Protein 2NYN (pdb70)

B-factor: mean 30.75, std 12.56, range [8.24, 89.95]

Organism: Trichormus variabilis (strain ATCC 29413 / PCC 7937) (NCBI:txid240292)

Foldseek 3Di:
DAEAQDDFAALVNLQCLLQVLDAYYYDPPPVLLVLLQLLLVLVVVCPVPPVHWVVLLVVLLVLLVVLQPADADWDPQSLQLQLLSLLLNLSSNSWQNADVVLSVLSSLCSNQVKGWTFHLDRDLLWQNRLSLVVCLSQVVDQVTWIAGPHDIGGSVVVCVVSVHHHDGGTHRNSLSRRQADSSLLSLLSNLLVLLLLLVLLLLLLLLLLQLLLQEALCLLQQVVCVVVPQPQLVLSSVVSCVQQPQFQRHDYDSVPNCLDDCLNSVVSVQCRCLSVLSVVLSVLSSVRSNHNGTPFTHDSVVSDTDGDGSSFPQSLQVSLLQLLQSLLSSLVSLLVSLVQLQDCVRSNDADHLLAWAVVPVPTRHCPVLSVVSVVLSVVSNVLSHHCQVVRDCCPDVNPCNHHRSSSSSSVSSVVSSLSSLLNSLSSLVSSQSSLQRSVCVVPVFRQSCVRGDVLSSQLSQLLCVQLVHDTDRHGGSDHGPPPDDVVSSSVSSSVCSVSCHSNSVSSVVSD/DAEAQDDFAALVNLQCLLQVLDAYYYDPPPVLLVLLVLLLVLVVVCPVPPVHWVVLLVVLLVLLVVLQDADDDWDPQSLQLQLLSLLLNLSSNSFQNADPVLSVLSSCCSNQVKGWTAHLDRDQLWQNRLSLVSCLSQVVDQVTWIAGPHDIGGSVVVCVVVVHHHDGATRRNSLSRRQARSSLLSLLSNLLVLLLLLVLLLLLLLLLLCLLLQEALCLLAQVVCVVVPQPQLVLSSVVSCVQQPQFQRHDYDSVPNCLDDCLNSVVSVLCRVLSVLSVVLSVLSSVSSNHNGGDFTHDSVVSDTDGDGSSFPQSLQVSLLQLLQSLLSSLVSLLVSLVQLQDPVRSNDADHLLAWAVVPVPTDHCPVLSVVSVVLSVVSNVLSHHCQVVRDCPPDVNPCNHHRSSSSSSVSSVVSSLSSLLNSLSSLVSSQSSLQRSVCVVPVFRQSCVRGDVLSSQLSQQLCVQQVHDTDRHGGSDHGPPPDDVVSSSVSSSVCSVSCHSNSVSSVVSD/DAEAQDDFAALVNLQCLLQVLDAYYYDPPPVLLVLQVLLLVLVVVCQVPPQDWVRLLVVLLVLLVVLQDADDDWDPQSLQLQLLSLLLNLSSNSFQNADPVLSVLSSCCSNQVKGWTFHLDRDQLWQNRLSLVSCLSLVVDQVTWIAGPHDIGGSVVVCVVSVHHRDGATRRRSLSRRQADSSLLSLLSNLLVLLLLLVLLLLLLLLLLCLLLQEALCLLAQVVCVVVPQPQLVLSSVVSCVQQPQFQRHDYDSVPNCLDPCLNSVVSVQCSVLRVLSVVLSVLSSVRSNHNGTDFTHDSVVSDTDGDGSSFPQSLQVSLLQNLQSLLSSLVSLLVSLVQLQDCVRSNDADHLLAWAVVPVVTPHCPVLSVVSVVLSVVSNVLNHHCQVVRCCPPDVNPCNHGRSSSSSSVSSVVSSLSSLLNSLSSLVSSLSSLQRSVCVVPVFRQSCVRGDVLSSQLSVLLCVQQVHDTDRHGGSDHGPPPDDVVVSSVRSSVCSVSCHSNSVSSVVSD/DAEAQDDFAALVNLCCLLQVLDAYYYDPPPVLLVLQVLLLVLVVVCPVPPVHWVVLLVVLLVLLVVLQPADDDWDPQSLQLSLLSLLLNLSSNSFQNADPVLSVLSSLCSNQVKGWTFHLDRDQLWQNRLSLVSCLSQVVDQVTWIAGPHDIGGSVVVCVVVVHHHDGGTRRRSLSRRQADSSLLSLLSNLLVLVLLLVLLLLLLLLLLCLLLQEALCLLAQVVCVVVPQPQLVLSSVVSCQQQPQFQSHDYDSVPNCLDDCLNSVVSVQCRCLVVLSVVLSVLSSVRSNHNGTPFTHDSVVSDTDGDGSSFPQSLQVSLLQLLQSLLSSLVSLLVSLVQLQDPVRSNDADHLLAWAVVPVPFRHCPVLSVVSVVLSVVSNVLNHHCQVVRDCPPDVNPCNHGRSSSSSSVSSVVSSLSSLLNSLSSLVSSLSSLQRSVCVVPVFRQSCVRGDVLSSQLSVLLCVQLVHDTDRHGGSDHGPPPDDVVVSSVSSSVCSVSCHSNSVSSVVSD

Solvent-accessible surface area: 59154 Å² total

Structure (mmCIF, N/CA/C/O backbone):
data_2NYN
#
_entry.id   2NYN
#
_cell.length_a   78.193
_cell.length_b   88.515
_cell.length_c   90.058
_cell.angle_alpha   103.52
_cell.angle_beta   97.82
_cell.angle_gamma   116.24
#
_symmetry.space_group_name_H-M   'P 1'
#
loop_
_entity.id
_entity.type
_entity.pdbx_description
1 polymer 'Phenylalanine/histidine ammonia-lyase'
2 water water
#
loop_
_atom_site.group_PDB
_atom_site.id
_atom_site.type_symbol
_atom_site.label_atom_id
_atom_site.label_alt_id
_atom_site.label_comp_id
_atom_site.label_asym_id
_atom_site.label_entity_id
_atom_site.label_seq_id
_atom_site.pdbx_PDB_ins_code
_atom_site.Cartn_x
_atom_site.Cartn_y
_atom_site.Cartn_z
_atom_site.occupancy
_atom_site.B_iso_or_equiv
_atom_site.auth_seq_id
_atom_site.auth_comp_id
_atom_site.auth_asym_id
_atom_site.auth_atom_id
_atom_site.pdbx_PDB_model_num
ATOM 1 N N . ASN A 1 25 ? 15.028 14.044 6.590 1.00 44.79 25 ASN A N 1
ATOM 2 C CA . ASN A 1 25 ? 13.972 15.034 6.246 1.00 43.44 25 ASN A CA 1
ATOM 3 C C . ASN A 1 25 ? 12.620 14.681 6.852 1.00 39.35 25 ASN A C 1
ATOM 4 O O . ASN A 1 25 ? 11.795 15.561 7.074 1.00 41.35 25 ASN A O 1
ATOM 9 N N . VAL A 1 26 ? 12.387 13.398 7.116 1.00 35.18 26 VAL A N 1
ATOM 10 C CA . VAL A 1 26 ? 11.120 12.976 7.697 1.00 30.16 26 VAL A CA 1
ATOM 11 C C . VAL A 1 26 ? 11.206 12.896 9.221 1.00 30.38 26 VAL A C 1
ATOM 12 O O . VAL A 1 26 ? 11.882 12.035 9.785 1.00 28.92 26 VAL A O 1
ATOM 16 N N . ILE A 1 27 ? 10.508 13.805 9.885 1.00 28.68 27 ILE A N 1
ATOM 17 C CA . ILE A 1 27 ? 10.516 13.841 11.337 1.00 30.85 27 ILE A CA 1
ATOM 18 C C . ILE A 1 27 ? 9.289 13.144 11.896 1.00 30.96 27 ILE A C 1
ATOM 19 O O . ILE A 1 27 ? 8.175 13.356 11.419 1.00 30.94 27 ILE A O 1
ATOM 24 N N . ILE A 1 28 ? 9.512 12.310 12.908 1.00 30.84 28 ILE A N 1
ATOM 25 C CA . ILE A 1 28 ? 8.445 11.554 13.547 1.00 32.06 28 ILE A CA 1
ATOM 26 C C . ILE A 1 28 ? 8.097 12.116 14.922 1.00 33.58 28 ILE A C 1
ATOM 27 O O . ILE A 1 28 ? 8.966 12.235 15.789 1.00 31.64 28 ILE A O 1
ATOM 32 N N . GLY A 1 29 ? 6.825 12.449 15.118 1.00 33.61 29 GLY A N 1
ATOM 33 C CA . GLY A 1 29 ? 6.389 12.971 16.400 1.00 36.05 29 GLY A CA 1
ATOM 34 C C . GLY A 1 29 ? 5.619 14.274 16.335 1.00 37.96 29 GLY A C 1
ATOM 35 O O . GLY A 1 29 ? 4.676 14.475 17.098 1.00 41.32 29 GLY A O 1
ATOM 36 N N . ASN A 1 30 ? 6.006 15.161 15.425 1.00 40.51 30 ASN A N 1
ATOM 37 C CA . ASN A 1 30 ? 5.339 16.453 15.303 1.00 42.55 30 ASN A CA 1
ATOM 38 C C . ASN A 1 30 ? 4.074 16.420 14.463 1.00 40.92 30 ASN A C 1
ATOM 39 O O . ASN A 1 30 ? 2.965 16.473 14.990 1.00 44.45 30 ASN A O 1
ATOM 44 N N . GLN A 1 31 ? 4.244 16.343 13.152 1.00 39.76 31 GLN A N 1
ATOM 45 C CA . GLN A 1 31 ? 3.109 16.313 12.243 1.00 39.77 31 GLN A CA 1
ATOM 46 C C . GLN A 1 31 ? 2.746 14.879 11.871 1.00 35.73 31 GLN A C 1
ATOM 47 O O . GLN A 1 31 ? 3.553 13.969 12.017 1.00 33.96 31 GLN A O 1
ATOM 53 N N . LYS A 1 32 ? 1.525 14.681 11.391 1.00 34.05 32 LYS A N 1
ATOM 54 C CA . LYS A 1 32 ? 1.091 13.352 10.989 1.00 33.69 32 LYS A CA 1
ATOM 55 C C . LYS A 1 32 ? 1.833 12.930 9.727 1.00 32.45 32 LYS A C 1
ATOM 56 O O . LYS A 1 32 ? 2.140 13.760 8.865 1.00 30.00 32 LYS A O 1
ATOM 62 N N . LEU A 1 33 ? 2.135 11.640 9.627 1.00 28.95 33 LEU A N 1
ATOM 63 C CA . LEU A 1 33 ? 2.829 11.127 8.460 1.00 27.77 33 LEU A CA 1
ATOM 64 C C . LEU A 1 33 ? 1.833 10.938 7.334 1.00 26.75 33 LEU A C 1
ATOM 65 O O . LEU A 1 33 ? 0.670 10.619 7.571 1.00 25.51 33 LEU A O 1
ATOM 70 N N . THR A 1 34 ? 2.294 11.157 6.110 1.00 24.96 34 THR A N 1
ATOM 71 C CA . THR A 1 34 ? 1.462 10.990 4.931 1.00 26.28 34 THR A CA 1
ATOM 72 C C . THR A 1 34 ? 1.933 9.717 4.240 1.00 26.65 34 THR A C 1
ATOM 73 O O . THR A 1 34 ? 2.969 9.153 4.601 1.00 22.43 34 THR A O 1
ATOM 77 N N . ILE A 1 35 ? 1.176 9.272 3.242 1.00 26.39 35 ILE A N 1
ATOM 78 C CA . ILE A 1 35 ? 1.548 8.084 2.489 1.00 25.17 35 ILE A CA 1
ATOM 79 C C . ILE A 1 35 ? 2.843 8.390 1.748 1.00 24.08 35 ILE A C 1
ATOM 80 O O . ILE A 1 35 ? 3.731 7.546 1.658 1.00 22.93 35 ILE A O 1
ATOM 85 N N . ASN A 1 36 ? 2.950 9.612 1.228 1.00 24.73 36 ASN A N 1
ATOM 86 C CA . ASN A 1 36 ? 4.150 10.019 0.502 1.00 27.70 36 ASN A CA 1
ATOM 87 C C . ASN A 1 36 ? 5.367 9.946 1.423 1.00 26.08 36 ASN A C 1
ATOM 88 O O . ASN A 1 36 ? 6.441 9.537 0.998 1.00 24.62 36 ASN A O 1
ATOM 93 N N . ASP A 1 37 ? 5.193 10.344 2.682 1.00 26.05 37 ASP A N 1
ATOM 94 C CA . ASP A 1 37 ? 6.284 10.299 3.657 1.00 26.31 37 ASP A CA 1
ATOM 95 C C . ASP A 1 37 ? 6.791 8.871 3.833 1.00 25.35 37 ASP A C 1
ATOM 96 O O . ASP A 1 37 ? 7.998 8.610 3.832 1.00 26.47 37 ASP A O 1
ATOM 101 N N . VAL A 1 38 ? 5.854 7.947 3.992 1.00 22.15 38 VAL A N 1
ATOM 102 C CA . VAL A 1 38 ? 6.197 6.551 4.188 1.00 20.52 38 VAL A CA 1
ATOM 103 C C . VAL A 1 38 ? 6.940 5.987 2.988 1.00 22.93 38 VAL A C 1
ATOM 104 O O . VAL A 1 38 ? 7.922 5.260 3.140 1.00 23.91 38 VAL A O 1
ATOM 108 N N . ALA A 1 39 ? 6.459 6.326 1.797 1.00 18.82 39 ALA A N 1
ATOM 109 C CA . ALA A 1 39 ? 7.057 5.844 0.559 1.00 23.74 39 ALA A CA 1
ATOM 110 C C . ALA A 1 39 ? 8.516 6.260 0.425 1.00 24.02 39 ALA A C 1
ATOM 111 O O . ALA A 1 39 ? 9.368 5.438 0.086 1.00 24.98 39 ALA A O 1
ATOM 113 N N . ARG A 1 40 ? 8.795 7.537 0.689 1.00 24.80 40 ARG A N 1
ATOM 114 C CA . ARG A 1 40 ? 10.153 8.072 0.595 1.00 24.68 40 ARG A CA 1
ATOM 115 C C . ARG A 1 40 ? 11.092 7.335 1.540 1.00 22.30 40 ARG A C 1
ATOM 116 O O . ARG A 1 40 ? 12.194 6.936 1.163 1.00 27.56 40 ARG A O 1
ATOM 124 N N . VAL A 1 41 ? 10.657 7.159 2.779 1.00 20.66 41 VAL A N 1
ATOM 125 C CA . VAL A 1 41 ? 11.472 6.458 3.761 1.00 18.80 41 VAL A CA 1
ATOM 126 C C . VAL A 1 41 ? 11.679 4.996 3.370 1.00 19.11 41 VAL A C 1
ATOM 127 O O . VAL A 1 41 ? 12.794 4.482 3.408 1.00 21.60 41 VAL A O 1
ATOM 131 N N . ALA A 1 42 ? 10.605 4.331 2.953 1.00 20.54 42 ALA A N 1
ATOM 132 C CA . ALA A 1 42 ? 10.681 2.919 2.588 1.00 19.19 42 ALA A CA 1
ATOM 133 C C . ALA A 1 42 ? 11.428 2.634 1.295 1.00 18.52 42 ALA A C 1
ATOM 134 O O . ALA A 1 42 ? 12.285 1.754 1.242 1.00 20.70 42 ALA A O 1
ATOM 136 N N . ARG A 1 43 ? 11.101 3.385 0.256 1.00 21.29 43 ARG A N 1
ATOM 137 C CA . ARG A 1 43 ? 11.695 3.167 -1.061 1.00 23.28 43 ARG A CA 1
ATOM 138 C C . ARG A 1 43 ? 12.955 3.949 -1.401 1.00 27.28 43 ARG A C 1
ATOM 139 O O . ARG A 1 43 ? 13.838 3.432 -2.091 1.00 23.42 43 ARG A O 1
ATOM 147 N N . ASN A 1 44 ? 13.037 5.192 -0.936 1.00 31.43 44 ASN A N 1
ATOM 148 C CA . ASN A 1 44 ? 14.179 6.044 -1.256 1.00 33.59 44 ASN A CA 1
ATOM 149 C C . ASN A 1 44 ? 15.241 6.174 -0.174 1.00 34.11 44 ASN A C 1
ATOM 150 O O . ASN A 1 44 ? 16.202 6.923 -0.334 1.00 30.15 44 ASN A O 1
ATOM 155 N N . GLY A 1 45 ? 15.069 5.457 0.928 1.00 33.16 45 GLY A N 1
ATOM 156 C CA . GLY A 1 45 ? 16.047 5.529 1.998 1.00 33.79 45 GLY A CA 1
ATOM 157 C C . GLY A 1 45 ? 16.146 6.900 2.644 1.00 32.27 45 GLY A C 1
ATOM 158 O O . GLY A 1 45 ? 17.188 7.259 3.191 1.00 31.79 45 GLY A O 1
ATOM 159 N N . THR A 1 46 ? 15.070 7.675 2.578 1.00 29.10 46 THR A N 1
ATOM 160 C CA . THR A 1 46 ? 15.075 8.996 3.184 1.00 29.45 46 THR A CA 1
ATOM 161 C C . THR A 1 46 ? 15.342 8.849 4.674 1.00 30.87 46 THR A C 1
ATOM 162 O O . THR A 1 46 ? 14.751 7.991 5.341 1.00 29.39 46 THR A O 1
ATOM 166 N N . LEU A 1 47 ? 16.243 9.680 5.191 1.00 26.93 47 LEU A N 1
ATOM 167 C CA . LEU A 1 47 ? 16.587 9.641 6.601 1.00 27.57 47 LEU A CA 1
ATOM 168 C C . LEU A 1 47 ? 15.418 10.068 7.469 1.00 26.24 47 LEU A C 1
ATOM 169 O O . LEU A 1 47 ? 14.573 10.870 7.061 1.00 26.36 47 LEU A O 1
ATOM 174 N N . VAL A 1 48 ? 15.384 9.522 8.678 1.00 27.69 48 VAL A N 1
ATOM 175 C CA . VAL A 1 48 ? 14.336 9.816 9.633 1.00 28.50 48 VAL A CA 1
ATOM 176 C C . VAL A 1 48 ? 14.953 10.322 10.934 1.00 29.94 48 VAL A C 1
ATOM 177 O O . VAL A 1 48 ? 16.104 10.019 11.247 1.00 30.59 48 VAL A O 1
ATOM 181 N N . SER A 1 49 ? 14.185 11.104 11.679 1.00 30.38 49 SER A N 1
ATOM 182 C CA . SER A 1 49 ? 14.644 11.638 12.954 1.00 32.58 49 SER A CA 1
ATOM 183 C C . SER A 1 49 ? 13.454 11.782 13.881 1.00 32.08 49 SER A C 1
ATOM 184 O O . SER A 1 49 ? 12.378 12.192 13.452 1.00 30.97 49 SER A O 1
ATOM 187 N N . LEU A 1 50 ? 13.647 11.441 15.151 1.00 32.90 50 LEU A N 1
ATOM 188 C CA . LEU A 1 50 ? 12.579 11.569 16.129 1.00 34.19 50 LEU A CA 1
ATOM 189 C C . LEU A 1 50 ? 12.528 13.035 16.531 1.00 35.76 50 LEU A C 1
ATOM 190 O O . LEU A 1 50 ? 13.561 13.694 16.604 1.00 38.16 50 LEU A O 1
ATOM 195 N N . THR A 1 51 ? 11.331 13.546 16.784 1.00 35.87 51 THR A N 1
ATOM 196 C CA . THR A 1 51 ? 11.168 14.943 17.167 1.00 40.23 51 THR A CA 1
ATOM 197 C C . THR A 1 51 ? 11.908 15.261 18.462 1.00 41.99 51 THR A C 1
ATOM 198 O O . THR A 1 51 ? 12.158 14.375 19.280 1.00 42.17 51 THR A O 1
ATOM 202 N N . ASN A 1 52 ? 12.257 16.533 18.632 1.00 43.98 52 ASN A N 1
ATOM 203 C CA . ASN A 1 52 ? 12.960 17.002 19.820 1.00 46.47 52 ASN A CA 1
ATOM 204 C C . ASN A 1 52 ? 11.988 17.732 20.744 1.00 47.42 52 ASN A C 1
ATOM 205 O O . ASN A 1 52 ? 12.367 18.210 21.815 1.00 47.92 52 ASN A O 1
ATOM 210 N N . ASN A 1 53 ? 10.730 17.811 20.320 1.00 47.46 53 ASN A N 1
ATOM 211 C CA . ASN A 1 53 ? 9.696 18.476 21.106 1.00 47.82 53 ASN A CA 1
ATOM 212 C C . ASN A 1 53 ? 9.669 17.865 22.505 1.00 48.38 53 ASN A C 1
ATOM 213 O O . ASN A 1 53 ? 9.317 16.698 22.675 1.00 47.60 53 ASN A O 1
ATOM 218 N N . THR A 1 54 ? 10.052 18.659 23.502 1.00 49.34 54 THR A N 1
ATOM 219 C CA . THR A 1 54 ? 10.100 18.188 24.884 1.00 49.49 54 THR A CA 1
ATOM 220 C C . THR A 1 54 ? 8.762 17.662 25.395 1.00 48.84 54 THR A C 1
ATOM 221 O O . THR A 1 54 ? 8.724 16.726 26.191 1.00 49.15 54 THR A O 1
ATOM 225 N N . ASP A 1 55 ? 7.668 18.258 24.936 1.00 48.47 55 ASP A N 1
ATOM 226 C CA . ASP A 1 55 ? 6.342 17.825 25.360 1.00 50.35 55 ASP A CA 1
ATOM 227 C C . ASP A 1 55 ? 6.073 16.395 24.898 1.00 48.75 55 ASP A C 1
ATOM 228 O O . ASP A 1 55 ? 5.455 15.606 25.613 1.00 48.17 55 ASP A O 1
ATOM 233 N N . ILE A 1 56 ? 6.547 16.066 23.701 1.00 46.66 56 ILE A N 1
ATOM 234 C CA . ILE A 1 56 ? 6.360 14.729 23.158 1.00 43.86 56 ILE A CA 1
ATOM 235 C C . ILE A 1 56 ? 7.204 13.739 23.953 1.00 42.02 56 ILE A C 1
ATOM 236 O O . ILE A 1 56 ? 6.690 12.739 24.454 1.00 40.27 56 ILE A O 1
ATOM 241 N N . LEU A 1 57 ? 8.498 14.027 24.070 1.00 40.28 57 LEU A N 1
ATOM 242 C CA . LEU A 1 57 ? 9.408 13.161 24.812 1.00 38.44 57 LEU A CA 1
ATOM 243 C C . LEU A 1 57 ? 8.929 12.988 26.247 1.00 38.69 57 LEU A C 1
ATOM 244 O O . LEU A 1 57 ? 9.117 11.929 26.851 1.00 34.66 57 LEU A O 1
ATOM 249 N N . GLN A 1 58 ? 8.306 14.033 26.786 1.00 39.61 58 GLN A N 1
ATOM 250 C CA . GLN A 1 58 ? 7.786 13.993 28.146 1.00 43.05 58 GLN A CA 1
ATOM 251 C C . GLN A 1 58 ? 6.696 12.931 28.237 1.00 42.70 58 GLN A C 1
ATOM 252 O O . GLN A 1 58 ? 6.729 12.067 29.116 1.00 43.41 58 GLN A O 1
ATOM 258 N N . GLY A 1 59 ? 5.736 12.998 27.318 1.00 41.50 59 GLY A N 1
ATOM 259 C CA . GLY A 1 59 ? 4.649 12.034 27.303 1.00 39.09 59 GLY A CA 1
ATOM 260 C C . GLY A 1 59 ? 5.174 10.613 27.226 1.00 37.63 59 GLY A C 1
ATOM 261 O O . GLY A 1 59 ? 4.704 9.731 27.942 1.00 38.32 59 GLY A O 1
ATOM 262 N N . ILE A 1 60 ? 6.154 10.396 26.355 1.00 36.91 60 ILE A N 1
ATOM 263 C CA . ILE A 1 60 ? 6.761 9.082 26.184 1.00 36.80 60 ILE A CA 1
ATOM 264 C C . ILE A 1 60 ? 7.315 8.592 27.521 1.00 39.21 60 ILE A C 1
ATOM 265 O O . ILE A 1 60 ? 7.079 7.451 27.926 1.00 37.29 60 ILE A O 1
ATOM 270 N N . GLN A 1 61 ? 8.050 9.461 28.209 1.00 40.51 61 GLN A N 1
ATOM 271 C CA . GLN A 1 61 ? 8.621 9.103 29.504 1.00 41.21 61 GLN A CA 1
ATOM 272 C C . GLN A 1 61 ? 7.516 8.882 30.537 1.00 38.51 61 GLN A C 1
ATOM 273 O O . GLN A 1 61 ? 7.570 7.939 31.326 1.00 38.46 61 GLN A O 1
ATOM 279 N N . ALA A 1 62 ? 6.518 9.759 30.518 1.00 38.42 62 ALA A N 1
ATOM 280 C CA . ALA A 1 62 ? 5.392 9.700 31.445 1.00 38.28 62 ALA A CA 1
ATOM 281 C C . ALA A 1 62 ? 4.633 8.372 31.435 1.00 40.46 62 ALA A C 1
ATOM 282 O O . ALA A 1 62 ? 4.243 7.872 32.495 1.00 38.30 62 ALA A O 1
ATOM 284 N N . SER A 1 63 ? 4.411 7.808 30.248 1.00 39.20 63 SER A N 1
ATOM 285 C CA . SER A 1 63 ? 3.695 6.540 30.151 1.00 39.92 63 SER A CA 1
ATOM 286 C C . SER A 1 63 ? 4.562 5.403 30.683 1.00 40.43 63 SER A C 1
ATOM 287 O O . SER A 1 63 ? 4.046 4.418 31.217 1.00 40.19 63 SER A O 1
ATOM 290 N N . CYS A 1 64 ? 5.879 5.538 30.541 1.00 42.08 64 CYS A N 1
ATOM 291 C CA . CYS A 1 64 ? 6.791 4.516 31.045 1.00 44.40 64 CYS A CA 1
ATOM 292 C C . CYS A 1 64 ? 6.774 4.552 32.566 1.00 44.93 64 CYS A C 1
ATOM 293 O O . CYS A 1 64 ? 6.765 3.508 33.217 1.00 44.37 64 CYS A O 1
ATOM 296 N N . ASP A 1 65 ? 6.764 5.759 33.126 1.00 47.15 65 ASP A N 1
ATOM 297 C CA . ASP A 1 65 ? 6.735 5.923 34.576 1.00 48.83 65 ASP A CA 1
ATOM 298 C C . ASP A 1 65 ? 5.467 5.280 35.119 1.00 49.11 65 ASP A C 1
ATOM 299 O O . ASP A 1 65 ? 5.476 4.670 36.186 1.00 48.29 65 ASP A O 1
ATOM 304 N N . TYR A 1 66 ? 4.374 5.412 34.372 1.00 49.63 66 TYR A N 1
ATOM 305 C CA . TYR A 1 66 ? 3.103 4.835 34.788 1.00 49.63 66 TYR A CA 1
ATOM 306 C C . TYR A 1 66 ? 3.235 3.326 34.940 1.00 51.00 66 TYR A C 1
ATOM 307 O O . TYR A 1 66 ? 2.760 2.749 35.920 1.00 50.73 66 TYR A O 1
ATOM 316 N N . ILE A 1 67 ? 3.877 2.691 33.963 1.00 51.69 67 ILE A N 1
ATOM 317 C CA . ILE A 1 67 ? 4.072 1.246 33.990 1.00 53.69 67 ILE A CA 1
ATOM 318 C C . ILE A 1 67 ? 5.079 0.861 35.062 1.00 55.61 67 ILE A C 1
ATOM 319 O O . ILE A 1 67 ? 4.897 -0.133 35.763 1.00 55.79 67 ILE A O 1
ATOM 324 N N . ASN A 1 68 ? 6.146 1.647 35.184 1.00 58.95 68 ASN A N 1
ATOM 325 C CA . ASN A 1 68 ? 7.167 1.378 36.190 1.00 62.50 68 ASN A CA 1
ATOM 326 C C . ASN A 1 68 ? 6.551 1.472 37.582 1.00 63.64 68 ASN A C 1
ATOM 327 O O . ASN A 1 68 ? 6.614 0.521 38.359 1.00 63.12 68 ASN A O 1
ATOM 332 N N . ASN A 1 69 ? 5.954 2.620 37.890 1.00 65.80 69 ASN A N 1
ATOM 333 C CA . ASN A 1 69 ? 5.328 2.826 39.192 1.00 68.35 69 ASN A CA 1
ATOM 334 C C . ASN A 1 69 ? 4.195 1.832 39.418 1.00 69.82 69 ASN A C 1
ATOM 335 O O . ASN A 1 69 ? 3.812 1.565 40.557 1.00 70.09 69 ASN A O 1
ATOM 340 N N . ALA A 1 70 ? 3.656 1.291 38.329 1.00 71.32 70 ALA A N 1
ATOM 341 C CA . ALA A 1 70 ? 2.577 0.317 38.423 1.00 72.90 70 ALA A CA 1
ATOM 342 C C . ALA A 1 70 ? 3.167 -1.016 38.866 1.00 73.66 70 ALA A C 1
ATOM 343 O O . ALA A 1 70 ? 2.502 -1.816 39.523 1.00 73.78 70 ALA A O 1
ATOM 345 N N . VAL A 1 71 ? 4.423 -1.245 38.493 1.00 74.97 71 VAL A N 1
ATOM 346 C CA . VAL A 1 71 ? 5.127 -2.469 38.854 1.00 76.65 71 VAL A CA 1
ATOM 347 C C . VAL A 1 71 ? 5.597 -2.354 40.301 1.00 78.09 71 VAL A C 1
ATOM 348 O O . VAL A 1 71 ? 5.713 -3.352 41.010 1.00 78.69 71 VAL A O 1
ATOM 352 N N . GLU A 1 72 ? 5.865 -1.126 40.731 1.00 79.84 72 GLU A N 1
ATOM 353 C CA . GLU A 1 72 ? 6.312 -0.871 42.095 1.00 82.09 72 GLU A CA 1
ATOM 354 C C . GLU A 1 72 ? 5.141 -1.046 43.055 1.00 83.32 72 GLU A C 1
ATOM 355 O O . GLU A 1 72 ? 5.330 -1.177 44.266 1.00 83.84 72 GLU A O 1
ATOM 361 N N . SER A 1 73 ? 3.932 -1.046 42.503 1.00 83.99 73 SER A N 1
ATOM 362 C CA . SER A 1 73 ? 2.718 -1.196 43.298 1.00 83.88 73 SER A CA 1
ATOM 363 C C . SER A 1 73 ? 1.947 -2.452 42.895 1.00 83.30 73 SER A C 1
ATOM 364 O O . SER A 1 73 ? 2.405 -3.571 43.128 1.00 82.84 73 SER A O 1
ATOM 367 N N . GLY A 1 74 ? 0.779 -2.259 42.291 1.00 83.06 74 GLY A N 1
ATOM 368 C CA . GLY A 1 74 ? -0.033 -3.386 41.868 1.00 83.20 74 GLY A CA 1
ATOM 369 C C . GLY A 1 74 ? -0.771 -3.121 40.568 1.00 82.98 74 GLY A C 1
ATOM 370 O O . GLY A 1 74 ? -1.220 -4.095 39.928 1.00 82.81 74 GLY A O 1
ATOM 371 N N . ILE A 1 92 ? 2.764 -11.273 39.162 1.00 87.72 92 ILE A N 1
ATOM 372 C CA . ILE A 1 92 ? 2.709 -9.792 39.291 1.00 87.48 92 ILE A CA 1
ATOM 373 C C . ILE A 1 92 ? 3.998 -9.308 39.936 1.00 86.95 92 ILE A C 1
ATOM 374 O O . ILE A 1 92 ? 4.038 -9.030 41.128 1.00 87.74 92 ILE A O 1
ATOM 379 N N . SER A 1 93 ? 5.055 -9.218 39.139 1.00 86.01 93 SER A N 1
ATOM 380 C CA . SER A 1 93 ? 6.350 -8.770 39.628 1.00 85.12 93 SER A CA 1
ATOM 381 C C . SER A 1 93 ? 7.083 -8.015 38.533 1.00 84.11 93 SER A C 1
ATOM 382 O O . SER A 1 93 ? 6.474 -7.551 37.570 1.00 84.07 93 SER A O 1
ATOM 385 N N . ARG A 1 94 ? 8.398 -7.900 38.687 1.00 82.73 94 ARG A N 1
ATOM 386 C CA . ARG A 1 94 ? 9.222 -7.202 37.711 1.00 81.39 94 ARG A CA 1
ATOM 387 C C . ARG A 1 94 ? 9.930 -8.187 36.787 1.00 80.22 94 ARG A C 1
ATOM 388 O O . ARG A 1 94 ? 9.651 -8.230 35.589 1.00 80.37 94 ARG A O 1
ATOM 390 N N . GLU A 1 95 ? 10.846 -8.976 37.344 1.00 78.48 95 GLU A N 1
ATOM 391 C CA . GLU A 1 95 ? 11.581 -9.949 36.544 1.00 76.42 95 GLU A CA 1
ATOM 392 C C . GLU A 1 95 ? 10.626 -10.897 35.823 1.00 73.70 95 GLU A C 1
ATOM 393 O O . GLU A 1 95 ? 10.826 -11.216 34.649 1.00 72.45 95 GLU A O 1
ATOM 399 N N . GLN A 1 96 ? 9.593 -11.347 36.531 1.00 70.88 96 GLN A N 1
ATOM 400 C CA . GLN A 1 96 ? 8.610 -12.257 35.952 1.00 67.90 96 GLN A CA 1
ATOM 401 C C . GLN A 1 96 ? 7.878 -11.558 34.819 1.00 64.56 96 GLN A C 1
ATOM 402 O O . GLN A 1 96 ? 7.535 -12.176 33.809 1.00 63.97 96 GLN A O 1
ATOM 408 N N . ALA A 1 97 ? 7.639 -10.264 34.999 1.00 60.50 97 ALA A N 1
ATOM 409 C CA . ALA A 1 97 ? 6.941 -9.470 34.004 1.00 57.10 97 ALA A CA 1
ATOM 410 C C . ALA A 1 97 ? 7.814 -9.233 32.772 1.00 54.77 97 ALA A C 1
ATOM 411 O O . ALA A 1 97 ? 7.301 -9.039 31.671 1.00 55.28 97 ALA A O 1
ATOM 413 N N . SER A 1 98 ? 9.131 -9.254 32.955 1.00 50.33 98 SER A N 1
ATOM 414 C CA . SER A 1 98 ? 10.050 -9.043 31.846 1.00 47.93 98 SER A CA 1
ATOM 415 C C . SER A 1 98 ? 10.255 -10.343 31.086 1.00 45.55 98 SER A C 1
ATOM 416 O O . SER A 1 98 ? 10.348 -10.345 29.858 1.00 43.42 98 SER A O 1
ATOM 419 N N . GLU A 1 99 ? 10.310 -11.447 31.823 1.00 42.83 99 GLU A N 1
ATOM 420 C CA . GLU A 1 99 ? 10.486 -12.757 31.218 1.00 42.43 99 GLU A CA 1
ATOM 421 C C . GLU A 1 99 ? 9.307 -13.034 30.292 1.00 40.06 99 GLU A C 1
ATOM 422 O O . GLU A 1 99 ? 9.473 -13.591 29.207 1.00 38.22 99 GLU A O 1
ATOM 428 N N . LEU A 1 100 ? 8.124 -12.617 30.730 1.00 38.03 100 LEU A N 1
ATOM 429 C CA . LEU A 1 100 ? 6.897 -12.795 29.964 1.00 39.51 100 LEU A CA 1
ATOM 430 C C . LEU A 1 100 ? 6.987 -12.088 28.614 1.00 38.75 100 LEU A C 1
ATOM 431 O O . LEU A 1 100 ? 6.636 -12.661 27.574 1.00 41.02 100 LEU A O 1
ATOM 436 N N . GLN A 1 101 ? 7.455 -10.844 28.633 1.00 35.95 101 GLN A N 1
ATOM 437 C CA . GLN A 1 101 ? 7.585 -10.062 27.407 1.00 35.64 101 GLN A CA 1
ATOM 438 C C . GLN A 1 101 ? 8.615 -10.674 26.465 1.00 35.19 101 GLN A C 1
ATOM 439 O O . GLN A 1 101 ? 8.405 -10.725 25.253 1.00 35.60 101 GLN A O 1
ATOM 445 N N . THR A 1 102 ? 9.728 -11.141 27.023 1.00 35.93 102 THR A N 1
ATOM 446 C CA . THR A 1 102 ? 10.781 -11.757 26.221 1.00 34.58 102 THR A CA 1
ATOM 447 C C . THR A 1 102 ? 10.295 -13.063 25.597 1.00 33.97 102 THR A C 1
ATOM 448 O O . THR A 1 102 ? 10.579 -13.352 24.432 1.00 31.96 102 THR A O 1
ATOM 452 N N . ASN A 1 103 ? 9.559 -13.853 26.372 1.00 31.49 103 ASN A N 1
ATOM 453 C CA . ASN A 1 103 ? 9.057 -15.124 25.869 1.00 32.25 103 ASN A CA 1
ATOM 454 C C . ASN A 1 103 ? 8.034 -14.908 24.756 1.00 30.98 103 ASN A C 1
ATOM 455 O O . ASN A 1 103 ? 7.786 -15.805 23.950 1.00 33.54 103 ASN A O 1
ATOM 460 N N . LEU A 1 104 ? 7.438 -13.720 24.720 1.00 28.58 104 LEU A N 1
ATOM 461 C CA . LEU A 1 104 ? 6.453 -13.388 23.694 1.00 29.17 104 LEU A CA 1
ATOM 462 C C . LEU A 1 104 ? 7.161 -13.426 22.342 1.00 27.28 104 LEU A C 1
ATOM 463 O O . LEU A 1 104 ? 6.651 -13.980 21.368 1.00 28.83 104 LEU A O 1
ATOM 468 N N . VAL A 1 105 ? 8.355 -12.848 22.293 1.00 27.85 105 VAL A N 1
ATOM 469 C CA . VAL A 1 105 ? 9.135 -12.841 21.063 1.00 28.99 105 VAL A CA 1
ATOM 470 C C . VAL A 1 105 ? 9.400 -14.279 20.604 1.00 30.93 105 VAL A C 1
ATOM 471 O O . VAL A 1 105 ? 9.307 -14.588 19.412 1.00 27.35 105 VAL A O 1
ATOM 475 N N . TRP A 1 106 ? 9.714 -15.157 21.560 1.00 29.03 106 TRP A N 1
ATOM 476 C CA . TRP A 1 106 ? 10.022 -16.556 21.259 1.00 28.65 106 TRP A CA 1
ATOM 477 C C . TRP A 1 106 ? 8.906 -17.441 20.702 1.00 27.11 106 TRP A C 1
ATOM 478 O O . TRP A 1 106 ? 9.120 -18.122 19.700 1.00 25.01 106 TRP A O 1
ATOM 489 N N . PHE A 1 107 ? 7.731 -17.463 21.330 1.00 24.63 107 PHE A N 1
ATOM 490 C CA . PHE A 1 107 ? 6.693 -18.339 20.793 1.00 26.47 107 PHE A CA 1
ATOM 491 C C . PHE A 1 107 ? 6.022 -17.773 19.544 1.00 26.01 107 PHE A C 1
ATOM 492 O O . PHE A 1 107 ? 5.250 -18.464 18.883 1.00 26.66 107 PHE A O 1
ATOM 500 N N . LEU A 1 108 ? 6.356 -16.530 19.206 1.00 23.91 108 LEU A N 1
ATOM 501 C CA . LEU A 1 108 ? 5.794 -15.880 18.033 1.00 23.64 108 LEU A CA 1
ATOM 502 C C . LEU A 1 108 ? 6.686 -16.025 16.806 1.00 25.17 108 LEU A C 1
ATOM 503 O O . LEU A 1 108 ? 6.296 -15.625 15.706 1.00 25.18 108 LEU A O 1
ATOM 508 N N . LYS A 1 109 ? 7.874 -16.601 16.986 1.00 23.74 109 LYS A N 1
ATOM 509 C CA . LYS A 1 109 ? 8.804 -16.783 15.869 1.00 25.93 109 LYS A CA 1
ATOM 510 C C . LYS A 1 109 ? 8.341 -18.000 15.079 1.00 25.19 109 LYS A C 1
ATOM 511 O O . LYS A 1 109 ? 9.025 -19.021 15.033 1.00 24.68 109 LYS A O 1
ATOM 517 N N . THR A 1 110 ? 7.173 -17.869 14.455 1.00 24.14 110 THR A N 1
ATOM 518 C CA . THR A 1 110 ? 6.564 -18.957 13.710 1.00 22.85 110 THR A CA 1
ATOM 519 C C . THR A 1 110 ? 6.125 -18.529 12.316 1.00 21.92 110 THR A C 1
ATOM 520 O O . THR A 1 110 ? 5.132 -19.040 11.800 1.00 19.89 110 THR A O 1
ATOM 524 N N . GLY A 1 111 ? 6.844 -17.582 11.723 1.00 17.03 111 GLY A N 1
ATOM 525 C CA . GLY A 1 111 ? 6.500 -17.119 10.391 1.00 20.42 111 GLY A CA 1
ATOM 526 C C . GLY A 1 111 ? 6.817 -18.172 9.349 1.00 19.69 111 GLY A C 1
ATOM 527 O O . GLY A 1 111 ? 7.548 -19.118 9.627 1.00 20.04 111 GLY A O 1
ATOM 528 N N . ALA A 1 112 ? 6.268 -18.012 8.146 1.00 19.00 112 ALA A N 1
ATOM 529 C CA . ALA A 1 112 ? 6.500 -18.969 7.074 1.00 17.09 112 ALA A CA 1
ATOM 530 C C . ALA A 1 112 ? 6.245 -18.319 5.711 1.00 16.96 112 ALA A C 1
ATOM 531 O O . ALA A 1 112 ? 5.692 -17.221 5.631 1.00 17.37 112 ALA A O 1
ATOM 533 N N . GLY A 1 113 ? 6.662 -18.991 4.643 1.00 22.73 113 GLY A N 1
ATOM 534 C CA . GLY A 1 113 ? 6.460 -18.451 3.305 1.00 20.38 113 GLY A CA 1
ATOM 535 C C . GLY A 1 113 ? 7.616 -17.572 2.864 1.00 24.93 113 GLY A C 1
ATOM 536 O O . GLY A 1 113 ? 8.686 -17.597 3.470 1.00 24.60 113 GLY A O 1
ATOM 537 N N . ASN A 1 114 ? 7.411 -16.797 1.803 1.00 26.05 114 ASN A N 1
ATOM 538 C CA . ASN A 1 114 ? 8.452 -15.903 1.305 1.00 26.96 114 ASN A CA 1
ATOM 539 C C . ASN A 1 114 ? 8.627 -14.702 2.231 1.00 25.52 114 ASN A C 1
ATOM 540 O O . ASN A 1 114 ? 7.760 -14.395 3.046 1.00 21.61 114 ASN A O 1
ATOM 545 N N . LYS A 1 115 ? 9.755 -14.021 2.088 1.00 26.52 115 LYS A N 1
ATOM 546 C CA . LYS A 1 115 ? 10.038 -12.844 2.896 1.00 27.21 115 LYS A CA 1
ATOM 547 C C . LYS A 1 115 ? 9.331 -11.629 2.290 1.00 26.16 115 LYS A C 1
ATOM 548 O O . LYS A 1 115 ? 9.097 -11.574 1.078 1.00 26.74 115 LYS A O 1
ATOM 554 N N . LEU A 1 116 ? 8.964 -10.672 3.139 1.00 21.44 116 LEU A N 1
ATOM 555 C CA . LEU A 1 116 ? 8.335 -9.444 2.668 1.00 22.09 116 LEU A CA 1
ATOM 556 C C . LEU A 1 116 ? 9.425 -8.604 2.006 1.00 25.30 116 LEU A C 1
ATOM 557 O O . LEU A 1 116 ? 10.606 -8.747 2.337 1.00 22.38 116 LEU A O 1
ATOM 562 N N . PRO A 1 117 ? 9.047 -7.724 1.061 1.00 23.65 117 PRO A N 1
ATOM 563 C CA . PRO A 1 117 ? 10.038 -6.870 0.394 1.00 25.01 117 PRO A CA 1
ATOM 564 C C . PRO A 1 117 ? 10.607 -5.933 1.470 1.00 24.77 117 PRO A C 1
ATOM 565 O O . PRO A 1 117 ? 9.878 -5.515 2.374 1.00 23.04 117 PRO A O 1
ATOM 569 N N . LEU A 1 118 ? 11.890 -5.600 1.372 1.00 25.98 118 LEU A N 1
ATOM 570 C CA . LEU A 1 118 ? 12.533 -4.723 2.357 1.00 28.95 118 LEU A CA 1
ATOM 571 C C . LEU A 1 118 ? 11.788 -3.409 2.591 1.00 24.93 118 LEU A C 1
ATOM 572 O O . LEU A 1 118 ? 11.661 -2.961 3.732 1.00 22.20 118 LEU A O 1
ATOM 577 N N . ALA A 1 119 ? 11.299 -2.794 1.518 1.00 20.68 119 ALA A N 1
ATOM 578 C CA . ALA A 1 119 ? 10.556 -1.535 1.621 1.00 22.86 119 ALA A CA 1
ATOM 579 C C . ALA A 1 119 ? 9.365 -1.616 2.572 1.00 20.71 119 ALA A C 1
ATOM 580 O O . ALA A 1 119 ? 9.062 -0.654 3.276 1.00 21.86 119 ALA A O 1
ATOM 582 N N . ASP A 1 120 ? 8.674 -2.753 2.579 1.00 19.39 120 ASP A N 1
ATOM 583 C CA . ASP A 1 120 ? 7.518 -2.903 3.456 1.00 19.67 120 ASP A CA 1
ATOM 584 C C . ASP A 1 120 ? 7.948 -3.026 4.920 1.00 21.71 120 ASP A C 1
ATOM 585 O O . ASP A 1 120 ? 7.238 -2.574 5.826 1.00 18.70 120 ASP A O 1
ATOM 590 N N . VAL A 1 121 ? 9.100 -3.645 5.155 1.00 19.52 121 VAL A N 1
ATOM 591 C CA . VAL A 1 121 ? 9.579 -3.782 6.525 1.00 21.32 121 VAL A CA 1
ATOM 592 C C . VAL A 1 121 ? 10.049 -2.413 7.023 1.00 22.24 121 VAL A C 1
ATOM 593 O O . VAL A 1 121 ? 9.886 -2.081 8.190 1.00 23.24 121 VAL A O 1
ATOM 597 N N . ARG A 1 122 ? 10.622 -1.609 6.134 1.00 22.68 122 ARG A N 1
ATOM 598 C CA . ARG A 1 122 ? 11.056 -0.276 6.543 1.00 22.49 122 ARG A CA 1
ATOM 599 C C . ARG A 1 122 ? 9.815 0.555 6.888 1.00 22.60 122 ARG A C 1
ATOM 600 O O . ARG A 1 122 ? 9.805 1.285 7.878 1.00 22.79 122 ARG A O 1
ATOM 608 N N . ALA A 1 123 ? 8.762 0.431 6.081 1.00 21.85 123 ALA A N 1
ATOM 609 C CA . ALA A 1 123 ? 7.533 1.178 6.335 1.00 18.73 123 ALA A CA 1
ATOM 610 C C . ALA A 1 123 ? 6.940 0.770 7.678 1.00 19.81 123 ALA A C 1
ATOM 611 O O . ALA A 1 123 ? 6.438 1.614 8.429 1.00 19.87 123 ALA A O 1
ATOM 613 N N . ALA A 1 124 ? 6.992 -0.525 7.981 1.00 20.15 124 ALA A N 1
ATOM 614 C CA . ALA A 1 124 ? 6.452 -1.018 9.244 1.00 19.34 124 ALA A CA 1
ATOM 615 C C . ALA A 1 124 ? 7.196 -0.415 10.440 1.00 21.20 124 ALA A C 1
ATOM 616 O O . ALA A 1 124 ? 6.568 0.004 11.408 1.00 18.25 124 ALA A O 1
ATOM 618 N N . MET A 1 125 ? 8.524 -0.380 10.380 1.00 22.07 125 MET A N 1
ATOM 619 C CA . MET A 1 125 ? 9.306 0.185 11.489 1.00 23.05 125 MET A CA 1
ATOM 620 C C . MET A 1 125 ? 8.996 1.675 11.674 1.00 21.81 125 MET A C 1
ATOM 621 O O . MET A 1 125 ? 8.826 2.146 12.804 1.00 21.87 125 MET A O 1
ATOM 626 N N . LEU A 1 126 ? 8.919 2.409 10.566 1.00 19.86 126 LEU A N 1
ATOM 627 C CA . LEU A 1 126 ? 8.599 3.833 10.603 1.00 20.98 126 LEU A CA 1
ATOM 628 C C . LEU A 1 126 ? 7.247 4.060 11.272 1.00 23.40 126 LEU A C 1
ATOM 629 O O . LEU A 1 126 ? 7.084 4.992 12.065 1.00 24.77 126 LEU A O 1
ATOM 634 N N . LEU A 1 127 ? 6.271 3.211 10.952 1.00 22.57 127 LEU A N 1
ATOM 635 C CA . LEU A 1 127 ? 4.944 3.347 11.535 1.00 22.52 127 LEU A CA 1
ATOM 636 C C . LEU A 1 127 ? 4.900 2.925 13.003 1.00 21.75 127 LEU A C 1
ATOM 637 O O . LEU A 1 127 ? 4.180 3.531 13.790 1.00 21.52 127 LEU A O 1
ATOM 642 N N . ARG A 1 128 ? 5.638 1.873 13.356 1.00 21.01 128 ARG A N 1
ATOM 643 C CA . ARG A 1 128 ? 5.661 1.392 14.736 1.00 26.66 128 ARG A CA 1
ATOM 644 C C . ARG A 1 128 ? 6.222 2.527 15.603 1.00 24.88 128 ARG A C 1
ATOM 645 O O . ARG A 1 128 ? 5.638 2.895 16.621 1.00 26.29 128 ARG A O 1
ATOM 653 N N . ALA A 1 129 ? 7.326 3.115 15.155 1.00 25.85 129 ALA A N 1
ATOM 654 C CA . ALA A 1 129 ? 7.950 4.220 15.877 1.00 26.85 129 ALA A CA 1
ATOM 655 C C . ALA A 1 129 ? 6.986 5.404 15.950 1.00 27.32 129 ALA A C 1
ATOM 656 O O . ALA A 1 129 ? 6.825 6.026 17.000 1.00 25.78 129 ALA A O 1
ATOM 658 N N . ASN A 1 130 ? 6.342 5.707 14.827 1.00 23.98 130 ASN A N 1
ATOM 659 C CA . ASN A 1 130 ? 5.395 6.812 14.773 1.00 25.37 130 ASN A CA 1
ATOM 660 C C . ASN A 1 130 ? 4.289 6.631 15.809 1.00 25.20 130 ASN A C 1
ATOM 661 O O . ASN A 1 130 ? 3.853 7.595 16.440 1.00 25.40 130 ASN A O 1
ATOM 666 N N . SER A 1 131 ? 3.839 5.393 15.976 1.00 22.87 131 SER A N 1
ATOM 667 C CA . SER A 1 131 ? 2.785 5.071 16.930 1.00 27.04 131 SER A CA 1
ATOM 668 C C . SER A 1 131 ? 3.243 5.329 18.370 1.00 26.81 131 SER A C 1
ATOM 669 O O . SER A 1 131 ? 2.521 5.908 19.189 1.00 29.70 131 SER A O 1
ATOM 672 N N . HIS A 1 132 ? 4.456 4.894 18.665 1.00 25.21 132 HIS A N 1
ATOM 673 C CA . HIS A 1 132 ? 5.026 5.041 20.000 1.00 29.13 132 HIS A CA 1
ATOM 674 C C . HIS A 1 132 ? 5.179 6.495 20.463 1.00 29.86 132 HIS A C 1
ATOM 675 O O . HIS A 1 132 ? 4.966 6.810 21.637 1.00 33.67 132 HIS A O 1
ATOM 682 N N . MET A 1 133 ? 5.543 7.374 19.535 1.00 31.97 133 MET A N 1
ATOM 683 C CA . MET A 1 133 ? 5.742 8.788 19.837 1.00 33.28 133 MET A CA 1
ATOM 684 C C . MET A 1 133 ? 4.505 9.472 20.415 1.00 35.09 133 MET A C 1
ATOM 685 O O . MET A 1 133 ? 4.594 10.582 20.938 1.00 33.73 133 MET A O 1
ATOM 690 N N . ARG A 1 134 ? 3.353 8.814 20.328 1.00 34.47 134 ARG A N 1
ATOM 691 C CA . ARG A 1 134 ? 2.119 9.392 20.847 1.00 35.98 134 ARG A CA 1
ATOM 692 C C . ARG A 1 134 ? 2.112 9.431 22.372 1.00 34.71 134 ARG A C 1
ATOM 693 O O . ARG A 1 134 ? 1.274 10.098 22.983 1.00 32.96 134 ARG A O 1
ATOM 701 N N . GLY A 1 135 ? 3.048 8.709 22.976 1.00 34.65 135 GLY A N 1
ATOM 702 C CA . GLY A 1 135 ? 3.160 8.683 24.424 1.00 35.95 135 GLY A CA 1
ATOM 703 C C . GLY A 1 135 ? 2.095 7.909 25.183 1.00 37.54 135 GLY A C 1
ATOM 704 O O . GLY A 1 135 ? 1.830 8.212 26.346 1.00 36.99 135 GLY A O 1
ATOM 705 N N . ALA A 1 136 ? 1.483 6.910 24.550 1.00 35.66 136 ALA A N 1
ATOM 706 C CA . ALA A 1 136 ? 0.455 6.126 25.226 1.00 34.22 136 ALA A CA 1
ATOM 707 C C . ALA A 1 136 ? 0.794 4.637 25.279 1.00 32.35 136 ALA A C 1
ATOM 708 O O . ALA A 1 136 ? -0.024 3.828 25.713 1.00 32.44 136 ALA A O 1
ATOM 710 N N . SER A 1 137 ? 2.007 4.281 24.866 1.00 32.67 137 SER A N 1
ATOM 711 C CA . SER A 1 137 ? 2.425 2.880 24.841 1.00 34.78 137 SER A CA 1
ATOM 712 C C . SER A 1 137 ? 3.340 2.423 25.978 1.00 34.63 137 SER A C 1
ATOM 713 O O . SER A 1 137 ? 3.559 1.222 26.150 1.00 32.99 137 SER A O 1
ATOM 716 N N . GLY A 1 138 ? 3.879 3.371 26.739 1.00 35.08 138 GLY A N 1
ATOM 717 C CA . GLY A 1 138 ? 4.757 3.016 27.843 1.00 34.40 138 GLY A CA 1
ATOM 718 C C . GLY A 1 138 ? 5.992 2.248 27.414 1.00 35.36 138 GLY A C 1
ATOM 719 O O . GLY A 1 138 ? 6.363 1.248 28.032 1.00 37.62 138 GLY A O 1
ATOM 720 N N . ILE A 1 139 ? 6.629 2.711 26.345 1.00 33.24 139 ILE A N 1
ATOM 721 C CA . ILE A 1 139 ? 7.835 2.074 25.828 1.00 31.54 139 ILE A CA 1
ATOM 722 C C . ILE A 1 139 ? 8.976 3.087 25.908 1.00 31.50 139 ILE A C 1
ATOM 723 O O . ILE A 1 139 ? 8.770 4.273 25.653 1.00 30.39 139 ILE A O 1
ATOM 728 N N . ARG A 1 140 ? 10.167 2.618 26.273 1.00 31.66 140 ARG A N 1
ATOM 729 C CA . ARG A 1 140 ? 11.339 3.486 26.396 1.00 31.77 140 ARG A CA 1
ATOM 730 C C . ARG A 1 140 ? 11.742 4.142 25.079 1.00 32.68 140 ARG A C 1
ATOM 731 O O . ARG A 1 140 ? 11.761 3.496 24.032 1.00 31.29 140 ARG A O 1
ATOM 739 N N . LEU A 1 141 ? 12.091 5.423 25.149 1.00 32.03 141 LEU A N 1
ATOM 740 C CA . LEU A 1 141 ? 12.528 6.177 23.983 1.00 32.42 141 LEU A CA 1
ATOM 741 C C . LEU A 1 141 ? 13.685 5.445 23.298 1.00 32.61 141 LEU A C 1
ATOM 742 O O . LEU A 1 141 ? 13.802 5.450 22.074 1.00 32.24 141 LEU A O 1
ATOM 747 N N . GLU A 1 142 ? 14.528 4.802 24.102 1.00 32.78 142 GLU A N 1
ATOM 748 C CA . GLU A 1 142 ? 15.684 4.061 23.601 1.00 31.82 142 GLU A CA 1
ATOM 749 C C . GLU A 1 142 ? 15.306 2.948 22.621 1.00 30.40 142 GLU A C 1
ATOM 750 O O . GLU A 1 142 ? 16.041 2.654 21.679 1.00 30.29 142 GLU A O 1
ATOM 756 N N . LEU A 1 143 ? 14.156 2.325 22.843 1.00 30.82 143 LEU A N 1
ATOM 757 C CA . LEU A 1 143 ? 13.713 1.255 21.962 1.00 30.02 143 LEU A CA 1
ATOM 758 C C . LEU A 1 143 ? 13.156 1.877 20.681 1.00 27.13 143 LEU A C 1
ATOM 759 O O . LEU A 1 143 ? 13.336 1.338 19.591 1.00 28.42 143 LEU A O 1
ATOM 764 N N . ILE A 1 144 ? 12.498 3.025 20.820 1.00 30.09 144 ILE A N 1
ATOM 765 C CA . ILE A 1 144 ? 11.930 3.738 19.675 1.00 30.84 144 ILE A CA 1
ATOM 766 C C . ILE A 1 144 ? 13.072 4.236 18.792 1.00 31.68 144 ILE A C 1
ATOM 767 O O . ILE A 1 144 ? 12.988 4.214 17.564 1.00 30.53 144 ILE A O 1
ATOM 772 N N . LYS A 1 145 ? 14.145 4.673 19.441 1.00 30.94 145 LYS A N 1
ATOM 773 C CA . LYS A 1 145 ? 15.336 5.181 18.765 1.00 32.26 145 LYS A CA 1
ATOM 774 C C . LYS A 1 145 ? 16.035 4.064 17.985 1.00 30.62 145 LYS A C 1
ATOM 775 O O . LYS A 1 145 ? 16.689 4.312 16.969 1.00 30.07 145 LYS A O 1
ATOM 781 N N . ARG A 1 146 ? 15.903 2.836 18.476 1.00 28.92 146 ARG A N 1
ATOM 782 C CA . ARG A 1 146 ? 16.517 1.684 17.832 1.00 30.03 146 ARG A CA 1
ATOM 783 C C . ARG A 1 146 ? 15.974 1.535 16.407 1.00 29.16 146 ARG A C 1
ATOM 784 O O . ARG A 1 146 ? 16.699 1.136 15.498 1.00 30.34 146 ARG A O 1
ATOM 792 N N . MET A 1 147 ? 14.700 1.864 16.213 1.00 29.16 147 MET A N 1
ATOM 793 C CA . MET A 1 147 ? 14.096 1.767 14.887 1.00 29.22 147 MET A CA 1
ATOM 794 C C . MET A 1 147 ? 14.594 2.886 13.981 1.00 27.22 147 MET A C 1
ATOM 795 O O . MET A 1 147 ? 14.777 2.690 12.783 1.00 26.59 147 MET A O 1
ATOM 800 N N . GLU A 1 148 ? 14.800 4.065 14.554 1.00 30.25 148 GLU A N 1
ATOM 801 C CA . GLU A 1 148 ? 15.318 5.187 13.783 1.00 29.25 148 GLU A CA 1
ATOM 802 C C . GLU A 1 148 ? 16.699 4.778 13.288 1.00 26.25 148 GLU A C 1
ATOM 803 O O . GLU A 1 148 ? 17.035 4.957 12.113 1.00 25.04 148 GLU A O 1
ATOM 809 N N . ILE A 1 149 ? 17.493 4.218 14.197 1.00 25.95 149 ILE A N 1
ATOM 810 C CA . ILE A 1 149 ? 18.847 3.778 13.873 1.00 27.37 149 ILE A CA 1
ATOM 811 C C . ILE A 1 149 ? 18.844 2.699 12.789 1.00 28.38 149 ILE A C 1
ATOM 812 O O . ILE A 1 149 ? 19.616 2.776 11.827 1.00 26.92 149 ILE A O 1
ATOM 817 N N . PHE A 1 150 ? 17.985 1.693 12.930 1.00 25.91 150 PHE A N 1
ATOM 818 C CA . PHE A 1 150 ? 17.921 0.642 11.917 1.00 26.82 150 PHE A CA 1
ATOM 819 C C . PHE A 1 150 ? 17.539 1.216 10.554 1.00 25.23 150 PHE A C 1
ATOM 820 O O . PHE A 1 150 ? 18.115 0.843 9.530 1.00 24.38 150 PHE A O 1
ATOM 828 N N . LEU A 1 151 ? 16.564 2.119 10.547 1.00 24.98 151 LEU A N 1
ATOM 829 C CA . LEU A 1 151 ? 16.107 2.732 9.303 1.00 25.50 151 LEU A CA 1
ATOM 830 C C . LEU A 1 151 ? 17.194 3.561 8.631 1.00 27.06 151 LEU A C 1
ATOM 831 O O . LEU A 1 151 ? 17.385 3.484 7.412 1.00 24.92 151 LEU A O 1
ATOM 836 N N . ASN A 1 152 ? 17.908 4.356 9.423 1.00 25.88 152 ASN A N 1
ATOM 837 C CA . ASN A 1 152 ? 18.963 5.200 8.872 1.00 27.89 152 ASN A CA 1
ATOM 838 C C . ASN A 1 152 ? 20.232 4.433 8.515 1.00 28.12 152 ASN A C 1
ATOM 839 O O . ASN A 1 152 ? 20.942 4.806 7.579 1.00 28.31 152 ASN A O 1
ATOM 844 N N . ALA A 1 153 ? 20.502 3.352 9.241 1.00 26.03 153 ALA A N 1
ATOM 845 C CA . ALA A 1 153 ? 21.691 2.543 8.988 1.00 26.86 153 ALA A CA 1
ATOM 846 C C . ALA A 1 153 ? 21.494 1.544 7.859 1.00 28.58 153 ALA A C 1
ATOM 847 O O . ALA A 1 153 ? 22.458 0.961 7.368 1.00 29.15 153 ALA A O 1
ATOM 849 N N . GLY A 1 154 ? 20.243 1.333 7.459 1.00 30.07 154 GLY A N 1
ATOM 850 C CA . GLY A 1 154 ? 19.965 0.395 6.386 1.00 27.48 154 GLY A CA 1
ATOM 851 C C . GLY A 1 154 ? 19.880 -1.047 6.857 1.00 26.29 154 GLY A C 1
ATOM 852 O O . GLY A 1 154 ? 20.218 -1.966 6.119 1.00 25.81 154 GLY A O 1
ATOM 853 N N . VAL A 1 155 ? 19.450 -1.250 8.096 1.00 25.33 155 VAL A N 1
ATOM 854 C CA . VAL A 1 155 ? 19.317 -2.597 8.638 1.00 26.52 155 VAL A CA 1
ATOM 855 C C . VAL A 1 155 ? 17.826 -2.926 8.622 1.00 24.90 155 VAL A C 1
ATOM 856 O O . VAL A 1 155 ? 17.022 -2.230 9.243 1.00 24.89 155 VAL A O 1
ATOM 860 N N . THR A 1 156 ? 17.469 -3.987 7.906 1.00 23.63 156 THR A N 1
ATOM 861 C CA . THR A 1 156 ? 16.077 -4.389 7.776 1.00 23.46 156 THR A CA 1
ATOM 862 C C . THR A 1 156 ? 15.856 -5.834 8.212 1.00 20.30 156 THR A C 1
ATOM 863 O O . THR A 1 156 ? 16.363 -6.775 7.599 1.00 22.71 156 THR A O 1
ATOM 867 N N . PRO A 1 157 ? 15.093 -6.032 9.292 1.00 21.98 157 PRO A N 1
ATOM 868 C CA . PRO A 1 157 ? 14.829 -7.391 9.779 1.00 22.85 157 PRO A CA 1
ATOM 869 C C . PRO A 1 157 ? 14.087 -8.211 8.731 1.00 25.16 157 PRO A C 1
ATOM 870 O O . PRO A 1 157 ? 13.291 -7.670 7.962 1.00 22.90 157 PRO A O 1
ATOM 874 N N . TYR A 1 158 ? 14.372 -9.506 8.680 1.00 26.74 158 TYR A N 1
ATOM 875 C CA . TYR A 1 158 ? 13.671 -10.371 7.744 1.00 29.88 158 TYR A CA 1
ATOM 876 C C . TYR A 1 158 ? 12.316 -10.668 8.367 1.00 27.55 158 TYR A C 1
ATOM 877 O O . TYR A 1 158 ? 12.234 -10.969 9.565 1.00 24.30 158 TYR A O 1
ATOM 886 N N . VAL A 1 159 ? 11.265 -10.570 7.554 1.00 24.55 159 VAL A N 1
ATOM 887 C CA . VAL A 1 159 ? 9.896 -10.831 7.998 1.00 22.97 159 VAL A CA 1
ATOM 888 C C . VAL A 1 159 ? 9.171 -11.685 6.938 1.00 23.04 159 VAL A C 1
ATOM 889 O O . VAL A 1 159 ? 9.298 -11.432 5.736 1.00 19.38 159 VAL A O 1
ATOM 893 N N . TYR A 1 160 ? 8.420 -12.682 7.402 1.00 24.86 160 TYR A N 1
ATOM 894 C CA . TYR A 1 160 ? 7.691 -13.624 6.543 1.00 27.01 160 TYR A CA 1
ATOM 895 C C . TYR A 1 160 ? 6.288 -13.139 6.146 1.00 23.85 160 TYR A C 1
ATOM 896 O O . TYR A 1 160 ? 5.653 -12.374 6.873 1.00 24.75 160 TYR A O 1
ATOM 905 N N . GLU A 1 161 ? 5.792 -13.628 5.012 1.00 22.94 161 GLU A N 1
ATOM 906 C CA . GLU A 1 161 ? 4.471 -13.238 4.522 1.00 21.25 161 GLU A CA 1
ATOM 907 C C . GLU A 1 161 ? 3.313 -13.929 5.263 1.00 19.31 161 GLU A C 1
ATOM 908 O O . GLU A 1 161 ? 2.181 -13.434 5.240 1.00 20.81 161 GLU A O 1
ATOM 914 N N . PHE A 1 162 ? 3.570 -15.069 5.903 1.00 20.31 162 PHE A N 1
ATOM 915 C CA . PHE A 1 162 ? 2.510 -15.764 6.643 1.00 21.91 162 PHE A CA 1
ATOM 916 C C . PHE A 1 162 ? 2.743 -15.627 8.140 1.00 23.81 162 PHE A C 1
ATOM 917 O O . PHE A 1 162 ? 3.892 -15.600 8.597 1.00 20.61 162 PHE A O 1
ATOM 925 N N . GLY A 1 163 ? 1.654 -15.528 8.898 1.00 23.92 163 GLY A N 1
ATOM 926 C CA . GLY A 1 163 ? 1.781 -15.432 10.339 1.00 23.93 163 GLY A CA 1
ATOM 927 C C . GLY A 1 163 ? 0.797 -14.526 11.045 1.00 24.12 163 GLY A C 1
ATOM 928 O O . GLY A 1 163 ? 0.570 -14.685 12.242 1.00 25.90 163 GLY A O 1
ATOM 929 N N . SER A 1 164 ? 0.192 -13.594 10.318 1.00 23.58 164 SER A N 1
ATOM 930 C CA . SER A 1 164 ? -0.739 -12.657 10.937 1.00 21.83 164 SER A CA 1
ATOM 931 C C . SER A 1 164 ? -2.155 -12.668 10.375 1.00 21.72 164 SER A C 1
ATOM 932 O O . SER A 1 164 ? -2.343 -12.710 9.155 1.00 19.62 164 SER A O 1
ATOM 935 N N . ILE A 1 165 ? -3.146 -12.628 11.269 1.00 18.94 165 ILE A N 1
ATOM 936 C CA . ILE A 1 165 ? -4.550 -12.596 10.855 1.00 18.58 165 ILE A CA 1
ATOM 937 C C . ILE A 1 165 ? -5.095 -11.173 10.923 1.00 18.97 165 ILE A C 1
ATOM 938 O O . ILE A 1 165 ? -6.292 -10.917 10.706 1.00 17.18 165 ILE A O 1
ATOM 943 N N . GLY A 1 166 ? -4.195 -10.233 11.198 1.00 17.31 166 GLY A N 1
ATOM 944 C CA . GLY A 1 166 ? -4.580 -8.836 11.251 1.00 20.48 166 GLY A CA 1
ATOM 945 C C . GLY A 1 166 ? -5.348 -8.467 12.501 1.00 24.67 166 GLY A C 1
ATOM 946 O O . GLY A 1 166 ? -6.361 -7.764 12.431 1.00 25.45 166 GLY A O 1
ATOM 960 N N . ASP A 1 168 ? -0.458 -7.567 14.003 1.00 21.96 170 ASP A N 1
ATOM 961 C CA . ASP A 1 168 ? 0.657 -8.269 13.373 1.00 23.75 170 ASP A CA 1
ATOM 962 C C . ASP A 1 168 ? 1.687 -8.866 14.341 1.00 22.87 170 ASP A C 1
ATOM 963 O O . ASP A 1 168 ? 2.890 -8.700 14.141 1.00 22.36 170 ASP A O 1
ATOM 968 N N . LEU A 1 169 ? 1.211 -9.568 15.367 1.00 23.39 171 LEU A N 1
ATOM 969 C CA . LEU A 1 169 ? 2.077 -10.191 16.379 1.00 25.53 171 LEU A CA 1
ATOM 970 C C . LEU A 1 169 ? 3.317 -10.906 15.843 1.00 25.33 171 LEU A C 1
ATOM 971 O O . LEU A 1 169 ? 4.445 -10.544 16.179 1.00 25.59 171 LEU A O 1
ATOM 976 N N . VAL A 1 170 ? 3.100 -11.929 15.019 1.00 22.42 172 VAL A N 1
ATOM 977 C CA . VAL A 1 170 ? 4.191 -12.713 14.457 1.00 25.61 172 VAL A CA 1
ATOM 978 C C . VAL A 1 170 ? 5.216 -11.901 13.649 1.00 25.23 172 VAL A C 1
ATOM 979 O O . VAL A 1 170 ? 6.409 -11.934 13.957 1.00 24.04 172 VAL A O 1
ATOM 983 N N . PRO A 1 171 ? 4.775 -11.160 12.615 1.00 23.47 173 PRO A N 1
ATOM 984 C CA . PRO A 1 171 ? 5.749 -10.381 11.839 1.00 23.09 173 PRO A CA 1
ATOM 985 C C . PRO A 1 171 ? 6.507 -9.386 12.717 1.00 22.83 173 PRO A C 1
ATOM 986 O O . PRO A 1 171 ? 7.726 -9.264 12.613 1.00 22.66 173 PRO A O 1
ATOM 990 N N . LEU A 1 172 ? 5.785 -8.682 13.584 1.00 22.61 174 LEU A N 1
ATOM 991 C CA . LEU A 1 172 ? 6.422 -7.695 14.457 1.00 26.71 174 LEU A CA 1
ATOM 992 C C . LEU A 1 172 ? 7.410 -8.319 15.447 1.00 27.20 174 LEU A C 1
ATOM 993 O O . LEU A 1 172 ? 8.336 -7.648 15.916 1.00 26.96 174 LEU A O 1
ATOM 998 N N . SER A 1 173 ? 7.227 -9.597 15.763 1.00 26.67 175 SER A N 1
ATOM 999 C CA . SER A 1 173 ? 8.137 -10.258 16.696 1.00 27.55 175 SER A CA 1
ATOM 1000 C C . SER A 1 173 ? 9.514 -10.441 16.051 1.00 28.09 175 SER A C 1
ATOM 1001 O O . SER A 1 173 ? 10.532 -10.487 16.746 1.00 27.99 175 SER A O 1
ATOM 1004 N N . TYR A 1 174 ? 9.548 -10.541 14.723 1.00 24.50 176 TYR A N 1
ATOM 1005 C CA . TYR A 1 174 ? 10.815 -10.696 14.016 1.00 23.44 176 TYR A CA 1
ATOM 1006 C C . TYR A 1 174 ? 11.566 -9.371 14.028 1.00 27.09 176 TYR A C 1
ATOM 1007 O O . TYR A 1 174 ? 12.797 -9.342 14.095 1.00 23.82 176 TYR A O 1
ATOM 1016 N N . ILE A 1 175 ? 10.812 -8.278 13.952 1.00 25.69 177 ILE A N 1
ATOM 1017 C CA . ILE A 1 175 ? 11.392 -6.943 13.982 1.00 25.70 177 ILE A CA 1
ATOM 1018 C C . ILE A 1 175 ? 11.883 -6.691 15.414 1.00 25.03 177 ILE A C 1
ATOM 1019 O O . ILE A 1 175 ? 13.007 -6.242 15.623 1.00 23.48 177 ILE A O 1
ATOM 1024 N N . THR A 1 176 ? 11.038 -7.008 16.388 1.00 24.20 178 THR A N 1
ATOM 1025 C CA . THR A 1 176 ? 11.378 -6.825 17.796 1.00 26.05 178 THR A CA 1
ATOM 1026 C C . THR A 1 176 ? 12.653 -7.596 18.162 1.00 26.35 178 THR A C 1
ATOM 1027 O O . THR A 1 176 ? 13.630 -7.013 18.654 1.00 28.45 178 THR A O 1
ATOM 1031 N N . GLY A 1 177 ? 12.641 -8.902 17.904 1.00 24.22 179 GLY A N 1
ATOM 1032 C CA . GLY A 1 177 ? 13.792 -9.745 18.194 1.00 25.38 179 GLY A CA 1
ATOM 1033 C C . GLY A 1 177 ? 15.085 -9.288 17.533 1.00 28.48 179 GLY A C 1
ATOM 1034 O O . GLY A 1 177 ? 16.181 -9.460 18.087 1.00 25.34 179 GLY A O 1
ATOM 1035 N N . SER A 1 178 ? 14.970 -8.717 16.338 1.00 25.59 180 SER A N 1
ATOM 1036 C CA . SER A 1 178 ? 16.148 -8.232 15.631 1.00 27.24 180 SER A CA 1
ATOM 1037 C C . SER A 1 178 ? 16.650 -6.926 16.263 1.00 29.28 180 SER A C 1
ATOM 1038 O O . SER A 1 178 ? 17.852 -6.733 16.423 1.00 29.47 180 SER A O 1
ATOM 1041 N N . LEU A 1 179 ? 15.720 -6.045 16.625 1.00 27.90 181 LEU A N 1
ATOM 1042 C CA . LEU A 1 179 ? 16.052 -4.761 17.237 1.00 30.16 181 LEU A CA 1
ATOM 1043 C C . LEU A 1 179 ? 16.796 -4.902 18.562 1.00 30.29 181 LEU A C 1
ATOM 1044 O O . LEU A 1 179 ? 17.729 -4.142 18.851 1.00 30.77 181 LEU A O 1
ATOM 1049 N N . ILE A 1 180 ? 16.368 -5.873 19.363 1.00 29.29 182 ILE A N 1
ATOM 1050 C CA . ILE A 1 180 ? 16.955 -6.118 20.675 1.00 30.27 182 ILE A CA 1
ATOM 1051 C C . ILE A 1 180 ? 18.102 -7.121 20.654 1.00 30.51 182 ILE A C 1
ATOM 1052 O O . ILE A 1 180 ? 18.754 -7.344 21.681 1.00 29.39 182 ILE A O 1
ATOM 1057 N N . GLY A 1 181 ? 18.336 -7.723 19.489 1.00 28.83 183 GLY A N 1
ATOM 1058 C CA . GLY A 1 181 ? 19.400 -8.702 19.340 1.00 31.34 183 GLY A CA 1
ATOM 1059 C C . GLY A 1 181 ? 19.223 -9.923 20.222 1.00 33.97 183 GLY A C 1
ATOM 1060 O O . GLY A 1 181 ? 20.195 -10.461 20.756 1.00 32.04 183 GLY A O 1
ATOM 1061 N N . LEU A 1 182 ? 17.980 -10.373 20.351 1.00 34.30 184 LEU A N 1
ATOM 1062 C CA . LEU A 1 182 ? 17.639 -11.522 21.191 1.00 36.47 184 LEU A CA 1
ATOM 1063 C C . LEU A 1 182 ? 18.421 -12.819 20.959 1.00 35.28 184 LEU A C 1
ATOM 1064 O O . LEU A 1 182 ? 18.837 -13.474 21.912 1.00 34.85 184 LEU A O 1
ATOM 1069 N N . ASP A 1 183 ? 18.625 -13.188 19.700 1.00 34.70 185 ASP A N 1
ATOM 1070 C CA . ASP A 1 183 ? 19.309 -14.438 19.380 1.00 36.71 185 ASP A CA 1
ATOM 1071 C C . ASP A 1 183 ? 19.805 -14.409 17.933 1.00 35.66 185 ASP A C 1
ATOM 1072 O O . ASP A 1 183 ? 19.290 -13.655 17.114 1.00 34.61 185 ASP A O 1
ATOM 1077 N N . PRO A 1 184 ? 20.821 -15.225 17.604 1.00 35.15 186 PRO A N 1
ATOM 1078 C CA . PRO A 1 184 ? 21.361 -15.275 16.238 1.00 35.18 186 PRO A CA 1
ATOM 1079 C C . PRO A 1 184 ? 20.351 -15.806 15.221 1.00 33.61 186 PRO A C 1
ATOM 1080 O O . PRO A 1 184 ? 20.556 -15.677 14.017 1.00 34.65 186 PRO A O 1
ATOM 1084 N N . SER A 1 185 ? 19.279 -16.419 15.717 1.00 31.11 187 SER A N 1
ATOM 1085 C CA . SER A 1 185 ? 18.250 -16.973 14.841 1.00 32.82 187 SER A CA 1
ATOM 1086 C C . SER A 1 185 ? 17.490 -15.863 14.130 1.00 32.26 187 SER A C 1
ATOM 1087 O O . SER A 1 185 ? 16.782 -16.114 13.158 1.00 32.55 187 SER A O 1
ATOM 1090 N N . PHE A 1 186 ? 17.622 -14.635 14.622 1.00 31.76 188 PHE A N 1
ATOM 1091 C CA . PHE A 1 186 ? 16.950 -13.510 13.983 1.00 31.35 188 PHE A CA 1
ATOM 1092 C C . PHE A 1 186 ? 17.897 -12.907 12.953 1.00 32.27 188 PHE A C 1
ATOM 1093 O O . PHE A 1 186 ? 18.967 -12.399 13.301 1.00 31.85 188 PHE A O 1
ATOM 1101 N N . LYS A 1 187 ? 17.502 -12.980 11.686 1.00 28.44 189 LYS A N 1
ATOM 1102 C CA . LYS A 1 187 ? 18.308 -12.460 10.593 1.00 29.38 189 LYS A CA 1
ATOM 1103 C C . LYS A 1 187 ? 17.837 -11.092 10.120 1.00 27.75 189 LYS A C 1
ATOM 1104 O O . LYS A 1 187 ? 16.656 -10.743 10.231 1.00 26.61 189 LYS A O 1
ATOM 1110 N N . VAL A 1 188 ? 18.776 -10.316 9.591 1.00 26.46 190 VAL A N 1
ATOM 1111 C CA . VAL A 1 188 ? 18.477 -8.988 9.082 1.00 25.46 190 VAL A CA 1
ATOM 1112 C C . VAL A 1 188 ? 19.278 -8.783 7.807 1.00 25.95 190 VAL A C 1
ATOM 1113 O O . VAL A 1 188 ? 20.195 -9.551 7.516 1.00 26.75 190 VAL A O 1
ATOM 1117 N N . ASP A 1 189 ? 18.909 -7.768 7.037 1.00 27.31 191 ASP A N 1
ATOM 1118 C CA . ASP A 1 189 ? 19.653 -7.429 5.833 1.00 33.13 191 ASP A CA 1
ATOM 1119 C C . ASP A 1 189 ? 20.326 -6.114 6.182 1.00 33.18 191 ASP A C 1
ATOM 1120 O O . ASP A 1 189 ? 19.658 -5.156 6.562 1.00 35.03 191 ASP A O 1
ATOM 1125 N N . PHE A 1 190 ? 21.649 -6.079 6.087 1.00 35.63 192 PHE A N 1
ATOM 1126 C CA . PHE A 1 190 ? 22.387 -4.866 6.409 1.00 37.82 192 PHE A CA 1
ATOM 1127 C C . PHE A 1 190 ? 23.001 -4.313 5.128 1.00 38.16 192 PHE A C 1
ATOM 1128 O O . PHE A 1 190 ? 24.118 -4.658 4.764 1.00 37.58 192 PHE A O 1
ATOM 1136 N N . ASN A 1 191 ? 22.240 -3.462 4.445 1.00 41.76 193 ASN A N 1
ATOM 1137 C CA . ASN A 1 191 ? 22.664 -2.843 3.193 1.00 42.44 193 ASN A CA 1
ATOM 1138 C C . ASN A 1 191 ? 23.132 -3.835 2.135 1.00 43.31 193 ASN A C 1
ATOM 1139 O O . ASN A 1 191 ? 24.087 -3.560 1.408 1.00 43.56 193 ASN A O 1
ATOM 1144 N N . GLY A 1 192 ? 22.485 -4.994 2.041 1.00 42.15 194 GLY A N 1
ATOM 1145 C CA . GLY A 1 192 ? 22.902 -5.934 1.016 1.00 44.39 194 GLY A CA 1
ATOM 1146 C C . GLY A 1 192 ? 23.025 -7.401 1.350 1.00 44.93 194 GLY A C 1
ATOM 1147 O O . GLY A 1 192 ? 22.515 -8.240 0.615 1.00 46.32 194 GLY A O 1
ATOM 1148 N N . LYS A 1 193 ? 23.709 -7.739 2.434 1.00 47.15 195 LYS A N 1
ATOM 1149 C CA . LYS A 1 193 ? 23.837 -9.159 2.757 1.00 47.84 195 LYS A CA 1
ATOM 1150 C C . LYS A 1 193 ? 23.283 -9.547 4.111 1.00 44.60 195 LYS A C 1
ATOM 1151 O O . LYS A 1 193 ? 23.204 -8.743 5.040 1.00 42.01 195 LYS A O 1
ATOM 1157 N N . GLU A 1 194 ? 22.913 -10.814 4.195 1.00 41.81 196 GLU A N 1
ATOM 1158 C CA . GLU A 1 194 ? 22.346 -11.404 5.390 1.00 40.48 196 GLU A CA 1
ATOM 1159 C C . GLU A 1 194 ? 23.326 -11.382 6.555 1.00 39.32 196 GLU A C 1
ATOM 1160 O O . GLU A 1 194 ? 24.527 -11.587 6.381 1.00 36.73 196 GLU A O 1
ATOM 1166 N N . MET A 1 195 ? 22.790 -11.119 7.740 1.00 39.01 197 MET A N 1
ATOM 1167 C CA . MET A 1 195 ? 23.559 -11.076 8.976 1.00 38.77 197 MET A CA 1
ATOM 1168 C C . MET A 1 195 ? 22.596 -11.383 10.111 1.00 35.65 197 MET A C 1
ATOM 1169 O O . MET A 1 195 ? 21.393 -11.178 9.974 1.00 34.65 197 MET A O 1
ATOM 1174 N N . ASP A 1 196 ? 23.112 -11.878 11.228 1.00 33.69 198 ASP A N 1
ATOM 1175 C CA . ASP A 1 196 ? 22.250 -12.149 12.364 1.00 35.27 198 ASP A CA 1
ATOM 1176 C C . ASP A 1 196 ? 22.112 -10.832 13.131 1.00 34.64 198 ASP A C 1
ATOM 1177 O O . ASP A 1 196 ? 22.989 -9.963 13.043 1.00 34.76 198 ASP A O 1
ATOM 1182 N N . ALA A 1 197 ? 21.009 -10.686 13.860 1.00 33.37 199 ALA A N 1
ATOM 1183 C CA . ALA A 1 197 ? 20.742 -9.475 14.619 1.00 33.53 199 ALA A CA 1
ATOM 1184 C C . ALA A 1 197 ? 21.879 -9.097 15.569 1.00 32.70 199 ALA A C 1
ATOM 1185 O O . ALA A 1 197 ? 22.340 -7.967 15.555 1.00 32.30 199 ALA A O 1
ATOM 1187 N N . PRO A 1 198 ? 22.341 -10.041 16.407 1.00 34.29 200 PRO A N 1
ATOM 1188 C CA . PRO A 1 198 ? 23.430 -9.739 17.343 1.00 35.62 200 PRO A CA 1
ATOM 1189 C C . PRO A 1 198 ? 24.653 -9.130 16.650 1.00 35.45 200 PRO A C 1
ATOM 1190 O O . PRO A 1 198 ? 25.259 -8.186 17.163 1.00 35.52 200 PRO A O 1
ATOM 1194 N N . THR A 1 199 ? 25.012 -9.672 15.486 1.00 33.25 201 THR A N 1
ATOM 1195 C CA . THR A 1 199 ? 26.163 -9.178 14.739 1.00 34.41 201 THR A CA 1
ATOM 1196 C C . THR A 1 199 ? 25.940 -7.760 14.222 1.00 35.32 201 THR A C 1
ATOM 1197 O O . THR A 1 199 ? 26.862 -6.942 14.230 1.00 37.53 201 THR A O 1
ATOM 1201 N N . ALA A 1 200 ? 24.722 -7.461 13.777 1.00 31.45 202 ALA A N 1
ATOM 1202 C CA . ALA A 1 200 ? 24.417 -6.124 13.280 1.00 31.08 202 ALA A CA 1
ATOM 1203 C C . ALA A 1 200 ? 24.489 -5.138 14.438 1.00 29.47 202 ALA A C 1
ATOM 1204 O O . ALA A 1 200 ? 25.010 -4.035 14.288 1.00 29.38 202 ALA A O 1
ATOM 1206 N N . LEU A 1 201 ? 23.957 -5.535 15.592 1.00 31.50 203 LEU A N 1
ATOM 1207 C CA . LEU A 1 201 ? 23.980 -4.675 16.775 1.00 34.34 203 LEU A CA 1
ATOM 1208 C C . LEU A 1 201 ? 25.411 -4.385 17.218 1.00 36.75 203 LEU A C 1
ATOM 1209 O O . LEU A 1 201 ? 25.676 -3.341 17.816 1.00 37.58 203 LEU A O 1
ATOM 1214 N N . ARG A 1 202 ? 26.325 -5.313 16.940 1.00 37.37 204 ARG A N 1
ATOM 1215 C CA . ARG A 1 202 ? 27.724 -5.124 17.308 1.00 41.34 204 ARG A CA 1
ATOM 1216 C C . ARG A 1 202 ? 28.370 -4.149 16.333 1.00 41.52 204 ARG A C 1
ATOM 1217 O O . ARG A 1 202 ? 29.149 -3.284 16.733 1.00 42.57 204 ARG A O 1
ATOM 1225 N N . GLN A 1 203 ? 28.038 -4.296 15.053 1.00 41.36 205 GLN A N 1
ATOM 1226 C CA . GLN A 1 203 ? 28.565 -3.420 14.014 1.00 40.87 205 GLN A CA 1
ATOM 1227 C C . GLN A 1 203 ? 28.016 -2.008 14.168 1.00 41.00 205 GLN A C 1
ATOM 1228 O O . GLN A 1 203 ? 28.623 -1.040 13.708 1.00 41.58 205 GLN A O 1
ATOM 1234 N N . LEU A 1 204 ? 26.860 -1.897 14.812 1.00 38.14 206 LEU A N 1
ATOM 1235 C CA . LEU A 1 204 ? 26.232 -0.603 15.040 1.00 36.04 206 LEU A CA 1
ATOM 1236 C C . LEU A 1 204 ? 26.699 -0.057 16.378 1.00 36.59 206 LEU A C 1
ATOM 1237 O O . LEU A 1 204 ? 26.283 1.024 16.798 1.00 33.56 206 LEU A O 1
ATOM 1242 N N . ASN A 1 205 ? 27.561 -0.817 17.045 1.00 35.05 207 ASN A N 1
ATOM 1243 C CA . ASN A 1 205 ? 28.064 -0.422 18.352 1.00 38.69 207 ASN A CA 1
ATOM 1244 C C . ASN A 1 205 ? 26.887 -0.190 19.296 1.00 38.19 207 ASN A C 1
ATOM 1245 O O . ASN A 1 205 ? 26.872 0.771 20.067 1.00 37.42 207 ASN A O 1
ATOM 1250 N N . LEU A 1 206 ? 25.893 -1.075 19.212 1.00 35.89 208 LEU A N 1
ATOM 1251 C CA . LEU A 1 206 ? 24.710 -1.003 20.064 1.00 35.21 208 LEU A CA 1
ATOM 1252 C C . LEU A 1 206 ? 24.660 -2.254 20.932 1.00 35.89 208 LEU A C 1
ATOM 1253 O O . LEU A 1 206 ? 25.063 -3.339 20.504 1.00 37.30 208 LEU A O 1
ATOM 1258 N N . SER A 1 207 ? 24.156 -2.103 22.149 1.00 37.61 209 SER A N 1
ATOM 1259 C CA . SER A 1 207 ? 24.065 -3.228 23.067 1.00 39.26 209 SER A CA 1
ATOM 1260 C C . SER A 1 207 ? 22.702 -3.904 22.963 1.00 39.05 209 SER A C 1
ATOM 1261 O O . SER A 1 207 ? 21.695 -3.258 22.662 1.00 36.73 209 SER A O 1
ATOM 1264 N N . PRO A 1 208 ? 22.653 -5.224 23.190 1.00 39.13 210 PRO A N 1
ATOM 1265 C CA . PRO A 1 208 ? 21.356 -5.898 23.110 1.00 39.23 210 PRO A CA 1
ATOM 1266 C C . PRO A 1 208 ? 20.455 -5.264 24.172 1.00 39.71 210 PRO A C 1
ATOM 1267 O O . PRO A 1 208 ? 20.947 -4.623 25.108 1.00 39.00 210 PRO A O 1
ATOM 1271 N N . LEU A 1 209 ? 19.145 -5.425 24.033 1.00 38.15 211 LEU A N 1
ATOM 1272 C CA . LEU A 1 209 ? 18.226 -4.849 25.004 1.00 37.58 211 LEU A CA 1
ATOM 1273 C C . LEU A 1 209 ? 17.364 -5.919 25.657 1.00 37.64 211 LEU A C 1
ATOM 1274 O O . LEU A 1 209 ? 17.224 -7.025 25.136 1.00 37.21 211 LEU A O 1
ATOM 1279 N N . THR A 1 210 ? 16.802 -5.587 26.814 1.00 38.36 212 THR A N 1
ATOM 1280 C CA . THR A 1 210 ? 15.931 -6.499 27.539 1.00 39.33 212 THR A CA 1
ATOM 1281 C C . THR A 1 210 ? 14.598 -5.793 27.675 1.00 39.79 212 THR A C 1
ATOM 1282 O O . THR A 1 210 ? 14.526 -4.683 28.201 1.00 41.92 212 THR A O 1
ATOM 1286 N N . LEU A 1 211 ? 13.545 -6.440 27.194 1.00 37.84 213 LEU A N 1
ATOM 1287 C CA . LEU A 1 211 ? 12.208 -5.868 27.245 1.00 39.21 213 LEU A CA 1
ATOM 1288 C C . LEU A 1 211 ? 11.662 -5.775 28.660 1.00 40.10 213 LEU A C 1
ATOM 1289 O O . LEU A 1 211 ? 11.659 -6.759 29.399 1.00 41.15 213 LEU A O 1
ATOM 1294 N N . LEU A 1 212 ? 11.197 -4.585 29.026 1.00 41.27 214 LEU A N 1
ATOM 1295 C CA . LEU A 1 212 ? 10.620 -4.346 30.344 1.00 42.65 214 LEU A CA 1
ATOM 1296 C C . LEU A 1 212 ? 9.119 -4.621 30.238 1.00 42.82 214 LEU A C 1
ATOM 1297 O O . LEU A 1 212 ? 8.605 -4.846 29.142 1.00 41.79 214 LEU A O 1
ATOM 1302 N N . PRO A 1 213 ? 8.397 -4.609 31.370 1.00 42.32 215 PRO A N 1
ATOM 1303 C CA . PRO A 1 213 ? 6.956 -4.868 31.307 1.00 43.55 215 PRO A CA 1
ATOM 1304 C C . PRO A 1 213 ? 6.260 -4.001 30.257 1.00 43.19 215 PRO A C 1
ATOM 1305 O O . PRO A 1 213 ? 6.601 -2.828 30.086 1.00 43.69 215 PRO A O 1
ATOM 1309 N N . LYS A 1 214 ? 5.298 -4.592 29.551 1.00 42.00 216 LYS A N 1
ATOM 1310 C CA . LYS A 1 214 ? 4.533 -3.890 28.519 1.00 39.72 216 LYS A CA 1
ATOM 1311 C C . LYS A 1 214 ? 5.273 -3.638 27.203 1.00 39.09 216 LYS A C 1
ATOM 1312 O O . LYS A 1 214 ? 4.641 -3.561 26.146 1.00 35.83 216 LYS A O 1
ATOM 1318 N N . GLU A 1 215 ? 6.598 -3.509 27.254 1.00 36.59 217 GLU A N 1
ATOM 1319 C CA . GLU A 1 215 ? 7.377 -3.244 26.043 1.00 35.55 217 GLU A CA 1
ATOM 1320 C C . GLU A 1 215 ? 7.197 -4.285 24.945 1.00 35.10 217 GLU A C 1
ATOM 1321 O O . GLU A 1 215 ? 7.207 -3.951 23.752 1.00 31.46 217 GLU A O 1
ATOM 1327 N N . GLY A 1 216 ? 7.047 -5.546 25.340 1.00 34.29 218 GLY A N 1
ATOM 1328 C CA . GLY A 1 216 ? 6.859 -6.601 24.358 1.00 34.17 218 GLY A CA 1
ATOM 1329 C C . GLY A 1 216 ? 5.559 -6.382 23.610 1.00 32.69 218 GLY A C 1
ATOM 1330 O O . GLY A 1 216 ? 5.513 -6.450 22.379 1.00 32.27 218 GLY A O 1
ATOM 1331 N N . LEU A 1 217 ? 4.497 -6.116 24.363 1.00 32.80 219 LEU A N 1
ATOM 1332 C CA . LEU A 1 217 ? 3.182 -5.870 23.783 1.00 33.55 219 LEU A CA 1
ATOM 1333 C C . LEU A 1 217 ? 3.172 -4.582 22.980 1.00 32.99 219 LEU A C 1
ATOM 1334 O O . LEU A 1 217 ? 2.519 -4.493 21.941 1.00 33.59 219 LEU A O 1
ATOM 1339 N N . ALA A 1 218 ? 3.893 -3.579 23.468 1.00 31.25 220 ALA A N 1
ATOM 1340 C CA . ALA A 1 218 ? 3.949 -2.296 22.790 1.00 31.46 220 ALA A CA 1
ATOM 1341 C C . ALA A 1 218 ? 4.600 -2.470 21.428 1.00 30.10 220 ALA A C 1
ATOM 1342 O O . ALA A 1 218 ? 4.209 -1.824 20.455 1.00 32.93 220 ALA A O 1
ATOM 1344 N N . MET A 1 219 ? 5.585 -3.358 21.362 1.00 27.12 221 MET A N 1
ATOM 1345 C CA . MET A 1 219 ? 6.303 -3.612 20.123 1.00 27.82 221 MET A CA 1
ATOM 1346 C C . MET A 1 219 ? 5.583 -4.542 19.140 1.00 27.71 221 MET A C 1
ATOM 1347 O O . MET A 1 219 ? 5.574 -4.288 17.936 1.00 25.86 221 MET A O 1
ATOM 1352 N N . MET A 1 220 ? 4.966 -5.599 19.658 1.00 27.98 222 MET A N 1
ATOM 1353 C CA . MET A 1 220 ? 4.330 -6.597 18.804 1.00 32.08 222 MET A CA 1
ATOM 1354 C C . MET A 1 220 ? 2.820 -6.535 18.589 1.00 33.09 222 MET A C 1
ATOM 1355 O O . MET A 1 220 ? 2.292 -7.209 17.707 1.00 33.75 222 MET A O 1
ATOM 1360 N N . ASN A 1 221 ? 2.136 -5.720 19.381 1.00 32.78 223 ASN A N 1
ATOM 1361 C CA . ASN A 1 221 ? 0.692 -5.560 19.275 1.00 33.72 223 ASN A CA 1
ATOM 1362 C C . ASN A 1 221 ? 0.443 -4.356 18.364 1.00 31.72 223 ASN A C 1
ATOM 1363 O O . ASN A 1 221 ? 0.912 -3.256 18.653 1.00 32.73 223 ASN A O 1
ATOM 1368 N N . GLY A 1 222 ? -0.279 -4.548 17.264 1.00 28.81 224 GLY A N 1
ATOM 1369 C CA . GLY A 1 222 ? -0.526 -3.419 16.383 1.00 26.22 224 GLY A CA 1
ATOM 1370 C C . GLY A 1 222 ? -0.660 -3.743 14.901 1.00 23.92 224 GLY A C 1
ATOM 1371 O O . GLY A 1 222 ? -0.442 -4.881 14.478 1.00 20.43 224 GLY A O 1
ATOM 1372 N N . THR A 1 223 ? -0.980 -2.719 14.115 1.00 21.66 225 THR A N 1
ATOM 1373 C CA . THR A 1 223 ? -1.196 -2.873 12.674 1.00 20.95 225 THR A CA 1
ATOM 1374 C C . THR A 1 223 ? -0.104 -2.289 11.784 1.00 20.41 225 THR A C 1
ATOM 1375 O O . THR A 1 223 ? -0.288 -2.149 10.577 1.00 17.55 225 THR A O 1
ATOM 1379 N N . SER A 1 224 ? 1.049 -1.986 12.372 1.00 19.93 226 SER A N 1
ATOM 1380 C CA . SER A 1 224 ? 2.153 -1.378 11.639 1.00 18.56 226 SER A CA 1
ATOM 1381 C C . SER A 1 224 ? 2.634 -2.076 10.362 1.00 19.42 226 SER A C 1
ATOM 1382 O O . SER A 1 224 ? 2.925 -1.414 9.363 1.00 19.47 226 SER A O 1
ATOM 1385 N N . VAL A 1 225 ? 2.732 -3.399 10.380 1.00 17.02 227 VAL A N 1
ATOM 1386 C CA . VAL A 1 225 ? 3.227 -4.087 9.206 1.00 18.30 227 VAL A CA 1
ATOM 1387 C C . VAL A 1 225 ? 2.200 -4.119 8.089 1.00 18.59 227 VAL A C 1
ATOM 1388 O O . VAL A 1 225 ? 2.512 -3.774 6.953 1.00 17.99 227 VAL A O 1
ATOM 1392 N N . MET A 1 226 ? 0.978 -4.535 8.405 1.00 17.52 228 MET A N 1
ATOM 1393 C CA . MET A 1 226 ? -0.055 -4.584 7.376 1.00 19.10 228 MET A CA 1
ATOM 1394 C C . MET A 1 226 ? -0.324 -3.185 6.829 1.00 20.77 228 MET A C 1
ATOM 1395 O O . MET A 1 226 ? -0.591 -3.004 5.639 1.00 17.42 228 MET A O 1
ATOM 1400 N N . THR A 1 227 ? -0.238 -2.180 7.690 1.00 20.04 229 THR A N 1
ATOM 1401 C CA . THR A 1 227 ? -0.489 -0.821 7.231 1.00 20.15 229 THR A CA 1
ATOM 1402 C C . THR A 1 227 ? 0.694 -0.294 6.402 1.00 19.13 229 THR A C 1
ATOM 1403 O O . THR A 1 227 ? 0.513 0.465 5.448 1.00 17.19 229 THR A O 1
ATOM 1407 N N . GLY A 1 228 ? 1.905 -0.705 6.756 1.00 18.87 230 GLY A N 1
ATOM 1408 C CA . GLY A 1 228 ? 3.054 -0.267 5.986 1.00 19.91 230 GLY A CA 1
ATOM 1409 C C . GLY A 1 228 ? 2.977 -0.829 4.576 1.00 19.62 230 GLY A C 1
ATOM 1410 O O . GLY A 1 228 ? 3.296 -0.148 3.594 1.00 17.88 230 GLY A O 1
ATOM 1411 N N . ILE A 1 229 ? 2.552 -2.085 4.472 1.00 18.00 231 ILE A N 1
ATOM 1412 C CA . ILE A 1 229 ? 2.435 -2.740 3.173 1.00 20.45 231 ILE A CA 1
ATOM 1413 C C . ILE A 1 229 ? 1.364 -2.024 2.370 1.00 19.12 231 ILE A C 1
ATOM 1414 O O . ILE A 1 229 ? 1.558 -1.704 1.195 1.00 18.73 231 ILE A O 1
ATOM 1419 N N . ALA A 1 230 ? 0.232 -1.785 3.024 1.00 15.91 232 ALA A N 1
ATOM 1420 C CA . ALA A 1 230 ? -0.893 -1.106 2.414 1.00 20.06 232 ALA A CA 1
ATOM 1421 C C . ALA A 1 230 ? -0.512 0.299 1.959 1.00 20.85 232 ALA A C 1
ATOM 1422 O O . ALA A 1 230 ? -0.918 0.731 0.880 1.00 19.14 232 ALA A O 1
ATOM 1424 N N . ALA A 1 231 ? 0.278 1.005 2.768 1.00 19.52 233 ALA A N 1
ATOM 1425 C CA . ALA A 1 231 ? 0.701 2.367 2.427 1.00 20.71 233 ALA A CA 1
ATOM 1426 C C . ALA A 1 231 ? 1.440 2.395 1.103 1.00 17.89 233 ALA A C 1
ATOM 1427 O O . ALA A 1 231 ? 1.145 3.217 0.241 1.00 19.14 233 ALA A O 1
ATOM 1429 N N . ASN A 1 232 ? 2.409 1.501 0.947 1.00 18.01 234 ASN A N 1
ATOM 1430 C CA . ASN A 1 232 ? 3.169 1.439 -0.291 1.00 17.52 234 ASN A CA 1
ATOM 1431 C C . ASN A 1 232 ? 2.273 1.024 -1.458 1.00 15.82 234 ASN A C 1
ATOM 1432 O O . ASN A 1 232 ? 2.457 1.493 -2.578 1.00 18.97 234 ASN A O 1
ATOM 1437 N N . CYS A 1 233 ? 1.306 0.147 -1.200 1.00 16.28 235 CYS A N 1
ATOM 1438 C CA . CYS A 1 233 ? 0.385 -0.280 -2.258 1.00 18.93 235 CYS A CA 1
ATOM 1439 C C . CYS A 1 233 ? -0.424 0.899 -2.777 1.00 20.18 235 CYS A C 1
ATOM 1440 O O . CYS A 1 233 ? -0.581 1.081 -3.985 1.00 21.09 235 CYS A O 1
ATOM 1443 N N . VAL A 1 234 ? -0.958 1.695 -1.859 1.00 17.65 236 VAL A N 1
ATOM 1444 C CA . VAL A 1 234 ? -1.758 2.849 -2.246 1.00 19.28 236 VAL A CA 1
ATOM 1445 C C . VAL A 1 234 ? -0.921 3.855 -3.033 1.00 20.75 236 VAL A C 1
ATOM 1446 O O . VAL A 1 234 ? -1.393 4.420 -4.018 1.00 21.57 236 VAL A O 1
ATOM 1450 N N . TYR A 1 235 ? 0.322 4.060 -2.600 1.00 19.74 237 TYR A N 1
ATOM 1451 C CA . TYR A 1 235 ? 1.237 4.979 -3.272 1.00 18.92 237 TYR A CA 1
ATOM 1452 C C . TYR A 1 235 ? 1.428 4.532 -4.715 1.00 18.77 237 TYR A C 1
ATOM 1453 O O . TYR A 1 235 ? 1.299 5.324 -5.645 1.00 20.49 237 TYR A O 1
ATOM 1462 N N . ASP A 1 236 ? 1.732 3.249 -4.887 1.00 19.00 238 ASP A N 1
ATOM 1463 C CA . ASP A 1 236 ? 1.969 2.677 -6.209 1.00 19.03 238 ASP A CA 1
ATOM 1464 C C . ASP A 1 236 ? 0.731 2.692 -7.108 1.00 20.19 238 ASP A C 1
ATOM 1465 O O . ASP A 1 236 ? 0.839 2.872 -8.333 1.00 20.43 238 ASP A O 1
ATOM 1470 N N . THR A 1 237 ? -0.435 2.502 -6.497 1.00 17.62 239 THR A N 1
ATOM 1471 C CA . THR A 1 237 ? -1.692 2.478 -7.239 1.00 21.34 239 THR A CA 1
ATOM 1472 C C . THR A 1 237 ? -2.109 3.871 -7.710 1.00 22.63 239 THR A C 1
ATOM 1473 O O . THR A 1 237 ? -2.678 4.028 -8.795 1.00 23.57 239 THR A O 1
ATOM 1477 N N . GLN A 1 238 ? -1.817 4.886 -6.905 1.00 21.68 240 GLN A N 1
ATOM 1478 C CA . GLN A 1 238 ? -2.132 6.254 -7.299 1.00 20.80 240 GLN A CA 1
ATOM 1479 C C . GLN A 1 238 ? -1.311 6.563 -8.549 1.00 21.21 240 GLN A C 1
ATOM 1480 O O . GLN A 1 238 ? -1.809 7.151 -9.522 1.00 18.98 240 GLN A O 1
ATOM 1486 N N . ILE A 1 239 ? -0.049 6.144 -8.521 1.00 20.77 241 ILE A N 1
ATOM 1487 C CA . ILE A 1 239 ? 0.853 6.360 -9.646 1.00 20.62 241 ILE A CA 1
ATOM 1488 C C . ILE A 1 239 ? 0.383 5.610 -10.904 1.00 20.79 241 ILE A C 1
ATOM 1489 O O . ILE A 1 239 ? 0.356 6.172 -11.999 1.00 22.37 241 ILE A O 1
ATOM 1494 N N . LEU A 1 240 ? 0.005 4.345 -10.750 1.00 21.35 242 LEU A N 1
ATOM 1495 C CA . LEU A 1 240 ? -0.449 3.569 -11.897 1.00 20.73 242 LEU A CA 1
ATOM 1496 C C . LEU A 1 240 ? -1.761 4.127 -12.443 1.00 20.40 242 LEU A C 1
ATOM 1497 O O . LEU A 1 240 ? -2.005 4.097 -13.651 1.00 18.58 242 LEU A O 1
ATOM 1502 N N . THR A 1 241 ? -2.603 4.667 -11.569 1.00 20.28 243 THR A N 1
ATOM 1503 C CA . THR A 1 241 ? -3.859 5.248 -12.039 1.00 22.81 243 THR A CA 1
ATOM 1504 C C . THR A 1 241 ? -3.574 6.482 -12.909 1.00 22.83 243 THR A C 1
ATOM 1505 O O . THR A 1 241 ? -4.209 6.687 -13.955 1.00 17.93 243 THR A O 1
ATOM 1509 N N . ALA A 1 242 ? -2.604 7.296 -12.491 1.00 20.83 244 ALA A N 1
ATOM 1510 C CA . ALA A 1 242 ? -2.251 8.484 -13.257 1.00 20.12 244 ALA A CA 1
ATOM 1511 C C . ALA A 1 242 ? -1.716 8.054 -14.622 1.00 20.14 244 ALA A C 1
ATOM 1512 O O . ALA A 1 242 ? -2.085 8.617 -15.657 1.00 20.98 244 ALA A O 1
ATOM 1514 N N . ILE A 1 243 ? -0.862 7.036 -14.622 1.00 21.88 245 ILE A N 1
ATOM 1515 C CA . ILE A 1 243 ? -0.300 6.522 -15.863 1.00 20.46 245 ILE A CA 1
ATOM 1516 C C . ILE A 1 243 ? -1.398 5.941 -16.757 1.00 21.69 245 ILE A C 1
ATOM 1517 O O . ILE A 1 243 ? -1.373 6.119 -17.980 1.00 20.82 245 ILE A O 1
ATOM 1522 N N . ALA A 1 244 ? -2.362 5.249 -16.150 1.00 22.05 246 ALA A N 1
ATOM 1523 C CA . ALA A 1 244 ? -3.463 4.654 -16.912 1.00 20.70 246 ALA A CA 1
ATOM 1524 C C . ALA A 1 244 ? -4.254 5.758 -17.610 1.00 19.95 246 ALA A C 1
ATOM 1525 O O . ALA A 1 244 ? -4.734 5.576 -18.738 1.00 19.67 246 ALA A O 1
ATOM 1527 N N . MET A 1 245 ? -4.389 6.904 -16.946 1.00 19.97 247 MET A N 1
ATOM 1528 C CA . MET A 1 245 ? -5.102 8.042 -17.533 1.00 20.40 247 MET A CA 1
ATOM 1529 C C . MET A 1 245 ? -4.323 8.485 -18.770 1.00 20.27 247 MET A C 1
ATOM 1530 O O . MET A 1 245 ? -4.907 8.820 -19.802 1.00 18.46 247 MET A O 1
ATOM 1535 N N . GLY A 1 246 ? -2.999 8.473 -18.648 1.00 19.74 248 GLY A N 1
ATOM 1536 C CA . GLY A 1 246 ? -2.139 8.848 -19.755 1.00 21.47 248 GLY A CA 1
ATOM 1537 C C . GLY A 1 246 ? -2.253 7.844 -20.890 1.00 22.65 248 GLY A C 1
ATOM 1538 O O . GLY A 1 246 ? -2.181 8.212 -22.063 1.00 22.84 248 GLY A O 1
ATOM 1539 N N . VAL A 1 247 ? -2.423 6.569 -20.546 1.00 20.18 249 VAL A N 1
ATOM 1540 C CA . VAL A 1 247 ? -2.581 5.534 -21.561 1.00 20.61 249 VAL A CA 1
ATOM 1541 C C . VAL A 1 247 ? -3.914 5.760 -22.294 1.00 19.35 249 VAL A C 1
ATOM 1542 O O . VAL A 1 247 ? -3.972 5.713 -23.522 1.00 20.86 249 VAL A O 1
ATOM 1546 N N . HIS A 1 248 ? -4.984 6.010 -21.551 1.00 18.79 250 HIS A N 1
ATOM 1547 C CA . HIS A 1 248 ? -6.278 6.259 -22.185 1.00 22.61 250 HIS A CA 1
ATOM 1548 C C . HIS A 1 248 ? -6.206 7.482 -23.100 1.00 22.36 250 HIS A C 1
ATOM 1549 O O . HIS A 1 248 ? -6.840 7.510 -24.151 1.00 22.90 250 HIS A O 1
ATOM 1556 N N . ALA A 1 249 ? -5.429 8.486 -22.702 1.00 21.49 251 ALA A N 1
ATOM 1557 C CA . ALA A 1 249 ? -5.297 9.691 -23.519 1.00 25.49 251 ALA A CA 1
ATOM 1558 C C . ALA A 1 249 ? -4.594 9.349 -24.835 1.00 22.80 251 ALA A C 1
ATOM 1559 O O . ALA A 1 249 ? -4.918 9.912 -25.878 1.00 23.61 251 ALA A O 1
ATOM 1561 N N . LEU A 1 250 ? -3.641 8.422 -24.783 1.00 21.88 252 LEU A N 1
ATOM 1562 C CA . LEU A 1 250 ? -2.931 8.002 -25.987 1.00 21.52 252 LEU A CA 1
ATOM 1563 C C . LEU A 1 250 ? -3.877 7.177 -26.865 1.00 24.40 252 LEU A C 1
ATOM 1564 O O . LEU A 1 250 ? -3.895 7.319 -28.091 1.00 24.37 252 LEU A O 1
ATOM 1569 N N . ASP A 1 251 ? -4.665 6.318 -26.223 1.00 22.93 253 ASP A N 1
ATOM 1570 C CA . ASP A 1 251 ? -5.618 5.468 -26.928 1.00 23.73 253 ASP A CA 1
ATOM 1571 C C . ASP A 1 251 ? -6.644 6.285 -27.698 1.00 21.69 253 ASP A C 1
ATOM 1572 O O . ASP A 1 251 ? -6.912 6.011 -28.866 1.00 21.30 253 ASP A O 1
ATOM 1577 N N . ILE A 1 252 ? -7.222 7.272 -27.020 1.00 19.81 254 ILE A N 1
ATOM 1578 C CA . ILE A 1 252 ? -8.232 8.151 -27.599 1.00 23.45 254 ILE A CA 1
ATOM 1579 C C . ILE A 1 252 ? -7.711 8.826 -28.863 1.00 24.65 254 ILE A C 1
ATOM 1580 O O . ILE A 1 252 ? -8.419 8.944 -29.862 1.00 23.63 254 ILE A O 1
ATOM 1585 N N . GLN A 1 253 ? -6.459 9.260 -28.810 1.00 24.87 255 GLN A N 1
ATOM 1586 C CA . GLN A 1 253 ? -5.845 9.917 -29.949 1.00 26.78 255 GLN A CA 1
ATOM 1587 C C . GLN A 1 253 ? -5.587 8.938 -31.093 1.00 28.90 255 GLN A C 1
ATOM 1588 O O . GLN A 1 253 ? -5.904 9.230 -32.249 1.00 27.59 255 GLN A O 1
ATOM 1594 N N . ALA A 1 254 ? -5.035 7.770 -30.774 1.00 26.91 256 ALA A N 1
ATOM 1595 C CA . ALA A 1 254 ? -4.753 6.779 -31.805 1.00 26.53 256 ALA A CA 1
ATOM 1596 C C . ALA A 1 254 ? -6.035 6.294 -32.475 1.00 27.97 256 ALA A C 1
ATOM 1597 O O . ALA A 1 254 ? -6.022 5.898 -33.640 1.00 29.91 256 ALA A O 1
ATOM 1599 N N . LEU A 1 255 ? -7.142 6.320 -31.739 1.00 26.09 257 LEU A N 1
ATOM 1600 C CA . LEU A 1 255 ? -8.428 5.885 -32.284 1.00 29.89 257 LEU A CA 1
ATOM 1601 C C . LEU A 1 255 ? -9.203 7.035 -32.934 1.00 29.41 257 LEU A C 1
ATOM 1602 O O . LEU A 1 255 ? -10.303 6.834 -33.453 1.00 30.76 257 LEU A O 1
ATOM 1607 N N . ASN A 1 256 ? -8.628 8.233 -32.909 1.00 28.17 258 ASN A N 1
ATOM 1608 C CA . ASN A 1 256 ? -9.290 9.407 -33.469 1.00 31.67 258 ASN A CA 1
ATOM 1609 C C . ASN A 1 256 ? -10.628 9.654 -32.767 1.00 30.62 258 ASN A C 1
ATOM 1610 O O . ASN A 1 256 ? -11.620 10.013 -33.406 1.00 30.52 258 ASN A O 1
ATOM 1615 N N . GLY A 1 257 ? -10.658 9.447 -31.454 1.00 28.58 259 GLY A N 1
ATOM 1616 C CA . GLY A 1 257 ? -11.881 9.669 -30.710 1.00 28.03 259 GLY A CA 1
ATOM 1617 C C . GLY A 1 257 ? -12.156 11.157 -30.569 1.00 28.90 259 GLY A C 1
ATOM 1618 O O . GLY A 1 257 ? -11.298 11.983 -30.868 1.00 30.51 259 GLY A O 1
ATOM 1619 N N . THR A 1 258 ? -13.350 11.512 -30.120 1.00 27.26 260 THR A N 1
ATOM 1620 C CA . THR A 1 258 ? -13.681 12.920 -29.944 1.00 28.96 260 THR A CA 1
ATOM 1621 C C . THR A 1 258 ? -13.444 13.321 -28.493 1.00 29.81 260 THR A C 1
ATOM 1622 O O . THR A 1 258 ? -13.404 12.463 -27.611 1.00 28.08 260 THR A O 1
ATOM 1626 N N . ASN A 1 259 ? -13.272 14.616 -28.248 1.00 27.74 261 ASN A N 1
ATOM 1627 C CA . ASN A 1 259 ? -13.058 15.101 -26.889 1.00 28.68 261 ASN A CA 1
ATOM 1628 C C . ASN A 1 259 ? -14.375 15.592 -26.306 1.00 28.85 261 ASN A C 1
ATOM 1629 O O . ASN A 1 259 ? -14.445 15.998 -25.142 1.00 30.93 261 ASN A O 1
ATOM 1634 N N . GLN A 1 260 ? -15.420 15.543 -27.124 1.00 27.16 262 GLN A N 1
ATOM 1635 C CA . GLN A 1 260 ? -16.743 15.998 -26.716 1.00 27.68 262 GLN A CA 1
ATOM 1636 C C . GLN A 1 260 ? -17.280 15.276 -25.487 1.00 25.15 262 GLN A C 1
ATOM 1637 O O . GLN A 1 260 ? -18.036 15.847 -24.708 1.00 23.91 262 GLN A O 1
ATOM 1643 N N . SER A 1 261 ? -16.887 14.020 -25.314 1.00 25.56 263 SER A N 1
ATOM 1644 C CA . SER A 1 261 ? -17.359 13.228 -24.179 1.00 28.00 263 SER A CA 1
ATOM 1645 C C . SER A 1 261 ? -16.918 13.809 -22.841 1.00 26.66 263 SER A C 1
ATOM 1646 O O . SER A 1 261 ? -17.508 13.519 -21.796 1.00 26.02 263 SER A O 1
ATOM 1649 N N . PHE A 1 262 ? -15.883 14.639 -22.874 1.00 24.12 264 PHE A N 1
ATOM 1650 C CA . PHE A 1 262 ? -15.359 15.216 -21.646 1.00 27.01 264 PHE A CA 1
ATOM 1651 C C . PHE A 1 262 ? -15.822 16.649 -21.373 1.00 27.67 264 PHE A C 1
ATOM 1652 O O . PHE A 1 262 ? -15.343 17.292 -20.437 1.00 24.70 264 PHE A O 1
ATOM 1660 N N . HIS A 1 263 ? -16.765 17.136 -22.177 1.00 26.65 265 HIS A N 1
ATOM 1661 C CA . HIS A 1 263 ? -17.273 18.491 -22.006 1.00 26.97 265 HIS A CA 1
ATOM 1662 C C . HIS A 1 263 ? -17.879 18.652 -20.611 1.00 26.27 265 HIS A C 1
ATOM 1663 O O . HIS A 1 263 ? -18.722 17.860 -20.199 1.00 22.99 265 HIS A O 1
ATOM 1670 N N . PRO A 1 264 ? -17.455 19.695 -19.877 1.00 26.70 266 PRO A N 1
ATOM 1671 C CA . PRO A 1 264 ? -17.912 20.005 -18.517 1.00 28.27 266 PRO A CA 1
ATOM 1672 C C . PRO A 1 264 ? -19.423 20.042 -18.280 1.00 26.89 266 PRO A C 1
ATOM 1673 O O . PRO A 1 264 ? -19.872 19.793 -17.170 1.00 26.14 266 PRO A O 1
ATOM 1677 N N . PHE A 1 265 ? -20.208 20.361 -19.302 1.00 26.68 267 PHE A N 1
ATOM 1678 C CA . PHE A 1 265 ? -21.663 20.415 -19.124 1.00 27.84 267 PHE A CA 1
ATOM 1679 C C . PHE A 1 265 ? -22.207 19.023 -18.776 1.00 26.39 267 PHE A C 1
ATOM 1680 O O . PHE A 1 265 ? -23.088 18.879 -17.925 1.00 25.85 267 PHE A O 1
ATOM 1688 N N . ILE A 1 266 ? -21.670 18.004 -19.436 1.00 25.17 268 ILE A N 1
ATOM 1689 C CA . ILE A 1 266 ? -22.088 16.621 -19.201 1.00 23.19 268 ILE A CA 1
ATOM 1690 C C . ILE A 1 266 ? -21.846 16.214 -17.753 1.00 23.00 268 ILE A C 1
ATOM 1691 O O . ILE A 1 266 ? -22.746 15.766 -17.043 1.00 25.20 268 ILE A O 1
ATOM 1696 N N . HIS A 1 267 ? -20.618 16.400 -17.311 1.00 21.97 269 HIS A N 1
ATOM 1697 C CA . HIS A 1 267 ? -20.247 15.994 -15.972 1.00 24.00 269 HIS A CA 1
ATOM 1698 C C . HIS A 1 267 ? -20.770 16.849 -14.833 1.00 25.08 269 HIS A C 1
ATOM 1699 O O . HIS A 1 267 ? -20.963 16.361 -13.721 1.00 24.18 269 HIS A O 1
ATOM 1706 N N . ASN A 1 268 ? -21.022 18.125 -15.089 1.00 25.91 270 ASN A N 1
ATOM 1707 C CA . ASN A 1 268 ? -21.557 18.949 -14.022 1.00 27.02 270 ASN A CA 1
ATOM 1708 C C . ASN A 1 268 ? -23.018 18.574 -13.784 1.00 26.47 270 ASN A C 1
ATOM 1709 O O . ASN A 1 268 ? -23.578 18.867 -12.731 1.00 27.39 270 ASN A O 1
ATOM 1714 N N . SER A 1 269 ? -23.627 17.895 -14.756 1.00 24.81 271 SER A N 1
ATOM 1715 C CA . SER A 1 269 ? -25.012 17.469 -14.611 1.00 26.31 271 SER A CA 1
ATOM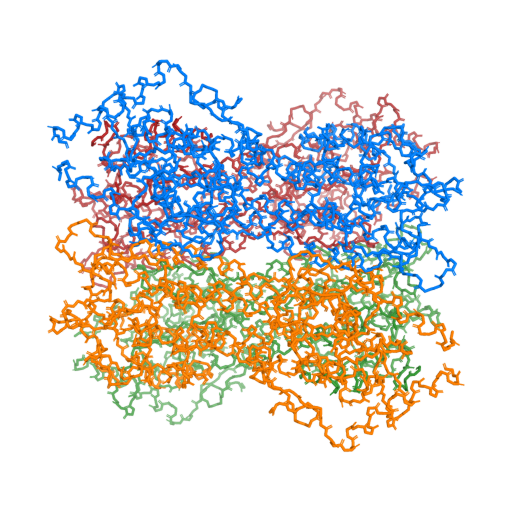 1716 C C . SER A 1 269 ? -25.095 16.127 -13.850 1.00 24.85 271 SER A C 1
ATOM 1717 O O . SER A 1 269 ? -26.175 15.697 -13.452 1.00 24.25 271 SER A O 1
ATOM 1720 N N . LYS A 1 270 ? -23.945 15.476 -13.660 1.00 24.25 272 LYS A N 1
ATOM 1721 C CA . LYS A 1 270 ? -23.824 14.212 -12.912 1.00 23.83 272 LYS A CA 1
ATOM 1722 C C . LYS A 1 270 ? -22.518 14.422 -12.136 1.00 21.15 272 LYS A C 1
ATOM 1723 O O . LYS A 1 270 ? -21.527 13.695 -12.317 1.00 20.76 272 LYS A O 1
ATOM 1729 N N . PRO A 1 271 ? -22.523 15.416 -11.237 1.00 24.26 273 PRO A N 1
ATOM 1730 C CA . PRO A 1 271 ? -21.411 15.853 -10.391 1.00 21.94 273 PRO A CA 1
ATOM 1731 C C . PRO A 1 271 ? -20.752 14.954 -9.356 1.00 23.09 273 PRO A C 1
ATOM 1732 O O . PRO A 1 271 ? -20.541 15.373 -8.216 1.00 19.39 273 PRO A O 1
ATOM 1736 N N . HIS A 1 272 ? -20.426 13.724 -9.735 1.00 21.98 274 HIS A N 1
ATOM 1737 C CA . HIS A 1 272 ? -19.711 12.839 -8.820 1.00 21.07 274 HIS A CA 1
ATOM 1738 C C . HIS A 1 272 ? -18.286 13.403 -8.834 1.00 21.84 274 HIS A C 1
ATOM 1739 O O . HIS A 1 272 ? -17.727 13.634 -9.905 1.00 17.38 274 HIS A O 1
ATOM 1746 N N . PRO A 1 273 ? -17.672 13.628 -7.657 1.00 21.00 275 PRO A N 1
ATOM 1747 C CA . PRO A 1 273 ? -16.309 14.175 -7.687 1.00 21.87 275 PRO A CA 1
ATOM 1748 C C . PRO A 1 273 ? -15.275 13.441 -8.545 1.00 21.17 275 PRO A C 1
ATOM 1749 O O . PRO A 1 273 ? -14.510 14.072 -9.272 1.00 21.77 275 PRO A O 1
ATOM 1753 N N . GLY A 1 274 ? -15.252 12.114 -8.481 1.00 20.37 276 GLY A N 1
ATOM 1754 C CA . GLY A 1 274 ? -14.279 11.380 -9.271 1.00 18.09 276 GLY A CA 1
ATOM 1755 C C . GLY A 1 274 ? -14.534 11.502 -10.765 1.00 17.87 276 GLY A C 1
ATOM 1756 O O . GLY A 1 274 ? -13.593 11.498 -11.564 1.00 21.42 276 GLY A O 1
ATOM 1757 N N . GLN A 1 275 ? -15.801 11.596 -11.149 1.00 19.01 277 GLN A N 1
ATOM 1758 C CA . GLN A 1 275 ? -16.149 11.724 -12.569 1.00 19.29 277 GLN A CA 1
ATOM 1759 C C . GLN A 1 275 ? -15.712 13.098 -13.066 1.00 18.57 277 GLN A C 1
ATOM 1760 O O . GLN A 1 275 ? -15.086 13.214 -14.113 1.00 18.97 277 GLN A O 1
ATOM 1766 N N . LEU A 1 276 ? -16.058 14.135 -12.305 1.00 21.47 278 LEU A N 1
ATOM 1767 C CA . LEU A 1 276 ? -15.696 15.510 -12.644 1.00 24.26 278 LEU A CA 1
ATOM 1768 C C . LEU A 1 276 ? -14.187 15.596 -12.832 1.00 22.98 278 LEU A C 1
ATOM 1769 O O . LEU A 1 276 ? -13.706 16.175 -13.801 1.00 23.02 278 LEU A O 1
ATOM 1774 N N . TRP A 1 277 ? -13.459 15.006 -11.888 1.00 23.75 279 TRP A N 1
ATOM 1775 C CA . TRP A 1 277 ? -12.003 14.990 -11.903 1.00 24.75 279 TRP A CA 1
ATOM 1776 C C . TRP A 1 277 ? -11.449 14.278 -13.135 1.00 23.54 279 TRP A C 1
ATOM 1777 O O . TRP A 1 277 ? -10.533 14.772 -13.780 1.00 26.97 279 TRP A O 1
ATOM 1788 N N . ALA A 1 278 ? -12.007 13.112 -13.455 1.00 23.09 280 ALA A N 1
ATOM 1789 C CA . ALA A 1 278 ? -11.533 12.339 -14.596 1.00 20.80 280 ALA A CA 1
ATOM 1790 C C . ALA A 1 278 ? -11.786 13.049 -15.921 1.00 22.77 280 ALA A C 1
ATOM 1791 O O . ALA A 1 278 ? -10.943 13.039 -16.819 1.00 23.07 280 ALA A O 1
ATOM 1793 N N . ALA A 1 279 ? -12.957 13.652 -16.050 1.00 22.73 281 ALA A N 1
ATOM 1794 C CA . ALA A 1 279 ? -13.285 14.355 -17.275 1.00 23.90 281 ALA A CA 1
ATOM 1795 C C . ALA A 1 279 ? -12.371 15.559 -17.447 1.00 25.01 281 ALA A C 1
ATOM 1796 O O . ALA A 1 279 ? -11.838 15.796 -18.535 1.00 25.54 281 ALA A O 1
ATOM 1798 N N . ASP A 1 280 ? -12.171 16.311 -16.369 1.00 27.23 282 ASP A N 1
ATOM 1799 C CA . ASP A 1 280 ? -11.318 17.494 -16.437 1.00 27.16 282 ASP A CA 1
ATOM 1800 C C . ASP A 1 280 ? -9.858 17.138 -16.712 1.00 28.26 282 ASP A C 1
ATOM 1801 O O . ASP A 1 280 ? -9.166 17.851 -17.440 1.00 27.20 282 ASP A O 1
ATOM 1806 N N . GLN A 1 281 ? -9.392 16.030 -16.142 1.00 26.31 283 GLN A N 1
ATOM 1807 C CA . GLN A 1 281 ? -8.016 15.601 -16.362 1.00 26.53 283 GLN A CA 1
ATOM 1808 C C . GLN A 1 281 ? -7.813 15.174 -17.809 1.00 26.37 283 GLN A C 1
ATOM 1809 O O . GLN A 1 281 ? -6.755 15.407 -18.384 1.00 25.34 283 GLN A O 1
ATOM 1815 N N . MET A 1 282 ? -8.830 14.553 -18.402 1.00 25.89 284 MET A N 1
ATOM 1816 C CA . MET A 1 282 ? -8.722 14.115 -19.789 1.00 26.38 284 MET A CA 1
ATOM 1817 C C . MET A 1 282 ? -8.685 15.326 -20.723 1.00 28.06 284 MET A C 1
ATOM 1818 O O . MET A 1 282 ? -7.986 15.311 -21.736 1.00 27.89 284 MET A O 1
ATOM 1823 N N . ILE A 1 283 ? -9.451 16.363 -20.388 1.00 26.47 285 ILE A N 1
ATOM 1824 C CA . ILE A 1 283 ? -9.461 17.588 -21.178 1.00 29.15 285 ILE A CA 1
ATOM 1825 C C . ILE A 1 283 ? -8.026 18.116 -21.211 1.00 27.47 285 ILE A C 1
ATOM 1826 O O . ILE A 1 283 ? -7.498 18.445 -22.271 1.00 28.27 285 ILE A O 1
ATOM 1831 N N . SER A 1 284 ? -7.398 18.186 -20.043 1.00 25.65 286 SER A N 1
ATOM 1832 C CA . SER A 1 284 ? -6.018 18.657 -19.939 1.00 26.92 286 SER A CA 1
ATOM 1833 C C . SER A 1 284 ? -5.034 17.735 -20.668 1.00 26.11 286 SER A C 1
ATOM 1834 O O . SER A 1 284 ? -4.067 18.207 -21.263 1.00 26.57 286 SER A O 1
ATOM 1837 N N . LEU A 1 285 ? -5.271 16.425 -20.612 1.00 23.57 287 LEU A N 1
ATOM 1838 C CA . LEU A 1 285 ? -4.398 15.463 -21.278 1.00 22.50 287 LEU A CA 1
ATOM 1839 C C . LEU A 1 285 ? -4.566 15.537 -22.788 1.00 23.48 287 LEU A C 1
ATOM 1840 O O . LEU A 1 285 ? -3.632 15.255 -23.541 1.00 24.73 287 LEU A O 1
ATOM 1845 N N . LEU A 1 286 ? -5.753 15.926 -23.235 1.00 21.15 288 LEU A N 1
ATOM 1846 C CA . LEU A 1 286 ? -6.002 16.017 -24.674 1.00 23.96 288 LEU A CA 1
ATOM 1847 C C . LEU A 1 286 ? -5.864 17.418 -25.273 1.00 25.38 288 LEU A C 1
ATOM 1848 O O . LEU A 1 286 ? -5.961 17.582 -26.493 1.00 27.21 288 LEU A O 1
ATOM 1853 N N . ALA A 1 287 ? -5.634 18.416 -24.425 1.00 24.59 289 ALA A N 1
ATOM 1854 C CA . ALA A 1 287 ? -5.499 19.805 -24.878 1.00 27.13 289 ALA A CA 1
ATOM 1855 C C . ALA A 1 287 ? -4.417 20.026 -25.935 1.00 29.91 289 ALA A C 1
ATOM 1856 O O . ALA A 1 287 ? -3.248 19.703 -25.720 1.00 28.48 289 ALA A O 1
ATOM 1858 N N . ASN A 1 288 ? -4.817 20.579 -27.077 1.00 31.19 290 ASN A N 1
ATOM 1859 C CA . ASN A 1 288 ? -3.890 20.879 -28.175 1.00 33.90 290 ASN A CA 1
ATOM 1860 C C . ASN A 1 288 ? -3.451 19.672 -29.001 1.00 32.15 290 ASN A C 1
ATOM 1861 O O . ASN A 1 288 ? -2.457 19.745 -29.731 1.00 30.29 290 ASN A O 1
ATOM 1866 N N . SER A 1 289 ? -4.188 18.566 -28.890 1.00 29.07 291 SER A N 1
ATOM 1867 C CA . SER A 1 289 ? -3.867 17.379 -29.670 1.00 26.56 291 SER A CA 1
ATOM 1868 C C . SER A 1 289 ? -4.369 17.572 -31.097 1.00 28.64 291 SER A C 1
ATOM 1869 O O . SER A 1 289 ? -5.414 18.186 -31.312 1.00 30.06 291 SER A O 1
ATOM 1872 N N . GLN A 1 290 ? -3.647 17.020 -32.063 1.00 30.32 292 GLN A N 1
ATOM 1873 C CA . GLN A 1 290 ? -4.044 17.117 -33.461 1.00 32.88 292 GLN A CA 1
ATOM 1874 C C . GLN A 1 290 ? -4.587 15.786 -33.966 1.00 32.90 292 GLN A C 1
ATOM 1875 O O . GLN A 1 290 ? -4.855 15.638 -35.158 1.00 34.84 292 GLN A O 1
ATOM 1881 N N . LEU A 1 291 ? -4.743 14.821 -33.062 1.00 29.37 293 LEU A N 1
ATOM 1882 C CA . LEU A 1 291 ? -5.243 13.496 -33.426 1.00 31.16 293 LEU A CA 1
ATOM 1883 C C . LEU A 1 291 ? -6.679 13.271 -32.960 1.00 33.02 293 LEU A C 1
ATOM 1884 O O . LEU A 1 291 ? -7.350 12.345 -33.414 1.00 35.20 293 LEU A O 1
ATOM 1889 N N . VAL A 1 292 ? -7.146 14.114 -32.050 1.00 32.98 294 VAL A N 1
ATOM 1890 C CA . VAL A 1 292 ? -8.506 14.004 -31.551 1.00 35.76 294 VAL A CA 1
ATOM 1891 C C . VAL A 1 292 ? -9.399 14.878 -32.422 1.00 37.77 294 VAL A C 1
ATOM 1892 O O . VAL A 1 292 ? -8.948 15.887 -32.962 1.00 36.72 294 VAL A O 1
ATOM 1896 N N . ARG A 1 293 ? -10.653 14.489 -32.602 1.00 38.95 295 ARG A N 1
ATOM 1897 C CA . ARG A 1 293 ? -11.525 15.352 -33.373 1.00 42.00 295 ARG A CA 1
ATOM 1898 C C . ARG A 1 293 ? -12.128 16.311 -32.360 1.00 42.04 295 ARG A C 1
ATOM 1899 O O . ARG A 1 293 ? -12.805 15.893 -31.419 1.00 39.78 295 ARG A O 1
ATOM 1907 N N . ASP A 1 294 ? -11.825 17.596 -32.537 1.00 42.47 296 ASP A N 1
ATOM 1908 C CA . ASP A 1 294 ? -12.280 18.655 -31.638 1.00 43.34 296 ASP A CA 1
ATOM 1909 C C . ASP A 1 294 ? -13.760 18.962 -31.829 1.00 43.03 296 ASP A C 1
ATOM 1910 O O . ASP A 1 294 ? -14.172 19.433 -32.888 1.00 43.16 296 ASP A O 1
ATOM 1915 N N . GLU A 1 295 ? -14.553 18.708 -30.794 1.00 41.68 297 GLU A N 1
ATOM 1916 C CA . GLU A 1 295 ? -15.989 18.941 -30.862 1.00 41.91 297 GLU A CA 1
ATOM 1917 C C . GLU A 1 295 ? -16.564 19.496 -29.565 1.00 41.96 297 GLU A C 1
ATOM 1918 O O . GLU A 1 295 ? -17.703 19.202 -29.207 1.00 39.99 297 GLU A O 1
ATOM 1924 N N . LEU A 1 296 ? -15.779 20.296 -28.854 1.00 44.28 298 LEU A N 1
ATOM 1925 C CA . LEU A 1 296 ? -16.253 20.883 -27.610 1.00 46.96 298 LEU A CA 1
ATOM 1926 C C . LEU A 1 296 ? -17.331 21.930 -27.890 1.00 50.29 298 LEU A C 1
ATOM 1927 O O . LEU A 1 296 ? -17.967 22.444 -26.968 1.00 49.73 298 LEU A O 1
ATOM 1932 N N . ASP A 1 297 ? -17.543 22.229 -29.168 1.00 52.25 299 ASP A N 1
ATOM 1933 C CA . ASP A 1 297 ? -18.542 23.214 -29.564 1.00 56.37 299 ASP A CA 1
ATOM 1934 C C . ASP A 1 297 ? -19.934 22.592 -29.656 1.00 58.35 299 ASP A C 1
ATOM 1935 O O . ASP A 1 297 ? -20.938 23.299 -29.731 1.00 57.15 299 ASP A O 1
ATOM 1940 N N . GLY A 1 298 ? -19.989 21.263 -29.654 1.00 60.80 300 GLY A N 1
ATOM 1941 C CA . GLY A 1 298 ? -21.268 20.577 -29.735 1.00 64.09 300 GLY A CA 1
ATOM 1942 C C . GLY A 1 298 ? -21.498 19.862 -31.056 1.00 66.50 300 GLY A C 1
ATOM 1943 O O . GLY A 1 298 ? -22.410 19.043 -31.172 1.00 67.69 300 GLY A O 1
ATOM 1944 N N . LYS A 1 299 ? -20.674 20.169 -32.055 1.00 68.42 301 LYS A N 1
ATOM 1945 C CA . LYS A 1 299 ? -20.790 19.549 -33.374 1.00 69.97 301 LYS A CA 1
ATOM 1946 C C . LYS A 1 299 ? -19.463 18.952 -33.831 1.00 70.32 301 LYS A C 1
ATOM 1947 O O . LYS A 1 299 ? -18.459 19.201 -33.134 1.00 71.41 301 LYS A O 1
ATOM 1953 N N . ILE A 1 308 ? -21.451 9.273 -30.941 1.00 69.87 310 ILE A N 1
ATOM 1954 C CA . ILE A 1 308 ? -21.958 7.879 -30.802 1.00 68.76 310 ILE A CA 1
ATOM 1955 C C . ILE A 1 308 ? -20.984 6.876 -31.417 1.00 67.11 310 ILE A C 1
ATOM 1956 O O . ILE A 1 308 ? -20.840 5.758 -30.919 1.00 68.74 310 ILE A O 1
ATOM 1961 N N . GLN A 1 309 ? -20.319 7.282 -32.496 1.00 62.62 311 GLN A N 1
ATOM 1962 C CA . GLN A 1 309 ? -19.356 6.419 -33.177 1.00 57.59 311 GLN A CA 1
ATOM 1963 C C . GLN A 1 309 ? -18.349 5.836 -32.191 1.00 52.12 311 GLN A C 1
ATOM 1964 O O . GLN A 1 309 ? -17.916 4.691 -32.332 1.00 51.16 311 GLN A O 1
ATOM 1970 N N . ASP A 1 310 ? -17.972 6.636 -31.199 1.00 45.63 312 ASP A N 1
ATOM 1971 C CA . ASP A 1 310 ? -17.020 6.200 -30.184 1.00 40.22 312 ASP A CA 1
ATOM 1972 C C . ASP A 1 310 ? -17.653 5.140 -29.277 1.00 35.46 312 ASP A C 1
ATOM 1973 O O . ASP A 1 310 ? -18.758 5.331 -28.774 1.00 34.95 312 ASP A O 1
ATOM 1978 N N . ARG A 1 311 ? -16.949 4.030 -29.073 1.00 32.38 313 ARG A N 1
ATOM 1979 C CA . ARG A 1 311 ? -17.433 2.954 -28.206 1.00 30.60 313 ARG A CA 1
ATOM 1980 C C . ARG A 1 311 ? -17.532 3.511 -26.781 1.00 24.59 313 ARG A C 1
ATOM 1981 O O . ARG A 1 311 ? -16.949 4.547 -26.480 1.00 21.42 313 ARG A O 1
ATOM 1989 N N . TYR A 1 312 ? -18.262 2.821 -25.912 1.00 25.46 314 TYR A N 1
ATOM 1990 C CA . TYR A 1 312 ? -18.438 3.267 -24.527 1.00 23.41 314 TYR A CA 1
ATOM 1991 C C . TYR A 1 312 ? -17.141 3.384 -23.739 1.00 22.28 314 TYR A C 1
ATOM 1992 O O . TYR A 1 312 ? -17.049 4.196 -22.813 1.00 23.34 314 TYR A O 1
ATOM 2001 N N . SER A 1 313 ? -16.143 2.573 -24.085 1.00 19.75 315 SER A N 1
ATOM 2002 C CA . SER A 1 313 ? -14.871 2.621 -23.376 1.00 21.29 315 SER A CA 1
ATOM 2003 C C . SER A 1 313 ? -14.231 4.000 -23.502 1.00 21.63 315 SER A C 1
ATOM 2004 O O . SER A 1 313 ? -13.336 4.353 -22.729 1.00 20.54 315 SER A O 1
ATOM 2007 N N . LEU A 1 314 ? -14.689 4.782 -24.474 1.00 20.61 316 LEU A N 1
ATOM 2008 C CA . LEU A 1 314 ? -14.170 6.138 -24.648 1.00 24.09 316 LEU A CA 1
ATOM 2009 C C . LEU A 1 314 ? -15.206 7.131 -24.138 1.00 23.55 316 LEU A C 1
ATOM 2010 O O . LEU A 1 314 ? -14.915 7.954 -23.273 1.00 25.24 316 LEU A O 1
ATOM 2015 N N . ARG A 1 315 ? -16.425 7.019 -24.657 1.00 21.21 317 ARG A N 1
ATOM 2016 C CA . ARG A 1 315 ? -17.509 7.924 -24.296 1.00 23.39 317 ARG A CA 1
ATOM 2017 C C . ARG A 1 315 ? -17.916 7.907 -22.823 1.00 22.27 317 ARG A C 1
ATOM 2018 O O . ARG A 1 315 ? -18.388 8.917 -22.304 1.00 20.60 317 ARG A O 1
ATOM 2026 N N . CYS A 1 316 ? -17.739 6.771 -22.156 1.00 20.41 318 CYS A N 1
ATOM 2027 C CA . CYS A 1 316 ? -18.124 6.652 -20.743 1.00 19.19 318 CYS A CA 1
ATOM 2028 C C . CYS A 1 316 ? -16.915 6.534 -19.834 1.00 18.02 318 CYS A C 1
ATOM 2029 O O . CYS A 1 316 ? -17.029 6.085 -18.684 1.00 18.51 318 CYS A O 1
ATOM 2032 N N . LEU A 1 317 ? -15.758 6.940 -20.342 1.00 21.81 319 LEU A N 1
ATOM 2033 C CA . LEU A 1 317 ? -14.527 6.853 -19.571 1.00 20.01 319 LEU A CA 1
ATOM 2034 C C . LEU A 1 317 ? -14.606 7.573 -18.234 1.00 20.10 319 LEU A C 1
ATOM 2035 O O . LEU A 1 317 ? -14.185 7.035 -17.207 1.00 19.40 319 LEU A O 1
ATOM 2040 N N . PRO A 1 318 ? -15.143 8.801 -18.220 1.00 21.35 320 PRO A N 1
ATOM 2041 C CA . PRO A 1 318 ? -15.224 9.512 -16.940 1.00 18.76 320 PRO A CA 1
ATOM 2042 C C . PRO A 1 318 ? -16.178 8.857 -15.949 1.00 18.95 320 PRO A C 1
ATOM 2043 O O . PRO A 1 318 ? -15.881 8.772 -14.761 1.00 14.20 320 PRO A O 1
ATOM 2047 N N . GLN A 1 319 ? -17.330 8.407 -16.438 1.00 18.74 321 GLN A N 1
ATOM 2048 C CA . GLN A 1 319 ? -18.310 7.764 -15.580 1.00 19.74 321 GLN A CA 1
ATOM 2049 C C . GLN A 1 319 ? -17.770 6.457 -14.994 1.00 19.83 321 GLN A C 1
ATOM 2050 O O . GLN A 1 319 ? -18.049 6.115 -13.842 1.00 19.90 321 GLN A O 1
ATOM 2056 N N . TYR A 1 320 ? -16.983 5.737 -15.784 1.00 18.43 322 TYR A N 1
ATOM 2057 C CA . TYR A 1 320 ? -16.413 4.470 -15.337 1.00 18.82 322 TYR A CA 1
ATOM 2058 C C . TYR A 1 320 ? -15.303 4.633 -14.300 1.00 21.02 322 TYR A C 1
ATOM 2059 O O . TYR A 1 320 ? -15.293 3.937 -13.286 1.00 19.26 322 TYR A O 1
ATOM 2068 N N . LEU A 1 321 ? -14.375 5.551 -14.555 1.00 19.13 323 LEU A N 1
ATOM 2069 C CA . LEU A 1 321 ? -13.247 5.777 -13.659 1.00 19.21 323 LEU A CA 1
ATOM 2070 C C . LEU A 1 321 ? -13.600 6.490 -12.371 1.00 18.48 323 LEU A C 1
ATOM 2071 O O . LEU A 1 321 ? -12.893 6.359 -11.373 1.00 17.07 323 LEU A O 1
ATOM 2076 N N . GLY A 1 322 ? -14.690 7.243 -12.409 1.00 19.12 324 GLY A N 1
ATOM 2077 C CA . GLY A 1 322 ? -15.126 8.008 -11.258 1.00 20.90 324 GLY A CA 1
ATOM 2078 C C . GLY A 1 322 ? -15.105 7.299 -9.921 1.00 19.19 324 GLY A C 1
ATOM 2079 O O . GLY A 1 322 ? -14.419 7.753 -8.996 1.00 18.99 324 GLY A O 1
ATOM 2080 N N . PRO A 1 323 ? -15.838 6.179 -9.782 1.00 19.04 325 PRO A N 1
ATOM 2081 C CA . PRO A 1 323 ? -15.866 5.451 -8.508 1.00 17.88 325 PRO A CA 1
ATOM 2082 C C . PRO A 1 323 ? -14.507 4.884 -8.131 1.00 19.34 325 PRO A C 1
ATOM 2083 O O . PRO A 1 323 ? -14.194 4.741 -6.947 1.00 16.27 325 PRO A O 1
ATOM 2087 N N . ILE A 1 324 ? -13.711 4.545 -9.142 1.00 14.87 326 ILE A N 1
ATOM 2088 C CA . ILE A 1 324 ? -12.381 3.992 -8.917 1.00 17.22 326 ILE A CA 1
ATOM 2089 C C . ILE A 1 324 ? -11.465 5.054 -8.317 1.00 20.74 326 ILE A C 1
ATOM 2090 O O . ILE A 1 324 ? -10.783 4.814 -7.313 1.00 22.19 326 ILE A O 1
ATOM 2095 N N . VAL A 1 325 ? -11.461 6.229 -8.935 1.00 19.87 327 VAL A N 1
ATOM 2096 C CA . VAL A 1 325 ? -10.649 7.339 -8.464 1.00 21.28 327 VAL A CA 1
ATOM 2097 C C . VAL A 1 325 ? -11.099 7.733 -7.054 1.00 21.38 327 VAL A C 1
ATOM 2098 O O . VAL A 1 325 ? -10.273 7.886 -6.156 1.00 22.26 327 VAL A O 1
ATOM 2102 N N . ASP A 1 326 ? -12.408 7.884 -6.865 1.00 20.16 328 ASP A N 1
ATOM 2103 C CA . ASP A 1 326 ? -12.952 8.250 -5.563 1.00 22.59 328 ASP A CA 1
ATOM 2104 C C . ASP A 1 326 ? -12.667 7.175 -4.516 1.00 22.26 328 ASP A C 1
ATOM 2105 O O . ASP A 1 326 ? -12.357 7.483 -3.366 1.00 20.89 328 ASP A O 1
ATOM 2110 N N . GLY A 1 327 ? -12.784 5.911 -4.912 1.00 23.11 329 GLY A N 1
ATOM 2111 C CA . GLY A 1 327 ? -12.533 4.825 -3.983 1.00 20.51 329 GLY A CA 1
ATOM 2112 C C . GLY A 1 327 ? -11.086 4.770 -3.539 1.00 18.06 329 GLY A C 1
ATOM 2113 O O . GLY A 1 327 ? -10.801 4.512 -2.370 1.00 18.70 329 GLY A O 1
ATOM 2114 N N . ILE A 1 328 ? -10.166 4.987 -4.471 1.00 18.88 330 ILE A N 1
ATOM 2115 C CA . ILE A 1 328 ? -8.742 4.981 -4.142 1.00 22.65 330 ILE A CA 1
ATOM 2116 C C . ILE A 1 328 ? -8.437 6.150 -3.192 1.00 20.42 330 ILE A C 1
ATOM 2117 O O . ILE A 1 328 ? -7.612 6.025 -2.284 1.00 21.24 330 ILE A O 1
ATOM 2122 N N . SER A 1 329 ? -9.118 7.275 -3.394 1.00 21.56 331 SER A N 1
ATOM 2123 C CA . SER A 1 329 ? -8.948 8.451 -2.536 1.00 25.50 331 SER A CA 1
ATOM 2124 C C . SER A 1 329 ? -9.471 8.147 -1.134 1.00 24.09 331 SER A C 1
ATOM 2125 O O . SER A 1 329 ? -8.876 8.546 -0.139 1.00 22.34 331 SER A O 1
ATOM 2128 N N . GLN A 1 330 ? -10.597 7.443 -1.069 1.00 23.22 332 GLN A N 1
ATOM 2129 C CA . GLN A 1 330 ? -11.189 7.072 0.209 1.00 24.07 332 GLN A CA 1
ATOM 2130 C C . GLN A 1 330 ? -10.194 6.195 0.969 1.00 23.49 332 GLN A C 1
ATOM 2131 O O . GLN A 1 330 ? -9.891 6.432 2.145 1.00 19.85 332 GLN A O 1
ATOM 2137 N N . ILE A 1 331 ? -9.683 5.178 0.280 1.00 20.59 333 ILE A N 1
ATOM 2138 C CA . ILE A 1 331 ? -8.723 4.259 0.872 1.00 18.95 333 ILE A CA 1
ATOM 2139 C C . ILE A 1 331 ? -7.484 4.992 1.387 1.00 21.94 333 ILE A C 1
ATOM 2140 O O . ILE A 1 331 ? -7.033 4.745 2.516 1.00 19.86 333 ILE A O 1
ATOM 2145 N N . ALA A 1 332 ? -6.935 5.882 0.563 1.00 19.22 334 ALA A N 1
ATOM 2146 C CA . ALA A 1 332 ? -5.749 6.653 0.949 1.00 21.01 334 ALA A CA 1
ATOM 2147 C C . ALA A 1 332 ? -5.979 7.370 2.276 1.00 23.10 334 ALA A C 1
ATOM 2148 O O . ALA A 1 332 ? -5.131 7.338 3.178 1.00 20.18 334 ALA A O 1
ATOM 2150 N N . LYS A 1 333 ? -7.139 8.010 2.381 1.00 22.10 335 LYS A N 1
ATOM 2151 C CA . LYS A 1 333 ? -7.521 8.747 3.572 1.00 26.22 335 LYS A CA 1
ATOM 2152 C C . LYS A 1 333 ? -7.606 7.849 4.802 1.00 25.00 335 LYS A C 1
ATOM 2153 O O . LYS A 1 333 ? -7.125 8.216 5.875 1.00 27.78 335 LYS A O 1
ATOM 2159 N N . GLN A 1 334 ? -8.216 6.675 4.646 1.00 21.24 336 GLN A N 1
ATOM 2160 C CA . GLN A 1 334 ? -8.366 5.738 5.751 1.00 22.01 336 GLN A CA 1
ATOM 2161 C C . GLN A 1 334 ? -7.018 5.181 6.177 1.00 21.25 336 GLN A C 1
ATOM 2162 O O . GLN A 1 334 ? -6.753 5.028 7.370 1.00 21.63 336 GLN A O 1
ATOM 2168 N N . ILE A 1 335 ? -6.167 4.875 5.206 1.00 19.70 337 ILE A N 1
ATOM 2169 C CA . ILE A 1 335 ? -4.839 4.346 5.497 1.00 22.21 337 ILE A CA 1
ATOM 2170 C C . ILE A 1 335 ? -3.970 5.396 6.205 1.00 25.55 337 ILE A C 1
ATOM 2171 O O . ILE A 1 335 ? -3.158 5.050 7.075 1.00 23.79 337 ILE A O 1
ATOM 2176 N N . GLU A 1 336 ? -4.145 6.669 5.852 1.00 24.52 338 GLU A N 1
ATOM 2177 C CA . GLU A 1 336 ? -3.361 7.725 6.489 1.00 26.73 338 GLU A CA 1
ATOM 2178 C C . GLU A 1 336 ? -3.743 7.851 7.969 1.00 25.72 338 GLU A C 1
ATOM 2179 O O . GLU A 1 336 ? -2.907 8.188 8.810 1.00 26.48 338 GLU A O 1
ATOM 2185 N N . ILE A 1 337 ? -4.999 7.574 8.295 1.00 23.66 339 ILE A N 1
ATOM 2186 C CA . ILE A 1 337 ? -5.413 7.634 9.692 1.00 26.13 339 ILE A CA 1
ATOM 2187 C C . ILE A 1 337 ? -4.793 6.463 10.442 1.00 25.17 339 ILE A C 1
ATOM 2188 O O . ILE A 1 337 ? -4.311 6.616 11.571 1.00 26.14 339 ILE A O 1
ATOM 2193 N N . GLU A 1 338 ? -4.790 5.295 9.807 1.00 22.78 340 GLU A N 1
ATOM 2194 C CA . GLU A 1 338 ? -4.228 4.086 10.402 1.00 22.34 340 GLU A CA 1
ATOM 2195 C C . GLU A 1 338 ? -2.733 4.290 10.651 1.00 22.48 340 GLU A C 1
ATOM 2196 O O . GLU A 1 338 ? -2.197 3.846 11.671 1.00 23.93 340 GLU A O 1
ATOM 2202 N N . ILE A 1 339 ? -2.070 4.961 9.715 1.00 20.36 341 ILE A N 1
ATOM 2203 C CA . ILE A 1 339 ? -0.640 5.252 9.815 1.00 20.54 341 ILE A CA 1
ATOM 2204 C C . ILE A 1 339 ? -0.308 6.050 11.082 1.00 20.50 341 ILE A C 1
ATOM 2205 O O . ILE A 1 339 ? 0.756 5.876 11.674 1.00 21.96 341 ILE A O 1
ATOM 2210 N N . ASN A 1 340 ? -1.227 6.921 11.480 1.00 20.70 342 ASN A N 1
ATOM 2211 C CA . ASN A 1 340 ? -1.017 7.775 12.643 1.00 25.98 342 ASN A CA 1
ATOM 2212 C C . ASN A 1 340 ? -1.806 7.365 13.877 1.00 26.61 342 ASN A C 1
ATOM 2213 O O . ASN A 1 340 ? -2.005 8.171 14.789 1.00 29.19 342 ASN A O 1
ATOM 2218 N N . SER A 1 341 ? -2.246 6.112 13.913 1.00 24.84 343 SER A N 1
ATOM 2219 C CA . SER A 1 341 ? -3.021 5.620 15.042 1.00 26.42 343 SER A CA 1
ATOM 2220 C C . SER A 1 341 ? -2.154 4.855 16.034 1.00 24.34 343 SER A C 1
ATOM 2221 O O . SER A 1 341 ? -1.113 4.320 15.671 1.00 25.96 343 SER A O 1
ATOM 2224 N N . VAL A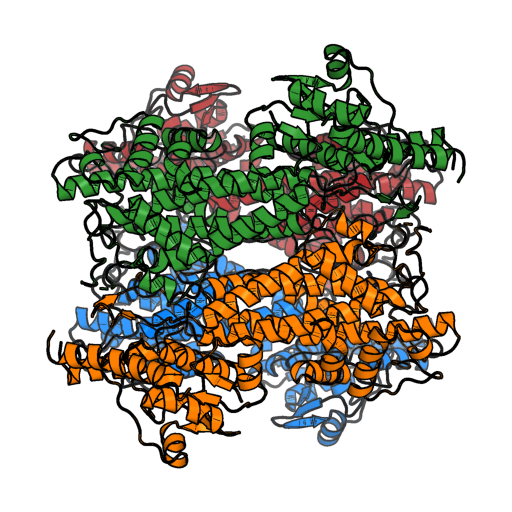 1 342 ? -2.581 4.814 17.292 1.00 26.88 344 VAL A N 1
ATOM 2225 C CA . VAL A 1 342 ? -1.849 4.062 18.314 1.00 26.30 344 VAL A CA 1
ATOM 2226 C C . VAL A 1 342 ? -2.560 2.711 18.289 1.00 24.66 344 VAL A C 1
ATOM 2227 O O . VAL A 1 342 ? -3.742 2.632 18.610 1.00 25.57 344 VAL A O 1
ATOM 2231 N N . THR A 1 343 ? -1.853 1.648 17.928 1.00 27.00 345 THR A N 1
ATOM 2232 C CA . THR A 1 343 ? -2.510 0.356 17.814 1.00 30.40 345 THR A CA 1
ATOM 2233 C C . THR A 1 343 ? -2.165 -0.759 18.800 1.00 33.20 345 THR A C 1
ATOM 2234 O O . THR A 1 343 ? -2.720 -1.854 18.700 1.00 36.00 345 THR A O 1
ATOM 2238 N N . ASP A 1 344 ? -1.264 -0.511 19.743 1.00 35.86 346 ASP A N 1
ATOM 2239 C CA . ASP A 1 344 ? -0.938 -1.550 20.715 1.00 37.17 346 ASP A CA 1
ATOM 2240 C C . ASP A 1 344 ? -2.005 -1.576 21.810 1.00 36.16 346 ASP A C 1
ATOM 2241 O O . ASP A 1 344 ? -3.001 -0.855 21.730 1.00 34.79 346 ASP A O 1
ATOM 2246 N N . ASN A 1 345 ? -1.806 -2.412 22.822 1.00 34.70 347 ASN A N 1
ATOM 2247 C CA . ASN A 1 345 ? -2.780 -2.532 23.902 1.00 35.13 347 ASN A CA 1
ATOM 2248 C C . ASN A 1 345 ? -2.098 -3.154 25.117 1.00 34.87 347 ASN A C 1
ATOM 2249 O O . ASN A 1 345 ? -1.252 -4.033 24.973 1.00 37.68 347 ASN A O 1
ATOM 2254 N N . PRO A 1 346 ? -2.451 -2.705 26.330 1.00 34.40 348 PRO A N 1
ATOM 2255 C CA . PRO A 1 346 ? -3.427 -1.656 26.632 1.00 32.62 348 PRO A CA 1
ATOM 2256 C C . PRO A 1 346 ? -2.859 -0.263 26.387 1.00 30.80 348 PRO A C 1
ATOM 2257 O O . PRO A 1 346 ? -1.643 -0.084 26.283 1.00 30.12 348 PRO A O 1
ATOM 2261 N N . LEU A 1 347 ? -3.748 0.721 26.304 1.00 29.55 349 LEU A N 1
ATOM 2262 C CA . LEU A 1 347 ? -3.351 2.102 26.083 1.00 29.71 349 LEU A CA 1
ATOM 2263 C C . LEU A 1 347 ? -3.211 2.814 27.426 1.00 32.77 349 LEU A C 1
ATOM 2264 O O . LEU A 1 347 ? -4.033 2.626 28.325 1.00 30.00 349 LEU A O 1
ATOM 2269 N N . ILE A 1 348 ? -2.165 3.625 27.552 1.00 33.97 350 ILE A N 1
ATOM 2270 C CA . ILE A 1 348 ? -1.898 4.354 28.789 1.00 35.02 350 ILE A CA 1
ATOM 2271 C C . ILE A 1 348 ? -2.383 5.799 28.731 1.00 33.75 350 ILE A C 1
ATOM 2272 O O . ILE A 1 348 ? -1.929 6.583 27.898 1.00 36.03 350 ILE A O 1
ATOM 2277 N N . ASP A 1 349 ? -3.312 6.140 29.620 1.00 35.82 351 ASP A N 1
ATOM 2278 C CA . ASP A 1 349 ? -3.859 7.490 29.703 1.00 38.89 351 ASP A CA 1
ATOM 2279 C C . ASP A 1 349 ? -3.301 8.159 30.961 1.00 42.00 351 ASP A C 1
ATOM 2280 O O . ASP A 1 349 ? -3.934 8.154 32.017 1.00 41.71 351 ASP A O 1
ATOM 2285 N N . VAL A 1 350 ? -2.111 8.736 30.834 1.00 45.00 352 VAL A N 1
ATOM 2286 C CA . VAL A 1 350 ? -1.442 9.387 31.955 1.00 47.84 352 VAL A CA 1
ATOM 2287 C C . VAL A 1 350 ? -2.273 10.458 32.660 1.00 49.16 352 VAL A C 1
ATOM 2288 O O . VAL A 1 350 ? -2.382 10.454 33.887 1.00 48.72 352 VAL A O 1
ATOM 2292 N N . ASP A 1 351 ? -2.864 11.367 31.891 1.00 50.52 353 ASP A N 1
ATOM 2293 C CA . ASP A 1 351 ? -3.666 12.441 32.468 1.00 51.96 353 ASP A CA 1
ATOM 2294 C C . ASP A 1 351 ? -4.691 11.958 33.487 1.00 52.56 353 ASP A C 1
ATOM 2295 O O . ASP A 1 351 ? -5.112 12.717 34.359 1.00 55.14 353 ASP A O 1
ATOM 2300 N N . ASN A 1 352 ? -5.093 10.699 33.378 1.00 52.23 354 ASN A N 1
ATOM 2301 C CA . ASN A 1 352 ? -6.068 10.138 34.304 1.00 51.38 354 ASN A CA 1
ATOM 2302 C C . ASN A 1 352 ? -5.484 8.953 35.057 1.00 50.20 354 ASN A C 1
ATOM 2303 O O . ASN A 1 352 ? -6.210 8.209 35.720 1.00 50.45 354 ASN A O 1
ATOM 2308 N N . GLN A 1 353 ? -4.168 8.789 34.954 1.00 48.83 355 GLN A N 1
ATOM 2309 C CA . GLN A 1 353 ? -3.475 7.690 35.615 1.00 47.96 355 GLN A CA 1
ATOM 2310 C C . GLN A 1 353 ? -4.278 6.404 35.490 1.00 46.98 355 GLN A C 1
ATOM 2311 O O . GLN A 1 353 ? -4.711 5.822 36.488 1.00 47.65 355 GLN A O 1
ATOM 2317 N N . ALA A 1 354 ? -4.479 5.972 34.249 1.00 43.50 356 ALA A N 1
ATOM 2318 C CA . ALA A 1 354 ? -5.232 4.758 33.972 1.00 41.22 356 ALA A CA 1
ATOM 2319 C C . ALA A 1 354 ? -4.838 4.162 32.625 1.00 38.60 356 ALA A C 1
ATOM 2320 O O . ALA A 1 354 ? -4.293 4.851 31.764 1.00 37.48 356 ALA A O 1
ATOM 2322 N N . SER A 1 355 ? -5.103 2.872 32.462 1.00 37.73 357 SER A N 1
ATOM 2323 C CA . SER A 1 355 ? -4.807 2.176 31.219 1.00 35.47 357 SER A CA 1
ATOM 2324 C C . SER A 1 355 ? -6.102 1.491 30.799 1.00 35.91 357 SER A C 1
ATOM 2325 O O . SER A 1 355 ? -6.887 1.057 31.648 1.00 34.92 357 SER A O 1
ATOM 2328 N N . TYR A 1 356 ? -6.334 1.401 29.495 1.00 33.17 358 TYR A N 1
ATOM 2329 C CA . TYR A 1 356 ? -7.557 0.781 29.009 1.00 32.23 358 TYR A CA 1
ATOM 2330 C C . TYR A 1 356 ? -7.300 -0.376 28.059 1.00 32.51 358 TYR A C 1
ATOM 2331 O O . TYR A 1 356 ? -6.405 -0.318 27.217 1.00 28.80 358 TYR A O 1
ATOM 2340 N N . HIS A 1 357 ? -8.088 -1.435 28.206 1.00 31.65 359 HIS A N 1
ATOM 2341 C CA . HIS A 1 357 ? -7.960 -2.583 27.326 1.00 33.21 359 HIS A CA 1
ATOM 2342 C C . HIS A 1 357 ? -8.948 -2.391 26.188 1.00 29.75 359 HIS A C 1
ATOM 2343 O O . HIS A 1 357 ? -10.156 -2.300 26.410 1.00 25.19 359 HIS A O 1
ATOM 2350 N N . GLY A 1 358 ? -8.416 -2.305 24.973 1.00 26.14 360 GLY A N 1
ATOM 2351 C CA . GLY A 1 358 ? -9.250 -2.103 23.808 1.00 23.83 360 GLY A CA 1
ATOM 2352 C C . GLY A 1 358 ? -8.839 -3.009 22.665 1.00 24.56 360 GLY A C 1
ATOM 2353 O O . GLY A 1 358 ? -8.122 -3.991 22.873 1.00 24.87 360 GLY A O 1
ATOM 2354 N N . GLY A 1 359 ? -9.286 -2.687 21.455 1.00 25.27 361 GLY A N 1
ATOM 2355 C CA . GLY A 1 359 ? -8.950 -3.525 20.317 1.00 22.85 361 GLY A CA 1
ATOM 2356 C C . GLY A 1 359 ? -8.468 -2.775 19.093 1.00 25.38 361 GLY A C 1
ATOM 2357 O O . GLY A 1 359 ? -8.823 -3.130 17.959 1.00 23.49 361 GLY A O 1
ATOM 2358 N N . ASN A 1 360 ? -7.651 -1.746 19.310 1.00 24.09 362 ASN A N 1
ATOM 2359 C CA . ASN A 1 360 ? -7.129 -0.953 18.207 1.00 21.58 362 ASN A CA 1
ATOM 2360 C C . ASN A 1 360 ? -6.188 -1.751 17.317 1.00 22.80 362 ASN A C 1
ATOM 2361 O O . ASN A 1 360 ? -5.837 -1.301 16.226 1.00 23.07 362 ASN A O 1
ATOM 2366 N N . PHE A 1 361 ? -5.785 -2.934 17.780 1.00 22.00 363 PHE A N 1
ATOM 2367 C CA . PHE A 1 361 ? -4.891 -3.803 17.008 1.00 23.36 363 PHE A CA 1
ATOM 2368 C C . PHE A 1 361 ? -5.610 -4.480 15.832 1.00 19.36 363 PHE A C 1
ATOM 2369 O O . PHE A 1 361 ? -4.984 -5.167 15.025 1.00 18.72 363 PHE A O 1
ATOM 2377 N N . LEU A 1 362 ? -6.922 -4.302 15.745 1.00 18.49 364 LEU A N 1
ATOM 2378 C CA . LEU A 1 362 ? -7.672 -4.898 14.637 1.00 20.16 364 LEU A CA 1
ATOM 2379 C C . LEU A 1 362 ? -7.593 -3.964 13.437 1.00 14.85 364 LEU A C 1
ATOM 2380 O O . LEU A 1 362 ? -8.148 -2.867 13.465 1.00 16.23 364 LEU A O 1
ATOM 2385 N N . GLY A 1 363 ? -6.931 -4.407 12.375 1.00 20.49 365 GLY A N 1
ATOM 2386 C CA . GLY A 1 363 ? -6.790 -3.560 11.201 1.00 18.09 365 GLY A CA 1
ATOM 2387 C C . GLY A 1 363 ? -7.858 -3.731 10.135 1.00 19.72 365 GLY A C 1
ATOM 2388 O O . GLY A 1 363 ? -7.549 -3.929 8.952 1.00 19.29 365 GLY A O 1
ATOM 2389 N N . GLN A 1 364 ? -9.115 -3.616 10.546 1.00 18.42 366 GLN A N 1
ATOM 2390 C CA . GLN A 1 364 ? -10.250 -3.778 9.632 1.00 19.87 366 GLN A CA 1
ATOM 2391 C C . GLN A 1 364 ? -10.223 -2.834 8.425 1.00 21.76 366 GLN A C 1
ATOM 2392 O O . GLN A 1 364 ? -10.620 -3.223 7.322 1.00 17.02 366 GLN A O 1
ATOM 2398 N N . TYR A 1 365 ? -9.776 -1.591 8.629 1.00 21.93 367 TYR A N 1
ATOM 2399 C CA . TYR A 1 365 ? -9.712 -0.630 7.527 1.00 20.90 367 TYR A CA 1
ATOM 2400 C C . TYR A 1 365 ? -8.704 -1.053 6.480 1.00 21.07 367 TYR A C 1
ATOM 2401 O O . TYR A 1 365 ? -8.875 -0.768 5.288 1.00 20.61 367 TYR A O 1
ATOM 2410 N N . VAL A 1 366 ? -7.646 -1.729 6.914 1.00 19.48 368 VAL A N 1
ATOM 2411 C CA . VAL A 1 366 ? -6.629 -2.186 5.989 1.00 19.15 368 VAL A CA 1
ATOM 2412 C C . VAL A 1 366 ? -7.126 -3.423 5.255 1.00 20.06 368 VAL A C 1
ATOM 2413 O O . VAL A 1 366 ? -6.946 -3.550 4.044 1.00 21.58 368 VAL A O 1
ATOM 2417 N N . GLY A 1 367 ? -7.759 -4.326 5.996 1.00 19.57 369 GLY A N 1
ATOM 2418 C CA . GLY A 1 367 ? -8.268 -5.552 5.408 1.00 18.46 369 GLY A CA 1
ATOM 2419 C C . GLY A 1 367 ? -9.281 -5.268 4.318 1.00 20.11 369 GLY A C 1
ATOM 2420 O O . GLY A 1 367 ? -9.133 -5.723 3.187 1.00 18.24 369 GLY A O 1
ATOM 2421 N N . MET A 1 368 ? -10.312 -4.504 4.660 1.00 18.02 370 MET A N 1
ATOM 2422 C CA . MET A 1 368 ? -11.347 -4.162 3.697 1.00 18.79 370 MET A CA 1
ATOM 2423 C C . MET A 1 368 ? -10.836 -3.160 2.677 1.00 17.05 370 MET A C 1
ATOM 2424 O O . MET A 1 368 ? -11.222 -3.199 1.512 1.00 16.15 370 MET A O 1
ATOM 2429 N N . GLY A 1 369 ? -9.958 -2.266 3.120 1.00 18.83 371 GLY A N 1
ATOM 2430 C CA . GLY A 1 369 ? -9.406 -1.266 2.227 1.00 14.94 371 GLY A CA 1
ATOM 2431 C C . GLY A 1 369 ? -8.636 -1.903 1.090 1.00 16.32 371 GLY A C 1
ATOM 2432 O O . GLY A 1 369 ? -8.768 -1.500 -0.073 1.00 15.73 371 GLY A O 1
ATOM 2433 N N . MET A 1 370 ? -7.825 -2.902 1.423 1.00 15.21 372 MET A N 1
ATOM 2434 C CA . MET A 1 370 ? -7.029 -3.589 0.416 1.00 15.41 372 MET A CA 1
ATOM 2435 C C . MET A 1 370 ? -7.898 -4.478 -0.474 1.00 16.92 372 MET A C 1
ATOM 2436 O O . MET A 1 370 ? -7.569 -4.692 -1.650 1.00 15.48 372 MET A O 1
ATOM 2441 N N . ASP A 1 371 ? -9.002 -4.987 0.079 1.00 15.77 373 ASP A N 1
ATOM 2442 C CA . ASP A 1 371 ? -9.932 -5.793 -0.713 1.00 17.50 373 ASP A CA 1
ATOM 2443 C C . ASP A 1 371 ? -10.443 -4.866 -1.822 1.00 17.86 373 ASP A C 1
ATOM 2444 O O . ASP A 1 371 ? -10.427 -5.229 -2.996 1.00 19.53 373 ASP A O 1
ATOM 2449 N N . HIS A 1 372 ? -10.904 -3.670 -1.444 1.00 17.74 374 HIS A N 1
ATOM 2450 C CA . HIS A 1 372 ? -11.406 -2.711 -2.429 1.00 18.45 374 HIS A CA 1
ATOM 2451 C C . HIS A 1 372 ? -10.306 -2.332 -3.415 1.00 16.60 374 HIS A C 1
ATOM 2452 O O . HIS A 1 372 ? -10.539 -2.271 -4.620 1.00 13.90 374 HIS A O 1
ATOM 2459 N N . LEU A 1 373 ? -9.110 -2.059 -2.905 1.00 15.20 375 LEU A N 1
ATOM 2460 C CA . LEU A 1 373 ? -8.002 -1.688 -3.784 1.00 17.65 375 LEU A CA 1
ATOM 2461 C C . LEU A 1 373 ? -7.775 -2.718 -4.903 1.00 15.17 375 LEU A C 1
ATOM 2462 O O . LEU A 1 373 ? -7.663 -2.345 -6.073 1.00 19.76 375 LEU A O 1
ATOM 2467 N N . ARG A 1 374 ? -7.709 -4.004 -4.554 1.00 15.33 376 ARG A N 1
ATOM 2468 C CA . ARG A 1 374 ? -7.484 -5.039 -5.570 1.00 15.15 376 ARG A CA 1
ATOM 2469 C C . ARG A 1 374 ? -8.653 -5.062 -6.557 1.00 14.69 376 ARG A C 1
ATOM 2470 O O . ARG A 1 374 ? -8.461 -5.210 -7.767 1.00 13.93 376 ARG A O 1
ATOM 2478 N N . TYR A 1 375 ? -9.858 -4.902 -6.024 1.00 11.99 377 TYR A N 1
ATOM 2479 C CA . TYR A 1 375 ? -11.080 -4.851 -6.826 1.00 15.82 377 TYR A CA 1
ATOM 2480 C C . TYR A 1 375 ? -10.979 -3.680 -7.823 1.00 18.38 377 TYR A C 1
ATOM 2481 O O . TYR A 1 375 ? -11.260 -3.854 -9.010 1.00 13.60 377 TYR A O 1
ATOM 2490 N N . TYR A 1 376 ? -10.552 -2.498 -7.358 1.00 14.88 378 TYR A N 1
ATOM 2491 C CA . TYR A 1 376 ? -10.409 -1.344 -8.257 1.00 16.72 378 TYR A CA 1
ATOM 2492 C C . TYR A 1 376 ? -9.372 -1.573 -9.346 1.00 16.24 378 TYR A C 1
ATOM 2493 O O . TYR A 1 376 ? -9.551 -1.150 -10.498 1.00 13.85 378 TYR A O 1
ATOM 2502 N N . ILE A 1 377 ? -8.272 -2.223 -8.982 1.00 16.62 379 ILE A N 1
ATOM 2503 C CA . ILE A 1 377 ? -7.220 -2.501 -9.940 1.00 16.42 379 ILE A CA 1
ATOM 2504 C C . ILE A 1 377 ? -7.731 -3.409 -11.064 1.00 15.72 379 ILE A C 1
ATOM 2505 O O . ILE A 1 377 ? -7.444 -3.171 -12.232 1.00 17.50 379 ILE A O 1
ATOM 2510 N N . GLY A 1 378 ? -8.482 -4.450 -10.715 1.00 15.81 380 GLY A N 1
ATOM 2511 C CA . GLY A 1 378 ? -9.006 -5.337 -11.740 1.00 15.33 380 GLY A CA 1
ATOM 2512 C C . GLY A 1 378 ? -9.852 -4.569 -12.738 1.00 14.57 380 GLY A C 1
ATOM 2513 O O . GLY A 1 378 ? -9.750 -4.777 -13.950 1.00 15.02 380 GLY A O 1
ATOM 2514 N N . LEU A 1 379 ? -10.692 -3.676 -12.221 1.00 15.11 381 LEU A N 1
ATOM 2515 C CA . LEU A 1 379 ? -11.561 -2.847 -13.047 1.00 16.04 381 LEU A CA 1
ATOM 2516 C C . LEU A 1 379 ? -10.768 -1.906 -13.959 1.00 16.90 381 LEU A C 1
ATOM 2517 O O . LEU A 1 379 ? -11.151 -1.666 -15.111 1.00 12.64 381 LEU A O 1
ATOM 2522 N N . LEU A 1 380 ? -9.665 -1.366 -13.449 1.00 14.95 382 LEU A N 1
ATOM 2523 C CA . LEU A 1 380 ? -8.827 -0.478 -14.252 1.00 16.31 382 LEU A CA 1
ATOM 2524 C C . LEU A 1 380 ? -8.215 -1.268 -15.416 1.00 16.07 382 LEU A C 1
ATOM 2525 O O . LEU A 1 380 ? -8.205 -0.816 -16.570 1.00 17.11 382 LEU A O 1
ATOM 2530 N N . ALA A 1 381 ? -7.728 -2.466 -15.109 1.00 16.56 383 ALA A N 1
ATOM 2531 C CA . ALA A 1 381 ? -7.106 -3.328 -16.112 1.00 13.32 383 ALA A CA 1
ATOM 2532 C C . ALA A 1 381 ? -8.069 -3.771 -17.208 1.00 17.00 383 ALA A C 1
ATOM 2533 O O . ALA A 1 381 ? -7.720 -3.765 -18.398 1.00 16.08 383 ALA A O 1
ATOM 2535 N N . LYS A 1 382 ? -9.279 -4.165 -16.818 1.00 16.09 384 LYS A N 1
ATOM 2536 C CA . LYS A 1 382 ? -10.254 -4.627 -17.808 1.00 16.33 384 LYS A CA 1
ATOM 2537 C C . LYS A 1 382 ? -10.646 -3.510 -18.792 1.00 18.88 384 LYS A C 1
ATOM 2538 O O . LYS A 1 382 ? -10.810 -3.755 -19.991 1.00 22.70 384 LYS A O 1
ATOM 2544 N N . HIS A 1 383 ? -10.784 -2.289 -18.285 1.00 19.22 385 HIS A N 1
ATOM 2545 C CA . HIS A 1 383 ? -11.124 -1.137 -19.121 1.00 20.71 385 HIS A CA 1
ATOM 2546 C C . HIS A 1 383 ? -9.963 -0.884 -20.084 1.00 21.07 385 HIS A C 1
ATOM 2547 O O . HIS A 1 383 ? -10.170 -0.639 -21.280 1.00 20.44 385 HIS A O 1
ATOM 2554 N N . LEU A 1 384 ? -8.740 -0.962 -19.571 1.00 18.29 386 LEU A N 1
ATOM 2555 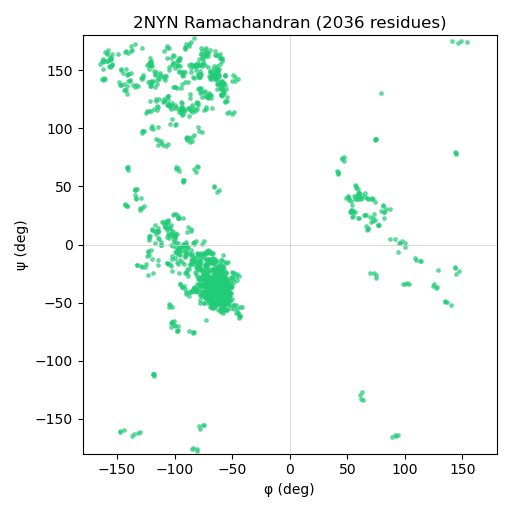C CA . LEU A 1 384 ? -7.557 -0.762 -20.403 1.00 20.40 386 LEU A CA 1
ATOM 2556 C C . LEU A 1 384 ? -7.448 -1.869 -21.456 1.00 17.61 386 LEU A C 1
ATOM 2557 O O . LEU A 1 384 ? -7.036 -1.611 -22.593 1.00 21.12 386 LEU A O 1
ATOM 2562 N N . ASP A 1 385 ? -7.821 -3.094 -21.085 1.00 18.26 387 ASP A N 1
ATOM 2563 C CA . ASP A 1 385 ? -7.742 -4.226 -22.018 1.00 19.86 387 ASP A CA 1
ATOM 2564 C C . ASP A 1 385 ? -8.723 -4.087 -23.178 1.00 18.49 387 ASP A C 1
ATOM 2565 O O . ASP A 1 385 ? -8.427 -4.499 -24.302 1.00 17.59 387 ASP A O 1
ATOM 2570 N N . VAL A 1 386 ? -9.894 -3.526 -22.897 1.00 20.62 388 VAL A N 1
ATOM 2571 C CA . VAL A 1 386 ? -10.904 -3.286 -23.929 1.00 21.75 388 VAL A CA 1
ATOM 2572 C C . VAL A 1 386 ? -10.384 -2.221 -24.926 1.00 22.73 388 VAL A C 1
ATOM 2573 O O . VAL A 1 386 ? -10.678 -2.281 -26.130 1.00 21.64 388 VAL A O 1
ATOM 2577 N N . GLN A 1 387 ? -9.606 -1.254 -24.435 1.00 21.28 389 GLN A N 1
ATOM 2578 C CA . GLN A 1 387 ? -9.061 -0.216 -25.321 1.00 23.25 389 GLN A CA 1
ATOM 2579 C C . GLN A 1 387 ? -8.079 -0.879 -26.281 1.00 24.18 389 GLN A C 1
ATOM 2580 O O . GLN A 1 387 ? -8.068 -0.590 -27.484 1.00 23.68 389 GLN A O 1
ATOM 2586 N N . ILE A 1 388 ? -7.245 -1.762 -25.739 1.00 21.06 390 ILE A N 1
ATOM 2587 C CA . ILE A 1 388 ? -6.270 -2.480 -26.540 1.00 20.29 390 ILE A CA 1
ATOM 2588 C C . ILE A 1 388 ? -6.973 -3.300 -27.631 1.00 21.80 390 ILE A C 1
ATOM 2589 O O . ILE A 1 388 ? -6.473 -3.413 -28.752 1.00 19.03 390 ILE A O 1
ATOM 2594 N N . ALA A 1 389 ? -8.127 -3.874 -27.293 1.00 20.72 391 ALA A N 1
ATOM 2595 C CA . ALA A 1 389 ? -8.883 -4.676 -28.242 1.00 22.73 391 ALA A CA 1
ATOM 2596 C C . ALA A 1 389 ? -9.357 -3.825 -29.419 1.00 22.95 391 ALA A C 1
ATOM 2597 O O . ALA A 1 389 ? -9.384 -4.293 -30.556 1.00 25.74 391 ALA A O 1
ATOM 2599 N N . LEU A 1 390 ? -9.740 -2.579 -29.151 1.00 22.73 392 LEU A N 1
ATOM 2600 C CA . LEU A 1 390 ? -10.183 -1.687 -30.219 1.00 24.85 392 LEU A CA 1
ATOM 2601 C C . LEU A 1 390 ? -8.989 -1.369 -31.120 1.00 26.62 392 LEU A C 1
ATOM 2602 O O . LEU A 1 390 ? -9.090 -1.425 -32.351 1.00 27.45 392 LEU A O 1
ATOM 2607 N N . LEU A 1 391 ? -7.857 -1.053 -30.497 1.00 21.14 393 LEU A N 1
ATOM 2608 C CA . LEU A 1 391 ? -6.629 -0.718 -31.221 1.00 23.66 393 LEU A CA 1
ATOM 2609 C C . LEU A 1 391 ? -6.107 -1.826 -32.132 1.00 25.35 393 LEU A C 1
ATOM 2610 O O . LEU A 1 391 ? -5.657 -1.561 -33.253 1.00 24.10 393 LEU A O 1
ATOM 2615 N N . ALA A 1 392 ? -6.166 -3.064 -31.650 1.00 23.63 394 ALA A N 1
ATOM 2616 C CA . ALA A 1 392 ? -5.651 -4.204 -32.399 1.00 24.13 394 ALA A CA 1
ATOM 2617 C C . ALA A 1 392 ? -6.520 -4.744 -33.534 1.00 24.40 394 ALA A C 1
ATOM 2618 O O . ALA A 1 392 ? -6.012 -5.449 -34.415 1.00 21.05 394 ALA A O 1
ATOM 2620 N N . SER A 1 393 ? -7.809 -4.415 -33.521 1.00 21.93 395 SER A N 1
ATOM 2621 C CA . SER A 1 393 ? -8.739 -4.932 -34.524 1.00 24.45 395 SER A CA 1
ATOM 2622 C C . SER A 1 393 ? -9.143 -3.916 -35.566 1.00 26.16 395 SER A C 1
ATOM 2623 O O . SER A 1 393 ? -9.708 -2.874 -35.239 1.00 24.38 395 SER A O 1
ATOM 2626 N N . PRO A 1 394 ? -8.875 -4.219 -36.849 1.00 27.65 396 PRO A N 1
ATOM 2627 C CA . PRO A 1 394 ? -9.214 -3.327 -37.961 1.00 30.36 396 PRO A CA 1
ATOM 2628 C C . PRO A 1 394 ? -10.684 -2.921 -37.941 1.00 29.83 396 PRO A C 1
ATOM 2629 O O . PRO A 1 394 ? -11.028 -1.785 -38.259 1.00 32.53 396 PRO A O 1
ATOM 2633 N N . GLU A 1 395 ? -11.555 -3.846 -37.554 1.00 30.61 397 GLU A N 1
ATOM 2634 C CA . GLU A 1 395 ? -12.980 -3.548 -37.517 1.00 33.97 397 GLU A CA 1
ATOM 2635 C C . GLU A 1 395 ? -13.346 -2.414 -36.557 1.00 33.75 397 GLU A C 1
ATOM 2636 O O . GLU A 1 395 ? -14.354 -1.742 -36.760 1.00 32.01 397 GLU A O 1
ATOM 2642 N N . PHE A 1 396 ? -12.534 -2.196 -35.523 1.00 32.91 398 PHE A N 1
ATOM 2643 C CA . PHE A 1 396 ? -12.843 -1.164 -34.533 1.00 30.89 398 PHE A CA 1
ATOM 2644 C C . PHE A 1 396 ? -11.783 -0.079 -34.309 1.00 32.02 398 PHE A C 1
ATOM 2645 O O . PHE A 1 396 ? -12.032 0.886 -33.580 1.00 29.86 398 PHE A O 1
ATOM 2653 N N . SER A 1 397 ? -10.607 -0.220 -34.919 1.00 29.40 399 SER A N 1
ATOM 2654 C CA . SER A 1 397 ? -9.543 0.762 -34.710 1.00 27.50 399 SER A CA 1
ATOM 2655 C C . SER A 1 397 ? -9.654 2.007 -35.582 1.00 28.37 399 SER A C 1
ATOM 2656 O O . SER A 1 397 ? -8.795 2.884 -35.527 1.00 23.45 399 SER A O 1
ATOM 2659 N N . ASN A 1 398 ? -10.711 2.084 -36.380 1.00 30.22 400 ASN A N 1
ATOM 2660 C CA . ASN A 1 398 ? -10.906 3.216 -37.272 1.00 31.73 400 ASN A CA 1
ATOM 2661 C C . ASN A 1 398 ? -9.733 3.404 -38.236 1.00 30.91 400 ASN A C 1
ATOM 2662 O O . ASN A 1 398 ? -9.179 4.498 -38.346 1.00 31.58 400 ASN A O 1
ATOM 2667 N N . GLY A 1 399 ? -9.341 2.328 -38.913 1.00 30.88 401 GLY A N 1
ATOM 2668 C CA . GLY A 1 399 ? -8.267 2.436 -39.888 1.00 31.60 401 GLY A CA 1
ATOM 2669 C C . GLY A 1 399 ? -6.838 2.068 -39.533 1.00 32.53 401 GLY A C 1
ATOM 2670 O O . GLY A 1 399 ? -5.946 2.230 -40.367 1.00 31.99 401 GLY A O 1
ATOM 2671 N N . LEU A 1 400 ? -6.586 1.588 -38.319 1.00 28.73 402 LEU A N 1
ATOM 2672 C CA . LEU A 1 400 ? -5.220 1.222 -37.975 1.00 29.37 402 LEU A CA 1
ATOM 2673 C C . LEU A 1 400 ? -4.894 -0.179 -38.484 1.00 28.53 402 LEU A C 1
ATOM 2674 O O . LEU A 1 400 ? -5.785 -1.003 -38.688 1.00 29.22 402 LEU A O 1
ATOM 2679 N N . PRO A 1 401 ? -3.605 -0.458 -38.720 1.00 28.46 403 PRO A N 1
ATOM 2680 C CA . PRO A 1 401 ? -3.182 -1.776 -39.203 1.00 28.79 403 PRO A CA 1
ATOM 2681 C C . PRO A 1 401 ? -3.551 -2.857 -38.184 1.00 29.02 403 PRO A C 1
ATOM 2682 O O . PRO A 1 401 ? -3.599 -2.589 -36.980 1.00 27.54 403 PRO A O 1
ATOM 2686 N N . PRO A 1 402 ? -3.806 -4.095 -38.652 1.00 29.95 404 PRO A N 1
ATOM 2687 C CA . PRO A 1 402 ? -4.168 -5.221 -37.778 1.00 30.24 404 PRO A CA 1
ATOM 2688 C C . PRO A 1 402 ? -3.067 -5.494 -36.766 1.00 30.34 404 PRO A C 1
ATOM 2689 O O . PRO A 1 402 ? -1.902 -5.633 -37.137 1.00 32.16 404 PRO A O 1
ATOM 2693 N N . SER A 1 403 ? -3.440 -5.568 -35.492 1.00 29.10 405 SER A N 1
ATOM 2694 C CA . SER A 1 403 ? -2.484 -5.797 -34.413 1.00 27.67 405 SER A CA 1
ATOM 2695 C C . SER A 1 403 ? -1.353 -4.764 -34.437 1.00 24.86 405 SER A C 1
ATOM 2696 O O . SER A 1 403 ? -0.234 -5.037 -34.012 1.00 27.13 405 SER A O 1
ATOM 2699 N N . LEU A 1 404 ? -1.663 -3.576 -34.934 1.00 24.86 406 LEU A N 1
ATOM 2700 C CA . LEU A 1 404 ? -0.699 -2.489 -35.013 1.00 25.93 406 LEU A CA 1
ATOM 2701 C C . LEU A 1 404 ? 0.615 -2.897 -35.667 1.00 27.22 406 LEU A C 1
ATOM 2702 O O . LEU A 1 404 ? 1.696 -2.535 -35.209 1.00 27.81 406 LEU A O 1
ATOM 2707 N N . LEU A 1 405 ? 0.502 -3.668 -36.741 1.00 28.24 407 LEU A N 1
ATOM 2708 C CA . LEU A 1 405 ? 1.654 -4.114 -37.512 1.00 32.27 407 LEU A CA 1
ATOM 2709 C C . LEU A 1 405 ? 2.441 -2.885 -37.974 1.00 31.39 407 LEU A C 1
ATOM 2710 O O . LEU A 1 405 ? 1.856 -1.847 -38.265 1.00 30.51 407 LEU A O 1
ATOM 2715 N N . GLY A 1 406 ? 3.764 -3.005 -38.037 1.00 32.39 408 GLY A N 1
ATOM 2716 C CA . GLY A 1 406 ? 4.584 -1.885 -38.460 1.00 35.27 408 GLY A CA 1
ATOM 2717 C C . GLY A 1 406 ? 4.973 -1.910 -39.929 1.00 37.41 408 GLY A C 1
ATOM 2718 O O . GLY A 1 406 ? 4.491 -1.099 -40.721 1.00 38.92 408 GLY A O 1
ATOM 2719 N N . ASN A 1 407 ? 5.843 -2.843 -40.299 1.00 36.68 409 ASN A N 1
ATOM 2720 C CA . ASN A 1 407 ? 6.300 -2.951 -41.682 1.00 38.89 409 ASN A CA 1
ATOM 2721 C C . ASN A 1 407 ? 5.421 -3.867 -42.533 1.00 38.71 409 ASN A C 1
ATOM 2722 O O . ASN A 1 407 ? 5.630 -5.078 -42.587 1.00 38.37 409 ASN A O 1
ATOM 2727 N N . ARG A 1 408 ? 4.439 -3.267 -43.197 1.00 41.93 410 ARG A N 1
ATOM 2728 C CA . ARG A 1 408 ? 3.508 -3.994 -44.054 1.00 45.77 410 ARG A CA 1
ATOM 2729 C C . ARG A 1 408 ? 4.241 -4.745 -45.164 1.00 47.12 410 ARG A C 1
ATOM 2730 O O . ARG A 1 408 ? 3.754 -5.759 -45.661 1.00 46.54 410 ARG A O 1
ATOM 2738 N N . GLU A 1 409 ? 5.404 -4.231 -45.554 1.00 48.81 411 GLU A N 1
ATOM 2739 C CA . GLU A 1 409 ? 6.203 -4.836 -46.613 1.00 51.66 411 GLU A CA 1
ATOM 2740 C C . GLU A 1 409 ? 6.531 -6.296 -46.307 1.00 50.95 411 GLU A C 1
ATOM 2741 O O . GLU A 1 409 ? 6.393 -7.158 -47.172 1.00 51.81 411 GLU A O 1
ATOM 2747 N N . ARG A 1 410 ? 6.958 -6.574 -45.078 1.00 49.68 412 ARG A N 1
ATOM 2748 C CA . ARG A 1 410 ? 7.272 -7.942 -44.671 1.00 48.51 412 ARG A CA 1
ATOM 2749 C C . ARG A 1 410 ? 5.963 -8.651 -44.349 1.00 48.00 412 ARG A C 1
ATOM 2750 O O . ARG A 1 410 ? 5.400 -8.463 -43.269 1.00 45.56 412 ARG A O 1
ATOM 2758 N N . LYS A 1 411 ? 5.482 -9.465 -45.284 1.00 45.64 413 LYS A N 1
ATOM 2759 C CA . LYS A 1 411 ? 4.226 -10.183 -45.096 1.00 45.44 413 LYS A CA 1
ATOM 2760 C C . LYS A 1 411 ? 4.229 -11.106 -43.879 1.00 44.33 413 LYS A C 1
ATOM 2761 O O . LYS A 1 411 ? 3.174 -11.579 -43.452 1.00 44.05 413 LYS A O 1
ATOM 2767 N N . VAL A 1 412 ? 5.409 -11.357 -43.318 1.00 42.56 414 VAL A N 1
ATOM 2768 C CA . VAL A 1 412 ? 5.520 -12.235 -42.153 1.00 43.16 414 VAL A CA 1
ATOM 2769 C C . VAL A 1 412 ? 5.218 -11.543 -40.822 1.00 40.71 414 VAL A C 1
ATOM 2770 O O . VAL A 1 412 ? 4.842 -12.202 -39.853 1.00 41.77 414 VAL A O 1
ATOM 2774 N N . ASN A 1 413 ? 5.376 -10.224 -40.771 1.00 39.11 415 ASN A N 1
ATOM 2775 C CA . ASN A 1 413 ? 5.125 -9.479 -39.539 1.00 38.26 415 ASN A CA 1
ATOM 2776 C C . ASN A 1 413 ? 3.696 -9.614 -39.018 1.00 37.28 415 ASN A C 1
ATOM 2777 O O . ASN A 1 413 ? 2.735 -9.589 -39.787 1.00 36.31 415 ASN A O 1
ATOM 2782 N N . MET A 1 414 ? 3.572 -9.747 -37.700 1.00 34.83 416 MET A N 1
ATOM 2783 C CA . MET A 1 414 ? 2.277 -9.896 -37.047 1.00 34.60 416 MET A CA 1
ATOM 2784 C C . MET A 1 414 ? 2.045 -8.805 -36.009 1.00 32.09 416 MET A C 1
ATOM 2785 O O . MET A 1 414 ? 1.060 -8.828 -35.263 1.00 30.77 416 MET A O 1
ATOM 2790 N N . GLY A 1 415 ? 2.971 -7.859 -35.954 1.00 29.62 417 GLY A N 1
ATOM 2791 C CA . GLY A 1 415 ? 2.840 -6.758 -35.025 1.00 29.14 417 GLY A CA 1
ATOM 2792 C C . GLY A 1 415 ? 2.829 -7.123 -33.554 1.00 26.49 417 GLY A C 1
ATOM 2793 O O . GLY A 1 415 ? 3.667 -7.895 -33.081 1.00 23.89 417 GLY A O 1
ATOM 2794 N N . LEU A 1 416 ? 1.866 -6.549 -32.837 1.00 27.18 418 LEU A N 1
ATOM 2795 C CA . LEU A 1 416 ? 1.726 -6.747 -31.396 1.00 26.76 418 LEU A CA 1
ATOM 2796 C C . LEU A 1 416 ? 0.677 -7.801 -31.024 1.00 28.47 418 LEU A C 1
ATOM 2797 O O . LEU A 1 416 ? 0.086 -7.753 -29.930 1.00 26.25 418 LEU A O 1
ATOM 2802 N N . LYS A 1 417 ? 0.440 -8.745 -31.933 1.00 25.83 419 LYS A N 1
ATOM 2803 C CA . LYS A 1 417 ? -0.529 -9.812 -31.694 1.00 27.07 419 LYS A CA 1
ATOM 2804 C C . LYS A 1 417 ? -0.142 -10.603 -30.440 1.00 26.46 419 LYS A C 1
ATOM 2805 O O . LYS A 1 417 ? -0.984 -10.910 -29.593 1.00 23.38 419 LYS A O 1
ATOM 2811 N N . GLY A 1 418 ? 1.142 -10.926 -30.331 1.00 25.26 420 GLY A N 1
ATOM 2812 C CA . GLY A 1 418 ? 1.621 -11.655 -29.174 1.00 22.88 420 GLY A CA 1
ATOM 2813 C C . GLY A 1 418 ? 1.463 -10.833 -27.907 1.00 22.83 420 GLY A C 1
ATOM 2814 O O . GLY A 1 418 ? 1.068 -11.366 -26.865 1.00 21.81 420 GLY A O 1
ATOM 2815 N N . LEU A 1 419 ? 1.762 -9.533 -27.999 1.00 22.20 421 LEU A N 1
ATOM 2816 C CA . LEU A 1 419 ? 1.660 -8.631 -26.848 1.00 21.71 421 LEU A CA 1
ATOM 2817 C C . LEU A 1 419 ? 0.218 -8.508 -26.346 1.00 22.47 421 LEU A C 1
ATOM 2818 O O . LEU A 1 419 ? -0.017 -8.404 -25.137 1.00 19.79 421 LEU A O 1
ATOM 2823 N N . GLN A 1 420 ? -0.751 -8.508 -27.260 1.00 19.66 422 GLN A N 1
ATOM 2824 C CA . GLN A 1 420 ? -2.138 -8.424 -26.821 1.00 20.94 422 GLN A CA 1
ATOM 2825 C C . GLN A 1 420 ? -2.468 -9.686 -26.023 1.00 21.37 422 GLN A C 1
ATOM 2826 O O . GLN A 1 420 ? -3.105 -9.611 -24.969 1.00 21.43 422 GLN A O 1
ATOM 2832 N N . ILE A 1 421 ? -2.026 -10.838 -26.523 1.00 20.04 423 ILE A N 1
ATOM 2833 C CA . ILE A 1 421 ? -2.294 -12.106 -25.849 1.00 19.02 423 ILE A CA 1
ATOM 2834 C C . ILE A 1 421 ? -1.742 -12.082 -24.438 1.00 20.86 423 ILE A C 1
ATOM 2835 O O . ILE A 1 421 ? -2.371 -12.595 -23.519 1.00 18.57 423 ILE A O 1
ATOM 2840 N N . CYS A 1 422 ? -0.573 -11.473 -24.265 1.00 21.95 424 CYS A N 1
ATOM 2841 C CA . CYS A 1 422 ? 0.022 -11.401 -22.943 1.00 22.15 424 CYS A CA 1
ATOM 2842 C C . CYS A 1 422 ? -0.868 -10.534 -22.060 1.00 20.13 424 CYS A C 1
ATOM 2843 O O . CYS A 1 422 ? -1.144 -10.879 -20.908 1.00 24.35 424 CYS A O 1
ATOM 2846 N N . GLY A 1 423 ? -1.314 -9.408 -22.606 1.00 20.38 425 GLY A N 1
ATOM 2847 C CA . GLY A 1 423 ? -2.200 -8.525 -21.870 1.00 19.58 425 GLY A CA 1
ATOM 2848 C C . GLY A 1 423 ? -3.481 -9.261 -21.497 1.00 21.81 425 GLY A C 1
ATOM 2849 O O . GLY A 1 423 ? -3.975 -9.155 -20.369 1.00 18.62 425 GLY A O 1
ATOM 2850 N N . ASN A 1 424 ? -4.023 -10.011 -22.455 1.00 19.47 426 ASN A N 1
ATOM 2851 C CA . ASN A 1 424 ? -5.246 -10.786 -22.241 1.00 18.12 426 ASN A CA 1
ATOM 2852 C C . ASN A 1 424 ? -5.048 -11.857 -21.166 1.00 18.15 426 ASN A C 1
ATOM 2853 O O . ASN A 1 424 ? -6.017 -12.357 -20.601 1.00 17.73 426 ASN A O 1
ATOM 2858 N N . SER A 1 425 ? -3.799 -12.237 -20.907 1.00 19.91 427 SER A N 1
ATOM 2859 C CA . SER A 1 425 ? -3.534 -13.258 -19.902 1.00 20.24 427 SER A CA 1
ATOM 2860 C C . SER A 1 425 ? -3.373 -12.659 -18.506 1.00 20.53 427 SER A C 1
ATOM 2861 O O . SER A 1 425 ? -3.635 -13.319 -17.498 1.00 24.84 427 SER A O 1
ATOM 2864 N N . ILE A 1 426 ? -2.940 -11.406 -18.444 1.00 18.22 428 ILE A N 1
ATOM 2865 C CA . ILE A 1 426 ? -2.722 -10.753 -17.155 1.00 18.43 428 ILE A CA 1
ATOM 2866 C C . ILE A 1 426 ? -3.982 -10.115 -16.573 1.00 18.84 428 ILE A C 1
ATOM 2867 O O . ILE A 1 426 ? -4.238 -10.198 -15.367 1.00 17.58 428 ILE A O 1
ATOM 2872 N N . MET A 1 427 ? -4.770 -9.476 -17.427 1.00 17.55 429 MET A N 1
ATOM 2873 C CA . MET A 1 427 ? -5.973 -8.799 -16.959 1.00 19.22 429 MET A CA 1
ATOM 2874 C C . MET A 1 427 ? -6.937 -9.682 -16.156 1.00 18.49 429 MET A C 1
ATOM 2875 O O . MET A 1 427 ? -7.376 -9.293 -15.069 1.00 19.59 429 MET A O 1
ATOM 2880 N N . PRO A 1 428 ? -7.281 -10.878 -16.666 1.00 19.00 430 PRO A N 1
ATOM 2881 C CA . PRO A 1 428 ? -8.202 -11.735 -15.900 1.00 14.74 430 PRO A CA 1
ATOM 2882 C C . PRO A 1 428 ? -7.621 -12.103 -14.526 1.00 19.29 430 PRO A C 1
ATOM 2883 O O . PRO A 1 428 ? -8.354 -12.253 -13.548 1.00 17.47 430 PRO A O 1
ATOM 2887 N N . LEU A 1 429 ? -6.304 -12.259 -14.457 1.00 16.20 431 LEU A N 1
ATOM 2888 C CA . LEU A 1 429 ? -5.662 -12.587 -13.191 1.00 17.07 431 LEU A CA 1
ATOM 2889 C C . LEU A 1 429 ? -5.890 -11.442 -12.216 1.00 16.12 431 LEU A C 1
ATOM 2890 O O . LEU A 1 429 ? -6.110 -11.664 -11.030 1.00 17.94 431 LEU A O 1
ATOM 2895 N N . LEU A 1 430 ? -5.828 -10.210 -12.718 1.00 17.38 432 LEU A N 1
ATOM 2896 C CA . LEU A 1 430 ? -6.053 -9.054 -11.867 1.00 15.26 432 LEU A CA 1
ATOM 2897 C C . LEU A 1 430 ? -7.489 -9.016 -11.340 1.00 16.91 432 LEU A C 1
ATOM 2898 O O . LEU A 1 430 ? -7.719 -8.664 -10.178 1.00 16.88 432 LEU A O 1
ATOM 2903 N N . THR A 1 431 ? -8.460 -9.393 -12.164 1.00 17.72 433 THR A N 1
ATOM 2904 C CA . THR A 1 431 ? -9.841 -9.394 -11.682 1.00 15.64 433 THR A CA 1
ATOM 2905 C C . THR A 1 431 ? -9.994 -10.547 -10.695 1.00 18.09 433 THR A C 1
ATOM 2906 O O . THR A 1 431 ? -10.801 -10.475 -9.768 1.00 16.84 433 THR A O 1
ATOM 2910 N N . PHE A 1 432 ? -9.198 -11.599 -10.883 1.00 16.25 434 PHE A N 1
ATOM 2911 C CA . PHE A 1 432 ? -9.221 -12.743 -9.979 1.00 15.29 434 PHE A CA 1
ATOM 2912 C C . PHE A 1 432 ? -8.739 -12.270 -8.598 1.00 14.78 434 PHE A C 1
ATOM 2913 O O . PHE A 1 432 ? -9.307 -12.648 -7.571 1.00 12.06 434 PHE A O 1
ATOM 2921 N N . TYR A 1 433 ? -7.684 -11.458 -8.577 1.00 13.36 435 TYR A N 1
ATOM 2922 C CA . TYR A 1 433 ? -7.160 -10.955 -7.303 1.00 14.96 435 TYR A CA 1
ATOM 2923 C C . TYR A 1 433 ? -8.100 -9.943 -6.663 1.00 15.49 435 TYR A C 1
ATOM 2924 O O . TYR A 1 433 ? -7.988 -9.659 -5.473 1.00 17.09 435 TYR A O 1
ATOM 2933 N N . GLY A 1 434 ? -9.039 -9.419 -7.449 1.00 15.01 436 GLY A N 1
ATOM 2934 C CA . GLY A 1 434 ? -10.013 -8.466 -6.942 1.00 13.91 436 GLY A CA 1
ATOM 2935 C C . GLY A 1 434 ? -11.086 -9.099 -6.070 1.00 12.07 436 GLY A C 1
ATOM 2936 O O . GLY A 1 434 ? -12.037 -8.421 -5.643 1.00 11.69 436 GLY A O 1
ATOM 2937 N N . ASN A 1 435 ? -10.958 -10.403 -5.832 1.00 12.08 437 ASN A N 1
ATOM 2938 C CA . ASN A 1 435 ? -11.888 -11.128 -4.976 1.00 11.15 437 ASN A CA 1
ATOM 2939 C C . ASN A 1 435 ? -11.489 -10.655 -3.584 1.00 12.38 437 ASN A C 1
ATOM 2940 O O . ASN A 1 435 ? -10.401 -10.118 -3.419 1.00 11.63 437 ASN A O 1
ATOM 2945 N N . SER A 1 436 ? -12.346 -10.868 -2.598 1.00 14.61 438 SER A N 1
ATOM 2946 C CA . SER A 1 436 ? -12.066 -10.405 -1.236 1.00 16.57 438 SER A CA 1
ATOM 2947 C C . SER A 1 436 ? -11.581 -11.482 -0.293 1.00 17.01 438 SER A C 1
ATOM 2948 O O . SER A 1 436 ? -11.747 -12.671 -0.560 1.00 16.16 438 SER A O 1
ATOM 2951 N N . ILE A 1 437 ? -10.986 -11.067 0.828 1.00 12.99 439 ILE A N 1
ATOM 2952 C CA . ILE A 1 437 ? -10.528 -12.038 1.804 1.00 14.09 439 ILE A CA 1
ATOM 2953 C C . ILE A 1 437 ? -10.960 -11.659 3.224 1.00 15.74 439 ILE A C 1
ATOM 2954 O O . ILE A 1 437 ? -10.988 -12.515 4.110 1.00 17.16 439 ILE A O 1
ATOM 2959 N N . ALA A 1 438 ? -11.335 -10.401 3.433 1.00 13.97 440 ALA A N 1
ATOM 2960 C CA . ALA A 1 438 ? -11.760 -9.954 4.767 1.00 18.41 440 ALA A CA 1
ATOM 2961 C C . ALA A 1 438 ? -12.967 -10.753 5.276 1.00 18.43 440 ALA A C 1
ATOM 2962 O O . ALA A 1 438 ? -13.091 -11.046 6.467 1.00 13.73 440 ALA A O 1
ATOM 2964 N N . ASP A 1 439 ? -13.847 -11.118 4.355 1.00 15.52 441 ASP A N 1
ATOM 2965 C CA . ASP A 1 439 ? -15.048 -11.879 4.680 1.00 19.09 441 ASP A CA 1
ATOM 2966 C C . ASP A 1 439 ? -14.775 -13.364 4.954 1.00 17.58 441 ASP A C 1
ATOM 2967 O O . ASP A 1 439 ? -15.642 -14.083 5.447 1.00 20.69 441 ASP A O 1
ATOM 2972 N N . ARG A 1 440 ? -13.573 -13.829 4.637 1.00 15.64 442 ARG A N 1
ATOM 2973 C CA . ARG A 1 440 ? -13.240 -15.227 4.850 1.00 14.67 442 ARG A CA 1
ATOM 2974 C C . ARG A 1 440 ? -12.482 -15.433 6.163 1.00 16.46 442 ARG A C 1
ATOM 2975 O O . ARG A 1 440 ? -11.783 -16.426 6.329 1.00 15.98 442 ARG A O 1
ATOM 2983 N N . PHE A 1 441 ? -12.632 -14.515 7.111 1.00 19.92 443 PHE A N 1
ATOM 2984 C CA . PHE A 1 441 ? -11.911 -14.690 8.370 1.00 19.41 443 PHE A CA 1
ATOM 2985 C C . PHE A 1 441 ? -12.368 -15.925 9.146 1.00 19.77 443 PHE A C 1
ATOM 2986 O O . PHE A 1 441 ? -13.546 -16.285 9.131 1.00 20.45 443 PHE A O 1
ATOM 2994 N N . PRO A 1 442 ? -11.421 -16.617 9.803 1.00 19.45 444 PRO A N 1
ATOM 2995 C CA . PRO A 1 442 ? -11.708 -17.819 10.591 1.00 19.79 444 PRO A CA 1
ATOM 2996 C C . PRO A 1 442 ? -12.242 -17.420 11.971 1.00 20.69 444 PRO A C 1
ATOM 2997 O O . PRO A 1 442 ? -11.585 -16.696 12.718 1.00 21.98 444 PRO A O 1
ATOM 3001 N N . THR A 1 443 ? -13.433 -17.898 12.307 1.00 21.78 445 THR A N 1
ATOM 3002 C CA . THR A 1 443 ? -14.052 -17.541 13.577 1.00 23.20 445 THR A CA 1
ATOM 3003 C C . THR A 1 443 ? -13.533 -18.323 14.785 1.00 22.78 445 THR A C 1
ATOM 3004 O O . THR A 1 443 ? -13.853 -17.999 15.932 1.00 23.10 445 THR A O 1
ATOM 3008 N N . HIS A 1 444 ? -12.712 -19.336 14.528 1.00 22.50 446 HIS A N 1
ATOM 3009 C CA . HIS A 1 444 ? -12.147 -20.174 15.590 1.00 21.87 446 HIS A CA 1
ATOM 3010 C C . HIS A 1 444 ? -10.693 -19.819 15.909 1.00 21.88 446 HIS A C 1
ATOM 3011 O O . HIS A 1 444 ? -10.020 -20.564 16.617 1.00 23.84 446 HIS A O 1
ATOM 3018 N N . ALA A 1 445 ? -10.210 -18.697 15.387 1.00 19.80 447 ALA A N 1
ATOM 3019 C CA . ALA A 1 445 ? -8.818 -18.281 15.583 1.00 20.89 447 ALA A CA 1
ATOM 3020 C C . ALA A 1 445 ? -8.352 -18.072 17.021 1.00 22.82 447 ALA A C 1
ATOM 3021 O O . ALA A 1 445 ? -9.074 -17.523 17.847 1.00 18.75 447 ALA A O 1
ATOM 3023 N N . GLU A 1 446 ? -7.119 -18.496 17.287 1.00 24.15 448 GLU A N 1
ATOM 3024 C CA . GLU A 1 446 ? -6.488 -18.355 18.599 1.00 24.74 448 GLU A CA 1
ATOM 3025 C C . GLU A 1 446 ? -7.392 -18.754 19.771 1.00 23.44 448 GLU A C 1
ATOM 3026 O O . GLU A 1 446 ? -7.897 -17.901 20.505 1.00 21.95 448 GLU A O 1
ATOM 3032 N N . GLN A 1 447 ? -7.593 -20.057 19.937 1.00 21.57 449 GLN A N 1
ATOM 3033 C CA . GLN A 1 447 ? -8.422 -20.582 21.019 1.00 24.55 449 GLN A CA 1
ATOM 3034 C C . GLN A 1 447 ? -9.818 -19.967 21.084 1.00 24.96 449 GLN A C 1
ATOM 3035 O O . GLN A 1 447 ? -10.418 -19.894 22.154 1.00 23.29 449 GLN A O 1
ATOM 3041 N N . PHE A 1 448 ? -10.331 -19.537 19.935 1.00 23.24 450 PHE A N 1
ATOM 3042 C CA . PHE A 1 448 ? -11.647 -18.912 19.829 1.00 22.47 450 PHE A CA 1
ATOM 3043 C C . PHE A 1 448 ? -11.710 -17.550 20.506 1.00 25.54 450 PHE A C 1
ATOM 3044 O O . PHE A 1 448 ? -12.796 -17.020 20.733 1.00 23.77 450 PHE A O 1
ATOM 3052 N N . ASN A 1 449 ? -10.549 -16.987 20.830 1.00 25.14 451 ASN A N 1
ATOM 3053 C CA . ASN A 1 449 ? -10.500 -15.668 21.446 1.00 27.07 451 ASN A CA 1
ATOM 3054 C C . ASN A 1 449 ? -10.631 -14.574 20.385 1.00 24.20 451 ASN A C 1
ATOM 3055 O O . ASN A 1 449 ? -11.285 -13.557 20.597 1.00 24.81 451 ASN A O 1
ATOM 3060 N N . GLN A 1 450 ? -9.996 -14.791 19.238 1.00 25.53 452 GLN A N 1
ATOM 3061 C CA . GLN A 1 450 ? -10.057 -13.824 18.151 1.00 23.14 452 GLN A CA 1
ATOM 3062 C C . GLN A 1 450 ? -11.134 -14.294 17.184 1.00 24.25 452 GLN A C 1
ATOM 3063 O O . GLN A 1 450 ? -10.825 -14.662 16.043 1.00 23.99 452 GLN A O 1
ATOM 3069 N N . ASN A 1 451 ? -12.389 -14.297 17.653 1.00 25.99 453 ASN A N 1
ATOM 3070 C CA . ASN A 1 451 ? -13.503 -14.761 16.827 1.00 24.85 453 ASN A CA 1
ATOM 3071 C C . ASN A 1 451 ? -13.828 -13.852 15.655 1.00 24.91 453 ASN A C 1
ATOM 3072 O O . ASN A 1 451 ? -14.670 -14.180 14.822 1.00 22.89 453 ASN A O 1
ATOM 3077 N N . ILE A 1 452 ? -13.176 -12.695 15.616 1.00 26.94 454 ILE A N 1
ATOM 3078 C CA . ILE A 1 452 ? -13.279 -11.803 14.481 1.00 24.40 454 ILE A CA 1
ATOM 3079 C C . ILE A 1 452 ? -11.858 -11.315 14.297 1.00 25.04 454 ILE A C 1
ATOM 3080 O O . ILE A 1 452 ? -11.116 -11.128 15.270 1.00 23.04 454 ILE A O 1
ATOM 3085 N N . ASN A 1 453 ? -11.458 -11.189 13.041 1.00 20.19 455 ASN A N 1
ATOM 3086 C CA . ASN A 1 453 ? -10.134 -10.722 12.716 1.00 21.21 455 ASN A CA 1
ATOM 3087 C C . ASN A 1 453 ? -10.246 -10.152 11.315 1.00 23.09 455 ASN A C 1
ATOM 3088 O O . ASN A 1 453 ? -11.188 -10.472 10.585 1.00 21.44 455 ASN A O 1
ATOM 3093 N N . SER A 1 454 ? -9.306 -9.292 10.942 1.00 21.90 456 SER A N 1
ATOM 3094 C CA . SER A 1 454 ? -9.380 -8.610 9.658 1.00 20.67 456 SER A CA 1
ATOM 3095 C C . SER A 1 454 ? -8.755 -9.242 8.426 1.00 23.38 456 SER A C 1
ATOM 3096 O O . SER A 1 454 ? -9.123 -8.880 7.302 1.00 20.31 456 SER A O 1
ATOM 3099 N N . GLN A 1 455 ? -7.816 -10.164 8.617 1.00 22.40 457 GLN A N 1
ATOM 3100 C CA . GLN A 1 455 ? -7.119 -10.761 7.483 1.00 23.68 457 GLN A CA 1
ATOM 3101 C C . GLN A 1 455 ? -6.424 -9.610 6.740 1.00 22.37 457 GLN A C 1
ATOM 3102 O O . GLN A 1 455 ? -6.112 -9.702 5.545 1.00 18.90 457 GLN A O 1
ATOM 3108 N N . GLY A 1 456 ? -6.185 -8.526 7.477 1.00 20.62 458 GLY A N 1
ATOM 3109 C CA . GLY A 1 456 ? -5.555 -7.343 6.918 1.00 17.68 458 GLY A CA 1
ATOM 3110 C C . GLY A 1 456 ? -4.155 -7.558 6.382 1.00 20.07 458 GLY A C 1
ATOM 3111 O O . GLY A 1 456 ? -3.767 -6.945 5.388 1.00 21.01 458 GLY A O 1
ATOM 3112 N N . TYR A 1 457 ? -3.397 -8.434 7.029 1.00 19.92 459 TYR A N 1
ATOM 3113 C CA . TYR A 1 457 ? -2.029 -8.714 6.623 1.00 20.28 459 TYR A CA 1
ATOM 3114 C C . TYR A 1 457 ? -1.987 -9.391 5.254 1.00 19.57 459 TYR A C 1
ATOM 3115 O O . TYR A 1 457 ? -1.296 -8.931 4.353 1.00 16.83 459 TYR A O 1
ATOM 3124 N N . THR A 1 458 ? -2.733 -10.481 5.091 1.00 19.70 460 THR A N 1
ATOM 3125 C CA . THR A 1 458 ? -2.739 -11.173 3.808 1.00 19.81 460 THR A CA 1
ATOM 3126 C C . THR A 1 458 ? -3.484 -10.357 2.758 1.00 15.94 460 THR A C 1
ATOM 3127 O O . THR A 1 458 ? -3.180 -10.454 1.577 1.00 18.33 460 THR A O 1
ATOM 3131 N N . SER A 1 459 ? -4.458 -9.554 3.181 1.00 14.10 461 SER A N 1
ATOM 3132 C CA . SER A 1 459 ? -5.174 -8.707 2.233 1.00 17.37 461 SER A CA 1
ATOM 3133 C C . SER A 1 459 ? -4.157 -7.721 1.647 1.00 17.44 461 SER A C 1
ATOM 3134 O O . SER A 1 459 ? -4.154 -7.442 0.445 1.00 13.87 461 SER A O 1
ATOM 3137 N N . ALA A 1 460 ? -3.271 -7.212 2.500 1.00 16.48 462 ALA A N 1
ATOM 3138 C CA . ALA A 1 460 ? -2.244 -6.280 2.040 1.00 16.38 462 ALA A CA 1
ATOM 3139 C C . ALA A 1 460 ? -1.220 -6.976 1.142 1.00 15.53 462 ALA A C 1
ATOM 3140 O O . ALA A 1 460 ? -0.821 -6.420 0.115 1.00 15.98 462 ALA A O 1
ATOM 3142 N N . THR A 1 461 ? -0.774 -8.176 1.517 1.00 16.94 463 THR A N 1
ATOM 3143 C CA . THR A 1 461 ? 0.216 -8.873 0.684 1.00 16.55 463 THR A CA 1
ATOM 3144 C C . THR A 1 461 ? -0.391 -9.238 -0.665 1.00 18.36 463 THR A C 1
ATOM 3145 O O . THR A 1 461 ? 0.307 -9.255 -1.682 1.00 15.15 463 THR A O 1
ATOM 3149 N N . LEU A 1 462 ? -1.687 -9.542 -0.672 1.00 14.54 464 LEU A N 1
ATOM 3150 C CA . LEU A 1 462 ? -2.371 -9.847 -1.931 1.00 16.26 464 LEU A CA 1
ATOM 3151 C C . LEU A 1 462 ? -2.361 -8.560 -2.766 1.00 16.24 464 LEU A C 1
ATOM 3152 O O . LEU A 1 462 ? -2.145 -8.582 -3.993 1.00 15.77 464 LEU A O 1
ATOM 3157 N N . ALA A 1 463 ? -2.588 -7.428 -2.105 1.00 15.44 465 ALA A N 1
ATOM 3158 C CA . ALA A 1 463 ? -2.595 -6.144 -2.795 1.00 18.71 465 ALA A CA 1
ATOM 3159 C C . ALA A 1 463 ? -1.229 -5.856 -3.417 1.00 18.45 465 ALA A C 1
ATOM 3160 O O . ALA A 1 463 ? -1.140 -5.301 -4.513 1.00 14.09 465 ALA A O 1
ATOM 3162 N N . ARG A 1 464 ? -0.164 -6.212 -2.713 1.00 16.89 466 ARG A N 1
ATOM 3163 C CA . ARG A 1 464 ? 1.173 -5.994 -3.259 1.00 15.02 466 ARG A CA 1
ATOM 3164 C C . ARG A 1 464 ? 1.314 -6.851 -4.524 1.00 17.75 466 ARG A C 1
ATOM 3165 O O . ARG A 1 464 ? 1.897 -6.419 -5.509 1.00 15.05 466 ARG A O 1
ATOM 3173 N N . ARG A 1 465 ? 0.756 -8.060 -4.503 1.00 17.36 467 ARG A N 1
ATOM 3174 C CA . ARG A 1 465 ? 0.830 -8.916 -5.682 1.00 18.08 467 ARG A CA 1
ATOM 3175 C C . ARG A 1 465 ? 0.061 -8.264 -6.847 1.00 15.69 467 ARG A C 1
ATOM 3176 O O . ARG A 1 465 ? 0.550 -8.238 -7.984 1.00 16.36 467 ARG A O 1
ATOM 3184 N N . SER A 1 466 ? -1.129 -7.733 -6.569 1.00 15.65 468 SER A N 1
ATOM 3185 C CA . SER A 1 466 ? -1.940 -7.078 -7.604 1.00 19.22 468 SER A CA 1
ATOM 3186 C C . SER A 1 466 ? -1.188 -5.892 -8.209 1.00 19.75 468 SER A C 1
ATOM 3187 O O . SER A 1 466 ? -1.145 -5.708 -9.430 1.00 13.45 468 SER A O 1
ATOM 3190 N N . VAL A 1 467 ? -0.609 -5.071 -7.345 1.00 16.46 469 VAL A N 1
ATOM 3191 C CA . VAL A 1 467 ? 0.142 -3.916 -7.819 1.00 16.11 469 VAL A CA 1
ATOM 3192 C C . VAL A 1 467 ? 1.314 -4.333 -8.689 1.00 17.28 469 VAL A C 1
ATOM 3193 O O . VAL A 1 467 ? 1.506 -3.773 -9.773 1.00 15.95 469 VAL A O 1
ATOM 3197 N N . ASP A 1 468 ? 2.085 -5.322 -8.235 1.00 17.52 470 ASP A N 1
ATOM 3198 C CA . ASP A 1 468 ? 3.230 -5.789 -9.013 1.00 18.77 470 ASP A CA 1
ATOM 3199 C C . ASP A 1 468 ? 2.799 -6.289 -10.394 1.00 18.47 470 ASP A C 1
ATOM 3200 O O . ASP A 1 468 ? 3.465 -6.021 -11.394 1.00 17.06 470 ASP A O 1
ATOM 3205 N N . ILE A 1 469 ? 1.692 -7.025 -10.444 1.00 17.36 471 ILE A N 1
ATOM 3206 C CA . ILE A 1 469 ? 1.174 -7.529 -11.717 1.00 16.85 471 ILE A CA 1
ATOM 3207 C C . ILE A 1 469 ? 0.676 -6.369 -12.597 1.00 17.90 471 ILE A C 1
ATOM 3208 O O . ILE A 1 469 ? 0.923 -6.337 -13.824 1.00 16.22 471 ILE A O 1
ATOM 3213 N N . PHE A 1 470 ? -0.022 -5.419 -11.974 1.00 14.56 472 PHE A N 1
ATOM 3214 C CA . PHE A 1 470 ? -0.569 -4.266 -12.694 1.00 16.15 472 PHE A CA 1
ATOM 3215 C C . PHE A 1 470 ? 0.546 -3.394 -13.292 1.00 19.15 472 PHE A C 1
ATOM 3216 O O . PHE A 1 470 ? 0.340 -2.742 -14.306 1.00 17.01 472 PHE A O 1
ATOM 3224 N N . GLN A 1 471 ? 1.729 -3.388 -12.679 1.00 19.19 473 GLN A N 1
ATOM 3225 C CA . GLN A 1 471 ? 2.827 -2.593 -13.229 1.00 18.98 473 GLN A CA 1
ATOM 3226 C C . GLN A 1 471 ? 3.222 -3.190 -14.578 1.00 22.10 473 GLN A C 1
ATOM 3227 O O . GLN A 1 471 ? 3.499 -2.458 -15.526 1.00 21.79 473 GLN A O 1
ATOM 3233 N N . ASN A 1 472 ? 3.219 -4.520 -14.672 1.00 20.42 474 ASN A N 1
ATOM 3234 C CA . ASN A 1 472 ? 3.569 -5.196 -15.927 1.00 19.82 474 ASN A CA 1
ATOM 3235 C C . ASN A 1 472 ? 2.490 -4.947 -16.981 1.00 19.19 474 ASN A C 1
ATOM 3236 O O . ASN A 1 472 ? 2.782 -4.741 -18.162 1.00 17.28 474 ASN A O 1
ATOM 3241 N N . TYR A 1 473 ? 1.237 -4.986 -16.547 1.00 18.67 475 TYR A N 1
ATOM 3242 C CA . TYR A 1 473 ? 0.106 -4.784 -17.439 1.00 18.65 475 TYR A CA 1
ATOM 3243 C C . TYR A 1 473 ? 0.076 -3.378 -18.022 1.00 19.93 475 TYR A C 1
ATOM 3244 O O . TYR A 1 473 ? -0.167 -3.193 -19.216 1.00 18.06 475 TYR A O 1
ATOM 3253 N N . VAL A 1 474 ? 0.296 -2.386 -17.171 1.00 14.87 476 VAL A N 1
ATOM 3254 C CA . VAL A 1 474 ? 0.308 -1.002 -17.620 1.00 19.83 476 VAL A CA 1
ATOM 3255 C C . VAL A 1 474 ? 1.461 -0.765 -18.597 1.00 19.49 476 VAL A C 1
ATOM 3256 O O . VAL A 1 474 ? 1.335 0.040 -19.518 1.00 19.61 476 VAL A O 1
ATOM 3260 N N . ALA A 1 475 ? 2.572 -1.471 -18.405 1.00 17.72 477 ALA A N 1
ATOM 3261 C CA . ALA A 1 475 ? 3.715 -1.338 -19.305 1.00 17.01 477 ALA A CA 1
ATOM 3262 C C . ALA A 1 475 ? 3.271 -1.788 -20.695 1.00 19.23 477 ALA A C 1
ATOM 3263 O O . ALA A 1 475 ? 3.651 -1.192 -21.707 1.00 18.38 477 ALA A O 1
ATOM 3265 N N . ILE A 1 476 ? 2.464 -2.849 -20.734 1.00 20.84 478 ILE A N 1
ATOM 3266 C CA . ILE A 1 476 ? 1.942 -3.384 -21.997 1.00 19.15 478 ILE A CA 1
ATOM 3267 C C . ILE A 1 476 ? 0.978 -2.381 -22.628 1.00 21.02 478 ILE A C 1
ATOM 3268 O O . ILE A 1 476 ? 1.052 -2.101 -23.830 1.00 20.33 478 ILE A O 1
ATOM 3273 N N . ALA A 1 477 ? 0.075 -1.841 -21.812 1.00 18.76 479 ALA A N 1
ATOM 3274 C CA . ALA A 1 477 ? -0.894 -0.858 -22.280 1.00 20.01 479 ALA A CA 1
ATOM 3275 C C . ALA A 1 477 ? -0.148 0.372 -22.819 1.00 19.90 479 ALA A C 1
ATOM 3276 O O . ALA A 1 477 ? -0.569 0.980 -23.813 1.00 18.81 479 ALA A O 1
ATOM 3278 N N . LEU A 1 478 ? 0.961 0.732 -22.170 1.00 17.92 480 LEU A N 1
ATOM 3279 C CA . LEU A 1 478 ? 1.767 1.872 -22.630 1.00 19.94 480 LEU A CA 1
ATOM 3280 C C . LEU A 1 478 ? 2.388 1.589 -24.005 1.00 19.81 480 LEU A C 1
ATOM 3281 O O . LEU A 1 478 ? 2.431 2.468 -24.864 1.00 21.81 480 LEU A O 1
ATOM 3286 N N . MET A 1 479 ? 2.865 0.361 -24.205 1.00 19.11 481 MET A N 1
ATOM 3287 C CA . MET A 1 479 ? 3.477 -0.035 -25.469 1.00 20.89 481 MET A CA 1
ATOM 3288 C C . MET A 1 479 ? 2.470 -0.006 -26.617 1.00 22.56 481 MET A C 1
ATOM 3289 O O . MET A 1 479 ? 2.812 0.361 -27.748 1.00 21.60 481 MET A O 1
ATOM 3294 N N . PHE A 1 480 ? 1.234 -0.403 -26.328 1.00 21.22 482 PHE A N 1
ATOM 3295 C CA . PHE A 1 480 ? 0.187 -0.383 -27.339 1.00 21.13 482 PHE A CA 1
ATOM 3296 C C . PHE A 1 480 ? -0.176 1.051 -27.699 1.00 21.54 482 PHE A C 1
ATOM 3297 O O . PHE A 1 480 ? -0.349 1.382 -28.877 1.00 22.95 482 PHE A O 1
ATOM 3305 N N . GLY A 1 481 ? -0.294 1.902 -26.683 1.00 18.98 483 GLY A N 1
ATOM 3306 C CA . GLY A 1 481 ? -0.637 3.296 -26.922 1.00 20.02 483 GLY A CA 1
ATOM 3307 C C . GLY A 1 481 ? 0.420 4.066 -27.702 1.00 23.26 483 GLY A C 1
ATOM 3308 O O . GLY A 1 481 ? 0.091 4.911 -28.547 1.00 22.43 483 GLY A O 1
ATOM 3309 N N . VAL A 1 482 ? 1.688 3.776 -27.429 1.00 20.16 484 VAL A N 1
ATOM 3310 C CA . VAL A 1 482 ? 2.783 4.448 -28.116 1.00 23.11 484 VAL A CA 1
ATOM 3311 C C . VAL A 1 482 ? 2.875 4.020 -29.581 1.00 25.16 484 VAL A C 1
ATOM 3312 O O . VAL A 1 482 ? 3.007 4.857 -30.468 1.00 28.77 484 VAL A O 1
ATOM 3316 N N . GLN A 1 483 ? 2.799 2.720 -29.835 1.00 24.84 485 GLN A N 1
ATOM 3317 C CA . GLN A 1 483 ? 2.854 2.226 -31.203 1.00 23.91 485 GLN A CA 1
ATOM 3318 C C . GLN A 1 483 ? 1.652 2.752 -31.992 1.00 23.51 485 GLN A C 1
ATOM 3319 O O . GLN A 1 483 ? 1.786 3.183 -33.140 1.00 22.43 485 GLN A O 1
ATOM 3325 N N . ALA A 1 484 ? 0.479 2.722 -31.362 1.00 23.66 486 ALA A N 1
ATOM 3326 C CA . ALA A 1 484 ? -0.760 3.165 -32.001 1.00 24.55 486 ALA A CA 1
ATOM 3327 C C . ALA A 1 484 ? -0.751 4.622 -32.470 1.00 25.55 486 ALA A C 1
ATOM 3328 O O . ALA A 1 484 ? -1.228 4.916 -33.574 1.00 25.82 486 ALA A O 1
ATOM 3330 N N . VAL A 1 485 ? -0.227 5.539 -31.658 1.00 24.70 487 VAL A N 1
ATOM 3331 C CA . VAL A 1 485 ? -0.211 6.939 -32.079 1.00 24.50 487 VAL A CA 1
ATOM 3332 C C . VAL A 1 485 ? 0.770 7.182 -33.225 1.00 26.18 487 VAL A C 1
ATOM 3333 O O . VAL A 1 485 ? 0.544 8.070 -34.043 1.00 23.82 487 VAL A O 1
ATOM 3337 N N . ASP A 1 486 ? 1.840 6.391 -33.296 1.00 26.32 488 ASP A N 1
ATOM 3338 C CA . ASP A 1 486 ? 2.806 6.536 -34.390 1.00 26.58 488 ASP A CA 1
ATOM 3339 C C . ASP A 1 486 ? 2.103 6.146 -35.686 1.00 27.73 488 ASP A C 1
ATOM 3340 O O . ASP A 1 486 ? 2.232 6.830 -36.702 1.00 30.86 488 ASP A O 1
ATOM 3345 N N . LEU A 1 487 ? 1.350 5.048 -35.643 1.00 27.57 489 LEU A N 1
ATOM 3346 C CA . LEU A 1 487 ? 0.631 4.570 -36.820 1.00 29.84 489 LEU A CA 1
ATOM 3347 C C . LEU A 1 487 ? -0.503 5.505 -37.236 1.00 30.68 489 LEU A C 1
ATOM 3348 O O . LEU A 1 487 ? -0.797 5.638 -38.427 1.00 31.30 489 LEU A O 1
ATOM 3353 N N . ARG A 1 488 ? -1.130 6.157 -36.261 1.00 30.11 490 ARG A N 1
ATOM 3354 C CA . ARG A 1 488 ? -2.212 7.098 -36.547 1.00 30.24 490 ARG A CA 1
ATOM 3355 C C . ARG A 1 488 ? -1.610 8.365 -37.140 1.00 30.64 490 ARG A C 1
ATOM 3356 O O . ARG A 1 488 ? -2.165 8.952 -38.070 1.00 30.23 490 ARG A O 1
ATOM 3364 N N . THR A 1 489 ? -0.471 8.781 -36.593 1.00 29.46 491 THR A N 1
ATOM 3365 C CA . THR A 1 489 ? 0.217 9.970 -37.078 1.00 28.29 491 THR A CA 1
ATOM 3366 C C . THR A 1 489 ? 0.578 9.737 -38.542 1.00 30.65 491 THR A C 1
ATOM 3367 O O . THR A 1 489 ? 0.400 10.618 -39.381 1.00 30.85 491 THR A O 1
ATOM 3371 N N . TYR A 1 490 ? 1.071 8.540 -38.842 1.00 31.38 492 TYR A N 1
ATOM 3372 C CA . TYR A 1 490 ? 1.450 8.194 -40.208 1.00 33.73 492 TYR A CA 1
ATOM 3373 C C . TYR A 1 490 ? 0.259 8.301 -41.154 1.00 35.53 492 TYR A C 1
ATOM 3374 O O . TYR A 1 490 ? 0.366 8.861 -42.248 1.00 35.42 492 TYR A O 1
ATOM 3383 N N . LYS A 1 491 ? -0.873 7.757 -40.723 1.00 35.02 493 LYS A N 1
ATOM 3384 C CA . LYS A 1 491 ? -2.092 7.767 -41.519 1.00 38.67 493 LYS A CA 1
ATOM 3385 C C . LYS A 1 491 ? -2.559 9.198 -41.772 1.00 39.74 493 LYS A C 1
ATOM 3386 O O . LYS A 1 491 ? -3.180 9.490 -42.792 1.00 40.49 493 LYS A O 1
ATOM 3392 N N . LYS A 1 492 ? -2.244 10.088 -40.839 1.00 38.87 494 LYS A N 1
ATOM 3393 C CA . LYS A 1 492 ? -2.636 11.484 -40.938 1.00 41.02 494 LYS A CA 1
ATOM 3394 C C . LYS A 1 492 ? -1.607 12.368 -41.645 1.00 40.83 494 LYS A C 1
ATOM 3395 O O . LYS A 1 492 ? -1.975 13.221 -42.456 1.00 41.58 494 LYS A O 1
ATOM 3401 N N . THR A 1 493 ? -0.326 12.154 -41.357 1.00 39.10 495 THR A N 1
ATOM 3402 C CA . THR A 1 493 ? 0.727 12.987 -41.931 1.00 39.36 495 THR A CA 1
ATOM 3403 C C . THR A 1 493 ? 1.724 12.353 -42.903 1.00 38.45 495 THR A C 1
ATOM 3404 O O . THR A 1 493 ? 2.420 13.069 -43.619 1.00 39.74 495 THR A O 1
ATOM 3408 N N . GLY A 1 494 ? 1.820 11.028 -42.924 1.00 38.92 496 GLY A N 1
ATOM 3409 C CA . GLY A 1 494 ? 2.758 10.386 -43.835 1.00 37.17 496 GLY A CA 1
ATOM 3410 C C . GLY A 1 494 ? 4.112 10.052 -43.225 1.00 37.80 496 GLY A C 1
ATOM 3411 O O . GLY A 1 494 ? 4.998 9.534 -43.906 1.00 36.68 496 GLY A O 1
ATOM 3412 N N . HIS A 1 495 ? 4.279 10.359 -41.941 1.00 36.55 497 HIS A N 1
ATOM 3413 C CA . HIS A 1 495 ? 5.521 10.067 -41.231 1.00 35.20 497 HIS A CA 1
ATOM 3414 C C . HIS A 1 495 ? 5.144 9.456 -39.886 1.00 33.96 497 HIS A C 1
ATOM 3415 O O . HIS A 1 495 ? 3.964 9.437 -39.527 1.00 30.35 497 HIS A O 1
ATOM 3422 N N . TYR A 1 496 ? 6.135 8.974 -39.140 1.00 33.30 498 TYR A N 1
ATOM 3423 C CA . TYR A 1 496 ? 5.868 8.322 -37.860 1.00 33.21 498 TYR A CA 1
ATOM 3424 C C . TYR A 1 496 ? 6.248 9.057 -36.576 1.00 34.75 498 TYR A C 1
ATOM 3425 O O . TYR A 1 496 ? 6.313 8.435 -35.510 1.00 35.37 498 TYR A O 1
ATOM 3434 N N . ASP A 1 497 ? 6.493 10.360 -36.657 1.00 32.48 499 ASP A N 1
ATOM 3435 C CA . ASP A 1 497 ? 6.856 11.112 -35.463 1.00 33.46 499 ASP A CA 1
ATOM 3436 C C . ASP A 1 497 ? 5.609 11.651 -34.777 1.00 33.40 499 ASP A C 1
ATOM 3437 O O . ASP A 1 497 ? 5.163 12.763 -35.057 1.00 32.23 499 ASP A O 1
ATOM 3442 N N . ALA A 1 498 ? 5.055 10.856 -33.869 1.00 32.56 500 ALA A N 1
ATOM 3443 C CA . ALA A 1 498 ? 3.856 11.247 -33.140 1.00 32.06 500 ALA A CA 1
ATOM 3444 C C . ALA A 1 498 ? 3.995 12.580 -32.398 1.00 30.16 500 ALA A C 1
ATOM 3445 O O . ALA A 1 498 ? 2.996 13.238 -32.117 1.00 32.55 500 ALA A O 1
ATOM 3447 N N . ARG A 1 499 ? 5.222 12.983 -32.082 1.00 29.62 501 ARG A N 1
ATOM 3448 C CA . ARG A 1 499 ? 5.429 14.236 -31.360 1.00 30.74 501 ARG A CA 1
ATOM 3449 C C . ARG A 1 499 ? 4.886 15.452 -32.113 1.00 31.28 501 ARG A C 1
ATOM 3450 O O . ARG A 1 499 ? 4.595 16.488 -31.513 1.00 29.71 501 ARG A O 1
ATOM 3458 N N . ALA A 1 500 ? 4.742 15.328 -33.427 1.00 32.87 502 ALA A N 1
ATOM 3459 C CA . ALA A 1 500 ? 4.233 16.438 -34.228 1.00 33.77 502 ALA A CA 1
ATOM 3460 C C . ALA A 1 500 ? 2.718 16.602 -34.116 1.00 34.80 502 ALA A C 1
ATOM 3461 O O . ALA A 1 500 ? 2.177 17.645 -34.489 1.00 35.91 502 ALA A O 1
ATOM 3463 N N . CYS A 1 501 ? 2.030 15.591 -33.588 1.00 32.01 503 CYS A N 1
ATOM 3464 C CA . CYS A 1 501 ? 0.574 15.660 -33.483 1.00 30.00 503 CYS A CA 1
ATOM 3465 C C . CYS A 1 501 ? 0.000 15.487 -32.078 1.00 29.52 503 CYS A C 1
ATOM 3466 O O . CYS A 1 501 ? -1.096 15.962 -31.786 1.00 28.54 503 CYS A O 1
ATOM 3469 N N . LEU A 1 502 ? 0.731 14.793 -31.217 1.00 29.23 504 LEU A N 1
ATOM 3470 C CA . LEU A 1 502 ? 0.256 14.541 -29.862 1.00 27.65 504 LEU A CA 1
ATOM 3471 C C . LEU A 1 502 ? 0.068 15.797 -29.032 1.00 29.67 504 LEU A C 1
ATOM 3472 O O . LEU A 1 502 ? 0.766 16.799 -29.210 1.00 28.79 504 LEU A O 1
ATOM 3477 N N . SER A 1 503 ? -0.889 15.739 -28.116 1.00 29.07 505 SER A N 1
ATOM 3478 C CA . SER A 1 503 ? -1.119 16.855 -27.222 1.00 28.99 505 SER A CA 1
ATOM 3479 C C . SER A 1 503 ? 0.175 16.907 -26.423 1.00 28.08 505 SER A C 1
ATOM 3480 O O . SER A 1 503 ? 0.778 15.872 -26.151 1.00 30.36 505 SER A O 1
ATOM 3483 N N . PRO A 1 504 ? 0.629 18.107 -26.053 1.00 30.41 506 PRO A N 1
ATOM 3484 C CA . PRO A 1 504 ? 1.868 18.247 -25.279 1.00 29.88 506 PRO A CA 1
ATOM 3485 C C . PRO A 1 504 ? 1.923 17.389 -24.012 1.00 31.92 506 PRO A C 1
ATOM 3486 O O . PRO A 1 504 ? 2.990 16.904 -23.636 1.00 30.83 506 PRO A O 1
ATOM 3490 N N . ALA A 1 505 ? 0.782 17.204 -23.350 1.00 31.16 507 ALA A N 1
ATOM 3491 C CA . ALA A 1 505 ? 0.749 16.399 -22.129 1.00 30.96 507 ALA A CA 1
ATOM 3492 C C . ALA A 1 505 ? 1.079 14.933 -22.405 1.00 30.26 507 ALA A C 1
ATOM 3493 O O . ALA A 1 505 ? 1.889 14.328 -21.704 1.00 29.17 507 ALA A O 1
ATOM 3495 N N . THR A 1 506 ? 0.456 14.351 -23.425 1.00 27.45 508 THR A N 1
ATOM 3496 C CA . THR A 1 506 ? 0.735 12.958 -23.735 1.00 25.78 508 THR A CA 1
ATOM 3497 C C . THR A 1 506 ? 2.091 12.800 -24.426 1.00 24.42 508 THR A C 1
ATOM 3498 O O . THR A 1 506 ? 2.678 11.722 -24.408 1.00 23.55 508 THR A O 1
ATOM 3502 N N . GLU A 1 507 ? 2.599 13.876 -25.018 1.00 26.15 509 GLU A N 1
ATOM 3503 C CA . GLU A 1 507 ? 3.905 13.813 -25.673 1.00 27.51 509 GLU A CA 1
ATOM 3504 C C . GLU A 1 507 ? 4.988 13.529 -24.622 1.00 27.51 509 GLU A C 1
ATOM 3505 O O . GLU A 1 507 ? 5.943 12.799 -24.887 1.00 26.52 509 GLU A O 1
ATOM 3511 N N . ARG A 1 508 ? 4.832 14.100 -23.429 1.00 25.37 510 ARG A N 1
ATOM 3512 C CA . ARG A 1 508 ? 5.800 13.881 -22.355 1.00 28.71 510 ARG A CA 1
ATOM 3513 C C . ARG A 1 508 ? 5.871 12.398 -21.983 1.00 26.61 510 ARG A C 1
ATOM 3514 O O . ARG A 1 508 ? 6.957 11.838 -21.843 1.00 25.82 510 ARG A O 1
ATOM 3522 N N . LEU A 1 509 ? 4.707 11.770 -21.829 1.00 25.89 511 LEU A N 1
ATOM 3523 C CA . LEU A 1 509 ? 4.618 10.349 -21.483 1.00 22.21 511 LEU A CA 1
ATOM 3524 C C . LEU A 1 509 ? 5.149 9.497 -22.627 1.00 20.24 511 LEU A C 1
ATOM 3525 O O . LEU A 1 509 ? 5.952 8.585 -22.433 1.00 19.15 511 LEU A O 1
ATOM 3530 N N . TYR A 1 510 ? 4.678 9.800 -23.829 1.00 21.87 512 TYR A N 1
ATOM 3531 C CA . TYR A 1 510 ? 5.113 9.096 -25.030 1.00 19.78 512 TYR A CA 1
ATOM 3532 C C . TYR A 1 510 ? 6.644 9.066 -25.085 1.00 22.34 512 TYR A C 1
ATOM 3533 O O . TYR A 1 510 ? 7.263 8.004 -25.195 1.00 24.79 512 TYR A O 1
ATOM 3542 N N . SER A 1 511 ? 7.260 10.239 -24.995 1.00 23.32 513 SER A N 1
ATOM 3543 C CA . SER A 1 511 ? 8.712 10.319 -25.053 1.00 24.17 513 SER A CA 1
ATOM 3544 C C . SER A 1 511 ? 9.431 9.627 -23.902 1.00 24.41 513 SER A C 1
ATOM 3545 O O . SER A 1 511 ? 10.515 9.076 -24.096 1.00 22.99 513 SER A O 1
ATOM 3548 N N . ALA A 1 512 ? 8.849 9.668 -22.705 1.00 23.02 514 ALA A N 1
ATOM 3549 C CA . ALA A 1 512 ? 9.457 9.019 -21.543 1.00 23.60 514 ALA A CA 1
ATOM 3550 C C . ALA A 1 512 ? 9.548 7.517 -21.804 1.00 25.17 514 ALA A C 1
ATOM 3551 O O . ALA A 1 512 ? 10.568 6.882 -21.510 1.00 25.44 514 ALA A O 1
ATOM 3553 N N . VAL A 1 513 ? 8.481 6.954 -22.369 1.00 24.44 515 VAL A N 1
ATOM 3554 C CA . VAL A 1 513 ? 8.447 5.530 -22.683 1.00 22.80 515 VAL A CA 1
ATOM 3555 C C . VAL A 1 513 ? 9.492 5.169 -23.747 1.00 23.45 515 VAL A C 1
ATOM 3556 O O . VAL A 1 513 ? 10.202 4.176 -23.625 1.00 21.59 515 VAL A O 1
ATOM 3560 N N . ARG A 1 514 ? 9.582 5.979 -24.791 1.00 23.21 516 ARG A N 1
ATOM 3561 C CA . ARG A 1 514 ? 10.545 5.707 -25.853 1.00 27.25 516 ARG A CA 1
ATOM 3562 C C . ARG A 1 514 ? 11.982 5.804 -25.355 1.00 26.43 516 ARG A C 1
ATOM 3563 O O . ARG A 1 514 ? 12.851 5.084 -25.834 1.00 27.54 516 ARG A O 1
ATOM 3571 N N . HIS A 1 515 ? 12.216 6.686 -24.386 1.00 27.24 517 HIS A N 1
ATOM 3572 C CA . HIS A 1 515 ? 13.544 6.864 -23.795 1.00 28.31 517 HIS A CA 1
ATOM 3573 C C . HIS A 1 515 ? 13.914 5.606 -23.012 1.00 28.22 517 HIS A C 1
ATOM 3574 O O . HIS A 1 515 ? 15.018 5.070 -23.140 1.00 26.17 517 HIS A O 1
ATOM 3581 N N . VAL A 1 516 ? 12.973 5.147 -22.190 1.00 29.02 518 VAL A N 1
ATOM 3582 C CA . VAL A 1 516 ? 13.175 3.963 -21.362 1.00 25.93 518 VAL A CA 1
ATOM 3583 C C . VAL A 1 516 ? 13.450 2.696 -22.160 1.00 26.82 518 VAL A C 1
ATOM 3584 O O . VAL A 1 516 ? 14.340 1.927 -21.802 1.00 26.00 518 VAL A O 1
ATOM 3588 N N . VAL A 1 517 ? 12.696 2.465 -23.231 1.00 26.04 519 VAL A N 1
ATOM 3589 C CA . VAL A 1 517 ? 12.921 1.262 -24.028 1.00 25.90 519 VAL A CA 1
ATOM 3590 C C . VAL A 1 517 ? 14.127 1.443 -24.937 1.00 27.61 519 VAL A C 1
ATOM 3591 O O . VAL A 1 517 ? 14.647 0.473 -25.488 1.00 28.92 519 VAL A O 1
ATOM 3595 N N . GLY A 1 518 ? 14.573 2.688 -25.080 1.00 28.32 520 GLY A N 1
ATOM 3596 C CA . GLY A 1 518 ? 15.732 2.971 -25.914 1.00 32.55 520 GLY A CA 1
ATOM 3597 C C . GLY A 1 518 ? 15.457 3.023 -27.408 1.00 33.78 520 GLY A C 1
ATOM 3598 O O . GLY A 1 518 ? 16.339 2.728 -28.217 1.00 35.70 520 GLY A O 1
ATOM 3599 N N . GLN A 1 519 ? 14.240 3.406 -27.780 1.00 34.93 521 GLN A N 1
ATOM 3600 C CA . GLN A 1 519 ? 13.860 3.491 -29.192 1.00 35.47 521 GLN A CA 1
ATOM 3601 C C . GLN A 1 519 ? 13.446 4.936 -29.481 1.00 37.53 521 GLN A C 1
ATOM 3602 O O . GLN A 1 519 ? 12.331 5.343 -29.160 1.00 37.19 521 GLN A O 1
ATOM 3608 N N . LYS A 1 520 ? 14.356 5.705 -30.078 1.00 39.17 522 LYS A N 1
ATOM 3609 C CA . LYS A 1 520 ? 14.110 7.114 -30.392 1.00 40.30 522 LYS A CA 1
ATOM 3610 C C . LYS A 1 520 ? 13.110 7.359 -31.522 1.00 38.95 522 LYS A C 1
ATOM 3611 O O . LYS A 1 520 ? 13.271 6.845 -32.627 1.00 36.75 522 LYS A O 1
ATOM 3617 N N . PRO A 1 521 ? 12.072 8.169 -31.259 1.00 39.40 523 PRO A N 1
ATOM 3618 C CA . PRO A 1 521 ? 11.061 8.472 -32.277 1.00 40.01 523 PRO A CA 1
ATOM 3619 C C . PRO A 1 521 ? 11.663 9.126 -33.521 1.00 41.97 523 PRO A C 1
ATOM 3620 O O . PRO A 1 521 ? 12.482 10.041 -33.424 1.00 40.32 523 PRO A O 1
ATOM 3624 N N . THR A 1 522 ? 11.254 8.637 -34.688 1.00 43.33 524 THR A N 1
ATOM 3625 C CA . THR A 1 522 ? 11.747 9.149 -35.963 1.00 43.81 524 THR A CA 1
ATOM 3626 C C . THR A 1 522 ? 10.612 9.184 -36.979 1.00 42.53 524 THR A C 1
ATOM 3627 O O . THR A 1 522 ? 9.732 8.329 -36.962 1.00 44.30 524 THR A O 1
ATOM 3631 N N . SER A 1 523 ? 10.629 10.173 -37.865 1.00 41.02 525 SER A N 1
ATOM 3632 C CA . SER A 1 523 ? 9.580 10.286 -38.869 1.00 38.67 525 SER A CA 1
ATOM 3633 C C . SER A 1 523 ? 9.610 9.093 -39.816 1.00 37.04 525 SER A C 1
ATOM 3634 O O . SER A 1 523 ? 8.584 8.720 -40.389 1.00 36.63 525 SER A O 1
ATOM 3637 N N . ASP A 1 524 ? 10.786 8.485 -39.953 1.00 35.55 526 ASP A N 1
ATOM 3638 C CA . ASP A 1 524 ? 10.992 7.349 -40.855 1.00 35.34 526 ASP A CA 1
ATOM 3639 C C . ASP A 1 524 ? 10.453 6.009 -40.369 1.00 35.37 526 ASP A C 1
ATOM 3640 O O . ASP A 1 524 ? 10.087 5.155 -41.178 1.00 29.82 526 ASP A O 1
ATOM 3645 N N . ARG A 1 525 ? 10.413 5.812 -39.054 1.00 33.84 527 ARG A N 1
ATOM 3646 C CA . ARG A 1 525 ? 9.946 4.542 -38.513 1.00 33.45 527 ARG A CA 1
ATOM 3647 C C . ARG A 1 525 ? 9.186 4.694 -37.206 1.00 30.03 527 ARG A C 1
ATOM 3648 O O . ARG A 1 525 ? 9.474 5.588 -36.411 1.00 27.17 527 ARG A O 1
ATOM 3656 N N . PRO A 1 526 ? 8.194 3.822 -36.973 1.00 28.28 528 PRO A N 1
ATOM 3657 C CA . PRO A 1 526 ? 7.408 3.869 -35.738 1.00 27.05 528 PRO A CA 1
ATOM 3658 C C . PRO A 1 526 ? 8.155 3.063 -34.686 1.00 26.72 528 PRO A C 1
ATOM 3659 O O . PRO A 1 526 ? 9.158 2.426 -34.982 1.00 27.50 528 PRO A O 1
ATOM 3663 N N . TYR A 1 527 ? 7.651 3.092 -33.459 1.00 26.49 529 TYR A N 1
ATOM 3664 C CA . TYR A 1 527 ? 8.247 2.357 -32.352 1.00 25.91 529 TYR A CA 1
ATOM 3665 C C . TYR A 1 527 ? 8.589 0.903 -32.713 1.00 24.73 529 TYR A C 1
ATOM 3666 O O . TYR A 1 527 ? 9.726 0.462 -32.504 1.00 22.37 529 TYR A O 1
ATOM 3675 N N . ILE A 1 528 ? 7.619 0.161 -33.248 1.00 23.67 530 ILE A N 1
ATOM 3676 C CA . ILE A 1 528 ? 7.840 -1.234 -33.636 1.00 23.21 530 ILE A CA 1
ATOM 3677 C C . ILE A 1 528 ? 7.706 -1.359 -35.159 1.00 23.78 530 ILE A C 1
ATOM 3678 O O . ILE A 1 528 ? 6.641 -1.076 -35.716 1.00 23.45 530 ILE A O 1
ATOM 3683 N N . TRP A 1 529 ? 8.786 -1.774 -35.821 1.00 24.68 531 TRP A N 1
ATOM 3684 C CA . TRP A 1 529 ? 8.806 -1.900 -37.288 1.00 29.18 531 TRP A CA 1
ATOM 3685 C C . TRP A 1 529 ? 8.679 -3.356 -37.724 1.00 27.33 531 TRP A C 1
ATOM 3686 O O . TRP A 1 529 ? 7.653 -3.759 -38.277 1.00 29.50 531 TRP A O 1
ATOM 3697 N N . ASN A 1 530 ? 9.733 -4.133 -37.487 1.00 27.62 532 ASN A N 1
ATOM 3698 C CA . ASN A 1 530 ? 9.735 -5.550 -37.824 1.00 28.07 532 ASN A CA 1
ATOM 3699 C C . ASN A 1 530 ? 9.730 -6.357 -36.531 1.00 29.19 532 ASN A C 1
ATOM 3700 O O . ASN A 1 530 ? 10.339 -5.959 -35.533 1.00 29.19 532 ASN A O 1
ATOM 3705 N N . ASP A 1 531 ? 9.043 -7.493 -36.563 1.00 29.44 533 ASP A N 1
ATOM 3706 C CA . ASP A 1 531 ? 8.926 -8.371 -35.404 1.00 30.34 533 ASP A CA 1
ATOM 3707 C C . ASP A 1 531 ? 10.251 -8.912 -34.883 1.00 30.15 533 ASP A C 1
ATOM 3708 O O . ASP A 1 531 ? 10.402 -9.138 -33.686 1.00 29.92 533 ASP A O 1
ATOM 3713 N N . ASN A 1 532 ? 11.213 -9.134 -35.770 1.00 29.40 534 ASN A N 1
ATOM 3714 C CA . ASN A 1 532 ? 12.487 -9.690 -35.330 1.00 29.30 534 ASN A CA 1
ATOM 3715 C C . ASN A 1 532 ? 13.536 -8.668 -34.901 1.00 29.61 534 ASN A C 1
ATOM 3716 O O . ASN A 1 532 ? 14.694 -9.023 -34.685 1.00 31.84 534 ASN A O 1
ATOM 3721 N N . GLU A 1 533 ? 13.136 -7.410 -34.751 1.00 28.20 535 GLU A N 1
ATOM 3722 C CA . GLU A 1 533 ? 14.075 -6.366 -34.358 1.00 30.05 535 GLU A CA 1
ATOM 3723 C C . GLU A 1 533 ? 14.125 -6.068 -32.858 1.00 31.64 535 GLU A C 1
ATOM 3724 O O . GLU A 1 533 ? 15.003 -5.339 -32.392 1.00 31.10 535 GLU A O 1
ATOM 3730 N N . GLN A 1 534 ? 13.198 -6.635 -32.096 1.00 31.27 536 GLN A N 1
ATOM 3731 C CA . GLN A 1 534 ? 13.198 -6.407 -30.660 1.00 30.75 536 GLN A CA 1
ATOM 3732 C C . GLN A 1 534 ? 12.534 -7.531 -29.893 1.00 31.13 536 GLN A C 1
ATOM 3733 O O . GLN A 1 534 ? 11.694 -8.253 -30.423 1.00 30.57 536 GLN A O 1
ATOM 3739 N N . GLY A 1 535 ? 12.944 -7.677 -28.638 1.00 28.79 537 GLY A N 1
ATOM 3740 C CA . GLY A 1 535 ? 12.350 -8.670 -27.768 1.00 28.69 537 GLY A CA 1
ATOM 3741 C C . GLY A 1 535 ? 11.376 -7.863 -26.937 1.00 25.95 537 GLY A C 1
ATOM 3742 O O . GLY A 1 535 ? 11.790 -7.145 -26.029 1.00 28.66 537 GLY A O 1
ATOM 3743 N N . LEU A 1 536 ? 10.086 -7.950 -27.253 1.00 24.62 538 LEU A N 1
ATOM 3744 C CA . LEU A 1 536 ? 9.086 -7.181 -26.517 1.00 23.98 538 LEU A CA 1
ATOM 3745 C C . LEU A 1 536 ? 9.134 -7.428 -25.007 1.00 23.33 538 LEU A C 1
ATOM 3746 O O . LEU A 1 536 ? 8.788 -6.550 -24.214 1.00 19.60 538 LEU A O 1
ATOM 3751 N N . ASP A 1 537 ? 9.571 -8.615 -24.604 1.00 22.21 539 ASP A N 1
ATOM 3752 C CA . ASP A 1 537 ? 9.658 -8.901 -23.181 1.00 24.08 539 ASP A CA 1
ATOM 3753 C C . ASP A 1 537 ? 10.627 -7.939 -22.500 1.00 24.65 539 ASP A C 1
ATOM 3754 O O . ASP A 1 537 ? 10.377 -7.497 -21.383 1.00 22.05 539 ASP A O 1
ATOM 3759 N N . GLU A 1 538 ? 11.719 -7.597 -23.181 1.00 24.47 540 GLU A N 1
ATOM 3760 C CA . GLU A 1 538 ? 12.708 -6.667 -22.620 1.00 27.62 540 GLU A CA 1
ATOM 3761 C C . GLU A 1 538 ? 12.103 -5.284 -22.382 1.00 22.44 540 GLU A C 1
ATOM 3762 O O . GLU A 1 538 ? 12.394 -4.634 -21.380 1.00 25.23 540 GLU A O 1
ATOM 3768 N N . HIS A 1 539 ? 11.254 -4.843 -23.303 1.00 19.86 541 HIS A N 1
ATOM 3769 C CA . HIS A 1 539 ? 10.618 -3.541 -23.192 1.00 18.72 541 HIS A CA 1
ATOM 3770 C C . HIS A 1 539 ? 9.621 -3.526 -22.046 1.00 21.20 541 HIS A C 1
ATOM 3771 O O . HIS A 1 539 ? 9.562 -2.555 -21.291 1.00 20.35 541 HIS A O 1
ATOM 3778 N N . ILE A 1 540 ? 8.844 -4.601 -21.912 1.00 21.09 542 ILE A N 1
ATOM 3779 C CA . ILE A 1 540 ? 7.879 -4.674 -20.823 1.00 21.52 542 ILE A CA 1
ATOM 3780 C C . ILE A 1 540 ? 8.652 -4.578 -19.510 1.00 19.60 542 ILE A C 1
ATOM 3781 O O . ILE A 1 540 ? 8.297 -3.810 -18.615 1.00 23.63 542 ILE A O 1
ATOM 3786 N N . ALA A 1 541 ? 9.713 -5.370 -19.403 1.00 18.67 543 ALA A N 1
ATOM 3787 C CA . ALA A 1 541 ? 10.530 -5.389 -18.197 1.00 24.33 543 ALA A CA 1
ATOM 3788 C C . ALA A 1 541 ? 11.156 -4.025 -17.875 1.00 23.85 543 ALA A C 1
ATOM 3789 O O . ALA A 1 541 ? 11.201 -3.610 -16.712 1.00 20.86 543 ALA A O 1
ATOM 3791 N N . ARG A 1 542 ? 11.629 -3.320 -18.896 1.00 21.62 544 ARG A N 1
ATOM 3792 C CA . ARG A 1 542 ? 12.249 -2.008 -18.677 1.00 22.78 544 ARG A CA 1
ATOM 3793 C C . ARG A 1 542 ? 11.229 -0.942 -18.254 1.00 21.48 544 ARG A C 1
ATOM 3794 O O . ARG A 1 542 ? 11.487 -0.121 -17.364 1.00 18.95 544 ARG A O 1
ATOM 3802 N N . ILE A 1 543 ? 10.066 -0.955 -18.889 1.00 17.10 545 ILE A N 1
ATOM 3803 C CA . ILE A 1 543 ? 9.026 0.010 -18.551 1.00 17.49 545 ILE A CA 1
ATOM 3804 C C . ILE A 1 543 ? 8.533 -0.218 -17.115 1.00 20.25 545 ILE A C 1
ATOM 3805 O O . ILE A 1 543 ? 8.400 0.725 -16.328 1.00 18.64 545 ILE A O 1
ATOM 3810 N N . SER A 1 544 ? 8.267 -1.479 -16.793 1.00 21.38 546 SER A N 1
ATOM 3811 C CA . SER A 1 544 ? 7.794 -1.859 -15.469 1.00 23.55 546 SER A CA 1
ATOM 3812 C C . SER A 1 544 ? 8.824 -1.463 -14.419 1.00 22.95 546 SER A C 1
ATOM 3813 O O . SER A 1 544 ? 8.466 -0.964 -13.358 1.00 21.88 546 SER A O 1
ATOM 3816 N N . ALA A 1 545 ? 10.101 -1.690 -14.721 1.00 24.60 547 ALA A N 1
ATOM 3817 C CA . ALA A 1 545 ? 11.176 -1.352 -13.788 1.00 27.48 547 ALA A CA 1
ATOM 3818 C C . ALA A 1 545 ? 11.227 0.153 -13.559 1.00 26.43 547 ALA A C 1
ATOM 3819 O O . ALA A 1 545 ? 11.481 0.617 -12.449 1.00 25.06 547 ALA A O 1
ATOM 3821 N N . ASP A 1 546 ? 10.982 0.912 -14.619 1.00 23.47 548 ASP A N 1
ATOM 3822 C CA . ASP A 1 546 ? 11.005 2.365 -14.519 1.00 27.98 548 ASP A CA 1
ATOM 3823 C C . ASP A 1 546 ? 9.838 2.902 -13.689 1.00 25.19 548 ASP A C 1
ATOM 3824 O O . ASP A 1 546 ? 9.986 3.873 -12.949 1.00 25.68 548 ASP A O 1
ATOM 3829 N N . ILE A 1 547 ? 8.676 2.272 -13.817 1.00 27.41 549 ILE A N 1
ATOM 3830 C CA . ILE A 1 547 ? 7.507 2.693 -13.061 1.00 25.71 549 ILE A CA 1
ATOM 3831 C C . ILE A 1 547 ? 7.752 2.410 -11.579 1.00 25.79 549 ILE A C 1
ATOM 3832 O O . ILE A 1 547 ? 7.487 3.252 -10.726 1.00 25.17 549 ILE A O 1
ATOM 3837 N N . ALA A 1 548 ? 8.279 1.224 -11.285 1.00 26.11 550 ALA A N 1
ATOM 3838 C CA . ALA A 1 548 ? 8.556 0.827 -9.911 1.00 26.69 550 ALA A CA 1
ATOM 3839 C C . ALA A 1 548 ? 9.614 1.704 -9.246 1.00 28.34 550 ALA A C 1
ATOM 3840 O O . ALA A 1 548 ? 9.598 1.885 -8.033 1.00 31.04 550 ALA A O 1
ATOM 3842 N N . ALA A 1 549 ? 10.533 2.247 -10.039 1.00 29.60 551 ALA A N 1
ATOM 3843 C CA . ALA A 1 549 ? 11.595 3.100 -9.506 1.00 29.77 551 ALA A CA 1
ATOM 3844 C C . ALA A 1 549 ? 11.244 4.588 -9.524 1.00 29.97 551 ALA A C 1
ATOM 3845 O O . ALA A 1 549 ? 12.053 5.421 -9.111 1.00 29.85 551 ALA A O 1
ATOM 3847 N N . GLY A 1 550 ? 10.046 4.922 -9.998 1.00 28.11 552 GLY A N 1
ATOM 3848 C CA . GLY A 1 550 ? 9.638 6.314 -10.062 1.00 26.43 552 GLY A CA 1
ATOM 3849 C C . GLY A 1 550 ? 10.467 7.097 -11.068 1.00 30.40 552 GLY A C 1
ATOM 3850 O O . GLY A 1 550 ? 10.827 8.253 -10.824 1.00 31.50 552 GLY A O 1
ATOM 3851 N N . GLY A 1 551 ? 10.756 6.466 -12.204 1.00 27.69 553 GLY A N 1
ATOM 3852 C CA . GLY A 1 551 ? 11.551 7.095 -13.246 1.00 25.54 553 GLY A CA 1
ATOM 3853 C C . GLY A 1 551 ? 10.840 8.105 -14.129 1.00 24.60 553 GLY A C 1
ATOM 3854 O O . GLY A 1 551 ? 9.811 8.669 -13.749 1.00 26.58 553 GLY A O 1
ATOM 3855 N N . VAL A 1 552 ? 11.393 8.341 -15.316 1.00 21.23 554 VAL A N 1
ATOM 3856 C CA . VAL A 1 552 ? 10.824 9.314 -16.246 1.00 26.50 554 VAL A CA 1
ATOM 3857 C C . VAL A 1 552 ? 9.366 9.107 -16.618 1.00 25.62 554 VAL A C 1
ATOM 3858 O O . VAL A 1 552 ? 8.660 10.072 -16.910 1.00 26.23 554 VAL A O 1
ATOM 3862 N N . ILE A 1 553 ? 8.905 7.862 -16.620 1.00 24.25 555 ILE A N 1
ATOM 3863 C CA . ILE A 1 553 ? 7.511 7.613 -16.956 1.00 24.11 555 ILE A CA 1
ATOM 3864 C C . ILE A 1 553 ? 6.620 8.176 -15.861 1.00 22.98 555 ILE A C 1
ATOM 3865 O O . ILE A 1 553 ? 5.603 8.799 -16.146 1.00 24.17 555 ILE A O 1
ATOM 3870 N N . VAL A 1 554 ? 7.004 7.967 -14.606 1.00 22.18 556 VAL A N 1
ATOM 3871 C CA . VAL A 1 554 ? 6.222 8.491 -13.496 1.00 25.03 556 VAL A CA 1
ATOM 3872 C C . VAL A 1 554 ? 6.265 10.020 -13.459 1.00 27.86 556 VAL A C 1
ATOM 3873 O O . VAL A 1 554 ? 5.238 10.673 -13.267 1.00 26.48 556 VAL A O 1
ATOM 3877 N N . GLN A 1 555 ? 7.454 10.587 -13.650 1.00 28.58 557 GLN A N 1
ATOM 3878 C CA . GLN A 1 555 ? 7.609 12.040 -13.636 1.00 31.41 557 GLN A CA 1
ATOM 3879 C C . GLN A 1 555 ? 6.759 12.702 -14.713 1.00 28.59 557 GLN A C 1
ATOM 3880 O O . GLN A 1 555 ? 6.245 13.801 -14.519 1.00 25.55 557 GLN A O 1
ATOM 3886 N N . ALA A 1 556 ? 6.618 12.020 -15.848 1.00 29.58 558 ALA A N 1
ATOM 3887 C CA . ALA A 1 556 ? 5.843 12.520 -16.977 1.00 28.50 558 ALA A CA 1
ATOM 3888 C C . ALA A 1 556 ? 4.359 12.725 -16.682 1.00 31.39 558 ALA A C 1
ATOM 3889 O O . ALA A 1 556 ? 3.688 13.496 -17.382 1.00 30.25 558 ALA A O 1
ATOM 3891 N N . VAL A 1 557 ? 3.839 12.035 -15.668 1.00 29.10 559 VAL A N 1
ATOM 3892 C CA . VAL A 1 557 ? 2.425 12.174 -15.313 1.00 32.36 559 VAL A CA 1
ATOM 3893 C C . VAL A 1 557 ? 2.251 12.811 -13.938 1.00 33.46 559 VAL A C 1
ATOM 3894 O O . VAL A 1 557 ? 1.152 12.839 -13.382 1.00 32.25 559 VAL A O 1
ATOM 3898 N N . GLN A 1 558 ? 3.352 13.323 -13.405 1.00 37.64 560 GLN A N 1
ATOM 3899 C CA . GLN A 1 558 ? 3.382 13.961 -12.095 1.00 44.25 560 GLN A CA 1
ATOM 3900 C C . GLN A 1 558 ? 2.220 14.923 -11.840 1.00 46.76 560 GLN A C 1
ATOM 3901 O O . GLN A 1 558 ? 1.820 15.135 -10.695 1.00 49.41 560 GLN A O 1
ATOM 3907 N N . ASP A 1 559 ? 1.679 15.501 -12.906 1.00 50.19 561 ASP A N 1
ATOM 3908 C CA . ASP A 1 559 ? 0.575 16.448 -12.786 1.00 54.12 561 ASP A CA 1
ATOM 3909 C C . ASP A 1 559 ? -0.813 15.819 -12.675 1.00 54.75 561 ASP A C 1
ATOM 3910 O O . ASP A 1 559 ? -1.778 16.501 -12.329 1.00 55.14 561 ASP A O 1
ATOM 3915 N N . ILE A 1 560 ? -0.918 14.528 -12.968 1.00 55.97 562 ILE A N 1
ATOM 3916 C CA . ILE A 1 560 ? -2.203 13.837 -12.896 1.00 56.97 562 ILE A CA 1
ATOM 3917 C C . ILE A 1 560 ? -2.425 13.234 -11.511 1.00 58.59 562 ILE A C 1
ATOM 3918 O O . ILE A 1 560 ? -3.493 12.703 -11.217 1.00 60.28 562 ILE A O 1
ATOM 3923 N N . LEU A 1 561 ? -1.410 13.330 -10.660 1.00 59.44 563 LEU A N 1
ATOM 3924 C CA . LEU A 1 561 ? -1.490 12.788 -9.309 1.00 62.08 563 LEU A CA 1
ATOM 3925 C C . LEU A 1 561 ? -2.188 13.741 -8.345 1.00 63.40 563 LEU A C 1
ATOM 3926 O O . LEU A 1 561 ? -2.420 14.898 -8.750 1.00 65.19 563 LEU A O 1
ATOM 3931 N N . ASN B 1 25 ? 15.084 -44.139 -17.915 1.00 44.90 25 ASN B N 1
ATOM 3932 C CA . ASN B 1 25 ? 14.026 -45.133 -17.589 1.00 45.51 25 ASN B CA 1
ATOM 3933 C C . ASN B 1 25 ? 12.677 -44.794 -18.212 1.00 42.11 25 ASN B C 1
ATOM 3934 O O . ASN B 1 25 ? 11.877 -45.691 -18.470 1.00 45.04 25 ASN B O 1
ATOM 3939 N N . VAL B 1 26 ? 12.419 -43.509 -18.450 1.00 37.28 26 VAL B N 1
ATOM 3940 C CA . VAL B 1 26 ? 11.150 -43.105 -19.045 1.00 31.98 26 VAL B CA 1
ATOM 3941 C C . VAL B 1 26 ? 11.248 -43.004 -20.563 1.00 30.59 26 VAL B C 1
ATOM 3942 O O . VAL B 1 26 ? 11.930 -42.139 -21.107 1.00 29.58 26 VAL B O 1
ATOM 3946 N N . ILE B 1 27 ? 10.551 -43.900 -21.243 1.00 29.81 27 ILE B N 1
ATOM 3947 C CA . ILE B 1 27 ? 10.563 -43.921 -22.694 1.00 30.85 27 ILE B CA 1
ATOM 3948 C C . ILE B 1 27 ? 9.318 -43.242 -23.238 1.00 30.78 27 ILE B C 1
ATOM 3949 O O . ILE B 1 27 ? 8.206 -43.469 -22.755 1.00 28.96 27 ILE B O 1
ATOM 3954 N N . ILE B 1 28 ? 9.523 -42.400 -24.245 1.00 31.14 28 ILE B N 1
ATOM 3955 C CA . ILE B 1 28 ? 8.440 -41.652 -24.866 1.00 33.27 28 ILE B CA 1
ATOM 3956 C C . ILE B 1 28 ? 8.080 -42.223 -26.230 1.00 34.93 28 ILE B C 1
ATOM 3957 O O . ILE B 1 28 ? 8.952 -42.398 -27.080 1.00 33.06 28 ILE B O 1
ATOM 3962 N N . GLY B 1 29 ? 6.796 -42.503 -26.439 1.00 35.52 29 GLY B N 1
ATOM 3963 C CA . GLY B 1 29 ? 6.366 -43.027 -27.722 1.00 39.16 29 GLY B CA 1
ATOM 3964 C C . GLY B 1 29 ? 5.616 -44.344 -27.684 1.00 41.32 29 GLY B C 1
ATOM 3965 O O . GLY B 1 29 ? 4.698 -44.556 -28.479 1.00 42.05 29 GLY B O 1
ATOM 3966 N N . ASN B 1 30 ? 5.997 -45.232 -26.772 1.00 42.57 30 ASN B N 1
ATOM 3967 C CA . ASN B 1 30 ? 5.342 -46.533 -26.673 1.00 44.33 30 ASN B CA 1
ATOM 3968 C C . ASN B 1 30 ? 4.070 -46.502 -25.841 1.00 43.69 30 ASN B C 1
ATOM 3969 O O . ASN B 1 30 ? 2.965 -46.545 -26.377 1.00 46.47 30 ASN B O 1
ATOM 3974 N N . GLN B 1 31 ? 4.234 -46.436 -24.526 1.00 43.93 31 GLN B N 1
ATOM 3975 C CA . GLN B 1 31 ? 3.103 -46.409 -23.612 1.00 42.82 31 GLN B CA 1
ATOM 3976 C C . GLN B 1 31 ? 2.747 -44.979 -23.222 1.00 40.08 31 GLN B C 1
ATOM 3977 O O . GLN B 1 31 ? 3.560 -44.067 -23.356 1.00 38.46 31 GLN B O 1
ATOM 3983 N N . LYS B 1 32 ? 1.527 -44.788 -22.736 1.00 38.63 32 LYS B N 1
ATOM 3984 C CA . LYS B 1 32 ? 1.086 -43.468 -22.319 1.00 35.23 32 LYS B CA 1
ATOM 3985 C C . LYS B 1 32 ? 1.830 -43.046 -21.060 1.00 31.95 32 LYS B C 1
ATOM 3986 O O . LYS B 1 32 ? 2.138 -43.873 -20.197 1.00 28.26 32 LYS B O 1
ATOM 3992 N N . LEU B 1 33 ? 2.129 -41.756 -20.967 1.00 28.85 33 LEU B N 1
ATOM 3993 C CA . LEU B 1 33 ? 2.827 -41.224 -19.811 1.00 27.14 33 LEU B CA 1
ATOM 3994 C C . LEU B 1 33 ? 1.846 -41.023 -18.668 1.00 26.39 33 LEU B C 1
ATOM 3995 O O . LEU B 1 33 ? 0.674 -40.708 -18.885 1.00 26.89 33 LEU B O 1
ATOM 4000 N N . THR B 1 34 ? 2.329 -41.220 -17.451 1.00 24.44 34 THR B N 1
ATOM 4001 C CA . THR B 1 34 ? 1.509 -41.038 -16.266 1.00 26.26 34 THR B CA 1
ATOM 4002 C C . THR B 1 34 ? 1.998 -39.786 -15.545 1.00 27.00 34 THR B C 1
ATOM 4003 O O . THR B 1 34 ? 3.073 -39.253 -15.845 1.00 22.95 34 THR B O 1
ATOM 4007 N N . ILE B 1 35 ? 1.202 -39.313 -14.597 1.00 28.11 35 ILE B N 1
ATOM 4008 C CA . ILE B 1 35 ? 1.582 -38.141 -13.829 1.00 26.46 35 ILE B CA 1
ATOM 4009 C C . ILE B 1 35 ? 2.872 -38.468 -13.087 1.00 24.76 35 ILE B C 1
ATOM 4010 O O . ILE B 1 35 ? 3.764 -37.630 -12.981 1.00 25.35 35 ILE B O 1
ATOM 4015 N N . ASN B 1 36 ? 2.968 -39.692 -12.575 1.00 24.33 36 ASN B N 1
ATOM 4016 C CA . ASN B 1 36 ? 4.158 -40.119 -11.848 1.00 27.21 36 ASN B CA 1
ATOM 4017 C C . ASN B 1 36 ? 5.379 -40.055 -12.757 1.00 25.86 36 ASN B C 1
ATOM 4018 O O . ASN B 1 36 ? 6.466 -39.696 -12.311 1.00 22.37 36 ASN B O 1
ATOM 4023 N N . ASP B 1 37 ? 5.195 -40.405 -14.030 1.00 25.93 37 ASP B N 1
ATOM 4024 C CA . ASP B 1 37 ? 6.285 -40.369 -15.005 1.00 27.13 37 ASP B CA 1
ATOM 4025 C C . ASP B 1 37 ? 6.791 -38.936 -15.194 1.00 25.57 37 ASP B C 1
ATOM 4026 O O . ASP B 1 37 ? 7.997 -38.686 -15.246 1.00 26.75 37 ASP B O 1
ATOM 4031 N N . VAL B 1 38 ? 5.858 -38.001 -15.316 1.00 22.89 38 VAL B N 1
ATOM 4032 C CA . VAL B 1 38 ? 6.199 -36.599 -15.517 1.00 21.79 38 VAL B CA 1
ATOM 4033 C C . VAL B 1 38 ? 6.958 -36.051 -14.313 1.00 23.69 38 VAL B C 1
ATOM 4034 O O . VAL B 1 38 ? 7.967 -35.366 -14.469 1.00 24.06 38 VAL B O 1
ATOM 4038 N N . ALA B 1 39 ? 6.460 -36.358 -13.120 1.00 18.98 39 ALA B N 1
ATOM 4039 C CA . ALA B 1 39 ? 7.083 -35.895 -11.882 1.00 24.99 39 ALA B CA 1
ATOM 4040 C C . ALA B 1 39 ? 8.537 -36.336 -11.751 1.00 24.54 39 ALA B C 1
ATOM 4041 O O . ALA B 1 39 ? 9.401 -35.532 -11.395 1.00 24.60 39 ALA B O 1
ATOM 4043 N N . ARG B 1 40 ? 8.798 -37.612 -12.030 1.00 25.58 40 ARG B N 1
ATOM 4044 C CA . ARG B 1 40 ? 10.149 -38.163 -11.938 1.00 25.79 40 ARG B CA 1
ATOM 4045 C C . ARG B 1 40 ? 11.103 -37.440 -12.882 1.00 24.19 40 ARG B C 1
ATOM 4046 O O . ARG B 1 40 ? 12.215 -37.059 -12.500 1.00 27.60 40 ARG B O 1
ATOM 4054 N N . VAL B 1 41 ? 10.669 -37.260 -14.122 1.00 19.70 41 VAL B N 1
ATOM 4055 C CA . VAL B 1 41 ? 11.494 -36.578 -15.109 1.00 20.40 41 VAL B CA 1
ATOM 4056 C C . VAL B 1 41 ? 11.682 -35.104 -14.752 1.00 20.37 41 VAL B C 1
ATOM 4057 O O . VAL B 1 41 ? 12.787 -34.570 -14.845 1.00 23.18 41 VAL B O 1
ATOM 4061 N N . ALA B 1 42 ? 10.602 -34.453 -14.327 1.00 20.05 42 ALA B N 1
ATOM 4062 C CA . ALA B 1 42 ? 10.654 -33.037 -13.975 1.00 20.38 42 ALA B CA 1
ATOM 4063 C C . ALA B 1 42 ? 11.408 -32.723 -12.679 1.00 22.34 42 ALA B C 1
ATOM 4064 O O . ALA B 1 42 ? 12.237 -31.810 -12.638 1.00 22.90 42 ALA B O 1
ATOM 4066 N N . ARG B 1 43 ? 11.115 -33.476 -11.626 1.00 23.18 43 ARG B N 1
ATOM 4067 C CA . ARG B 1 43 ? 11.725 -33.244 -10.313 1.00 25.28 43 ARG B CA 1
ATOM 4068 C C . ARG B 1 43 ? 12.983 -34.040 -9.981 1.00 28.21 43 ARG B C 1
ATOM 4069 O O . ARG B 1 43 ? 13.886 -33.529 -9.319 1.00 25.35 43 ARG B O 1
ATOM 4077 N N . ASN B 1 44 ? 13.041 -35.291 -10.425 1.00 32.37 44 ASN B N 1
ATOM 4078 C CA . ASN B 1 44 ? 14.172 -36.153 -10.098 1.00 34.96 44 ASN B CA 1
ATOM 4079 C C . ASN B 1 44 ? 15.246 -36.280 -11.169 1.00 35.04 44 ASN B C 1
ATOM 4080 O O . ASN B 1 44 ? 16.220 -37.012 -10.992 1.00 31.36 44 ASN B O 1
ATOM 4085 N N . GLY B 1 45 ? 15.068 -35.577 -12.278 1.00 34.75 45 GLY B N 1
ATOM 4086 C CA . GLY B 1 45 ? 16.052 -35.641 -13.341 1.00 35.23 45 GLY B CA 1
ATOM 4087 C C . GLY B 1 45 ? 16.153 -37.002 -14.002 1.00 33.28 45 GLY B C 1
ATOM 4088 O O . GLY B 1 45 ? 17.194 -37.353 -14.555 1.00 33.65 45 GLY B O 1
ATOM 4089 N N . THR B 1 46 ? 15.076 -37.779 -13.944 1.00 30.57 46 THR B N 1
ATOM 4090 C CA . THR B 1 46 ? 15.078 -39.093 -14.570 1.00 29.74 46 THR B CA 1
ATOM 4091 C C . THR B 1 46 ? 15.355 -38.932 -16.058 1.00 28.63 46 THR B C 1
ATOM 4092 O O . THR B 1 46 ? 14.790 -38.046 -16.709 1.00 25.16 46 THR B O 1
ATOM 4096 N N . LEU B 1 47 ? 16.234 -39.779 -16.586 1.00 27.63 47 LEU B N 1
ATOM 4097 C CA . LEU B 1 47 ? 16.583 -39.735 -17.998 1.00 29.35 47 LEU B CA 1
ATOM 4098 C C . LEU B 1 47 ? 15.417 -40.176 -18.867 1.00 29.28 47 LEU B C 1
ATOM 4099 O O . LEU B 1 47 ? 14.603 -41.013 -18.470 1.00 27.36 47 LEU B O 1
ATOM 4104 N N . VAL B 1 48 ? 15.353 -39.605 -20.062 1.00 28.59 48 VAL B N 1
ATOM 4105 C CA . VAL B 1 48 ? 14.300 -39.912 -21.011 1.00 28.35 48 VAL B CA 1
ATOM 4106 C C . VAL B 1 48 ? 14.923 -40.443 -22.297 1.00 29.33 48 VAL B C 1
ATOM 4107 O O . VAL B 1 48 ? 16.075 -40.142 -22.602 1.00 29.84 48 VAL B O 1
ATOM 4111 N N . SER B 1 49 ? 14.162 -41.241 -23.036 1.00 28.88 49 SER B N 1
ATOM 4112 C CA . SER B 1 49 ? 14.620 -41.783 -24.309 1.00 32.62 49 SER B CA 1
ATOM 4113 C C . SER B 1 49 ? 13.434 -41.918 -25.256 1.00 32.70 49 SER B C 1
ATOM 4114 O O . SER B 1 49 ? 12.351 -42.342 -24.854 1.00 32.56 49 SER B O 1
ATOM 4117 N N . LEU B 1 50 ? 13.632 -41.541 -26.512 1.00 35.13 50 LEU B N 1
ATOM 4118 C CA . LEU B 1 50 ? 12.565 -41.666 -27.492 1.00 34.64 50 LEU B CA 1
ATOM 4119 C C . LEU B 1 50 ? 12.515 -43.138 -27.877 1.00 36.15 50 LEU B C 1
ATOM 4120 O O . LEU B 1 50 ? 13.544 -43.812 -27.899 1.00 35.19 50 LEU B O 1
ATOM 4125 N N . THR B 1 51 ? 11.320 -43.638 -28.166 1.00 35.78 51 THR B N 1
ATOM 4126 C CA . THR B 1 51 ? 11.151 -45.036 -28.540 1.00 38.60 51 THR B CA 1
ATOM 4127 C C . THR B 1 51 ? 11.885 -45.360 -29.840 1.00 40.56 51 THR B C 1
ATOM 4128 O O . THR B 1 51 ? 12.101 -44.483 -30.678 1.00 40.66 51 THR B O 1
ATOM 4132 N N . ASN B 1 52 ? 12.271 -46.623 -29.992 1.00 42.93 52 ASN B N 1
ATOM 4133 C CA . ASN B 1 52 ? 12.970 -47.090 -31.183 1.00 46.19 52 ASN B CA 1
ATOM 4134 C C . ASN B 1 52 ? 11.998 -47.816 -32.108 1.00 46.51 52 ASN B C 1
ATOM 4135 O O . ASN B 1 52 ? 12.375 -48.278 -33.187 1.00 47.43 52 ASN B O 1
ATOM 4140 N N . ASN B 1 53 ? 10.746 -47.917 -31.674 1.00 45.54 53 ASN B N 1
ATOM 4141 C CA . ASN B 1 53 ? 9.718 -48.583 -32.463 1.00 45.59 53 ASN B CA 1
ATOM 4142 C C . ASN B 1 53 ? 9.693 -47.970 -33.861 1.00 45.44 53 ASN B C 1
ATOM 4143 O O . ASN B 1 53 ? 9.354 -46.799 -34.028 1.00 44.13 53 ASN B O 1
ATOM 4148 N N . THR B 1 54 ? 10.064 -48.767 -34.859 1.00 46.26 54 THR B N 1
ATOM 4149 C CA . THR B 1 54 ? 10.111 -48.300 -36.242 1.00 47.10 54 THR B CA 1
ATOM 4150 C C . THR B 1 54 ? 8.775 -47.779 -36.762 1.00 47.31 54 THR B C 1
ATOM 4151 O O . THR B 1 54 ? 8.741 -46.868 -37.587 1.00 48.51 54 THR B O 1
ATOM 4155 N N . ASP B 1 55 ? 7.678 -48.357 -36.287 1.00 46.99 55 ASP B N 1
ATOM 4156 C CA . ASP B 1 55 ? 6.353 -47.929 -36.719 1.00 48.47 55 ASP B CA 1
ATOM 4157 C C . ASP B 1 55 ? 6.086 -46.498 -36.256 1.00 47.53 55 ASP B C 1
ATOM 4158 O O . ASP B 1 55 ? 5.500 -45.695 -36.984 1.00 46.29 55 ASP B O 1
ATOM 4163 N N . ILE B 1 56 ? 6.521 -46.186 -35.039 1.00 44.84 56 ILE B N 1
ATOM 4164 C CA . ILE B 1 56 ? 6.335 -44.851 -34.490 1.00 41.25 56 ILE B CA 1
ATOM 4165 C C . ILE B 1 56 ? 7.162 -43.852 -35.291 1.00 39.46 56 ILE B C 1
ATOM 4166 O O . ILE B 1 56 ? 6.637 -42.852 -35.776 1.00 37.85 56 ILE B O 1
ATOM 4171 N N . LEU B 1 57 ? 8.456 -44.134 -35.426 1.00 38.76 57 LEU B N 1
ATOM 4172 C CA . LEU B 1 57 ? 9.361 -43.262 -36.171 1.00 39.31 57 LEU B CA 1
ATOM 4173 C C . LEU B 1 57 ? 8.879 -43.076 -37.603 1.00 39.78 57 LEU B C 1
ATOM 4174 O O . LEU B 1 57 ? 9.050 -42.006 -38.191 1.00 36.89 57 LEU B O 1
ATOM 4179 N N . GLN B 1 58 ? 8.282 -44.124 -38.162 1.00 38.91 58 GLN B N 1
ATOM 4180 C CA . GLN B 1 58 ? 7.765 -44.071 -39.524 1.00 42.54 58 GLN B CA 1
ATOM 4181 C C . GLN B 1 58 ? 6.654 -43.033 -39.602 1.00 42.37 58 GLN B C 1
ATOM 4182 O O . GLN B 1 58 ? 6.638 -42.192 -40.502 1.00 43.52 58 GLN B O 1
ATOM 4188 N N . GLY B 1 59 ? 5.728 -43.099 -38.648 1.00 41.28 59 GLY B N 1
ATOM 4189 C CA . GLY B 1 59 ? 4.621 -42.159 -38.617 1.00 38.87 59 GLY B CA 1
ATOM 4190 C C . GLY B 1 59 ? 5.113 -40.728 -38.546 1.00 37.41 59 GLY B C 1
ATOM 4191 O O . GLY B 1 59 ? 4.575 -39.849 -39.215 1.00 37.78 59 GLY B O 1
ATOM 4192 N N . ILE B 1 60 ? 6.138 -40.503 -37.727 1.00 37.51 60 ILE B N 1
ATOM 4193 C CA . ILE B 1 60 ? 6.729 -39.179 -37.560 1.00 35.90 60 ILE B CA 1
ATOM 4194 C C . ILE B 1 60 ? 7.271 -38.690 -38.903 1.00 37.83 60 ILE B C 1
ATOM 4195 O O . ILE B 1 60 ? 6.979 -37.572 -39.340 1.00 35.26 60 ILE B O 1
ATOM 4200 N N . GLN B 1 61 ? 8.061 -39.534 -39.557 1.00 37.55 61 GLN B N 1
ATOM 4201 C CA . GLN B 1 61 ? 8.628 -39.181 -40.853 1.00 40.09 61 GLN B CA 1
ATOM 4202 C C . GLN B 1 61 ? 7.522 -38.973 -41.889 1.00 38.26 61 GLN B C 1
ATOM 4203 O O . GLN B 1 61 ? 7.574 -38.038 -42.687 1.00 38.78 61 GLN B O 1
ATOM 4209 N N . ALA B 1 62 ? 6.521 -39.848 -41.861 1.00 38.70 62 ALA B N 1
ATOM 4210 C CA . ALA B 1 62 ? 5.403 -39.782 -42.799 1.00 36.83 62 ALA B CA 1
ATOM 4211 C C . ALA B 1 62 ? 4.666 -38.445 -42.796 1.00 38.64 62 ALA B C 1
ATOM 4212 O O . ALA B 1 62 ? 4.313 -37.925 -43.860 1.00 35.11 62 ALA B O 1
ATOM 4214 N N . SER B 1 63 ? 4.424 -37.886 -41.609 1.00 37.41 63 SER B N 1
ATOM 4215 C CA . SER B 1 63 ? 3.720 -36.612 -41.527 1.00 36.06 63 SER B CA 1
ATOM 4216 C C . SER B 1 63 ? 4.598 -35.483 -42.056 1.00 37.10 63 SER B C 1
ATOM 4217 O O . SER B 1 63 ? 4.094 -34.469 -42.549 1.00 36.72 63 SER B O 1
ATOM 4220 N N . CYS B 1 64 ? 5.912 -35.655 -41.955 1.00 39.61 64 CYS B N 1
ATOM 4221 C CA . CYS B 1 64 ? 6.831 -34.641 -42.455 1.00 43.17 64 CYS B CA 1
ATOM 4222 C C . CYS B 1 64 ? 6.800 -34.677 -43.977 1.00 44.33 64 CYS B C 1
ATOM 4223 O O . CYS B 1 64 ? 6.794 -33.636 -44.630 1.00 43.27 64 CYS B O 1
ATOM 4226 N N . ASP B 1 65 ? 6.769 -35.884 -44.536 1.00 46.24 65 ASP B N 1
ATOM 4227 C CA . ASP B 1 65 ? 6.724 -36.045 -45.984 1.00 49.29 65 ASP B CA 1
ATOM 4228 C C . ASP B 1 65 ? 5.452 -35.409 -46.518 1.00 50.18 65 ASP B C 1
ATOM 4229 O O . ASP B 1 65 ? 5.451 -34.811 -47.594 1.00 50.79 65 ASP B O 1
ATOM 4234 N N . TYR B 1 66 ? 4.366 -35.537 -45.761 1.00 50.48 66 TYR B N 1
ATOM 4235 C CA . TYR B 1 66 ? 3.092 -34.965 -46.170 1.00 49.58 66 TYR B CA 1
ATOM 4236 C C . TYR B 1 66 ? 3.222 -33.459 -46.331 1.00 50.08 66 TYR B C 1
ATOM 4237 O O . TYR B 1 66 ? 2.754 -32.890 -47.316 1.00 48.60 66 TYR B O 1
ATOM 4246 N N . ILE B 1 67 ? 3.860 -32.818 -45.355 1.00 50.29 67 ILE B N 1
ATOM 4247 C CA . ILE B 1 67 ? 4.055 -31.374 -45.382 1.00 51.92 67 ILE B CA 1
ATOM 4248 C C . ILE B 1 67 ? 5.048 -30.983 -46.471 1.00 53.57 67 ILE B C 1
ATOM 4249 O O . ILE B 1 67 ? 4.825 -30.023 -47.203 1.00 52.87 67 ILE B O 1
ATOM 4254 N N . ASN B 1 68 ? 6.145 -31.727 -46.571 1.00 56.66 68 ASN B N 1
ATOM 4255 C CA . ASN B 1 68 ? 7.158 -31.443 -47.581 1.00 60.88 68 ASN B CA 1
ATOM 4256 C C . ASN B 1 68 ? 6.539 -31.544 -48.972 1.00 62.40 68 ASN B C 1
ATOM 4257 O O . ASN B 1 68 ? 6.577 -30.591 -49.747 1.00 61.59 68 ASN B O 1
ATOM 4262 N N . ASN B 1 69 ? 5.965 -32.703 -49.278 1.00 65.40 69 ASN B N 1
ATOM 4263 C CA . ASN B 1 69 ? 5.329 -32.925 -50.571 1.00 68.24 69 ASN B CA 1
ATOM 4264 C C . ASN B 1 69 ? 4.206 -31.918 -50.796 1.00 69.81 69 ASN B C 1
ATOM 4265 O O . ASN B 1 69 ? 3.860 -31.605 -51.935 1.00 70.90 69 ASN B O 1
ATOM 4270 N N . ALA B 1 70 ? 3.640 -31.413 -49.704 1.00 71.26 70 ALA B N 1
ATOM 4271 C CA . ALA B 1 70 ? 2.565 -30.432 -49.782 1.00 72.61 70 ALA B CA 1
ATOM 4272 C C . ALA B 1 70 ? 3.142 -29.092 -50.220 1.00 73.79 70 ALA B C 1
ATOM 4273 O O . ALA B 1 70 ? 2.460 -28.287 -50.856 1.00 73.19 70 ALA B O 1
ATOM 4275 N N . VAL B 1 71 ? 4.402 -28.858 -49.867 1.00 75.84 71 VAL B N 1
ATOM 4276 C CA . VAL B 1 71 ? 5.089 -27.626 -50.231 1.00 77.80 71 VAL B CA 1
ATOM 4277 C C . VAL B 1 71 ? 5.555 -27.746 -51.679 1.00 79.32 71 VAL B C 1
ATOM 4278 O O . VAL B 1 71 ? 5.655 -26.750 -52.397 1.00 79.40 71 VAL B O 1
ATOM 4282 N N . GLU B 1 72 ? 5.834 -28.977 -52.099 1.00 80.94 72 GLU B N 1
ATOM 4283 C CA . GLU B 1 72 ? 6.277 -29.246 -53.463 1.00 82.69 72 GLU B CA 1
ATOM 4284 C C . GLU B 1 72 ? 5.108 -29.066 -54.423 1.00 83.39 72 GLU B C 1
ATOM 4285 O O . GLU B 1 72 ? 5.296 -28.926 -55.631 1.00 83.63 72 GLU B O 1
ATOM 4291 N N . SER B 1 73 ? 3.898 -29.071 -53.872 1.00 83.94 73 SER B N 1
ATOM 4292 C CA . SER B 1 73 ? 2.686 -28.912 -54.665 1.00 83.88 73 SER B CA 1
ATOM 4293 C C . SER B 1 73 ? 1.920 -27.660 -54.241 1.00 83.21 73 SER B C 1
ATOM 4294 O O . SER B 1 73 ? 2.380 -26.539 -54.458 1.00 82.57 73 SER B O 1
ATOM 4297 N N . GLY B 1 74 ? 0.752 -27.853 -53.637 1.00 82.82 74 GLY B N 1
ATOM 4298 C CA . GLY B 1 74 ? -0.048 -26.723 -53.199 1.00 83.07 74 GLY B CA 1
ATOM 4299 C C . GLY B 1 74 ? -0.764 -26.983 -51.886 1.00 82.94 74 GLY B C 1
ATOM 4300 O O . GLY B 1 74 ? -1.236 -26.011 -51.260 1.00 82.70 74 GLY B O 1
ATOM 4301 N N . ILE B 1 92 ? 2.746 -18.851 -50.530 1.00 87.22 92 ILE B N 1
ATOM 4302 C CA . ILE B 1 92 ? 2.687 -20.331 -50.661 1.00 86.92 92 ILE B CA 1
ATOM 4303 C C . ILE B 1 92 ? 3.973 -20.817 -51.308 1.00 86.51 92 ILE B C 1
ATOM 4304 O O . ILE B 1 92 ? 4.002 -21.124 -52.493 1.00 87.02 92 ILE B O 1
ATOM 4309 N N . SER B 1 93 ? 5.039 -20.875 -50.521 1.00 86.28 93 SER B N 1
ATOM 4310 C CA . SER B 1 93 ? 6.337 -21.318 -51.010 1.00 85.78 93 SER B CA 1
ATOM 4311 C C . SER B 1 93 ? 7.057 -22.102 -49.926 1.00 85.17 93 SER B C 1
ATOM 4312 O O . SER B 1 93 ? 6.434 -22.606 -48.992 1.00 85.71 93 SER B O 1
ATOM 4315 N N . ARG B 1 94 ? 8.375 -22.198 -50.056 1.00 83.83 94 ARG B N 1
ATOM 4316 C CA . ARG B 1 94 ? 9.183 -22.916 -49.083 1.00 82.76 94 ARG B CA 1
ATOM 4317 C C . ARG B 1 94 ? 9.886 -21.937 -48.152 1.00 81.45 94 ARG B C 1
ATOM 4318 O O . ARG B 1 94 ? 9.593 -21.886 -46.958 1.00 81.32 94 ARG B O 1
ATOM 4320 N N . GLU B 1 95 ? 10.813 -21.157 -48.702 1.00 79.76 95 GLU B N 1
ATOM 4321 C CA . GLU B 1 95 ? 11.545 -20.190 -47.896 1.00 78.02 95 GLU B CA 1
ATOM 4322 C C . GLU B 1 95 ? 10.587 -19.250 -47.170 1.00 75.16 95 GLU B C 1
ATOM 4323 O O . GLU B 1 95 ? 10.764 -18.967 -45.983 1.00 74.06 95 GLU B O 1
ATOM 4329 N N . GLN B 1 96 ? 9.576 -18.766 -47.885 1.00 72.11 96 GLN B N 1
ATOM 4330 C CA . GLN B 1 96 ? 8.597 -17.861 -47.297 1.00 68.85 96 GLN B CA 1
ATOM 4331 C C . GLN B 1 96 ? 7.867 -18.573 -46.168 1.00 65.46 96 GLN B C 1
ATOM 4332 O O . GLN B 1 96 ? 7.532 -17.967 -45.146 1.00 64.52 96 GLN B O 1
ATOM 4338 N N . ALA B 1 97 ? 7.627 -19.866 -46.362 1.00 61.30 97 ALA B N 1
ATOM 4339 C CA . ALA B 1 97 ? 6.933 -20.672 -45.375 1.00 57.08 97 ALA B CA 1
ATOM 4340 C C . ALA B 1 97 ? 7.806 -20.896 -44.143 1.00 54.46 97 ALA B C 1
ATOM 4341 O O . ALA B 1 97 ? 7.296 -21.080 -43.040 1.00 52.88 97 ALA B O 1
ATOM 4343 N N . SER B 1 98 ? 9.122 -20.872 -44.327 1.00 51.67 98 SER B N 1
ATOM 4344 C CA . SER B 1 98 ? 10.043 -21.064 -43.215 1.00 49.86 98 SER B CA 1
ATOM 4345 C C . SER B 1 98 ? 10.223 -19.758 -42.452 1.00 46.30 98 SER B C 1
ATOM 4346 O O . SER B 1 98 ? 10.271 -19.753 -41.222 1.00 43.86 98 SER B O 1
ATOM 4349 N N . GLU B 1 99 ? 10.304 -18.654 -43.184 1.00 42.88 99 GLU B N 1
ATOM 4350 C CA . GLU B 1 99 ? 10.462 -17.350 -42.563 1.00 43.06 99 GLU B CA 1
ATOM 4351 C C . GLU B 1 99 ? 9.275 -17.091 -41.643 1.00 40.76 99 GLU B C 1
ATOM 4352 O O . GLU B 1 99 ? 9.425 -16.525 -40.559 1.00 38.04 99 GLU B O 1
ATOM 4358 N N . LEU B 1 100 ? 8.098 -17.525 -42.083 1.00 37.11 100 LEU B N 1
ATOM 4359 C CA . LEU B 1 100 ? 6.874 -17.354 -41.312 1.00 39.29 100 LEU B CA 1
ATOM 4360 C C . LEU B 1 100 ? 6.979 -18.064 -39.969 1.00 38.19 100 LEU B C 1
ATOM 4361 O O . LEU B 1 100 ? 6.653 -17.494 -38.926 1.00 39.43 100 LEU B O 1
ATOM 4366 N N . GLN B 1 101 ? 7.436 -19.311 -39.996 1.00 36.05 101 GLN B N 1
ATOM 4367 C CA . GLN B 1 101 ? 7.564 -20.085 -38.768 1.00 34.52 101 GLN B CA 1
ATOM 4368 C C . GLN B 1 101 ? 8.587 -19.464 -37.821 1.00 35.07 101 GLN B C 1
ATOM 4369 O O . GLN B 1 101 ? 8.376 -19.425 -36.607 1.00 32.67 101 GLN B O 1
ATOM 4375 N N . THR B 1 102 ? 9.689 -18.971 -38.380 1.00 34.43 102 THR B N 1
ATOM 4376 C CA . THR B 1 102 ? 10.741 -18.344 -37.588 1.00 35.20 102 THR B CA 1
ATOM 4377 C C . THR B 1 102 ? 10.255 -17.031 -36.971 1.00 36.10 102 THR B C 1
ATOM 4378 O O . THR B 1 102 ? 10.521 -16.748 -35.799 1.00 33.08 102 THR B O 1
ATOM 4382 N N . ASN B 1 103 ? 9.535 -16.234 -37.757 1.00 35.13 103 ASN B N 1
ATOM 4383 C CA . ASN B 1 103 ? 9.035 -14.956 -37.258 1.00 36.09 103 ASN B CA 1
ATOM 4384 C C . ASN B 1 103 ? 8.045 -15.176 -36.121 1.00 34.36 103 ASN B C 1
ATOM 4385 O O . ASN B 1 103 ? 7.892 -14.320 -35.249 1.00 33.45 103 ASN B O 1
ATOM 4390 N N . LEU B 1 104 ? 7.379 -16.328 -36.138 1.00 32.61 104 LEU B N 1
ATOM 4391 C CA . LEU B 1 104 ? 6.409 -16.674 -35.103 1.00 32.69 104 LEU B CA 1
ATOM 4392 C C . LEU B 1 104 ? 7.116 -16.635 -33.749 1.00 30.90 104 LEU B C 1
ATOM 4393 O O . LEU B 1 104 ? 6.598 -16.078 -32.784 1.00 31.44 104 LEU B O 1
ATOM 4398 N N . VAL B 1 105 ? 8.314 -17.208 -33.690 1.00 30.55 105 VAL B N 1
ATOM 4399 C CA . VAL B 1 105 ? 9.091 -17.216 -32.455 1.00 30.48 105 VAL B CA 1
ATOM 4400 C C . VAL B 1 105 ? 9.376 -15.783 -31.984 1.00 31.06 105 VAL B C 1
ATOM 4401 O O . VAL B 1 105 ? 9.339 -15.493 -30.780 1.00 26.01 105 VAL B O 1
ATOM 4405 N N . TRP B 1 106 ? 9.651 -14.894 -32.940 1.00 26.90 106 TRP B N 1
ATOM 4406 C CA . TRP B 1 106 ? 9.967 -13.500 -32.634 1.00 27.34 106 TRP B CA 1
ATOM 4407 C C . TRP B 1 106 ? 8.851 -12.625 -32.072 1.00 25.99 106 TRP B C 1
ATOM 4408 O O . TRP B 1 106 ? 9.051 -11.971 -31.052 1.00 26.97 106 TRP B O 1
ATOM 4419 N N . PHE B 1 107 ? 7.690 -12.578 -32.717 1.00 26.18 107 PHE B N 1
ATOM 4420 C CA . PHE B 1 107 ? 6.649 -11.720 -32.167 1.00 28.75 107 PHE B CA 1
ATOM 4421 C C . PHE B 1 107 ? 6.004 -12.309 -30.916 1.00 26.54 107 PHE B C 1
ATOM 4422 O O . PHE B 1 107 ? 5.268 -11.614 -30.223 1.00 27.23 107 PHE B O 1
ATOM 4430 N N . LEU B 1 108 ? 6.303 -13.573 -30.615 1.00 23.67 108 LEU B N 1
ATOM 4431 C CA . LEU B 1 108 ? 5.749 -14.220 -29.428 1.00 24.07 108 LEU B CA 1
ATOM 4432 C C . LEU B 1 108 ? 6.650 -14.100 -28.205 1.00 25.43 108 LEU B C 1
ATOM 4433 O O . LEU B 1 108 ? 6.288 -14.566 -27.119 1.00 27.00 108 LEU B O 1
ATOM 4438 N N . LYS B 1 109 ? 7.815 -13.476 -28.371 1.00 25.06 109 LYS B N 1
ATOM 4439 C CA . LYS B 1 109 ? 8.756 -13.312 -27.260 1.00 24.88 109 LYS B CA 1
ATOM 4440 C C . LYS B 1 109 ? 8.313 -12.112 -26.426 1.00 26.93 109 LYS B C 1
ATOM 4441 O O . LYS B 1 109 ? 9.039 -11.122 -26.290 1.00 26.46 109 LYS B O 1
ATOM 4447 N N . THR B 1 110 ? 7.114 -12.223 -25.858 1.00 23.54 110 THR B N 1
ATOM 4448 C CA . THR B 1 110 ? 6.520 -11.147 -25.080 1.00 21.59 110 THR B CA 1
ATOM 4449 C C . THR B 1 110 ? 6.086 -11.592 -23.692 1.00 21.28 110 THR B C 1
ATOM 4450 O O . THR B 1 110 ? 5.083 -11.095 -23.173 1.00 20.15 110 THR B O 1
ATOM 4454 N N . GLY B 1 111 ? 6.819 -12.529 -23.100 1.00 17.30 111 GLY B N 1
ATOM 4455 C CA . GLY B 1 111 ? 6.473 -12.995 -21.770 1.00 20.47 111 GLY B CA 1
ATOM 4456 C C . GLY B 1 111 ? 6.782 -11.947 -20.723 1.00 19.72 111 GLY B C 1
ATOM 4457 O O . GLY B 1 111 ? 7.504 -10.994 -20.995 1.00 20.06 111 GLY B O 1
ATOM 4458 N N . ALA B 1 112 ? 6.237 -12.117 -19.522 1.00 21.15 112 ALA B N 1
ATOM 4459 C CA . ALA B 1 112 ? 6.471 -11.163 -18.446 1.00 18.51 112 ALA B CA 1
ATOM 4460 C C . ALA B 1 112 ? 6.217 -11.794 -17.072 1.00 18.42 112 ALA B C 1
ATOM 4461 O O . ALA B 1 112 ? 5.606 -12.865 -16.973 1.00 17.32 112 ALA B O 1
ATOM 4463 N N . GLY B 1 113 ? 6.707 -11.136 -16.021 1.00 22.39 113 GLY B N 1
ATOM 4464 C CA . GLY B 1 113 ? 6.518 -11.635 -14.664 1.00 22.73 113 GLY B CA 1
ATOM 4465 C C . GLY B 1 113 ? 7.666 -12.514 -14.217 1.00 26.06 113 GLY B C 1
ATOM 4466 O O . GLY B 1 113 ? 8.721 -12.511 -14.840 1.00 27.51 113 GLY B O 1
ATOM 4467 N N . ASN B 1 114 ? 7.469 -13.270 -13.140 1.00 28.75 114 ASN B N 1
ATOM 4468 C CA . ASN B 1 114 ? 8.510 -14.164 -12.642 1.00 28.25 114 ASN B CA 1
ATOM 4469 C C . ASN B 1 114 ? 8.651 -15.372 -13.569 1.00 26.57 114 ASN B C 1
ATOM 4470 O O . ASN B 1 114 ? 7.757 -15.675 -14.355 1.00 23.48 114 ASN B O 1
ATOM 4475 N N . LYS B 1 115 ? 9.777 -16.061 -13.453 1.00 25.32 115 LYS B N 1
ATOM 4476 C CA . LYS B 1 115 ? 10.041 -17.244 -14.257 1.00 28.54 115 LYS B CA 1
ATOM 4477 C C . LYS B 1 115 ? 9.319 -18.447 -13.656 1.00 27.01 115 LYS B C 1
ATOM 4478 O O . LYS B 1 115 ? 9.039 -18.485 -12.456 1.00 27.67 115 LYS B O 1
ATOM 4484 N N . LEU B 1 116 ? 8.998 -19.418 -14.502 1.00 22.93 116 LEU B N 1
ATOM 4485 C CA . LEU B 1 116 ? 8.356 -20.643 -14.041 1.00 22.95 116 LEU B CA 1
ATOM 4486 C C . LEU B 1 116 ? 9.433 -21.488 -13.366 1.00 26.23 116 LEU B C 1
ATOM 4487 O O . LEU B 1 116 ? 10.623 -21.329 -13.659 1.00 24.11 116 LEU B O 1
ATOM 4492 N N . PRO B 1 117 ? 9.034 -22.396 -12.456 1.00 25.25 117 PRO B N 1
ATOM 4493 C CA . PRO B 1 117 ? 10.019 -23.251 -11.783 1.00 26.43 117 PRO B CA 1
ATOM 4494 C C . PRO B 1 117 ? 10.596 -24.181 -12.856 1.00 25.87 117 PRO B C 1
ATOM 4495 O O . PRO B 1 117 ? 9.876 -24.593 -13.772 1.00 23.53 117 PRO B O 1
ATOM 4499 N N . LEU B 1 118 ? 11.880 -24.506 -12.747 1.00 26.63 118 LEU B N 1
ATOM 4500 C CA . LEU B 1 118 ? 12.527 -25.380 -13.725 1.00 29.95 118 LEU B CA 1
ATOM 4501 C C . LEU B 1 118 ? 11.764 -26.682 -13.969 1.00 27.07 118 LEU B C 1
ATOM 4502 O O . LEU B 1 118 ? 11.635 -27.129 -15.113 1.00 24.67 118 LEU B O 1
ATOM 4507 N N . ALA B 1 119 ? 11.262 -27.284 -12.895 1.00 25.19 119 ALA B N 1
ATOM 4508 C CA . ALA B 1 119 ? 10.516 -28.542 -12.987 1.00 26.68 119 ALA B CA 1
ATOM 4509 C C . ALA B 1 119 ? 9.334 -28.463 -13.948 1.00 25.24 119 ALA B C 1
ATOM 4510 O O . ALA B 1 119 ? 9.067 -29.409 -14.690 1.00 26.57 119 ALA B O 1
ATOM 4512 N N . ASP B 1 120 ? 8.623 -27.341 -13.933 1.00 23.03 120 ASP B N 1
ATOM 4513 C CA . ASP B 1 120 ? 7.476 -27.180 -14.817 1.00 22.50 120 ASP B CA 1
ATOM 4514 C C . ASP B 1 120 ? 7.925 -27.043 -16.275 1.00 21.26 120 ASP B C 1
ATOM 4515 O O . ASP B 1 120 ? 7.218 -27.472 -17.188 1.00 20.58 120 ASP B O 1
ATOM 4520 N N . VAL B 1 121 ? 9.091 -26.445 -16.500 1.00 20.88 121 VAL B N 1
ATOM 4521 C CA . VAL B 1 121 ? 9.585 -26.308 -17.866 1.00 18.85 121 VAL B CA 1
ATOM 4522 C C . VAL B 1 121 ? 10.021 -27.677 -18.387 1.00 21.68 121 VAL B C 1
ATOM 4523 O O . VAL B 1 121 ? 9.806 -27.998 -19.550 1.00 23.48 121 VAL B O 1
ATOM 4527 N N . ARG B 1 122 ? 10.626 -28.488 -17.525 1.00 22.33 122 ARG B N 1
ATOM 4528 C CA . ARG B 1 122 ? 11.040 -29.827 -17.928 1.00 20.82 122 ARG B CA 1
ATOM 4529 C C . ARG B 1 122 ? 9.788 -30.648 -18.262 1.00 23.22 122 ARG B C 1
ATOM 4530 O O . ARG B 1 122 ? 9.766 -31.393 -19.247 1.00 19.19 122 ARG B O 1
ATOM 4538 N N . ALA B 1 123 ? 8.743 -30.505 -17.443 1.00 19.91 123 ALA B N 1
ATOM 4539 C CA . ALA B 1 123 ? 7.497 -31.229 -17.677 1.00 17.27 123 ALA B CA 1
ATOM 4540 C C . ALA B 1 123 ? 6.910 -30.814 -19.016 1.00 18.51 123 ALA B C 1
ATOM 4541 O O . ALA B 1 123 ? 6.403 -31.652 -19.772 1.00 19.80 123 ALA B O 1
ATOM 4543 N N . ALA B 1 124 ? 6.974 -29.517 -19.309 1.00 17.96 124 ALA B N 1
ATOM 4544 C CA . ALA B 1 124 ? 6.443 -29.002 -20.565 1.00 19.71 124 ALA B CA 1
ATOM 4545 C C . ALA B 1 124 ? 7.168 -29.638 -21.752 1.00 20.45 124 ALA B C 1
ATOM 4546 O O . ALA B 1 124 ? 6.531 -30.080 -22.707 1.00 18.97 124 ALA B O 1
ATOM 4548 N N . MET B 1 125 ? 8.496 -29.680 -21.688 1.00 22.93 125 MET B N 1
ATOM 4549 C CA . MET B 1 125 ? 9.289 -30.268 -22.775 1.00 24.52 125 MET B CA 1
ATOM 4550 C C . MET B 1 125 ? 8.974 -31.751 -22.935 1.00 23.23 125 MET B C 1
ATOM 4551 O O . MET B 1 125 ? 8.806 -32.237 -24.059 1.00 24.28 125 MET B O 1
ATOM 4556 N N . LEU B 1 126 ? 8.887 -32.466 -21.817 1.00 20.41 126 LEU B N 1
ATOM 4557 C CA . LEU B 1 126 ? 8.558 -33.887 -21.856 1.00 21.88 126 LEU B CA 1
ATOM 4558 C C . LEU B 1 126 ? 7.228 -34.100 -22.566 1.00 21.32 126 LEU B C 1
ATOM 4559 O O . LEU B 1 126 ? 7.094 -35.008 -23.383 1.00 25.14 126 LEU B O 1
ATOM 4564 N N . LEU B 1 127 ? 6.243 -33.259 -22.258 1.00 22.10 127 LEU B N 1
ATOM 4565 C CA . LEU B 1 127 ? 4.928 -33.375 -22.877 1.00 21.70 127 LEU B CA 1
ATOM 4566 C C . LEU B 1 127 ? 4.909 -32.982 -24.355 1.00 21.72 127 LEU B C 1
ATOM 4567 O O . LEU B 1 127 ? 4.209 -33.598 -25.152 1.00 21.32 127 LEU B O 1
ATOM 4572 N N . ARG B 1 128 ? 5.655 -31.947 -24.723 1.00 21.86 128 ARG B N 1
ATOM 4573 C CA . ARG B 1 128 ? 5.670 -31.520 -26.117 1.00 26.22 128 ARG B CA 1
ATOM 4574 C C . ARG B 1 128 ? 6.218 -32.659 -26.981 1.00 25.25 128 ARG B C 1
ATOM 4575 O O . ARG B 1 128 ? 5.603 -33.032 -27.981 1.00 25.08 128 ARG B O 1
ATOM 4583 N N . ALA B 1 129 ? 7.348 -33.231 -26.573 1.00 25.94 129 ALA B N 1
ATOM 4584 C CA . ALA B 1 129 ? 7.963 -34.340 -27.310 1.00 25.53 129 ALA B CA 1
ATOM 4585 C C . ALA B 1 129 ? 7.016 -35.545 -27.337 1.00 28.30 129 ALA B C 1
ATOM 4586 O O . ALA B 1 129 ? 6.868 -36.218 -28.361 1.00 27.48 129 ALA B O 1
ATOM 4588 N N . ASN B 1 130 ? 6.375 -35.817 -26.207 1.00 24.02 130 ASN B N 1
ATOM 4589 C CA . ASN B 1 130 ? 5.442 -36.929 -26.134 1.00 26.18 130 ASN B CA 1
ATOM 4590 C C . ASN B 1 130 ? 4.353 -36.753 -27.186 1.00 26.26 130 ASN B C 1
ATOM 4591 O O . ASN B 1 130 ? 3.960 -37.710 -27.852 1.00 28.34 130 ASN B O 1
ATOM 4596 N N . SER B 1 131 ? 3.875 -35.522 -27.327 1.00 25.26 131 SER B N 1
ATOM 4597 C CA . SER B 1 131 ? 2.825 -35.187 -28.281 1.00 27.93 131 SER B CA 1
ATOM 4598 C C . SER B 1 131 ? 3.257 -35.423 -29.730 1.00 27.47 131 SER B C 1
ATOM 4599 O O . SER B 1 131 ? 2.494 -35.936 -30.551 1.00 29.68 131 SER B O 1
ATOM 4602 N N . HIS B 1 132 ? 4.483 -35.031 -30.036 1.00 25.77 132 HIS B N 1
ATOM 4603 C CA . HIS B 1 132 ? 5.035 -35.173 -31.379 1.00 28.03 132 HIS B CA 1
ATOM 4604 C C . HIS B 1 132 ? 5.172 -36.628 -31.832 1.00 31.14 132 HIS B C 1
ATOM 4605 O O . HIS B 1 132 ? 4.927 -36.956 -32.992 1.00 32.00 132 HIS B O 1
ATOM 4612 N N . MET B 1 133 ? 5.556 -37.499 -30.910 1.00 33.05 133 MET B N 1
ATOM 4613 C CA . MET B 1 133 ? 5.739 -38.910 -31.227 1.00 35.30 133 MET B CA 1
ATOM 4614 C C . MET B 1 133 ? 4.498 -39.577 -31.820 1.00 35.87 133 MET B C 1
ATOM 4615 O O . MET B 1 133 ? 4.593 -40.664 -32.387 1.00 35.29 133 MET B O 1
ATOM 4620 N N . ARG B 1 134 ? 3.341 -38.934 -31.694 1.00 33.82 134 ARG B N 1
ATOM 4621 C CA . ARG B 1 134 ? 2.104 -39.502 -32.226 1.00 36.16 134 ARG B CA 1
ATOM 4622 C C . ARG B 1 134 ? 2.092 -39.519 -33.750 1.00 35.49 134 ARG B C 1
ATOM 4623 O O . ARG B 1 134 ? 1.234 -40.155 -34.364 1.00 35.54 134 ARG B O 1
ATOM 4631 N N . GLY B 1 135 ? 3.040 -38.804 -34.348 1.00 35.59 135 GLY B N 1
ATOM 4632 C CA . GLY B 1 135 ? 3.153 -38.760 -35.797 1.00 37.12 135 GLY B CA 1
ATOM 4633 C C . GLY B 1 135 ? 2.106 -37.969 -36.561 1.00 37.33 135 GLY B C 1
ATOM 4634 O O . GLY B 1 135 ? 1.926 -38.191 -37.760 1.00 38.89 135 GLY B O 1
ATOM 4635 N N . ALA B 1 136 ? 1.420 -37.043 -35.894 1.00 36.30 136 ALA B N 1
ATOM 4636 C CA . ALA B 1 136 ? 0.389 -36.247 -36.556 1.00 33.24 136 ALA B CA 1
ATOM 4637 C C . ALA B 1 136 ? 0.736 -34.762 -36.608 1.00 32.24 136 ALA B C 1
ATOM 4638 O O . ALA B 1 136 ? -0.091 -33.939 -37.010 1.00 32.62 136 ALA B O 1
ATOM 4640 N N . SER B 1 137 ? 1.967 -34.425 -36.233 1.00 30.26 137 SER B N 1
ATOM 4641 C CA . SER B 1 137 ? 2.400 -33.033 -36.209 1.00 31.67 137 SER B CA 1
ATOM 4642 C C . SER B 1 137 ? 3.296 -32.566 -37.359 1.00 32.81 137 SER B C 1
ATOM 4643 O O . SER B 1 137 ? 3.429 -31.363 -37.591 1.00 31.00 137 SER B O 1
ATOM 4646 N N . GLY B 1 138 ? 3.916 -33.503 -38.069 1.00 34.29 138 GLY B N 1
ATOM 4647 C CA . GLY B 1 138 ? 4.775 -33.124 -39.177 1.00 36.66 138 GLY B CA 1
ATOM 4648 C C . GLY B 1 138 ? 6.010 -32.349 -38.746 1.00 37.49 138 GLY B C 1
ATOM 4649 O O . GLY B 1 138 ? 6.369 -31.340 -39.357 1.00 40.36 138 GLY B O 1
ATOM 4650 N N . ILE B 1 139 ? 6.660 -32.821 -37.688 1.00 35.04 139 ILE B N 1
ATOM 4651 C CA . ILE B 1 139 ? 7.866 -32.183 -37.172 1.00 32.93 139 ILE B CA 1
ATOM 4652 C C . ILE B 1 139 ? 9.020 -33.185 -37.231 1.00 31.96 139 ILE B C 1
ATOM 4653 O O . ILE B 1 139 ? 8.839 -34.364 -36.939 1.00 30.34 139 ILE B O 1
ATOM 4658 N N . ARG B 1 140 ? 10.200 -32.710 -37.614 1.00 33.15 140 ARG B N 1
ATOM 4659 C CA . ARG B 1 140 ? 11.379 -33.566 -37.730 1.00 34.36 140 ARG B CA 1
ATOM 4660 C C . ARG B 1 140 ? 11.784 -34.249 -36.423 1.00 34.72 140 ARG B C 1
ATOM 4661 O O . ARG B 1 140 ? 11.821 -33.620 -35.364 1.00 32.81 140 ARG B O 1
ATOM 4669 N N . LEU B 1 141 ? 12.106 -35.536 -36.512 1.00 32.46 141 LEU B N 1
ATOM 4670 C CA . LEU B 1 141 ? 12.543 -36.303 -35.351 1.00 33.87 141 LEU B CA 1
ATOM 4671 C C . LEU B 1 141 ? 13.710 -35.578 -34.678 1.00 33.07 141 LEU B C 1
ATOM 4672 O O . LEU B 1 141 ? 13.873 -35.629 -33.457 1.00 34.80 141 LEU B O 1
ATOM 4677 N N . GLU B 1 142 ? 14.515 -34.895 -35.486 1.00 32.36 142 GLU B N 1
ATOM 4678 C CA . GLU B 1 142 ? 15.670 -34.156 -34.986 1.00 32.30 142 GLU B CA 1
ATOM 4679 C C . GLU B 1 142 ? 15.281 -33.035 -34.021 1.00 30.80 142 GLU B C 1
ATOM 4680 O O . GLU B 1 142 ? 16.037 -32.698 -33.110 1.00 29.28 142 GLU B O 1
ATOM 4686 N N . LEU B 1 143 ? 14.106 -32.453 -34.222 1.00 29.76 143 LEU B N 1
ATOM 4687 C CA . LEU B 1 143 ? 13.655 -31.380 -33.345 1.00 31.59 143 LEU B CA 1
ATOM 4688 C C . LEU B 1 143 ? 13.091 -31.995 -32.062 1.00 30.94 143 LEU B C 1
ATOM 4689 O O . LEU B 1 143 ? 13.239 -31.437 -30.976 1.00 32.26 143 LEU B O 1
ATOM 4694 N N . ILE B 1 144 ? 12.455 -33.155 -32.192 1.00 32.16 144 ILE B N 1
ATOM 4695 C CA . ILE B 1 144 ? 11.897 -33.851 -31.039 1.00 31.75 144 ILE B CA 1
ATOM 4696 C C . ILE B 1 144 ? 13.056 -34.342 -30.168 1.00 32.84 144 ILE B C 1
ATOM 4697 O O . ILE B 1 144 ? 12.988 -34.318 -28.934 1.00 28.14 144 ILE B O 1
ATOM 4702 N N . LYS B 1 145 ? 14.123 -34.780 -30.832 1.00 30.71 145 LYS B N 1
ATOM 4703 C CA . LYS B 1 145 ? 15.320 -35.278 -30.163 1.00 33.81 145 LYS B CA 1
ATOM 4704 C C . LYS B 1 145 ? 15.998 -34.162 -29.369 1.00 32.11 145 LYS B C 1
ATOM 4705 O O . LYS B 1 145 ? 16.605 -34.407 -28.325 1.00 30.13 145 LYS B O 1
ATOM 4711 N N . ARG B 1 146 ? 15.892 -32.937 -29.876 1.00 32.41 146 ARG B N 1
ATOM 4712 C CA . ARG B 1 146 ? 16.500 -31.782 -29.226 1.00 31.11 146 ARG B CA 1
ATOM 4713 C C . ARG B 1 146 ? 15.969 -31.635 -27.799 1.00 30.91 146 ARG B C 1
ATOM 4714 O O . ARG B 1 146 ? 16.715 -31.279 -26.881 1.00 30.11 146 ARG B O 1
ATOM 4722 N N . MET B 1 147 ? 14.681 -31.911 -27.611 1.00 30.14 147 MET B N 1
ATOM 4723 C CA . MET B 1 147 ? 14.088 -31.819 -26.281 1.00 28.51 147 MET B CA 1
ATOM 4724 C C . MET B 1 147 ? 14.598 -32.945 -25.393 1.00 27.43 147 MET B C 1
ATOM 4725 O O . MET B 1 147 ? 14.807 -32.760 -24.194 1.00 25.31 147 MET B O 1
ATOM 4730 N N . GLU B 1 148 ? 14.793 -34.121 -25.977 1.00 28.51 148 GLU B N 1
ATOM 4731 C CA . GLU B 1 148 ? 15.318 -35.241 -25.214 1.00 29.43 148 GLU B CA 1
ATOM 4732 C C . GLU B 1 148 ? 16.705 -34.845 -24.697 1.00 26.92 148 GLU B C 1
ATOM 4733 O O . GLU B 1 148 ? 17.020 -35.024 -23.517 1.00 26.58 148 GLU B O 1
ATOM 4739 N N . ILE B 1 149 ? 17.528 -34.293 -25.586 1.00 26.35 149 ILE B N 1
ATOM 4740 C CA . ILE B 1 149 ? 18.879 -33.875 -25.220 1.00 28.28 149 ILE B CA 1
ATOM 4741 C C . ILE B 1 149 ? 18.853 -32.805 -24.124 1.00 27.70 149 ILE B C 1
ATOM 4742 O O . ILE B 1 149 ? 19.593 -32.898 -23.137 1.00 27.00 149 ILE B O 1
ATOM 4747 N N . PHE B 1 150 ? 18.003 -31.795 -24.284 1.00 26.03 150 PHE B N 1
ATOM 4748 C CA . PHE B 1 150 ? 17.908 -30.747 -23.273 1.00 26.71 150 PHE B CA 1
ATOM 4749 C C . PHE B 1 150 ? 17.541 -31.320 -21.913 1.00 25.96 150 PHE B C 1
ATOM 4750 O O . PHE B 1 150 ? 18.134 -30.961 -20.894 1.00 24.89 150 PHE B O 1
ATOM 4758 N N . LEU B 1 151 ? 16.555 -32.210 -21.901 1.00 24.97 151 LEU B N 1
ATOM 4759 C CA . LEU B 1 151 ? 16.114 -32.829 -20.660 1.00 24.48 151 LEU B CA 1
ATOM 4760 C C . LEU B 1 151 ? 17.223 -33.638 -20.001 1.00 25.51 151 LEU B C 1
ATOM 4761 O O . LEU B 1 151 ? 17.460 -33.522 -18.791 1.00 24.03 151 LEU B O 1
ATOM 4766 N N . ASN B 1 152 ? 17.906 -34.457 -20.794 1.00 23.63 152 ASN B N 1
ATOM 4767 C CA . ASN B 1 152 ? 18.972 -35.293 -20.258 1.00 27.00 152 ASN B CA 1
ATOM 4768 C C . ASN B 1 152 ? 20.236 -34.515 -19.916 1.00 27.52 152 ASN B C 1
ATOM 4769 O O . ASN B 1 152 ? 20.962 -34.882 -18.991 1.00 26.46 152 ASN B O 1
ATOM 4774 N N . ALA B 1 153 ? 20.491 -33.436 -20.648 1.00 27.09 153 ALA B N 1
ATOM 4775 C CA . ALA B 1 153 ? 21.677 -32.622 -20.395 1.00 29.16 153 ALA B CA 1
ATOM 4776 C C . ALA B 1 153 ? 21.471 -31.669 -19.221 1.00 28.95 153 ALA B C 1
ATOM 4777 O O . ALA B 1 153 ? 22.434 -31.166 -18.643 1.00 29.76 153 ALA B O 1
ATOM 4779 N N . GLY B 1 154 ? 20.214 -31.420 -18.866 1.00 30.74 154 GLY B N 1
ATOM 4780 C CA . GLY B 1 154 ? 19.926 -30.519 -17.763 1.00 27.77 154 GLY B CA 1
ATOM 4781 C C . GLY B 1 154 ? 19.845 -29.069 -18.210 1.00 28.59 154 GLY B C 1
ATOM 4782 O O . GLY B 1 154 ? 20.181 -28.151 -17.460 1.00 27.66 154 GLY B O 1
ATOM 4783 N N . VAL B 1 155 ? 19.418 -28.862 -19.450 1.00 26.89 155 VAL B N 1
ATOM 4784 C CA . VAL B 1 155 ? 19.283 -27.520 -19.992 1.00 28.83 155 VAL B CA 1
ATOM 4785 C C . VAL B 1 155 ? 17.804 -27.150 -19.977 1.00 26.61 155 VAL B C 1
ATOM 4786 O O . VAL B 1 155 ? 16.993 -27.780 -20.651 1.00 27.02 155 VAL B O 1
ATOM 4790 N N . THR B 1 156 ? 17.458 -26.124 -19.211 1.00 25.35 156 THR B N 1
ATOM 4791 C CA . THR B 1 156 ? 16.066 -25.706 -19.097 1.00 24.83 156 THR B CA 1
ATOM 4792 C C . THR B 1 156 ? 15.854 -24.261 -19.542 1.00 21.87 156 THR B C 1
ATOM 4793 O O . THR B 1 156 ? 16.350 -23.324 -18.922 1.00 23.92 156 THR B O 1
ATOM 4797 N N . PRO B 1 157 ? 15.104 -24.059 -20.631 1.00 21.42 157 PRO B N 1
ATOM 4798 C CA . PRO B 1 157 ? 14.862 -22.695 -21.110 1.00 21.56 157 PRO B CA 1
ATOM 4799 C C . PRO B 1 157 ? 14.101 -21.890 -20.065 1.00 24.58 157 PRO B C 1
ATOM 4800 O O . PRO B 1 157 ? 13.303 -22.445 -19.307 1.00 22.54 157 PRO B O 1
ATOM 4804 N N . TYR B 1 158 ? 14.364 -20.589 -20.010 1.00 24.54 158 TYR B N 1
ATOM 4805 C CA . TYR B 1 158 ? 13.652 -19.728 -19.078 1.00 27.33 158 TYR B CA 1
ATOM 4806 C C . TYR B 1 158 ? 12.297 -19.431 -19.696 1.00 25.00 158 TYR B C 1
ATOM 4807 O O . TYR B 1 158 ? 12.221 -19.101 -20.880 1.00 23.15 158 TYR B O 1
ATOM 4816 N N . VAL B 1 159 ? 11.240 -19.541 -18.888 1.00 24.36 159 VAL B N 1
ATOM 4817 C CA . VAL B 1 159 ? 9.872 -19.276 -19.332 1.00 22.70 159 VAL B CA 1
ATOM 4818 C C . VAL B 1 159 ? 9.144 -18.415 -18.288 1.00 21.84 159 VAL B C 1
ATOM 4819 O O . VAL B 1 159 ? 9.235 -18.677 -17.089 1.00 20.19 159 VAL B O 1
ATOM 4823 N N . TYR B 1 160 ? 8.423 -17.406 -18.772 1.00 21.86 160 TYR B N 1
ATOM 4824 C CA . TYR B 1 160 ? 7.680 -16.452 -17.946 1.00 24.95 160 TYR B CA 1
ATOM 4825 C C . TYR B 1 160 ? 6.272 -16.929 -17.560 1.00 22.26 160 TYR B C 1
ATOM 4826 O O . TYR B 1 160 ? 5.603 -17.612 -18.333 1.00 20.91 160 TYR B O 1
ATOM 4835 N N . GLU B 1 161 ? 5.808 -16.509 -16.386 1.00 19.69 161 GLU B N 1
ATOM 4836 C CA . GLU B 1 161 ? 4.484 -16.888 -15.897 1.00 20.36 161 GLU B CA 1
ATOM 4837 C C . GLU B 1 161 ? 3.322 -16.187 -16.621 1.00 21.24 161 GLU B C 1
ATOM 4838 O O . GLU B 1 161 ? 2.184 -16.669 -16.585 1.00 22.76 161 GLU B O 1
ATOM 4844 N N . PHE B 1 162 ? 3.579 -15.052 -17.264 1.00 19.75 162 PHE B N 1
ATOM 4845 C CA . PHE B 1 162 ? 2.510 -14.342 -17.976 1.00 23.12 162 PHE B CA 1
ATOM 4846 C C . PHE B 1 162 ? 2.729 -14.460 -19.471 1.00 21.33 162 PHE B C 1
ATOM 4847 O O . PHE B 1 162 ? 3.873 -14.437 -19.936 1.00 19.77 162 PHE B O 1
ATOM 4855 N N . GLY B 1 163 ? 1.638 -14.577 -20.223 1.00 21.26 163 GLY B N 1
ATOM 4856 C CA . GLY B 1 163 ? 1.768 -14.656 -21.665 1.00 22.64 163 GLY B CA 1
ATOM 4857 C C . GLY B 1 163 ? 0.798 -15.569 -22.383 1.00 25.25 163 GLY B C 1
ATOM 4858 O O . GLY B 1 163 ? 0.602 -15.420 -23.591 1.00 26.03 163 GLY B O 1
ATOM 4859 N N . SER B 1 164 ? 0.189 -16.504 -21.658 1.00 23.11 164 SER B N 1
ATOM 4860 C CA . SER B 1 164 ? -0.740 -17.444 -22.279 1.00 21.79 164 SER B CA 1
ATOM 4861 C C . SER B 1 164 ? -2.157 -17.414 -21.714 1.00 20.77 164 SER B C 1
ATOM 4862 O O . SER B 1 164 ? -2.342 -17.355 -20.501 1.00 17.84 164 SER B O 1
ATOM 4865 N N . ILE B 1 165 ? -3.155 -17.458 -22.599 1.00 20.02 165 ILE B N 1
ATOM 4866 C CA . ILE B 1 165 ? -4.554 -17.469 -22.167 1.00 19.81 165 ILE B CA 1
ATOM 4867 C C . ILE B 1 165 ? -5.110 -18.887 -22.260 1.00 20.89 165 ILE B C 1
ATOM 4868 O O . ILE B 1 165 ? -6.317 -19.127 -22.095 1.00 18.36 165 ILE B O 1
ATOM 4873 N N . GLY B 1 166 ? -4.205 -19.829 -22.511 1.00 20.27 166 GLY B N 1
ATOM 4874 C CA . GLY B 1 166 ? -4.575 -21.232 -22.591 1.00 20.69 166 GLY B CA 1
ATOM 4875 C C . GLY B 1 166 ? -5.324 -21.623 -23.848 1.00 25.24 166 GLY B C 1
ATOM 4876 O O . GLY B 1 166 ? -6.285 -22.398 -23.785 1.00 25.50 166 GLY B O 1
ATOM 4890 N N . ASP B 1 168 ? -0.480 -22.508 -25.385 1.00 24.05 170 ASP B N 1
ATOM 4891 C CA . ASP B 1 168 ? 0.647 -21.829 -24.741 1.00 23.53 170 ASP B CA 1
ATOM 4892 C C . ASP B 1 168 ? 1.691 -21.247 -25.715 1.00 22.67 170 ASP B C 1
ATOM 4893 O O . ASP B 1 168 ? 2.896 -21.425 -25.521 1.00 21.33 170 ASP B O 1
ATOM 4898 N N . LEU B 1 169 ? 1.221 -20.547 -26.744 1.00 23.95 171 LEU B N 1
ATOM 4899 C CA . LEU B 1 169 ? 2.092 -19.937 -27.758 1.00 27.32 171 LEU B CA 1
ATOM 4900 C C . LEU B 1 169 ? 3.322 -19.214 -27.206 1.00 27.14 171 LEU B C 1
ATOM 4901 O O . LEU B 1 169 ? 4.460 -19.570 -27.508 1.00 27.30 171 LEU B O 1
ATOM 4906 N N . VAL B 1 170 ? 3.084 -18.184 -26.404 1.00 23.34 172 VAL B N 1
ATOM 4907 C CA . VAL B 1 170 ? 4.172 -17.403 -25.848 1.00 24.20 172 VAL B CA 1
ATOM 4908 C C . VAL B 1 170 ? 5.205 -18.216 -25.056 1.00 23.63 172 VAL B C 1
ATOM 4909 O O . VAL B 1 170 ? 6.399 -18.164 -25.365 1.00 20.03 172 VAL B O 1
ATOM 4913 N N . PRO B 1 171 ? 4.772 -18.983 -24.036 1.00 22.08 173 PRO B N 1
ATOM 4914 C CA . PRO B 1 171 ? 5.744 -19.770 -23.265 1.00 22.20 173 PRO B CA 1
ATOM 4915 C C . PRO B 1 171 ? 6.502 -20.766 -24.150 1.00 23.36 173 PRO B C 1
ATOM 4916 O O . PRO B 1 171 ? 7.722 -20.907 -24.043 1.00 21.32 173 PRO B O 1
ATOM 4920 N N . LEU B 1 172 ? 5.778 -21.449 -25.030 1.00 22.91 174 LEU B N 1
ATOM 4921 C CA . LEU B 1 172 ? 6.410 -22.428 -25.916 1.00 25.36 174 LEU B CA 1
ATOM 4922 C C . LEU B 1 172 ? 7.399 -21.798 -26.895 1.00 27.00 174 LEU B C 1
ATOM 4923 O O . LEU B 1 172 ? 8.324 -22.469 -27.359 1.00 27.54 174 LEU B O 1
ATOM 4928 N N . SER B 1 173 ? 7.209 -20.518 -27.215 1.00 26.81 175 SER B N 1
ATOM 4929 C CA . SER B 1 173 ? 8.118 -19.842 -28.139 1.00 27.51 175 SER B CA 1
ATOM 4930 C C . SER B 1 173 ? 9.495 -19.696 -27.487 1.00 27.64 175 SER B C 1
ATOM 4931 O O . SER B 1 173 ? 10.526 -19.739 -28.165 1.00 25.58 175 SER B O 1
ATOM 4934 N N . TYR B 1 174 ? 9.512 -19.535 -26.167 1.00 22.44 176 TYR B N 1
ATOM 4935 C CA . TYR B 1 174 ? 10.769 -19.408 -25.441 1.00 23.25 176 TYR B CA 1
ATOM 4936 C C . TYR B 1 174 ? 11.523 -20.734 -25.457 1.00 25.73 176 TYR B C 1
ATOM 4937 O O . TYR B 1 174 ? 12.750 -20.760 -25.554 1.00 25.80 176 TYR B O 1
ATOM 4946 N N . ILE B 1 175 ? 10.780 -21.831 -25.338 1.00 25.29 177 ILE B N 1
ATOM 4947 C CA . ILE B 1 175 ? 11.369 -23.159 -25.361 1.00 25.76 177 ILE B CA 1
ATOM 4948 C C . ILE B 1 175 ? 11.878 -23.424 -26.777 1.00 23.67 177 ILE B C 1
ATOM 4949 O O . ILE B 1 175 ? 12.998 -23.892 -26.967 1.00 24.43 177 ILE B O 1
ATOM 4954 N N . THR B 1 176 ? 11.049 -23.096 -27.765 1.00 24.32 178 THR B N 1
ATOM 4955 C CA . THR B 1 176 ? 11.396 -23.293 -29.172 1.00 22.60 178 THR B CA 1
ATOM 4956 C C . THR B 1 176 ? 12.679 -22.538 -29.540 1.00 23.52 178 THR B C 1
ATOM 4957 O O . THR B 1 176 ? 13.647 -23.125 -30.051 1.00 23.51 178 THR B O 1
ATOM 4961 N N . GLY B 1 177 ? 12.666 -21.234 -29.275 1.00 22.12 179 GLY B N 1
ATOM 4962 C CA . GLY B 1 177 ? 13.804 -20.381 -29.569 1.00 25.03 179 GLY B CA 1
ATOM 4963 C C . GLY B 1 177 ? 15.085 -20.844 -28.906 1.00 26.81 179 GLY B C 1
ATOM 4964 O O . GLY B 1 177 ? 16.177 -20.678 -29.459 1.00 25.96 179 GLY B O 1
ATOM 4965 N N . SER B 1 178 ? 14.958 -21.412 -27.711 1.00 25.46 180 SER B N 1
ATOM 4966 C CA . SER B 1 178 ? 16.124 -21.915 -26.993 1.00 27.95 180 SER B CA 1
ATOM 4967 C C . SER B 1 178 ? 16.619 -23.215 -27.624 1.00 27.83 180 SER B C 1
ATOM 4968 O O . SER B 1 178 ? 17.822 -23.420 -27.766 1.00 28.85 180 SER B O 1
ATOM 4971 N N . LEU B 1 179 ? 15.684 -24.085 -28.004 1.00 27.51 181 LEU B N 1
ATOM 4972 C CA . LEU B 1 179 ? 16.025 -25.362 -28.626 1.00 28.81 181 LEU B CA 1
ATOM 4973 C C . LEU B 1 179 ? 16.752 -25.187 -29.961 1.00 30.48 181 LEU B C 1
ATOM 4974 O O . LEU B 1 179 ? 17.703 -25.917 -30.258 1.00 31.58 181 LEU B O 1
ATOM 4979 N N . ILE B 1 180 ? 16.298 -24.222 -30.760 1.00 31.35 182 ILE B N 1
ATOM 4980 C CA . ILE B 1 180 ? 16.887 -23.969 -32.074 1.00 32.45 182 ILE B CA 1
ATOM 4981 C C . ILE B 1 180 ? 18.038 -22.974 -32.049 1.00 32.94 182 ILE B C 1
ATOM 4982 O O . ILE B 1 180 ? 18.692 -22.758 -33.072 1.00 30.67 182 ILE B O 1
ATOM 4987 N N . GLY B 1 181 ? 18.277 -22.371 -30.885 1.00 31.20 183 GLY B N 1
ATOM 4988 C CA . GLY B 1 181 ? 19.351 -21.400 -30.750 1.00 34.01 183 GLY B CA 1
ATOM 4989 C C . GLY B 1 181 ? 19.164 -20.209 -31.668 1.00 34.99 183 GLY B C 1
ATOM 4990 O O . GLY B 1 181 ? 20.109 -19.743 -32.301 1.00 36.54 183 GLY B O 1
ATOM 4991 N N . LEU B 1 182 ? 17.937 -19.707 -31.723 1.00 34.67 184 LEU B N 1
ATOM 4992 C CA . LEU B 1 182 ? 17.583 -18.582 -32.581 1.00 34.76 184 LEU B CA 1
ATOM 4993 C C . LEU B 1 182 ? 18.350 -17.281 -32.353 1.00 34.84 184 LEU B C 1
ATOM 4994 O O . LEU B 1 182 ? 18.713 -16.602 -33.308 1.00 34.00 184 LEU B O 1
ATOM 4999 N N . ASP B 1 183 ? 18.601 -16.936 -31.094 1.00 35.75 185 ASP B N 1
ATOM 5000 C CA . ASP B 1 183 ? 19.282 -15.683 -30.781 1.00 36.42 185 ASP B CA 1
ATOM 5001 C C . ASP B 1 183 ? 19.765 -15.703 -29.339 1.00 35.72 185 ASP B C 1
ATOM 5002 O O . ASP B 1 183 ? 19.216 -16.425 -28.507 1.00 32.46 185 ASP B O 1
ATOM 5007 N N . PRO B 1 184 ? 20.802 -14.910 -29.021 1.00 35.80 186 PRO B N 1
ATOM 5008 C CA . PRO B 1 184 ? 21.346 -14.843 -27.657 1.00 35.75 186 PRO B CA 1
ATOM 5009 C C . PRO B 1 184 ? 20.347 -14.305 -26.639 1.00 34.21 186 PRO B C 1
ATOM 5010 O O . PRO B 1 184 ? 20.568 -14.414 -25.436 1.00 34.29 186 PRO B O 1
ATOM 5014 N N . SER B 1 185 ? 19.265 -13.706 -27.129 1.00 33.06 187 SER B N 1
ATOM 5015 C CA . SER B 1 185 ? 18.254 -13.152 -26.237 1.00 33.86 187 SER B CA 1
ATOM 5016 C C . SER B 1 185 ? 17.528 -14.266 -25.493 1.00 33.26 187 SER B C 1
ATOM 5017 O O . SER B 1 185 ? 16.935 -14.026 -24.447 1.00 34.06 187 SER B O 1
ATOM 5020 N N . PHE B 1 186 ? 17.569 -15.481 -26.033 1.00 31.73 188 PHE B N 1
ATOM 5021 C CA . PHE B 1 186 ? 16.922 -16.610 -25.368 1.00 31.35 188 PHE B CA 1
ATOM 5022 C C . PHE B 1 186 ? 17.893 -17.186 -24.347 1.00 32.75 188 PHE B C 1
ATOM 5023 O O . PHE B 1 186 ? 18.986 -17.641 -24.704 1.00 31.51 188 PHE B O 1
ATOM 5031 N N . LYS B 1 187 ? 17.494 -17.151 -23.079 1.00 29.35 189 LYS B N 1
ATOM 5032 C CA . LYS B 1 187 ? 18.324 -17.651 -21.993 1.00 31.75 189 LYS B CA 1
ATOM 5033 C C . LYS B 1 187 ? 17.838 -18.994 -21.475 1.00 31.71 189 LYS B C 1
ATOM 5034 O O . LYS B 1 187 ? 16.644 -19.290 -21.504 1.00 32.07 189 LYS B O 1
ATOM 5040 N N . VAL B 1 188 ? 18.775 -19.798 -20.985 1.00 30.90 190 VAL B N 1
ATOM 5041 C CA . VAL B 1 188 ? 18.460 -21.107 -20.435 1.00 28.63 190 VAL B CA 1
ATOM 5042 C C . VAL B 1 188 ? 19.279 -21.317 -19.167 1.00 29.56 190 VAL B C 1
ATOM 5043 O O . VAL B 1 188 ? 20.205 -20.550 -18.881 1.00 30.75 190 VAL B O 1
ATOM 5047 N N . ASP B 1 189 ? 18.914 -22.338 -18.400 1.00 28.90 191 ASP B N 1
ATOM 5048 C CA . ASP B 1 189 ? 19.658 -22.694 -17.201 1.00 33.12 191 ASP B CA 1
ATOM 5049 C C . ASP B 1 189 ? 20.342 -24.003 -17.561 1.00 33.08 191 ASP B C 1
ATOM 5050 O O . ASP B 1 189 ? 19.687 -24.958 -17.968 1.00 32.70 191 ASP B O 1
ATOM 5055 N N . PHE B 1 190 ? 21.661 -24.041 -17.436 1.00 34.30 192 PHE B N 1
ATOM 5056 C CA . PHE B 1 190 ? 22.401 -25.252 -17.768 1.00 36.46 192 PHE B CA 1
ATOM 5057 C C . PHE B 1 190 ? 23.034 -25.822 -16.497 1.00 38.66 192 PHE B C 1
ATOM 5058 O O . PHE B 1 190 ? 24.184 -25.538 -16.176 1.00 37.72 192 PHE B O 1
ATOM 5066 N N . ASN B 1 191 ? 22.253 -26.620 -15.776 1.00 40.65 193 ASN B N 1
ATOM 5067 C CA . ASN B 1 191 ? 22.696 -27.241 -14.535 1.00 41.48 193 ASN B CA 1
ATOM 5068 C C . ASN B 1 191 ? 23.187 -26.247 -13.488 1.00 42.55 193 ASN B C 1
ATOM 5069 O O . ASN B 1 191 ? 24.168 -26.511 -12.793 1.00 43.12 193 ASN B O 1
ATOM 5074 N N . GLY B 1 192 ? 22.527 -25.099 -13.365 1.00 41.26 194 GLY B N 1
ATOM 5075 C CA . GLY B 1 192 ? 22.966 -24.155 -12.351 1.00 41.69 194 GLY B CA 1
ATOM 5076 C C . GLY B 1 192 ? 23.085 -22.689 -12.698 1.00 43.04 194 GLY B C 1
ATOM 5077 O O . GLY B 1 192 ? 22.605 -21.839 -11.951 1.00 44.94 194 GLY B O 1
ATOM 5078 N N . LYS B 1 193 ? 23.735 -22.359 -13.807 1.00 44.46 195 LYS B N 1
ATOM 5079 C CA . LYS B 1 193 ? 23.850 -20.941 -14.137 1.00 45.53 195 LYS B CA 1
ATOM 5080 C C . LYS B 1 193 ? 23.256 -20.571 -15.480 1.00 41.57 195 LYS B C 1
ATOM 5081 O O . LYS B 1 193 ? 23.104 -21.401 -16.375 1.00 38.84 195 LYS B O 1
ATOM 5087 N N . GLU B 1 194 ? 22.920 -19.296 -15.588 1.00 40.58 196 GLU B N 1
ATOM 5088 C CA . GLU B 1 194 ? 22.331 -18.717 -16.778 1.00 38.89 196 GLU B CA 1
ATOM 5089 C C . GLU B 1 194 ? 23.309 -18.769 -17.947 1.00 38.46 196 GLU B C 1
ATOM 5090 O O . GLU B 1 194 ? 24.522 -18.676 -17.767 1.00 36.10 196 GLU B O 1
ATOM 5096 N N . MET B 1 195 ? 22.758 -18.937 -19.141 1.00 37.21 197 MET B N 1
ATOM 5097 C CA . MET B 1 195 ? 23.530 -19.003 -20.371 1.00 39.28 197 MET B CA 1
ATOM 5098 C C . MET B 1 195 ? 22.563 -18.753 -21.514 1.00 38.17 197 MET B C 1
ATOM 5099 O O . MET B 1 195 ? 21.380 -19.069 -21.398 1.00 38.96 197 MET B O 1
ATOM 5104 N N . ASP B 1 196 ? 23.055 -18.192 -22.613 1.00 35.96 198 ASP B N 1
ATOM 5105 C CA . ASP B 1 196 ? 22.198 -17.952 -23.763 1.00 37.07 198 ASP B CA 1
ATOM 5106 C C . ASP B 1 196 ? 22.050 -19.276 -24.512 1.00 35.98 198 ASP B C 1
ATOM 5107 O O . ASP B 1 196 ? 22.907 -20.156 -24.394 1.00 35.19 198 ASP B O 1
ATOM 5112 N N . ALA B 1 197 ? 20.970 -19.411 -25.276 1.00 34.98 199 ALA B N 1
ATOM 5113 C CA . ALA B 1 197 ? 20.716 -20.640 -26.015 1.00 35.37 199 ALA B CA 1
ATOM 5114 C C . ALA B 1 197 ? 21.871 -21.021 -26.956 1.00 34.68 199 ALA B C 1
ATOM 5115 O O . ALA B 1 197 ? 22.360 -22.142 -26.911 1.00 33.73 199 ALA B O 1
ATOM 5117 N N . PRO B 1 198 ? 22.319 -20.086 -27.814 1.00 34.51 200 PRO B N 1
ATOM 5118 C CA . PRO B 1 198 ? 23.420 -20.384 -28.737 1.00 35.49 200 PRO B CA 1
ATOM 5119 C C . PRO B 1 198 ? 24.635 -20.999 -28.031 1.00 35.46 200 PRO B C 1
ATOM 5120 O O . PRO B 1 198 ? 25.189 -21.997 -28.494 1.00 35.09 200 PRO B O 1
ATOM 5124 N N . THR B 1 199 ? 25.047 -20.405 -26.913 1.00 33.02 201 THR B N 1
ATOM 5125 C CA . THR B 1 199 ? 26.190 -20.910 -26.161 1.00 34.62 201 THR B CA 1
ATOM 5126 C C . THR B 1 199 ? 25.931 -22.326 -25.655 1.00 34.84 201 THR B C 1
ATOM 5127 O O . THR B 1 199 ? 26.816 -23.184 -25.708 1.00 35.61 201 THR B O 1
ATOM 5131 N N . ALA B 1 200 ? 24.715 -22.574 -25.174 1.00 30.40 202 ALA B N 1
ATOM 5132 C CA . ALA B 1 200 ? 24.362 -23.895 -24.672 1.00 29.97 202 ALA B CA 1
ATOM 5133 C C . ALA B 1 200 ? 24.454 -24.911 -25.799 1.00 26.97 202 ALA B C 1
ATOM 5134 O O . ALA B 1 200 ? 24.991 -26.000 -25.613 1.00 27.52 202 ALA B O 1
ATOM 5136 N N . LEU B 1 201 ? 23.923 -24.553 -26.963 1.00 28.83 203 LEU B N 1
ATOM 5137 C CA . LEU B 1 201 ? 23.953 -25.442 -28.120 1.00 33.91 203 LEU B CA 1
ATOM 5138 C C . LEU B 1 201 ? 25.389 -25.730 -28.536 1.00 35.95 203 LEU B C 1
ATOM 5139 O O . LEU B 1 201 ? 25.679 -26.808 -29.056 1.00 37.07 203 LEU B O 1
ATOM 5144 N N . ARG B 1 202 ? 26.283 -24.769 -28.312 1.00 37.08 204 ARG B N 1
ATOM 5145 C CA . ARG B 1 202 ? 27.687 -24.954 -28.667 1.00 40.69 204 ARG B CA 1
ATOM 5146 C C . ARG B 1 202 ? 28.336 -25.949 -27.709 1.00 39.86 204 ARG B C 1
ATOM 5147 O O . ARG B 1 202 ? 29.077 -26.842 -28.131 1.00 40.07 204 ARG B O 1
ATOM 5155 N N . GLN B 1 203 ? 28.052 -25.786 -26.421 1.00 37.43 205 GLN B N 1
ATOM 5156 C CA . GLN B 1 203 ? 28.587 -26.671 -25.393 1.00 37.43 205 GLN B CA 1
ATOM 5157 C C . GLN B 1 203 ? 28.077 -28.097 -25.564 1.00 36.94 205 GLN B C 1
ATOM 5158 O O . GLN B 1 203 ? 28.736 -29.056 -25.158 1.00 34.02 205 GLN B O 1
ATOM 5164 N N . LEU B 1 204 ? 26.895 -28.226 -26.160 1.00 35.79 206 LEU B N 1
ATOM 5165 C CA . LEU B 1 204 ? 26.282 -29.529 -26.393 1.00 35.84 206 LEU B CA 1
ATOM 5166 C C . LEU B 1 204 ? 26.723 -30.090 -27.740 1.00 36.59 206 LEU B C 1
ATOM 5167 O O . LEU B 1 204 ? 26.351 -31.205 -28.109 1.00 35.85 206 LEU B O 1
ATOM 5172 N N . ASN B 1 205 ? 27.511 -29.305 -28.470 1.00 36.52 207 ASN B N 1
ATOM 5173 C CA . ASN B 1 205 ? 27.995 -29.713 -29.783 1.00 36.42 207 ASN B CA 1
ATOM 5174 C C . ASN B 1 205 ? 26.827 -29.933 -30.743 1.00 35.45 207 ASN B C 1
ATOM 5175 O O . ASN B 1 205 ? 26.822 -30.877 -31.538 1.00 34.02 207 ASN B O 1
ATOM 5180 N N . LEU B 1 206 ? 25.833 -29.054 -30.654 1.00 34.71 208 LEU B N 1
ATOM 5181 C CA . LEU B 1 206 ? 24.650 -29.119 -31.509 1.00 33.47 208 LEU B CA 1
ATOM 5182 C C . LEU B 1 206 ? 24.610 -27.862 -32.358 1.00 34.28 208 LEU B C 1
ATOM 5183 O O . LEU B 1 206 ? 25.004 -26.786 -31.908 1.00 34.99 208 LEU B O 1
ATOM 5188 N N . SER B 1 207 ? 24.125 -27.992 -33.585 1.00 36.76 209 SER B N 1
ATOM 5189 C CA . SER B 1 207 ? 24.047 -26.846 -34.477 1.00 40.19 209 SER B CA 1
ATOM 5190 C C . SER B 1 207 ? 22.673 -26.203 -34.379 1.00 40.63 209 SER B C 1
ATOM 5191 O O . SER B 1 207 ? 21.676 -26.882 -34.124 1.00 40.07 209 SER B O 1
ATOM 5194 N N . PRO B 1 208 ? 22.603 -24.877 -34.569 1.00 39.44 210 PRO B N 1
ATOM 5195 C CA . PRO B 1 208 ? 21.297 -24.221 -34.495 1.00 39.07 210 PRO B CA 1
ATOM 5196 C C . PRO B 1 208 ? 20.392 -24.855 -35.550 1.00 39.74 210 PRO B C 1
ATOM 5197 O O . PRO B 1 208 ? 20.873 -25.492 -36.492 1.00 39.29 210 PRO B O 1
ATOM 5201 N N . LEU B 1 209 ? 19.086 -24.696 -35.401 1.00 39.03 211 LEU B N 1
ATOM 5202 C CA . LEU B 1 209 ? 18.170 -25.278 -36.370 1.00 39.45 211 LEU B CA 1
ATOM 5203 C C . LEU B 1 209 ? 17.276 -24.223 -36.995 1.00 39.99 211 LEU B C 1
ATOM 5204 O O . LEU B 1 209 ? 17.034 -23.169 -36.408 1.00 39.02 211 LEU B O 1
ATOM 5209 N N . THR B 1 210 ? 16.803 -24.520 -38.201 1.00 40.50 212 THR B N 1
ATOM 5210 C CA . THR B 1 210 ? 15.911 -23.632 -38.930 1.00 41.27 212 THR B CA 1
ATOM 5211 C C . THR B 1 210 ? 14.568 -24.343 -39.037 1.00 40.54 212 THR B C 1
ATOM 5212 O O . THR B 1 210 ? 14.493 -25.482 -39.502 1.00 40.88 212 THR B O 1
ATOM 5216 N N . LEU B 1 211 ? 13.513 -23.674 -38.589 1.00 39.17 213 LEU B N 1
ATOM 5217 C CA . LEU B 1 211 ? 12.175 -24.248 -38.617 1.00 37.57 213 LEU B CA 1
ATOM 5218 C C . LEU B 1 211 ? 11.624 -24.355 -40.031 1.00 38.16 213 LEU B C 1
ATOM 5219 O O . LEU B 1 211 ? 11.624 -23.383 -40.781 1.00 38.81 213 LEU B O 1
ATOM 5224 N N . LEU B 1 212 ? 11.156 -25.549 -40.381 1.00 39.73 214 LEU B N 1
ATOM 5225 C CA . LEU B 1 212 ? 10.581 -25.806 -41.695 1.00 41.92 214 LEU B CA 1
ATOM 5226 C C . LEU B 1 212 ? 9.082 -25.552 -41.591 1.00 41.86 214 LEU B C 1
ATOM 5227 O O . LEU B 1 212 ? 8.558 -25.378 -40.493 1.00 42.94 214 LEU B O 1
ATOM 5232 N N . PRO B 1 213 ? 8.373 -25.520 -42.728 1.00 42.14 215 PRO B N 1
ATOM 5233 C CA . PRO B 1 213 ? 6.930 -25.279 -42.681 1.00 42.54 215 PRO B CA 1
ATOM 5234 C C . PRO B 1 213 ? 6.251 -26.110 -41.597 1.00 40.66 215 PRO B C 1
ATOM 5235 O O . PRO B 1 213 ? 6.632 -27.253 -41.353 1.00 40.34 215 PRO B O 1
ATOM 5239 N N . LYS B 1 214 ? 5.257 -25.524 -40.941 1.00 40.42 216 LYS B N 1
ATOM 5240 C CA . LYS B 1 214 ? 4.513 -26.212 -39.885 1.00 38.11 216 LYS B CA 1
ATOM 5241 C C . LYS B 1 214 ? 5.274 -26.473 -38.579 1.00 36.17 216 LYS B C 1
ATOM 5242 O O . LYS B 1 214 ? 4.650 -26.602 -37.520 1.00 29.25 216 LYS B O 1
ATOM 5248 N N . GLU B 1 215 ? 6.603 -26.541 -38.634 1.00 32.60 217 GLU B N 1
ATOM 5249 C CA . GLU B 1 215 ? 7.378 -26.821 -37.421 1.00 33.82 217 GLU B CA 1
ATOM 5250 C C . GLU B 1 215 ? 7.221 -25.788 -36.308 1.00 33.96 217 GLU B C 1
ATOM 5251 O O . GLU B 1 215 ? 7.271 -26.135 -35.121 1.00 30.53 217 GLU B O 1
ATOM 5257 N N . GLY B 1 216 ? 7.040 -24.525 -36.683 1.00 33.49 218 GLY B N 1
ATOM 5258 C CA . GLY B 1 216 ? 6.863 -23.486 -35.680 1.00 32.46 218 GLY B CA 1
ATOM 5259 C C . GLY B 1 216 ? 5.557 -23.726 -34.945 1.00 31.97 218 GLY B C 1
ATOM 5260 O O . GLY B 1 216 ? 5.505 -23.703 -33.711 1.00 30.73 218 GLY B O 1
ATOM 5261 N N . LEU B 1 217 ? 4.499 -23.966 -35.715 1.00 30.19 219 LEU B N 1
ATOM 5262 C CA . LEU B 1 217 ? 3.179 -24.229 -35.159 1.00 30.50 219 LEU B CA 1
ATOM 5263 C C . LEU B 1 217 ? 3.155 -25.522 -34.359 1.00 29.16 219 LEU B C 1
ATOM 5264 O O . LEU B 1 217 ? 2.472 -25.612 -33.340 1.00 30.57 219 LEU B O 1
ATOM 5269 N N . ALA B 1 218 ? 3.895 -26.524 -34.821 1.00 27.14 220 ALA B N 1
ATOM 5270 C CA . ALA B 1 218 ? 3.942 -27.810 -34.132 1.00 27.09 220 ALA B CA 1
ATOM 5271 C C . ALA B 1 218 ? 4.613 -27.650 -32.770 1.00 25.72 220 ALA B C 1
ATOM 5272 O O . ALA B 1 218 ? 4.257 -28.325 -31.801 1.00 28.51 220 ALA B O 1
ATOM 5274 N N . MET B 1 219 ? 5.577 -26.741 -32.697 1.00 23.65 221 MET B N 1
ATOM 5275 C CA . MET B 1 219 ? 6.299 -26.496 -31.454 1.00 25.34 221 MET B CA 1
ATOM 5276 C C . MET B 1 219 ? 5.589 -25.556 -30.472 1.00 27.14 221 MET B C 1
ATOM 5277 O O . MET B 1 219 ? 5.618 -25.781 -29.264 1.00 28.15 221 MET B O 1
ATOM 5282 N N . MET B 1 220 ? 4.938 -24.520 -30.991 1.00 26.90 222 MET B N 1
ATOM 5283 C CA . MET B 1 220 ? 4.309 -23.515 -30.139 1.00 29.75 222 MET B CA 1
ATOM 5284 C C . MET B 1 220 ? 2.793 -23.563 -29.947 1.00 31.65 222 MET B C 1
ATOM 5285 O O . MET B 1 220 ? 2.249 -22.860 -29.094 1.00 30.18 222 MET B O 1
ATOM 5290 N N . ASN B 1 221 ? 2.120 -24.400 -30.726 1.00 31.53 223 ASN B N 1
ATOM 5291 C CA . ASN B 1 221 ? 0.673 -24.541 -30.638 1.00 32.73 223 ASN B CA 1
ATOM 5292 C C . ASN B 1 221 ? 0.401 -25.757 -29.753 1.00 32.48 223 ASN B C 1
ATOM 5293 O O . ASN B 1 221 ? 0.775 -26.872 -30.106 1.00 34.50 223 ASN B O 1
ATOM 5298 N N . GLY B 1 222 ? -0.230 -25.558 -28.601 1.00 30.34 224 GLY B N 1
ATOM 5299 C CA . GLY B 1 222 ? -0.493 -26.692 -27.733 1.00 27.09 224 GLY B CA 1
ATOM 5300 C C . GLY B 1 222 ? -0.632 -26.364 -26.255 1.00 24.49 224 GLY B C 1
ATOM 5301 O O . GLY B 1 222 ? -0.387 -25.233 -25.828 1.00 23.57 224 GLY B O 1
ATOM 5302 N N . THR B 1 223 ? -0.987 -27.375 -25.472 1.00 22.09 225 THR B N 1
ATOM 5303 C CA . THR B 1 223 ? -1.214 -27.216 -24.031 1.00 20.38 225 THR B CA 1
ATOM 5304 C C . THR B 1 223 ? -0.109 -27.772 -23.133 1.00 20.87 225 THR B C 1
ATOM 5305 O O . THR B 1 223 ? -0.286 -27.900 -21.920 1.00 17.16 225 THR B O 1
ATOM 5309 N N . SER B 1 224 ? 1.042 -28.069 -23.724 1.00 20.13 226 SER B N 1
ATOM 5310 C CA . SER B 1 224 ? 2.159 -28.659 -22.996 1.00 20.31 226 SER B CA 1
ATOM 5311 C C . SER B 1 224 ? 2.644 -27.975 -21.718 1.00 19.32 226 SER B C 1
ATOM 5312 O O . SER B 1 224 ? 2.986 -28.650 -20.750 1.00 16.38 226 SER B O 1
ATOM 5315 N N . VAL B 1 225 ? 2.690 -26.649 -21.709 1.00 17.64 227 VAL B N 1
ATOM 5316 C CA . VAL B 1 225 ? 3.204 -25.970 -20.535 1.00 17.34 227 VAL B CA 1
ATOM 5317 C C . VAL B 1 225 ? 2.177 -25.944 -19.436 1.00 17.01 227 VAL B C 1
ATOM 5318 O O . VAL B 1 225 ? 2.482 -26.309 -18.305 1.00 18.20 227 VAL B O 1
ATOM 5322 N N . MET B 1 226 ? 0.960 -25.517 -19.758 1.00 15.51 228 MET B N 1
ATOM 5323 C CA . MET B 1 226 ? -0.074 -25.475 -18.735 1.00 20.24 228 MET B CA 1
ATOM 5324 C C . MET B 1 226 ? -0.327 -26.876 -18.179 1.00 21.11 228 MET B C 1
ATOM 5325 O O . MET B 1 226 ? -0.538 -27.051 -16.984 1.00 19.22 228 MET B O 1
ATOM 5330 N N . THR B 1 227 ? -0.285 -27.881 -19.046 1.00 21.30 229 THR B N 1
ATOM 5331 C CA . THR B 1 227 ? -0.517 -29.257 -18.604 1.00 21.37 229 THR B CA 1
ATOM 5332 C C . THR B 1 227 ? 0.665 -29.787 -17.780 1.00 18.77 229 THR B C 1
ATOM 5333 O O . THR B 1 227 ? 0.477 -30.529 -16.825 1.00 17.42 229 THR B O 1
ATOM 5337 N N . GLY B 1 228 ? 1.882 -29.409 -18.153 1.00 20.55 230 GLY B N 1
ATOM 5338 C CA . GLY B 1 228 ? 3.037 -29.851 -17.389 1.00 21.26 230 GLY B CA 1
ATOM 5339 C C . GLY B 1 228 ? 2.958 -29.265 -15.987 1.00 20.90 230 GLY B C 1
ATOM 5340 O O . GLY B 1 228 ? 3.272 -29.929 -14.996 1.00 20.02 230 GLY B O 1
ATOM 5341 N N . ILE B 1 229 ? 2.539 -28.007 -15.903 1.00 17.68 231 ILE B N 1
ATOM 5342 C CA . ILE B 1 229 ? 2.405 -27.349 -14.606 1.00 19.56 231 ILE B CA 1
ATOM 5343 C C . ILE B 1 229 ? 1.324 -28.075 -13.810 1.00 19.46 231 ILE B C 1
ATOM 5344 O O . ILE B 1 229 ? 1.515 -28.420 -12.641 1.00 16.07 231 ILE B O 1
ATOM 5349 N N . ALA B 1 230 ? 0.190 -28.310 -14.459 1.00 17.47 232 ALA B N 1
ATOM 5350 C CA . ALA B 1 230 ? -0.922 -28.996 -13.815 1.00 20.98 232 ALA B CA 1
ATOM 5351 C C . ALA B 1 230 ? -0.531 -30.391 -13.329 1.00 19.70 232 ALA B C 1
ATOM 5352 O O . ALA B 1 230 ? -0.925 -30.796 -12.237 1.00 20.90 232 ALA B O 1
ATOM 5354 N N . ALA B 1 231 ? 0.258 -31.118 -14.122 1.00 19.61 233 ALA B N 1
ATOM 5355 C CA . ALA B 1 231 ? 0.679 -32.475 -13.748 1.00 20.73 233 ALA B CA 1
ATOM 5356 C C . ALA B 1 231 ? 1.445 -32.470 -12.434 1.00 19.48 233 ALA B C 1
ATOM 5357 O O . ALA B 1 231 ? 1.151 -33.267 -11.543 1.00 20.48 233 ALA B O 1
ATOM 5359 N N . ASN B 1 232 ? 2.425 -31.575 -12.313 1.00 17.08 234 ASN B N 1
ATOM 5360 C CA . ASN B 1 232 ? 3.195 -31.495 -11.076 1.00 18.59 234 ASN B CA 1
ATOM 5361 C C . ASN B 1 232 ? 2.311 -31.068 -9.898 1.00 14.30 234 ASN B C 1
ATOM 5362 O O . ASN B 1 232 ? 2.523 -31.511 -8.774 1.00 19.27 234 ASN B O 1
ATOM 5367 N N . CYS B 1 233 ? 1.331 -30.205 -10.149 1.00 15.55 235 CYS B N 1
ATOM 5368 C CA . CYS B 1 233 ? 0.413 -29.779 -9.078 1.00 17.85 235 CYS B CA 1
ATOM 5369 C C . CYS B 1 233 ? -0.405 -30.959 -8.560 1.00 18.16 235 CYS B C 1
ATOM 5370 O O . CYS B 1 233 ? -0.572 -31.137 -7.352 1.00 19.02 235 CYS B O 1
ATOM 5373 N N . VAL B 1 234 ? -0.929 -31.759 -9.479 1.00 18.03 236 VAL B N 1
ATOM 5374 C CA . VAL B 1 234 ? -1.729 -32.918 -9.104 1.00 18.10 236 VAL B CA 1
ATOM 5375 C C . VAL B 1 234 ? -0.895 -33.918 -8.322 1.00 18.16 236 VAL B C 1
ATOM 5376 O O . VAL B 1 234 ? -1.359 -34.477 -7.329 1.00 21.14 236 VAL B O 1
ATOM 5380 N N . TYR B 1 235 ? 0.340 -34.131 -8.774 1.00 16.17 237 TYR B N 1
ATOM 5381 C CA . TYR B 1 235 ? 1.260 -35.052 -8.120 1.00 18.03 237 TYR B CA 1
ATOM 5382 C C . TYR B 1 235 ? 1.445 -34.621 -6.670 1.00 18.45 237 TYR B C 1
ATOM 5383 O O . TYR B 1 235 ? 1.310 -35.425 -5.747 1.00 20.04 237 TYR B O 1
ATOM 5392 N N . ASP B 1 236 ? 1.758 -33.343 -6.483 1.00 18.78 238 ASP B N 1
ATOM 5393 C CA . ASP B 1 236 ? 1.989 -32.797 -5.147 1.00 18.25 238 ASP B CA 1
ATOM 5394 C C . ASP B 1 236 ? 0.746 -32.808 -4.256 1.00 19.92 238 ASP B C 1
ATOM 5395 O O . ASP B 1 236 ? 0.837 -33.012 -3.034 1.00 20.39 238 ASP B O 1
ATOM 5400 N N . THR B 1 237 ? -0.410 -32.578 -4.864 1.00 17.76 239 THR B N 1
ATOM 5401 C CA . THR B 1 237 ? -1.663 -32.538 -4.118 1.00 20.79 239 THR B CA 1
ATOM 5402 C C . THR B 1 237 ? -2.094 -33.924 -3.631 1.00 21.66 239 THR B C 1
ATOM 5403 O O . THR B 1 237 ? -2.692 -34.066 -2.552 1.00 18.52 239 THR B O 1
ATOM 5407 N N . GLN B 1 238 ? -1.778 -34.945 -4.419 1.00 20.31 240 GLN B N 1
ATOM 5408 C CA . GLN B 1 238 ? -2.098 -36.319 -4.043 1.00 20.78 240 GLN B CA 1
ATOM 5409 C C . GLN B 1 238 ? -1.280 -36.654 -2.800 1.00 20.57 240 GLN B C 1
ATOM 5410 O O . GLN B 1 238 ? -1.776 -37.271 -1.848 1.00 19.18 240 GLN B O 1
ATOM 5416 N N . ILE B 1 239 ? -0.021 -36.229 -2.815 1.00 20.08 241 ILE B N 1
ATOM 5417 C CA . ILE B 1 239 ? 0.884 -36.451 -1.692 1.00 21.31 241 ILE B CA 1
ATOM 5418 C C . ILE B 1 239 ? 0.417 -35.685 -0.443 1.00 19.92 241 ILE B C 1
ATOM 5419 O O . ILE B 1 239 ? 0.380 -36.234 0.661 1.00 19.86 241 ILE B O 1
ATOM 5424 N N . LEU B 1 240 ? 0.060 -34.416 -0.615 1.00 18.89 242 LEU B N 1
ATOM 5425 C CA . LEU B 1 240 ? -0.408 -33.612 0.513 1.00 20.38 242 LEU B CA 1
ATOM 5426 C C . LEU B 1 240 ? -1.712 -34.168 1.089 1.00 20.68 242 LEU B C 1
ATOM 5427 O O . LEU B 1 240 ? -1.954 -34.096 2.294 1.00 17.80 242 LEU B O 1
ATOM 5432 N N . THR B 1 241 ? -2.550 -34.730 0.225 1.00 17.75 243 THR B N 1
ATOM 5433 C CA . THR B 1 241 ? -3.809 -35.326 0.670 1.00 20.97 243 THR B CA 1
ATOM 5434 C C . THR B 1 241 ? -3.534 -36.565 1.528 1.00 20.05 243 THR B C 1
ATOM 5435 O O . THR B 1 241 ? -4.203 -36.792 2.541 1.00 20.05 243 THR B O 1
ATOM 5439 N N . ALA B 1 242 ? -2.537 -37.359 1.137 1.00 17.78 244 ALA B N 1
ATOM 5440 C CA . ALA B 1 242 ? -2.179 -38.551 1.902 1.00 16.84 244 ALA B CA 1
ATOM 5441 C C . ALA B 1 242 ? -1.656 -38.132 3.272 1.00 16.71 244 ALA B C 1
ATOM 5442 O O . ALA B 1 242 ? -1.991 -38.731 4.294 1.00 18.54 244 ALA B O 1
ATOM 5444 N N . ILE B 1 243 ? -0.831 -37.091 3.287 1.00 17.86 245 ILE B N 1
ATOM 5445 C CA . ILE B 1 243 ? -0.270 -36.582 4.532 1.00 18.97 245 ILE B CA 1
ATOM 5446 C C . ILE B 1 243 ? -1.354 -36.004 5.444 1.00 18.79 245 ILE B C 1
ATOM 5447 O O . ILE B 1 243 ? -1.301 -36.168 6.669 1.00 18.30 245 ILE B O 1
ATOM 5452 N N . ALA B 1 244 ? -2.319 -35.310 4.846 1.00 19.03 246 ALA B N 1
ATOM 5453 C CA . ALA B 1 244 ? -3.425 -34.711 5.587 1.00 19.72 246 ALA B CA 1
ATOM 5454 C C . ALA B 1 244 ? -4.233 -35.818 6.271 1.00 20.53 246 ALA B C 1
ATOM 5455 O O . ALA B 1 244 ? -4.708 -35.646 7.400 1.00 19.35 246 ALA B O 1
ATOM 5457 N N . MET B 1 245 ? -4.381 -36.956 5.596 1.00 20.77 247 MET B N 1
ATOM 5458 C CA . MET B 1 245 ? -5.099 -38.091 6.187 1.00 21.01 247 MET B CA 1
ATOM 5459 C C . MET B 1 245 ? -4.322 -38.536 7.430 1.00 19.46 247 MET B C 1
ATOM 5460 O O . MET B 1 245 ? -4.906 -38.839 8.470 1.00 20.72 247 MET B O 1
ATOM 5465 N N . GLY B 1 246 ? -2.999 -38.562 7.305 1.00 18.97 248 GLY B N 1
ATOM 5466 C CA . GLY B 1 246 ? -2.144 -38.957 8.410 1.00 21.80 248 GLY B CA 1
ATOM 5467 C C . GLY B 1 246 ? -2.259 -37.964 9.551 1.00 22.76 248 GLY B C 1
ATOM 5468 O O . GLY B 1 246 ? -2.210 -38.343 10.722 1.00 22.40 248 GLY B O 1
ATOM 5469 N N . VAL B 1 247 ? -2.402 -36.687 9.206 1.00 22.25 249 VAL B N 1
ATOM 5470 C CA . VAL B 1 247 ? -2.561 -35.639 10.209 1.00 21.15 249 VAL B CA 1
ATOM 5471 C C . VAL B 1 247 ? -3.888 -35.860 10.940 1.00 21.24 249 VAL B C 1
ATOM 5472 O O . VAL B 1 247 ? -3.942 -35.832 12.170 1.00 20.67 249 VAL B O 1
ATOM 5476 N N . HIS B 1 248 ? -4.961 -36.082 10.190 1.00 17.23 250 HIS B N 1
ATOM 5477 C CA . HIS B 1 248 ? -6.256 -36.332 10.820 1.00 22.28 250 HIS B CA 1
ATOM 5478 C C . HIS B 1 248 ? -6.169 -37.560 11.729 1.00 20.29 250 HIS B C 1
ATOM 5479 O O . HIS B 1 248 ? -6.810 -37.607 12.776 1.00 23.96 250 HIS B O 1
ATOM 5486 N N . ALA B 1 249 ? -5.369 -38.545 11.334 1.00 20.05 251 ALA B N 1
ATOM 5487 C CA . ALA B 1 249 ? -5.214 -39.750 12.142 1.00 23.04 251 ALA B CA 1
ATOM 5488 C C . ALA B 1 249 ? -4.536 -39.403 13.466 1.00 21.22 251 ALA B C 1
ATOM 5489 O O . ALA B 1 249 ? -4.896 -39.939 14.515 1.00 20.96 251 ALA B O 1
ATOM 5491 N N . LEU B 1 250 ? -3.551 -38.508 13.415 1.00 22.43 252 LEU B N 1
ATOM 5492 C CA . LEU B 1 250 ? -2.855 -38.080 14.625 1.00 22.40 252 LEU B CA 1
ATOM 5493 C C . LEU B 1 250 ? -3.807 -37.254 15.493 1.00 21.99 252 LEU B C 1
ATOM 5494 O O . LEU B 1 250 ? -3.828 -37.392 16.717 1.00 22.94 252 LEU B O 1
ATOM 5499 N N . ASP B 1 251 ? -4.608 -36.408 14.849 1.00 21.13 253 ASP B N 1
ATOM 5500 C CA . ASP B 1 251 ? -5.564 -35.552 15.552 1.00 23.53 253 ASP B CA 1
ATOM 5501 C C . ASP B 1 251 ? -6.607 -36.351 16.328 1.00 21.77 253 ASP B C 1
ATOM 5502 O O . ASP B 1 251 ? -6.893 -36.065 17.496 1.00 21.03 253 ASP B O 1
ATOM 5507 N N . ILE B 1 252 ? -7.187 -37.336 15.654 1.00 21.66 254 ILE B N 1
ATOM 5508 C CA . ILE B 1 252 ? -8.200 -38.205 16.241 1.00 24.77 254 ILE B CA 1
ATOM 5509 C C . ILE B 1 252 ? -7.670 -38.876 17.512 1.00 23.28 254 ILE B C 1
ATOM 5510 O O . ILE B 1 252 ? -8.350 -38.929 18.536 1.00 21.68 254 ILE B O 1
ATOM 5515 N N . GLN B 1 253 ? -6.447 -39.381 17.436 1.00 22.04 255 GLN B N 1
ATOM 5516 C CA . GLN B 1 253 ? -5.838 -40.043 18.579 1.00 26.31 255 GLN B CA 1
ATOM 5517 C C . GLN B 1 253 ? -5.576 -39.047 19.705 1.00 26.44 255 GLN B C 1
ATOM 5518 O O . GLN B 1 253 ? -5.905 -39.310 20.857 1.00 27.96 255 GLN B O 1
ATOM 5524 N N . ALA B 1 254 ? -5.002 -37.895 19.371 1.00 26.29 256 ALA B N 1
ATOM 5525 C CA . ALA B 1 254 ? -4.711 -36.887 20.386 1.00 25.73 256 ALA B CA 1
ATOM 5526 C C . ALA B 1 254 ? -5.979 -36.407 21.084 1.00 27.09 256 ALA B C 1
ATOM 5527 O O . ALA B 1 254 ? -5.950 -36.041 22.262 1.00 24.83 256 ALA B O 1
ATOM 5529 N N . LEU B 1 255 ? -7.095 -36.413 20.358 1.00 23.85 257 LEU B N 1
ATOM 5530 C CA . LEU B 1 255 ? -8.370 -35.974 20.919 1.00 27.13 257 LEU B CA 1
ATOM 5531 C C . LEU B 1 255 ? -9.159 -37.114 21.567 1.00 26.07 257 LEU B C 1
ATOM 5532 O O . LEU B 1 255 ? -10.272 -36.905 22.051 1.00 25.81 257 LEU B O 1
ATOM 5537 N N . ASN B 1 256 ? -8.587 -38.312 21.572 1.00 25.29 258 ASN B N 1
ATOM 5538 C CA . ASN B 1 256 ? -9.264 -39.477 22.137 1.00 29.77 258 ASN B CA 1
ATOM 5539 C C . ASN B 1 256 ? -10.605 -39.694 21.430 1.00 29.34 258 ASN B C 1
ATOM 5540 O O . ASN B 1 256 ? -11.624 -39.983 22.069 1.00 28.12 258 ASN B O 1
ATOM 5545 N N . GLY B 1 257 ? -10.604 -39.540 20.108 1.00 26.82 259 GLY B N 1
ATOM 5546 C CA . GLY B 1 257 ? -11.827 -39.738 19.355 1.00 26.32 259 GLY B CA 1
ATOM 5547 C C . GLY B 1 257 ? -12.121 -41.222 19.211 1.00 26.13 259 GLY B C 1
ATOM 5548 O O . GLY B 1 257 ? -11.259 -42.054 19.470 1.00 28.97 259 GLY B O 1
ATOM 5549 N N . THR B 1 258 ? -13.334 -41.569 18.799 1.00 27.88 260 THR B N 1
ATOM 5550 C CA . THR B 1 258 ? -13.674 -42.977 18.626 1.00 26.90 260 THR B CA 1
ATOM 5551 C C . THR B 1 258 ? -13.469 -43.391 17.169 1.00 27.99 260 THR B C 1
ATOM 5552 O O . THR B 1 258 ? -13.534 -42.559 16.265 1.00 26.81 260 THR B O 1
ATOM 5556 N N . ASN B 1 259 ? -13.205 -44.673 16.945 1.00 26.64 261 ASN B N 1
ATOM 5557 C CA . ASN B 1 259 ? -13.016 -45.172 15.592 1.00 27.70 261 ASN B CA 1
ATOM 5558 C C . ASN B 1 259 ? -14.344 -45.668 15.027 1.00 27.97 261 ASN B C 1
ATOM 5559 O O . ASN B 1 259 ? -14.413 -46.108 13.879 1.00 29.96 261 ASN B O 1
ATOM 5564 N N . GLN B 1 260 ? -15.400 -45.574 15.829 1.00 25.78 262 GLN B N 1
ATOM 5565 C CA . GLN B 1 260 ? -16.718 -46.045 15.410 1.00 27.51 262 GLN B CA 1
ATOM 5566 C C . GLN B 1 260 ? -17.262 -45.350 14.169 1.00 26.32 262 GLN B C 1
ATOM 5567 O O . GLN B 1 260 ? -18.008 -45.948 13.396 1.00 22.70 262 GLN B O 1
ATOM 5573 N N . SER B 1 261 ? -16.887 -44.088 13.983 1.00 25.76 263 SER B N 1
ATOM 5574 C CA . SER B 1 261 ? -17.346 -43.306 12.839 1.00 26.32 263 SER B CA 1
ATOM 5575 C C . SER B 1 261 ? -16.894 -43.892 11.508 1.00 22.13 263 SER B C 1
ATOM 5576 O O . SER B 1 261 ? -17.473 -43.591 10.468 1.00 21.86 263 SER B O 1
ATOM 5579 N N . PHE B 1 262 ? -15.862 -44.727 11.543 1.00 20.54 264 PHE B N 1
ATOM 5580 C CA . PHE B 1 262 ? -15.321 -45.307 10.318 1.00 23.48 264 PHE B CA 1
ATOM 5581 C C . PHE B 1 262 ? -15.795 -46.730 10.027 1.00 25.14 264 PHE B C 1
ATOM 5582 O O . PHE B 1 262 ? -15.344 -47.360 9.069 1.00 25.71 264 PHE B O 1
ATOM 5590 N N . HIS B 1 263 ? -16.721 -47.229 10.841 1.00 24.63 265 HIS B N 1
ATOM 5591 C CA . HIS B 1 263 ? -17.228 -48.582 10.651 1.00 27.04 265 HIS B CA 1
ATOM 5592 C C . HIS B 1 263 ? -17.835 -48.741 9.253 1.00 25.61 265 HIS B C 1
ATOM 5593 O O . HIS B 1 263 ? -18.661 -47.939 8.831 1.00 23.51 265 HIS B O 1
ATOM 5600 N N . PRO B 1 264 ? -17.425 -49.793 8.525 1.00 26.89 266 PRO B N 1
ATOM 5601 C CA . PRO B 1 264 ? -17.878 -50.118 7.166 1.00 26.23 266 PRO B CA 1
ATOM 5602 C C . PRO B 1 264 ? -19.393 -50.135 6.928 1.00 26.24 266 PRO B C 1
ATOM 5603 O O . PRO B 1 264 ? -19.843 -49.867 5.818 1.00 27.22 266 PRO B O 1
ATOM 5607 N N . PHE B 1 265 ? -20.177 -50.455 7.954 1.00 26.04 267 PHE B N 1
ATOM 5608 C CA . PHE B 1 265 ? -21.636 -50.500 7.808 1.00 26.08 267 PHE B CA 1
ATOM 5609 C C . PHE B 1 265 ? -22.186 -49.120 7.456 1.00 25.02 267 PHE B C 1
ATOM 5610 O O . PHE B 1 265 ? -23.092 -48.979 6.632 1.00 24.37 267 PHE B O 1
ATOM 5618 N N . ILE B 1 266 ? -21.624 -48.102 8.089 1.00 23.68 268 ILE B N 1
ATOM 5619 C CA . ILE B 1 266 ? -22.049 -46.726 7.856 1.00 21.27 268 ILE B CA 1
ATOM 5620 C C . ILE B 1 266 ? -21.791 -46.296 6.423 1.00 21.27 268 ILE B C 1
ATOM 5621 O O . ILE B 1 266 ? -22.671 -45.785 5.735 1.00 22.45 268 ILE B O 1
ATOM 5626 N N . HIS B 1 267 ? -20.572 -46.522 5.973 1.00 20.86 269 HIS B N 1
ATOM 5627 C CA . HIS B 1 267 ? -20.192 -46.093 4.647 1.00 24.21 269 HIS B CA 1
ATOM 5628 C C . HIS B 1 267 ? -20.725 -46.950 3.516 1.00 22.72 269 HIS B C 1
ATOM 5629 O O . HIS B 1 267 ? -20.950 -46.453 2.419 1.00 20.15 269 HIS B O 1
ATOM 5636 N N . ASN B 1 268 ? -20.970 -48.228 3.774 1.00 25.38 270 ASN B N 1
ATOM 5637 C CA . ASN B 1 268 ? -21.531 -49.048 2.716 1.00 27.67 270 ASN B CA 1
ATOM 5638 C C . ASN B 1 268 ? -22.991 -48.656 2.486 1.00 25.57 270 ASN B C 1
ATOM 5639 O O . ASN B 1 268 ? -23.546 -48.928 1.432 1.00 26.20 270 ASN B O 1
ATOM 5644 N N . SER B 1 269 ? -23.607 -47.992 3.462 1.00 24.22 271 SER B N 1
ATOM 5645 C CA . SER B 1 269 ? -24.986 -47.551 3.307 1.00 25.05 271 SER B CA 1
ATOM 5646 C C . SER B 1 269 ? -25.048 -46.210 2.545 1.00 24.97 271 SER B C 1
ATOM 5647 O O . SER B 1 269 ? -26.121 -45.771 2.134 1.00 23.93 271 SER B O 1
ATOM 5650 N N . LYS B 1 270 ? -23.891 -45.574 2.359 1.00 23.92 272 LYS B N 1
ATOM 5651 C CA . LYS B 1 270 ? -23.764 -44.311 1.610 1.00 22.90 272 LYS B CA 1
ATOM 5652 C C . LYS B 1 270 ? -22.457 -44.525 0.841 1.00 22.49 272 LYS B C 1
ATOM 5653 O O . LYS B 1 270 ? -21.454 -43.833 1.058 1.00 23.38 272 LYS B O 1
ATOM 5659 N N . PRO B 1 271 ? -22.478 -45.486 -0.097 1.00 24.07 273 PRO B N 1
ATOM 5660 C CA . PRO B 1 271 ? -21.372 -45.924 -0.951 1.00 22.95 273 PRO B CA 1
ATOM 5661 C C . PRO B 1 271 ? -20.694 -45.026 -1.979 1.00 22.41 273 PRO B C 1
ATOM 5662 O O . PRO B 1 271 ? -20.455 -45.453 -3.101 1.00 21.62 273 PRO B O 1
ATOM 5666 N N . HIS B 1 272 ? -20.381 -43.787 -1.612 1.00 21.01 274 HIS B N 1
ATOM 5667 C CA . HIS B 1 272 ? -19.653 -42.914 -2.531 1.00 20.22 274 HIS B CA 1
ATOM 5668 C C . HIS B 1 272 ? -18.233 -43.488 -2.512 1.00 19.98 274 HIS B C 1
ATOM 5669 O O . HIS B 1 272 ? -17.687 -43.746 -1.446 1.00 18.87 274 HIS B O 1
ATOM 5676 N N . PRO B 1 273 ? -17.613 -43.704 -3.685 1.00 22.47 275 PRO B N 1
ATOM 5677 C CA . PRO B 1 273 ? -16.256 -44.262 -3.659 1.00 21.53 275 PRO B CA 1
ATOM 5678 C C . PRO B 1 273 ? -15.211 -43.523 -2.820 1.00 20.87 275 PRO B C 1
ATOM 5679 O O . PRO B 1 273 ? -14.424 -44.152 -2.121 1.00 19.16 275 PRO B O 1
ATOM 5683 N N . GLY B 1 274 ? -15.195 -42.195 -2.874 1.00 20.63 276 GLY B N 1
ATOM 5684 C CA . GLY B 1 274 ? -14.213 -41.464 -2.085 1.00 19.45 276 GLY B CA 1
ATOM 5685 C C . GLY B 1 274 ? -14.474 -41.589 -0.589 1.00 20.78 276 GLY B C 1
ATOM 5686 O O . GLY B 1 274 ? -13.538 -41.636 0.221 1.00 23.98 276 GLY B O 1
ATOM 5687 N N . GLN B 1 275 ? -15.745 -41.643 -0.209 1.00 21.38 277 GLN B N 1
ATOM 5688 C CA . GLN B 1 275 ? -16.094 -41.765 1.208 1.00 21.26 277 GLN B CA 1
ATOM 5689 C C . GLN B 1 275 ? -15.682 -43.137 1.726 1.00 20.64 277 GLN B C 1
ATOM 5690 O O . GLN B 1 275 ? -15.095 -43.255 2.797 1.00 20.99 277 GLN B O 1
ATOM 5696 N N . LEU B 1 276 ? -16.008 -44.171 0.956 1.00 22.52 278 LEU B N 1
ATOM 5697 C CA . LEU B 1 276 ? -15.670 -45.544 1.318 1.00 24.68 278 LEU B CA 1
ATOM 5698 C C . LEU B 1 276 ? -14.166 -45.649 1.497 1.00 24.07 278 LEU B C 1
ATOM 5699 O O . LEU B 1 276 ? -13.680 -46.252 2.449 1.00 23.03 278 LEU B O 1
ATOM 5704 N N . TRP B 1 277 ? -13.443 -45.046 0.563 1.00 23.49 279 TRP B N 1
ATOM 5705 C CA . TRP B 1 277 ? -11.990 -45.053 0.581 1.00 26.82 279 TRP B CA 1
ATOM 5706 C C . TRP B 1 277 ? -11.448 -44.353 1.827 1.00 25.72 279 TRP B C 1
ATOM 5707 O O . TRP B 1 277 ? -10.599 -44.896 2.529 1.00 30.12 279 TRP B O 1
ATOM 5718 N N . ALA B 1 278 ? -11.944 -43.151 2.104 1.00 26.03 280 ALA B N 1
ATOM 5719 C CA . ALA B 1 278 ? -11.481 -42.394 3.263 1.00 24.25 280 ALA B CA 1
ATOM 5720 C C . ALA B 1 278 ? -11.742 -43.137 4.566 1.00 24.64 280 ALA B C 1
ATOM 5721 O O . ALA B 1 278 ? -10.889 -43.172 5.464 1.00 23.45 280 ALA B O 1
ATOM 5723 N N . ALA B 1 279 ? -12.927 -43.725 4.679 1.00 23.36 281 ALA B N 1
ATOM 5724 C CA . ALA B 1 279 ? -13.267 -44.456 5.887 1.00 24.51 281 ALA B CA 1
ATOM 5725 C C . ALA B 1 279 ? -12.336 -45.643 6.079 1.00 25.40 281 ALA B C 1
ATOM 5726 O O . ALA B 1 279 ? -11.840 -45.882 7.182 1.00 26.32 281 ALA B O 1
ATOM 5728 N N . ASP B 1 280 ? -12.085 -46.380 5.004 1.00 27.38 282 ASP B N 1
ATOM 5729 C CA . ASP B 1 280 ? -11.222 -47.556 5.089 1.00 28.56 282 ASP B CA 1
ATOM 5730 C C . ASP B 1 280 ? -9.758 -47.210 5.373 1.00 29.58 282 ASP B C 1
ATOM 5731 O O . ASP B 1 280 ? -9.070 -47.939 6.090 1.00 26.98 282 ASP B O 1
ATOM 5736 N N . GLN B 1 281 ? -9.282 -46.100 4.816 1.00 27.27 283 GLN B N 1
ATOM 5737 C CA . GLN B 1 281 ? -7.901 -45.685 5.042 1.00 27.12 283 GLN B CA 1
ATOM 5738 C C . GLN B 1 281 ? -7.714 -45.261 6.492 1.00 25.04 283 GLN B C 1
ATOM 5739 O O . GLN B 1 281 ? -6.665 -45.503 7.087 1.00 26.48 283 GLN B O 1
ATOM 5745 N N . MET B 1 282 ? -8.736 -44.635 7.066 1.00 24.79 284 MET B N 1
ATOM 5746 C CA . MET B 1 282 ? -8.652 -44.195 8.450 1.00 24.88 284 MET B CA 1
ATOM 5747 C C . MET B 1 282 ? -8.613 -45.407 9.382 1.00 26.65 284 MET B C 1
ATOM 5748 O O . MET B 1 282 ? -7.924 -45.387 10.403 1.00 23.84 284 MET B O 1
ATOM 5753 N N . ILE B 1 283 ? -9.360 -46.454 9.031 1.00 24.97 285 ILE B N 1
ATOM 5754 C CA . ILE B 1 283 ? -9.373 -47.683 9.823 1.00 27.33 285 ILE B CA 1
ATOM 5755 C C . ILE B 1 283 ? -7.947 -48.212 9.854 1.00 26.04 285 ILE B C 1
ATOM 5756 O O . ILE B 1 283 ? -7.419 -48.555 10.913 1.00 27.97 285 ILE B O 1
ATOM 5761 N N . SER B 1 284 ? -7.323 -48.267 8.683 1.00 24.25 286 SER B N 1
ATOM 5762 C CA . SER B 1 284 ? -5.952 -48.741 8.573 1.00 27.22 286 SER B CA 1
ATOM 5763 C C . SER B 1 284 ? -4.979 -47.823 9.315 1.00 27.07 286 SER B C 1
ATOM 5764 O O . SER B 1 284 ? -4.028 -48.297 9.933 1.00 28.85 286 SER B O 1
ATOM 5767 N N . LEU B 1 285 ? -5.212 -46.513 9.250 1.00 28.04 287 LEU B N 1
ATOM 5768 C CA . LEU B 1 285 ? -4.343 -45.543 9.925 1.00 24.63 287 LEU B CA 1
ATOM 5769 C C . LEU B 1 285 ? -4.483 -45.612 11.440 1.00 27.08 287 LEU B C 1
ATOM 5770 O O . LEU B 1 285 ? -3.530 -45.351 12.176 1.00 27.07 287 LEU B O 1
ATOM 5775 N N . LEU B 1 286 ? -5.673 -45.976 11.903 1.00 25.67 288 LEU B N 1
ATOM 5776 C CA . LEU B 1 286 ? -5.932 -46.057 13.335 1.00 27.72 288 LEU B CA 1
ATOM 5777 C C . LEU B 1 286 ? -5.805 -47.460 13.928 1.00 29.48 288 LEU B C 1
ATOM 5778 O O . LEU B 1 286 ? -5.894 -47.630 15.145 1.00 30.08 288 LEU B O 1
ATOM 5783 N N . ALA B 1 287 ? -5.598 -48.459 13.075 1.00 29.49 289 ALA B N 1
ATOM 5784 C CA . ALA B 1 287 ? -5.472 -49.846 13.534 1.00 30.70 289 ALA B CA 1
ATOM 5785 C C . ALA B 1 287 ? -4.379 -50.065 14.576 1.00 30.96 289 ALA B C 1
ATOM 5786 O O . ALA B 1 287 ? -3.209 -49.763 14.339 1.00 29.01 289 ALA B O 1
ATOM 5788 N N . ASN B 1 288 ? -4.773 -50.601 15.727 1.00 31.31 290 ASN B N 1
ATOM 5789 C CA . ASN B 1 288 ? -3.852 -50.905 16.823 1.00 34.17 290 ASN B CA 1
ATOM 5790 C C . ASN B 1 288 ? -3.409 -49.705 17.657 1.00 32.89 290 ASN B C 1
ATOM 5791 O O . ASN B 1 288 ? -2.424 -49.788 18.392 1.00 33.45 290 ASN B O 1
ATOM 5796 N N . SER B 1 289 ? -4.143 -48.597 17.550 1.00 30.71 291 SER B N 1
ATOM 5797 C CA . SER B 1 289 ? -3.826 -47.414 18.337 1.00 30.01 291 SER B CA 1
ATOM 5798 C C . SER B 1 289 ? -4.340 -47.616 19.758 1.00 31.61 291 SER B C 1
ATOM 5799 O O . SER B 1 289 ? -5.395 -48.208 19.960 1.00 32.51 291 SER B O 1
ATOM 5802 N N . GLN B 1 290 ? -3.607 -47.094 20.733 1.00 32.93 292 GLN B N 1
ATOM 5803 C CA . GLN B 1 290 ? -4.009 -47.199 22.127 1.00 34.76 292 GLN B CA 1
ATOM 5804 C C . GLN B 1 290 ? -4.534 -45.855 22.618 1.00 34.74 292 GLN B C 1
ATOM 5805 O O . GLN B 1 290 ? -4.779 -45.675 23.814 1.00 36.02 292 GLN B O 1
ATOM 5811 N N . LEU B 1 291 ? -4.705 -44.914 21.693 1.00 30.80 293 LEU B N 1
ATOM 5812 C CA . LEU B 1 291 ? -5.194 -43.582 22.035 1.00 33.01 293 LEU B CA 1
ATOM 5813 C C . LEU B 1 291 ? -6.636 -43.363 21.586 1.00 33.53 293 LEU B C 1
ATOM 5814 O O . LEU B 1 291 ? -7.305 -42.440 22.043 1.00 35.35 293 LEU B O 1
ATOM 5819 N N . VAL B 1 292 ? -7.113 -44.219 20.694 1.00 34.21 294 VAL B N 1
ATOM 5820 C CA . VAL B 1 292 ? -8.479 -44.121 20.203 1.00 36.00 294 VAL B CA 1
ATOM 5821 C C . VAL B 1 292 ? -9.379 -45.000 21.061 1.00 37.71 294 VAL B C 1
ATOM 5822 O O . VAL B 1 292 ? -8.948 -46.045 21.541 1.00 35.65 294 VAL B O 1
ATOM 5826 N N . ARG B 1 293 ? -10.616 -44.579 21.291 1.00 38.98 295 ARG B N 1
ATOM 5827 C CA . ARG B 1 293 ? -11.496 -45.445 22.051 1.00 43.17 295 ARG B CA 1
ATOM 5828 C C . ARG B 1 293 ? -12.102 -46.401 21.030 1.00 44.39 295 ARG B C 1
ATOM 5829 O O . ARG B 1 293 ? -12.789 -45.984 20.095 1.00 42.64 295 ARG B O 1
ATOM 5837 N N . ASP B 1 294 ? -11.786 -47.684 21.195 1.00 44.93 296 ASP B N 1
ATOM 5838 C CA . ASP B 1 294 ? -12.244 -48.735 20.290 1.00 45.75 296 ASP B CA 1
ATOM 5839 C C . ASP B 1 294 ? -13.726 -49.027 20.481 1.00 45.24 296 ASP B C 1
ATOM 5840 O O . ASP B 1 294 ? -14.146 -49.489 21.542 1.00 45.38 296 ASP B O 1
ATOM 5845 N N . GLU B 1 295 ? -14.515 -48.770 19.443 1.00 44.36 297 GLU B N 1
ATOM 5846 C CA . GLU B 1 295 ? -15.951 -48.993 19.516 1.00 43.80 297 GLU B CA 1
ATOM 5847 C C . GLU B 1 295 ? -16.526 -49.547 18.224 1.00 42.99 297 GLU B C 1
ATOM 5848 O O . GLU B 1 295 ? -17.661 -49.242 17.862 1.00 41.23 297 GLU B O 1
ATOM 5854 N N . LEU B 1 296 ? -15.744 -50.360 17.525 1.00 44.22 298 LEU B N 1
ATOM 5855 C CA . LEU B 1 296 ? -16.211 -50.955 16.281 1.00 47.26 298 LEU B CA 1
ATOM 5856 C C . LEU B 1 296 ? -17.285 -52.008 16.557 1.00 49.73 298 LEU B C 1
ATOM 5857 O O . LEU B 1 296 ? -17.894 -52.544 15.632 1.00 48.74 298 LEU B O 1
ATOM 5862 N N . ASP B 1 297 ? -17.521 -52.292 17.834 1.00 52.55 299 ASP B N 1
ATOM 5863 C CA . ASP B 1 297 ? -18.519 -53.281 18.223 1.00 57.03 299 ASP B CA 1
ATOM 5864 C C . ASP B 1 297 ? -19.911 -52.662 18.317 1.00 59.01 299 ASP B C 1
ATOM 5865 O O . ASP B 1 297 ? -20.912 -53.372 18.395 1.00 59.72 299 ASP B O 1
ATOM 5870 N N . GLY B 1 298 ? -19.969 -51.334 18.313 1.00 60.58 300 GLY B N 1
ATOM 5871 C CA . GLY B 1 298 ? -21.248 -50.652 18.400 1.00 63.80 300 GLY B CA 1
ATOM 5872 C C . GLY B 1 298 ? -21.472 -49.969 19.739 1.00 66.24 300 GLY B C 1
ATOM 5873 O O . GLY B 1 298 ? -22.403 -49.179 19.892 1.00 67.00 300 GLY B O 1
ATOM 5874 N N . LYS B 1 299 ? -20.619 -50.275 20.712 1.00 68.50 301 LYS B N 1
ATOM 5875 C CA . LYS B 1 299 ? -20.716 -49.683 22.045 1.00 71.33 301 LYS B CA 1
ATOM 5876 C C . LYS B 1 299 ? -19.379 -49.097 22.486 1.00 71.80 301 LYS B C 1
ATOM 5877 O O . LYS B 1 299 ? -18.397 -49.315 21.748 1.00 72.92 301 LYS B O 1
ATOM 5883 N N . ILE B 1 308 ? -21.384 -39.339 19.616 1.00 68.45 310 ILE B N 1
ATOM 5884 C CA . ILE B 1 308 ? -21.903 -37.950 19.463 1.00 67.11 310 ILE B CA 1
ATOM 5885 C C . ILE B 1 308 ? -20.928 -36.946 20.078 1.00 65.86 310 ILE B C 1
ATOM 5886 O O . ILE B 1 308 ? -20.790 -35.823 19.586 1.00 66.97 310 ILE B O 1
ATOM 5891 N N . GLN B 1 309 ? -20.250 -37.361 21.149 1.00 61.87 311 GLN B N 1
ATOM 5892 C CA . GLN B 1 309 ? -19.281 -36.506 21.835 1.00 56.47 311 GLN B CA 1
ATOM 5893 C C . GLN B 1 309 ? -18.266 -35.933 20.857 1.00 52.07 311 GLN B C 1
ATOM 5894 O O . GLN B 1 309 ? -17.753 -34.832 21.057 1.00 52.19 311 GLN B O 1
ATOM 5900 N N . ASP B 1 310 ? -17.968 -36.694 19.808 1.00 46.82 312 ASP B N 1
ATOM 5901 C CA . ASP B 1 310 ? -17.010 -36.260 18.799 1.00 40.39 312 ASP B CA 1
ATOM 5902 C C . ASP B 1 310 ? -17.643 -35.220 17.870 1.00 36.06 312 ASP B C 1
ATOM 5903 O O . ASP B 1 310 ? -18.717 -35.446 17.311 1.00 34.12 312 ASP B O 1
ATOM 5908 N N . ARG B 1 311 ? -16.975 -34.080 17.717 1.00 31.72 313 ARG B N 1
ATOM 5909 C CA . ARG B 1 311 ? -17.464 -33.016 16.845 1.00 29.65 313 ARG B CA 1
ATOM 5910 C C . ARG B 1 311 ? -17.547 -33.569 15.419 1.00 24.23 313 ARG B C 1
ATOM 5911 O O . ARG B 1 311 ? -16.963 -34.607 15.112 1.00 20.69 313 ARG B O 1
ATOM 5919 N N . TYR B 1 312 ? -18.272 -32.875 14.552 1.00 24.50 314 TYR B N 1
ATOM 5920 C CA . TYR B 1 312 ? -18.433 -33.319 13.167 1.00 22.52 314 TYR B CA 1
ATOM 5921 C C . TYR B 1 312 ? -17.130 -33.462 12.388 1.00 22.19 314 TYR B C 1
ATOM 5922 O O . TYR B 1 312 ? -17.034 -34.305 11.495 1.00 24.05 314 TYR B O 1
ATOM 5931 N N . SER B 1 313 ? -16.129 -32.640 12.703 1.00 21.45 315 SER B N 1
ATOM 5932 C CA . SER B 1 313 ? -14.851 -32.714 11.991 1.00 20.50 315 SER B CA 1
ATOM 5933 C C . SER B 1 313 ? -14.207 -34.100 12.091 1.00 21.05 315 SER B C 1
ATOM 5934 O O . SER B 1 313 ? -13.334 -34.453 11.285 1.00 20.17 315 SER B O 1
ATOM 5937 N N . LEU B 1 314 ? -14.637 -34.881 13.080 1.00 17.90 316 LEU B N 1
ATOM 5938 C CA . LEU B 1 314 ? -14.123 -36.232 13.274 1.00 19.95 316 LEU B CA 1
ATOM 5939 C C . LEU B 1 314 ? -15.150 -37.249 12.802 1.00 21.17 316 LEU B C 1
ATOM 5940 O O . LEU B 1 314 ? -14.841 -38.135 12.008 1.00 25.42 316 LEU B O 1
ATOM 5945 N N . ARG B 1 315 ? -16.380 -37.107 13.284 1.00 21.32 317 ARG B N 1
ATOM 5946 C CA . ARG B 1 315 ? -17.450 -38.036 12.941 1.00 23.40 317 ARG B CA 1
ATOM 5947 C C . ARG B 1 315 ? -17.879 -38.007 11.471 1.00 21.52 317 ARG B C 1
ATOM 5948 O O . ARG B 1 315 ? -18.353 -39.018 10.949 1.00 21.40 317 ARG B O 1
ATOM 5956 N N . CYS B 1 316 ? -17.706 -36.864 10.807 1.00 19.10 318 CYS B N 1
ATOM 5957 C CA . CYS B 1 316 ? -18.098 -36.743 9.394 1.00 17.94 318 CYS B CA 1
ATOM 5958 C C . CYS B 1 316 ? -16.895 -36.623 8.465 1.00 17.73 318 CYS B C 1
ATOM 5959 O O . CYS B 1 316 ? -17.020 -36.175 7.315 1.00 17.37 318 CYS B O 1
ATOM 5962 N N . LEU B 1 317 ? -15.733 -37.040 8.952 1.00 17.73 319 LEU B N 1
ATOM 5963 C CA . LEU B 1 317 ? -14.513 -36.954 8.168 1.00 16.16 319 LEU B CA 1
ATOM 5964 C C . LEU B 1 317 ? -14.597 -37.659 6.820 1.00 19.06 319 LEU B C 1
ATOM 5965 O O . LEU B 1 317 ? -14.232 -37.087 5.798 1.00 16.98 319 LEU B O 1
ATOM 5970 N N . PRO B 1 318 ? -15.086 -38.909 6.795 1.00 20.16 320 PRO B N 1
ATOM 5971 C CA . PRO B 1 318 ? -15.177 -39.618 5.516 1.00 17.23 320 PRO B CA 1
ATOM 5972 C C . PRO B 1 318 ? -16.123 -38.942 4.537 1.00 18.81 320 PRO B C 1
ATOM 5973 O O . PRO B 1 318 ? -15.836 -38.853 3.341 1.00 17.86 320 PRO B O 1
ATOM 5977 N N . GLN B 1 319 ? -17.264 -38.488 5.046 1.00 19.51 321 GLN B N 1
ATOM 5978 C CA . GLN B 1 319 ? -18.251 -37.829 4.215 1.00 19.86 321 GLN B CA 1
ATOM 5979 C C . GLN B 1 319 ? -17.710 -36.520 3.634 1.00 20.22 321 GLN B C 1
ATOM 5980 O O . GLN B 1 319 ? -17.957 -36.189 2.471 1.00 18.04 321 GLN B O 1
ATOM 5986 N N . TYR B 1 320 ? -16.961 -35.780 4.443 1.00 16.30 322 TYR B N 1
ATOM 5987 C CA . TYR B 1 320 ? -16.386 -34.510 3.996 1.00 16.47 322 TYR B CA 1
ATOM 5988 C C . TYR B 1 320 ? -15.259 -34.684 2.971 1.00 20.20 322 TYR B C 1
ATOM 5989 O O . TYR B 1 320 ? -15.200 -33.958 1.979 1.00 18.45 322 TYR B O 1
ATOM 5998 N N . LEU B 1 321 ? -14.371 -35.647 3.213 1.00 20.12 323 LEU B N 1
ATOM 5999 C CA . LEU B 1 321 ? -13.236 -35.892 2.325 1.00 20.22 323 LEU B CA 1
ATOM 6000 C C . LEU B 1 321 ? -13.598 -36.601 1.033 1.00 20.62 323 LEU B C 1
ATOM 6001 O O . LEU B 1 321 ? -12.916 -36.451 0.027 1.00 16.48 323 LEU B O 1
ATOM 6006 N N . GLY B 1 322 ? -14.682 -37.367 1.068 1.00 20.74 324 GLY B N 1
ATOM 6007 C CA . GLY B 1 322 ? -15.101 -38.117 -0.098 1.00 19.07 324 GLY B CA 1
ATOM 6008 C C . GLY B 1 322 ? -15.093 -37.393 -1.425 1.00 16.51 324 GLY B C 1
ATOM 6009 O O . GLY B 1 322 ? -14.398 -37.835 -2.343 1.00 17.95 324 GLY B O 1
ATOM 6010 N N . PRO B 1 323 ? -15.837 -36.281 -1.573 1.00 18.42 325 PRO B N 1
ATOM 6011 C CA . PRO B 1 323 ? -15.860 -35.564 -2.855 1.00 18.10 325 PRO B CA 1
ATOM 6012 C C . PRO B 1 323 ? -14.503 -34.964 -3.230 1.00 18.87 325 PRO B C 1
ATOM 6013 O O . PRO B 1 323 ? -14.196 -34.779 -4.409 1.00 16.51 325 PRO B O 1
ATOM 6017 N N . ILE B 1 324 ? -13.702 -34.650 -2.218 1.00 14.37 326 ILE B N 1
ATOM 6018 C CA . ILE B 1 324 ? -12.384 -34.078 -2.448 1.00 16.03 326 ILE B CA 1
ATOM 6019 C C . ILE B 1 324 ? -11.451 -35.126 -3.036 1.00 20.17 326 ILE B C 1
ATOM 6020 O O . ILE B 1 324 ? -10.757 -34.879 -4.035 1.00 20.53 326 ILE B O 1
ATOM 6025 N N . VAL B 1 325 ? -11.440 -36.300 -2.413 1.00 20.28 327 VAL B N 1
ATOM 6026 C CA . VAL B 1 325 ? -10.605 -37.398 -2.873 1.00 21.34 327 VAL B CA 1
ATOM 6027 C C . VAL B 1 325 ? -11.051 -37.811 -4.270 1.00 21.87 327 VAL B C 1
ATOM 6028 O O . VAL B 1 325 ? -10.220 -38.021 -5.155 1.00 20.33 327 VAL B O 1
ATOM 6032 N N . ASP B 1 326 ? -12.362 -37.923 -4.468 1.00 17.21 328 ASP B N 1
ATOM 6033 C CA . ASP B 1 326 ? -12.899 -38.295 -5.779 1.00 21.60 328 ASP B CA 1
ATOM 6034 C C . ASP B 1 326 ? -12.622 -37.222 -6.828 1.00 21.54 328 ASP B C 1
ATOM 6035 O O . ASP B 1 326 ? -12.323 -37.521 -7.991 1.00 21.04 328 ASP B O 1
ATOM 6040 N N . GLY B 1 327 ? -12.743 -35.966 -6.417 1.00 21.39 329 GLY B N 1
ATOM 6041 C CA . GLY B 1 327 ? -12.508 -34.867 -7.333 1.00 20.32 329 GLY B CA 1
ATOM 6042 C C . GLY B 1 327 ? -11.068 -34.818 -7.784 1.00 18.08 329 GLY B C 1
ATOM 6043 O O . GLY B 1 327 ? -10.787 -34.571 -8.954 1.00 17.60 329 GLY B O 1
ATOM 6044 N N . ILE B 1 328 ? -10.150 -35.041 -6.851 1.00 18.43 330 ILE B N 1
ATOM 6045 C CA . ILE B 1 328 ? -8.731 -35.041 -7.176 1.00 21.44 330 ILE B CA 1
ATOM 6046 C C . ILE B 1 328 ? -8.418 -36.204 -8.114 1.00 19.62 330 ILE B C 1
ATOM 6047 O O . ILE B 1 328 ? -7.562 -36.088 -8.983 1.00 20.70 330 ILE B O 1
ATOM 6052 N N . SER B 1 329 ? -9.115 -37.321 -7.931 1.00 22.39 331 SER B N 1
ATOM 6053 C CA . SER B 1 329 ? -8.921 -38.497 -8.773 1.00 23.13 331 SER B CA 1
ATOM 6054 C C . SER B 1 329 ? -9.436 -38.217 -10.178 1.00 23.71 331 SER B C 1
ATOM 6055 O O . SER B 1 329 ? -8.813 -38.609 -11.165 1.00 19.24 331 SER B O 1
ATOM 6058 N N . GLN B 1 330 ? -10.576 -37.538 -10.256 1.00 23.17 332 GLN B N 1
ATOM 6059 C CA . GLN B 1 330 ? -11.171 -37.184 -11.543 1.00 23.29 332 GLN B CA 1
ATOM 6060 C C . GLN B 1 330 ? -10.186 -36.295 -12.310 1.00 23.91 332 GLN B C 1
ATOM 6061 O O . GLN B 1 330 ? -9.897 -36.523 -13.487 1.00 21.17 332 GLN B O 1
ATOM 6067 N N . ILE B 1 331 ? -9.669 -35.282 -11.624 1.00 21.85 333 ILE B N 1
ATOM 6068 C CA . ILE B 1 331 ? -8.715 -34.351 -12.213 1.00 18.66 333 ILE B CA 1
ATOM 6069 C C . ILE B 1 331 ? -7.476 -35.072 -12.755 1.00 21.44 333 ILE B C 1
ATOM 6070 O O . ILE B 1 331 ? -7.052 -34.819 -13.892 1.00 19.87 333 ILE B O 1
ATOM 6075 N N . ALA B 1 332 ? -6.894 -35.955 -11.943 1.00 20.50 334 ALA B N 1
ATOM 6076 C CA . ALA B 1 332 ? -5.712 -36.711 -12.355 1.00 20.98 334 ALA B CA 1
ATOM 6077 C C . ALA B 1 332 ? -5.981 -37.451 -13.657 1.00 23.34 334 ALA B C 1
ATOM 6078 O O . ALA B 1 332 ? -5.162 -37.426 -14.576 1.00 19.96 334 ALA B O 1
ATOM 6080 N N . LYS B 1 333 ? -7.140 -38.101 -13.731 1.00 23.57 335 LYS B N 1
ATOM 6081 C CA . LYS B 1 333 ? -7.517 -38.849 -14.922 1.00 26.10 335 LYS B CA 1
ATOM 6082 C C . LYS B 1 333 ? -7.581 -37.947 -16.150 1.00 24.72 335 LYS B C 1
ATOM 6083 O O . LYS B 1 333 ? -7.070 -38.299 -17.218 1.00 25.82 335 LYS B O 1
ATOM 6089 N N . GLN B 1 334 ? -8.208 -36.783 -15.993 1.00 21.71 336 GLN B N 1
ATOM 6090 C CA . GLN B 1 334 ? -8.350 -35.832 -17.089 1.00 22.65 336 GLN B CA 1
ATOM 6091 C C . GLN B 1 334 ? -7.005 -35.274 -17.526 1.00 22.02 336 GLN B C 1
ATOM 6092 O O . GLN B 1 334 ? -6.754 -35.097 -18.725 1.00 19.88 336 GLN B O 1
ATOM 6098 N N . ILE B 1 335 ? -6.143 -34.990 -16.556 1.00 18.75 337 ILE B N 1
ATOM 6099 C CA . ILE B 1 335 ? -4.818 -34.462 -16.856 1.00 20.47 337 ILE B CA 1
ATOM 6100 C C . ILE B 1 335 ? -3.961 -35.501 -17.574 1.00 22.31 337 ILE B C 1
ATOM 6101 O O . ILE B 1 335 ? -3.172 -35.150 -18.454 1.00 22.91 337 ILE B O 1
ATOM 6106 N N . GLU B 1 336 ? -4.119 -36.775 -17.216 1.00 22.89 338 GLU B N 1
ATOM 6107 C CA . GLU B 1 336 ? -3.339 -37.830 -17.860 1.00 23.26 338 GLU B CA 1
ATOM 6108 C C . GLU B 1 336 ? -3.761 -37.960 -19.330 1.00 20.89 338 GLU B C 1
ATOM 6109 O O . GLU B 1 336 ? -2.958 -38.315 -20.193 1.00 23.27 338 GLU B O 1
ATOM 6115 N N . ILE B 1 337 ? -5.014 -37.661 -19.630 1.00 18.67 339 ILE B N 1
ATOM 6116 C CA . ILE B 1 337 ? -5.436 -37.726 -21.021 1.00 24.80 339 ILE B CA 1
ATOM 6117 C C . ILE B 1 337 ? -4.824 -36.558 -21.780 1.00 26.36 339 ILE B C 1
ATOM 6118 O O . ILE B 1 337 ? -4.356 -36.716 -22.914 1.00 25.09 339 ILE B O 1
ATOM 6123 N N . GLU B 1 338 ? -4.816 -35.386 -21.145 1.00 22.32 340 GLU B N 1
ATOM 6124 C CA . GLU B 1 338 ? -4.255 -34.183 -21.744 1.00 22.29 340 GLU B CA 1
ATOM 6125 C C . GLU B 1 338 ? -2.751 -34.371 -21.960 1.00 22.08 340 GLU B C 1
ATOM 6126 O O . GLU B 1 338 ? -2.195 -33.883 -22.944 1.00 23.71 340 GLU B O 1
ATOM 6132 N N . ILE B 1 339 ? -2.103 -35.087 -21.047 1.00 20.31 341 ILE B N 1
ATOM 6133 C CA . ILE B 1 339 ? -0.668 -35.356 -21.141 1.00 23.23 341 ILE B CA 1
ATOM 6134 C C . ILE B 1 339 ? -0.335 -36.182 -22.389 1.00 25.43 341 ILE B C 1
ATOM 6135 O O . ILE B 1 339 ? 0.743 -36.051 -22.968 1.00 26.35 341 ILE B O 1
ATOM 6140 N N . ASN B 1 340 ? -1.269 -37.028 -22.801 1.00 24.29 342 ASN B N 1
ATOM 6141 C CA . ASN B 1 340 ? -1.057 -37.885 -23.956 1.00 28.21 342 ASN B CA 1
ATOM 6142 C C . ASN B 1 340 ? -1.828 -37.469 -25.202 1.00 28.45 342 ASN B C 1
ATOM 6143 O O . ASN B 1 340 ? -1.995 -38.261 -26.125 1.00 29.76 342 ASN B O 1
ATOM 6148 N N . SER B 1 341 ? -2.279 -36.221 -25.236 1.00 27.69 343 SER B N 1
ATOM 6149 C CA . SER B 1 341 ? -3.036 -35.722 -26.375 1.00 26.31 343 SER B CA 1
ATOM 6150 C C . SER B 1 341 ? -2.171 -34.949 -27.355 1.00 24.95 343 SER B C 1
ATOM 6151 O O . SER B 1 341 ? -1.132 -34.415 -26.983 1.00 23.95 343 SER B O 1
ATOM 6154 N N . VAL B 1 342 ? -2.597 -34.906 -28.615 1.00 24.86 344 VAL B N 1
ATOM 6155 C CA . VAL B 1 342 ? -1.885 -34.147 -29.645 1.00 26.41 344 VAL B CA 1
ATOM 6156 C C . VAL B 1 342 ? -2.607 -32.800 -29.645 1.00 25.96 344 VAL B C 1
ATOM 6157 O O . VAL B 1 342 ? -3.781 -32.729 -30.004 1.00 26.25 344 VAL B O 1
ATOM 6161 N N . THR B 1 343 ? -1.911 -31.733 -29.268 1.00 25.58 345 THR B N 1
ATOM 6162 C CA . THR B 1 343 ? -2.561 -30.435 -29.170 1.00 30.34 345 THR B CA 1
ATOM 6163 C C . THR B 1 343 ? -2.195 -29.328 -30.160 1.00 33.38 345 THR B C 1
ATOM 6164 O O . THR B 1 343 ? -2.747 -28.228 -30.083 1.00 35.66 345 THR B O 1
ATOM 6168 N N . ASP B 1 344 ? -1.279 -29.594 -31.085 1.00 35.66 346 ASP B N 1
ATOM 6169 C CA . ASP B 1 344 ? -0.926 -28.568 -32.062 1.00 37.02 346 ASP B CA 1
ATOM 6170 C C . ASP B 1 344 ? -1.985 -28.559 -33.163 1.00 36.10 346 ASP B C 1
ATOM 6171 O O . ASP B 1 344 ? -2.959 -29.314 -33.094 1.00 34.51 346 ASP B O 1
ATOM 6176 N N . ASN B 1 345 ? -1.802 -27.710 -34.168 1.00 33.69 347 ASN B N 1
ATOM 6177 C CA . ASN B 1 345 ? -2.781 -27.596 -35.247 1.00 34.85 347 ASN B CA 1
ATOM 6178 C C . ASN B 1 345 ? -2.131 -26.925 -36.455 1.00 35.58 347 ASN B C 1
ATOM 6179 O O . ASN B 1 345 ? -1.326 -26.005 -36.300 1.00 37.90 347 ASN B O 1
ATOM 6184 N N . PRO B 1 346 ? -2.484 -27.360 -37.678 1.00 36.24 348 PRO B N 1
ATOM 6185 C CA . PRO B 1 346 ? -3.411 -28.454 -37.992 1.00 34.60 348 PRO B CA 1
ATOM 6186 C C . PRO B 1 346 ? -2.835 -29.852 -37.780 1.00 32.65 348 PRO B C 1
ATOM 6187 O O . PRO B 1 346 ? -1.616 -30.045 -37.738 1.00 30.31 348 PRO B O 1
ATOM 6191 N N . LEU B 1 347 ? -3.725 -30.831 -37.655 1.00 30.18 349 LEU B N 1
ATOM 6192 C CA . LEU B 1 347 ? -3.315 -32.210 -37.456 1.00 31.07 349 LEU B CA 1
ATOM 6193 C C . LEU B 1 347 ? -3.179 -32.893 -38.810 1.00 34.73 349 LEU B C 1
ATOM 6194 O O . LEU B 1 347 ? -3.996 -32.679 -39.711 1.00 31.62 349 LEU B O 1
ATOM 6199 N N . ILE B 1 348 ? -2.141 -33.714 -38.942 1.00 35.59 350 ILE B N 1
ATOM 6200 C CA . ILE B 1 348 ? -1.883 -34.430 -40.186 1.00 36.48 350 ILE B CA 1
ATOM 6201 C C . ILE B 1 348 ? -2.359 -35.880 -40.135 1.00 36.50 350 ILE B C 1
ATOM 6202 O O . ILE B 1 348 ? -1.872 -36.675 -39.335 1.00 38.29 350 ILE B O 1
ATOM 6207 N N . ASP B 1 349 ? -3.318 -36.214 -40.994 1.00 39.51 351 ASP B N 1
ATOM 6208 C CA . ASP B 1 349 ? -3.860 -37.565 -41.074 1.00 41.08 351 ASP B CA 1
ATOM 6209 C C . ASP B 1 349 ? -3.313 -38.239 -42.332 1.00 43.73 351 ASP B C 1
ATOM 6210 O O . ASP B 1 349 ? -3.939 -38.207 -43.391 1.00 42.90 351 ASP B O 1
ATOM 6215 N N . VAL B 1 350 ? -2.140 -38.849 -42.200 1.00 45.81 352 VAL B N 1
ATOM 6216 C CA . VAL B 1 350 ? -1.473 -39.509 -43.314 1.00 47.74 352 VAL B CA 1
ATOM 6217 C C . VAL B 1 350 ? -2.305 -40.572 -44.029 1.00 51.25 352 VAL B C 1
ATOM 6218 O O . VAL B 1 350 ? -2.417 -40.555 -45.256 1.00 52.22 352 VAL B O 1
ATOM 6222 N N . ASP B 1 351 ? -2.887 -41.490 -43.264 1.00 52.37 353 ASP B N 1
ATOM 6223 C CA . ASP B 1 351 ? -3.694 -42.562 -43.836 1.00 53.88 353 ASP B CA 1
ATOM 6224 C C . ASP B 1 351 ? -4.720 -42.077 -44.852 1.00 54.87 353 ASP B C 1
ATOM 6225 O O . ASP B 1 351 ? -5.144 -42.837 -45.723 1.00 57.17 353 ASP B O 1
ATOM 6230 N N . ASN B 1 352 ? -5.120 -40.816 -44.741 1.00 53.34 354 ASN B N 1
ATOM 6231 C CA . ASN B 1 352 ? -6.096 -40.252 -45.662 1.00 52.25 354 ASN B CA 1
ATOM 6232 C C . ASN B 1 352 ? -5.510 -39.066 -46.409 1.00 50.59 354 ASN B C 1
ATOM 6233 O O . ASN B 1 352 ? -6.235 -38.310 -47.060 1.00 51.39 354 ASN B O 1
ATOM 6238 N N . GLN B 1 353 ? -4.192 -38.913 -46.318 1.00 48.45 355 GLN B N 1
ATOM 6239 C CA . GLN B 1 353 ? -3.504 -37.813 -46.980 1.00 46.79 355 GLN B CA 1
ATOM 6240 C C . GLN B 1 353 ? -4.305 -36.527 -46.843 1.00 44.61 355 GLN B C 1
ATOM 6241 O O . GLN B 1 353 ? -4.772 -35.960 -47.832 1.00 44.21 355 GLN B O 1
ATOM 6247 N N . ALA B 1 354 ? -4.468 -36.075 -45.604 1.00 41.75 356 ALA B N 1
ATOM 6248 C CA . ALA B 1 354 ? -5.218 -34.857 -45.333 1.00 40.92 356 ALA B CA 1
ATOM 6249 C C . ALA B 1 354 ? -4.842 -34.262 -43.984 1.00 39.81 356 ALA B C 1
ATOM 6250 O O . ALA B 1 354 ? -4.326 -34.952 -43.107 1.00 39.15 356 ALA B O 1
ATOM 6252 N N . SER B 1 355 ? -5.101 -32.970 -43.828 1.00 40.25 357 SER B N 1
ATOM 6253 C CA . SER B 1 355 ? -4.820 -32.284 -42.580 1.00 37.07 357 SER B CA 1
ATOM 6254 C C . SER B 1 355 ? -6.107 -31.587 -42.165 1.00 36.83 357 SER B C 1
ATOM 6255 O O . SER B 1 355 ? -6.870 -31.107 -43.009 1.00 36.08 357 SER B O 1
ATOM 6258 N N . TYR B 1 356 ? -6.359 -31.543 -40.865 1.00 32.73 358 TYR B N 1
ATOM 6259 C CA . TYR B 1 356 ? -7.571 -30.918 -40.373 1.00 32.36 358 TYR B CA 1
ATOM 6260 C C . TYR B 1 356 ? -7.292 -29.760 -39.440 1.00 30.89 358 TYR B C 1
ATOM 6261 O O . TYR B 1 356 ? -6.365 -29.807 -38.630 1.00 29.87 358 TYR B O 1
ATOM 6270 N N . HIS B 1 357 ? -8.096 -28.713 -39.568 1.00 32.18 359 HIS B N 1
ATOM 6271 C CA . HIS B 1 357 ? -7.971 -27.559 -38.697 1.00 33.86 359 HIS B CA 1
ATOM 6272 C C . HIS B 1 357 ? -8.960 -27.764 -37.558 1.00 29.62 359 HIS B C 1
ATOM 6273 O O . HIS B 1 357 ? -10.165 -27.878 -37.783 1.00 28.56 359 HIS B O 1
ATOM 6280 N N . GLY B 1 358 ? -8.435 -27.841 -36.340 1.00 27.55 360 GLY B N 1
ATOM 6281 C CA . GLY B 1 358 ? -9.282 -28.037 -35.181 1.00 25.60 360 GLY B CA 1
ATOM 6282 C C . GLY B 1 358 ? -8.852 -27.145 -34.037 1.00 26.40 360 GLY B C 1
ATOM 6283 O O . GLY B 1 358 ? -8.085 -26.202 -34.236 1.00 26.02 360 GLY B O 1
ATOM 6284 N N . GLY B 1 359 ? -9.338 -27.440 -32.834 1.00 24.32 361 GLY B N 1
ATOM 6285 C CA . GLY B 1 359 ? -8.989 -26.610 -31.695 1.00 22.25 361 GLY B CA 1
ATOM 6286 C C . GLY B 1 359 ? -8.483 -27.361 -30.484 1.00 23.60 361 GLY B C 1
ATOM 6287 O O . GLY B 1 359 ? -8.820 -27.006 -29.350 1.00 23.57 361 GLY B O 1
ATOM 6288 N N . ASN B 1 360 ? -7.666 -28.387 -30.702 1.00 22.16 362 ASN B N 1
ATOM 6289 C CA . ASN B 1 360 ? -7.147 -29.161 -29.580 1.00 22.05 362 ASN B CA 1
ATOM 6290 C C . ASN B 1 360 ? -6.202 -28.362 -28.690 1.00 22.44 362 ASN B C 1
ATOM 6291 O O . ASN B 1 360 ? -5.805 -28.834 -27.622 1.00 23.97 362 ASN B O 1
ATOM 6296 N N . PHE B 1 361 ? -5.852 -27.152 -29.121 1.00 22.76 363 PHE B N 1
ATOM 6297 C CA . PHE B 1 361 ? -4.952 -26.300 -28.348 1.00 22.19 363 PHE B CA 1
ATOM 6298 C C . PHE B 1 361 ? -5.644 -25.623 -27.163 1.00 20.66 363 PHE B C 1
ATOM 6299 O O . PHE B 1 361 ? -4.986 -24.986 -26.347 1.00 22.06 363 PHE B O 1
ATOM 6307 N N . LEU B 1 362 ? -6.965 -25.750 -27.073 1.00 19.74 364 LEU B N 1
ATOM 6308 C CA . LEU B 1 362 ? -7.699 -25.156 -25.950 1.00 19.99 364 LEU B CA 1
ATOM 6309 C C . LEU B 1 362 ? -7.605 -26.105 -24.764 1.00 17.98 364 LEU B C 1
ATOM 6310 O O . LEU B 1 362 ? -8.135 -27.213 -24.811 1.00 19.01 364 LEU B O 1
ATOM 6315 N N . GLY B 1 363 ? -6.945 -25.671 -23.696 1.00 20.06 365 GLY B N 1
ATOM 6316 C CA . GLY B 1 363 ? -6.798 -26.529 -22.530 1.00 17.62 365 GLY B CA 1
ATOM 6317 C C . GLY B 1 363 ? -7.860 -26.356 -21.459 1.00 19.12 365 GLY B C 1
ATOM 6318 O O . GLY B 1 363 ? -7.545 -26.145 -20.273 1.00 17.97 365 GLY B O 1
ATOM 6319 N N . GLN B 1 364 ? -9.117 -26.496 -21.866 1.00 19.11 366 GLN B N 1
ATOM 6320 C CA . GLN B 1 364 ? -10.264 -26.330 -20.969 1.00 19.78 366 GLN B CA 1
ATOM 6321 C C . GLN B 1 364 ? -10.243 -27.267 -19.769 1.00 20.80 366 GLN B C 1
ATOM 6322 O O . GLN B 1 364 ? -10.675 -26.886 -18.683 1.00 18.18 366 GLN B O 1
ATOM 6328 N N . TYR B 1 365 ? -9.757 -28.493 -19.963 1.00 22.00 367 TYR B N 1
ATOM 6329 C CA . TYR B 1 365 ? -9.695 -29.456 -18.864 1.00 21.14 367 TYR B CA 1
ATOM 6330 C C . TYR B 1 365 ? -8.686 -29.025 -17.806 1.00 20.48 367 TYR B C 1
ATOM 6331 O O . TYR B 1 365 ? -8.866 -29.273 -16.606 1.00 19.81 367 TYR B O 1
ATOM 6340 N N . VAL B 1 366 ? -7.617 -28.380 -18.251 1.00 19.34 368 VAL B N 1
ATOM 6341 C CA . VAL B 1 366 ? -6.600 -27.906 -17.333 1.00 19.95 368 VAL B CA 1
ATOM 6342 C C . VAL B 1 366 ? -7.114 -26.667 -16.598 1.00 19.21 368 VAL B C 1
ATOM 6343 O O . VAL B 1 366 ? -6.957 -26.547 -15.382 1.00 22.77 368 VAL B O 1
ATOM 6347 N N . GLY B 1 367 ? -7.740 -25.760 -17.339 1.00 19.67 369 GLY B N 1
ATOM 6348 C CA . GLY B 1 367 ? -8.267 -24.543 -16.748 1.00 17.89 369 GLY B CA 1
ATOM 6349 C C . GLY B 1 367 ? -9.303 -24.839 -15.680 1.00 22.27 369 GLY B C 1
ATOM 6350 O O . GLY B 1 367 ? -9.200 -24.371 -14.544 1.00 17.28 369 GLY B O 1
ATOM 6351 N N . MET B 1 368 ? -10.313 -25.622 -16.042 1.00 19.14 370 MET B N 1
ATOM 6352 C CA . MET B 1 368 ? -11.348 -25.967 -15.086 1.00 21.10 370 MET B CA 1
ATOM 6353 C C . MET B 1 368 ? -10.821 -26.950 -14.053 1.00 18.56 370 MET B C 1
ATOM 6354 O O . MET B 1 368 ? -11.177 -26.872 -12.883 1.00 16.48 370 MET B O 1
ATOM 6359 N N . GLY B 1 369 ? -9.957 -27.862 -14.488 1.00 18.69 371 GLY B N 1
ATOM 6360 C CA . GLY B 1 369 ? -9.384 -28.838 -13.580 1.00 16.89 371 GLY B CA 1
ATOM 6361 C C . GLY B 1 369 ? -8.617 -28.188 -12.444 1.00 16.92 371 GLY B C 1
ATOM 6362 O O . GLY B 1 369 ? -8.755 -28.588 -11.286 1.00 16.83 371 GLY B O 1
ATOM 6363 N N . MET B 1 370 ? -7.798 -27.192 -12.774 1.00 15.60 372 MET B N 1
ATOM 6364 C CA . MET B 1 370 ? -7.018 -26.500 -11.761 1.00 15.23 372 MET B CA 1
ATOM 6365 C C . MET B 1 370 ? -7.896 -25.601 -10.889 1.00 16.47 372 MET B C 1
ATOM 6366 O O . MET B 1 370 ? -7.579 -25.369 -9.719 1.00 16.29 372 MET B O 1
ATOM 6371 N N . ASP B 1 371 ? -8.999 -25.101 -11.449 1.00 17.38 373 ASP B N 1
ATOM 6372 C CA . ASP B 1 371 ? -9.927 -24.289 -10.665 1.00 17.78 373 ASP B CA 1
ATOM 6373 C C . ASP B 1 371 ? -10.427 -25.200 -9.537 1.00 18.43 373 ASP B C 1
ATOM 6374 O O . ASP B 1 371 ? -10.386 -24.833 -8.360 1.00 17.50 373 ASP B O 1
ATOM 6379 N N . HIS B 1 372 ? -10.896 -26.395 -9.911 1.00 17.36 374 HIS B N 1
ATOM 6380 C CA . HIS B 1 372 ? -11.382 -27.364 -8.930 1.00 18.91 374 HIS B CA 1
ATOM 6381 C C . HIS B 1 372 ? -10.283 -27.742 -7.946 1.00 15.60 374 HIS B C 1
ATOM 6382 O O . HIS B 1 372 ? -10.527 -27.806 -6.738 1.00 14.23 374 HIS B O 1
ATOM 6389 N N . LEU B 1 373 ? -9.077 -27.993 -8.453 1.00 13.92 375 LEU B N 1
ATOM 6390 C CA . LEU B 1 373 ? -7.981 -28.383 -7.569 1.00 17.24 375 LEU B CA 1
ATOM 6391 C C . LEU B 1 373 ? -7.764 -27.371 -6.445 1.00 14.17 375 LEU B C 1
ATOM 6392 O O . LEU B 1 373 ? -7.644 -27.758 -5.284 1.00 17.07 375 LEU B O 1
ATOM 6397 N N . ARG B 1 374 ? -7.717 -26.081 -6.788 1.00 14.42 376 ARG B N 1
ATOM 6398 C CA . ARG B 1 374 ? -7.498 -25.047 -5.779 1.00 15.86 376 ARG B CA 1
ATOM 6399 C C . ARG B 1 374 ? -8.661 -25.033 -4.790 1.00 16.95 376 ARG B C 1
ATOM 6400 O O . ARG B 1 374 ? -8.466 -24.897 -3.580 1.00 15.56 376 ARG B O 1
ATOM 6408 N N . TYR B 1 375 ? -9.868 -25.182 -5.323 1.00 14.39 377 TYR B N 1
ATOM 6409 C CA . TYR B 1 375 ? -11.086 -25.234 -4.512 1.00 16.51 377 TYR B CA 1
ATOM 6410 C C . TYR B 1 375 ? -10.993 -26.411 -3.520 1.00 16.67 377 TYR B C 1
ATOM 6411 O O . TYR B 1 375 ? -11.294 -26.248 -2.333 1.00 14.80 377 TYR B O 1
ATOM 6420 N N . TYR B 1 376 ? -10.544 -27.583 -3.983 1.00 13.08 378 TYR B N 1
ATOM 6421 C CA . TYR B 1 376 ? -10.413 -28.739 -3.085 1.00 15.15 378 TYR B CA 1
ATOM 6422 C C . TYR B 1 376 ? -9.357 -28.515 -2.002 1.00 16.56 378 TYR B C 1
ATOM 6423 O O . TYR B 1 376 ? -9.532 -28.924 -0.840 1.00 14.24 378 TYR B O 1
ATOM 6432 N N . ILE B 1 377 ? -8.251 -27.878 -2.376 1.00 16.54 379 ILE B N 1
ATOM 6433 C CA . ILE B 1 377 ? -7.185 -27.618 -1.417 1.00 15.99 379 ILE B CA 1
ATOM 6434 C C . ILE B 1 377 ? -7.700 -26.715 -0.294 1.00 14.11 379 ILE B C 1
ATOM 6435 O O . ILE B 1 377 ? -7.417 -26.953 0.881 1.00 16.08 379 ILE B O 1
ATOM 6440 N N . GLY B 1 378 ? -8.453 -25.681 -0.658 1.00 16.24 380 GLY B N 1
ATOM 6441 C CA . GLY B 1 378 ? -8.996 -24.782 0.344 1.00 15.78 380 GLY B CA 1
ATOM 6442 C C . GLY B 1 378 ? -9.845 -25.542 1.347 1.00 17.62 380 GLY B C 1
ATOM 6443 O O . GLY B 1 378 ? -9.753 -25.315 2.556 1.00 16.48 380 GLY B O 1
ATOM 6444 N N . LEU B 1 379 ? -10.687 -26.439 0.840 1.00 15.10 381 LEU B N 1
ATOM 6445 C CA . LEU B 1 379 ? -11.544 -27.253 1.691 1.00 17.39 381 LEU B CA 1
ATOM 6446 C C . LEU B 1 379 ? -10.728 -28.173 2.596 1.00 16.17 381 LEU B C 1
ATOM 6447 O O . LEU B 1 379 ? -11.078 -28.366 3.769 1.00 14.39 381 LEU B O 1
ATOM 6452 N N . LEU B 1 380 ? -9.642 -28.742 2.071 1.00 13.48 382 LEU B N 1
ATOM 6453 C CA . LEU B 1 380 ? -8.788 -29.608 2.884 1.00 14.46 382 LEU B CA 1
ATOM 6454 C C . LEU B 1 380 ? -8.162 -28.821 4.042 1.00 16.70 382 LEU B C 1
ATOM 6455 O O . LEU B 1 380 ? -8.121 -29.285 5.198 1.00 18.59 382 LEU B O 1
ATOM 6460 N N . ALA B 1 381 ? -7.681 -27.620 3.735 1.00 15.23 383 ALA B N 1
ATOM 6461 C CA . ALA B 1 381 ? -7.052 -26.782 4.748 1.00 16.14 383 ALA B CA 1
ATOM 6462 C C . ALA B 1 381 ? -8.036 -26.340 5.825 1.00 17.49 383 ALA B C 1
ATOM 6463 O O . ALA B 1 381 ? -7.706 -26.356 7.015 1.00 17.72 383 ALA B O 1
ATOM 6465 N N . LYS B 1 382 ? -9.245 -25.958 5.418 1.00 15.80 384 LYS B N 1
ATOM 6466 C CA . LYS B 1 382 ? -10.238 -25.495 6.383 1.00 17.49 384 LYS B CA 1
ATOM 6467 C C . LYS B 1 382 ? -10.617 -26.587 7.396 1.00 20.87 384 LYS B C 1
ATOM 6468 O O . LYS B 1 382 ? -10.751 -26.320 8.598 1.00 20.86 384 LYS B O 1
ATOM 6474 N N . HIS B 1 383 ? -10.768 -27.815 6.907 1.00 21.79 385 HIS B N 1
ATOM 6475 C CA . HIS B 1 383 ? -11.114 -28.952 7.754 1.00 21.46 385 HIS B CA 1
ATOM 6476 C C . HIS B 1 383 ? -9.961 -29.179 8.723 1.00 20.51 385 HIS B C 1
ATOM 6477 O O . HIS B 1 383 ? -10.175 -29.404 9.921 1.00 19.64 385 HIS B O 1
ATOM 6484 N N . LEU B 1 384 ? -8.737 -29.117 8.203 1.00 16.00 386 LEU B N 1
ATOM 6485 C CA . LEU B 1 384 ? -7.548 -29.292 9.036 1.00 19.19 386 LEU B CA 1
ATOM 6486 C C . LEU B 1 384 ? -7.456 -28.200 10.107 1.00 16.73 386 LEU B C 1
ATOM 6487 O O . LEU B 1 384 ? -7.075 -28.477 11.251 1.00 19.30 386 LEU B O 1
ATOM 6492 N N . ASP B 1 385 ? -7.816 -26.969 9.741 1.00 17.97 387 ASP B N 1
ATOM 6493 C CA . ASP B 1 385 ? -7.749 -25.843 10.677 1.00 19.53 387 ASP B CA 1
ATOM 6494 C C . ASP B 1 385 ? -8.724 -26.007 11.828 1.00 18.45 387 ASP B C 1
ATOM 6495 O O . ASP B 1 385 ? -8.411 -25.647 12.957 1.00 16.00 387 ASP B O 1
ATOM 6500 N N . VAL B 1 386 ? -9.904 -26.550 11.545 1.00 18.97 388 VAL B N 1
ATOM 6501 C CA . VAL B 1 386 ? -10.898 -26.791 12.592 1.00 20.65 388 VAL B CA 1
ATOM 6502 C C . VAL B 1 386 ? -10.380 -27.842 13.600 1.00 19.53 388 VAL B C 1
ATOM 6503 O O . VAL B 1 386 ? -10.665 -27.755 14.806 1.00 21.44 388 VAL B O 1
ATOM 6507 N N . GLN B 1 387 ? -9.601 -28.812 13.124 1.00 19.87 389 GLN B N 1
ATOM 6508 C CA . GLN B 1 387 ? -9.051 -29.851 14.008 1.00 20.78 389 GLN B CA 1
ATOM 6509 C C . GLN B 1 387 ? -8.077 -29.215 14.986 1.00 23.58 389 GLN B C 1
ATOM 6510 O O . GLN B 1 387 ? -8.084 -29.517 16.188 1.00 22.41 389 GLN B O 1
ATOM 6516 N N . ILE B 1 388 ? -7.221 -28.346 14.452 1.00 22.45 390 ILE B N 1
ATOM 6517 C CA . ILE B 1 388 ? -6.232 -27.630 15.247 1.00 20.70 390 ILE B CA 1
ATOM 6518 C C . ILE B 1 388 ? -6.938 -26.799 16.320 1.00 18.93 390 ILE B C 1
ATOM 6519 O O . ILE B 1 388 ? -6.462 -26.700 17.452 1.00 19.62 390 ILE B O 1
ATOM 6524 N N . ALA B 1 389 ? -8.071 -26.204 15.958 1.00 20.43 391 ALA B N 1
ATOM 6525 C CA . ALA B 1 389 ? -8.846 -25.391 16.893 1.00 20.00 391 ALA B CA 1
ATOM 6526 C C . ALA B 1 389 ? -9.324 -26.239 18.072 1.00 23.17 391 ALA B C 1
ATOM 6527 O O . ALA B 1 389 ? -9.384 -25.759 19.214 1.00 23.74 391 ALA B O 1
ATOM 6529 N N . LEU B 1 390 ? -9.666 -27.496 17.803 1.00 22.30 392 LEU B N 1
ATOM 6530 C CA . LEU B 1 390 ? -10.105 -28.396 18.864 1.00 23.32 392 LEU B CA 1
ATOM 6531 C C . LEU B 1 390 ? -8.922 -28.754 19.750 1.00 23.70 392 LEU B C 1
ATOM 6532 O O . LEU B 1 390 ? -9.037 -28.792 20.979 1.00 26.42 392 LEU B O 1
ATOM 6537 N N . LEU B 1 391 ? -7.785 -29.021 19.119 1.00 22.39 393 LEU B N 1
ATOM 6538 C CA . LEU B 1 391 ? -6.569 -29.382 19.840 1.00 24.63 393 LEU B CA 1
ATOM 6539 C C . LEU B 1 391 ? -6.049 -28.282 20.762 1.00 25.67 393 LEU B C 1
ATOM 6540 O O . LEU B 1 391 ? -5.589 -28.554 21.877 1.00 26.12 393 LEU B O 1
ATOM 6545 N N . ALA B 1 392 ? -6.134 -27.040 20.300 1.00 23.73 394 ALA B N 1
ATOM 6546 C CA . ALA B 1 392 ? -5.620 -25.904 21.057 1.00 24.14 394 ALA B CA 1
ATOM 6547 C C . ALA B 1 392 ? -6.490 -25.361 22.181 1.00 24.69 394 ALA B C 1
ATOM 6548 O O . ALA B 1 392 ? -5.973 -24.703 23.089 1.00 22.86 394 ALA B O 1
ATOM 6550 N N . SER B 1 393 ? -7.790 -25.644 22.139 1.00 22.37 395 SER B N 1
ATOM 6551 C CA . SER B 1 393 ? -8.715 -25.121 23.140 1.00 24.60 395 SER B CA 1
ATOM 6552 C C . SER B 1 393 ? -9.115 -26.144 24.187 1.00 25.95 395 SER B C 1
ATOM 6553 O O . SER B 1 393 ? -9.663 -27.196 23.864 1.00 26.31 395 SER B O 1
ATOM 6556 N N . PRO B 1 394 ? -8.847 -25.842 25.471 1.00 29.67 396 PRO B N 1
ATOM 6557 C CA . PRO B 1 394 ? -9.181 -26.740 26.580 1.00 31.50 396 PRO B CA 1
ATOM 6558 C C . PRO B 1 394 ? -10.642 -27.163 26.576 1.00 31.87 396 PRO B C 1
ATOM 6559 O O . PRO B 1 394 ? -10.971 -28.300 26.911 1.00 35.77 396 PRO B O 1
ATOM 6563 N N . GLU B 1 395 ? -11.522 -26.240 26.203 1.00 32.76 397 GLU B N 1
ATOM 6564 C CA . GLU B 1 395 ? -12.949 -26.533 26.183 1.00 34.86 397 GLU B CA 1
ATOM 6565 C C . GLU B 1 395 ? -13.327 -27.650 25.215 1.00 34.86 397 GLU B C 1
ATOM 6566 O O . GLU B 1 395 ? -14.355 -28.302 25.401 1.00 32.99 397 GLU B O 1
ATOM 6572 N N . PHE B 1 396 ? -12.501 -27.872 24.190 1.00 32.65 398 PHE B N 1
ATOM 6573 C CA . PHE B 1 396 ? -12.794 -28.889 23.184 1.00 32.23 398 PHE B CA 1
ATOM 6574 C C . PHE B 1 396 ? -11.727 -29.969 22.970 1.00 31.73 398 PHE B C 1
ATOM 6575 O O . PHE B 1 396 ? -11.953 -30.909 22.206 1.00 30.70 398 PHE B O 1
ATOM 6583 N N . SER B 1 397 ? -10.576 -29.846 23.629 1.00 30.59 399 SER B N 1
ATOM 6584 C CA . SER B 1 397 ? -9.489 -30.811 23.438 1.00 29.06 399 SER B CA 1
ATOM 6585 C C . SER B 1 397 ? -9.600 -32.077 24.284 1.00 28.98 399 SER B C 1
ATOM 6586 O O . SER B 1 397 ? -8.735 -32.950 24.224 1.00 24.38 399 SER B O 1
ATOM 6589 N N . ASN B 1 398 ? -10.665 -32.175 25.070 1.00 29.28 400 ASN B N 1
ATOM 6590 C CA . ASN B 1 398 ? -10.859 -33.333 25.928 1.00 30.91 400 ASN B CA 1
ATOM 6591 C C . ASN B 1 398 ? -9.686 -33.543 26.884 1.00 30.06 400 ASN B C 1
ATOM 6592 O O . ASN B 1 398 ? -9.144 -34.643 26.988 1.00 28.39 400 ASN B O 1
ATOM 6597 N N . GLY B 1 399 ? -9.280 -32.474 27.562 1.00 30.58 401 GLY B N 1
ATOM 6598 C CA . GLY B 1 399 ? -8.211 -32.593 28.538 1.00 31.67 401 GLY B CA 1
ATOM 6599 C C . GLY B 1 399 ? -6.791 -32.192 28.195 1.00 32.71 401 GLY B C 1
ATOM 6600 O O . GLY B 1 399 ? -5.909 -32.331 29.044 1.00 31.82 401 GLY B O 1
ATOM 6601 N N . LEU B 1 400 ? -6.539 -31.704 26.983 1.00 28.91 402 LEU B N 1
ATOM 6602 C CA . LEU B 1 400 ? -5.178 -31.313 26.641 1.00 28.45 402 LEU B CA 1
ATOM 6603 C C . LEU B 1 400 ? -4.855 -29.921 27.164 1.00 26.18 402 LEU B C 1
ATOM 6604 O O . LEU B 1 400 ? -5.749 -29.105 27.391 1.00 25.27 402 LEU B O 1
ATOM 6609 N N . PRO B 1 401 ? -3.563 -29.637 27.385 1.00 26.65 403 PRO B N 1
ATOM 6610 C CA . PRO B 1 401 ? -3.163 -28.316 27.883 1.00 28.63 403 PRO B CA 1
ATOM 6611 C C . PRO B 1 401 ? -3.527 -27.229 26.870 1.00 29.10 403 PRO B C 1
ATOM 6612 O O . PRO B 1 401 ? -3.563 -27.479 25.661 1.00 29.55 403 PRO B O 1
ATOM 6616 N N . PRO B 1 402 ? -3.798 -26.005 27.349 1.00 30.46 404 PRO B N 1
ATOM 6617 C CA . PRO B 1 402 ? -4.152 -24.905 26.445 1.00 31.49 404 PRO B CA 1
ATOM 6618 C C . PRO B 1 402 ? -3.032 -24.633 25.439 1.00 32.02 404 PRO B C 1
ATOM 6619 O O . PRO B 1 402 ? -1.871 -24.482 25.819 1.00 30.23 404 PRO B O 1
ATOM 6623 N N . SER B 1 403 ? -3.394 -24.579 24.158 1.00 29.61 405 SER B N 1
ATOM 6624 C CA . SER B 1 403 ? -2.438 -24.340 23.079 1.00 29.11 405 SER B CA 1
ATOM 6625 C C . SER B 1 403 ? -1.306 -25.369 23.083 1.00 26.23 405 SER B C 1
ATOM 6626 O O . SER B 1 403 ? -0.194 -25.097 22.636 1.00 25.32 405 SER B O 1
ATOM 6629 N N . LEU B 1 404 ? -1.607 -26.558 23.590 1.00 26.49 406 LEU B N 1
ATOM 6630 C CA . LEU B 1 404 ? -0.644 -27.645 23.660 1.00 25.34 406 LEU B CA 1
ATOM 6631 C C . LEU B 1 404 ? 0.657 -27.258 24.360 1.00 27.05 406 LEU B C 1
ATOM 6632 O O . LEU B 1 404 ? 1.741 -27.726 24.002 1.00 24.01 406 LEU B O 1
ATOM 6637 N N . LEU B 1 405 ? 0.540 -26.390 25.356 1.00 28.25 407 LEU B N 1
ATOM 6638 C CA . LEU B 1 405 ? 1.693 -25.965 26.147 1.00 31.77 407 LEU B CA 1
ATOM 6639 C C . LEU B 1 405 ? 2.468 -27.207 26.607 1.00 31.09 407 LEU B C 1
ATOM 6640 O O . LEU B 1 405 ? 1.872 -28.252 26.868 1.00 30.82 407 LEU B O 1
ATOM 6645 N N . GLY B 1 406 ? 3.791 -27.092 26.693 1.00 32.22 408 GLY B N 1
ATOM 6646 C CA . GLY B 1 406 ? 4.613 -28.214 27.112 1.00 34.40 408 GLY B CA 1
ATOM 6647 C C . GLY B 1 406 ? 4.995 -28.196 28.586 1.00 37.11 408 GLY B C 1
ATOM 6648 O O . GLY B 1 406 ? 4.465 -28.974 29.379 1.00 37.88 408 GLY B O 1
ATOM 6649 N N . ASN B 1 407 ? 5.911 -27.308 28.959 1.00 35.84 409 ASN B N 1
ATOM 6650 C CA . ASN B 1 407 ? 6.358 -27.216 30.347 1.00 37.12 409 ASN B CA 1
ATOM 6651 C C . ASN B 1 407 ? 5.490 -26.281 31.194 1.00 38.04 409 ASN B C 1
ATOM 6652 O O . ASN B 1 407 ? 5.737 -25.077 31.272 1.00 37.90 409 ASN B O 1
ATOM 6657 N N . ARG B 1 408 ? 4.473 -26.855 31.827 1.00 42.26 410 ARG B N 1
ATOM 6658 C CA . ARG B 1 408 ? 3.548 -26.107 32.675 1.00 46.60 410 ARG B CA 1
ATOM 6659 C C . ARG B 1 408 ? 4.283 -25.363 33.790 1.00 48.38 410 ARG B C 1
ATOM 6660 O O . ARG B 1 408 ? 3.783 -24.367 34.312 1.00 47.64 410 ARG B O 1
ATOM 6668 N N . GLU B 1 409 ? 5.463 -25.857 34.157 1.00 50.73 411 GLU B N 1
ATOM 6669 C CA . GLU B 1 409 ? 6.256 -25.242 35.217 1.00 54.00 411 GLU B CA 1
ATOM 6670 C C . GLU B 1 409 ? 6.554 -23.778 34.900 1.00 53.47 411 GLU B C 1
ATOM 6671 O O . GLU B 1 409 ? 6.347 -22.905 35.740 1.00 55.03 411 GLU B O 1
ATOM 6677 N N . ARG B 1 410 ? 7.025 -23.510 33.685 1.00 52.53 412 ARG B N 1
ATOM 6678 C CA . ARG B 1 410 ? 7.316 -22.140 33.268 1.00 51.14 412 ARG B CA 1
ATOM 6679 C C . ARG B 1 410 ? 6.014 -21.421 32.947 1.00 50.04 412 ARG B C 1
ATOM 6680 O O . ARG B 1 410 ? 5.493 -21.538 31.838 1.00 48.24 412 ARG B O 1
ATOM 6688 N N . LYS B 1 411 ? 5.497 -20.672 33.915 1.00 47.70 413 LYS B N 1
ATOM 6689 C CA . LYS B 1 411 ? 4.243 -19.946 33.735 1.00 47.66 413 LYS B CA 1
ATOM 6690 C C . LYS B 1 411 ? 4.238 -19.012 32.522 1.00 46.15 413 LYS B C 1
ATOM 6691 O O . LYS B 1 411 ? 3.178 -18.562 32.082 1.00 45.71 413 LYS B O 1
ATOM 6697 N N . VAL B 1 412 ? 5.418 -18.722 31.981 1.00 43.39 414 VAL B N 1
ATOM 6698 C CA . VAL B 1 412 ? 5.519 -17.839 30.823 1.00 42.95 414 VAL B CA 1
ATOM 6699 C C . VAL B 1 412 ? 5.227 -18.543 29.494 1.00 40.75 414 VAL B C 1
ATOM 6700 O O . VAL B 1 412 ? 4.817 -17.901 28.529 1.00 42.15 414 VAL B O 1
ATOM 6704 N N . ASN B 1 413 ? 5.430 -19.856 29.444 1.00 39.42 415 ASN B N 1
ATOM 6705 C CA . ASN B 1 413 ? 5.191 -20.609 28.213 1.00 38.01 415 ASN B CA 1
ATOM 6706 C C . ASN B 1 413 ? 3.764 -20.467 27.690 1.00 34.87 415 ASN B C 1
ATOM 6707 O O . ASN B 1 413 ? 2.803 -20.489 28.460 1.00 32.16 415 ASN B O 1
ATOM 6712 N N . MET B 1 414 ? 3.640 -20.326 26.373 1.00 34.39 416 MET B N 1
ATOM 6713 C CA . MET B 1 414 ? 2.339 -20.181 25.724 1.00 33.83 416 MET B CA 1
ATOM 6714 C C . MET B 1 414 ? 2.104 -21.269 24.675 1.00 33.77 416 MET B C 1
ATOM 6715 O O . MET B 1 414 ? 1.131 -21.218 23.922 1.00 34.51 416 MET B O 1
ATOM 6720 N N . GLY B 1 415 ? 3.017 -22.231 24.618 1.00 31.06 417 GLY B N 1
ATOM 6721 C CA . GLY B 1 415 ? 2.894 -23.334 23.686 1.00 30.91 417 GLY B CA 1
ATOM 6722 C C . GLY B 1 415 ? 2.868 -23.004 22.205 1.00 28.66 417 GLY B C 1
ATOM 6723 O O . GLY B 1 415 ? 3.724 -22.278 21.693 1.00 26.83 417 GLY B O 1
ATOM 6724 N N . LEU B 1 416 ? 1.874 -23.551 21.513 1.00 29.40 418 LEU B N 1
ATOM 6725 C CA . LEU B 1 416 ? 1.740 -23.360 20.070 1.00 27.32 418 LEU B CA 1
ATOM 6726 C C . LEU B 1 416 ? 0.700 -22.312 19.684 1.00 28.09 418 LEU B C 1
ATOM 6727 O O . LEU B 1 416 ? 0.129 -22.354 18.581 1.00 25.66 418 LEU B O 1
ATOM 6732 N N . LYS B 1 417 ? 0.465 -21.364 20.587 1.00 24.92 419 LYS B N 1
ATOM 6733 C CA . LYS B 1 417 ? -0.496 -20.297 20.337 1.00 25.26 419 LYS B CA 1
ATOM 6734 C C . LYS B 1 417 ? -0.125 -19.501 19.089 1.00 24.90 419 LYS B C 1
ATOM 6735 O O . LYS B 1 417 ? -0.986 -19.172 18.273 1.00 22.29 419 LYS B O 1
ATOM 6741 N N . GLY B 1 418 ? 1.163 -19.195 18.946 1.00 24.74 420 GLY B N 1
ATOM 6742 C CA . GLY B 1 418 ? 1.620 -18.447 17.791 1.00 22.48 420 GLY B CA 1
ATOM 6743 C C . GLY B 1 418 ? 1.486 -19.267 16.525 1.00 23.15 420 GLY B C 1
ATOM 6744 O O . GLY B 1 418 ? 1.108 -18.747 15.470 1.00 23.76 420 GLY B O 1
ATOM 6745 N N . LEU B 1 419 ? 1.795 -20.557 16.631 1.00 23.76 421 LEU B N 1
ATOM 6746 C CA . LEU B 1 419 ? 1.711 -21.468 15.490 1.00 21.95 421 LEU B CA 1
ATOM 6747 C C . LEU B 1 419 ? 0.277 -21.569 14.964 1.00 23.18 421 LEU B C 1
ATOM 6748 O O . LEU B 1 419 ? 0.057 -21.658 13.746 1.00 20.92 421 LEU B O 1
ATOM 6753 N N . GLN B 1 420 ? -0.700 -21.556 15.870 1.00 20.85 422 GLN B N 1
ATOM 6754 C CA . GLN B 1 420 ? -2.089 -21.634 15.437 1.00 22.44 422 GLN B CA 1
ATOM 6755 C C . GLN B 1 420 ? -2.451 -20.365 14.673 1.00 23.60 422 GLN B C 1
ATOM 6756 O O . GLN B 1 420 ? -3.124 -20.414 13.638 1.00 20.18 422 GLN B O 1
ATOM 6762 N N . ILE B 1 421 ? -2.004 -19.223 15.184 1.00 22.58 423 ILE B N 1
ATOM 6763 C CA . ILE B 1 421 ? -2.295 -17.966 14.520 1.00 20.20 423 ILE B CA 1
ATOM 6764 C C . ILE B 1 421 ? -1.745 -18.011 13.105 1.00 20.21 423 ILE B C 1
ATOM 6765 O O . ILE B 1 421 ? -2.390 -17.530 12.171 1.00 17.24 423 ILE B O 1
ATOM 6770 N N . CYS B 1 422 ? -0.566 -18.605 12.937 1.00 20.88 424 CYS B N 1
ATOM 6771 C CA . CYS B 1 422 ? 0.029 -18.693 11.609 1.00 22.81 424 CYS B CA 1
ATOM 6772 C C . CYS B 1 422 ? -0.826 -19.576 10.699 1.00 20.36 424 CYS B C 1
ATOM 6773 O O . CYS B 1 422 ? -1.038 -19.255 9.525 1.00 24.84 424 CYS B O 1
ATOM 6776 N N . GLY B 1 423 ? -1.311 -20.691 11.239 1.00 21.96 425 GLY B N 1
ATOM 6777 C CA . GLY B 1 423 ? -2.169 -21.577 10.467 1.00 17.88 425 GLY B CA 1
ATOM 6778 C C . GLY B 1 423 ? -3.446 -20.830 10.108 1.00 20.83 425 GLY B C 1
ATOM 6779 O O . GLY B 1 423 ? -3.946 -20.904 8.983 1.00 17.06 425 GLY B O 1
ATOM 6780 N N . ASN B 1 424 ? -3.977 -20.088 11.073 1.00 17.63 426 ASN B N 1
ATOM 6781 C CA . ASN B 1 424 ? -5.189 -19.309 10.849 1.00 19.14 426 ASN B CA 1
ATOM 6782 C C . ASN B 1 424 ? -4.981 -18.243 9.775 1.00 18.65 426 ASN B C 1
ATOM 6783 O O . ASN B 1 424 ? -5.951 -17.749 9.204 1.00 15.58 426 ASN B O 1
ATOM 6788 N N . SER B 1 425 ? -3.732 -17.855 9.516 1.00 17.89 427 SER B N 1
ATOM 6789 C CA . SER B 1 425 ? -3.506 -16.822 8.512 1.00 19.17 427 SER B CA 1
ATOM 6790 C C . SER B 1 425 ? -3.333 -17.423 7.126 1.00 18.65 427 SER B C 1
ATOM 6791 O O . SER B 1 425 ? -3.578 -16.765 6.119 1.00 21.94 427 SER B O 1
ATOM 6794 N N . ILE B 1 426 ? -2.917 -18.680 7.079 1.00 16.73 428 ILE B N 1
ATOM 6795 C CA . ILE B 1 426 ? -2.697 -19.353 5.805 1.00 19.17 428 ILE B CA 1
ATOM 6796 C C . ILE B 1 426 ? -3.958 -19.996 5.230 1.00 18.16 428 ILE B C 1
ATOM 6797 O O . ILE B 1 426 ? -4.203 -19.938 4.028 1.00 16.15 428 ILE B O 1
ATOM 6802 N N . MET B 1 427 ? -4.761 -20.610 6.088 1.00 18.75 429 MET B N 1
ATOM 6803 C CA . MET B 1 427 ? -5.965 -21.286 5.603 1.00 19.39 429 MET B CA 1
ATOM 6804 C C . MET B 1 427 ? -6.938 -20.405 4.809 1.00 16.84 429 MET B C 1
ATOM 6805 O O . MET B 1 427 ? -7.376 -20.786 3.714 1.00 17.84 429 MET B O 1
ATOM 6810 N N . PRO B 1 428 ? -7.277 -19.208 5.317 1.00 17.25 430 PRO B N 1
ATOM 6811 C CA . PRO B 1 428 ? -8.209 -18.361 4.556 1.00 16.54 430 PRO B CA 1
ATOM 6812 C C . PRO B 1 428 ? -7.648 -17.986 3.183 1.00 19.33 430 PRO B C 1
ATOM 6813 O O . PRO B 1 428 ? -8.395 -17.819 2.212 1.00 16.13 430 PRO B O 1
ATOM 6817 N N . LEU B 1 429 ? -6.329 -17.852 3.103 1.00 15.03 431 LEU B N 1
ATOM 6818 C CA . LEU B 1 429 ? -5.699 -17.510 1.839 1.00 18.15 431 LEU B CA 1
ATOM 6819 C C . LEU B 1 429 ? -5.905 -18.662 0.858 1.00 16.50 431 LEU B C 1
ATOM 6820 O O . LEU B 1 429 ? -6.125 -18.440 -0.328 1.00 17.24 431 LEU B O 1
ATOM 6825 N N . LEU B 1 430 ? -5.843 -19.895 1.358 1.00 17.09 432 LEU B N 1
ATOM 6826 C CA . LEU B 1 430 ? -6.054 -21.045 0.493 1.00 16.05 432 LEU B CA 1
ATOM 6827 C C . LEU B 1 430 ? -7.488 -21.080 -0.020 1.00 16.68 432 LEU B C 1
ATOM 6828 O O . LEU B 1 430 ? -7.720 -21.462 -1.169 1.00 17.00 432 LEU B O 1
ATOM 6833 N N . THR B 1 431 ? -8.457 -20.672 0.798 1.00 16.10 433 THR B N 1
ATOM 6834 C CA . THR B 1 431 ? -9.843 -20.666 0.318 1.00 14.74 433 THR B CA 1
ATOM 6835 C C . THR B 1 431 ? -9.994 -19.516 -0.675 1.00 17.92 433 THR B C 1
ATOM 6836 O O . THR B 1 431 ? -10.798 -19.590 -1.610 1.00 16.48 433 THR B O 1
ATOM 6840 N N . PHE B 1 432 ? -9.208 -18.456 -0.479 1.00 15.90 434 PHE B N 1
ATOM 6841 C CA . PHE B 1 432 ? -9.219 -17.315 -1.392 1.00 14.76 434 PHE B CA 1
ATOM 6842 C C . PHE B 1 432 ? -8.744 -17.802 -2.773 1.00 13.08 434 PHE B C 1
ATOM 6843 O O . PHE B 1 432 ? -9.315 -17.438 -3.812 1.00 12.12 434 PHE B O 1
ATOM 6851 N N . TYR B 1 433 ? -7.691 -18.613 -2.782 1.00 11.72 435 TYR B N 1
ATOM 6852 C CA . TYR B 1 433 ? -7.171 -19.132 -4.049 1.00 16.55 435 TYR B CA 1
ATOM 6853 C C . TYR B 1 433 ? -8.097 -20.161 -4.693 1.00 16.03 435 TYR B C 1
ATOM 6854 O O . TYR B 1 433 ? -7.936 -20.489 -5.868 1.00 17.51 435 TYR B O 1
ATOM 6863 N N . GLY B 1 434 ? -9.060 -20.655 -3.916 1.00 16.34 436 GLY B N 1
ATOM 6864 C CA . GLY B 1 434 ? -10.026 -21.629 -4.408 1.00 14.41 436 GLY B CA 1
ATOM 6865 C C . GLY B 1 434 ? -11.099 -21.001 -5.280 1.00 14.49 436 GLY B C 1
ATOM 6866 O O . GLY B 1 434 ? -12.040 -21.689 -5.735 1.00 11.21 436 GLY B O 1
ATOM 6867 N N . ASN B 1 435 ? -10.991 -19.685 -5.473 1.00 13.39 437 ASN B N 1
ATOM 6868 C CA . ASN B 1 435 ? -11.906 -18.942 -6.337 1.00 10.83 437 ASN B CA 1
ATOM 6869 C C . ASN B 1 435 ? -11.503 -19.417 -7.727 1.00 10.92 437 ASN B C 1
ATOM 6870 O O . ASN B 1 435 ? -10.409 -19.953 -7.896 1.00 11.00 437 ASN B O 1
ATOM 6875 N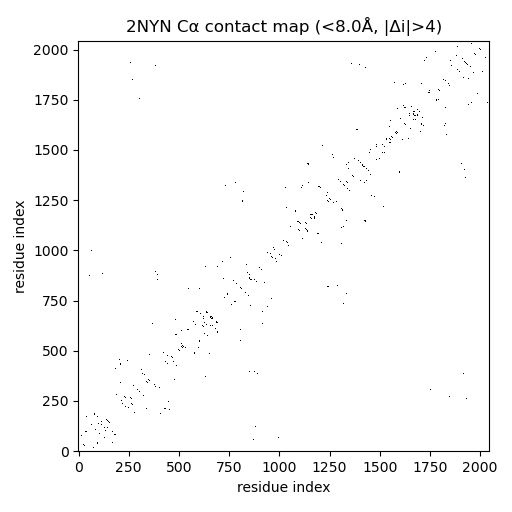 N . SER B 1 436 ? -12.370 -19.211 -8.709 1.00 13.78 438 SER B N 1
ATOM 6876 C CA . SER B 1 436 ? -12.105 -19.676 -10.077 1.00 17.13 438 SER B CA 1
ATOM 6877 C C . SER B 1 436 ? -11.608 -18.603 -11.030 1.00 17.99 438 SER B C 1
ATOM 6878 O O . SER B 1 436 ? -11.770 -17.410 -10.771 1.00 18.03 438 SER B O 1
ATOM 6881 N N . ILE B 1 437 ? -11.015 -19.028 -12.149 1.00 13.58 439 ILE B N 1
ATOM 6882 C CA . ILE B 1 437 ? -10.547 -18.064 -13.133 1.00 14.10 439 ILE B CA 1
ATOM 6883 C C . ILE B 1 437 ? -10.973 -18.448 -14.556 1.00 15.09 439 ILE B C 1
ATOM 6884 O O . ILE B 1 437 ? -10.976 -17.604 -15.448 1.00 15.65 439 ILE B O 1
ATOM 6889 N N . ALA B 1 438 ? -11.358 -19.704 -14.761 1.00 15.23 440 ALA B N 1
ATOM 6890 C CA . ALA B 1 438 ? -11.781 -20.148 -16.092 1.00 15.56 440 ALA B CA 1
ATOM 6891 C C . ALA B 1 438 ? -12.997 -19.362 -16.590 1.00 19.62 440 ALA B C 1
ATOM 6892 O O . ALA B 1 438 ? -13.154 -19.122 -17.792 1.00 17.26 440 ALA B O 1
ATOM 6894 N N . ASP B 1 439 ? -13.854 -18.956 -15.662 1.00 16.21 441 ASP B N 1
ATOM 6895 C CA . ASP B 1 439 ? -15.057 -18.198 -15.999 1.00 20.41 441 ASP B CA 1
ATOM 6896 C C . ASP B 1 439 ? -14.772 -16.722 -16.291 1.00 18.50 441 ASP B C 1
ATOM 6897 O O . ASP B 1 439 ? -15.631 -16.001 -16.797 1.00 19.70 441 ASP B O 1
ATOM 6902 N N . ARG B 1 440 ? -13.564 -16.273 -15.974 1.00 17.18 442 ARG B N 1
ATOM 6903 C CA . ARG B 1 440 ? -13.207 -14.879 -16.205 1.00 19.58 442 ARG B CA 1
ATOM 6904 C C . ARG B 1 440 ? -12.452 -14.664 -17.513 1.00 21.00 442 ARG B C 1
ATOM 6905 O O . ARG B 1 440 ? -11.747 -13.671 -17.665 1.00 22.52 442 ARG B O 1
ATOM 6913 N N . PHE B 1 441 ? -12.604 -15.574 -18.470 1.00 23.19 443 PHE B N 1
ATOM 6914 C CA . PHE B 1 441 ? -11.889 -15.397 -19.727 1.00 21.19 443 PHE B CA 1
ATOM 6915 C C . PHE B 1 441 ? -12.362 -14.167 -20.492 1.00 20.83 443 PHE B C 1
ATOM 6916 O O . PHE B 1 441 ? -13.539 -13.801 -20.441 1.00 22.09 443 PHE B O 1
ATOM 6924 N N . PRO B 1 442 ? -11.428 -13.476 -21.171 1.00 19.63 444 PRO B N 1
ATOM 6925 C CA . PRO B 1 442 ? -11.709 -12.273 -21.962 1.00 20.19 444 PRO B CA 1
ATOM 6926 C C . PRO B 1 442 ? -12.245 -12.681 -23.344 1.00 19.75 444 PRO B C 1
ATOM 6927 O O . PRO B 1 442 ? -11.577 -13.396 -24.089 1.00 21.60 444 PRO B O 1
ATOM 6931 N N . THR B 1 443 ? -13.443 -12.217 -23.676 1.00 20.82 445 THR B N 1
ATOM 6932 C CA . THR B 1 443 ? -14.072 -12.564 -24.947 1.00 22.74 445 THR B CA 1
ATOM 6933 C C . THR B 1 443 ? -13.576 -11.747 -26.142 1.00 23.44 445 THR B C 1
ATOM 6934 O O . THR B 1 443 ? -13.927 -12.042 -27.292 1.00 23.67 445 THR B O 1
ATOM 6938 N N . HIS B 1 444 ? -12.757 -10.733 -25.872 1.00 22.12 446 HIS B N 1
ATOM 6939 C CA . HIS B 1 444 ? -12.203 -9.869 -26.920 1.00 21.52 446 HIS B CA 1
ATOM 6940 C C . HIS B 1 444 ? -10.753 -10.229 -27.246 1.00 21.29 446 HIS B C 1
ATOM 6941 O O . HIS B 1 444 ? -10.070 -9.473 -27.933 1.00 23.08 446 HIS B O 1
ATOM 6948 N N . ALA B 1 445 ? -10.282 -11.368 -26.745 1.00 19.96 447 ALA B N 1
ATOM 6949 C CA . ALA B 1 445 ? -8.895 -11.802 -26.947 1.00 21.23 447 ALA B CA 1
ATOM 6950 C C . ALA B 1 445 ? -8.417 -12.000 -28.381 1.00 23.63 447 ALA B C 1
ATOM 6951 O O . ALA B 1 445 ? -9.127 -12.557 -29.215 1.00 19.67 447 ALA B O 1
ATOM 6953 N N . GLU B 1 446 ? -7.183 -11.564 -28.632 1.00 25.65 448 GLU B N 1
ATOM 6954 C CA . GLU B 1 446 ? -6.534 -11.697 -29.940 1.00 26.35 448 GLU B CA 1
ATOM 6955 C C . GLU B 1 446 ? -7.415 -11.314 -31.130 1.00 24.36 448 GLU B C 1
ATOM 6956 O O . GLU B 1 446 ? -7.890 -12.180 -31.872 1.00 25.85 448 GLU B O 1
ATOM 6962 N N . GLN B 1 447 ? -7.615 -10.011 -31.313 1.00 23.19 449 GLN B N 1
ATOM 6963 C CA . GLN B 1 447 ? -8.425 -9.491 -32.414 1.00 23.92 449 GLN B CA 1
ATOM 6964 C C . GLN B 1 447 ? -9.808 -10.121 -32.475 1.00 25.79 449 GLN B C 1
ATOM 6965 O O . GLN B 1 447 ? -10.395 -10.238 -33.547 1.00 24.24 449 GLN B O 1
ATOM 6971 N N . PHE B 1 448 ? -10.326 -10.513 -31.314 1.00 23.95 450 PHE B N 1
ATOM 6972 C CA . PHE B 1 448 ? -11.638 -11.144 -31.191 1.00 24.77 450 PHE B CA 1
ATOM 6973 C C . PHE B 1 448 ? -11.718 -12.522 -31.856 1.00 26.45 450 PHE B C 1
ATOM 6974 O O . PHE B 1 448 ? -12.809 -13.037 -32.091 1.00 28.33 450 PHE B O 1
ATOM 6982 N N . ASN B 1 449 ? -10.564 -13.113 -32.158 1.00 25.42 451 ASN B N 1
ATOM 6983 C CA . ASN B 1 449 ? -10.515 -14.438 -32.763 1.00 26.77 451 ASN B CA 1
ATOM 6984 C C . ASN B 1 449 ? -10.653 -15.518 -31.691 1.00 25.87 451 ASN B C 1
ATOM 6985 O O . ASN B 1 449 ? -11.326 -16.534 -31.882 1.00 25.93 451 ASN B O 1
ATOM 6990 N N . GLN B 1 450 ? -10.012 -15.285 -30.552 1.00 26.65 452 GLN B N 1
ATOM 6991 C CA . GLN B 1 450 ? -10.064 -16.228 -29.447 1.00 24.23 452 GLN B CA 1
ATOM 6992 C C . GLN B 1 450 ? -11.153 -15.769 -28.490 1.00 24.93 452 GLN B C 1
ATOM 6993 O O . GLN B 1 450 ? -10.872 -15.433 -27.332 1.00 22.05 452 GLN B O 1
ATOM 6999 N N . ASN B 1 451 ? -12.398 -15.758 -28.980 1.00 24.17 453 ASN B N 1
ATOM 7000 C CA . ASN B 1 451 ? -13.521 -15.306 -28.168 1.00 23.53 453 ASN B CA 1
ATOM 7001 C C . ASN B 1 451 ? -13.843 -16.219 -26.990 1.00 22.70 453 ASN B C 1
ATOM 7002 O O . ASN B 1 451 ? -14.685 -15.891 -26.156 1.00 23.38 453 ASN B O 1
ATOM 7007 N N . ILE B 1 452 ? -13.191 -17.376 -26.947 1.00 25.29 454 ILE B N 1
ATOM 7008 C CA . ILE B 1 452 ? -13.280 -18.264 -25.798 1.00 22.47 454 ILE B CA 1
ATOM 7009 C C . ILE B 1 452 ? -11.853 -18.750 -25.617 1.00 23.24 454 ILE B C 1
ATOM 7010 O O . ILE B 1 452 ? -11.121 -18.946 -26.593 1.00 22.61 454 ILE B O 1
ATOM 7015 N N . ASN B 1 453 ? -11.434 -18.878 -24.365 1.00 17.76 455 ASN B N 1
ATOM 7016 C CA . ASN B 1 453 ? -10.108 -19.359 -24.066 1.00 18.57 455 ASN B CA 1
ATOM 7017 C C . ASN B 1 453 ? -10.236 -19.940 -22.667 1.00 21.18 455 ASN B C 1
ATOM 7018 O O . ASN B 1 453 ? -11.188 -19.628 -21.945 1.00 18.76 455 ASN B O 1
ATOM 7023 N N . SER B 1 454 ? -9.298 -20.792 -22.284 1.00 18.32 456 SER B N 1
ATOM 7024 C CA . SER B 1 454 ? -9.416 -21.486 -21.008 1.00 21.15 456 SER B CA 1
ATOM 7025 C C . SER B 1 454 ? -8.784 -20.873 -19.776 1.00 22.37 456 SER B C 1
ATOM 7026 O O . SER B 1 454 ? -9.124 -21.267 -18.655 1.00 19.74 456 SER B O 1
ATOM 7029 N N . GLN B 1 455 ? -7.869 -19.926 -19.970 1.00 20.30 457 GLN B N 1
ATOM 7030 C CA . GLN B 1 455 ? -7.162 -19.322 -18.848 1.00 22.23 457 GLN B CA 1
ATOM 7031 C C . GLN B 1 455 ? -6.439 -20.464 -18.125 1.00 21.22 457 GLN B C 1
ATOM 7032 O O . GLN B 1 455 ? -6.082 -20.367 -16.946 1.00 16.69 457 GLN B O 1
ATOM 7038 N N . GLY B 1 456 ? -6.208 -21.545 -18.868 1.00 21.65 458 GLY B N 1
ATOM 7039 C CA . GLY B 1 456 ? -5.551 -22.723 -18.322 1.00 20.15 458 GLY B CA 1
ATOM 7040 C C . GLY B 1 456 ? -4.159 -22.498 -17.763 1.00 19.70 458 GLY B C 1
ATOM 7041 O O . GLY B 1 456 ? -3.783 -23.084 -16.746 1.00 18.09 458 GLY B O 1
ATOM 7042 N N . TYR B 1 457 ? -3.395 -21.635 -18.416 1.00 17.68 459 TYR B N 1
ATOM 7043 C CA . TYR B 1 457 ? -2.033 -21.348 -17.987 1.00 19.94 459 TYR B CA 1
ATOM 7044 C C . TYR B 1 457 ? -2.002 -20.680 -16.609 1.00 18.40 459 TYR B C 1
ATOM 7045 O O . TYR B 1 457 ? -1.324 -21.159 -15.701 1.00 17.49 459 TYR B O 1
ATOM 7054 N N . THR B 1 458 ? -2.732 -19.580 -16.448 1.00 18.84 460 THR B N 1
ATOM 7055 C CA . THR B 1 458 ? -2.748 -18.906 -15.149 1.00 20.25 460 THR B CA 1
ATOM 7056 C C . THR B 1 458 ? -3.478 -19.736 -14.101 1.00 17.60 460 THR B C 1
ATOM 7057 O O . THR B 1 458 ? -3.167 -19.650 -12.907 1.00 18.63 460 THR B O 1
ATOM 7061 N N . SER B 1 459 ? -4.458 -20.531 -14.525 1.00 15.27 461 SER B N 1
ATOM 7062 C CA . SER B 1 459 ? -5.158 -21.388 -13.575 1.00 16.54 461 SER B CA 1
ATOM 7063 C C . SER B 1 459 ? -4.125 -22.362 -13.014 1.00 16.57 461 SER B C 1
ATOM 7064 O O . SER B 1 459 ? -4.077 -22.622 -11.808 1.00 13.16 461 SER B O 1
ATOM 7067 N N . ALA B 1 460 ? -3.275 -22.892 -13.890 1.00 13.50 462 ALA B N 1
ATOM 7068 C CA . ALA B 1 460 ? -2.239 -23.812 -13.443 1.00 14.78 462 ALA B CA 1
ATOM 7069 C C . ALA B 1 460 ? -1.212 -23.107 -12.535 1.00 14.53 462 ALA B C 1
ATOM 7070 O O . ALA B 1 460 ? -0.817 -23.664 -11.506 1.00 15.45 462 ALA B O 1
ATOM 7072 N N . THR B 1 461 ? -0.771 -21.899 -12.899 1.00 16.39 463 THR B N 1
ATOM 7073 C CA . THR B 1 461 ? 0.217 -21.205 -12.053 1.00 18.44 463 THR B CA 1
ATOM 7074 C C . THR B 1 461 ? -0.397 -20.849 -10.700 1.00 17.33 463 THR B C 1
ATOM 7075 O O . THR B 1 461 ? 0.284 -20.886 -9.669 1.00 15.60 463 THR B O 1
ATOM 7079 N N . LEU B 1 462 ? -1.683 -20.511 -10.704 1.00 14.00 464 LEU B N 1
ATOM 7080 C CA . LEU B 1 462 ? -2.379 -20.205 -9.458 1.00 17.94 464 LEU B CA 1
ATOM 7081 C C . LEU B 1 462 ? -2.378 -21.481 -8.609 1.00 18.32 464 LEU B C 1
ATOM 7082 O O . LEU B 1 462 ? -2.137 -21.442 -7.395 1.00 17.64 464 LEU B O 1
ATOM 7087 N N . ALA B 1 463 ? -2.641 -22.621 -9.247 1.00 17.26 465 ALA B N 1
ATOM 7088 C CA . ALA B 1 463 ? -2.635 -23.893 -8.533 1.00 17.30 465 ALA B CA 1
ATOM 7089 C C . ALA B 1 463 ? -1.257 -24.199 -7.939 1.00 18.32 465 ALA B C 1
ATOM 7090 O O . ALA B 1 463 ? -1.154 -24.788 -6.856 1.00 14.33 465 ALA B O 1
ATOM 7092 N N . ARG B 1 464 ? -0.195 -23.820 -8.641 1.00 16.10 466 ARG B N 1
ATOM 7093 C CA . ARG B 1 464 ? 1.149 -24.066 -8.107 1.00 14.21 466 ARG B CA 1
ATOM 7094 C C . ARG B 1 464 ? 1.296 -23.214 -6.843 1.00 15.18 466 ARG B C 1
ATOM 7095 O O . ARG B 1 464 ? 1.873 -23.653 -5.852 1.00 13.88 466 ARG B O 1
ATOM 7103 N N . ARG B 1 465 ? 0.744 -22.004 -6.866 1.00 16.76 467 ARG B N 1
ATOM 7104 C CA . ARG B 1 465 ? 0.813 -21.153 -5.685 1.00 21.15 467 ARG B CA 1
ATOM 7105 C C . ARG B 1 465 ? 0.033 -21.804 -4.527 1.00 17.73 467 ARG B C 1
ATOM 7106 O O . ARG B 1 465 ? 0.513 -21.837 -3.386 1.00 19.47 467 ARG B O 1
ATOM 7114 N N . SER B 1 466 ? -1.160 -22.329 -4.814 1.00 18.60 468 SER B N 1
ATOM 7115 C CA . SER B 1 466 ? -1.969 -22.996 -3.782 1.00 18.90 468 SER B CA 1
ATOM 7116 C C . SER B 1 466 ? -1.210 -24.170 -3.162 1.00 18.16 468 SER B C 1
ATOM 7117 O O . SER B 1 466 ? -1.155 -24.330 -1.938 1.00 14.49 468 SER B O 1
ATOM 7120 N N . VAL B 1 467 ? -0.635 -25.003 -4.016 1.00 14.02 469 VAL B N 1
ATOM 7121 C CA . VAL B 1 467 ? 0.110 -26.163 -3.545 1.00 15.88 469 VAL B CA 1
ATOM 7122 C C . VAL B 1 467 ? 1.306 -25.744 -2.693 1.00 17.85 469 VAL B C 1
ATOM 7123 O O . VAL B 1 467 ? 1.526 -26.299 -1.616 1.00 16.89 469 VAL B O 1
ATOM 7127 N N . ASP B 1 468 ? 2.061 -24.751 -3.160 1.00 17.77 470 ASP B N 1
ATOM 7128 C CA . ASP B 1 468 ? 3.228 -24.292 -2.410 1.00 18.83 470 ASP B CA 1
ATOM 7129 C C . ASP B 1 468 ? 2.808 -23.819 -1.019 1.00 15.20 470 ASP B C 1
ATOM 7130 O O . ASP B 1 468 ? 3.457 -24.130 -0.018 1.00 17.59 470 ASP B O 1
ATOM 7135 N N . ILE B 1 469 ? 1.720 -23.063 -0.967 1.00 16.54 471 ILE B N 1
ATOM 7136 C CA . ILE B 1 469 ? 1.199 -22.558 0.294 1.00 16.26 471 ILE B CA 1
ATOM 7137 C C . ILE B 1 469 ? 0.696 -23.702 1.187 1.00 17.96 471 ILE B C 1
ATOM 7138 O O . ILE B 1 469 ? 0.921 -23.709 2.417 1.00 16.43 471 ILE B O 1
ATOM 7143 N N . PHE B 1 470 ? 0.022 -24.672 0.573 1.00 15.17 472 PHE B N 1
ATOM 7144 C CA . PHE B 1 470 ? -0.528 -25.808 1.315 1.00 17.67 472 PHE B CA 1
ATOM 7145 C C . PHE B 1 470 ? 0.574 -26.693 1.917 1.00 19.96 472 PHE B C 1
ATOM 7146 O O . PHE B 1 470 ? 0.351 -27.372 2.910 1.00 16.81 472 PHE B O 1
ATOM 7154 N N . GLN B 1 471 ? 1.769 -26.686 1.333 1.00 20.04 473 GLN B N 1
ATOM 7155 C CA . GLN B 1 471 ? 2.841 -27.492 1.906 1.00 17.98 473 GLN B CA 1
ATOM 7156 C C . GLN B 1 471 ? 3.255 -26.881 3.244 1.00 21.21 473 GLN B C 1
ATOM 7157 O O . GLN B 1 471 ? 3.562 -27.604 4.190 1.00 18.35 473 GLN B O 1
ATOM 7163 N N . ASN B 1 472 ? 3.244 -25.550 3.325 1.00 21.45 474 ASN B N 1
ATOM 7164 C CA . ASN B 1 472 ? 3.603 -24.864 4.565 1.00 20.16 474 ASN B CA 1
ATOM 7165 C C . ASN B 1 472 ? 2.533 -25.139 5.616 1.00 19.92 474 ASN B C 1
ATOM 7166 O O . ASN B 1 472 ? 2.838 -25.393 6.784 1.00 19.20 474 ASN B O 1
ATOM 7171 N N . TYR B 1 473 ? 1.276 -25.073 5.187 1.00 18.28 475 TYR B N 1
ATOM 7172 C CA . TYR B 1 473 ? 0.141 -25.303 6.070 1.00 19.76 475 TYR B CA 1
ATOM 7173 C C . TYR B 1 473 ? 0.127 -26.719 6.640 1.00 19.17 475 TYR B C 1
ATOM 7174 O O . TYR B 1 473 ? -0.083 -26.924 7.835 1.00 18.17 475 TYR B O 1
ATOM 7183 N N . VAL B 1 474 ? 0.344 -27.704 5.784 1.00 16.62 476 VAL B N 1
ATOM 7184 C CA . VAL B 1 474 ? 0.358 -29.076 6.260 1.00 19.24 476 VAL B CA 1
ATOM 7185 C C . VAL B 1 474 ? 1.508 -29.315 7.249 1.00 19.17 476 VAL B C 1
ATOM 7186 O O . VAL B 1 474 ? 1.391 -30.137 8.160 1.00 17.88 476 VAL B O 1
ATOM 7190 N N . ALA B 1 475 ? 2.612 -28.593 7.073 1.00 17.44 477 ALA B N 1
ATOM 7191 C CA . ALA B 1 475 ? 3.749 -28.736 7.975 1.00 16.93 477 ALA B CA 1
ATOM 7192 C C . ALA B 1 475 ? 3.315 -28.274 9.365 1.00 16.74 477 ALA B C 1
ATOM 7193 O O . ALA B 1 475 ? 3.708 -28.856 10.380 1.00 19.88 477 ALA B O 1
ATOM 7195 N N . ILE B 1 476 ? 2.500 -27.224 9.402 1.00 19.10 478 ILE B N 1
ATOM 7196 C CA . ILE B 1 476 ? 1.980 -26.677 10.661 1.00 19.12 478 ILE B CA 1
ATOM 7197 C C . ILE B 1 476 ? 1.006 -27.677 11.288 1.00 22.55 478 ILE B C 1
ATOM 7198 O O . ILE B 1 476 ? 1.046 -27.930 12.493 1.00 22.06 478 ILE B O 1
ATOM 7203 N N . ALA B 1 477 ? 0.134 -28.247 10.459 1.00 19.73 479 ALA B N 1
ATOM 7204 C CA . ALA B 1 477 ? -0.835 -29.232 10.923 1.00 19.53 479 ALA B CA 1
ATOM 7205 C C . ALA B 1 477 ? -0.091 -30.450 11.481 1.00 19.31 479 ALA B C 1
ATOM 7206 O O . ALA B 1 477 ? -0.499 -31.035 12.487 1.00 19.52 479 ALA B O 1
ATOM 7208 N N . LEU B 1 478 ? 1.006 -30.829 10.825 1.00 18.38 480 LEU B N 1
ATOM 7209 C CA . LEU B 1 478 ? 1.804 -31.968 11.288 1.00 19.46 480 LEU B CA 1
ATOM 7210 C C . LEU B 1 478 ? 2.407 -31.687 12.666 1.00 19.76 480 LEU B C 1
ATOM 7211 O O . LEU B 1 478 ? 2.411 -32.556 13.542 1.00 18.99 480 LEU B O 1
ATOM 7216 N N . MET B 1 479 ? 2.914 -30.468 12.847 1.00 17.23 481 MET B N 1
ATOM 7217 C CA . MET B 1 479 ? 3.523 -30.061 14.111 1.00 19.65 481 MET B CA 1
ATOM 7218 C C . MET B 1 479 ? 2.504 -30.097 15.246 1.00 19.57 481 MET B C 1
ATOM 7219 O O . MET B 1 479 ? 2.815 -30.524 16.363 1.00 20.51 481 MET B O 1
ATOM 7224 N N . PHE B 1 480 ? 1.287 -29.651 14.958 1.00 18.72 482 PHE B N 1
ATOM 7225 C CA . PHE B 1 480 ? 0.226 -29.672 15.957 1.00 19.97 482 PHE B CA 1
ATOM 7226 C C . PHE B 1 480 ? -0.156 -31.107 16.298 1.00 19.88 482 PHE B C 1
ATOM 7227 O O . PHE B 1 480 ? -0.406 -31.432 17.457 1.00 22.74 482 PHE B O 1
ATOM 7235 N N . GLY B 1 481 ? -0.208 -31.971 15.291 1.00 20.99 483 GLY B N 1
ATOM 7236 C CA . GLY B 1 481 ? -0.568 -33.355 15.555 1.00 21.96 483 GLY B CA 1
ATOM 7237 C C . GLY B 1 481 ? 0.465 -34.127 16.368 1.00 22.47 483 GLY B C 1
ATOM 7238 O O . GLY B 1 481 ? 0.120 -34.942 17.235 1.00 19.72 483 GLY B O 1
ATOM 7239 N N . VAL B 1 482 ? 1.739 -33.871 16.096 1.00 20.61 484 VAL B N 1
ATOM 7240 C CA . VAL B 1 482 ? 2.803 -34.566 16.792 1.00 22.04 484 VAL B CA 1
ATOM 7241 C C . VAL B 1 482 ? 2.894 -34.127 18.249 1.00 24.48 484 VAL B C 1
ATOM 7242 O O . VAL B 1 482 ? 3.029 -34.962 19.140 1.00 26.23 484 VAL B O 1
ATOM 7246 N N . GLN B 1 483 ? 2.803 -32.826 18.496 1.00 23.64 485 GLN B N 1
ATOM 7247 C CA . GLN B 1 483 ? 2.870 -32.322 19.863 1.00 23.45 485 GLN B CA 1
ATOM 7248 C C . GLN B 1 483 ? 1.671 -32.870 20.631 1.00 23.13 485 GLN B C 1
ATOM 7249 O O . GLN B 1 483 ? 1.804 -33.352 21.755 1.00 25.09 485 GLN B O 1
ATOM 7255 N N . ALA B 1 484 ? 0.504 -32.810 19.996 1.00 23.72 486 ALA B N 1
ATOM 7256 C CA . ALA B 1 484 ? -0.745 -33.268 20.599 1.00 23.84 486 ALA B CA 1
ATOM 7257 C C . ALA B 1 484 ? -0.739 -34.721 21.062 1.00 25.96 486 ALA B C 1
ATOM 7258 O O . ALA B 1 484 ? -1.252 -35.024 22.143 1.00 24.68 486 ALA B O 1
ATOM 7260 N N . VAL B 1 485 ? -0.173 -35.628 20.267 1.00 25.72 487 VAL B N 1
ATOM 7261 C CA . VAL B 1 485 ? -0.162 -37.024 20.690 1.00 24.71 487 VAL B CA 1
ATOM 7262 C C . VAL B 1 485 ? 0.825 -37.265 21.830 1.00 26.05 487 VAL B C 1
ATOM 7263 O O . VAL B 1 485 ? 0.649 -38.205 22.606 1.00 24.89 487 VAL B O 1
ATOM 7267 N N . ASP B 1 486 ? 1.850 -36.421 21.945 1.00 24.73 488 ASP B N 1
ATOM 7268 C CA . ASP B 1 486 ? 2.817 -36.570 23.041 1.00 25.41 488 ASP B CA 1
ATOM 7269 C C . ASP B 1 486 ? 2.138 -36.187 24.356 1.00 23.28 488 ASP B C 1
ATOM 7270 O O . ASP B 1 486 ? 2.360 -36.824 25.386 1.00 28.94 488 ASP B O 1
ATOM 7275 N N . LEU B 1 487 ? 1.315 -35.143 24.316 1.00 23.24 489 LEU B N 1
ATOM 7276 C CA . LEU B 1 487 ? 0.616 -34.675 25.509 1.00 24.26 489 LEU B CA 1
ATOM 7277 C C . LEU B 1 487 ? -0.552 -35.586 25.891 1.00 26.98 489 LEU B C 1
ATOM 7278 O O . LEU B 1 487 ? -0.951 -35.645 27.060 1.00 29.27 489 LEU B O 1
ATOM 7283 N N . ARG B 1 488 ? -1.091 -36.305 24.912 1.00 26.48 490 ARG B N 1
ATOM 7284 C CA . ARG B 1 488 ? -2.177 -37.245 25.178 1.00 28.47 490 ARG B CA 1
ATOM 7285 C C . ARG B 1 488 ? -1.555 -38.509 25.772 1.00 28.83 490 ARG B C 1
ATOM 7286 O O . ARG B 1 488 ? -2.106 -39.113 26.693 1.00 28.21 490 ARG B O 1
ATOM 7294 N N . THR B 1 489 ? -0.403 -38.901 25.236 1.00 28.85 491 THR B N 1
ATOM 7295 C CA . THR B 1 489 ? 0.304 -40.075 25.722 1.00 29.64 491 THR B CA 1
ATOM 7296 C C . THR B 1 489 ? 0.669 -39.830 27.181 1.00 32.78 491 THR B C 1
ATOM 7297 O O . THR B 1 489 ? 0.511 -40.713 28.032 1.00 32.06 491 THR B O 1
ATOM 7301 N N . TYR B 1 490 ? 1.141 -38.622 27.469 1.00 32.59 492 TYR B N 1
ATOM 7302 C CA . TYR B 1 490 ? 1.511 -38.269 28.832 1.00 34.83 492 TYR B CA 1
ATOM 7303 C C . TYR B 1 490 ? 0.312 -38.400 29.764 1.00 36.52 492 TYR B C 1
ATOM 7304 O O . TYR B 1 490 ? 0.396 -39.021 30.821 1.00 36.92 492 TYR B O 1
ATOM 7313 N N . LYS B 1 491 ? -0.803 -37.804 29.364 1.00 38.18 493 LYS B N 1
ATOM 7314 C CA . LYS B 1 491 ? -2.026 -37.832 30.159 1.00 40.35 493 LYS B CA 1
ATOM 7315 C C . LYS B 1 491 ? -2.482 -39.265 30.424 1.00 40.69 493 LYS B C 1
ATOM 7316 O O . LYS B 1 491 ? -3.098 -39.555 31.450 1.00 42.06 493 LYS B O 1
ATOM 7322 N N . LYS B 1 492 ? -2.159 -40.157 29.497 1.00 40.53 494 LYS B N 1
ATOM 7323 C CA . LYS B 1 492 ? -2.542 -41.556 29.595 1.00 42.36 494 LYS B CA 1
ATOM 7324 C C . LYS B 1 492 ? -1.524 -42.445 30.308 1.00 42.67 494 LYS B C 1
ATOM 7325 O O . LYS B 1 492 ? -1.902 -43.288 31.125 1.00 42.56 494 LYS B O 1
ATOM 7331 N N . THR B 1 493 ? -0.240 -42.253 30.015 1.00 41.62 495 THR B N 1
ATOM 7332 C CA . THR B 1 493 ? 0.804 -43.092 30.601 1.00 41.32 495 THR B CA 1
ATOM 7333 C C . THR B 1 493 ? 1.804 -42.437 31.556 1.00 41.38 495 THR B C 1
ATOM 7334 O O . THR B 1 493 ? 2.548 -43.134 32.246 1.00 41.92 495 THR B O 1
ATOM 7338 N N . GLY B 1 494 ? 1.848 -41.110 31.589 1.00 41.29 496 GLY B N 1
ATOM 7339 C CA . GLY B 1 494 ? 2.784 -40.437 32.480 1.00 39.39 496 GLY B CA 1
ATOM 7340 C C . GLY B 1 494 ? 4.138 -40.123 31.861 1.00 38.54 496 GLY B C 1
ATOM 7341 O O . GLY B 1 494 ? 5.046 -39.645 32.546 1.00 38.92 496 GLY B O 1
ATOM 7342 N N . HIS B 1 495 ? 4.280 -40.400 30.567 1.00 36.49 497 HIS B N 1
ATOM 7343 C CA . HIS B 1 495 ? 5.524 -40.122 29.854 1.00 35.94 497 HIS B CA 1
ATOM 7344 C C . HIS B 1 495 ? 5.158 -39.544 28.491 1.00 33.80 497 HIS B C 1
ATOM 7345 O O . HIS B 1 495 ? 3.989 -39.568 28.103 1.00 29.34 497 HIS B O 1
ATOM 7352 N N . TYR B 1 496 ? 6.151 -39.042 27.761 1.00 32.21 498 TYR B N 1
ATOM 7353 C CA . TYR B 1 496 ? 5.889 -38.416 26.466 1.00 31.13 498 TYR B CA 1
ATOM 7354 C C . TYR B 1 496 ? 6.278 -39.170 25.196 1.00 32.30 498 TYR B C 1
ATOM 7355 O O . TYR B 1 496 ? 6.315 -38.573 24.113 1.00 31.11 498 TYR B O 1
ATOM 7364 N N . ASP B 1 497 ? 6.567 -40.464 25.302 1.00 31.69 499 ASP B N 1
ATOM 7365 C CA . ASP B 1 497 ? 6.929 -41.221 24.110 1.00 31.89 499 ASP B CA 1
ATOM 7366 C C . ASP B 1 497 ? 5.673 -41.750 23.429 1.00 31.30 499 ASP B C 1
ATOM 7367 O O . ASP B 1 497 ? 5.221 -42.864 23.698 1.00 28.92 499 ASP B O 1
ATOM 7372 N N . ALA B 1 498 ? 5.107 -40.942 22.543 1.00 30.99 500 ALA B N 1
ATOM 7373 C CA . ALA B 1 498 ? 3.895 -41.332 21.836 1.00 30.17 500 ALA B CA 1
ATOM 7374 C C . ALA B 1 498 ? 4.036 -42.647 21.062 1.00 28.06 500 ALA B C 1
ATOM 7375 O O . ALA B 1 498 ? 3.034 -43.299 20.765 1.00 30.84 500 ALA B O 1
ATOM 7377 N N . ARG B 1 499 ? 5.265 -43.048 20.747 1.00 25.90 501 ARG B N 1
ATOM 7378 C CA . ARG B 1 499 ? 5.484 -44.284 19.995 1.00 29.35 501 ARG B CA 1
ATOM 7379 C C . ARG B 1 499 ? 4.954 -45.528 20.713 1.00 32.30 501 ARG B C 1
ATOM 7380 O O . ARG B 1 499 ? 4.730 -46.567 20.089 1.00 31.66 501 ARG B O 1
ATOM 7388 N N . ALA B 1 500 ? 4.757 -45.421 22.022 1.00 33.48 502 ALA B N 1
ATOM 7389 C CA . ALA B 1 500 ? 4.258 -46.542 22.807 1.00 35.25 502 ALA B CA 1
ATOM 7390 C C . ALA B 1 500 ? 2.739 -46.695 22.716 1.00 35.72 502 ALA B C 1
ATOM 7391 O O . ALA B 1 500 ? 2.200 -47.743 23.071 1.00 36.06 502 ALA B O 1
ATOM 7393 N N . CYS B 1 501 ? 2.048 -45.667 22.228 1.00 33.88 503 CYS B N 1
ATOM 7394 C CA . CYS B 1 501 ? 0.593 -45.728 22.145 1.00 32.69 503 CYS B CA 1
ATOM 7395 C C . CYS B 1 501 ? -0.001 -45.475 20.761 1.00 31.83 503 CYS B C 1
ATOM 7396 O O . CYS B 1 501 ? -1.165 -45.787 20.520 1.00 31.16 503 CYS B O 1
ATOM 7399 N N . LEU B 1 502 ? 0.786 -44.901 19.859 1.00 30.94 504 LEU B N 1
ATOM 7400 C CA . LEU B 1 502 ? 0.301 -44.611 18.510 1.00 29.05 504 LEU B CA 1
ATOM 7401 C C . LEU B 1 502 ? 0.101 -45.865 17.681 1.00 29.40 504 LEU B C 1
ATOM 7402 O O . LEU B 1 502 ? 0.759 -46.883 17.896 1.00 28.10 504 LEU B O 1
ATOM 7407 N N . SER B 1 503 ? -0.816 -45.790 16.726 1.00 28.18 505 SER B N 1
ATOM 7408 C CA . SER B 1 503 ? -1.044 -46.912 15.838 1.00 28.36 505 SER B CA 1
ATOM 7409 C C . SER B 1 503 ? 0.249 -46.995 15.038 1.00 29.70 505 SER B C 1
ATOM 7410 O O . SER B 1 503 ? 0.868 -45.973 14.737 1.00 29.95 505 SER B O 1
ATOM 7413 N N . PRO B 1 504 ? 0.684 -48.209 14.692 1.00 30.74 506 PRO B N 1
ATOM 7414 C CA . PRO B 1 504 ? 1.922 -48.337 13.923 1.00 29.79 506 PRO B CA 1
ATOM 7415 C C . PRO B 1 504 ? 1.962 -47.463 12.668 1.00 31.25 506 PRO B C 1
ATOM 7416 O O . PRO B 1 504 ? 3.014 -46.925 12.318 1.00 29.64 506 PRO B O 1
ATOM 7420 N N . ALA B 1 505 ? 0.819 -47.312 12.000 1.00 30.31 507 ALA B N 1
ATOM 7421 C CA . ALA B 1 505 ? 0.752 -46.512 10.775 1.00 30.84 507 ALA B CA 1
ATOM 7422 C C . ALA B 1 505 ? 1.048 -45.028 11.003 1.00 29.10 507 ALA B C 1
ATOM 7423 O O . ALA B 1 505 ? 1.746 -44.401 10.212 1.00 29.95 507 ALA B O 1
ATOM 7425 N N . THR B 1 506 ? 0.514 -44.457 12.077 1.00 29.03 508 THR B N 1
ATOM 7426 C CA . THR B 1 506 ? 0.776 -43.055 12.354 1.00 27.44 508 THR B CA 1
ATOM 7427 C C . THR B 1 506 ? 2.130 -42.882 13.046 1.00 29.13 508 THR B C 1
ATOM 7428 O O . THR B 1 506 ? 2.705 -41.792 13.045 1.00 26.05 508 THR B O 1
ATOM 7432 N N . GLU B 1 507 ? 2.648 -43.963 13.626 1.00 28.23 509 GLU B N 1
ATOM 7433 C CA . GLU B 1 507 ? 3.947 -43.901 14.291 1.00 28.91 509 GLU B CA 1
ATOM 7434 C C . GLU B 1 507 ? 5.010 -43.595 13.240 1.00 28.59 509 GLU B C 1
ATOM 7435 O O . GLU B 1 507 ? 5.934 -42.825 13.486 1.00 28.14 509 GLU B O 1
ATOM 7441 N N . ARG B 1 508 ? 4.862 -44.188 12.059 1.00 28.00 510 ARG B N 1
ATOM 7442 C CA . ARG B 1 508 ? 5.820 -43.966 10.985 1.00 30.40 510 ARG B CA 1
ATOM 7443 C C . ARG B 1 508 ? 5.890 -42.488 10.615 1.00 28.79 510 ARG B C 1
ATOM 7444 O O . ARG B 1 508 ? 6.979 -41.928 10.486 1.00 26.08 510 ARG B O 1
ATOM 7452 N N . LEU B 1 509 ? 4.725 -41.864 10.448 1.00 26.74 511 LEU B N 1
ATOM 7453 C CA . LEU B 1 509 ? 4.646 -40.449 10.090 1.00 22.33 511 LEU B CA 1
ATOM 7454 C C . LEU B 1 509 ? 5.200 -39.612 11.241 1.00 23.99 511 LEU B C 1
ATOM 7455 O O . LEU B 1 509 ? 6.045 -38.736 11.052 1.00 22.49 511 LEU B O 1
ATOM 7460 N N . TYR B 1 510 ? 4.710 -39.898 12.442 1.00 22.99 512 TYR B N 1
ATOM 7461 C CA . TYR B 1 510 ? 5.156 -39.210 13.648 1.00 21.80 512 TYR B CA 1
ATOM 7462 C C . TYR B 1 510 ? 6.689 -39.169 13.715 1.00 20.76 512 TYR B C 1
ATOM 7463 O O . TYR B 1 510 ? 7.289 -38.098 13.820 1.00 23.27 512 TYR B O 1
ATOM 7472 N N . SER B 1 511 ? 7.321 -40.337 13.640 1.00 21.63 513 SER B N 1
ATOM 7473 C CA . SER B 1 511 ? 8.779 -40.429 13.703 1.00 22.17 513 SER B CA 1
ATOM 7474 C C . SER B 1 511 ? 9.510 -39.739 12.554 1.00 23.12 513 SER B C 1
ATOM 7475 O O . SER B 1 511 ? 10.622 -39.233 12.735 1.00 21.38 513 SER B O 1
ATOM 7478 N N . ALA B 1 512 ? 8.904 -39.740 11.369 1.00 22.33 514 ALA B N 1
ATOM 7479 C CA . ALA B 1 512 ? 9.509 -39.091 10.209 1.00 23.38 514 ALA B CA 1
ATOM 7480 C C . ALA B 1 512 ? 9.571 -37.585 10.458 1.00 22.20 514 ALA B C 1
ATOM 7481 O O . ALA B 1 512 ? 10.563 -36.935 10.127 1.00 23.12 514 ALA B O 1
ATOM 7483 N N . VAL B 1 513 ? 8.507 -37.034 11.040 1.00 24.22 515 VAL B N 1
ATOM 7484 C CA . VAL B 1 513 ? 8.464 -35.603 11.339 1.00 23.04 515 VAL B CA 1
ATOM 7485 C C . VAL B 1 513 ? 9.521 -35.244 12.388 1.00 24.86 515 VAL B C 1
ATOM 7486 O O . VAL B 1 513 ? 10.245 -34.256 12.243 1.00 23.86 515 VAL B O 1
ATOM 7490 N N . ARG B 1 514 ? 9.608 -36.048 13.441 1.00 25.72 516 ARG B N 1
ATOM 7491 C CA . ARG B 1 514 ? 10.580 -35.805 14.508 1.00 25.62 516 ARG B CA 1
ATOM 7492 C C . ARG B 1 514 ? 12.021 -35.893 14.009 1.00 26.77 516 ARG B C 1
ATOM 7493 O O . ARG B 1 514 ? 12.895 -35.173 14.495 1.00 26.50 516 ARG B O 1
ATOM 7501 N N . HIS B 1 515 ? 12.258 -36.765 13.030 1.00 28.39 517 HIS B N 1
ATOM 7502 C CA . HIS B 1 515 ? 13.589 -36.928 12.446 1.00 27.59 517 HIS B CA 1
ATOM 7503 C C . HIS B 1 515 ? 13.946 -35.676 11.653 1.00 28.05 517 HIS B C 1
ATOM 7504 O O . HIS B 1 515 ? 15.054 -35.138 11.769 1.00 23.45 517 HIS B O 1
ATOM 7511 N N . VAL B 1 516 ? 12.995 -35.225 10.835 1.00 26.99 518 VAL B N 1
ATOM 7512 C CA . VAL B 1 516 ? 13.192 -34.045 10.003 1.00 27.52 518 VAL B CA 1
ATOM 7513 C C . VAL B 1 516 ? 13.470 -32.772 10.793 1.00 28.37 518 VAL B C 1
ATOM 7514 O O . VAL B 1 516 ? 14.344 -31.993 10.414 1.00 29.32 518 VAL B O 1
ATOM 7518 N N . VAL B 1 517 ? 12.741 -32.547 11.882 1.00 25.87 519 VAL B N 1
ATOM 7519 C CA . VAL B 1 517 ? 12.980 -31.342 12.669 1.00 25.99 519 VAL B CA 1
ATOM 7520 C C . VAL B 1 517 ? 14.193 -31.500 13.582 1.00 27.66 519 VAL B C 1
ATOM 7521 O O . VAL B 1 517 ? 14.701 -30.516 14.116 1.00 29.16 519 VAL B O 1
ATOM 7525 N N . GLY B 1 518 ? 14.657 -32.736 13.748 1.00 28.72 520 GLY B N 1
ATOM 7526 C CA . GLY B 1 518 ? 15.816 -32.992 14.589 1.00 30.63 520 GLY B CA 1
ATOM 7527 C C . GLY B 1 518 ? 15.521 -33.070 16.080 1.00 32.23 520 GLY B C 1
ATOM 7528 O O . GLY B 1 518 ? 16.389 -32.785 16.901 1.00 35.17 520 GLY B O 1
ATOM 7529 N N . GLN B 1 519 ? 14.301 -33.465 16.435 1.00 33.92 521 GLN B N 1
ATOM 7530 C CA . GLN B 1 519 ? 13.906 -33.578 17.841 1.00 34.63 521 GLN B CA 1
ATOM 7531 C C . GLN B 1 519 ? 13.511 -35.033 18.113 1.00 37.28 521 GLN B C 1
ATOM 7532 O O . GLN B 1 519 ? 12.417 -35.463 17.742 1.00 38.41 521 GLN B O 1
ATOM 7538 N N . LYS B 1 520 ? 14.405 -35.787 18.751 1.00 36.38 522 LYS B N 1
ATOM 7539 C CA . LYS B 1 520 ? 14.161 -37.197 19.051 1.00 38.41 522 LYS B CA 1
ATOM 7540 C C . LYS B 1 520 ? 13.134 -37.434 20.152 1.00 39.04 522 LYS B C 1
ATOM 7541 O O . LYS B 1 520 ? 13.257 -36.894 21.250 1.00 38.85 522 LYS B O 1
ATOM 7547 N N . PRO B 1 521 ? 12.108 -38.257 19.875 1.00 38.66 523 PRO B N 1
ATOM 7548 C CA . PRO B 1 521 ? 11.092 -38.528 20.899 1.00 39.81 523 PRO B CA 1
ATOM 7549 C C . PRO B 1 521 ? 11.707 -39.166 22.146 1.00 40.50 523 PRO B C 1
ATOM 7550 O O . PRO B 1 521 ? 12.570 -40.040 22.046 1.00 41.18 523 PRO B O 1
ATOM 7554 N N . THR B 1 522 ? 11.264 -38.713 23.314 1.00 40.44 524 THR B N 1
ATOM 7555 C CA . THR B 1 522 ? 11.765 -39.223 24.586 1.00 42.63 524 THR B CA 1
ATOM 7556 C C . THR B 1 522 ? 10.619 -39.301 25.590 1.00 41.68 524 THR B C 1
ATOM 7557 O O . THR B 1 522 ? 9.659 -38.536 25.511 1.00 41.90 524 THR B O 1
ATOM 7561 N N . SER B 1 523 ? 10.707 -40.230 26.534 1.00 40.62 525 SER B N 1
ATOM 7562 C CA . SER B 1 523 ? 9.646 -40.356 27.524 1.00 39.47 525 SER B CA 1
ATOM 7563 C C . SER B 1 523 ? 9.690 -39.182 28.492 1.00 37.44 525 SER B C 1
ATOM 7564 O O . SER B 1 523 ? 8.681 -38.826 29.101 1.00 37.89 525 SER B O 1
ATOM 7567 N N . ASP B 1 524 ? 10.859 -38.561 28.605 1.00 37.20 526 ASP B N 1
ATOM 7568 C CA . ASP B 1 524 ? 11.063 -37.441 29.520 1.00 37.46 526 ASP B CA 1
ATOM 7569 C C . ASP B 1 524 ? 10.499 -36.103 29.048 1.00 36.34 526 ASP B C 1
ATOM 7570 O O . ASP B 1 524 ? 10.049 -35.294 29.860 1.00 33.28 526 ASP B O 1
ATOM 7575 N N . ARG B 1 525 ? 10.524 -35.866 27.739 1.00 34.75 527 ARG B N 1
ATOM 7576 C CA . ARG B 1 525 ? 10.039 -34.601 27.197 1.00 33.95 527 ARG B CA 1
ATOM 7577 C C . ARG B 1 525 ? 9.268 -34.764 25.896 1.00 29.08 527 ARG B C 1
ATOM 7578 O O . ARG B 1 525 ? 9.568 -35.651 25.098 1.00 27.99 527 ARG B O 1
ATOM 7586 N N . PRO B 1 526 ? 8.255 -33.913 25.673 1.00 28.83 528 PRO B N 1
ATOM 7587 C CA . PRO B 1 526 ? 7.457 -33.969 24.444 1.00 27.94 528 PRO B CA 1
ATOM 7588 C C . PRO B 1 526 ? 8.202 -33.201 23.354 1.00 27.92 528 PRO B C 1
ATOM 7589 O O . PRO B 1 526 ? 9.261 -32.627 23.603 1.00 28.39 528 PRO B O 1
ATOM 7593 N N . TYR B 1 527 ? 7.639 -33.183 22.153 1.00 24.25 529 TYR B N 1
ATOM 7594 C CA . TYR B 1 527 ? 8.247 -32.484 21.027 1.00 26.30 529 TYR B CA 1
ATOM 7595 C C . TYR B 1 527 ? 8.592 -31.028 21.356 1.00 25.72 529 TYR B C 1
ATOM 7596 O O . TYR B 1 527 ? 9.710 -30.581 21.080 1.00 25.90 529 TYR B O 1
ATOM 7605 N N . ILE B 1 528 ? 7.642 -30.295 21.941 1.00 24.52 530 ILE B N 1
ATOM 7606 C CA . ILE B 1 528 ? 7.859 -28.894 22.310 1.00 25.67 530 ILE B CA 1
ATOM 7607 C C . ILE B 1 528 ? 7.732 -28.739 23.838 1.00 25.81 530 ILE B C 1
ATOM 7608 O O . ILE B 1 528 ? 6.659 -28.960 24.400 1.00 24.35 530 ILE B O 1
ATOM 7613 N N . TRP B 1 529 ? 8.825 -28.351 24.493 1.00 26.59 531 TRP B N 1
ATOM 7614 C CA . TRP B 1 529 ? 8.851 -28.201 25.955 1.00 30.15 531 TRP B CA 1
ATOM 7615 C C . TRP B 1 529 ? 8.754 -26.743 26.398 1.00 29.39 531 TRP B C 1
ATOM 7616 O O . TRP B 1 529 ? 7.771 -26.341 27.021 1.00 28.98 531 TRP B O 1
ATOM 7627 N N . ASN B 1 530 ? 9.786 -25.961 26.093 1.00 29.82 532 ASN B N 1
ATOM 7628 C CA . ASN B 1 530 ? 9.810 -24.544 26.444 1.00 29.77 532 ASN B CA 1
ATOM 7629 C C . ASN B 1 530 ? 9.793 -23.715 25.168 1.00 27.81 532 ASN B C 1
ATOM 7630 O O . ASN B 1 530 ? 10.396 -24.094 24.166 1.00 30.81 532 ASN B O 1
ATOM 7635 N N . ASP B 1 531 ? 9.112 -22.577 25.213 1.00 29.92 533 ASP B N 1
ATOM 7636 C CA . ASP B 1 531 ? 9.006 -21.704 24.052 1.00 30.80 533 ASP B CA 1
ATOM 7637 C C . ASP B 1 531 ? 10.348 -21.192 23.528 1.00 31.25 533 ASP B C 1
ATOM 7638 O O . ASP B 1 531 ? 10.532 -21.050 22.322 1.00 27.74 533 ASP B O 1
ATOM 7643 N N . ASN B 1 532 ? 11.294 -20.923 24.423 1.00 30.68 534 ASN B N 1
ATOM 7644 C CA . ASN B 1 532 ? 12.586 -20.405 23.984 1.00 30.36 534 ASN B CA 1
ATOM 7645 C C . ASN B 1 532 ? 13.605 -21.467 23.579 1.00 31.03 534 ASN B C 1
ATOM 7646 O O . ASN B 1 532 ? 14.785 -21.161 23.407 1.00 30.97 534 ASN B O 1
ATOM 7651 N N . GLU B 1 533 ? 13.160 -22.707 23.407 1.00 29.58 535 GLU B N 1
ATOM 7652 C CA . GLU B 1 533 ? 14.083 -23.771 23.027 1.00 30.93 535 GLU B CA 1
ATOM 7653 C C . GLU B 1 533 ? 14.150 -24.087 21.529 1.00 30.51 535 GLU B C 1
ATOM 7654 O O . GLU B 1 533 ? 14.961 -24.908 21.103 1.00 30.75 535 GLU B O 1
ATOM 7660 N N . GLN B 1 534 ? 13.316 -23.430 20.733 1.00 26.51 536 GLN B N 1
ATOM 7661 C CA . GLN B 1 534 ? 13.321 -23.663 19.295 1.00 28.73 536 GLN B CA 1
ATOM 7662 C C . GLN B 1 534 ? 12.644 -22.538 18.542 1.00 27.76 536 GLN B C 1
ATOM 7663 O O . GLN B 1 534 ? 11.841 -21.799 19.100 1.00 25.83 536 GLN B O 1
ATOM 7669 N N . GLY B 1 535 ? 12.991 -22.419 17.267 1.00 27.00 537 GLY B N 1
ATOM 7670 C CA . GLY B 1 535 ? 12.372 -21.427 16.416 1.00 25.44 537 GLY B CA 1
ATOM 7671 C C . GLY B 1 535 ? 11.417 -22.250 15.570 1.00 25.45 537 GLY B C 1
ATOM 7672 O O . GLY B 1 535 ? 11.846 -22.952 14.651 1.00 26.78 537 GLY B O 1
ATOM 7673 N N . LEU B 1 536 ? 10.129 -22.194 15.888 1.00 24.57 538 LEU B N 1
ATOM 7674 C CA . LEU B 1 536 ? 9.134 -22.970 15.149 1.00 24.14 538 LEU B CA 1
ATOM 7675 C C . LEU B 1 536 ? 9.168 -22.700 13.647 1.00 24.84 538 LEU B C 1
ATOM 7676 O O . LEU B 1 536 ? 8.762 -23.543 12.849 1.00 23.73 538 LEU B O 1
ATOM 7681 N N . ASP B 1 537 ? 9.662 -21.530 13.258 1.00 24.24 539 ASP B N 1
ATOM 7682 C CA . ASP B 1 537 ? 9.733 -21.209 11.849 1.00 24.86 539 ASP B CA 1
ATOM 7683 C C . ASP B 1 537 ? 10.694 -22.153 11.138 1.00 24.79 539 ASP B C 1
ATOM 7684 O O . ASP B 1 537 ? 10.441 -22.558 10.006 1.00 21.85 539 ASP B O 1
ATOM 7689 N N . GLU B 1 538 ? 11.782 -22.524 11.809 1.00 23.89 540 GLU B N 1
ATOM 7690 C CA . GLU B 1 538 ? 12.764 -23.441 11.224 1.00 26.72 540 GLU B CA 1
ATOM 7691 C C . GLU B 1 538 ? 12.140 -24.818 11.005 1.00 24.35 540 GLU B C 1
ATOM 7692 O O . GLU B 1 538 ? 12.444 -25.496 10.029 1.00 24.68 540 GLU B O 1
ATOM 7698 N N . HIS B 1 539 ? 11.275 -25.229 11.927 1.00 23.09 541 HIS B N 1
ATOM 7699 C CA . HIS B 1 539 ? 10.627 -26.531 11.828 1.00 22.37 541 HIS B CA 1
ATOM 7700 C C . HIS B 1 539 ? 9.625 -26.540 10.685 1.00 22.93 541 HIS B C 1
ATOM 7701 O O . HIS B 1 539 ? 9.557 -27.502 9.927 1.00 23.98 541 HIS B O 1
ATOM 7708 N N . ILE B 1 540 ? 8.850 -25.468 10.559 1.00 21.47 542 ILE B N 1
ATOM 7709 C CA . ILE B 1 540 ? 7.884 -25.387 9.472 1.00 20.70 542 ILE B CA 1
ATOM 7710 C C . ILE B 1 540 ? 8.651 -25.520 8.160 1.00 20.71 542 ILE B C 1
ATOM 7711 O O . ILE B 1 540 ? 8.307 -26.338 7.307 1.00 22.22 542 ILE B O 1
ATOM 7716 N N . ALA B 1 541 ? 9.707 -24.722 8.024 1.00 19.38 543 ALA B N 1
ATOM 7717 C CA . ALA B 1 541 ? 10.538 -24.733 6.825 1.00 24.21 543 ALA B CA 1
ATOM 7718 C C . ALA B 1 541 ? 11.165 -26.102 6.529 1.00 23.25 543 ALA B C 1
ATOM 7719 O O . ALA B 1 541 ? 11.180 -26.541 5.377 1.00 21.65 543 ALA B O 1
ATOM 7721 N N . ARG B 1 542 ? 11.676 -26.783 7.554 1.00 21.04 544 ARG B N 1
ATOM 7722 C CA . ARG B 1 542 ? 12.291 -28.093 7.333 1.00 22.67 544 ARG B CA 1
ATOM 7723 C C . ARG B 1 542 ? 11.257 -29.142 6.880 1.00 23.18 544 ARG B C 1
ATOM 7724 O O . ARG B 1 542 ? 11.489 -29.902 5.939 1.00 22.87 544 ARG B O 1
ATOM 7732 N N . ILE B 1 543 ? 10.113 -29.173 7.546 1.00 22.73 545 ILE B N 1
ATOM 7733 C CA . ILE B 1 543 ? 9.070 -30.124 7.186 1.00 20.17 545 ILE B CA 1
ATOM 7734 C C . ILE B 1 543 ? 8.575 -29.875 5.757 1.00 20.98 545 ILE B C 1
ATOM 7735 O O . ILE B 1 543 ? 8.409 -30.813 4.963 1.00 19.41 545 ILE B O 1
ATOM 7740 N N . SER B 1 544 ? 8.335 -28.610 5.440 1.00 22.24 546 SER B N 1
ATOM 7741 C CA . SER B 1 544 ? 7.851 -28.236 4.116 1.00 22.85 546 SER B CA 1
ATOM 7742 C C . SER B 1 544 ? 8.864 -28.653 3.069 1.00 23.24 546 SER B C 1
ATOM 7743 O O . SER B 1 544 ? 8.500 -29.159 2.010 1.00 23.54 546 SER B O 1
ATOM 7746 N N . ALA B 1 545 ? 10.142 -28.438 3.368 1.00 24.08 547 ALA B N 1
ATOM 7747 C CA . ALA B 1 545 ? 11.203 -28.794 2.427 1.00 26.66 547 ALA B CA 1
ATOM 7748 C C . ALA B 1 545 ? 11.225 -30.299 2.195 1.00 26.26 547 ALA B C 1
ATOM 7749 O O . ALA B 1 545 ? 11.446 -30.770 1.073 1.00 25.33 547 ALA B O 1
ATOM 7751 N N . ASP B 1 546 ? 10.988 -31.052 3.262 1.00 22.42 548 ASP B N 1
ATOM 7752 C CA . ASP B 1 546 ? 11.001 -32.505 3.173 1.00 26.23 548 ASP B CA 1
ATOM 7753 C C . ASP B 1 546 ? 9.845 -33.040 2.338 1.00 24.17 548 ASP B C 1
ATOM 7754 O O . ASP B 1 546 ? 10.012 -33.986 1.580 1.00 24.13 548 ASP B O 1
ATOM 7759 N N . ILE B 1 547 ? 8.674 -32.430 2.475 1.00 27.02 549 ILE B N 1
ATOM 7760 C CA . ILE B 1 547 ? 7.517 -32.858 1.707 1.00 25.94 549 ILE B CA 1
ATOM 7761 C C . ILE B 1 547 ? 7.784 -32.570 0.229 1.00 26.95 549 ILE B C 1
ATOM 7762 O O . ILE B 1 547 ? 7.628 -33.445 -0.617 1.00 24.99 549 ILE B O 1
ATOM 7767 N N . ALA B 1 548 ? 8.224 -31.350 -0.067 1.00 27.86 550 ALA B N 1
ATOM 7768 C CA . ALA B 1 548 ? 8.517 -30.944 -1.438 1.00 28.19 550 ALA B CA 1
ATOM 7769 C C . ALA B 1 548 ? 9.593 -31.799 -2.112 1.00 29.23 550 ALA B C 1
ATOM 7770 O O . ALA B 1 548 ? 9.597 -31.945 -3.334 1.00 27.54 550 ALA B O 1
ATOM 7772 N N . ALA B 1 549 ? 10.510 -32.360 -1.329 1.00 27.74 551 ALA B N 1
ATOM 7773 C CA . ALA B 1 549 ? 11.569 -33.192 -1.897 1.00 27.66 551 ALA B CA 1
ATOM 7774 C C . ALA B 1 549 ? 11.215 -34.678 -1.877 1.00 27.85 551 ALA B C 1
ATOM 7775 O O . ALA B 1 549 ? 11.985 -35.509 -2.359 1.00 28.54 551 ALA B O 1
ATOM 7777 N N . GLY B 1 550 ? 10.051 -35.011 -1.330 1.00 28.27 552 GLY B N 1
ATOM 7778 C CA . GLY B 1 550 ? 9.648 -36.405 -1.253 1.00 26.81 552 GLY B CA 1
ATOM 7779 C C . GLY B 1 550 ? 10.484 -37.165 -0.229 1.00 30.09 552 GLY B C 1
ATOM 7780 O O . GLY B 1 550 ? 10.862 -38.318 -0.448 1.00 31.84 552 GLY B O 1
ATOM 7781 N N . GLY B 1 551 ? 10.759 -36.519 0.900 1.00 29.75 553 GLY B N 1
ATOM 7782 C CA . GLY B 1 551 ? 11.558 -37.139 1.942 1.00 25.84 553 GLY B CA 1
ATOM 7783 C C . GLY B 1 551 ? 10.875 -38.206 2.777 1.00 25.75 553 GLY B C 1
ATOM 7784 O O . GLY B 1 551 ? 9.909 -38.846 2.342 1.00 26.37 553 GLY B O 1
ATOM 7785 N N . VAL B 1 552 ? 11.376 -38.403 3.992 1.00 22.30 554 VAL B N 1
ATOM 7786 C CA . VAL B 1 552 ? 10.826 -39.416 4.882 1.00 25.93 554 VAL B CA 1
ATOM 7787 C C . VAL B 1 552 ? 9.366 -39.212 5.250 1.00 22.54 554 VAL B C 1
ATOM 7788 O O . VAL B 1 552 ? 8.646 -40.177 5.478 1.00 23.36 554 VAL B O 1
ATOM 7792 N N . ILE B 1 553 ? 8.913 -37.967 5.311 1.00 22.77 555 ILE B N 1
ATOM 7793 C CA . ILE B 1 553 ? 7.512 -37.724 5.641 1.00 23.28 555 ILE B CA 1
ATOM 7794 C C . ILE B 1 553 ? 6.619 -38.257 4.519 1.00 25.09 555 ILE B C 1
ATOM 7795 O O . ILE B 1 553 ? 5.554 -38.820 4.774 1.00 26.08 555 ILE B O 1
ATOM 7800 N N . VAL B 1 554 ? 7.057 -38.088 3.277 1.00 22.59 556 VAL B N 1
ATOM 7801 C CA . VAL B 1 554 ? 6.286 -38.584 2.139 1.00 25.88 556 VAL B CA 1
ATOM 7802 C C . VAL B 1 554 ? 6.335 -40.116 2.069 1.00 28.59 556 VAL B C 1
ATOM 7803 O O . VAL B 1 554 ? 5.325 -40.764 1.788 1.00 26.95 556 VAL B O 1
ATOM 7807 N N . GLN B 1 555 ? 7.509 -40.690 2.323 1.00 29.33 557 GLN B N 1
ATOM 7808 C CA . GLN B 1 555 ? 7.665 -42.144 2.287 1.00 29.30 557 GLN B CA 1
ATOM 7809 C C . GLN B 1 555 ? 6.798 -42.807 3.355 1.00 28.62 557 GLN B C 1
ATOM 7810 O O . GLN B 1 555 ? 6.265 -43.900 3.149 1.00 23.44 557 GLN B O 1
ATOM 7816 N N . ALA B 1 556 ? 6.660 -42.123 4.489 1.00 26.69 558 ALA B N 1
ATOM 7817 C CA . ALA B 1 556 ? 5.866 -42.600 5.620 1.00 28.26 558 ALA B CA 1
ATOM 7818 C C . ALA B 1 556 ? 4.379 -42.805 5.320 1.00 29.62 558 ALA B C 1
ATOM 7819 O O . ALA B 1 556 ? 3.693 -43.545 6.038 1.00 29.78 558 ALA B O 1
ATOM 7821 N N . VAL B 1 557 ? 3.866 -42.138 4.292 1.00 28.54 559 VAL B N 1
ATOM 7822 C CA . VAL B 1 557 ? 2.452 -42.288 3.946 1.00 31.76 559 VAL B CA 1
ATOM 7823 C C . VAL B 1 557 ? 2.306 -42.888 2.555 1.00 32.79 559 VAL B C 1
ATOM 7824 O O . VAL B 1 557 ? 1.240 -42.833 1.943 1.00 32.76 559 VAL B O 1
ATOM 7828 N N . GLN B 1 558 ? 3.394 -43.469 2.072 1.00 38.05 560 GLN B N 1
ATOM 7829 C CA . GLN B 1 558 ? 3.446 -44.081 0.751 1.00 44.96 560 GLN B CA 1
ATOM 7830 C C . GLN B 1 558 ? 2.301 -45.056 0.472 1.00 48.11 560 GLN B C 1
ATOM 7831 O O . GLN B 1 558 ? 1.954 -45.303 -0.684 1.00 49.34 560 GLN B O 1
ATOM 7837 N N . ASP B 1 559 ? 1.711 -45.602 1.531 1.00 51.13 561 ASP B N 1
ATOM 7838 C CA . ASP B 1 559 ? 0.616 -46.553 1.389 1.00 54.81 561 ASP B CA 1
ATOM 7839 C C . ASP B 1 559 ? -0.766 -45.920 1.267 1.00 55.53 561 ASP B C 1
ATOM 7840 O O . ASP B 1 559 ? -1.711 -46.574 0.827 1.00 55.79 561 ASP B O 1
ATOM 7845 N N . ILE B 1 560 ? -0.888 -44.655 1.655 1.00 56.66 562 ILE B N 1
ATOM 7846 C CA . ILE B 1 560 ? -2.171 -43.960 1.579 1.00 57.83 562 ILE B CA 1
ATOM 7847 C C . ILE B 1 560 ? -2.395 -43.369 0.187 1.00 60.14 562 ILE B C 1
ATOM 7848 O O . ILE B 1 560 ? -3.483 -42.889 -0.128 1.00 62.04 562 ILE B O 1
ATOM 7853 N N . LEU B 1 561 ? -1.359 -43.421 -0.644 1.00 61.17 563 LEU B N 1
ATOM 7854 C CA . LEU B 1 561 ? -1.433 -42.886 -1.9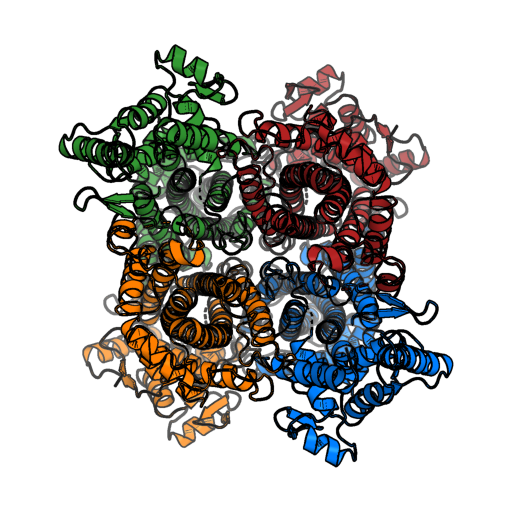99 1.00 63.47 563 LEU B CA 1
ATOM 7855 C C . LEU B 1 561 ? -2.134 -43.834 -2.968 1.00 64.74 563 LEU B C 1
ATOM 7856 O O . LEU B 1 561 ? -2.386 -44.987 -2.563 1.00 66.49 563 LEU B O 1
ATOM 7861 N N . ASN C 1 25 ? -46.145 -46.235 -11.093 1.00 46.56 25 ASN C N 1
ATOM 7862 C CA . ASN C 1 25 ? -45.082 -46.841 -11.941 1.00 45.69 25 ASN C CA 1
ATOM 7863 C C . ASN C 1 25 ? -43.734 -46.906 -11.233 1.00 43.20 25 ASN C C 1
ATOM 7864 O O . ASN C 1 25 ? -42.921 -47.777 -11.530 1.00 44.22 25 ASN C O 1
ATOM 7869 N N . VAL C 1 26 ? -43.491 -45.987 -10.302 1.00 40.32 26 VAL C N 1
ATOM 7870 C CA . VAL C 1 26 ? -42.222 -45.984 -9.584 1.00 35.39 26 VAL C CA 1
ATOM 7871 C C . VAL C 1 26 ? -42.319 -46.733 -8.263 1.00 34.58 26 VAL C C 1
ATOM 7872 O O . VAL C 1 26 ? -43.047 -46.335 -7.353 1.00 34.24 26 VAL C O 1
ATOM 7876 N N . ILE C 1 27 ? -41.577 -47.828 -8.164 1.00 31.65 27 ILE C N 1
ATOM 7877 C CA . ILE C 1 27 ? -41.585 -48.632 -6.955 1.00 34.31 27 ILE C CA 1
ATOM 7878 C C . ILE C 1 27 ? -40.356 -48.338 -6.112 1.00 33.04 27 ILE C C 1
ATOM 7879 O O . ILE C 1 27 ? -39.242 -48.252 -6.627 1.00 31.50 27 ILE C O 1
ATOM 7884 N N . ILE C 1 28 ? -40.574 -48.183 -4.810 1.00 32.84 28 ILE C N 1
ATOM 7885 C CA . ILE C 1 28 ? -39.492 -47.887 -3.884 1.00 33.41 28 ILE C CA 1
ATOM 7886 C C . ILE C 1 28 ? -39.130 -49.103 -3.041 1.00 34.79 28 ILE C C 1
ATOM 7887 O O . ILE C 1 28 ? -40.000 -49.709 -2.416 1.00 33.27 28 ILE C O 1
ATOM 7892 N N . GLY C 1 29 ? -37.849 -49.456 -3.018 1.00 35.14 29 GLY C N 1
ATOM 7893 C CA . GLY C 1 29 ? -37.427 -50.588 -2.214 1.00 37.16 29 GLY C CA 1
ATOM 7894 C C . GLY C 1 29 ? -36.656 -51.661 -2.950 1.00 38.39 29 GLY C C 1
ATOM 7895 O O . GLY C 1 29 ? -35.755 -52.275 -2.382 1.00 37.64 29 GLY C O 1
ATOM 7896 N N . ASN C 1 30 ? -36.999 -51.889 -4.213 1.00 42.84 30 ASN C N 1
ATOM 7897 C CA . ASN C 1 30 ? -36.325 -52.914 -5.003 1.00 44.74 30 ASN C CA 1
ATOM 7898 C C . ASN C 1 30 ? -35.075 -52.407 -5.700 1.00 42.90 30 ASN C C 1
ATOM 7899 O O . ASN C 1 30 ? -33.958 -52.723 -5.299 1.00 46.34 30 ASN C O 1
ATOM 7904 N N . GLN C 1 31 ? -35.267 -51.625 -6.752 1.00 41.64 31 GLN C N 1
ATOM 7905 C CA . GLN C 1 31 ? -34.146 -51.098 -7.510 1.00 40.75 31 GLN C CA 1
ATOM 7906 C C . GLN C 1 31 ? -33.793 -49.683 -7.077 1.00 37.72 31 GLN C C 1
ATOM 7907 O O . GLN C 1 31 ? -34.613 -48.977 -6.495 1.00 35.05 31 GLN C O 1
ATOM 7913 N N . LYS C 1 32 ? -32.562 -49.278 -7.365 1.00 34.73 32 LYS C N 1
ATOM 7914 C CA . LYS C 1 32 ? -32.113 -47.938 -7.024 1.00 33.71 32 LYS C CA 1
ATOM 7915 C C . LYS C 1 32 ? -32.866 -46.923 -7.874 1.00 32.69 32 LYS C C 1
ATOM 7916 O O . LYS C 1 32 ? -33.153 -47.164 -9.052 1.00 31.78 32 LYS C O 1
ATOM 7922 N N . LEU C 1 33 ? -33.197 -45.791 -7.265 1.00 30.40 33 LEU C N 1
ATOM 7923 C CA . LEU C 1 33 ? -33.904 -44.725 -7.958 1.00 27.68 33 LEU C CA 1
ATOM 7924 C C . LEU C 1 33 ? -32.920 -43.942 -8.812 1.00 26.21 33 LEU C C 1
ATOM 7925 O O . LEU C 1 33 ? -31.767 -43.755 -8.428 1.00 27.32 33 LEU C O 1
ATOM 7930 N N . THR C 1 34 ? -33.375 -43.490 -9.974 1.00 22.48 34 THR C N 1
ATOM 7931 C CA . THR C 1 34 ? -32.530 -42.701 -10.855 1.00 22.22 34 THR C CA 1
ATOM 7932 C C . THR C 1 34 ? -33.031 -41.273 -10.773 1.00 22.18 34 THR C C 1
ATOM 7933 O O . THR C 1 34 ? -34.104 -41.023 -10.236 1.00 21.55 34 THR C O 1
ATOM 7937 N N . ILE C 1 35 ? -32.261 -40.341 -11.321 1.00 23.63 35 ILE C N 1
ATOM 7938 C CA . ILE C 1 35 ? -32.653 -38.941 -11.324 1.00 23.47 35 ILE C CA 1
ATOM 7939 C C . ILE C 1 35 ? -33.945 -38.810 -12.123 1.00 23.86 35 ILE C C 1
ATOM 7940 O O . ILE C 1 35 ? -34.848 -38.054 -11.759 1.00 21.38 35 ILE C O 1
ATOM 7945 N N . ASN C 1 36 ? -34.027 -39.561 -13.219 1.00 25.38 36 ASN C N 1
ATOM 7946 C CA . ASN C 1 36 ? -35.216 -39.547 -14.065 1.00 26.67 36 ASN C CA 1
ATOM 7947 C C . ASN C 1 36 ? -36.446 -39.966 -13.243 1.00 26.93 36 ASN C C 1
ATOM 7948 O O . ASN C 1 36 ? -37.515 -39.354 -13.359 1.00 25.23 36 ASN C O 1
ATOM 7953 N N . ASP C 1 37 ? -36.288 -41.000 -12.414 1.00 26.77 37 ASP C N 1
ATOM 7954 C CA . ASP C 1 37 ? -37.381 -41.491 -11.569 1.00 29.43 37 ASP C CA 1
ATOM 7955 C C . ASP C 1 37 ? -37.879 -40.389 -10.639 1.00 29.07 37 ASP C C 1
ATOM 7956 O O . ASP C 1 37 ? -39.087 -40.177 -10.490 1.00 25.79 37 ASP C O 1
ATOM 7961 N N . VAL C 1 38 ? -36.936 -39.703 -9.999 1.00 25.12 38 VAL C N 1
ATOM 7962 C CA . VAL C 1 38 ? -37.277 -38.628 -9.079 1.00 25.15 38 VAL C CA 1
ATOM 7963 C C . VAL C 1 38 ? -38.008 -37.505 -9.803 1.00 25.54 38 VAL C C 1
ATOM 7964 O O . VAL C 1 38 ? -39.010 -36.994 -9.309 1.00 27.42 38 VAL C O 1
ATOM 7968 N N . ALA C 1 39 ? -37.512 -37.129 -10.979 1.00 21.08 39 ALA C N 1
ATOM 7969 C CA . ALA C 1 39 ? -38.130 -36.053 -11.749 1.00 24.17 39 ALA C CA 1
ATOM 7970 C C . ALA C 1 39 ? -39.582 -36.357 -12.109 1.00 23.50 39 ALA C C 1
ATOM 7971 O O . ALA C 1 39 ? -40.440 -35.484 -12.020 1.00 21.17 39 ALA C O 1
ATOM 7973 N N . ARG C 1 40 ? -39.847 -37.594 -12.520 1.00 24.15 40 ARG C N 1
ATOM 7974 C CA . ARG C 1 40 ? -41.193 -38.011 -12.907 1.00 26.15 40 ARG C CA 1
ATOM 7975 C C . ARG C 1 40 ? -42.154 -37.921 -11.728 1.00 24.40 40 ARG C C 1
ATOM 7976 O O . ARG C 1 40 ? -43.281 -37.441 -11.856 1.00 27.44 40 ARG C O 1
ATOM 7984 N N . VAL C 1 41 ? -41.708 -38.396 -10.575 1.00 23.32 41 VAL C N 1
ATOM 7985 C CA . VAL C 1 41 ? -42.544 -38.351 -9.389 1.00 23.44 41 VAL C CA 1
ATOM 7986 C C . VAL C 1 41 ? -42.743 -36.909 -8.928 1.00 21.85 41 VAL C C 1
ATOM 7987 O O . VAL C 1 41 ? -43.859 -36.498 -8.614 1.00 22.28 41 VAL C O 1
ATOM 7991 N N . ALA C 1 42 ? -41.656 -36.139 -8.910 1.00 22.32 42 ALA C N 1
ATOM 7992 C CA . ALA C 1 42 ? -41.698 -34.749 -8.465 1.00 22.89 42 ALA C CA 1
ATOM 7993 C C . ALA C 1 42 ? -42.442 -33.778 -9.379 1.00 21.52 42 ALA C C 1
ATOM 7994 O O . ALA C 1 42 ? -43.253 -32.976 -8.915 1.00 20.60 42 ALA C O 1
ATOM 7996 N N . ARG C 1 43 ? -42.161 -33.845 -10.678 1.00 23.87 43 ARG C N 1
ATOM 7997 C CA . ARG C 1 43 ? -42.768 -32.926 -11.639 1.00 25.12 43 ARG C CA 1
ATOM 7998 C C . ARG C 1 43 ? -44.018 -33.419 -12.363 1.00 28.33 43 ARG C C 1
ATOM 7999 O O . ARG C 1 43 ? -44.911 -32.624 -12.675 1.00 23.43 43 ARG C O 1
ATOM 8007 N N . ASN C 1 44 ? -44.075 -34.717 -12.645 1.00 30.08 44 ASN C N 1
ATOM 8008 C CA . ASN C 1 44 ? -45.204 -35.273 -13.385 1.00 34.20 44 ASN C CA 1
ATOM 8009 C C . ASN C 1 44 ? -46.263 -35.984 -12.564 1.00 34.50 44 ASN C C 1
ATOM 8010 O O . ASN C 1 44 ? -47.214 -36.530 -13.125 1.00 30.43 44 ASN C O 1
ATOM 8015 N N . GLY C 1 45 ? -46.098 -35.989 -11.246 1.00 32.32 45 GLY C N 1
ATOM 8016 C CA . GLY C 1 45 ? -47.082 -36.629 -10.395 1.00 32.34 45 GLY C CA 1
ATOM 8017 C C . GLY C 1 45 ? -47.192 -38.130 -10.579 1.00 32.97 45 GLY C C 1
ATOM 8018 O O . GLY C 1 45 ? -48.243 -38.719 -10.319 1.00 32.64 45 GLY C O 1
ATOM 8019 N N . THR C 1 46 ? -46.114 -38.755 -11.038 1.00 29.89 46 THR C N 1
ATOM 8020 C CA . THR C 1 46 ? -46.106 -40.198 -11.226 1.00 30.14 46 THR C CA 1
ATOM 8021 C C . THR C 1 46 ? -46.355 -40.893 -9.890 1.00 31.32 46 THR C C 1
ATOM 8022 O O . THR C 1 46 ? -45.762 -40.535 -8.862 1.00 28.17 46 THR C O 1
ATOM 8026 N N . LEU C 1 47 ? -47.239 -41.885 -9.912 1.00 28.27 47 LEU C N 1
ATOM 8027 C CA . LEU C 1 47 ? -47.587 -42.625 -8.710 1.00 27.80 47 LEU C CA 1
ATOM 8028 C C . LEU C 1 47 ? -46.442 -43.456 -8.160 1.00 28.12 47 LEU C C 1
ATOM 8029 O O . LEU C 1 47 ? -45.617 -43.994 -8.902 1.00 27.07 47 LEU C O 1
ATOM 8034 N N . VAL C 1 48 ? -46.405 -43.564 -6.840 1.00 24.65 48 VAL C N 1
ATOM 8035 C CA . VAL C 1 48 ? -45.362 -44.318 -6.182 1.00 29.52 48 VAL C CA 1
ATOM 8036 C C . VAL C 1 48 ? -45.980 -45.455 -5.374 1.00 29.36 48 VAL C C 1
ATOM 8037 O O . VAL C 1 48 ? -47.136 -45.374 -4.960 1.00 29.89 48 VAL C O 1
ATOM 8041 N N . SER C 1 49 ? -45.211 -46.520 -5.174 1.00 30.27 49 SER C N 1
ATOM 8042 C CA . SER C 1 49 ? -45.666 -47.665 -4.394 1.00 33.60 49 SER C CA 1
ATOM 8043 C C . SER C 1 49 ? -44.480 -48.284 -3.675 1.00 34.26 49 SER C C 1
ATOM 8044 O O . SER C 1 49 ? -43.404 -48.425 -4.251 1.00 36.25 49 SER C O 1
ATOM 8047 N N . LEU C 1 50 ? -44.669 -48.644 -2.412 1.00 35.02 50 LEU C N 1
ATOM 8048 C CA . LEU C 1 50 ? -43.597 -49.276 -1.661 1.00 36.68 50 LEU C CA 1
ATOM 8049 C C . LEU C 1 50 ? -43.543 -50.730 -2.121 1.00 38.73 50 LEU C C 1
ATOM 8050 O O . LEU C 1 50 ? -44.573 -51.318 -2.444 1.00 37.64 50 LEU C O 1
ATOM 8055 N N . THR C 1 51 ? -42.346 -51.305 -2.159 1.00 39.59 51 THR C N 1
ATOM 8056 C CA . THR C 1 51 ? -42.179 -52.687 -2.596 1.00 42.32 51 THR C CA 1
ATOM 8057 C C . THR C 1 51 ? -42.897 -53.678 -1.683 1.00 44.28 51 THR C C 1
ATOM 8058 O O . THR C 1 51 ? -43.070 -53.428 -0.488 1.00 42.63 51 THR C O 1
ATOM 8062 N N . ASN C 1 52 ? -43.316 -54.802 -2.260 1.00 47.73 52 ASN C N 1
ATOM 8063 C CA . ASN C 1 52 ? -44.011 -55.850 -1.514 1.00 50.49 52 ASN C CA 1
ATOM 8064 C C . ASN C 1 52 ? -43.035 -56.946 -1.089 1.00 50.56 52 ASN C C 1
ATOM 8065 O O . ASN C 1 52 ? -43.394 -57.863 -0.349 1.00 51.73 52 ASN C O 1
ATOM 8070 N N . ASN C 1 53 ? -41.799 -56.840 -1.568 1.00 49.54 53 ASN C N 1
ATOM 8071 C CA . ASN C 1 53 ? -40.751 -57.799 -1.245 1.00 48.60 53 ASN C CA 1
ATOM 8072 C C . ASN C 1 53 ? -40.724 -58.026 0.266 1.00 49.14 53 ASN C C 1
ATOM 8073 O O . ASN C 1 53 ? -40.409 -57.119 1.034 1.00 50.10 53 ASN C O 1
ATOM 8078 N N . THR C 1 54 ? -41.060 -59.243 0.685 1.00 48.98 54 THR C N 1
ATOM 8079 C CA . THR C 1 54 ? -41.109 -59.591 2.102 1.00 48.42 54 THR C CA 1
ATOM 8080 C C . THR C 1 54 ? -39.782 -59.448 2.837 1.00 48.02 54 THR C C 1
ATOM 8081 O O . THR C 1 54 ? -39.759 -59.206 4.045 1.00 47.53 54 THR C O 1
ATOM 8085 N N . ASP C 1 55 ? -38.679 -59.605 2.115 1.00 46.83 55 ASP C N 1
ATOM 8086 C CA . ASP C 1 55 ? -37.360 -59.488 2.720 1.00 47.76 55 ASP C CA 1
ATOM 8087 C C . ASP C 1 55 ? -37.087 -58.034 3.102 1.00 45.97 55 ASP C C 1
ATOM 8088 O O . ASP C 1 55 ? -36.489 -57.750 4.143 1.00 46.20 55 ASP C O 1
ATOM 8093 N N . ILE C 1 56 ? -37.537 -57.116 2.255 1.00 42.59 56 ILE C N 1
ATOM 8094 C CA . ILE C 1 56 ? -37.359 -55.696 2.511 1.00 39.72 56 ILE C CA 1
ATOM 8095 C C . ILE C 1 56 ? -38.197 -55.292 3.720 1.00 38.46 56 ILE C C 1
ATOM 8096 O O . ILE C 1 56 ? -37.687 -54.701 4.670 1.00 35.94 56 ILE C O 1
ATOM 8101 N N . LEU C 1 57 ? -39.487 -55.614 3.678 1.00 36.60 57 LEU C N 1
ATOM 8102 C CA . LEU C 1 57 ? -40.392 -55.277 4.774 1.00 36.48 57 LEU C CA 1
ATOM 8103 C C . LEU C 1 57 ? -39.914 -55.900 6.079 1.00 36.03 57 LEU C C 1
ATOM 8104 O O . LEU C 1 57 ? -40.123 -55.344 7.160 1.00 33.04 57 LEU C O 1
ATOM 8109 N N . GLN C 1 58 ? -39.274 -57.060 5.966 1.00 37.23 58 GLN C N 1
ATOM 8110 C CA . GLN C 1 58 ? -38.750 -57.767 7.128 1.00 40.25 58 GLN C CA 1
ATOM 8111 C C . GLN C 1 58 ? -37.626 -56.944 7.753 1.00 38.91 58 GLN C C 1
ATOM 8112 O O . GLN C 1 58 ? -37.583 -56.753 8.970 1.00 39.92 58 GLN C O 1
ATOM 8118 N N . GLY C 1 59 ? -36.720 -56.456 6.911 1.00 38.34 59 GLY C N 1
ATOM 8119 C CA . GLY C 1 59 ? -35.617 -55.646 7.398 1.00 36.16 59 GLY C CA 1
ATOM 8120 C C . GLY C 1 59 ? -36.133 -54.401 8.097 1.00 35.29 59 GLY C C 1
ATOM 8121 O O . GLY C 1 59 ? -35.604 -53.994 9.130 1.00 33.29 59 GLY C O 1
ATOM 8122 N N . ILE C 1 60 ? -37.170 -53.793 7.529 1.00 34.93 60 ILE C N 1
ATOM 8123 C CA . ILE C 1 60 ? -37.771 -52.595 8.105 1.00 34.57 60 ILE C CA 1
ATOM 8124 C C . ILE C 1 60 ? -38.329 -52.898 9.491 1.00 37.42 60 ILE C C 1
ATOM 8125 O O . ILE C 1 60 ? -38.117 -52.141 10.442 1.00 34.51 60 ILE C O 1
ATOM 8130 N N . GLN C 1 61 ? -39.051 -54.008 9.604 1.00 39.26 61 GLN C N 1
ATOM 8131 C CA . GLN C 1 61 ? -39.629 -54.388 10.882 1.00 40.05 61 GLN C CA 1
ATOM 8132 C C . GLN C 1 61 ? -38.524 -54.759 11.864 1.00 38.68 61 GLN C C 1
ATOM 8133 O O . GLN C 1 61 ? -38.571 -54.386 13.034 1.00 37.27 61 GLN C O 1
ATOM 8139 N N . ALA C 1 62 ? -37.525 -55.482 11.371 1.00 37.94 62 ALA C N 1
ATOM 8140 C CA . ALA C 1 62 ? -36.410 -55.923 12.199 1.00 39.38 62 ALA C CA 1
ATOM 8141 C C . ALA C 1 62 ? -35.704 -54.777 12.925 1.00 39.55 62 ALA C C 1
ATOM 8142 O O . ALA C 1 62 ? -35.394 -54.886 14.117 1.00 37.02 62 ALA C O 1
ATOM 8144 N N . SER C 1 63 ? -35.445 -53.681 12.214 1.00 39.31 63 SER C N 1
ATOM 8145 C CA . SER C 1 63 ? -34.767 -52.546 12.830 1.00 39.62 63 SER C CA 1
ATOM 8146 C C . SER C 1 63 ? -35.655 -51.891 13.882 1.00 39.76 63 SER C C 1
ATOM 8147 O O . SER C 1 63 ? -35.160 -51.330 14.862 1.00 39.02 63 SER C O 1
ATOM 8150 N N . CYS C 1 64 ? -36.968 -51.963 13.687 1.00 41.62 64 CYS C N 1
ATOM 8151 C CA . CYS C 1 64 ? -37.895 -51.399 14.660 1.00 43.78 64 CYS C CA 1
ATOM 8152 C C . CYS C 1 64 ? -37.846 -52.245 15.927 1.00 45.06 64 CYS C C 1
ATOM 8153 O O . CYS C 1 64 ? -37.793 -51.714 17.038 1.00 44.08 64 CYS C O 1
ATOM 8156 N N . ASP C 1 65 ? -37.859 -53.565 15.750 1.00 47.84 65 ASP C N 1
ATOM 8157 C CA . ASP C 1 65 ? -37.806 -54.489 16.879 1.00 48.29 65 ASP C CA 1
ATOM 8158 C C . ASP C 1 65 ? -36.540 -54.246 17.692 1.00 48.15 65 ASP C C 1
ATOM 8159 O O . ASP C 1 65 ? -36.552 -54.332 18.921 1.00 47.47 65 ASP C O 1
ATOM 8164 N N . TYR C 1 66 ? -35.444 -53.947 17.000 1.00 47.38 66 TYR C N 1
ATOM 8165 C CA . TYR C 1 66 ? -34.178 -53.687 17.673 1.00 47.64 66 TYR C CA 1
ATOM 8166 C C . TYR C 1 66 ? -34.321 -52.510 18.629 1.00 48.18 66 TYR C C 1
ATOM 8167 O O . TYR C 1 66 ? -33.894 -52.577 19.784 1.00 45.57 66 TYR C O 1
ATOM 8176 N N . ILE C 1 67 ? -34.922 -51.431 18.138 1.00 49.32 67 ILE C N 1
ATOM 8177 C CA . ILE C 1 67 ? -35.123 -50.231 18.938 1.00 52.03 67 ILE C CA 1
ATOM 8178 C C . ILE C 1 67 ? -36.133 -50.485 20.048 1.00 53.82 67 ILE C C 1
ATOM 8179 O O . ILE C 1 67 ? -35.930 -50.063 21.184 1.00 52.96 67 ILE C O 1
ATOM 8184 N N . ASN C 1 68 ? -37.222 -51.172 19.717 1.00 57.47 68 ASN C N 1
ATOM 8185 C CA . ASN C 1 68 ? -38.248 -51.481 20.707 1.00 61.99 68 ASN C CA 1
ATOM 8186 C C . ASN C 1 68 ? -37.630 -52.301 21.835 1.00 63.82 68 ASN C C 1
ATOM 8187 O O . ASN C 1 68 ? -37.663 -51.897 22.996 1.00 64.23 68 ASN C O 1
ATOM 8192 N N . ASN C 1 69 ? -37.061 -53.450 21.481 1.00 66.18 69 ASN C N 1
ATOM 8193 C CA . ASN C 1 69 ? -36.426 -54.328 22.456 1.00 68.75 69 ASN C CA 1
ATOM 8194 C C . ASN C 1 69 ? -35.306 -53.604 23.200 1.00 70.26 69 ASN C C 1
ATOM 8195 O O . ASN C 1 69 ? -34.977 -53.954 24.334 1.00 71.15 69 ASN C O 1
ATOM 8200 N N . ALA C 1 70 ? -34.723 -52.596 22.557 1.00 71.32 70 ALA C N 1
ATOM 8201 C CA . ALA C 1 70 ? -33.649 -51.819 23.165 1.00 72.83 70 ALA C CA 1
ATOM 8202 C C . ALA C 1 70 ? -34.235 -50.927 24.254 1.00 74.14 70 ALA C C 1
ATOM 8203 O O . ALA C 1 70 ? -33.568 -50.605 25.237 1.00 74.48 70 ALA C O 1
ATOM 8205 N N . VAL C 1 71 ? -35.489 -50.529 24.063 1.00 75.33 71 VAL C N 1
ATOM 8206 C CA . VAL C 1 71 ? -36.185 -49.687 25.026 1.00 76.90 71 VAL C CA 1
ATOM 8207 C C . VAL C 1 71 ? -36.664 -50.564 26.178 1.00 78.68 71 VAL C C 1
ATOM 8208 O O . VAL C 1 71 ? -36.794 -50.107 27.315 1.00 78.40 71 VAL C O 1
ATOM 8212 N N . GLU C 1 72 ? -36.922 -51.832 25.873 1.00 80.86 72 GLU C N 1
ATOM 8213 C CA . GLU C 1 72 ? -37.368 -52.788 26.878 1.00 82.79 72 GLU C CA 1
ATOM 8214 C C . GLU C 1 72 ? -36.195 -53.143 27.786 1.00 83.18 72 GLU C C 1
ATOM 8215 O O . GLU C 1 72 ? -36.382 -53.657 28.889 1.00 83.56 72 GLU C O 1
ATOM 8221 N N . SER C 1 73 ? -34.985 -52.861 27.312 1.00 83.33 73 SER C N 1
ATOM 8222 C CA . SER C 1 73 ? -33.772 -53.147 28.069 1.00 82.84 73 SER C CA 1
ATOM 8223 C C . SER C 1 73 ? -33.006 -51.862 28.387 1.00 82.24 73 SER C C 1
ATOM 8224 O O . SER C 1 73 ? -33.468 -51.033 29.171 1.00 81.58 73 SER C O 1
ATOM 8227 N N . GLY C 1 74 ? -31.836 -51.700 27.776 1.00 82.03 74 GLY C N 1
ATOM 8228 C CA . GLY C 1 74 ? -31.035 -50.513 28.019 1.00 82.11 74 GLY C CA 1
ATOM 8229 C C . GLY C 1 74 ? -30.347 -49.995 26.772 1.00 81.89 74 GLY C C 1
ATOM 8230 O O . GLY C 1 74 ? -29.834 -48.856 26.807 1.00 81.77 74 GLY C O 1
ATOM 8231 N N . ILE C 1 92 ? -33.909 -45.454 30.464 1.00 86.85 92 ILE C N 1
ATOM 8232 C CA . ILE C 1 92 ? -33.993 -44.283 29.555 1.00 87.07 92 ILE C CA 1
ATOM 8233 C C . ILE C 1 92 ? -35.438 -43.811 29.430 1.00 86.24 92 ILE C C 1
ATOM 8234 O O . ILE C 1 92 ? -35.699 -42.671 29.077 1.00 86.10 92 ILE C O 1
ATOM 8239 N N . SER C 1 93 ? -36.373 -44.703 29.726 1.00 85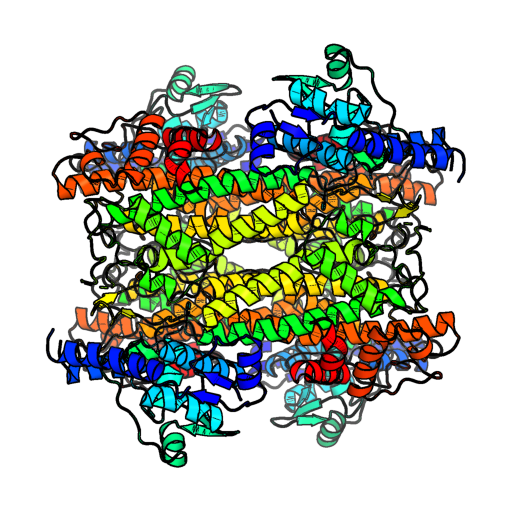.13 93 SER C N 1
ATOM 8240 C CA . SER C 1 93 ? -37.787 -44.368 29.698 1.00 84.32 93 SER C CA 1
ATOM 8241 C C . SER C 1 93 ? -38.405 -44.344 28.302 1.00 83.97 93 SER C C 1
ATOM 8242 O O . SER C 1 93 ? -37.880 -43.711 27.389 1.00 84.32 93 SER C O 1
ATOM 8245 N N . ARG C 1 94 ? -39.538 -45.028 28.158 1.00 82.87 94 ARG C N 1
ATOM 8246 C CA . ARG C 1 94 ? -40.247 -45.107 26.884 1.00 81.32 94 ARG C CA 1
ATOM 8247 C C . ARG C 1 94 ? -40.936 -43.796 26.525 1.00 80.00 94 ARG C C 1
ATOM 8248 O O . ARG C 1 94 ? -40.578 -43.149 25.542 1.00 79.95 94 ARG C O 1
ATOM 8250 N N . GLU C 1 95 ? -41.926 -43.408 27.322 1.00 78.40 95 GLU C N 1
ATOM 8251 C CA . GLU C 1 95 ? -42.659 -42.178 27.064 1.00 76.62 95 GLU C CA 1
ATOM 8252 C C . GLU C 1 95 ? -41.719 -40.988 26.960 1.00 74.11 95 GLU C C 1
ATOM 8253 O O . GLU C 1 95 ? -41.899 -40.110 26.121 1.00 73.77 95 GLU C O 1
ATOM 8259 N N . GLN C 1 96 ? -40.719 -40.965 27.830 1.00 71.35 96 GLN C N 1
ATOM 8260 C CA . GLN C 1 96 ? -39.747 -39.888 27.848 1.00 68.43 96 GLN C CA 1
ATOM 8261 C C . GLN C 1 96 ? -38.968 -39.874 26.531 1.00 64.20 96 GLN C C 1
ATOM 8262 O O . GLN C 1 96 ? -38.591 -38.811 26.029 1.00 63.08 96 GLN C O 1
ATOM 8268 N N . ALA C 1 97 ? -38.743 -41.058 25.971 1.00 60.13 97 ALA C N 1
ATOM 8269 C CA . ALA C 1 97 ? -38.023 -41.189 24.715 1.00 56.67 97 ALA C CA 1
ATOM 8270 C C . ALA C 1 97 ? -38.890 -40.706 23.549 1.00 54.64 97 ALA C C 1
ATOM 8271 O O . ALA C 1 97 ? -38.372 -40.264 22.528 1.00 53.79 97 ALA C O 1
ATOM 8273 N N . SER C 1 98 ? -40.209 -40.788 23.703 1.00 52.42 98 SER C N 1
ATOM 8274 C CA . SER C 1 98 ? -41.129 -40.346 22.659 1.00 50.26 98 SER C CA 1
ATOM 8275 C C . SER C 1 98 ? -41.340 -38.838 22.738 1.00 47.94 98 SER C C 1
ATOM 8276 O O . SER C 1 98 ? -41.460 -38.166 21.714 1.00 45.32 98 SER C O 1
ATOM 8279 N N . GLU C 1 99 ? -41.374 -38.310 23.956 1.00 45.76 99 GLU C N 1
ATOM 8280 C CA . GLU C 1 99 ? -41.551 -36.882 24.154 1.00 44.35 99 GLU C CA 1
ATOM 8281 C C . GLU C 1 99 ? -40.368 -36.153 23.526 1.00 41.64 99 GLU C C 1
ATOM 8282 O O . GLU C 1 99 ? -40.530 -35.098 22.910 1.00 39.71 99 GLU C O 1
ATOM 8288 N N . LEU C 1 100 ? -39.183 -36.735 23.677 1.00 39.06 100 LEU C N 1
ATOM 8289 C CA . LEU C 1 100 ? -37.960 -36.166 23.121 1.00 38.54 100 LEU C CA 1
ATOM 8290 C C . LEU C 1 100 ? -38.058 -36.049 21.603 1.00 37.42 100 LEU C C 1
ATOM 8291 O O . LEU C 1 100 ? -37.701 -35.020 21.026 1.00 37.48 100 LEU C O 1
ATOM 8296 N N . GLN C 1 101 ? -38.536 -37.107 20.957 1.00 36.47 101 GLN C N 1
ATOM 8297 C CA . GLN C 1 101 ? -38.665 -37.105 19.502 1.00 35.56 101 GLN C CA 1
ATOM 8298 C C . GLN C 1 101 ? -39.700 -36.087 19.025 1.00 35.90 101 GLN C C 1
ATOM 8299 O O . GLN C 1 101 ? -39.515 -35.436 17.998 1.00 36.29 101 GLN C O 1
ATOM 8305 N N . THR C 1 102 ? -40.789 -35.949 19.772 1.00 33.94 102 THR C N 1
ATOM 8306 C CA . THR C 1 102 ? -41.838 -35.008 19.414 1.00 32.98 102 THR C CA 1
ATOM 8307 C C . THR C 1 102 ? -41.370 -33.571 19.626 1.00 33.57 102 THR C C 1
ATOM 8308 O O . THR C 1 102 ? -41.687 -32.677 18.834 1.00 31.81 102 THR C O 1
ATOM 8312 N N . ASN C 1 103 ? -40.610 -33.343 20.691 1.00 30.41 103 ASN C N 1
ATOM 8313 C CA . ASN C 1 103 ? -40.115 -32.002 20.963 1.00 32.01 103 ASN C CA 1
ATOM 8314 C C . ASN C 1 103 ? -39.167 -31.567 19.853 1.00 28.78 103 ASN C C 1
ATOM 8315 O O . ASN C 1 103 ? -39.072 -30.385 19.537 1.00 30.02 103 ASN C O 1
ATOM 8320 N N . LEU C 1 104 ? -38.453 -32.532 19.285 1.00 28.44 104 LEU C N 1
ATOM 8321 C CA . LEU C 1 104 ? -37.508 -32.266 18.204 1.00 27.18 104 LEU C CA 1
ATOM 8322 C C . LEU C 1 104 ? -38.231 -31.520 17.083 1.00 24.96 104 LEU C C 1
ATOM 8323 O O . LEU C 1 104 ? -37.730 -30.529 16.558 1.00 23.35 104 LEU C O 1
ATOM 8328 N N . VAL C 1 105 ? -39.432 -31.976 16.744 1.00 25.06 105 VAL C N 1
ATOM 8329 C CA . VAL C 1 105 ? -40.205 -31.330 15.691 1.00 25.40 105 VAL C CA 1
ATOM 8330 C C . VAL C 1 105 ? -40.476 -29.863 16.035 1.00 27.85 105 VAL C C 1
ATOM 8331 O O . VAL C 1 105 ? -40.416 -28.990 15.164 1.00 25.06 105 VAL C O 1
ATOM 8335 N N . TRP C 1 106 ? -40.760 -29.597 17.311 1.00 24.30 106 TRP C N 1
ATOM 8336 C CA . TRP C 1 106 ? -41.061 -28.247 17.773 1.00 23.70 106 TRP C CA 1
ATOM 8337 C C . TRP C 1 106 ? -39.933 -27.217 17.763 1.00 21.46 106 TRP C C 1
ATOM 8338 O O . TRP C 1 106 ? -40.111 -26.133 17.212 1.00 20.59 106 TRP C O 1
ATOM 8349 N N . PHE C 1 107 ? -38.786 -27.514 18.373 1.00 22.24 107 PHE C N 1
ATOM 8350 C CA . PHE C 1 107 ? -37.736 -26.503 18.370 1.00 23.56 107 PHE C CA 1
ATOM 8351 C C . PHE C 1 107 ? -37.088 -26.350 17.001 1.00 23.78 107 PHE C C 1
ATOM 8352 O O . PHE C 1 107 ? -36.303 -25.427 16.787 1.00 22.67 107 PHE C O 1
ATOM 8360 N N . LEU C 1 108 ? -37.453 -27.229 16.066 1.00 22.27 108 LEU C N 1
ATOM 8361 C CA . LEU C 1 108 ? -36.909 -27.162 14.713 1.00 22.19 108 LEU C CA 1
ATOM 8362 C C . LEU C 1 108 ? -37.812 -26.398 13.746 1.00 24.09 108 LEU C C 1
ATOM 8363 O O . LEU C 1 108 ? -37.462 -26.224 12.570 1.00 25.74 108 LEU C O 1
ATOM 8368 N N . LYS C 1 109 ? -38.966 -25.934 14.230 1.00 23.07 109 LYS C N 1
ATOM 8369 C CA . LYS C 1 109 ? -39.893 -25.185 13.382 1.00 23.15 109 LYS C CA 1
ATOM 8370 C C . LYS C 1 109 ? -39.431 -23.729 13.355 1.00 26.29 109 LYS C C 1
ATOM 8371 O O . LYS C 1 109 ? -40.125 -22.825 13.829 1.00 24.56 109 LYS C O 1
ATOM 8377 N N . THR C 1 110 ? -38.245 -23.526 12.789 1.00 22.62 110 THR C N 1
ATOM 8378 C CA . THR C 1 110 ? -37.618 -22.216 12.715 1.00 21.43 110 THR C CA 1
ATOM 8379 C C . THR C 1 110 ? -37.174 -21.835 11.300 1.00 21.24 110 THR C C 1
ATOM 8380 O O . THR C 1 110 ? -36.188 -21.117 11.131 1.00 18.49 110 THR C O 1
ATOM 8384 N N . GLY C 1 111 ? -37.896 -22.311 10.288 1.00 19.86 111 GLY C N 1
ATOM 8385 C CA . GLY C 1 111 ? -37.533 -21.970 8.924 1.00 20.87 111 GLY C CA 1
ATOM 8386 C C . GLY C 1 111 ? -37.872 -20.527 8.607 1.00 23.19 111 GLY C C 1
ATOM 8387 O O . GLY C 1 111 ? -38.601 -19.882 9.358 1.00 24.19 111 GLY C O 1
ATOM 8388 N N . ALA C 1 112 ? -37.332 -20.012 7.505 1.00 22.08 112 ALA C N 1
ATOM 8389 C CA . ALA C 1 112 ? -37.595 -18.642 7.092 1.00 19.59 112 ALA C CA 1
ATOM 8390 C C . ALA C 1 112 ? -37.314 -18.478 5.602 1.00 19.95 112 ALA C C 1
ATOM 8391 O O . ALA C 1 112 ? -36.676 -19.331 4.985 1.00 17.46 112 ALA C O 1
ATOM 8393 N N . GLY C 1 113 ? -37.799 -17.377 5.042 1.00 22.25 113 GLY C N 1
ATOM 8394 C CA . GLY C 1 113 ? -37.591 -17.088 3.633 1.00 23.91 113 GLY C CA 1
ATOM 8395 C C . GLY C 1 113 ? -38.743 -17.560 2.775 1.00 25.70 113 GLY C C 1
ATOM 8396 O O . GLY C 1 113 ? -39.824 -17.856 3.282 1.00 27.06 113 GLY C O 1
ATOM 8397 N N . ASN C 1 114 ? -38.517 -17.643 1.468 1.00 25.38 114 ASN C N 1
ATOM 8398 C CA . ASN C 1 114 ? -39.561 -18.096 0.563 1.00 25.10 114 ASN C CA 1
ATOM 8399 C C . ASN C 1 114 ? -39.722 -19.608 0.679 1.00 24.61 114 ASN C C 1
ATOM 8400 O O . ASN C 1 114 ? -38.817 -20.304 1.128 1.00 20.66 114 ASN C O 1
ATOM 8405 N N . LYS C 1 115 ? -40.878 -20.117 0.276 1.00 25.12 115 LYS C N 1
ATOM 8406 C CA . LYS C 1 115 ? -41.121 -21.556 0.330 1.00 25.86 115 LYS C CA 1
ATOM 8407 C C . LYS C 1 115 ? -40.404 -22.246 -0.835 1.00 25.28 115 LYS C C 1
ATOM 8408 O O . LYS C 1 115 ? -40.142 -21.623 -1.865 1.00 26.28 115 LYS C O 1
ATOM 8414 N N . LEU C 1 116 ? -40.075 -23.524 -0.657 1.00 23.97 116 LEU C N 1
ATOM 8415 C CA . LEU C 1 116 ? -39.436 -24.314 -1.705 1.00 24.21 116 LEU C CA 1
ATOM 8416 C C . LEU C 1 116 ? -40.495 -24.665 -2.750 1.00 24.30 116 LEU C C 1
ATOM 8417 O O . LEU C 1 116 ? -41.688 -24.707 -2.445 1.00 21.85 116 LEU C O 1
ATOM 8422 N N . PRO C 1 117 ? -40.077 -24.920 -3.998 1.00 22.77 117 PRO C N 1
ATOM 8423 C CA . PRO C 1 117 ? -41.083 -25.270 -5.007 1.00 22.11 117 PRO C CA 1
ATOM 8424 C C . PRO C 1 117 ? -41.681 -26.621 -4.597 1.00 20.95 117 PRO C C 1
ATOM 8425 O O . PRO C 1 117 ? -40.983 -27.454 -4.012 1.00 20.75 117 PRO C O 1
ATOM 8429 N N . LEU C 1 118 ? -42.954 -26.845 -4.907 1.00 24.72 118 LEU C N 1
ATOM 8430 C CA . LEU C 1 118 ? -43.611 -28.102 -4.545 1.00 25.61 118 LEU C CA 1
ATOM 8431 C C . LEU C 1 118 ? -42.892 -29.350 -5.051 1.00 24.53 118 LEU C C 1
ATOM 8432 O O . LEU C 1 118 ? -42.824 -30.362 -4.350 1.00 22.15 118 LEU C O 1
ATOM 8437 N N . ALA C 1 119 ? -42.351 -29.277 -6.261 1.00 24.28 119 ALA C N 1
ATOM 8438 C CA . ALA C 1 119 ? -41.646 -30.406 -6.852 1.00 24.74 119 ALA C CA 1
ATOM 8439 C C . ALA C 1 119 ? -40.449 -30.836 -6.009 1.00 23.75 119 ALA C C 1
ATOM 8440 O O . ALA C 1 119 ? -40.167 -32.027 -5.882 1.00 22.17 119 ALA C O 1
ATOM 8442 N N . ASP C 1 120 ? -39.737 -29.869 -5.445 1.00 23.14 120 ASP C N 1
ATOM 8443 C CA . ASP C 1 120 ? -38.577 -30.202 -4.630 1.00 22.57 120 ASP C CA 1
ATOM 8444 C C . ASP C 1 120 ? -38.992 -30.901 -3.340 1.00 17.55 120 ASP C C 1
ATOM 8445 O O . ASP C 1 120 ? -38.272 -31.764 -2.840 1.00 17.37 120 ASP C O 1
ATOM 8450 N N . VAL C 1 121 ? -40.151 -30.539 -2.807 1.00 17.56 121 VAL C N 1
ATOM 8451 C CA . VAL C 1 121 ? -40.624 -31.168 -1.576 1.00 17.77 121 VAL C CA 1
ATOM 8452 C C . VAL C 1 121 ? -41.105 -32.591 -1.857 1.00 18.45 121 VAL C C 1
ATOM 8453 O O . VAL C 1 121 ? -40.944 -33.481 -1.035 1.00 18.79 121 VAL C O 1
ATOM 8457 N N . ARG C 1 122 ? -41.682 -32.814 -3.034 1.00 19.01 122 ARG C N 1
ATOM 8458 C CA . ARG C 1 122 ? -42.123 -34.160 -3.377 1.00 16.75 122 ARG C CA 1
ATOM 8459 C C . ARG C 1 122 ? -40.877 -35.034 -3.514 1.00 15.94 122 ARG C C 1
ATOM 8460 O O . ARG C 1 122 ? -40.856 -36.179 -3.071 1.00 16.65 122 ARG C O 1
ATOM 8468 N N . ALA C 1 123 ? -39.829 -34.485 -4.125 1.00 18.12 123 ALA C N 1
ATOM 8469 C CA . ALA C 1 123 ? -38.587 -35.221 -4.326 1.00 14.71 123 ALA C CA 1
ATOM 8470 C C . ALA C 1 123 ? -38.001 -35.594 -2.970 1.00 17.16 123 ALA C C 1
ATOM 8471 O O . ALA C 1 123 ? -37.485 -36.700 -2.772 1.00 16.49 123 ALA C O 1
ATOM 8473 N N . ALA C 1 124 ? -38.084 -34.659 -2.035 1.00 16.26 124 ALA C N 1
ATOM 8474 C CA . ALA C 1 124 ? -37.559 -34.896 -0.692 1.00 20.19 124 ALA C CA 1
ATOM 8475 C C . ALA C 1 124 ? -38.289 -36.054 -0.033 1.00 21.34 124 ALA C C 1
ATOM 8476 O O . ALA C 1 124 ? -37.665 -36.913 0.591 1.00 20.10 124 ALA C O 1
ATOM 8478 N N . MET C 1 125 ? -39.609 -36.086 -0.177 1.00 22.54 125 MET C N 1
ATOM 8479 C CA . MET C 1 125 ? -40.388 -37.161 0.423 1.00 25.37 125 MET C CA 1
ATOM 8480 C C . MET C 1 125 ? -40.067 -38.496 -0.240 1.00 21.84 125 MET C C 1
ATOM 8481 O O . MET C 1 125 ? -39.924 -39.514 0.432 1.00 21.28 125 MET C O 1
ATOM 8486 N N . LEU C 1 126 ? -39.937 -38.487 -1.562 1.00 23.68 126 LEU C N 1
ATOM 8487 C CA . LEU C 1 126 ? -39.605 -39.707 -2.281 1.00 18.71 126 LEU C CA 1
ATOM 8488 C C . LEU C 1 126 ? -38.267 -40.268 -1.805 1.00 21.10 126 LEU C C 1
ATOM 8489 O O . LEU C 1 126 ? -38.127 -41.474 -1.597 1.00 19.68 126 LEU C O 1
ATOM 8494 N N . LEU C 1 127 ? -37.274 -39.397 -1.636 1.00 20.96 127 LEU C N 1
ATOM 8495 C CA . LEU C 1 127 ? -35.962 -39.846 -1.194 1.00 20.02 127 LEU C CA 1
ATOM 8496 C C . LEU C 1 127 ? -35.952 -40.292 0.262 1.00 17.29 127 LEU C C 1
ATOM 8497 O O . LEU C 1 127 ? -35.274 -41.248 0.610 1.00 19.99 127 LEU C O 1
ATOM 8502 N N . ARG C 1 128 ? -36.683 -39.592 1.119 1.00 21.18 128 ARG C N 1
ATOM 8503 C CA . ARG C 1 128 ? -36.702 -39.967 2.530 1.00 21.48 128 ARG C CA 1
ATOM 8504 C C . ARG C 1 128 ? -37.246 -41.387 2.652 1.00 22.85 128 ARG C C 1
ATOM 8505 O O . ARG C 1 128 ? -36.643 -42.235 3.294 1.00 20.74 128 ARG C O 1
ATOM 8513 N N . ALA C 1 129 ? -38.381 -41.643 2.006 1.00 24.33 129 ALA C N 1
ATOM 8514 C CA . ALA C 1 129 ? -39.003 -42.963 2.050 1.00 24.49 129 ALA C CA 1
ATOM 8515 C C . ALA C 1 129 ? -38.073 -44.013 1.456 1.00 24.63 129 ALA C C 1
ATOM 8516 O O . ALA C 1 129 ? -37.985 -45.125 1.969 1.00 24.86 129 ALA C O 1
ATOM 8518 N N . ASN C 1 130 ? -37.375 -43.648 0.381 1.00 25.41 130 ASN C N 1
ATOM 8519 C CA . ASN C 1 130 ? -36.435 -44.547 -0.286 1.00 24.77 130 ASN C CA 1
ATOM 8520 C C . ASN C 1 130 ? -35.315 -44.958 0.664 1.00 27.82 130 ASN C C 1
ATOM 8521 O O . ASN C 1 130 ? -34.822 -46.086 0.610 1.00 29.43 130 ASN C O 1
ATOM 8526 N N . SER C 1 131 ? -34.926 -44.037 1.540 1.00 24.98 131 SER C N 1
ATOM 8527 C CA . SER C 1 131 ? -33.862 -44.265 2.511 1.00 30.01 131 SER C CA 1
ATOM 8528 C C . SER C 1 131 ? -34.298 -45.231 3.611 1.00 27.76 131 SER C C 1
ATOM 8529 O O . SER C 1 131 ? -33.541 -46.092 4.053 1.00 28.48 131 SER C O 1
ATOM 8532 N N . HIS C 1 132 ? -35.527 -45.060 4.061 1.00 29.06 132 HIS C N 1
ATOM 8533 C CA . HIS C 1 132 ? -36.085 -45.896 5.110 1.00 28.91 132 HIS C CA 1
ATOM 8534 C C . HIS C 1 132 ? -36.236 -47.360 4.697 1.00 29.60 132 HIS C C 1
ATOM 8535 O O . HIS C 1 132 ? -36.071 -48.260 5.512 1.00 29.15 132 HIS C O 1
ATOM 8542 N N . MET C 1 133 ? -36.542 -47.597 3.425 1.00 31.91 133 MET C N 1
ATOM 8543 C CA . MET C 1 133 ? -36.735 -48.958 2.933 1.00 32.88 133 MET C CA 1
ATOM 8544 C C . MET C 1 133 ? -35.500 -49.843 3.089 1.00 33.83 133 MET C C 1
ATOM 8545 O O . MET C 1 133 ? -35.599 -51.068 3.023 1.00 32.42 133 MET C O 1
ATOM 8550 N N . ARG C 1 134 ? -34.336 -49.236 3.301 1.00 31.48 134 ARG C N 1
ATOM 8551 C CA . ARG C 1 134 ? -33.113 -50.014 3.463 1.00 33.48 134 ARG C CA 1
ATOM 8552 C C . ARG C 1 134 ? -33.146 -50.842 4.744 1.00 32.37 134 ARG C C 1
ATOM 8553 O O . ARG C 1 134 ? -32.342 -51.759 4.917 1.00 30.72 134 ARG C O 1
ATOM 8561 N N . GLY C 1 135 ? -34.072 -50.504 5.635 1.00 34.64 135 GLY C N 1
ATOM 8562 C CA . GLY C 1 135 ? -34.228 -51.234 6.885 1.00 34.29 135 GLY C CA 1
ATOM 8563 C C . GLY C 1 135 ? -33.182 -50.994 7.957 1.00 35.44 135 GLY C C 1
ATOM 8564 O O . GLY C 1 135 ? -33.020 -51.818 8.858 1.00 36.17 135 GLY C O 1
ATOM 8565 N N . ALA C 1 136 ? -32.477 -49.870 7.889 1.00 35.45 136 ALA C N 1
ATOM 8566 C CA . ALA C 1 136 ? -31.455 -49.585 8.885 1.00 31.37 136 ALA C CA 1
ATOM 8567 C C . ALA C 1 136 ? -31.806 -48.374 9.740 1.00 30.96 136 ALA C C 1
ATOM 8568 O O . ALA C 1 136 ? -31.007 -47.945 10.576 1.00 30.53 136 ALA C O 1
ATOM 8570 N N . SER C 1 137 ? -33.010 -47.841 9.549 1.00 29.31 137 SER C N 1
ATOM 8571 C CA . SER C 1 137 ? -33.442 -46.652 10.276 1.00 32.44 137 SER C CA 1
ATOM 8572 C C . SER C 1 137 ? -34.285 -46.886 11.529 1.00 33.50 137 SER C C 1
ATOM 8573 O O . SER C 1 137 ? -34.320 -46.035 12.418 1.00 32.96 137 SER C O 1
ATOM 8576 N N . GLY C 1 138 ? -34.969 -48.025 11.599 1.00 35.23 138 GLY C N 1
ATOM 8577 C CA . GLY C 1 138 ? -35.787 -48.310 12.766 1.00 33.91 138 GLY C CA 1
ATOM 8578 C C . GLY C 1 138 ? -37.067 -47.493 12.804 1.00 34.51 138 GLY C C 1
ATOM 8579 O O . GLY C 1 138 ? -37.517 -47.067 13.870 1.00 32.75 138 GLY C O 1
ATOM 8580 N N . ILE C 1 139 ? -37.655 -47.268 11.634 1.00 31.08 139 ILE C N 1
ATOM 8581 C CA . ILE C 1 139 ? -38.891 -46.502 11.533 1.00 31.29 139 ILE C CA 1
ATOM 8582 C C . ILE C 1 139 ? -40.031 -47.405 11.055 1.00 31.22 139 ILE C C 1
ATOM 8583 O O . ILE C 1 139 ? -39.828 -48.285 10.218 1.00 30.44 139 ILE C O 1
ATOM 8588 N N . ARG C 1 140 ? -41.225 -47.179 11.596 1.00 31.27 140 ARG C N 1
ATOM 8589 C CA . ARG C 1 140 ? -42.400 -47.977 11.253 1.00 31.61 140 ARG C CA 1
ATOM 8590 C C . ARG C 1 140 ? -42.817 -47.861 9.787 1.00 30.59 140 ARG C C 1
ATOM 8591 O O . ARG C 1 140 ? -42.831 -46.770 9.222 1.00 28.07 140 ARG C O 1
ATOM 8599 N N . LEU C 1 141 ? -43.176 -48.993 9.188 1.00 28.14 141 LEU C N 1
ATOM 8600 C CA . LEU C 1 141 ? -43.612 -49.022 7.799 1.00 32.00 141 LEU C CA 1
ATOM 8601 C C . LEU C 1 141 ? -44.774 -48.046 7.610 1.00 31.90 141 LEU C C 1
ATOM 8602 O O . LEU C 1 141 ? -44.916 -47.424 6.558 1.00 31.97 141 LEU C O 1
ATOM 8607 N N . GLU C 1 142 ? -45.587 -47.909 8.651 1.00 31.76 142 GLU C N 1
ATOM 8608 C CA . GLU C 1 142 ? -46.737 -47.014 8.633 1.00 30.94 142 GLU C CA 1
ATOM 8609 C C . GLU C 1 142 ? -46.334 -45.549 8.449 1.00 30.41 142 GLU C C 1
ATOM 8610 O O . GLU C 1 142 ? -47.084 -44.757 7.881 1.00 30.01 142 GLU C O 1
ATOM 8616 N N . LEU C 1 143 ? -45.151 -45.183 8.930 1.00 31.53 143 LEU C N 1
ATOM 8617 C CA . LEU C 1 143 ? -44.703 -43.804 8.784 1.00 31.35 143 LEU C CA 1
ATOM 8618 C C . LEU C 1 143 ? -44.139 -43.596 7.380 1.00 29.35 143 LEU C C 1
ATOM 8619 O O . LEU C 1 143 ? -44.288 -42.526 6.799 1.00 32.88 143 LEU C O 1
ATOM 8624 N N . ILE C 1 144 ? -43.502 -44.629 6.838 1.00 29.92 144 ILE C N 1
ATOM 8625 C CA . ILE C 1 144 ? -42.950 -44.575 5.485 1.00 28.86 144 ILE C CA 1
ATOM 8626 C C . ILE C 1 144 ? -44.116 -44.539 4.487 1.00 30.07 144 ILE C C 1
ATOM 8627 O O . ILE C 1 144 ? -44.058 -43.869 3.449 1.00 27.18 144 ILE C O 1
ATOM 8632 N N . LYS C 1 145 ? -45.176 -45.268 4.817 1.00 27.82 145 LYS C N 1
ATOM 8633 C CA . LYS C 1 145 ? -46.364 -45.333 3.979 1.00 30.55 145 LYS C CA 1
ATOM 8634 C C . LYS C 1 145 ? -47.039 -43.966 3.930 1.00 29.91 145 LYS C C 1
ATOM 8635 O O . LYS C 1 145 ? -47.647 -43.589 2.924 1.00 27.14 145 LYS C O 1
ATOM 8641 N N . ARG C 1 146 ? -46.942 -43.224 5.027 1.00 28.54 146 ARG C N 1
ATOM 8642 C CA . ARG C 1 146 ? -47.552 -41.903 5.092 1.00 29.00 146 ARG C CA 1
ATOM 8643 C C . ARG C 1 146 ? -47.001 -41.006 3.980 1.00 28.29 146 ARG C C 1
ATOM 8644 O O . ARG C 1 146 ? -47.724 -40.175 3.421 1.00 27.98 146 ARG C O 1
ATOM 8652 N N . MET C 1 147 ? -45.722 -41.170 3.656 1.00 27.76 147 MET C N 1
ATOM 8653 C CA . MET C 1 147 ? -45.120 -40.372 2.595 1.00 27.73 147 MET C CA 1
ATOM 8654 C C . MET C 1 147 ? -45.613 -40.841 1.234 1.00 26.95 147 MET C C 1
ATOM 8655 O O . MET C 1 147 ? -45.761 -40.043 0.314 1.00 26.68 147 MET C O 1
ATOM 8660 N N . GLU C 1 148 ? -45.858 -42.141 1.102 1.00 29.04 148 GLU C N 1
ATOM 8661 C CA . GLU C 1 148 ? -46.370 -42.677 -0.159 1.00 30.08 148 GLU C CA 1
ATOM 8662 C C . GLU C 1 148 ? -47.740 -42.063 -0.393 1.00 26.63 148 GLU C C 1
ATOM 8663 O O . GLU C 1 148 ? -48.048 -41.586 -1.483 1.00 24.68 148 GLU C O 1
ATOM 8669 N N . ILE C 1 149 ? -48.562 -42.080 0.653 1.00 28.80 149 ILE C N 1
ATOM 8670 C CA . ILE C 1 149 ? -49.911 -41.529 0.595 1.00 27.65 149 ILE C CA 1
ATOM 8671 C C . ILE C 1 149 ? -49.884 -40.044 0.225 1.00 27.71 149 ILE C C 1
ATOM 8672 O O . ILE C 1 149 ? -50.622 -39.603 -0.663 1.00 25.66 149 ILE C O 1
ATOM 8677 N N . PHE C 1 150 ? -49.031 -39.270 0.892 1.00 25.35 150 PHE C N 1
ATOM 8678 C CA . PHE C 1 150 ? -48.942 -37.841 0.594 1.00 24.96 150 PHE C CA 1
ATOM 8679 C C . PHE C 1 150 ? -48.565 -37.602 -0.866 1.00 23.03 150 PHE C C 1
ATOM 8680 O O . PHE C 1 150 ? -49.148 -36.758 -1.545 1.00 22.73 150 PHE C O 1
ATOM 8688 N N . LEU C 1 151 ? -47.579 -38.348 -1.348 1.00 23.19 151 LEU C N 1
ATOM 8689 C CA . LEU C 1 151 ? -47.140 -38.191 -2.723 1.00 24.22 151 LEU C CA 1
ATOM 8690 C C . LEU C 1 151 ? -48.258 -38.505 -3.716 1.00 26.27 151 LEU C C 1
ATOM 8691 O O . LEU C 1 151 ? -48.479 -37.754 -4.670 1.00 23.55 151 LEU C O 1
ATOM 8696 N N . ASN C 1 152 ? -48.972 -39.606 -3.485 1.00 25.91 152 ASN C N 1
ATOM 8697 C CA . ASN C 1 152 ? -50.045 -40.003 -4.391 1.00 26.73 152 ASN C CA 1
ATOM 8698 C C . ASN C 1 152 ? -51.318 -39.181 -4.261 1.00 27.89 152 ASN C C 1
ATOM 8699 O O . ASN C 1 152 ? -52.083 -39.051 -5.224 1.00 26.09 152 ASN C O 1
ATOM 8704 N N . ALA C 1 153 ? -51.540 -38.617 -3.076 1.00 24.80 153 ALA C N 1
ATOM 8705 C CA . ALA C 1 153 ? -52.724 -37.797 -2.823 1.00 27.00 153 ALA C CA 1
ATOM 8706 C C . ALA C 1 153 ? -52.525 -36.341 -3.249 1.00 26.11 153 ALA C C 1
ATOM 8707 O O . ALA C 1 153 ? -53.487 -35.572 -3.342 1.00 26.01 153 ALA C O 1
ATOM 8709 N N . GLY C 1 154 ? -51.275 -35.958 -3.497 1.00 26.43 154 GLY C N 1
ATOM 8710 C CA . GLY C 1 154 ? -50.995 -34.590 -3.903 1.00 23.13 154 GLY C CA 1
ATOM 8711 C C . GLY C 1 154 ? -50.938 -33.626 -2.730 1.00 24.47 154 GLY C C 1
ATOM 8712 O O . GLY C 1 154 ? -51.315 -32.462 -2.846 1.00 24.59 154 GLY C O 1
ATOM 8713 N N . VAL C 1 155 ? -50.476 -34.118 -1.588 1.00 22.60 155 VAL C N 1
ATOM 8714 C CA . VAL C 1 155 ? -50.355 -33.287 -0.395 1.00 24.09 155 VAL C CA 1
ATOM 8715 C C . VAL C 1 155 ? -48.869 -32.961 -0.233 1.00 19.68 155 VAL C C 1
ATOM 8716 O O . VAL C 1 155 ? -48.045 -33.858 -0.079 1.00 20.29 155 VAL C O 1
ATOM 8720 N N . THR C 1 156 ? -48.529 -31.680 -0.290 1.00 22.17 156 THR C N 1
ATOM 8721 C CA . THR C 1 156 ? -47.136 -31.275 -0.164 1.00 21.90 156 THR C CA 1
ATOM 8722 C C . THR C 1 156 ? -46.915 -30.302 1.002 1.00 18.03 156 THR C C 1
ATOM 8723 O O . THR C 1 156 ? -47.424 -29.183 1.011 1.00 19.68 156 THR C O 1
ATOM 8727 N N . PRO C 1 157 ? -46.159 -30.734 2.015 1.00 20.10 157 PRO C N 1
ATOM 8728 C CA . PRO C 1 157 ? -45.901 -29.865 3.166 1.00 22.64 157 PRO C CA 1
ATOM 8729 C C . PRO C 1 157 ? -45.152 -28.618 2.714 1.00 24.99 157 PRO C C 1
ATOM 8730 O O . PRO C 1 157 ? -44.325 -28.689 1.801 1.00 22.74 157 PRO C O 1
ATOM 8734 N N . TYR C 1 158 ? -45.452 -27.477 3.325 1.00 25.76 158 TYR C N 1
ATOM 8735 C CA . TYR C 1 158 ? -44.736 -26.260 2.977 1.00 27.94 158 TYR C CA 1
ATOM 8736 C C . TYR C 1 158 ? -43.378 -26.343 3.660 1.00 27.39 158 TYR C C 1
ATOM 8737 O O . TYR C 1 158 ? -43.298 -26.711 4.833 1.00 26.50 158 TYR C O 1
ATOM 8746 N N . VAL C 1 159 ? -42.321 -26.012 2.922 1.00 26.09 159 VAL C N 1
ATOM 8747 C CA . VAL C 1 159 ? -40.965 -26.029 3.463 1.00 24.34 159 VAL C CA 1
ATOM 8748 C C . VAL C 1 159 ? -40.253 -24.732 3.052 1.00 23.56 159 VAL C C 1
ATOM 8749 O O . VAL C 1 159 ? -40.368 -24.285 1.909 1.00 18.12 159 VAL C O 1
ATOM 8753 N N . TYR C 1 160 ? -39.531 -24.140 4.004 1.00 18.66 160 TYR C N 1
ATOM 8754 C CA . TYR C 1 160 ? -38.807 -22.880 3.823 1.00 21.69 160 TYR C CA 1
ATOM 8755 C C . TYR C 1 160 ? -37.397 -23.057 3.232 1.00 18.08 160 TYR C C 1
ATOM 8756 O O . TYR C 1 160 ? -36.742 -24.076 3.459 1.00 19.86 160 TYR C O 1
ATOM 8765 N N . GLU C 1 161 ? -36.917 -22.036 2.525 1.00 17.76 161 GLU C N 1
ATOM 8766 C CA . GLU C 1 161 ? -35.586 -22.083 1.905 1.00 21.05 161 GLU C CA 1
ATOM 8767 C C . GLU C 1 161 ? -34.434 -21.889 2.897 1.00 22.05 161 GLU C C 1
ATOM 8768 O O . GLU C 1 161 ? -33.301 -22.294 2.620 1.00 22.37 161 GLU C O 1
ATOM 8774 N N . PHE C 1 162 ? -34.701 -21.270 4.043 1.00 20.13 162 PHE C N 1
ATOM 8775 C CA . PHE C 1 162 ? -33.636 -21.070 5.033 1.00 22.57 162 PHE C CA 1
ATOM 8776 C C . PHE C 1 162 ? -33.835 -21.995 6.226 1.00 21.15 162 PHE C C 1
ATOM 8777 O O . PHE C 1 162 ? -34.973 -22.282 6.620 1.00 20.71 162 PHE C O 1
ATOM 8785 N N . GLY C 1 163 ? -32.733 -22.477 6.794 1.00 20.87 163 GLY C N 1
ATOM 8786 C CA . GLY C 1 163 ? -32.852 -23.334 7.957 1.00 22.97 163 GLY C CA 1
ATOM 8787 C C . GLY C 1 163 ? -31.857 -24.466 8.081 1.00 22.02 163 GLY C C 1
ATOM 8788 O O . GLY C 1 163 ? -31.575 -24.917 9.190 1.00 26.72 163 GLY C O 1
ATOM 8789 N N . SER C 1 164 ? -31.308 -24.918 6.960 1.00 22.40 164 SER C N 1
ATOM 8790 C CA . SER C 1 164 ? -30.369 -26.032 6.972 1.00 18.48 164 SER C CA 1
ATOM 8791 C C . SER C 1 164 ? -28.959 -25.673 6.527 1.00 20.01 164 SER C C 1
ATOM 8792 O O . SER C 1 164 ? -28.785 -24.950 5.552 1.00 18.59 164 SER C O 1
ATOM 8795 N N . ILE C 1 165 ? -27.960 -26.201 7.235 1.00 19.64 165 ILE C N 1
ATOM 8796 C CA . ILE C 1 165 ? -26.562 -25.954 6.891 1.00 21.59 165 ILE C CA 1
ATOM 8797 C C . ILE C 1 165 ? -26.001 -27.205 6.214 1.00 22.14 165 ILE C C 1
ATOM 8798 O O . ILE C 1 165 ? -24.794 -27.324 5.978 1.00 22.92 165 ILE C O 1
ATOM 8803 N N . GLY C 1 166 ? -26.895 -28.143 5.915 1.00 23.13 166 GLY C N 1
ATOM 8804 C CA . GLY C 1 166 ? -26.497 -29.369 5.239 1.00 22.58 166 GLY C CA 1
ATOM 8805 C C . GLY C 1 166 ? -25.752 -30.397 6.066 1.00 26.76 166 GLY C C 1
ATOM 8806 O O . GLY C 1 166 ? -24.798 -31.020 5.583 1.00 25.44 166 GLY C O 1
ATOM 8820 N N . ASP C 1 168 ? -30.596 -31.989 6.931 1.00 20.11 170 ASP C N 1
ATOM 8821 C CA . ASP C 1 168 ? -31.694 -31.048 6.730 1.00 18.02 170 ASP C CA 1
ATOM 8822 C C . ASP C 1 168 ? -32.726 -31.045 7.854 1.00 18.60 170 ASP C C 1
ATOM 8823 O O . ASP C 1 168 ? -33.926 -31.056 7.603 1.00 16.31 170 ASP C O 1
ATOM 8828 N N . LEU C 1 169 ? -32.253 -30.995 9.091 1.00 18.48 171 LEU C N 1
ATOM 8829 C CA . LEU C 1 169 ? -33.135 -30.997 10.259 1.00 22.85 171 LEU C CA 1
ATOM 8830 C C . LEU C 1 169 ? -34.374 -30.109 10.182 1.00 19.14 171 LEU C C 1
ATOM 8831 O O . LEU C 1 169 ? -35.495 -30.595 10.266 1.00 22.78 171 LEU C O 1
ATOM 8836 N N . VAL C 1 170 ? -34.170 -28.806 10.037 1.00 19.77 172 VAL C N 1
ATOM 8837 C CA . VAL C 1 170 ? -35.269 -27.856 9.993 1.00 20.98 172 VAL C CA 1
ATOM 8838 C C . VAL C 1 170 ? -36.283 -28.117 8.872 1.00 22.09 172 VAL C C 1
ATOM 8839 O O . VAL C 1 170 ? -37.479 -28.252 9.130 1.00 19.27 172 VAL C O 1
ATOM 8843 N N . PRO C 1 171 ? -35.825 -28.206 7.617 1.00 19.59 173 PRO C N 1
ATOM 8844 C CA . PRO C 1 171 ? -36.802 -28.462 6.547 1.00 18.60 173 PRO C CA 1
ATOM 8845 C C . PRO C 1 171 ? -37.549 -29.782 6.764 1.00 19.17 173 PRO C C 1
ATOM 8846 O O . PRO C 1 171 ? -38.768 -29.854 6.590 1.00 21.51 173 PRO C O 1
ATOM 8850 N N . LEU C 1 172 ? -36.822 -30.825 7.154 1.00 20.85 174 LEU C N 1
ATOM 8851 C CA . LEU C 1 172 ? -37.445 -32.132 7.369 1.00 22.06 174 LEU C CA 1
ATOM 8852 C C . LEU C 1 172 ? -38.445 -32.129 8.524 1.00 25.39 174 LEU C C 1
ATOM 8853 O O . LEU C 1 172 ? -39.391 -32.921 8.538 1.00 23.26 174 LEU C O 1
ATOM 8858 N N . SER C 1 173 ? -38.248 -31.232 9.485 1.00 23.40 175 SER C N 1
ATOM 8859 C CA . SER C 1 173 ? -39.163 -31.144 10.615 1.00 24.18 175 SER C CA 1
ATOM 8860 C C . SER C 1 173 ? -40.542 -30.655 10.152 1.00 24.73 175 SER C C 1
ATOM 8861 O O . SER C 1 173 ? -41.565 -31.017 10.736 1.00 26.43 175 SER C O 1
ATOM 8864 N N . TYR C 1 174 ? -40.575 -29.832 9.106 1.00 23.29 176 TYR C N 1
ATOM 8865 C CA . TYR C 1 174 ? -41.849 -29.341 8.578 1.00 23.62 176 TYR C CA 1
ATOM 8866 C C . TYR C 1 174 ? -42.595 -30.488 7.882 1.00 26.33 176 TYR C C 1
ATOM 8867 O O . TYR C 1 174 ? -43.823 -30.595 7.969 1.00 22.63 176 TYR C O 1
ATOM 8876 N N . ILE C 1 175 ? -41.847 -31.336 7.180 1.00 25.69 177 ILE C N 1
ATOM 8877 C CA . ILE C 1 175 ? -42.438 -32.479 6.490 1.00 27.87 177 ILE C CA 1
ATOM 8878 C C . ILE C 1 175 ? -42.941 -33.467 7.549 1.00 26.40 177 ILE C C 1
ATOM 8879 O O . ILE C 1 175 ? -44.072 -33.955 7.485 1.00 25.41 177 ILE C O 1
ATOM 8884 N N . THR C 1 176 ? -42.095 -33.744 8.533 1.00 26.90 178 THR C N 1
ATOM 8885 C CA . THR C 1 176 ? -42.448 -34.656 9.615 1.00 25.34 178 THR C CA 1
ATOM 8886 C C . THR C 1 176 ? -43.738 -34.227 10.314 1.00 24.99 178 THR C C 1
ATOM 8887 O O . THR C 1 176 ? -44.707 -35.000 10.398 1.00 23.03 178 THR C O 1
ATOM 8891 N N . GLY C 1 177 ? -43.738 -32.990 10.808 1.00 23.42 179 GLY C N 1
ATOM 8892 C CA . GLY C 1 177 ? -44.884 -32.449 11.517 1.00 26.03 179 GLY C CA 1
ATOM 8893 C C . GLY C 1 177 ? -46.160 -32.468 10.704 1.00 27.93 179 GLY C C 1
ATOM 8894 O O . GLY C 1 177 ? -47.260 -32.580 11.254 1.00 26.08 179 GLY C O 1
ATOM 8895 N N . SER C 1 178 ? -46.019 -32.338 9.390 1.00 25.76 180 SER C N 1
ATOM 8896 C CA . SER C 1 178 ? -47.176 -32.359 8.515 1.00 26.51 180 SER C CA 1
ATOM 8897 C C . SER C 1 178 ? -47.677 -33.792 8.368 1.00 27.27 180 SER C C 1
ATOM 8898 O O . SER C 1 178 ? -48.881 -34.034 8.386 1.00 28.47 180 SER C O 1
ATOM 8901 N N . LEU C 1 179 ? -46.746 -34.736 8.242 1.00 27.14 181 LEU C N 1
ATOM 8902 C CA . LEU C 1 179 ? -47.089 -36.148 8.083 1.00 27.31 181 LEU C CA 1
ATOM 8903 C C . LEU C 1 179 ? -47.826 -36.742 9.273 1.00 29.34 181 LEU C C 1
ATOM 8904 O O . LEU C 1 179 ? -48.753 -37.538 9.102 1.00 27.33 181 LEU C O 1
ATOM 8909 N N . ILE C 1 180 ? -47.400 -36.357 10.473 1.00 28.41 182 ILE C N 1
ATOM 8910 C CA . ILE C 1 180 ? -47.992 -36.864 11.699 1.00 28.95 182 ILE C CA 1
ATOM 8911 C C . ILE C 1 180 ? -49.143 -35.998 12.184 1.00 30.36 182 ILE C C 1
ATOM 8912 O O . ILE C 1 180 ? -49.836 -36.367 13.137 1.00 30.90 182 ILE C O 1
ATOM 8917 N N . GLY C 1 181 ? -49.334 -34.850 11.534 1.00 28.54 183 GLY C N 1
ATOM 8918 C CA . GLY C 1 181 ? -50.399 -33.937 11.915 1.00 32.13 183 GLY C CA 1
ATOM 8919 C C . GLY C 1 181 ? -50.219 -33.408 13.327 1.00 33.26 183 GLY C C 1
ATOM 8920 O O . GLY C 1 181 ? -51.176 -33.298 14.090 1.00 33.61 183 GLY C O 1
ATOM 8921 N N . LEU C 1 182 ? -48.983 -33.060 13.662 1.00 32.64 184 LEU C N 1
ATOM 8922 C CA . LEU C 1 182 ? -48.643 -32.564 14.992 1.00 34.57 184 LEU C CA 1
ATOM 8923 C C . LEU C 1 182 ? -49.430 -31.350 15.494 1.00 34.68 184 LEU C C 1
ATOM 8924 O O . LEU C 1 182 ? -49.830 -31.307 16.654 1.00 34.63 184 LEU C O 1
ATOM 8929 N N . ASP C 1 183 ? -49.656 -30.367 14.628 1.00 35.57 185 ASP C N 1
ATOM 8930 C CA . ASP C 1 183 ? -50.358 -29.147 15.032 1.00 37.71 185 ASP C CA 1
ATOM 8931 C C . ASP C 1 183 ? -50.879 -28.400 13.809 1.00 36.89 185 ASP C C 1
ATOM 8932 O O . ASP C 1 183 ? -50.396 -28.610 12.697 1.00 36.17 185 ASP C O 1
ATOM 8937 N N . PRO C 1 184 ? -51.881 -27.521 13.991 1.00 37.68 186 PRO C N 1
ATOM 8938 C CA . PRO C 1 184 ? -52.423 -26.761 12.857 1.00 36.47 186 PRO C CA 1
ATOM 8939 C C . PRO C 1 184 ? -51.419 -25.774 12.270 1.00 34.69 186 PRO C C 1
ATOM 8940 O O . PRO C 1 184 ? -51.612 -25.276 11.165 1.00 34.07 186 PRO C O 1
ATOM 8944 N N . SER C 1 185 ? -50.356 -25.487 13.018 1.00 32.78 187 SER C N 1
ATOM 8945 C CA . SER C 1 185 ? -49.340 -24.549 12.543 1.00 32.35 187 SER C CA 1
ATOM 8946 C C . SER C 1 185 ? -48.621 -25.102 11.322 1.00 29.81 187 SER C C 1
ATOM 8947 O O . SER C 1 185 ? -48.025 -24.351 10.560 1.00 27.97 187 SER C O 1
ATOM 8950 N N . PHE C 1 186 ? -48.663 -26.415 11.138 1.00 28.37 188 PHE C N 1
ATOM 8951 C CA . PHE C 1 186 ? -48.009 -27.001 9.975 1.00 29.96 188 PHE C CA 1
ATOM 8952 C C . PHE C 1 186 ? -48.975 -26.935 8.802 1.00 30.21 188 PHE C C 1
ATOM 8953 O O . PHE C 1 186 ? -50.084 -27.481 8.864 1.00 29.43 188 PHE C O 1
ATOM 8961 N N . LYS C 1 187 ? -48.554 -26.244 7.746 1.00 27.52 189 LYS C N 1
ATOM 8962 C CA . LYS C 1 187 ? -49.371 -26.069 6.552 1.00 27.94 189 LYS C CA 1
ATOM 8963 C C . LYS C 1 187 ? -48.899 -26.929 5.392 1.00 29.49 189 LYS C C 1
ATOM 8964 O O . LYS C 1 187 ? -47.715 -27.266 5.274 1.00 27.44 189 LYS C O 1
ATOM 8970 N N . VAL C 1 188 ? -49.840 -27.268 4.519 1.00 27.54 190 VAL C N 1
ATOM 8971 C CA . VAL C 1 188 ? -49.538 -28.086 3.362 1.00 25.06 190 VAL C CA 1
ATOM 8972 C C . VAL C 1 188 ? -50.335 -27.599 2.167 1.00 26.02 190 VAL C C 1
ATOM 8973 O O . VAL C 1 188 ? -51.256 -26.794 2.304 1.00 27.01 190 VAL C O 1
ATOM 8977 N N . ASP C 1 189 ? -49.957 -28.070 0.987 1.00 26.78 191 ASP C N 1
ATOM 8978 C CA . ASP C 1 189 ? -50.700 -27.738 -0.215 1.00 29.85 191 ASP C CA 1
ATOM 8979 C C . ASP C 1 189 ? -51.383 -29.045 -0.576 1.00 31.07 191 ASP C C 1
ATOM 8980 O O . ASP C 1 189 ? -50.729 -30.086 -0.685 1.00 29.46 191 ASP C O 1
ATOM 8985 N N . PHE C 1 190 ? -52.701 -29.004 -0.723 1.00 32.78 192 PHE C N 1
ATOM 8986 C CA . PHE C 1 190 ? -53.440 -30.206 -1.070 1.00 34.06 192 PHE C CA 1
ATOM 8987 C C . PHE C 1 190 ? -54.077 -29.981 -2.436 1.00 35.72 192 PHE C C 1
ATOM 8988 O O . PHE C 1 190 ? -55.184 -29.465 -2.548 1.00 34.83 192 PHE C O 1
ATOM 8996 N N . ASN C 1 191 ? -53.339 -30.357 -3.473 1.00 39.26 193 ASN C N 1
ATOM 8997 C CA . ASN C 1 191 ? -53.788 -30.209 -4.849 1.00 40.06 193 ASN C CA 1
ATOM 8998 C C . ASN C 1 191 ? -54.290 -28.812 -5.182 1.00 40.66 193 ASN C C 1
ATOM 8999 O O . ASN C 1 191 ? -55.293 -28.671 -5.875 1.00 42.10 193 ASN C O 1
ATOM 9004 N N . GLY C 1 192 ? -53.619 -27.772 -4.692 1.00 41.22 194 GLY C N 1
ATOM 9005 C CA . GLY C 1 192 ? -54.074 -26.431 -5.028 1.00 40.99 194 GLY C CA 1
ATOM 9006 C C . GLY C 1 192 ? -54.177 -25.368 -3.957 1.00 42.84 194 GLY C C 1
ATOM 9007 O O . GLY C 1 192 ? -53.695 -24.257 -4.153 1.00 45.35 194 GLY C O 1
ATOM 9008 N N . LYS C 1 193 ? -54.820 -25.666 -2.836 1.00 43.19 195 LYS C N 1
ATOM 9009 C CA . LYS C 1 193 ? -54.923 -24.639 -1.801 1.00 45.75 195 LYS C CA 1
ATOM 9010 C C . LYS C 1 193 ? -54.339 -25.049 -0.464 1.00 41.53 195 LYS C C 1
ATOM 9011 O O . LYS C 1 193 ? -54.221 -26.231 -0.141 1.00 37.34 195 LYS C O 1
ATOM 9017 N N . GLU C 1 194 ? -53.976 -24.030 0.300 1.00 41.73 196 GLU C N 1
ATOM 9018 C CA . GLU C 1 194 ? -53.395 -24.179 1.621 1.00 40.14 196 GLU C CA 1
ATOM 9019 C C . GLU C 1 194 ? -54.387 -24.828 2.578 1.00 39.48 196 GLU C C 1
ATOM 9020 O O . GLU C 1 194 ? -55.594 -24.590 2.502 1.00 37.50 196 GLU C O 1
ATOM 9026 N N . MET C 1 195 ? -53.857 -25.662 3.463 1.00 37.89 197 MET C N 1
ATOM 9027 C CA . MET C 1 195 ? -54.632 -26.367 4.476 1.00 38.19 197 MET C CA 1
ATOM 9028 C C . MET C 1 195 ? -53.671 -26.743 5.600 1.00 35.71 197 MET C C 1
ATOM 9029 O O . MET C 1 195 ? -52.477 -26.902 5.359 1.00 33.93 197 MET C O 1
ATOM 9034 N N . ASP C 1 196 ? -54.179 -26.888 6.821 1.00 34.87 198 ASP C N 1
ATOM 9035 C CA . ASP C 1 196 ? -53.313 -27.289 7.922 1.00 36.65 198 ASP C CA 1
ATOM 9036 C C . ASP C 1 196 ? -53.168 -28.811 7.852 1.00 36.57 198 ASP C C 1
ATOM 9037 O O . ASP C 1 196 ? -54.047 -29.499 7.322 1.00 37.68 198 ASP C O 1
ATOM 9042 N N . ALA C 1 197 ? -52.053 -29.325 8.367 1.00 34.10 199 ALA C N 1
ATOM 9043 C CA . ALA C 1 197 ? -51.785 -30.755 8.336 1.00 33.64 199 ALA C CA 1
ATOM 9044 C C . ALA C 1 197 ? -52.925 -31.593 8.926 1.00 34.07 199 ALA C C 1
ATOM 9045 O O . ALA C 1 197 ? -53.404 -32.520 8.290 1.00 34.31 199 ALA C O 1
ATOM 9047 N N . PRO C 1 198 ? -53.372 -31.269 10.151 1.00 33.86 200 PRO C N 1
ATOM 9048 C CA . PRO C 1 198 ? -54.461 -32.042 10.757 1.00 34.10 200 PRO C CA 1
ATOM 9049 C C . PRO C 1 198 ? -55.675 -32.164 9.834 1.00 33.81 200 PRO C C 1
ATOM 9050 O O . PRO C 1 198 ? -56.220 -33.254 9.654 1.00 33.51 200 PRO C O 1
ATOM 9054 N N . THR C 1 199 ? -56.099 -31.047 9.253 1.00 33.04 201 THR C N 1
ATOM 9055 C CA . THR C 1 199 ? -57.250 -31.050 8.360 1.00 35.74 201 THR C CA 1
ATOM 9056 C C . THR C 1 199 ? -57.006 -31.961 7.160 1.00 36.86 201 THR C C 1
ATOM 9057 O O . THR C 1 199 ? -57.922 -32.637 6.697 1.00 38.76 201 THR C O 1
ATOM 9061 N N . ALA C 1 200 ? -55.771 -31.992 6.665 1.00 33.35 202 ALA C N 1
ATOM 9062 C CA . ALA C 1 200 ? -55.445 -32.839 5.520 1.00 34.65 202 ALA C CA 1
ATOM 9063 C C . ALA C 1 200 ? -55.535 -34.305 5.924 1.00 32.11 202 ALA C C 1
ATOM 9064 O O . ALA C 1 200 ? -56.073 -35.130 5.188 1.00 33.33 202 ALA C O 1
ATOM 9066 N N . LEU C 1 201 ? -55.007 -34.622 7.101 1.00 33.40 203 LEU C N 1
ATOM 9067 C CA . LEU C 1 201 ? -55.037 -35.989 7.610 1.00 33.88 203 LEU C CA 1
ATOM 9068 C C . LEU C 1 201 ? -56.477 -36.453 7.823 1.00 34.51 203 LEU C C 1
ATOM 9069 O O . LEU C 1 201 ? -56.764 -37.644 7.736 1.00 34.34 203 LEU C O 1
ATOM 9074 N N . ARG C 1 202 ? -57.375 -35.515 8.109 1.00 35.23 204 ARG C N 1
ATOM 9075 C CA . ARG C 1 202 ? -58.780 -35.865 8.309 1.00 38.64 204 ARG C CA 1
ATOM 9076 C C . ARG C 1 202 ? -59.420 -36.183 6.962 1.00 37.34 204 ARG C C 1
ATOM 9077 O O . ARG C 1 202 ? -60.149 -37.166 6.827 1.00 38.04 204 ARG C O 1
ATOM 9085 N N . GLN C 1 203 ? -59.139 -35.349 5.967 1.00 37.70 205 GLN C N 1
ATOM 9086 C CA . GLN C 1 203 ? -59.672 -35.546 4.623 1.00 37.46 205 GLN C CA 1
ATOM 9087 C C . GLN C 1 203 ? -59.152 -36.832 3.985 1.00 37.13 205 GLN C C 1
ATOM 9088 O O . GLN C 1 203 ? -59.803 -37.407 3.112 1.00 33.71 205 GLN C O 1
ATOM 9094 N N . LEU C 1 204 ? -57.974 -37.271 4.419 1.00 34.45 206 LEU C N 1
ATOM 9095 C CA . LEU C 1 204 ? -57.368 -38.492 3.903 1.00 33.15 206 LEU C CA 1
ATOM 9096 C C . LEU C 1 204 ? -57.810 -39.675 4.751 1.00 34.16 206 LEU C C 1
ATOM 9097 O O . LEU C 1 204 ? -57.428 -40.819 4.491 1.00 31.56 206 LEU C O 1
ATOM 9102 N N . ASN C 1 205 ? -58.609 -39.391 5.774 1.00 34.61 207 ASN C N 1
ATOM 9103 C CA . ASN C 1 205 ? -59.094 -40.429 6.672 1.00 36.50 207 ASN C CA 1
ATOM 9104 C C . ASN C 1 205 ? -57.917 -41.126 7.349 1.00 36.28 207 ASN C C 1
ATOM 9105 O O . ASN C 1 205 ? -57.905 -42.351 7.501 1.00 35.69 207 ASN C O 1
ATOM 9110 N N . LEU C 1 206 ? -56.924 -40.332 7.745 1.00 33.73 208 LEU C N 1
ATOM 9111 C CA . LEU C 1 206 ? -55.736 -40.846 8.419 1.00 32.69 208 LEU C CA 1
ATOM 9112 C C . LEU C 1 206 ? -55.679 -40.271 9.827 1.00 31.06 208 LEU C C 1
ATOM 9113 O O . LEU C 1 206 ? -56.119 -39.149 10.068 1.00 30.71 208 LEU C O 1
ATOM 9118 N N . SER C 1 207 ? -55.130 -41.031 10.760 1.00 32.37 209 SER C N 1
ATOM 9119 C CA . SER C 1 207 ? -55.049 -40.542 12.122 1.00 37.54 209 SER C CA 1
ATOM 9120 C C . SER C 1 207 ? -53.685 -39.927 12.402 1.00 37.76 209 SER C C 1
ATOM 9121 O O . SER C 1 207 ? -52.671 -40.330 11.821 1.00 33.94 209 SER C O 1
ATOM 9124 N N . PRO C 1 208 ? -53.648 -38.920 13.283 1.00 37.08 210 PRO C N 1
ATOM 9125 C CA . PRO C 1 208 ? -52.368 -38.293 13.612 1.00 37.37 210 PRO C CA 1
ATOM 9126 C C . PRO C 1 208 ? -51.473 -39.407 14.156 1.00 37.19 210 PRO C C 1
ATOM 9127 O O . PRO C 1 208 ? -51.973 -40.443 14.601 1.00 36.12 210 PRO C O 1
ATOM 9131 N N . LEU C 1 209 ? -50.161 -39.217 14.112 1.00 36.42 211 LEU C N 1
ATOM 9132 C CA . LEU C 1 209 ? -49.255 -40.239 14.615 1.00 36.31 211 LEU C CA 1
ATOM 9133 C C . LEU C 1 209 ? -48.379 -39.711 15.736 1.00 37.72 211 LEU C C 1
ATOM 9134 O O . LEU C 1 209 ? -48.170 -38.505 15.867 1.00 37.34 211 LEU C O 1
ATOM 9139 N N . THR C 1 210 ? -47.875 -40.631 16.550 1.00 39.72 212 THR C N 1
ATOM 9140 C CA . THR C 1 210 ? -46.997 -40.285 17.656 1.00 40.53 212 THR C CA 1
ATOM 9141 C C . THR C 1 210 ? -45.648 -40.920 17.361 1.00 39.25 212 THR C C 1
ATOM 9142 O O . THR C 1 210 ? -45.558 -42.127 17.121 1.00 39.43 212 THR C O 1
ATOM 9146 N N . LEU C 1 211 ? -44.604 -40.102 17.361 1.00 36.03 213 LEU C N 1
ATOM 9147 C CA . LEU C 1 211 ? -43.261 -40.592 17.088 1.00 36.55 213 LEU C CA 1
ATOM 9148 C C . LEU C 1 211 ? -42.725 -41.445 18.225 1.00 36.92 213 LEU C C 1
ATOM 9149 O O . LEU C 1 211 ? -42.755 -41.039 19.386 1.00 36.05 213 LEU C O 1
ATOM 9154 N N . LEU C 1 212 ? -42.244 -42.633 17.877 1.00 38.15 214 LEU C N 1
ATOM 9155 C CA . LEU C 1 212 ? -41.668 -43.554 18.847 1.00 41.38 214 LEU C CA 1
ATOM 9156 C C . LEU C 1 212 ? -40.173 -43.252 18.902 1.00 42.23 214 LEU C C 1
ATOM 9157 O O . LEU C 1 212 ? -39.657 -42.511 18.065 1.00 43.30 214 LEU C O 1
ATOM 9162 N N . PRO C 1 213 ? -39.457 -43.811 19.889 1.00 42.33 215 PRO C N 1
ATOM 9163 C CA . PRO C 1 213 ? -38.021 -43.535 19.960 1.00 43.48 215 PRO C CA 1
ATOM 9164 C C . PRO C 1 213 ? -37.352 -43.716 18.596 1.00 42.78 215 PRO C C 1
ATOM 9165 O O . PRO C 1 213 ? -37.738 -44.588 17.813 1.00 44.22 215 PRO C O 1
ATOM 9169 N N . LYS C 1 214 ? -36.366 -42.873 18.312 1.00 42.10 216 LYS C N 1
ATOM 9170 C CA . LYS C 1 214 ? -35.624 -42.936 17.051 1.00 41.08 216 LYS C CA 1
ATOM 9171 C C . LYS C 1 214 ? -36.377 -42.457 15.809 1.00 39.54 216 LYS C C 1
ATOM 9172 O O . LYS C 1 214 ? -35.747 -42.038 14.835 1.00 38.78 216 LYS C O 1
ATOM 9178 N N . GLU C 1 215 ? -37.708 -42.505 15.826 1.00 35.97 217 GLU C N 1
ATOM 9179 C CA . GLU C 1 215 ? -38.474 -42.084 14.650 1.00 34.80 217 GLU C CA 1
ATOM 9180 C C . GLU C 1 215 ? -38.311 -40.611 14.283 1.00 32.87 217 GLU C C 1
ATOM 9181 O O . GLU C 1 215 ? -38.364 -40.248 13.101 1.00 28.43 217 GLU C O 1
ATOM 9187 N N . GLY C 1 216 ? -38.122 -39.767 15.293 1.00 30.12 218 GLY C N 1
ATOM 9188 C CA . GLY C 1 216 ? -37.936 -38.350 15.043 1.00 28.75 218 GLY C CA 1
ATOM 9189 C C . GLY C 1 216 ? -36.626 -38.145 14.303 1.00 29.58 218 GLY C C 1
ATOM 9190 O O . GLY C 1 216 ? -36.572 -37.438 13.292 1.00 27.30 218 GLY C O 1
ATOM 9191 N N . LEU C 1 217 ? -35.568 -38.774 14.804 1.00 30.45 219 LEU C N 1
ATOM 9192 C CA . LEU C 1 217 ? -34.255 -38.675 14.182 1.00 31.46 219 LEU C CA 1
ATOM 9193 C C . LEU C 1 217 ? -34.252 -39.310 12.800 1.00 32.69 219 LEU C C 1
ATOM 9194 O O . LEU C 1 217 ? -33.618 -38.797 11.878 1.00 35.33 219 LEU C O 1
ATOM 9199 N N . ALA C 1 218 ? -34.957 -40.426 12.655 1.00 31.03 220 ALA C N 1
ATOM 9200 C CA . ALA C 1 218 ? -35.012 -41.127 11.374 1.00 29.93 220 ALA C CA 1
ATOM 9201 C C . ALA C 1 218 ? -35.670 -40.271 10.297 1.00 28.19 220 ALA C C 1
ATOM 9202 O O . ALA C 1 218 ? -35.302 -40.337 9.122 1.00 27.93 220 ALA C O 1
ATOM 9204 N N . MET C 1 219 ? -36.646 -39.469 10.701 1.00 24.81 221 MET C N 1
ATOM 9205 C CA . MET C 1 219 ? -37.363 -38.594 9.775 1.00 26.28 221 MET C CA 1
ATOM 9206 C C . MET C 1 219 ? -36.648 -37.267 9.481 1.00 27.35 221 MET C C 1
ATOM 9207 O O . MET C 1 219 ? -36.630 -36.801 8.335 1.00 23.16 221 MET C O 1
ATOM 9212 N N . MET C 1 220 ? -36.052 -36.670 10.511 1.00 25.77 222 MET C N 1
ATOM 9213 C CA . MET C 1 220 ? -35.401 -35.370 10.357 1.00 26.01 222 MET C CA 1
ATOM 9214 C C . MET C 1 220 ? -33.878 -35.318 10.127 1.00 28.13 222 MET C C 1
ATOM 9215 O O . MET C 1 220 ? -33.353 -34.294 9.681 1.00 30.14 222 MET C O 1
ATOM 9220 N N . ASN C 1 221 ? -33.168 -36.403 10.419 1.00 26.39 223 ASN C N 1
ATOM 9221 C CA . ASN C 1 221 ? -31.721 -36.457 10.201 1.00 28.46 223 ASN C CA 1
ATOM 9222 C C . ASN C 1 221 ? -31.500 -36.909 8.764 1.00 28.24 223 ASN C C 1
ATOM 9223 O O . ASN C 1 221 ? -32.019 -37.944 8.363 1.00 30.07 223 ASN C O 1
ATOM 9228 N N . GLY C 1 222 ? -30.745 -36.160 7.977 1.00 26.74 224 GLY C N 1
ATOM 9229 C CA . GLY C 1 222 ? -30.545 -36.619 6.618 1.00 27.57 224 GLY C CA 1
ATOM 9230 C C . GLY C 1 222 ? -30.412 -35.571 5.542 1.00 24.42 224 GLY C C 1
ATOM 9231 O O . GLY C 1 222 ? -30.639 -34.377 5.759 1.00 22.84 224 GLY C O 1
ATOM 9232 N N . THR C 1 223 ? -30.086 -36.050 4.350 1.00 20.43 225 THR C N 1
ATOM 9233 C CA . THR C 1 223 ? -29.854 -35.187 3.208 1.00 21.80 225 THR C CA 1
ATOM 9234 C C . THR C 1 223 ? -30.957 -35.190 2.162 1.00 19.83 225 THR C C 1
ATOM 9235 O O . THR C 1 223 ? -30.772 -34.649 1.077 1.00 13.46 225 THR C O 1
ATOM 9239 N N . SER C 1 224 ? -32.110 -35.765 2.500 1.00 20.23 226 SER C N 1
ATOM 9240 C CA . SER C 1 224 ? -33.233 -35.870 1.566 1.00 21.89 226 SER C CA 1
ATOM 9241 C C . SER C 1 224 ? -33.726 -34.603 0.868 1.00 21.42 226 SER C C 1
ATOM 9242 O O . SER C 1 224 ? -34.054 -34.632 -0.322 1.00 17.46 226 SER C O 1
ATOM 9245 N N . VAL C 1 225 ? -33.806 -33.491 1.589 1.00 17.91 227 VAL C N 1
ATOM 9246 C CA . VAL C 1 225 ? -34.314 -32.295 0.952 1.00 17.67 227 VAL C CA 1
ATOM 9247 C C . VAL C 1 225 ? -33.295 -31.680 -0.003 1.00 20.88 227 VAL C C 1
ATOM 9248 O O . VAL C 1 225 ? -33.619 -31.408 -1.172 1.00 18.54 227 VAL C O 1
ATOM 9252 N N . MET C 1 226 ? -32.066 -31.480 0.474 1.00 14.71 228 MET C N 1
ATOM 9253 C CA . MET C 1 226 ? -31.028 -30.890 -0.381 1.00 17.95 228 MET C CA 1
ATOM 9254 C C . MET C 1 226 ? -30.762 -31.765 -1.608 1.00 19.24 228 MET C C 1
ATOM 9255 O O . MET C 1 226 ? -30.543 -31.263 -2.714 1.00 17.30 228 MET C O 1
ATOM 9260 N N . THR C 1 227 ? -30.783 -33.076 -1.414 1.00 22.51 229 THR C N 1
ATOM 9261 C CA . THR C 1 227 ? -30.541 -34.001 -2.518 1.00 21.83 229 THR C CA 1
ATOM 9262 C C . THR C 1 227 ? -31.718 -33.998 -3.502 1.00 20.91 229 THR C C 1
ATOM 9263 O O . THR C 1 227 ? -31.533 -34.091 -4.720 1.00 21.12 229 THR C O 1
ATOM 9267 N N . GLY C 1 228 ? -32.932 -33.886 -2.975 1.00 20.04 230 GLY C N 1
ATOM 9268 C CA . GLY C 1 228 ? -34.101 -33.835 -3.838 1.00 20.59 230 GLY C CA 1
ATOM 9269 C C . GLY C 1 228 ? -34.033 -32.606 -4.726 1.00 20.29 230 GLY C C 1
ATOM 9270 O O . GLY C 1 228 ? -34.339 -32.652 -5.929 1.00 19.45 230 GLY C O 1
ATOM 9271 N N . ILE C 1 229 ? -33.635 -31.489 -4.126 1.00 16.42 231 ILE C N 1
ATOM 9272 C CA . ILE C 1 229 ? -33.502 -30.236 -4.853 1.00 18.69 231 ILE C CA 1
ATOM 9273 C C . ILE C 1 229 ? -32.427 -30.403 -5.925 1.00 19.49 231 ILE C C 1
ATOM 9274 O O . ILE C 1 229 ? -32.629 -30.026 -7.084 1.00 18.13 231 ILE C O 1
ATOM 9279 N N . ALA C 1 230 ? -31.293 -30.973 -5.521 1.00 16.73 232 ALA C N 1
ATOM 9280 C CA . ALA C 1 230 ? -30.174 -31.194 -6.428 1.00 19.08 232 ALA C CA 1
ATOM 9281 C C . ALA C 1 230 ? -30.546 -32.115 -7.595 1.00 18.08 232 ALA C C 1
ATOM 9282 O O . ALA C 1 230 ? -30.139 -31.877 -8.738 1.00 19.72 232 ALA C O 1
ATOM 9284 N N . ALA C 1 231 ? -31.311 -33.167 -7.298 1.00 18.77 233 ALA C N 1
ATOM 9285 C CA . ALA C 1 231 ? -31.746 -34.130 -8.305 1.00 19.85 233 ALA C CA 1
ATOM 9286 C C . ALA C 1 231 ? -32.494 -33.407 -9.414 1.00 21.10 233 ALA C C 1
ATOM 9287 O O . ALA C 1 231 ? -32.177 -33.581 -10.592 1.00 22.79 233 ALA C O 1
ATOM 9289 N N . ASN C 1 232 ? -33.478 -32.588 -9.043 1.00 19.93 234 ASN C N 1
ATOM 9290 C CA . ASN C 1 232 ? -34.234 -31.825 -10.036 1.00 20.40 234 ASN C CA 1
ATOM 9291 C C . ASN C 1 232 ? -33.333 -30.853 -10.812 1.00 19.24 234 ASN C C 1
ATOM 9292 O O . ASN C 1 232 ? -33.503 -30.664 -12.016 1.00 17.47 234 ASN C O 1
ATOM 9297 N N . CYS C 1 233 ? -32.375 -30.235 -10.128 1.00 16.55 235 CYS C N 1
ATOM 9298 C CA . CYS C 1 233 ? -31.447 -29.318 -10.799 1.00 17.64 235 CYS C CA 1
ATOM 9299 C C . CYS C 1 233 ? -30.613 -30.049 -11.854 1.00 17.45 235 CYS C C 1
ATOM 9300 O O . CYS C 1 233 ? -30.404 -29.531 -12.948 1.00 19.26 235 CYS C O 1
ATOM 9303 N N . VAL C 1 234 ? -30.128 -31.241 -11.524 1.00 18.49 236 VAL C N 1
ATOM 9304 C CA . VAL C 1 234 ? -29.310 -31.996 -12.473 1.00 18.03 236 VAL C CA 1
ATOM 9305 C C . VAL C 1 234 ? -30.137 -32.385 -13.690 1.00 20.16 236 VAL C C 1
ATOM 9306 O O . VAL C 1 234 ? -29.667 -32.272 -14.826 1.00 17.27 236 VAL C O 1
ATOM 9310 N N . TYR C 1 235 ? -31.362 -32.846 -13.435 1.00 17.85 237 TYR C N 1
ATOM 9311 C CA . TYR C 1 235 ? -32.295 -33.226 -14.493 1.00 21.69 237 TYR C CA 1
ATOM 9312 C C . TYR C 1 235 ? -32.462 -32.060 -15.463 1.00 20.98 237 TYR C C 1
ATOM 9313 O O . TYR C 1 235 ? -32.229 -32.202 -16.669 1.00 23.31 237 TYR C O 1
ATOM 9322 N N . ASP C 1 236 ? -32.857 -30.904 -14.930 1.00 20.79 238 ASP C N 1
ATOM 9323 C CA . ASP C 1 236 ? -33.076 -29.714 -15.744 1.00 18.75 238 ASP C CA 1
ATOM 9324 C C . ASP C 1 236 ? -31.817 -29.250 -16.464 1.00 19.26 238 ASP C C 1
ATOM 9325 O O . ASP C 1 236 ? -31.888 -28.724 -17.579 1.00 20.74 238 ASP C O 1
ATOM 9330 N N . THR C 1 237 ? -30.665 -29.434 -15.831 1.00 16.85 239 THR C N 1
ATOM 9331 C CA . THR C 1 237 ? -29.428 -28.980 -16.445 1.00 20.48 239 THR C CA 1
ATOM 9332 C C . THR C 1 237 ? -29.002 -29.883 -17.596 1.00 19.40 239 THR C C 1
ATOM 9333 O O . THR C 1 237 ? -28.422 -29.415 -18.581 1.00 22.43 239 THR C O 1
ATOM 9337 N N . GLN C 1 238 ? -29.297 -31.172 -17.471 1.00 19.04 240 GLN C N 1
ATOM 9338 C CA . GLN C 1 238 ? -28.975 -32.129 -18.524 1.00 21.43 240 GLN C CA 1
ATOM 9339 C C . GLN C 1 238 ? -29.793 -31.734 -19.743 1.00 20.40 240 GLN C C 1
ATOM 9340 O O . GLN C 1 238 ? -29.290 -31.711 -20.874 1.00 19.26 240 GLN C O 1
ATOM 9346 N N . ILE C 1 239 ? -31.060 -31.411 -19.498 1.00 20.62 241 ILE C N 1
ATOM 9347 C C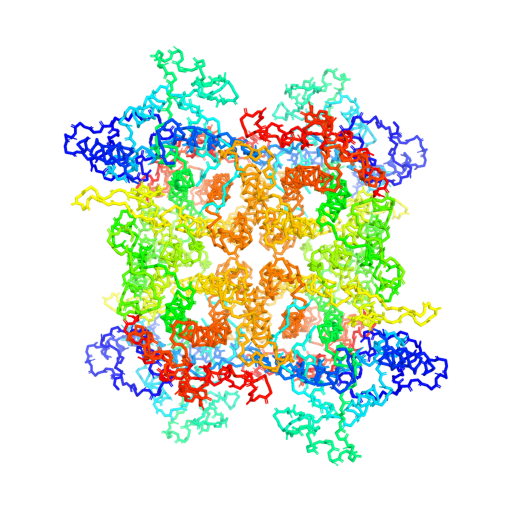A . ILE C 1 239 ? -31.964 -30.982 -20.554 1.00 21.48 241 ILE C CA 1
ATOM 9348 C C . ILE C 1 239 ? -31.478 -29.675 -21.190 1.00 22.09 241 ILE C C 1
ATOM 9349 O O . ILE C 1 239 ? -31.398 -29.560 -22.423 1.00 17.91 241 ILE C O 1
ATOM 9354 N N . LEU C 1 240 ? -31.143 -28.690 -20.359 1.00 16.19 242 LEU C N 1
ATOM 9355 C CA . LEU C 1 240 ? -30.675 -27.406 -20.873 1.00 20.13 242 LEU C CA 1
ATOM 9356 C C . LEU C 1 240 ? -29.369 -27.553 -21.656 1.00 17.34 242 LEU C C 1
ATOM 9357 O O . LEU C 1 240 ? -29.166 -26.872 -22.664 1.00 21.80 242 LEU C O 1
ATOM 9362 N N . THR C 1 241 ? -28.501 -28.454 -21.216 1.00 18.72 243 THR C N 1
ATOM 9363 C CA . THR C 1 241 ? -27.242 -28.684 -21.921 1.00 21.12 243 THR C CA 1
ATOM 9364 C C . THR C 1 241 ? -27.515 -29.269 -23.320 1.00 22.08 243 THR C C 1
ATOM 9365 O O . THR C 1 241 ? -26.840 -28.926 -24.284 1.00 21.47 243 THR C O 1
ATOM 9369 N N . ALA C 1 242 ? -28.510 -30.147 -23.422 1.00 22.00 244 ALA C N 1
ATOM 9370 C CA . ALA C 1 242 ? -28.865 -30.744 -24.702 1.00 22.77 244 ALA C CA 1
ATOM 9371 C C . ALA C 1 242 ? -29.418 -29.665 -25.630 1.00 21.49 244 ALA C C 1
ATOM 9372 O O . ALA C 1 242 ? -29.089 -29.618 -26.815 1.00 20.43 244 ALA C O 1
ATOM 9374 N N . ILE C 1 243 ? -30.259 -28.787 -25.094 1.00 20.28 245 ILE C N 1
ATOM 9375 C CA . ILE C 1 243 ? -30.824 -27.712 -25.895 1.00 19.52 245 ILE C CA 1
ATOM 9376 C C . ILE C 1 243 ? -29.734 -26.731 -26.345 1.00 22.22 245 ILE C C 1
ATOM 9377 O O . ILE C 1 243 ? -29.762 -26.222 -27.471 1.00 20.30 245 ILE C O 1
ATOM 9382 N N . ALA C 1 244 ? -28.781 -26.463 -25.457 1.00 19.04 246 ALA C N 1
ATOM 9383 C CA . ALA C 1 244 ? -27.673 -25.565 -25.762 1.00 20.28 246 ALA C CA 1
ATOM 9384 C C . ALA C 1 244 ? -26.861 -26.137 -26.935 1.00 18.10 246 ALA C C 1
ATOM 9385 O O . ALA C 1 244 ? -26.376 -25.387 -27.777 1.00 18.71 246 ALA C O 1
ATOM 9387 N N . MET C 1 245 ? -26.709 -27.456 -26.984 1.00 20.01 247 MET C N 1
ATOM 9388 C CA . MET C 1 245 ? -25.973 -28.084 -28.090 1.00 23.82 247 MET C CA 1
ATOM 9389 C C . MET C 1 245 ? -26.721 -27.792 -29.387 1.00 22.76 247 MET C C 1
ATOM 9390 O O . MET C 1 245 ? -26.114 -27.528 -30.428 1.00 21.80 247 MET C O 1
ATOM 9395 N N . GLY C 1 246 ? -28.046 -27.847 -29.307 1.00 21.70 248 GLY C N 1
ATOM 9396 C CA . GLY C 1 246 ? -28.886 -27.573 -30.459 1.00 24.68 248 GLY C CA 1
ATOM 9397 C C . GLY C 1 246 ? -28.782 -26.115 -30.850 1.00 25.31 248 GLY C C 1
ATOM 9398 O O . GLY C 1 246 ? -28.844 -25.767 -32.029 1.00 22.51 248 GLY C O 1
ATOM 9399 N N . VAL C 1 247 ? -28.612 -25.249 -29.854 1.00 24.03 249 VAL C N 1
ATOM 9400 C CA . VAL C 1 247 ? -28.478 -23.825 -30.123 1.00 20.05 249 VAL C CA 1
ATOM 9401 C C . VAL C 1 247 ? -27.152 -23.601 -30.864 1.00 17.36 249 VAL C C 1
ATOM 9402 O O . VAL C 1 247 ? -27.095 -22.882 -31.853 1.00 21.50 249 VAL C O 1
ATOM 9406 N N . HIS C 1 248 ? -26.085 -24.230 -30.391 1.00 17.48 250 HIS C N 1
ATOM 9407 C CA . HIS C 1 248 ? -24.789 -24.078 -31.038 1.00 18.83 250 HIS C CA 1
ATOM 9408 C C . HIS C 1 248 ? -24.867 -24.573 -32.494 1.00 21.72 250 HIS C C 1
ATOM 9409 O O . HIS C 1 248 ? -24.245 -23.996 -33.381 1.00 21.16 250 HIS C O 1
ATOM 9416 N N . ALA C 1 249 ? -25.640 -25.631 -32.725 1.00 22.14 251 ALA C N 1
ATOM 9417 C CA . ALA C 1 249 ? -25.803 -26.180 -34.070 1.00 25.59 251 ALA C CA 1
ATOM 9418 C C . ALA C 1 249 ? -26.508 -25.171 -34.983 1.00 24.69 251 ALA C C 1
ATOM 9419 O O . ALA C 1 249 ? -26.154 -25.029 -36.160 1.00 24.78 251 ALA C O 1
ATOM 9421 N N . LEU C 1 250 ? -27.506 -24.466 -34.452 1.00 23.19 252 LEU C N 1
ATOM 9422 C CA . LEU C 1 250 ? -28.209 -23.462 -35.251 1.00 23.62 252 LEU C CA 1
ATOM 9423 C C . LEU C 1 250 ? -27.263 -22.285 -35.525 1.00 24.89 252 LEU C C 1
ATOM 9424 O O . LEU C 1 250 ? -27.241 -21.720 -36.623 1.00 22.41 252 LEU C O 1
ATOM 9429 N N . ASP C 1 251 ? -26.479 -21.926 -34.513 1.00 22.24 253 ASP C N 1
ATOM 9430 C CA . ASP C 1 251 ? -25.527 -20.828 -34.620 1.00 20.20 253 ASP C CA 1
ATOM 9431 C C . ASP C 1 251 ? -24.474 -21.080 -35.697 1.00 18.68 253 ASP C C 1
ATOM 9432 O O . ASP C 1 251 ? -24.174 -20.192 -36.496 1.00 20.88 253 ASP C O 1
ATOM 9437 N N . ILE C 1 252 ? -23.898 -22.277 -35.682 1.00 21.02 254 ILE C N 1
ATOM 9438 C CA . ILE C 1 252 ? -22.865 -22.666 -36.637 1.00 24.89 254 ILE C CA 1
ATOM 9439 C C . ILE C 1 252 ? -23.388 -22.575 -38.067 1.00 25.46 254 ILE C C 1
ATOM 9440 O O . ILE C 1 252 ? -22.692 -22.094 -38.964 1.00 25.57 254 ILE C O 1
ATOM 9445 N N . GLN C 1 253 ? -24.616 -23.035 -38.268 1.00 22.57 255 GLN C N 1
ATOM 9446 C CA . GLN C 1 253 ? -25.227 -22.992 -39.590 1.00 25.46 255 GLN C CA 1
ATOM 9447 C C . GLN C 1 253 ? -25.480 -21.552 -40.026 1.00 26.46 255 GLN C C 1
ATOM 9448 O O . GLN C 1 253 ? -25.171 -21.178 -41.155 1.00 27.48 255 GLN C O 1
ATOM 9454 N N . ALA C 1 254 ? -26.032 -20.740 -39.131 1.00 26.19 256 ALA C N 1
ATOM 9455 C CA . ALA C 1 254 ? -26.318 -19.345 -39.453 1.00 25.42 256 ALA C CA 1
ATOM 9456 C C . ALA C 1 254 ? -25.047 -18.545 -39.724 1.00 25.53 256 ALA C C 1
ATOM 9457 O O . ALA C 1 254 ? -25.073 -17.548 -40.451 1.00 24.53 256 ALA C O 1
ATOM 9459 N N . LEU C 1 255 ? -23.935 -18.977 -39.140 1.00 25.62 257 LEU C N 1
ATOM 9460 C CA . LEU C 1 255 ? -22.658 -18.294 -39.332 1.00 27.75 257 LEU C CA 1
ATOM 9461 C C . LEU C 1 255 ? -21.875 -18.888 -40.494 1.00 27.66 257 LEU C C 1
ATOM 9462 O O . LEU C 1 255 ? -20.778 -18.434 -40.805 1.00 24.63 257 LEU C O 1
ATOM 9467 N N . ASN C 1 256 ? -22.450 -19.902 -41.131 1.00 30.98 258 ASN C N 1
ATOM 9468 C CA . ASN C 1 256 ? -21.799 -20.582 -42.245 1.00 32.90 258 ASN C CA 1
ATOM 9469 C C . ASN C 1 256 ? -20.462 -21.153 -41.786 1.00 32.81 258 ASN C C 1
ATOM 9470 O O . ASN C 1 256 ? -19.465 -21.096 -42.511 1.00 29.70 258 ASN C O 1
ATOM 9475 N N . GLY C 1 257 ? -20.439 -21.685 -40.567 1.00 31.06 259 GLY C N 1
ATOM 9476 C CA . GLY C 1 257 ? -19.217 -22.274 -40.056 1.00 30.53 259 GLY C CA 1
ATOM 9477 C C . GLY C 1 257 ? -18.956 -23.597 -40.757 1.00 30.29 259 GLY C C 1
ATOM 9478 O O . GLY C 1 257 ? -19.814 -24.107 -41.475 1.00 31.56 259 GLY C O 1
ATOM 9479 N N . THR C 1 258 ? -17.771 -24.158 -40.561 1.00 30.93 260 THR C N 1
ATOM 9480 C CA . THR C 1 258 ? -17.434 -25.432 -41.184 1.00 30.69 260 THR C CA 1
ATOM 9481 C C . THR C 1 258 ? -17.645 -26.561 -40.183 1.00 31.91 260 THR C C 1
ATOM 9482 O O . THR C 1 258 ? -17.648 -26.325 -38.973 1.00 29.56 260 THR C O 1
ATOM 9486 N N . ASN C 1 259 ? -17.825 -27.782 -40.686 1.00 28.33 261 ASN C N 1
ATOM 9487 C CA . ASN C 1 259 ? -18.016 -28.941 -39.821 1.00 29.26 261 ASN C CA 1
ATOM 9488 C C . ASN C 1 259 ? -16.699 -29.674 -39.634 1.00 26.73 261 ASN C C 1
ATOM 9489 O O . ASN C 1 259 ? -16.646 -30.693 -38.952 1.00 28.88 261 ASN C O 1
ATOM 9494 N N . GLN C 1 260 ? -15.636 -29.151 -40.240 1.00 27.01 262 GLN C N 1
ATOM 9495 C CA . GLN C 1 260 ? -14.316 -29.769 -40.150 1.00 27.26 262 GLN C CA 1
ATOM 9496 C C . GLN C 1 260 ? -13.823 -29.892 -38.711 1.00 27.28 262 GLN C C 1
ATOM 9497 O O . GLN C 1 260 ? -13.186 -30.877 -38.342 1.00 24.55 262 GLN C O 1
ATOM 9503 N N . SER C 1 261 ? -14.140 -28.891 -37.901 1.00 28.91 263 SER C N 1
ATOM 9504 C CA . SER C 1 261 ? -13.722 -28.852 -36.500 1.00 29.25 263 SER C CA 1
ATOM 9505 C C . SER C 1 261 ? -14.180 -30.047 -35.670 1.00 27.68 263 SER C C 1
ATOM 9506 O O . SER C 1 261 ? -13.621 -30.319 -34.606 1.00 26.47 263 SER C O 1
ATOM 9509 N N . PHE C 1 262 ? -15.199 -30.752 -36.148 1.00 24.57 264 PHE C N 1
ATOM 9510 C CA . PHE C 1 262 ? -15.736 -31.888 -35.411 1.00 26.18 264 PHE C CA 1
ATOM 9511 C C . PHE C 1 262 ? -15.278 -33.247 -35.934 1.00 28.56 264 PHE C C 1
ATOM 9512 O O . PHE C 1 262 ? -15.743 -34.282 -35.466 1.00 26.82 264 PHE C O 1
ATOM 9520 N N . HIS C 1 263 ? -14.361 -33.245 -36.898 1.00 29.99 265 HIS C N 1
ATOM 9521 C CA . HIS C 1 263 ? -13.860 -34.490 -37.469 1.00 31.24 265 HIS C CA 1
ATOM 9522 C C . HIS C 1 263 ? -13.259 -35.390 -36.388 1.00 30.92 265 HIS C C 1
ATOM 9523 O O . HIS C 1 263 ? -12.440 -34.950 -35.582 1.00 30.30 265 HIS C O 1
ATOM 9530 N N . PRO C 1 264 ? -13.662 -36.669 -36.366 1.00 31.43 266 PRO C N 1
ATOM 9531 C CA . PRO C 1 264 ? -13.210 -37.685 -35.411 1.00 30.77 266 PRO C CA 1
ATOM 9532 C C . PRO C 1 264 ? -11.700 -37.791 -35.212 1.00 29.11 266 PRO C C 1
ATOM 9533 O O . PRO C 1 264 ? -11.246 -38.140 -34.127 1.00 29.13 266 PRO C O 1
ATOM 9537 N N . PHE C 1 265 ? -10.926 -37.515 -36.258 1.00 29.91 267 PHE C N 1
ATOM 9538 C CA . PHE C 1 265 ? -9.470 -37.602 -36.149 1.00 29.34 267 PHE C CA 1
ATOM 9539 C C . PHE C 1 265 ? -8.928 -36.600 -35.135 1.00 27.29 267 PHE C C 1
ATOM 9540 O O . PHE C 1 265 ? -7.989 -36.894 -34.406 1.00 28.00 267 PHE C O 1
ATOM 9548 N N . ILE C 1 266 ? -9.518 -35.413 -35.101 1.00 27.31 268 ILE C N 1
ATOM 9549 C CA . ILE C 1 266 ? -9.068 -34.382 -34.172 1.00 27.31 268 ILE C CA 1
ATOM 9550 C C . ILE C 1 266 ? -9.282 -34.810 -32.725 1.00 26.76 268 ILE C C 1
ATOM 9551 O O . ILE C 1 266 ? -8.360 -34.791 -31.904 1.00 27.31 268 ILE C O 1
ATOM 9556 N N . HIS C 1 267 ? -10.506 -35.217 -32.428 1.00 26.82 269 HIS C N 1
ATOM 9557 C CA . HIS C 1 267 ? -10.871 -35.598 -31.078 1.00 28.05 269 HIS C CA 1
ATOM 9558 C C . HIS C 1 267 ? -10.335 -36.938 -30.615 1.00 26.76 269 HIS C C 1
ATOM 9559 O O . HIS C 1 267 ? -10.096 -37.140 -29.426 1.00 25.02 269 HIS C O 1
ATOM 9566 N N . ASN C 1 268 ? -10.103 -37.857 -31.544 1.00 28.27 270 ASN C N 1
ATOM 9567 C CA . ASN C 1 268 ? -9.548 -39.135 -31.125 1.00 27.33 270 ASN C CA 1
ATOM 9568 C C . ASN C 1 268 ? -8.088 -38.946 -30.703 1.00 24.07 270 ASN C C 1
ATOM 9569 O O . ASN C 1 268 ? -7.517 -39.801 -30.030 1.00 23.33 270 ASN C O 1
ATOM 9574 N N . SER C 1 269 ? -7.488 -37.818 -31.083 1.00 23.20 271 SER C N 1
ATOM 9575 C CA . SER C 1 269 ? -6.103 -37.544 -30.717 1.00 25.20 271 SER C CA 1
ATOM 9576 C C . SER C 1 269 ? -6.025 -36.796 -29.373 1.00 24.37 271 SER C C 1
ATOM 9577 O O . SER C 1 269 ? -4.943 -36.616 -28.814 1.00 24.90 271 SER C O 1
ATOM 9580 N N . LYS C 1 270 ? -7.180 -36.366 -28.869 1.00 22.90 272 LYS C N 1
ATOM 9581 C CA . LYS C 1 270 ? -7.303 -35.684 -27.568 1.00 23.35 272 LYS C CA 1
ATOM 9582 C C . LYS C 1 270 ? -8.600 -36.287 -27.045 1.00 21.69 272 LYS C C 1
ATOM 9583 O O . LYS C 1 270 ? -9.602 -35.595 -26.866 1.00 24.55 272 LYS C O 1
ATOM 9589 N N . PRO C 1 271 ? -8.573 -37.597 -26.766 1.00 21.53 273 PRO C N 1
ATOM 9590 C CA . PRO C 1 271 ? -9.682 -38.420 -26.289 1.00 21.52 273 PRO C CA 1
ATOM 9591 C C . PRO C 1 271 ? -10.342 -38.237 -24.925 1.00 20.61 273 PRO C C 1
ATOM 9592 O O . PRO C 1 271 ? -10.514 -39.212 -24.208 1.00 21.01 273 PRO C O 1
ATOM 9596 N N . HIS C 1 272 ? -10.712 -37.011 -24.571 1.00 19.37 274 HIS C N 1
ATOM 9597 C CA . HIS C 1 272 ? -11.423 -36.792 -23.313 1.00 21.74 274 HIS C CA 1
ATOM 9598 C C . HIS C 1 272 ? -12.840 -37.264 -23.652 1.00 22.74 274 HIS C C 1
ATOM 9599 O O . HIS C 1 272 ? -13.394 -36.872 -24.679 1.00 22.44 274 HIS C O 1
ATOM 9606 N N . PRO C 1 273 ? -13.444 -38.115 -22.811 1.00 23.28 275 PRO C N 1
ATOM 9607 C CA . PRO C 1 273 ? -14.798 -38.573 -23.139 1.00 24.69 275 PRO C CA 1
ATOM 9608 C C . PRO C 1 273 ? -15.818 -37.480 -23.457 1.00 24.84 275 PRO C C 1
ATOM 9609 O O . PRO C 1 273 ? -16.597 -37.616 -24.401 1.00 22.83 275 PRO C O 1
ATOM 9613 N N . GLY C 1 274 ? -15.815 -36.389 -22.693 1.00 23.52 276 GLY C N 1
ATOM 9614 C CA . GLY C 1 274 ? -16.762 -35.322 -22.968 1.00 19.03 276 GLY C CA 1
ATOM 9615 C C . GLY C 1 274 ? -16.536 -34.651 -24.324 1.00 22.60 276 GLY C C 1
ATOM 9616 O O . GLY C 1 274 ? -17.493 -34.319 -25.037 1.00 24.10 276 GLY C O 1
ATOM 9617 N N . GLN C 1 275 ? -15.274 -34.436 -24.678 1.00 19.30 277 GLN C N 1
ATOM 9618 C CA . GLN C 1 275 ? -14.946 -33.803 -25.952 1.00 22.44 277 GLN C CA 1
ATOM 9619 C C . GLN C 1 275 ? -15.358 -34.708 -27.099 1.00 20.28 277 GLN C C 1
ATOM 9620 O O . GLN C 1 275 ? -15.971 -34.256 -28.058 1.00 22.82 277 GLN C O 1
ATOM 9626 N N . LEU C 1 276 ? -15.001 -35.984 -26.997 1.00 23.79 278 LEU C N 1
ATOM 9627 C CA . LEU C 1 276 ? -15.355 -36.953 -28.033 1.00 27.10 278 LEU C CA 1
ATOM 9628 C C . LEU C 1 276 ? -16.863 -36.938 -28.219 1.00 24.38 278 LEU C C 1
ATOM 9629 O O . LEU C 1 276 ? -17.354 -36.895 -29.342 1.00 25.12 278 LEU C O 1
ATOM 9634 N N . TRP C 1 277 ? -17.587 -36.956 -27.105 1.00 24.56 279 TRP C N 1
ATOM 9635 C CA . TRP C 1 277 ? -19.050 -36.953 -27.118 1.00 25.99 279 TRP C CA 1
ATOM 9636 C C . TRP C 1 277 ? -19.628 -35.692 -27.748 1.00 24.87 279 TRP C C 1
ATOM 9637 O O . TRP C 1 277 ? -20.578 -35.754 -28.532 1.00 28.52 279 TRP C O 1
ATOM 9648 N N . ALA C 1 278 ? -19.062 -34.542 -27.403 1.00 20.76 280 ALA C N 1
ATOM 9649 C CA . ALA C 1 278 ? -19.558 -33.287 -27.938 1.00 21.28 280 ALA C CA 1
ATOM 9650 C C . ALA C 1 278 ? -19.323 -33.211 -29.438 1.00 24.01 280 ALA C C 1
ATOM 9651 O O . ALA C 1 278 ? -20.196 -32.776 -30.192 1.00 22.84 280 ALA C O 1
ATOM 9653 N N . ALA C 1 279 ? -18.134 -33.627 -29.862 1.00 21.54 281 ALA C N 1
ATOM 9654 C CA . ALA C 1 279 ? -17.783 -33.584 -31.270 1.00 23.44 281 ALA C CA 1
ATOM 9655 C C . ALA C 1 279 ? -18.734 -34.456 -32.077 1.00 23.88 281 ALA C C 1
ATOM 9656 O O . ALA C 1 279 ? -19.292 -34.011 -33.079 1.00 26.42 281 ALA C O 1
ATOM 9658 N N . ASP C 1 280 ? -18.921 -35.692 -31.626 1.00 25.59 282 ASP C N 1
ATOM 9659 C CA . ASP C 1 280 ? -19.800 -36.640 -32.304 1.00 27.66 282 ASP C CA 1
ATOM 9660 C C . ASP C 1 280 ? -21.252 -36.173 -32.354 1.00 28.69 282 ASP C C 1
ATOM 9661 O O . ASP C 1 280 ? -21.919 -36.317 -33.376 1.00 28.87 282 ASP C O 1
ATOM 9666 N N . GLN C 1 281 ? -21.748 -35.618 -31.251 1.00 28.65 283 GLN C N 1
ATOM 9667 C CA . GLN C 1 281 ? -23.123 -35.135 -31.215 1.00 26.90 283 GLN C CA 1
ATOM 9668 C C . GLN C 1 281 ? -23.340 -34.001 -32.204 1.00 26.08 283 GLN C C 1
ATOM 9669 O O . GLN C 1 281 ? -24.397 -33.915 -32.826 1.00 26.31 283 GLN C O 1
ATOM 9675 N N . MET C 1 282 ? -22.344 -33.130 -32.345 1.00 25.16 284 MET C N 1
ATOM 9676 C CA . MET C 1 282 ? -22.444 -32.013 -33.276 1.00 24.18 284 MET C CA 1
ATOM 9677 C C . MET C 1 282 ? -22.431 -32.514 -34.725 1.00 26.02 284 MET C C 1
ATOM 9678 O O . MET C 1 282 ? -23.068 -31.921 -35.588 1.00 23.03 284 MET C O 1
ATOM 9683 N N . ILE C 1 283 ? -21.691 -33.591 -34.987 1.00 26.45 285 ILE C N 1
ATOM 9684 C CA . ILE C 1 283 ? -21.649 -34.162 -36.333 1.00 30.29 285 ILE C CA 1
ATOM 9685 C C . ILE C 1 283 ? -23.071 -34.585 -36.667 1.00 29.77 285 ILE C C 1
ATOM 9686 O O . ILE C 1 283 ? -23.567 -34.321 -37.758 1.00 32.49 285 ILE C O 1
ATOM 9691 N N . SER C 1 284 ? -23.725 -35.235 -35.707 1.00 31.70 286 SER C N 1
ATOM 9692 C CA . SER C 1 284 ? -25.098 -35.692 -35.882 1.00 32.89 286 SER C CA 1
ATOM 9693 C C . SER C 1 284 ? -26.070 -34.521 -36.000 1.00 32.13 286 SER C C 1
ATOM 9694 O O . SER C 1 284 ? -26.987 -34.553 -36.818 1.00 32.94 286 SER C O 1
ATOM 9697 N N . LEU C 1 285 ? -25.874 -33.487 -35.185 1.00 29.87 287 LEU C N 1
ATOM 9698 C CA . LEU C 1 285 ? -26.742 -32.311 -35.239 1.00 27.18 287 LEU C CA 1
ATOM 9699 C C . LEU C 1 285 ? -26.578 -31.556 -36.555 1.00 25.43 287 LEU C C 1
ATOM 9700 O O . LEU C 1 285 ? -27.512 -30.910 -37.026 1.00 28.05 287 LEU C O 1
ATOM 9705 N N . LEU C 1 286 ? -25.391 -31.644 -37.148 1.00 26.09 288 LEU C N 1
ATOM 9706 C CA . LEU C 1 286 ? -25.112 -30.940 -38.396 1.00 27.73 288 LEU C CA 1
ATOM 9707 C C . LEU C 1 286 ? -25.255 -31.793 -39.654 1.00 28.47 288 LEU C C 1
ATOM 9708 O O . LEU C 1 286 ? -25.193 -31.275 -40.762 1.00 31.43 288 LEU C O 1
ATOM 9713 N N . ALA C 1 287 ? -25.446 -33.095 -39.483 1.00 31.08 289 ALA C N 1
ATOM 9714 C CA . ALA C 1 287 ? -25.574 -34.007 -40.619 1.00 32.66 289 ALA C CA 1
ATOM 9715 C C . ALA C 1 287 ? -26.655 -33.607 -41.624 1.00 32.53 289 ALA C C 1
ATOM 9716 O O . ALA C 1 287 ? -27.824 -33.444 -41.267 1.00 29.51 289 ALA C O 1
ATOM 9718 N N . ASN C 1 288 ? -26.256 -33.452 -42.882 1.00 32.92 290 ASN C N 1
ATOM 9719 C CA . ASN C 1 288 ? -27.182 -33.103 -43.960 1.00 35.18 290 ASN C CA 1
ATOM 9720 C C . ASN C 1 288 ? -27.616 -31.642 -44.014 1.00 34.65 290 ASN C C 1
ATOM 9721 O O . ASN C 1 288 ? -28.605 -31.308 -44.672 1.00 34.71 290 ASN C O 1
ATOM 9726 N N . SER C 1 289 ? -26.876 -30.771 -43.328 1.00 32.89 291 SER C N 1
ATOM 9727 C CA . SER C 1 289 ? -27.191 -29.349 -43.355 1.00 32.54 291 SER C CA 1
ATOM 9728 C C . SER C 1 289 ? -26.685 -28.737 -44.657 1.00 32.54 291 SER C C 1
ATOM 9729 O O . SER C 1 289 ? -25.618 -29.107 -45.146 1.00 34.90 291 SER C O 1
ATOM 9732 N N . GLN C 1 290 ? -27.431 -27.780 -45.194 1.00 32.00 292 GLN C N 1
ATOM 9733 C CA . GLN C 1 290 ? -27.040 -27.110 -46.424 1.00 36.84 292 GLN C CA 1
ATOM 9734 C C . GLN C 1 290 ? -26.515 -25.711 -46.121 1.00 36.98 292 GLN C C 1
ATOM 9735 O O . GLN C 1 290 ? -26.256 -24.926 -47.035 1.00 36.97 292 GLN C O 1
ATOM 9741 N N . LEU C 1 291 ? -26.348 -25.410 -44.835 1.00 34.25 293 LEU C N 1
ATOM 9742 C CA . LEU C 1 291 ? -25.866 -24.100 -44.406 1.00 34.56 293 LEU C CA 1
ATOM 9743 C C . LEU C 1 291 ? -24.422 -24.138 -43.920 1.00 35.23 293 LEU C C 1
ATOM 9744 O O . LEU C 1 291 ? -23.762 -23.106 -43.828 1.00 36.62 293 LEU C O 1
ATOM 9749 N N . VAL C 1 292 ? -23.935 -25.333 -43.617 1.00 36.53 294 VAL C N 1
ATOM 9750 C CA . VAL C 1 292 ? -22.567 -25.510 -43.157 1.00 39.80 294 VAL C CA 1
ATOM 9751 C C . VAL C 1 292 ? -21.680 -25.802 -44.358 1.00 41.74 294 VAL C C 1
ATOM 9752 O O . VAL C 1 292 ? -22.128 -26.408 -45.332 1.00 38.71 294 VAL C O 1
ATOM 9756 N N . ARG C 1 293 ? -20.432 -25.355 -44.317 1.00 42.14 295 ARG C N 1
ATOM 9757 C CA . ARG C 1 293 ? -19.550 -25.673 -45.424 1.00 44.54 295 ARG C CA 1
ATOM 9758 C C . ARG C 1 293 ? -18.941 -27.029 -45.092 1.00 45.69 295 ARG C C 1
ATOM 9759 O O . ARG C 1 293 ? -18.236 -27.183 -44.090 1.00 45.43 295 ARG C O 1
ATOM 9767 N N . ASP C 1 294 ? -19.266 -28.020 -45.919 1.00 46.24 296 ASP C N 1
ATOM 9768 C CA . ASP C 1 294 ? -18.800 -29.390 -45.724 1.00 48.73 296 ASP C CA 1
ATOM 9769 C C . ASP C 1 294 ? -17.316 -29.533 -46.044 1.00 48.10 296 ASP C C 1
ATOM 9770 O O . ASP C 1 294 ? -16.891 -29.313 -47.180 1.00 48.63 296 ASP C O 1
ATOM 9775 N N . GLU C 1 295 ? -16.534 -29.913 -45.039 1.00 46.90 297 GLU C N 1
ATOM 9776 C CA . GLU C 1 295 ? -15.097 -30.065 -45.213 1.00 46.78 297 GLU C CA 1
ATOM 9777 C C . GLU C 1 295 ? -14.532 -31.232 -44.416 1.00 46.83 297 GLU C C 1
ATOM 9778 O O . GLU C 1 295 ? -13.402 -31.172 -43.926 1.00 46.36 297 GLU C O 1
ATOM 9784 N N . LEU C 1 296 ? -15.316 -32.294 -44.280 1.00 47.15 298 LEU C N 1
ATOM 9785 C CA . LEU C 1 296 ? -14.856 -33.463 -43.547 1.00 49.55 298 LEU C CA 1
ATOM 9786 C C . LEU C 1 296 ? -13.782 -34.211 -44.332 1.00 52.73 298 LEU C C 1
ATOM 9787 O O . LEU C 1 296 ? -13.200 -35.179 -43.837 1.00 52.09 298 LEU C O 1
ATOM 9792 N N . ASP C 1 297 ? -13.514 -33.748 -45.551 1.00 56.10 299 ASP C N 1
ATOM 9793 C CA . ASP C 1 297 ? -12.510 -34.369 -46.409 1.00 60.34 299 ASP C CA 1
ATOM 9794 C C . ASP C 1 297 ? -11.108 -33.814 -46.149 1.00 63.18 299 ASP C C 1
ATOM 9795 O O . ASP C 1 297 ? -10.108 -34.417 -46.543 1.00 63.44 299 ASP C O 1
ATOM 9800 N N . GLY C 1 298 ? -11.039 -32.663 -45.486 1.00 64.92 300 GLY C N 1
ATOM 9801 C CA . GLY C 1 298 ? -9.751 -32.055 -45.193 1.00 67.79 300 GLY C CA 1
ATOM 9802 C C . GLY C 1 298 ? -9.539 -30.739 -45.921 1.00 69.30 300 GLY C C 1
ATOM 9803 O O . GLY C 1 298 ? -8.626 -29.980 -45.596 1.00 70.20 300 GLY C O 1
ATOM 9804 N N . LYS C 1 299 ? -10.385 -30.470 -46.913 1.00 70.83 301 LYS C N 1
ATOM 9805 C CA . LYS C 1 299 ? -10.303 -29.236 -47.693 1.00 72.15 301 LYS C CA 1
ATOM 9806 C C . LYS C 1 299 ? -11.659 -28.540 -47.731 1.00 72.61 301 LYS C C 1
ATOM 9807 O O . LYS C 1 299 ? -12.625 -29.167 -47.251 1.00 72.86 301 LYS C O 1
ATOM 9813 N N . ILE C 1 308 ? -9.650 -21.848 -40.092 1.00 66.81 310 ILE C N 1
ATOM 9814 C CA . ILE C 1 308 ? -9.147 -20.755 -39.209 1.00 65.72 310 ILE C CA 1
ATOM 9815 C C . ILE C 1 308 ? -10.135 -19.586 -39.184 1.00 63.99 310 ILE C C 1
ATOM 9816 O O . ILE C 1 308 ? -10.290 -18.916 -38.159 1.00 66.00 310 ILE C O 1
ATOM 9821 N N . GLN C 1 309 ? -10.803 -19.354 -40.313 1.00 59.69 311 GLN C N 1
ATOM 9822 C CA . GLN C 1 309 ? -11.780 -18.273 -40.433 1.00 54.22 311 GLN C CA 1
ATOM 9823 C C . GLN C 1 309 ? -12.803 -18.312 -39.306 1.00 49.63 311 GLN C C 1
ATOM 9824 O O . GLN C 1 309 ? -13.283 -17.268 -38.862 1.00 48.01 311 GLN C O 1
ATOM 9830 N N . ASP C 1 310 ? -13.146 -19.521 -38.863 1.00 44.05 312 ASP C N 1
ATOM 9831 C CA . ASP C 1 310 ? -14.112 -19.701 -37.780 1.00 39.57 312 ASP C CA 1
ATOM 9832 C C . ASP C 1 310 ? -13.491 -19.329 -36.435 1.00 34.73 312 ASP C C 1
ATOM 9833 O O . ASP C 1 310 ? -12.425 -19.830 -36.085 1.00 32.85 312 ASP C O 1
ATOM 9838 N N . ARG C 1 311 ? -14.166 -18.459 -35.687 1.00 35.05 313 ARG C N 1
ATOM 9839 C CA . ARG C 1 311 ? -13.689 -18.034 -34.370 1.00 32.31 313 ARG C CA 1
ATOM 9840 C C . ARG C 1 311 ? -13.597 -19.256 -33.458 1.00 27.48 313 ARG C C 1
ATOM 9841 O O . ARG C 1 311 ? -14.230 -20.280 -33.708 1.00 23.92 313 ARG C O 1
ATOM 9849 N N . TYR C 1 312 ? -12.821 -19.140 -32.387 1.00 26.19 314 TYR C N 1
ATOM 9850 C CA . TYR C 1 312 ? -12.639 -20.245 -31.451 1.00 22.53 314 TYR C CA 1
ATOM 9851 C C . TYR C 1 312 ? -13.930 -20.819 -30.893 1.00 17.42 314 TYR C C 1
ATOM 9852 O O . TYR C 1 312 ? -14.010 -22.015 -30.638 1.00 22.53 314 TYR C O 1
ATOM 9861 N N . SER C 1 313 ? -14.939 -19.972 -30.702 1.00 18.47 315 SER C N 1
ATOM 9862 C CA . SER C 1 313 ? -16.206 -20.432 -30.136 1.00 19.73 315 SER C CA 1
ATOM 9863 C C . SER C 1 313 ? -16.861 -21.522 -30.969 1.00 22.16 315 SER C C 1
ATOM 9864 O O . SER C 1 313 ? -17.741 -22.248 -30.485 1.00 20.56 315 SER C O 1
ATOM 9867 N N . LEU C 1 314 ? -16.431 -21.640 -32.222 1.00 20.30 316 LEU C N 1
ATOM 9868 C CA . LEU C 1 314 ? -16.959 -22.674 -33.104 1.00 23.20 316 LEU C CA 1
ATOM 9869 C C . LEU C 1 314 ? -15.935 -23.792 -33.246 1.00 22.80 316 LEU C C 1
ATOM 9870 O O . LEU C 1 314 ? -16.240 -24.963 -33.029 1.00 26.83 316 LEU C O 1
ATOM 9875 N N . ARG C 1 315 ? -14.711 -23.418 -33.596 1.00 23.46 317 ARG C N 1
ATOM 9876 C CA . ARG C 1 315 ? -13.631 -24.380 -33.792 1.00 22.85 317 ARG C CA 1
ATOM 9877 C C . ARG C 1 315 ? -13.215 -25.129 -32.521 1.00 21.50 317 ARG C C 1
ATOM 9878 O O . ARG C 1 315 ? -12.746 -26.264 -32.592 1.00 17.47 317 ARG C O 1
ATOM 9886 N N . CYS C 1 316 ? -13.394 -24.502 -31.360 1.00 22.39 318 CYS C N 1
ATOM 9887 C CA . CYS C 1 316 ? -13.013 -25.127 -30.092 1.00 22.29 318 CYS C CA 1
ATOM 9888 C C . CYS C 1 316 ? -14.219 -25.535 -29.248 1.00 23.95 318 CYS C C 1
ATOM 9889 O O . CYS C 1 316 ? -14.091 -25.772 -28.044 1.00 20.90 318 CYS C O 1
ATOM 9892 N N . LEU C 1 317 ? -15.387 -25.626 -29.873 1.00 25.07 319 LEU C N 1
ATOM 9893 C CA . LEU C 1 317 ? -16.596 -25.994 -29.143 1.00 23.90 319 LEU C CA 1
ATOM 9894 C C . LEU C 1 317 ? -16.510 -27.324 -28.384 1.00 23.17 319 LEU C C 1
ATOM 9895 O O . LEU C 1 317 ? -16.888 -27.408 -27.208 1.00 22.89 319 LEU C O 1
ATOM 9900 N N . PRO C 1 318 ? -16.002 -28.382 -29.034 1.00 23.01 320 PRO C N 1
ATOM 9901 C CA . PRO C 1 318 ? -15.910 -29.667 -28.332 1.00 18.92 320 PRO C CA 1
ATOM 9902 C C . PRO C 1 318 ? -14.945 -29.627 -27.150 1.00 18.67 320 PRO C C 1
ATOM 9903 O O . PRO C 1 318 ? -15.228 -30.177 -26.072 1.00 18.88 320 PRO C O 1
ATOM 9907 N N . GLN C 1 319 ? -13.810 -28.968 -27.361 1.00 17.83 321 GLN C N 1
ATOM 9908 C CA . GLN C 1 319 ? -12.798 -28.858 -26.336 1.00 14.53 321 GLN C CA 1
ATOM 9909 C C . GLN C 1 319 ? -13.322 -28.089 -25.119 1.00 15.75 321 GLN C C 1
ATOM 9910 O O . GLN C 1 319 ? -13.006 -28.420 -23.975 1.00 20.46 321 GLN C O 1
ATOM 9916 N N . TYR C 1 320 ? -14.123 -27.067 -25.377 1.00 18.15 322 TYR C N 1
ATOM 9917 C CA . TYR C 1 320 ? -14.694 -26.241 -24.319 1.00 19.23 322 TYR C CA 1
ATOM 9918 C C . TYR C 1 320 ? -15.807 -26.939 -23.539 1.00 22.80 322 TYR C C 1
ATOM 9919 O O . TYR C 1 320 ? -15.833 -26.912 -22.304 1.00 18.47 322 TYR C O 1
ATOM 9928 N N . LEU C 1 321 ? -16.726 -27.571 -24.260 1.00 19.99 323 LEU C N 1
ATOM 9929 C CA . LEU C 1 321 ? -17.851 -28.252 -23.629 1.00 21.81 323 LEU C CA 1
ATOM 9930 C C . LEU C 1 321 ? -17.495 -29.556 -22.922 1.00 21.26 323 LEU C C 1
ATOM 9931 O O . LEU C 1 321 ? -18.157 -29.954 -21.965 1.00 19.67 323 LEU C O 1
ATOM 9936 N N . GLY C 1 322 ? -16.441 -30.212 -23.390 1.00 22.25 324 GLY C N 1
ATOM 9937 C CA . GLY C 1 322 ? -16.040 -31.480 -22.813 1.00 17.41 324 GLY C CA 1
ATOM 9938 C C . GLY C 1 322 ? -16.005 -31.551 -21.297 1.00 17.95 324 GLY C C 1
ATOM 9939 O O . GLY C 1 322 ? -16.646 -32.432 -20.714 1.00 14.52 324 GLY C O 1
ATOM 9940 N N . PRO C 1 323 ? -15.265 -30.657 -20.623 1.00 17.39 325 PRO C N 1
ATOM 9941 C CA . PRO C 1 323 ? -15.219 -30.721 -19.155 1.00 17.35 325 PRO C CA 1
ATOM 9942 C C . PRO C 1 323 ? -16.582 -30.429 -18.526 1.00 18.39 325 PRO C C 1
ATOM 9943 O O . PRO C 1 323 ? -16.885 -30.899 -17.420 1.00 21.00 325 PRO C O 1
ATOM 9947 N N . ILE C 1 324 ? -17.397 -29.649 -19.228 1.00 15.63 326 ILE C N 1
ATOM 9948 C CA . ILE C 1 324 ? -18.714 -29.292 -18.725 1.00 17.95 326 ILE C CA 1
ATOM 9949 C C . ILE C 1 324 ? -19.607 -30.521 -18.771 1.00 20.75 326 ILE C C 1
ATOM 9950 O O . ILE C 1 324 ? -20.236 -30.890 -17.781 1.00 16.62 326 ILE C O 1
ATOM 9955 N N . VAL C 1 325 ? -19.638 -31.167 -19.928 1.00 19.53 327 VAL C N 1
ATOM 9956 C CA . VAL C 1 325 ? -20.434 -32.372 -20.104 1.00 20.23 327 VAL C CA 1
ATOM 9957 C C . VAL C 1 325 ? -19.983 -33.463 -19.137 1.00 16.92 327 VAL C C 1
ATOM 9958 O O . VAL C 1 325 ? -20.808 -34.099 -18.489 1.00 17.40 327 VAL C O 1
ATOM 9962 N N . ASP C 1 326 ? -18.674 -33.672 -19.030 1.00 15.27 328 ASP C N 1
ATOM 9963 C CA . ASP C 1 326 ? -18.143 -34.691 -18.134 1.00 17.54 328 ASP C CA 1
ATOM 9964 C C . ASP C 1 326 ? -18.405 -34.332 -16.676 1.00 19.28 328 ASP C C 1
ATOM 9965 O O . ASP C 1 326 ? -18.645 -35.214 -15.847 1.00 16.72 328 ASP C O 1
ATOM 9970 N N . GLY C 1 327 ? -18.345 -33.039 -16.367 1.00 21.14 329 GLY C N 1
ATOM 9971 C CA . GLY C 1 327 ? -18.576 -32.596 -14.998 1.00 19.49 329 GLY C CA 1
ATOM 9972 C C . GLY C 1 327 ? -20.020 -32.824 -14.601 1.00 18.17 329 GLY C C 1
ATOM 9973 O O . GLY C 1 327 ? -20.300 -33.248 -13.482 1.00 20.46 329 GLY C O 1
ATOM 9974 N N . ILE C 1 328 ? -20.943 -32.541 -15.518 1.00 19.45 330 ILE C N 1
ATOM 9975 C CA . ILE C 1 328 ? -22.361 -32.739 -15.240 1.00 20.49 330 ILE C CA 1
ATOM 9976 C C . ILE C 1 328 ? -22.655 -34.233 -15.095 1.00 20.60 330 ILE C C 1
ATOM 9977 O O . ILE C 1 328 ? -23.518 -34.629 -14.312 1.00 23.62 330 ILE C O 1
ATOM 9982 N N . SER C 1 329 ? -21.933 -35.066 -15.834 1.00 21.17 331 SER C N 1
ATOM 9983 C CA . SER C 1 329 ? -22.136 -36.511 -15.732 1.00 22.70 331 SER C CA 1
ATOM 9984 C C . SER C 1 329 ? -21.607 -37.014 -14.396 1.00 20.11 331 SER C C 1
ATOM 9985 O O . SER C 1 329 ? -22.215 -37.873 -13.760 1.00 17.58 331 SER C O 1
ATOM 9988 N N . GLN C 1 330 ? -20.467 -36.477 -13.977 1.00 19.12 332 GLN C N 1
ATOM 9989 C CA . GLN C 1 330 ? -19.882 -36.865 -12.705 1.00 20.48 332 GLN C CA 1
ATOM 9990 C C . GLN C 1 330 ? -20.855 -36.513 -11.570 1.00 17.65 332 GLN C C 1
ATOM 9991 O O . GLN C 1 330 ? -21.105 -37.317 -10.679 1.00 20.87 332 GLN C O 1
ATOM 9997 N N . ILE C 1 331 ? -21.413 -35.308 -11.623 1.00 18.02 333 ILE C N 1
ATOM 9998 C CA . ILE C 1 331 ? -22.348 -34.848 -10.594 1.00 15.31 333 ILE C CA 1
ATOM 9999 C C . ILE C 1 331 ? -23.590 -35.742 -10.528 1.00 19.86 333 ILE C C 1
ATOM 10000 O O . ILE C 1 331 ? -24.053 -36.121 -9.445 1.00 16.35 333 ILE C O 1
ATOM 10005 N N . ALA C 1 332 ? -24.124 -36.082 -11.696 1.00 17.30 334 ALA C N 1
ATOM 10006 C CA . ALA C 1 332 ? -25.306 -36.925 -11.774 1.00 18.73 334 ALA C CA 1
ATOM 10007 C C . ALA C 1 332 ? -25.056 -38.262 -11.092 1.00 18.67 334 ALA C C 1
ATOM 10008 O O . ALA C 1 332 ? -25.912 -38.768 -10.367 1.00 20.77 334 ALA C O 1
ATOM 10010 N N . LYS C 1 333 ? -23.881 -38.830 -11.333 1.00 18.39 335 LYS C N 1
ATOM 10011 C CA . LYS C 1 333 ? -23.513 -40.109 -10.747 1.00 21.94 335 LYS C CA 1
ATOM 10012 C C . LYS C 1 333 ? -23.412 -40.015 -9.225 1.00 21.24 335 LYS C C 1
ATOM 10013 O O . LYS C 1 333 ? -23.828 -40.926 -8.511 1.00 20.56 335 LYS C O 1
ATOM 10019 N N . GLN C 1 334 ? -22.852 -38.916 -8.734 1.00 20.40 336 GLN C N 1
ATOM 10020 C CA . GLN C 1 334 ? -22.711 -38.717 -7.291 1.00 19.77 336 GLN C CA 1
ATOM 10021 C C . GLN C 1 334 ? -24.073 -38.469 -6.639 1.00 20.93 336 GLN C C 1
ATOM 10022 O O . GLN C 1 334 ? -24.335 -38.943 -5.531 1.00 22.57 336 GLN C O 1
ATOM 10028 N N . ILE C 1 335 ? -24.939 -37.723 -7.322 1.00 19.16 337 ILE C N 1
ATOM 10029 C CA . ILE C 1 335 ? -26.267 -37.441 -6.797 1.00 20.85 337 ILE C CA 1
ATOM 10030 C C . ILE C 1 335 ? -27.124 -38.708 -6.756 1.00 24.21 337 ILE C C 1
ATOM 10031 O O . ILE C 1 335 ? -27.948 -38.874 -5.853 1.00 24.57 337 ILE C O 1
ATOM 10036 N N . GLU C 1 336 ? -26.932 -39.607 -7.720 1.00 25.01 338 GLU C N 1
ATOM 10037 C CA . GLU C 1 336 ? -27.717 -40.839 -7.730 1.00 25.91 338 GLU C CA 1
ATOM 10038 C C . GLU C 1 336 ? -27.307 -41.735 -6.566 1.00 21.27 338 GLU C C 1
ATOM 10039 O O . GLU C 1 336 ? -28.120 -42.491 -6.038 1.00 21.08 338 GLU C O 1
ATOM 10045 N N . ILE C 1 337 ? -26.047 -41.658 -6.154 1.00 21.43 339 ILE C N 1
ATOM 10046 C CA . ILE C 1 337 ? -25.619 -42.466 -5.021 1.00 22.23 339 ILE C CA 1
ATOM 10047 C C . ILE C 1 337 ? -26.223 -41.870 -3.758 1.00 23.64 339 ILE C C 1
ATOM 10048 O O . ILE C 1 337 ? -26.694 -42.599 -2.880 1.00 26.75 339 ILE C O 1
ATOM 10053 N N . GLU C 1 338 ? -26.223 -40.542 -3.675 1.00 19.95 340 GLU C N 1
ATOM 10054 C CA . GLU C 1 338 ? -26.775 -39.851 -2.512 1.00 21.03 340 GLU C CA 1
ATOM 10055 C C . GLU C 1 338 ? -28.275 -40.150 -2.402 1.00 19.86 340 GLU C C 1
ATOM 10056 O O . GLU C 1 338 ? -28.796 -40.346 -1.309 1.00 18.24 340 GLU C O 1
ATOM 10062 N N . ILE C 1 339 ? -28.954 -40.211 -3.545 1.00 21.38 341 ILE C N 1
ATOM 10063 C CA . ILE C 1 339 ? -30.391 -40.499 -3.589 1.00 22.19 341 ILE C CA 1
ATOM 10064 C C . ILE C 1 339 ? -30.737 -41.864 -2.984 1.00 22.19 341 ILE C C 1
ATOM 10065 O O . ILE C 1 339 ? -31.813 -42.048 -2.409 1.00 23.25 341 ILE C O 1
ATOM 10070 N N . ASN C 1 340 ? -29.818 -42.814 -3.127 1.00 20.91 342 ASN C N 1
ATOM 10071 C CA . ASN C 1 340 ? -30.013 -44.174 -2.637 1.00 24.70 342 ASN C CA 1
ATOM 10072 C C . ASN C 1 340 ? -29.206 -44.499 -1.379 1.00 25.88 342 ASN C C 1
ATOM 10073 O O . ASN C 1 340 ? -28.964 -45.667 -1.078 1.00 27.59 342 ASN C O 1
ATOM 10078 N N . SER C 1 341 ? -28.794 -43.471 -0.648 1.00 24.30 343 SER C N 1
ATOM 10079 C CA . SER C 1 341 ? -28.010 -43.680 0.566 1.00 24.34 343 SER C CA 1
ATOM 10080 C C . SER C 1 341 ? -28.890 -43.533 1.798 1.00 22.20 343 SER C C 1
ATOM 10081 O O . SER C 1 341 ? -29.912 -42.870 1.742 1.00 23.61 343 SER C O 1
ATOM 10084 N N . VAL C 1 342 ? -28.484 -44.155 2.903 1.00 24.49 344 VAL C N 1
ATOM 10085 C CA . VAL C 1 342 ? -29.204 -44.046 4.176 1.00 27.18 344 VAL C CA 1
ATOM 10086 C C . VAL C 1 342 ? -28.468 -42.909 4.879 1.00 26.12 344 VAL C C 1
ATOM 10087 O O . VAL C 1 342 ? -27.284 -43.036 5.186 1.00 25.67 344 VAL C O 1
ATOM 10091 N N . THR C 1 343 ? -29.159 -41.807 5.144 1.00 27.54 345 THR C N 1
ATOM 10092 C CA . THR C 1 343 ? -28.500 -40.657 5.753 1.00 29.47 345 THR C CA 1
ATOM 10093 C C . THR C 1 343 ? -28.855 -40.264 7.183 1.00 31.49 345 THR C C 1
ATOM 10094 O O . THR C 1 343 ? -28.339 -39.265 7.684 1.00 32.54 345 THR C O 1
ATOM 10098 N N . ASP C 1 344 ? -29.726 -41.017 7.846 1.00 30.24 346 ASP C N 1
ATOM 10099 C CA . ASP C 1 344 ? -30.062 -40.672 9.223 1.00 32.42 346 ASP C CA 1
ATOM 10100 C C . ASP C 1 344 ? -29.019 -41.251 10.172 1.00 31.64 346 ASP C C 1
ATOM 10101 O O . ASP C 1 344 ? -28.016 -41.820 9.729 1.00 29.49 346 ASP C O 1
ATOM 10106 N N . ASN C 1 345 ? -29.244 -41.098 11.473 1.00 29.48 347 ASN C N 1
ATOM 10107 C CA . ASN C 1 345 ? -28.282 -41.575 12.455 1.00 32.53 347 ASN C CA 1
ATOM 10108 C C . ASN C 1 345 ? -28.933 -41.660 13.837 1.00 33.94 347 ASN C C 1
ATOM 10109 O O . ASN C 1 345 ? -29.748 -40.812 14.195 1.00 35.81 347 ASN C O 1
ATOM 10114 N N . PRO C 1 346 ? -28.585 -42.689 14.629 1.00 35.67 348 PRO C N 1
ATOM 10115 C CA . PRO C 1 346 ? -27.630 -43.756 14.308 1.00 35.40 348 PRO C CA 1
ATOM 10116 C C . PRO C 1 346 ? -28.192 -44.815 13.358 1.00 35.04 348 PRO C C 1
ATOM 10117 O O . PRO C 1 346 ? -29.403 -44.923 13.164 1.00 34.59 348 PRO C O 1
ATOM 10121 N N . LEU C 1 347 ? -27.296 -45.600 12.773 1.00 33.99 349 LEU C N 1
ATOM 10122 C CA . LEU C 1 347 ? -27.690 -46.650 11.849 1.00 31.92 349 LEU C CA 1
ATOM 10123 C C . LEU C 1 347 ? -27.824 -47.969 12.589 1.00 31.74 349 LEU C C 1
ATOM 10124 O O . LEU C 1 347 ? -26.970 -48.323 13.404 1.00 29.88 349 LEU C O 1
ATOM 10129 N N . ILE C 1 348 ? -28.905 -48.690 12.305 1.00 31.59 350 ILE C N 1
ATOM 10130 C CA . ILE C 1 348 ? -29.165 -49.974 12.948 1.00 31.54 350 ILE C CA 1
ATOM 10131 C C . ILE C 1 348 ? -28.650 -51.148 12.119 1.00 31.95 350 ILE C C 1
ATOM 10132 O O . ILE C 1 348 ? -29.032 -51.313 10.959 1.00 33.08 350 ILE C O 1
ATOM 10137 N N . ASP C 1 349 ? -27.771 -51.951 12.717 1.00 33.54 351 ASP C N 1
ATOM 10138 C CA . ASP C 1 349 ? -27.218 -53.127 12.049 1.00 36.76 351 ASP C CA 1
ATOM 10139 C C . ASP C 1 349 ? -27.762 -54.363 12.761 1.00 38.73 351 ASP C C 1
ATOM 10140 O O . ASP C 1 349 ? -27.143 -54.894 13.686 1.00 38.22 351 ASP C O 1
ATOM 10145 N N . VAL C 1 350 ? -28.936 -54.803 12.317 1.00 40.00 352 VAL C N 1
ATOM 10146 C CA . VAL C 1 350 ? -29.621 -55.953 12.893 1.00 39.84 352 VAL C CA 1
ATOM 10147 C C . VAL C 1 350 ? -28.801 -57.240 12.917 1.00 41.03 352 VAL C C 1
ATOM 10148 O O . VAL C 1 350 ? -28.748 -57.925 13.940 1.00 40.25 352 VAL C O 1
ATOM 10152 N N . ASP C 1 351 ? -28.163 -57.569 11.797 1.00 40.73 353 ASP C N 1
ATOM 10153 C CA . ASP C 1 351 ? -27.365 -58.784 11.715 1.00 42.87 353 ASP C CA 1
ATOM 10154 C C . ASP C 1 351 ? -26.360 -58.895 12.856 1.00 44.90 353 ASP C C 1
ATOM 10155 O O . ASP C 1 351 ? -26.001 -59.994 13.279 1.00 45.51 353 ASP C O 1
ATOM 10160 N N . ASN C 1 352 ? -25.907 -57.758 13.365 1.00 44.02 354 ASN C N 1
ATOM 10161 C CA . ASN C 1 352 ? -24.949 -57.771 14.460 1.00 44.00 354 ASN C CA 1
ATOM 10162 C C . ASN C 1 352 ? -25.559 -57.190 15.724 1.00 43.43 354 ASN C C 1
ATOM 10163 O O . ASN C 1 352 ? -24.855 -56.926 16.699 1.00 42.70 354 ASN C O 1
ATOM 10168 N N . GLN C 1 353 ? -26.875 -57.003 15.702 1.00 42.97 355 GLN C N 1
ATOM 10169 C CA . GLN C 1 353 ? -27.596 -56.452 16.842 1.00 42.74 355 GLN C CA 1
ATOM 10170 C C . GLN C 1 353 ? -26.821 -55.294 17.448 1.00 42.90 355 GLN C C 1
ATOM 10171 O O . GLN C 1 353 ? -26.409 -55.336 18.612 1.00 43.27 355 GLN C O 1
ATOM 10177 N N . ALA C 1 354 ? -26.630 -54.252 16.647 1.00 40.40 356 ALA C N 1
ATOM 10178 C CA . ALA C 1 354 ? -25.899 -53.077 17.090 1.00 37.85 356 ALA C CA 1
ATOM 10179 C C . ALA C 1 354 ? -26.312 -51.855 16.276 1.00 35.82 356 ALA C C 1
ATOM 10180 O O . ALA C 1 354 ? -26.895 -51.983 15.201 1.00 35.71 356 ALA C O 1
ATOM 10182 N N . SER C 1 355 ? -26.020 -50.673 16.808 1.00 34.61 357 SER C N 1
ATOM 10183 C CA . SER C 1 355 ? -26.322 -49.420 16.126 1.00 31.37 357 SER C CA 1
ATOM 10184 C C . SER C 1 355 ? -25.030 -48.609 16.139 1.00 30.86 357 SER C C 1
ATOM 10185 O O . SER C 1 355 ? -24.277 -48.664 17.112 1.00 29.87 357 SER C O 1
ATOM 10188 N N . TYR C 1 356 ? -24.765 -47.872 15.066 1.00 28.60 358 TYR C N 1
ATOM 10189 C CA . TYR C 1 356 ? -23.542 -47.088 14.986 1.00 28.78 358 TYR C CA 1
ATOM 10190 C C . TYR C 1 356 ? -23.795 -45.611 14.793 1.00 29.14 358 TYR C C 1
ATOM 10191 O O . TYR C 1 356 ? -24.687 -45.218 14.042 1.00 29.74 358 TYR C O 1
ATOM 10200 N N . HIS C 1 357 ? -23.004 -44.794 15.480 1.00 30.40 359 HIS C N 1
ATOM 10201 C CA . HIS C 1 357 ? -23.103 -43.350 15.342 1.00 32.14 359 HIS C CA 1
ATOM 10202 C C . HIS C 1 357 ? -22.082 -42.925 14.297 1.00 29.55 359 HIS C C 1
ATOM 10203 O O . HIS C 1 357 ? -20.875 -43.067 14.501 1.00 26.93 359 HIS C O 1
ATOM 10210 N N . GLY C 1 358 ? -22.586 -42.437 13.170 1.00 24.65 360 GLY C N 1
ATOM 10211 C CA . GLY C 1 358 ? -21.734 -41.987 12.090 1.00 27.93 360 GLY C CA 1
ATOM 10212 C C . GLY C 1 358 ? -22.148 -40.601 11.635 1.00 26.29 360 GLY C C 1
ATOM 10213 O O . GLY C 1 358 ? -22.850 -39.893 12.362 1.00 26.15 360 GLY C O 1
ATOM 10214 N N . GLY C 1 359 ? -21.732 -40.206 10.434 1.00 23.90 361 GLY C N 1
ATOM 10215 C CA . GLY C 1 359 ? -22.086 -38.877 9.963 1.00 23.34 361 GLY C CA 1
ATOM 10216 C C . GLY C 1 359 ? -22.577 -38.820 8.530 1.00 26.62 361 GLY C C 1
ATOM 10217 O O . GLY C 1 359 ? -22.203 -37.912 7.779 1.00 23.51 361 GLY C O 1
ATOM 10218 N N . ASN C 1 360 ? -23.426 -39.774 8.154 1.00 23.36 362 ASN C N 1
ATOM 10219 C CA . ASN C 1 360 ? -23.954 -39.830 6.790 1.00 21.22 362 ASN C CA 1
ATOM 10220 C C . ASN C 1 360 ? -24.884 -38.675 6.446 1.00 22.40 362 ASN C C 1
ATOM 10221 O O . ASN C 1 360 ? -25.226 -38.463 5.275 1.00 21.74 362 ASN C O 1
ATOM 10226 N N . PHE C 1 361 ? -25.301 -37.932 7.467 1.00 20.50 363 PHE C N 1
ATOM 10227 C CA . PHE C 1 361 ? -26.178 -36.784 7.282 1.00 18.95 363 PHE C CA 1
ATOM 10228 C C . PHE C 1 361 ? -25.435 -35.571 6.703 1.00 16.40 363 PHE C C 1
ATOM 10229 O O . PHE C 1 361 ? -26.053 -34.563 6.358 1.00 16.96 363 PHE C O 1
ATOM 10237 N N . LEU C 1 362 ? -24.112 -35.644 6.607 1.00 14.96 364 LEU C N 1
ATOM 10238 C CA . LEU C 1 362 ? -23.386 -34.520 6.017 1.00 14.35 364 LEU C CA 1
ATOM 10239 C C . LEU C 1 362 ? -23.479 -34.651 4.495 1.00 16.54 364 LEU C C 1
ATOM 10240 O O . LEU C 1 362 ? -22.959 -35.609 3.922 1.00 18.97 364 LEU C O 1
ATOM 10245 N N . GLY C 1 363 ? -24.122 -33.685 3.849 1.00 16.64 365 GLY C N 1
ATOM 10246 C CA . GLY C 1 363 ? -24.271 -33.746 2.401 1.00 16.86 365 GLY C CA 1
ATOM 10247 C C . GLY C 1 363 ? -23.190 -33.050 1.596 1.00 15.38 365 GLY C C 1
ATOM 10248 O O . GLY C 1 363 ? -23.485 -32.218 0.740 1.00 20.24 365 GLY C O 1
ATOM 10249 N N . GLN C 1 364 ? -21.941 -33.431 1.825 1.00 14.91 366 GLN C N 1
ATOM 10250 C CA . GLN C 1 364 ? -20.813 -32.811 1.128 1.00 16.92 366 GLN C CA 1
ATOM 10251 C C . GLN C 1 364 ? -20.856 -32.960 -0.405 1.00 17.80 366 GLN C C 1
ATOM 10252 O O . GLN C 1 364 ? -20.466 -32.043 -1.133 1.00 13.30 366 GLN C O 1
ATOM 10258 N N . TYR C 1 365 ? -21.313 -34.110 -0.893 1.00 18.06 367 TYR C N 1
ATOM 10259 C CA . TYR C 1 365 ? -21.377 -34.321 -2.340 1.00 20.21 367 TYR C CA 1
ATOM 10260 C C . TYR C 1 365 ? -22.389 -33.409 -2.996 1.00 19.58 367 TYR C C 1
ATOM 10261 O O . TYR C 1 365 ? -22.221 -33.006 -4.149 1.00 20.66 367 TYR C O 1
ATOM 10270 N N . VAL C 1 366 ? -23.442 -33.075 -2.262 1.00 17.73 368 VAL C N 1
ATOM 10271 C CA . VAL C 1 366 ? -24.461 -32.201 -2.799 1.00 17.71 368 VAL C CA 1
ATOM 10272 C C . VAL C 1 366 ? -23.967 -30.766 -2.776 1.00 17.37 368 VAL C C 1
ATOM 10273 O O . VAL C 1 366 ? -24.146 -30.035 -3.739 1.00 14.04 368 VAL C O 1
ATOM 10277 N N . GLY C 1 367 ? -23.355 -30.363 -1.664 1.00 14.31 369 GLY C N 1
ATOM 10278 C CA . GLY C 1 367 ? -22.853 -29.002 -1.557 1.00 16.86 369 GLY C CA 1
ATOM 10279 C C . GLY C 1 367 ? -21.774 -28.659 -2.565 1.00 13.26 369 GLY C C 1
ATOM 10280 O O . GLY C 1 367 ? -21.824 -27.609 -3.200 1.00 13.90 369 GLY C O 1
ATOM 10281 N N . MET C 1 368 ? -20.775 -29.521 -2.694 1.00 12.58 370 MET C N 1
ATOM 10282 C CA . MET C 1 368 ? -19.714 -29.266 -3.654 1.00 13.68 370 MET C CA 1
ATOM 10283 C C . MET C 1 368 ? -20.235 -29.545 -5.067 1.00 11.27 370 MET C C 1
ATOM 10284 O O . MET C 1 368 ? -19.852 -28.883 -6.022 1.00 13.41 370 MET C O 1
ATOM 10289 N N . GLY C 1 369 ? -21.110 -30.536 -5.189 1.00 16.45 371 GLY C N 1
ATOM 10290 C CA . GLY C 1 369 ? -21.649 -30.860 -6.500 1.00 15.39 371 GLY C CA 1
ATOM 10291 C C . GLY C 1 369 ? -22.432 -29.714 -7.103 1.00 15.48 371 GLY C C 1
ATOM 10292 O O . GLY C 1 369 ? -22.310 -29.439 -8.298 1.00 18.31 371 GLY C O 1
ATOM 10293 N N . MET C 1 370 ? -23.264 -29.060 -6.292 1.00 14.93 372 MET C N 1
ATOM 10294 C CA . MET C 1 370 ? -24.062 -27.928 -6.758 1.00 10.14 372 MET C CA 1
ATOM 10295 C C . MET C 1 370 ? -23.193 -26.686 -7.014 1.00 12.58 372 MET C C 1
ATOM 10296 O O . MET C 1 370 ? -23.539 -25.844 -7.846 1.00 11.27 372 MET C O 1
ATOM 10301 N N . ASP C 1 371 ? -22.075 -26.559 -6.294 1.00 13.18 373 ASP C N 1
ATOM 10302 C CA . ASP C 1 371 ? -21.161 -25.436 -6.541 1.00 11.37 373 ASP C CA 1
ATOM 10303 C C . ASP C 1 371 ? -20.654 -25.623 -7.984 1.00 12.40 373 ASP C C 1
ATOM 10304 O O . ASP C 1 371 ? -20.667 -24.698 -8.790 1.00 15.92 373 ASP C O 1
ATOM 10309 N N . HIS C 1 372 ? -20.191 -26.833 -8.283 1.00 13.23 374 HIS C N 1
ATOM 10310 C CA . HIS C 1 372 ? -19.685 -27.157 -9.622 1.00 14.89 374 HIS C CA 1
ATOM 10311 C C . HIS C 1 372 ? -20.766 -26.981 -10.666 1.00 11.05 374 HIS C C 1
ATOM 10312 O O . HIS C 1 372 ? -20.510 -26.450 -11.742 1.00 17.73 374 HIS C O 1
ATOM 10319 N N . LEU C 1 373 ? -21.967 -27.460 -10.367 1.00 14.63 375 LEU C N 1
ATOM 10320 C CA . LEU C 1 373 ? -23.071 -27.335 -11.313 1.00 12.91 375 LEU C CA 1
ATOM 10321 C C . LEU C 1 373 ? -23.311 -25.870 -11.689 1.00 13.15 375 LEU C C 1
ATOM 10322 O O . LEU C 1 373 ? -23.445 -25.545 -12.869 1.00 13.80 375 LEU C O 1
ATOM 10327 N N . ARG C 1 374 ? -23.362 -24.973 -10.703 1.00 11.75 376 ARG C N 1
ATOM 10328 C CA . ARG C 1 374 ? -23.582 -23.561 -11.024 1.00 10.86 376 ARG C CA 1
ATOM 10329 C C . ARG C 1 374 ? -22.406 -22.970 -11.815 1.00 12.51 376 ARG C C 1
ATOM 10330 O O . ARG C 1 374 ? -22.593 -22.090 -12.654 1.00 14.18 376 ARG C O 1
ATOM 10338 N N . TYR C 1 375 ? -21.204 -23.451 -11.516 1.00 10.78 377 TYR C N 1
ATOM 10339 C CA . TYR C 1 375 ? -19.993 -23.013 -12.189 1.00 13.55 377 TYR C CA 1
ATOM 10340 C C . TYR C 1 375 ? -20.099 -23.440 -13.666 1.00 13.62 377 TYR C C 1
ATOM 10341 O O . TYR C 1 375 ? -19.839 -22.641 -14.555 1.00 15.48 377 TYR C O 1
ATOM 10350 N N . TYR C 1 376 ? -20.527 -24.680 -13.908 1.00 14.77 378 TYR C N 1
ATOM 10351 C CA . TYR C 1 376 ? -20.673 -25.191 -15.276 1.00 16.91 378 TYR C CA 1
ATOM 10352 C C . TYR C 1 376 ? -21.724 -24.412 -16.054 1.00 13.66 378 TYR C C 1
ATOM 10353 O O . TYR C 1 376 ? -21.536 -24.108 -17.235 1.00 19.03 378 TYR C O 1
ATOM 10362 N N . ILE C 1 377 ? -22.841 -24.092 -15.405 1.00 15.82 379 ILE C N 1
ATOM 10363 C CA . ILE C 1 377 ? -23.909 -23.327 -16.053 1.00 16.00 379 ILE C CA 1
ATOM 10364 C C . ILE C 1 377 ? -23.392 -21.957 -16.499 1.00 18.06 379 ILE C C 1
ATOM 10365 O O . ILE C 1 377 ? -23.652 -21.509 -17.623 1.00 17.83 379 ILE C O 1
ATOM 10370 N N . GLY C 1 378 ? -22.634 -21.297 -15.626 1.00 17.60 380 GLY C N 1
ATOM 10371 C CA . GLY C 1 378 ? -22.101 -19.995 -15.981 1.00 12.88 380 GLY C CA 1
ATOM 10372 C C . GLY C 1 378 ? -21.251 -20.105 -17.238 1.00 14.36 380 GLY C C 1
ATOM 10373 O O . GLY C 1 378 ? -21.342 -19.263 -18.133 1.00 14.57 380 GLY C O 1
ATOM 10374 N N . LEU C 1 379 ? -20.432 -21.153 -17.302 1.00 13.61 381 LEU C N 1
ATOM 10375 C CA . LEU C 1 379 ? -19.557 -21.372 -18.451 1.00 13.36 381 LEU C CA 1
ATOM 10376 C C . LEU C 1 379 ? -20.319 -21.635 -19.748 1.00 14.83 381 LEU C C 1
ATOM 10377 O O . LEU C 1 379 ? -19.908 -21.181 -20.823 1.00 13.65 381 LEU C O 1
ATOM 10382 N N . LEU C 1 380 ? -21.412 -22.387 -19.641 1.00 15.84 382 LEU C N 1
ATOM 10383 C CA . LEU C 1 380 ? -22.264 -22.702 -20.786 1.00 16.59 382 LEU C CA 1
ATOM 10384 C C . LEU C 1 380 ? -22.872 -21.413 -21.325 1.00 17.88 382 LEU C C 1
ATOM 10385 O O . LEU C 1 380 ? -22.850 -21.136 -22.538 1.00 18.07 382 LEU C O 1
ATOM 10390 N N . ALA C 1 381 ? -23.411 -20.614 -20.414 1.00 14.02 383 ALA C N 1
ATOM 10391 C CA . ALA C 1 381 ? -24.031 -19.346 -20.772 1.00 14.44 383 ALA C CA 1
ATOM 10392 C C . ALA C 1 381 ? -23.057 -18.360 -21.409 1.00 16.42 383 ALA C C 1
ATOM 10393 O O . ALA C 1 381 ? -23.390 -17.686 -22.385 1.00 17.77 383 ALA C O 1
ATOM 10395 N N . LYS C 1 382 ? -21.852 -18.263 -20.864 1.00 15.28 384 LYS C N 1
ATOM 10396 C CA . LYS C 1 382 ? -20.887 -17.321 -21.414 1.00 15.27 384 LYS C CA 1
ATOM 10397 C C . LYS C 1 382 ? -20.516 -17.672 -22.859 1.00 15.71 384 LYS C C 1
ATOM 10398 O O . LYS C 1 382 ? -20.378 -16.791 -23.699 1.00 17.01 384 LYS C O 1
ATOM 10404 N N . HIS C 1 383 ? -20.372 -18.963 -23.127 1.00 17.76 385 HIS C N 1
ATOM 10405 C CA . HIS C 1 383 ? -20.026 -19.464 -24.457 1.00 18.40 385 HIS C CA 1
ATOM 10406 C C . HIS C 1 383 ? -21.175 -19.143 -25.399 1.00 20.57 385 HIS C C 1
ATOM 10407 O O . HIS C 1 383 ? -20.961 -18.658 -26.514 1.00 19.62 385 HIS C O 1
ATOM 10414 N N . LEU C 1 384 ? -22.398 -19.411 -24.959 1.00 18.53 386 LEU C N 1
ATOM 10415 C CA . LEU C 1 384 ? -23.561 -19.118 -25.786 1.00 19.67 386 LEU C CA 1
ATOM 10416 C C . LEU C 1 384 ? -23.676 -17.615 -26.071 1.00 20.20 386 LEU C C 1
ATOM 10417 O O . LEU C 1 384 ? -24.130 -17.218 -27.146 1.00 21.23 386 LEU C O 1
ATOM 10422 N N . ASP C 1 385 ? -23.260 -16.781 -25.117 1.00 21.92 387 ASP C N 1
ATOM 10423 C CA . ASP C 1 385 ? -23.339 -15.326 -25.289 1.00 22.56 387 ASP C CA 1
ATOM 10424 C C . ASP C 1 385 ? -22.351 -14.836 -26.340 1.00 19.20 387 ASP C C 1
ATOM 10425 O O . ASP C 1 385 ? -22.646 -13.908 -27.090 1.00 19.96 387 ASP C O 1
ATOM 10430 N N . VAL C 1 386 ? -21.177 -15.458 -26.380 1.00 19.44 388 VAL C N 1
ATOM 10431 C CA . VAL C 1 386 ? -20.156 -15.106 -27.361 1.00 20.04 388 VAL C CA 1
ATOM 10432 C C . VAL C 1 386 ? -20.659 -15.455 -28.779 1.00 18.78 388 VAL C C 1
ATOM 10433 O O . VAL C 1 386 ? -20.285 -14.792 -29.756 1.00 20.16 388 VAL C O 1
ATOM 10437 N N . GLN C 1 387 ? -21.506 -16.480 -28.892 1.00 18.08 389 GLN C N 1
ATOM 10438 C CA . GLN C 1 387 ? -22.048 -16.864 -30.214 1.00 20.50 389 GLN C CA 1
ATOM 10439 C C . GLN C 1 387 ? -23.039 -15.805 -30.659 1.00 19.25 389 GLN C C 1
ATOM 10440 O O . GLN C 1 387 ? -23.066 -15.405 -31.825 1.00 22.27 389 GLN C O 1
ATOM 10446 N N . ILE C 1 388 ? -23.876 -15.365 -29.721 1.00 20.30 390 ILE C N 1
ATOM 10447 C CA . ILE C 1 388 ? -24.878 -14.345 -29.995 1.00 18.77 390 ILE C CA 1
ATOM 10448 C C . ILE C 1 388 ? -24.187 -13.063 -30.452 1.00 21.06 390 ILE C C 1
ATOM 10449 O O . ILE C 1 388 ? -24.689 -12.347 -31.324 1.00 20.60 390 ILE C O 1
ATOM 10454 N N . ALA C 1 389 ? -23.018 -12.788 -29.880 1.00 17.20 391 ALA C N 1
ATOM 10455 C CA . ALA C 1 389 ? -22.273 -11.593 -30.242 1.00 18.25 391 ALA C CA 1
ATOM 10456 C C . ALA C 1 389 ? -21.810 -11.674 -31.700 1.00 20.09 391 ALA C C 1
ATOM 10457 O O . ALA C 1 389 ? -21.825 -10.677 -32.418 1.00 19.96 391 ALA C O 1
ATOM 10459 N N . LEU C 1 390 ? -21.405 -12.860 -32.138 1.00 21.45 392 LEU C N 1
ATOM 10460 C CA . LEU C 1 390 ? -20.963 -13.026 -33.523 1.00 23.12 392 LEU C CA 1
ATOM 10461 C C . LEU C 1 390 ? -22.140 -12.833 -34.470 1.00 24.47 392 LEU C C 1
ATOM 10462 O O . LEU C 1 390 ? -22.013 -12.181 -35.511 1.00 27.42 392 LEU C O 1
ATOM 10467 N N . LEU C 1 391 ? -23.284 -13.406 -34.102 1.00 24.09 393 LEU C N 1
ATOM 10468 C CA . LEU C 1 391 ? -24.497 -13.307 -34.910 1.00 25.43 393 LEU C CA 1
ATOM 10469 C C . LEU C 1 391 ? -25.011 -11.882 -35.071 1.00 25.32 393 LEU C C 1
ATOM 10470 O O . LEU C 1 391 ? -25.476 -11.494 -36.144 1.00 24.77 393 LEU C O 1
ATOM 10475 N N . ALA C 1 392 ? -24.931 -11.103 -34.001 1.00 23.76 394 ALA C N 1
ATOM 10476 C CA . ALA C 1 392 ? -25.429 -9.733 -34.011 1.00 23.07 394 ALA C CA 1
ATOM 10477 C C . ALA C 1 392 ? -24.549 -8.687 -34.686 1.00 23.89 394 ALA C C 1
ATOM 10478 O O . ALA C 1 392 ? -25.037 -7.626 -35.062 1.00 24.55 394 ALA C O 1
ATOM 10480 N N . SER C 1 393 ? -23.261 -8.971 -34.831 1.00 24.90 395 SER C N 1
ATOM 10481 C CA . SER C 1 393 ? -22.340 -7.999 -35.411 1.00 25.93 395 SER C CA 1
ATOM 10482 C C . SER C 1 393 ? -21.936 -8.313 -36.843 1.00 28.52 395 SER C C 1
ATOM 10483 O O . SER C 1 393 ? -21.344 -9.358 -37.117 1.00 28.77 395 SER C O 1
ATOM 10486 N N . PRO C 1 394 ? -22.233 -7.394 -37.775 1.00 29.65 396 PRO C N 1
ATOM 10487 C CA . PRO C 1 394 ? -21.904 -7.564 -39.193 1.00 33.15 396 PRO C CA 1
ATOM 10488 C C . PRO C 1 394 ? -20.428 -7.872 -39.427 1.00 34.40 396 PRO C C 1
ATOM 10489 O O . PRO C 1 394 ? -20.079 -8.615 -40.345 1.00 35.03 396 PRO C O 1
ATOM 10493 N N . GLU C 1 395 ? -19.559 -7.302 -38.596 1.00 34.78 397 GLU C N 1
ATOM 10494 C CA . GLU C 1 395 ? -18.125 -7.530 -38.740 1.00 35.97 397 GLU C CA 1
ATOM 10495 C C . GLU C 1 395 ? -17.749 -8.998 -38.540 1.00 34.77 397 GLU C C 1
ATOM 10496 O O . GLU C 1 395 ? -16.737 -9.461 -39.075 1.00 32.64 397 GLU C O 1
ATOM 10502 N N . PHE C 1 396 ? -18.566 -9.729 -37.782 1.00 32.94 398 PHE C N 1
ATOM 10503 C CA . PHE C 1 396 ? -18.278 -11.129 -37.479 1.00 30.64 398 PHE C CA 1
ATOM 10504 C C . PHE C 1 396 ? -19.342 -12.153 -37.880 1.00 29.00 398 PHE C C 1
ATOM 10505 O O . PHE C 1 396 ? -19.097 -13.357 -37.793 1.00 29.20 398 PHE C O 1
ATOM 10513 N N . SER C 1 397 ? -20.518 -11.696 -38.293 1.00 28.32 399 SER C N 1
ATOM 10514 C CA . SER C 1 397 ? -21.593 -12.620 -38.647 1.00 28.39 399 SER C CA 1
ATOM 10515 C C . SER C 1 397 ? -21.484 -13.207 -40.054 1.00 30.12 399 SER C C 1
ATOM 10516 O O . SER C 1 397 ? -22.354 -13.962 -40.486 1.00 26.68 399 SER C O 1
ATOM 10519 N N . ASN C 1 398 ? -20.414 -12.871 -40.762 1.00 30.19 400 ASN C N 1
ATOM 10520 C CA . ASN C 1 398 ? -20.231 -13.366 -42.121 1.00 31.14 400 ASN C CA 1
ATOM 10521 C C . ASN C 1 398 ? -21.409 -13.012 -43.029 1.00 29.87 400 ASN C C 1
ATOM 10522 O O . ASN C 1 398 ? -21.980 -13.884 -43.680 1.00 30.51 400 ASN C O 1
ATOM 10527 N N . GLY C 1 399 ? -21.786 -11.736 -43.044 1.00 30.60 401 GLY C N 1
ATOM 10528 C CA . GLY C 1 399 ? -22.861 -11.293 -43.913 1.00 30.40 401 GLY C CA 1
ATOM 10529 C C . GLY C 1 399 ? -24.288 -11.170 -43.413 1.00 31.17 401 GLY C C 1
ATOM 10530 O O . GLY C 1 399 ? -25.166 -10.816 -44.199 1.00 29.45 401 GLY C O 1
ATOM 10531 N N . LEU C 1 400 ? -24.548 -11.449 -42.137 1.00 29.40 402 LEU C N 1
ATOM 10532 C CA . LEU C 1 400 ? -25.915 -11.335 -41.631 1.00 28.83 402 LEU C CA 1
ATOM 10533 C C . LEU C 1 400 ? -26.236 -9.885 -41.303 1.00 29.29 402 LEU C C 1
ATOM 10534 O O . LEU C 1 400 ? -25.335 -9.090 -41.024 1.00 28.96 402 LEU C O 1
ATOM 10539 N N . PRO C 1 401 ? -27.529 -9.513 -41.349 1.00 28.24 403 PRO C N 1
ATOM 10540 C CA . PRO C 1 401 ? -27.930 -8.138 -41.047 1.00 28.37 403 PRO C CA 1
ATOM 10541 C C . PRO C 1 401 ? -27.561 -7.793 -39.611 1.00 29.79 403 PRO C C 1
ATOM 10542 O O . PRO C 1 401 ? -27.548 -8.671 -38.746 1.00 26.94 403 PRO C O 1
ATOM 10546 N N . PRO C 1 402 ? -27.253 -6.513 -39.341 1.00 30.41 404 PRO C N 1
ATOM 10547 C CA . PRO C 1 402 ? -26.887 -6.064 -37.992 1.00 30.69 404 PRO C CA 1
ATOM 10548 C C . PRO C 1 402 ? -28.003 -6.368 -37.002 1.00 30.96 404 PRO C C 1
ATOM 10549 O O . PRO C 1 402 ? -29.166 -6.053 -37.260 1.00 30.83 404 PRO C O 1
ATOM 10553 N N . SER C 1 403 ? -27.645 -6.978 -35.876 1.00 30.00 405 SER C N 1
ATOM 10554 C CA . SER C 1 403 ? -28.623 -7.328 -34.851 1.00 29.78 405 SER C CA 1
ATOM 10555 C C . SER C 1 403 ? -29.759 -8.167 -35.439 1.00 29.19 405 SER C C 1
ATOM 10556 O O . SER C 1 403 ? -30.893 -8.124 -34.964 1.00 28.51 405 SER C O 1
ATOM 10559 N N . LEU C 1 404 ? -29.439 -8.925 -36.482 1.00 27.83 406 LEU C N 1
ATOM 10560 C CA . LEU C 1 404 ? -30.406 -9.794 -37.140 1.00 26.93 406 LEU C CA 1
ATOM 10561 C C . LEU C 1 404 ? -31.724 -9.105 -37.488 1.00 26.57 406 LEU C C 1
ATOM 10562 O O . LEU C 1 404 ? -32.805 -9.680 -37.343 1.00 23.66 406 LEU C O 1
ATOM 10567 N N . LEU C 1 405 ? -31.617 -7.862 -37.939 1.00 28.64 407 LEU C N 1
ATOM 10568 C CA . LEU C 1 405 ? -32.774 -7.082 -38.350 1.00 32.84 407 LEU C CA 1
ATOM 10569 C C . LEU C 1 405 ? -33.529 -7.862 -39.432 1.00 34.11 407 LEU C C 1
ATOM 10570 O O . LEU C 1 405 ? -32.915 -8.571 -40.236 1.00 33.54 407 LEU C O 1
ATOM 10575 N N . GLY C 1 406 ? -34.854 -7.733 -39.445 1.00 33.40 408 GLY C N 1
ATOM 10576 C CA . GLY C 1 406 ? -35.660 -8.445 -40.423 1.00 34.98 408 GLY C CA 1
ATOM 10577 C C . GLY C 1 406 ? -36.047 -7.615 -41.636 1.00 36.42 408 GLY C C 1
ATOM 10578 O O . GLY C 1 406 ? -35.489 -7.790 -42.720 1.00 35.53 408 GLY C O 1
ATOM 10579 N N . ASN C 1 407 ? -36.998 -6.705 -41.456 1.00 36.56 409 ASN C N 1
ATOM 10580 C CA . ASN C 1 407 ? -37.455 -5.862 -42.555 1.00 39.39 409 ASN C CA 1
ATOM 10581 C C . ASN C 1 407 ? -36.597 -4.616 -42.766 1.00 39.93 409 ASN C C 1
ATOM 10582 O O . ASN C 1 407 ? -36.868 -3.556 -42.205 1.00 40.25 409 ASN C O 1
ATOM 10587 N N . ARG C 1 408 ? -35.566 -4.761 -43.593 1.00 43.20 410 ARG C N 1
ATOM 10588 C CA . ARG C 1 408 ? -34.646 -3.674 -43.911 1.00 48.12 410 ARG C CA 1
ATOM 10589 C C . ARG C 1 408 ? -35.390 -2.442 -44.428 1.00 49.20 410 ARG C C 1
ATOM 10590 O O . ARG C 1 408 ? -34.936 -1.315 -44.242 1.00 48.59 410 ARG C O 1
ATOM 10598 N N . GLU C 1 409 ? -36.525 -2.668 -45.084 1.00 51.07 411 GLU C N 1
ATOM 10599 C CA . GLU C 1 409 ? -37.323 -1.582 -45.641 1.00 53.37 411 GLU C CA 1
ATOM 10600 C C . GLU C 1 409 ? -37.651 -0.522 -44.588 1.00 53.48 411 GLU C C 1
ATOM 10601 O O . GLU C 1 409 ? -37.505 0.676 -44.839 1.00 53.47 411 GLU C O 1
ATOM 10607 N N . ARG C 1 410 ? -38.082 -0.960 -43.409 1.00 52.39 412 ARG C N 1
ATOM 10608 C CA . ARG C 1 410 ? -38.398 -0.034 -42.324 1.00 52.13 412 ARG C CA 1
ATOM 10609 C C . ARG C 1 410 ? -37.102 0.405 -41.661 1.00 51.11 412 ARG C C 1
ATOM 10610 O O . ARG C 1 410 ? -36.567 -0.301 -40.807 1.00 49.91 412 ARG C O 1
ATOM 10618 N N . LYS C 1 411 ? -36.602 1.571 -42.055 1.00 49.36 413 LYS C N 1
ATOM 10619 C CA . LYS C 1 411 ? -35.355 2.092 -41.504 1.00 48.52 413 LYS C CA 1
ATOM 10620 C C . LYS C 1 411 ? -35.380 2.254 -39.984 1.00 48.10 413 LYS C C 1
ATOM 10621 O O . LYS C 1 411 ? -34.347 2.526 -39.368 1.00 48.20 413 LYS C O 1
ATOM 10627 N N . VAL C 1 412 ? -36.550 2.085 -39.375 1.00 45.95 414 VAL C N 1
ATOM 10628 C CA . VAL C 1 412 ? -36.663 2.221 -37.926 1.00 45.43 414 VAL C CA 1
ATOM 10629 C C . VAL C 1 412 ? -36.373 0.922 -37.179 1.00 43.58 414 VAL C C 1
ATOM 10630 O O . VAL C 1 412 ? -36.036 0.944 -35.996 1.00 45.51 414 VAL C O 1
ATOM 10634 N N . ASN C 1 413 ? -36.493 -0.208 -37.869 1.00 41.20 415 ASN C N 1
ATOM 10635 C CA . ASN C 1 413 ? -36.255 -1.505 -37.241 1.00 39.76 415 ASN C CA 1
ATOM 10636 C C . ASN C 1 413 ? -34.825 -1.697 -36.742 1.00 38.81 415 ASN C C 1
ATOM 10637 O O . ASN C 1 413 ? -33.864 -1.407 -37.455 1.00 37.61 415 ASN C O 1
ATOM 10642 N N . MET C 1 414 ? -34.698 -2.201 -35.516 1.00 35.53 416 MET C N 1
ATOM 10643 C CA . MET C 1 414 ? -33.397 -2.442 -34.899 1.00 33.87 416 MET C CA 1
ATOM 10644 C C . MET C 1 414 ? -33.187 -3.928 -34.617 1.00 32.50 416 MET C C 1
ATOM 10645 O O . MET C 1 414 ? -32.168 -4.328 -34.053 1.00 31.28 416 MET C O 1
ATOM 10650 N N . GLY C 1 415 ? -34.168 -4.738 -34.994 1.00 29.34 417 GLY C N 1
ATOM 10651 C CA . GLY C 1 415 ? -34.071 -6.171 -34.800 1.00 29.54 417 GLY C CA 1
ATOM 10652 C C . GLY C 1 415 ? -33.992 -6.665 -33.366 1.00 30.47 417 GLY C C 1
ATOM 10653 O O . GLY C 1 415 ? -34.751 -6.234 -32.493 1.00 27.98 417 GLY C O 1
ATOM 10654 N N . LEU C 1 416 ? -33.054 -7.578 -33.134 1.00 28.58 418 LEU C N 1
ATOM 10655 C CA . LEU C 1 416 ? -32.866 -8.186 -31.823 1.00 28.15 418 LEU C CA 1
ATOM 10656 C C . LEU C 1 416 ? -31.842 -7.483 -30.931 1.00 27.14 418 LEU C C 1
ATOM 10657 O O . LEU C 1 416 ? -31.290 -8.088 -30.010 1.00 25.48 418 LEU C O 1
ATOM 10662 N N . LYS C 1 417 ? -31.592 -6.207 -31.195 1.00 27.67 419 LYS C N 1
ATOM 10663 C CA . LYS C 1 417 ? -30.634 -5.458 -30.389 1.00 28.87 419 LYS C CA 1
ATOM 10664 C C . LYS C 1 417 ? -31.035 -5.464 -28.909 1.00 28.64 419 LYS C C 1
ATOM 10665 O O . LYS C 1 417 ? -30.196 -5.651 -28.028 1.00 27.42 419 LYS C O 1
ATOM 10671 N N . GLY C 1 418 ? -32.320 -5.260 -28.645 1.00 27.95 420 GLY C N 1
ATOM 10672 C CA . GLY C 1 418 ? -32.799 -5.259 -27.275 1.00 26.58 420 GLY C CA 1
ATOM 10673 C C . GLY C 1 418 ? -32.625 -6.622 -26.640 1.00 26.38 420 GLY C C 1
ATOM 10674 O O . GLY C 1 418 ? -32.233 -6.735 -25.471 1.00 24.86 420 GLY C O 1
ATOM 10675 N N . LEU C 1 419 ? -32.914 -7.662 -27.421 1.00 24.04 421 LEU C N 1
ATOM 10676 C CA . LEU C 1 419 ? -32.805 -9.040 -26.956 1.00 21.69 421 LEU C CA 1
ATOM 10677 C C . LEU C 1 419 ? -31.363 -9.395 -26.582 1.00 22.76 421 LEU C C 1
ATOM 10678 O O . LEU C 1 419 ? -31.125 -10.078 -25.576 1.00 21.75 421 LEU C O 1
ATOM 10683 N N . GLN C 1 420 ? -30.396 -8.938 -27.376 1.00 19.76 422 GLN C N 1
ATOM 10684 C CA . GLN C 1 420 ? -29.007 -9.234 -27.047 1.00 19.17 422 GLN C CA 1
ATOM 10685 C C . GLN C 1 420 ? -28.668 -8.593 -25.699 1.00 19.97 422 GLN C C 1
ATOM 10686 O O . GLN C 1 420 ? -28.010 -9.209 -24.868 1.00 21.33 422 GLN C O 1
ATOM 10692 N N . ILE C 1 421 ? -29.112 -7.357 -25.496 1.00 20.51 423 ILE C N 1
ATOM 10693 C CA . ILE C 1 421 ? -28.842 -6.651 -24.248 1.00 20.54 423 ILE C CA 1
ATOM 10694 C C . ILE C 1 421 ? -29.400 -7.430 -23.075 1.00 20.39 423 ILE C C 1
ATOM 10695 O O . ILE C 1 421 ? -28.761 -7.537 -22.029 1.00 21.08 423 ILE C O 1
ATOM 10700 N N . CYS C 1 422 ? -30.597 -7.984 -23.241 1.00 22.95 424 CYS C N 1
ATOM 10701 C CA . CYS C 1 422 ? -31.194 -8.749 -22.163 1.00 22.23 424 CYS C CA 1
ATOM 10702 C C . CYS C 1 422 ? -30.319 -9.967 -21.886 1.00 22.11 424 CYS C C 1
ATOM 10703 O O . CYS C 1 422 ? -30.058 -10.310 -20.727 1.00 21.02 424 CYS C O 1
ATOM 10706 N N . GLY C 1 423 ? -29.857 -10.614 -22.953 1.00 17.54 425 GLY C N 1
ATOM 10707 C CA . GLY C 1 423 ? -28.991 -11.771 -22.795 1.00 15.27 425 GLY C CA 1
ATOM 10708 C C . GLY C 1 423 ? -27.704 -11.363 -22.091 1.00 18.58 425 GLY C C 1
ATOM 10709 O O . GLY C 1 423 ? -27.232 -12.062 -21.192 1.00 20.21 425 GLY C O 1
ATOM 10710 N N . ASN C 1 424 ? -27.141 -10.223 -22.491 1.00 17.75 426 ASN C N 1
ATOM 10711 C CA . ASN C 1 424 ? -25.905 -9.711 -21.890 1.00 16.09 426 ASN C CA 1
ATOM 10712 C C . ASN C 1 424 ? -26.098 -9.390 -20.401 1.00 17.35 426 ASN C C 1
ATOM 10713 O O . ASN C 1 424 ? -25.126 -9.263 -19.665 1.00 14.96 426 ASN C O 1
ATOM 10718 N N . SER C 1 425 ? -27.341 -9.230 -19.966 1.00 17.08 427 SER C N 1
ATOM 10719 C CA . SER C 1 425 ? -27.583 -8.891 -18.567 1.00 20.62 427 SER C CA 1
ATOM 10720 C C . SER C 1 425 ? -27.753 -10.129 -17.712 1.00 22.36 427 SER C C 1
ATOM 10721 O O . SER C 1 425 ? -27.516 -10.105 -16.506 1.00 26.60 427 SER C O 1
ATOM 10724 N N . ILE C 1 426 ? -28.146 -11.225 -18.348 1.00 19.08 428 ILE C N 1
ATOM 10725 C CA . ILE C 1 426 ? -28.375 -12.477 -17.648 1.00 19.20 428 ILE C CA 1
ATOM 10726 C C . ILE C 1 426 ? -27.115 -13.328 -17.504 1.00 18.35 428 ILE C C 1
ATOM 10727 O O . ILE C 1 426 ? -26.846 -13.870 -16.440 1.00 17.21 428 ILE C O 1
ATOM 10732 N N . MET C 1 427 ? -26.340 -13.443 -18.576 1.00 17.15 429 MET C N 1
ATOM 10733 C CA . MET C 1 427 ? -25.135 -14.265 -18.542 1.00 18.23 429 MET C CA 1
ATOM 10734 C C . MET C 1 427 ? -24.162 -13.943 -17.405 1.00 16.24 429 MET C C 1
ATOM 10735 O O . MET C 1 427 ? -23.693 -14.841 -16.718 1.00 18.65 429 MET C O 1
ATOM 10740 N N . PRO C 1 428 ? -23.840 -12.660 -17.197 1.00 15.13 430 PRO C N 1
ATOM 10741 C CA . PRO C 1 428 ? -22.903 -12.327 -16.113 1.00 16.92 430 PRO C CA 1
ATOM 10742 C C . PRO C 1 428 ? -23.447 -12.733 -14.743 1.00 16.84 430 PRO C C 1
ATOM 10743 O O . PRO C 1 428 ? -22.691 -13.087 -13.837 1.00 18.31 430 PRO C O 1
ATOM 10747 N N . LEU C 1 429 ? -24.763 -12.680 -14.597 1.00 15.89 431 LEU C N 1
ATOM 10748 C CA . LEU C 1 429 ? -25.390 -13.062 -13.340 1.00 18.47 431 LEU C CA 1
ATOM 10749 C C . LEU C 1 429 ? -25.189 -14.560 -13.126 1.00 18.21 431 LEU C C 1
ATOM 10750 O O . LEU C 1 429 ? -25.002 -15.031 -12.000 1.00 10.10 431 LEU C O 1
ATOM 10755 N N . LEU C 1 430 ? -25.213 -15.323 -14.213 1.00 14.49 432 LEU C N 1
ATOM 10756 C CA . LEU C 1 430 ? -25.025 -16.762 -14.089 1.00 14.53 432 LEU C CA 1
ATOM 10757 C C . LEU C 1 430 ? -23.587 -17.084 -13.674 1.00 16.40 432 LEU C C 1
ATOM 10758 O O . LEU C 1 430 ? -23.356 -18.035 -12.916 1.00 16.65 432 LEU C O 1
ATOM 10763 N N . THR C 1 431 ? -22.617 -16.308 -14.148 1.00 14.79 433 THR C N 1
ATOM 10764 C CA . THR C 1 431 ? -21.244 -16.579 -13.734 1.00 13.43 433 THR C CA 1
ATOM 10765 C C . THR C 1 431 ? -21.101 -16.139 -12.263 1.00 12.49 433 THR C C 1
ATOM 10766 O O . THR C 1 431 ? -20.346 -16.733 -11.514 1.00 15.66 433 THR C O 1
ATOM 10770 N N . PHE C 1 432 ? -21.862 -15.124 -11.864 1.00 14.84 434 PHE C N 1
ATOM 10771 C CA . PHE C 1 432 ? -21.849 -14.650 -10.475 1.00 15.51 434 PHE C CA 1
ATOM 10772 C C . PHE C 1 432 ? -22.304 -15.797 -9.560 1.00 14.19 434 PHE C C 1
ATOM 10773 O O . PHE C 1 432 ? -21.704 -16.055 -8.497 1.00 12.94 434 PHE C O 1
ATOM 10781 N N . TYR C 1 433 ? -23.373 -16.479 -9.973 1.00 14.03 435 TYR C N 1
ATOM 10782 C CA . TYR C 1 433 ? -23.906 -17.607 -9.222 1.00 13.98 435 TYR C CA 1
ATOM 10783 C C . TYR C 1 433 ? -22.949 -18.786 -9.303 1.00 13.78 435 TYR C C 1
ATOM 10784 O O . TYR C 1 433 ? -23.031 -19.713 -8.502 1.00 15.80 435 TYR C O 1
ATOM 10793 N N . GLY C 1 434 ? -22.023 -18.733 -10.261 1.00 14.90 436 GLY C N 1
ATOM 10794 C CA . GLY C 1 434 ? -21.027 -19.782 -10.397 1.00 14.49 436 GLY C CA 1
ATOM 10795 C C . GLY C 1 434 ? -20.024 -19.771 -9.242 1.00 15.21 436 GLY C C 1
ATOM 10796 O O . GLY C 1 434 ? -19.155 -20.634 -9.145 1.00 13.27 436 GLY C O 1
ATOM 10797 N N . ASN C 1 435 ? -20.111 -18.761 -8.384 1.00 16.74 437 ASN C N 1
ATOM 10798 C CA . ASN C 1 435 ? -19.246 -18.698 -7.206 1.00 17.20 437 ASN C CA 1
ATOM 10799 C C . ASN C 1 435 ? -19.630 -19.885 -6.315 1.00 16.78 437 ASN C C 1
ATOM 10800 O O . ASN C 1 435 ? -20.694 -20.468 -6.485 1.00 20.46 437 ASN C O 1
ATOM 10805 N N . SER C 1 436 ? -18.771 -20.239 -5.366 1.00 16.76 438 SER C N 1
ATOM 10806 C CA . SER C 1 436 ? -19.033 -21.379 -4.498 1.00 18.23 438 SER C CA 1
ATOM 10807 C C . SER C 1 436 ? -19.495 -20.955 -3.117 1.00 16.74 438 SER C C 1
ATOM 10808 O O . SER C 1 436 ? -19.288 -19.808 -2.717 1.00 15.83 438 SER C O 1
ATOM 10811 N N . ILE C 1 437 ? -20.123 -21.885 -2.402 1.00 14.39 439 ILE C N 1
ATOM 10812 C CA . ILE C 1 437 ? -20.581 -21.623 -1.044 1.00 17.12 439 ILE C CA 1
ATOM 10813 C C . ILE C 1 437 ? -20.122 -22.694 -0.046 1.00 18.13 439 ILE C C 1
ATOM 10814 O O . ILE C 1 437 ? -20.086 -22.437 1.154 1.00 18.82 439 ILE C O 1
ATOM 10819 N N . ALA C 1 438 ? -19.730 -23.876 -0.530 1.00 18.24 440 ALA C N 1
ATOM 10820 C CA . ALA C 1 438 ? -19.300 -24.952 0.372 1.00 19.25 440 ALA C CA 1
ATOM 10821 C C . ALA C 1 438 ? -18.103 -24.556 1.234 1.00 22.53 440 ALA C C 1
ATOM 10822 O O . ALA C 1 438 ? -18.004 -24.941 2.406 1.00 18.76 440 ALA C O 1
ATOM 10824 N N . ASP C 1 439 ? -17.200 -23.784 0.642 1.00 18.68 441 ASP C N 1
ATOM 10825 C CA . ASP C 1 439 ? -15.997 -23.308 1.320 1.00 23.72 441 ASP C CA 1
ATOM 10826 C C . ASP C 1 439 ? -16.284 -22.211 2.359 1.00 23.05 441 ASP C C 1
ATOM 10827 O O . ASP C 1 439 ? -15.420 -21.864 3.163 1.00 25.33 441 ASP C O 1
ATOM 10832 N N . ARG C 1 440 ? -17.492 -21.661 2.334 1.00 20.69 442 ARG C N 1
ATOM 10833 C CA . ARG C 1 440 ? -17.857 -20.600 3.260 1.00 21.75 442 ARG C CA 1
ATOM 10834 C C . ARG C 1 440 ? -18.617 -21.113 4.481 1.00 19.67 442 ARG C C 1
ATOM 10835 O O . ARG C 1 440 ? -19.356 -20.357 5.102 1.00 18.60 442 ARG C O 1
ATOM 10843 N N . PHE C 1 441 ? -18.438 -22.381 4.846 1.00 18.16 443 PHE C N 1
ATOM 10844 C CA . PHE C 1 441 ? -19.178 -22.889 5.999 1.00 17.95 443 PHE C CA 1
ATOM 10845 C C . PHE C 1 441 ? -18.716 -22.273 7.303 1.00 21.19 443 PHE C C 1
ATOM 10846 O O . PHE C 1 441 ? -17.537 -21.977 7.474 1.00 20.14 443 PHE C O 1
ATOM 10854 N N . PRO C 1 442 ? -19.662 -22.042 8.228 1.00 19.57 444 PRO C N 1
ATOM 10855 C CA . PRO C 1 442 ? -19.383 -21.459 9.543 1.00 19.93 444 PRO C CA 1
ATOM 10856 C C . PRO C 1 442 ? -18.838 -22.547 10.472 1.00 17.74 444 PRO C C 1
ATOM 10857 O O . PRO C 1 442 ? -19.484 -23.574 10.698 1.00 21.64 444 PRO C O 1
ATOM 10861 N N . THR C 1 443 ? -17.639 -22.332 10.996 1.00 16.90 445 THR C N 1
ATOM 10862 C CA . THR C 1 443 ? -17.021 -23.321 11.870 1.00 19.93 445 THR C CA 1
ATOM 10863 C C . THR C 1 443 ? -17.544 -23.281 13.311 1.00 20.30 445 THR C C 1
ATOM 10864 O O . THR C 1 443 ? -17.243 -24.175 14.104 1.00 20.82 445 THR C O 1
ATOM 10868 N N . HIS C 1 444 ? -18.347 -22.268 13.630 1.00 19.66 446 HIS C N 1
ATOM 10869 C CA . HIS C 1 444 ? -18.908 -22.106 14.981 1.00 20.32 446 HIS C CA 1
ATOM 10870 C C . HIS C 1 444 ? -20.356 -22.598 15.086 1.00 22.67 446 HIS C C 1
ATOM 10871 O O . HIS C 1 444 ? -21.031 -22.367 16.098 1.00 20.89 446 HIS C O 1
ATOM 10878 N N . ALA C 1 445 ? -20.829 -23.270 14.039 1.00 21.38 447 ALA C N 1
ATOM 10879 C CA . ALA C 1 445 ? -22.207 -23.763 13.981 1.00 23.70 447 ALA C CA 1
ATOM 10880 C C . ALA C 1 445 ? -22.679 -24.720 15.082 1.00 21.07 447 ALA C C 1
ATOM 10881 O O . ALA C 1 445 ? -21.964 -25.630 15.505 1.00 20.79 447 ALA C O 1
ATOM 10883 N N . GLU C 1 446 ? -23.914 -24.499 15.521 1.00 24.61 448 GLU C N 1
ATOM 10884 C CA . GLU C 1 446 ? -24.565 -25.324 16.535 1.00 24.22 448 GLU C CA 1
ATOM 10885 C C . GLU C 1 446 ? -23.703 -25.613 17.771 1.00 23.24 448 GLU C C 1
ATOM 10886 O O . GLU C 1 446 ? -23.244 -26.741 17.976 1.00 20.40 448 GLU C O 1
ATOM 10892 N N . GLN C 1 447 ? -23.493 -24.593 18.597 1.00 26.15 449 GLN C N 1
ATOM 10893 C CA . GLN C 1 447 ? -22.700 -24.748 19.820 1.00 25.03 449 GLN C CA 1
ATOM 10894 C C . GLN C 1 447 ? -21.312 -25.323 19.533 1.00 25.95 449 GLN C C 1
ATOM 10895 O O . GLN C 1 447 ? -20.722 -25.988 20.380 1.00 23.59 449 GLN C O 1
ATOM 10901 N N . PHE C 1 448 ? -20.802 -25.059 18.330 1.00 24.21 450 PHE C N 1
ATOM 10902 C CA . PHE C 1 448 ? -19.492 -25.530 17.891 1.00 22.73 450 PHE C CA 1
ATOM 10903 C C . PHE C 1 448 ? -19.405 -27.046 17.711 1.00 24.62 450 PHE C C 1
ATOM 10904 O O . PHE C 1 448 ? -18.314 -27.595 17.574 1.00 25.40 450 PHE C O 1
ATOM 10912 N N . ASN C 1 449 ? -20.553 -27.721 17.710 1.00 22.63 451 ASN C N 1
ATOM 10913 C CA . ASN C 1 449 ? -20.578 -29.167 17.512 1.00 24.42 451 ASN C CA 1
ATOM 10914 C C . ASN C 1 449 ? -20.438 -29.496 16.024 1.00 22.94 451 ASN C C 1
ATOM 10915 O O . ASN C 1 449 ? -19.791 -30.471 15.647 1.00 21.21 451 ASN C O 1
ATOM 10920 N N . GLN C 1 450 ? -21.053 -28.674 15.184 1.00 24.16 452 GLN C N 1
ATOM 10921 C CA . GLN C 1 450 ? -20.988 -28.877 13.740 1.00 22.65 452 GLN C CA 1
ATOM 10922 C C . GLN C 1 450 ? -19.915 -27.947 13.186 1.00 20.36 452 GLN C C 1
ATOM 10923 O O . GLN C 1 450 ? -20.218 -27.006 12.442 1.00 23.96 452 GLN C O 1
ATOM 10929 N N . ASN C 1 451 ? -18.660 -28.218 13.553 1.00 21.44 453 ASN C N 1
ATOM 10930 C CA . ASN C 1 451 ? -17.551 -27.378 13.118 1.00 21.26 453 ASN C CA 1
ATOM 10931 C C . ASN C 1 451 ? -17.226 -27.520 11.641 1.00 20.76 453 ASN C C 1
ATOM 10932 O O . ASN C 1 451 ? -16.368 -26.805 11.120 1.00 21.22 453 ASN C O 1
ATOM 10937 N N . ILE C 1 452 ? -17.892 -28.468 10.986 1.00 21.83 454 ILE C N 1
ATOM 10938 C CA . ILE C 1 452 ? -17.799 -28.604 9.536 1.00 21.10 454 ILE C CA 1
ATOM 10939 C C . ILE C 1 452 ? -19.218 -28.939 9.122 1.00 21.41 454 ILE C C 1
ATOM 10940 O O . ILE C 1 452 ? -19.947 -29.632 9.841 1.00 23.04 454 ILE C O 1
ATOM 10945 N N . ASN C 1 453 ? -19.639 -28.371 8.003 1.00 18.53 455 ASN C N 1
ATOM 10946 C CA . ASN C 1 453 ? -20.961 -28.629 7.482 1.00 17.67 455 ASN C CA 1
ATOM 10947 C C . ASN C 1 453 ? -20.809 -28.361 5.993 1.00 18.46 455 ASN C C 1
ATOM 10948 O O . ASN C 1 453 ? -19.826 -27.745 5.570 1.00 18.81 455 ASN C O 1
ATOM 10953 N N . SER C 1 454 ? -21.758 -28.831 5.203 1.00 18.13 456 SER C N 1
ATOM 10954 C CA . SER C 1 454 ? -21.653 -28.709 3.748 1.00 16.84 456 SER C CA 1
ATOM 10955 C C . SER C 1 454 ? -22.327 -27.548 3.046 1.00 21.51 456 SER C C 1
ATOM 10956 O O . SER C 1 454 ? -22.068 -27.312 1.852 1.00 17.00 456 SER C O 1
ATOM 10959 N N . GLN C 1 455 ? -23.208 -26.843 3.752 1.00 18.75 457 GLN C N 1
ATOM 10960 C CA . GLN C 1 455 ? -23.962 -25.749 3.147 1.00 17.54 457 GLN C CA 1
ATOM 10961 C C . GLN C 1 455 ? -24.654 -26.313 1.900 1.00 15.57 457 GLN C C 1
ATOM 10962 O O . GLN C 1 455 ? -25.014 -25.576 0.980 1.00 13.85 457 GLN C O 1
ATOM 10968 N N . GLY C 1 456 ? -24.851 -27.627 1.912 1.00 18.42 458 GLY C N 1
ATOM 10969 C CA . GLY C 1 456 ? -25.481 -28.331 0.804 1.00 18.21 458 GLY C CA 1
ATOM 10970 C C . GLY C 1 456 ? -26.884 -27.883 0.451 1.00 20.05 458 GLY C C 1
ATOM 10971 O O . GLY C 1 456 ? -27.263 -27.881 -0.722 1.00 17.31 458 GLY C O 1
ATOM 10972 N N . TYR C 1 457 ? -27.659 -27.490 1.456 1.00 19.33 459 TYR C N 1
ATOM 10973 C CA . TYR C 1 457 ? -29.032 -27.050 1.232 1.00 18.04 459 TYR C CA 1
ATOM 10974 C C . TYR C 1 457 ? -29.089 -25.728 0.467 1.00 19.41 459 TYR C C 1
ATOM 10975 O O . TYR C 1 457 ? -29.809 -25.607 -0.532 1.00 20.90 459 TYR C O 1
ATOM 10984 N N . THR C 1 458 ? -28.343 -24.726 0.933 1.00 19.39 460 THR C N 1
ATOM 10985 C CA . THR C 1 458 ? -28.351 -23.436 0.251 1.00 16.90 460 THR C CA 1
ATOM 10986 C C . THR C 1 458 ? -27.627 -23.581 -1.087 1.00 16.36 460 THR C C 1
ATOM 10987 O O . THR C 1 458 ? -27.984 -22.927 -2.059 1.00 16.36 460 THR C O 1
ATOM 10991 N N . SER C 1 459 ? -26.627 -24.451 -1.150 1.00 16.68 461 SER C N 1
ATOM 10992 C CA . SER C 1 459 ? -25.941 -24.649 -2.424 1.00 17.55 461 SER C CA 1
ATOM 10993 C C . SER C 1 459 ? -26.970 -25.170 -3.448 1.00 14.48 461 SER C C 1
ATOM 10994 O O . SER C 1 459 ? -26.977 -24.746 -4.594 1.00 16.92 461 SER C O 1
ATOM 10997 N N . ALA C 1 460 ? -27.842 -26.084 -3.023 1.00 15.89 462 ALA C N 1
ATOM 10998 C CA . ALA C 1 460 ? -28.872 -26.628 -3.910 1.00 14.26 462 ALA C CA 1
ATOM 10999 C C . ALA C 1 460 ? -29.899 -25.553 -4.273 1.00 16.62 462 ALA C C 1
ATOM 11000 O O . ALA C 1 460 ? -30.324 -25.462 -5.433 1.00 13.88 462 ALA C O 1
ATOM 11002 N N . THR C 1 461 ? -30.313 -24.732 -3.305 1.00 13.53 463 THR C N 1
ATOM 11003 C CA . THR C 1 461 ? -31.282 -23.674 -3.623 1.00 16.89 463 THR C CA 1
ATOM 11004 C C . THR C 1 461 ? -30.669 -22.647 -4.564 1.00 16.84 463 THR C C 1
ATOM 11005 O O . THR C 1 461 ? -31.348 -22.125 -5.468 1.00 16.27 463 THR C O 1
ATOM 11009 N N . LEU C 1 462 ? -29.383 -22.356 -4.371 1.00 13.97 464 LEU C N 1
ATOM 11010 C CA . LEU C 1 462 ? -28.721 -21.419 -5.263 1.00 16.00 464 LEU C CA 1
ATOM 11011 C C . LEU C 1 462 ? -28.724 -22.059 -6.659 1.00 13.42 464 LEU C C 1
ATOM 11012 O O . LEU C 1 462 ? -28.963 -21.376 -7.653 1.00 14.93 464 LEU C O 1
ATOM 11017 N N . ALA C 1 463 ? -28.480 -23.369 -6.730 1.00 14.30 465 ALA C N 1
ATOM 11018 C CA . ALA C 1 463 ? -28.463 -24.060 -8.026 1.00 17.03 465 ALA C CA 1
ATOM 11019 C C . ALA C 1 463 ? -29.817 -23.999 -8.728 1.00 18.12 465 ALA C C 1
ATOM 11020 O O . ALA C 1 463 ? -29.881 -23.926 -9.958 1.00 15.91 465 ALA C O 1
ATOM 11022 N N . ARG C 1 464 ? -30.896 -24.044 -7.955 1.00 16.74 466 ARG C N 1
ATOM 11023 C CA . ARG C 1 464 ? -32.239 -23.964 -8.533 1.00 15.54 466 ARG C CA 1
ATOM 11024 C C . ARG C 1 464 ? -32.399 -22.559 -9.112 1.00 16.61 466 ARG C C 1
ATOM 11025 O O . ARG C 1 464 ? -32.998 -22.371 -10.176 1.00 16.19 466 ARG C O 1
ATOM 11033 N N . ARG C 1 465 ? -31.830 -21.562 -8.440 1.00 16.99 467 ARG C N 1
ATOM 11034 C CA . ARG C 1 465 ? -31.908 -20.206 -8.966 1.00 17.82 467 ARG C CA 1
ATOM 11035 C C . ARG C 1 465 ? -31.142 -20.150 -10.314 1.00 17.69 467 ARG C C 1
ATOM 11036 O O . ARG C 1 465 ? -31.669 -19.627 -11.308 1.00 14.10 467 ARG C O 1
ATOM 11044 N N . SER C 1 466 ? -29.928 -20.709 -10.355 1.00 17.07 468 SER C N 1
ATOM 11045 C CA . SER C 1 466 ? -29.124 -20.724 -11.599 1.00 16.14 468 SER C CA 1
ATOM 11046 C C . SER C 1 466 ? -29.859 -21.396 -12.765 1.00 15.94 468 SER C C 1
ATOM 11047 O O . SER C 1 466 ? -29.860 -20.893 -13.894 1.00 13.92 468 SER C O 1
ATOM 11050 N N . VAL C 1 467 ? -30.444 -22.554 -12.490 1.00 17.05 469 VAL C N 1
ATOM 11051 C CA . VAL C 1 467 ? -31.182 -23.294 -13.504 1.00 17.45 469 VAL C CA 1
ATOM 11052 C C . VAL C 1 467 ? -32.368 -22.485 -14.006 1.00 18.87 469 VAL C C 1
ATOM 11053 O O . VAL C 1 467 ? -32.594 -22.396 -15.217 1.00 16.90 469 VAL C O 1
ATOM 11057 N N . ASP C 1 468 ? -33.121 -21.890 -13.083 1.00 17.60 470 ASP C N 1
ATOM 11058 C CA . ASP C 1 468 ? -34.280 -21.085 -13.463 1.00 19.54 470 ASP C CA 1
ATOM 11059 C C . ASP C 1 468 ? -33.882 -19.914 -14.363 1.00 19.20 470 ASP C C 1
ATOM 11060 O O . ASP C 1 468 ? -34.561 -19.609 -15.354 1.00 19.29 470 ASP C O 1
ATOM 11065 N N . ILE C 1 469 ? -32.790 -19.245 -14.006 1.00 16.81 471 ILE C N 1
ATOM 11066 C CA . ILE C 1 469 ? -32.289 -18.123 -14.784 1.00 14.44 471 ILE C CA 1
ATOM 11067 C C . ILE C 1 469 ? -31.790 -18.620 -16.154 1.00 12.93 471 ILE C C 1
ATOM 11068 O O . ILE C 1 469 ? -32.036 -17.979 -17.192 1.00 15.86 471 ILE C O 1
ATOM 11073 N N . PHE C 1 470 ? -31.119 -19.766 -16.154 1.00 14.24 472 PHE C N 1
ATOM 11074 C CA . PHE C 1 470 ? -30.567 -20.339 -17.392 1.00 16.84 472 PHE C CA 1
ATOM 11075 C C . PHE C 1 470 ? -31.660 -20.758 -18.391 1.00 18.51 472 PHE C C 1
ATOM 11076 O O . PHE C 1 470 ? -31.437 -20.765 -19.609 1.00 17.21 472 PHE C O 1
ATOM 11084 N N . GLN C 1 471 ? -32.836 -21.125 -17.885 1.00 18.87 473 GLN C N 1
ATOM 11085 C CA . GLN C 1 471 ? -33.934 -21.482 -18.776 1.00 18.42 473 GLN C CA 1
ATOM 11086 C C . GLN C 1 471 ? -34.333 -20.234 -19.573 1.00 20.40 473 GLN C C 1
ATOM 11087 O O . GLN C 1 471 ? -34.630 -20.319 -20.770 1.00 19.72 473 GLN C O 1
ATOM 11093 N N . ASN C 1 472 ? -34.333 -19.073 -18.919 1.00 20.82 474 ASN C N 1
ATOM 11094 C CA . ASN C 1 472 ? -34.677 -17.824 -19.597 1.00 20.47 474 ASN C CA 1
ATOM 11095 C C . ASN C 1 472 ? -33.582 -17.489 -20.602 1.00 23.41 474 ASN C C 1
ATOM 11096 O O . ASN C 1 472 ? -33.856 -17.065 -21.732 1.00 18.66 474 ASN C O 1
ATOM 11101 N N . TYR C 1 473 ? -32.338 -17.679 -20.178 1.00 19.04 475 TYR C N 1
ATOM 11102 C CA . TYR C 1 473 ? -31.210 -17.390 -21.047 1.00 23.02 475 TYR C CA 1
ATOM 11103 C C . TYR C 1 473 ? -31.218 -18.250 -22.311 1.00 18.89 475 TYR C C 1
ATOM 11104 O O . TYR C 1 473 ? -31.010 -17.743 -23.416 1.00 21.82 475 TYR C O 1
ATOM 11113 N N . VAL C 1 474 ? -31.440 -19.550 -22.150 1.00 18.84 476 VAL C N 1
ATOM 11114 C CA . VAL C 1 474 ? -31.455 -20.448 -23.299 1.00 21.41 476 VAL C CA 1
ATOM 11115 C C . VAL C 1 474 ? -32.590 -20.096 -24.258 1.00 20.89 476 VAL C C 1
ATOM 11116 O O . VAL C 1 474 ? -32.456 -20.239 -25.481 1.00 22.35 476 VAL C O 1
ATOM 11120 N N . ALA C 1 475 ? -33.702 -19.619 -23.703 1.00 20.31 477 ALA C N 1
ATOM 11121 C CA . ALA C 1 475 ? -34.848 -19.218 -24.513 1.00 20.46 477 ALA C CA 1
ATOM 11122 C C . ALA C 1 475 ? -34.397 -18.099 -25.444 1.00 22.40 477 ALA C C 1
ATOM 11123 O O . ALA C 1 475 ? -34.748 -18.072 -26.626 1.00 22.04 477 ALA C O 1
ATOM 11125 N N . ILE C 1 476 ? -33.604 -17.177 -24.902 1.00 19.88 478 ILE C N 1
ATOM 11126 C CA . ILE C 1 476 ? -33.074 -16.052 -25.670 1.00 18.95 478 ILE C CA 1
ATOM 11127 C C . ILE C 1 476 ? -32.113 -16.568 -26.743 1.00 19.96 478 ILE C C 1
ATOM 11128 O O . ILE C 1 476 ? -32.176 -16.149 -27.900 1.00 21.92 478 ILE C O 1
ATOM 11133 N N . ALA C 1 477 ? -31.227 -17.482 -26.354 1.00 18.45 479 ALA C N 1
ATOM 11134 C CA . ALA C 1 477 ? -30.260 -18.042 -27.293 1.00 18.93 479 ALA C CA 1
ATOM 11135 C C . ALA C 1 477 ? -30.980 -18.751 -28.450 1.00 18.24 479 ALA C C 1
ATOM 11136 O O . ALA C 1 477 ? -30.553 -18.664 -29.603 1.00 18.13 479 ALA C O 1
ATOM 11138 N N . LEU C 1 478 ? -32.068 -19.451 -28.125 1.00 19.38 480 LEU C N 1
ATOM 11139 C CA . LEU C 1 478 ? -32.869 -20.167 -29.124 1.00 23.13 480 LEU C CA 1
ATOM 11140 C C . LEU C 1 478 ? -33.480 -19.183 -30.124 1.00 22.64 480 LEU C C 1
ATOM 11141 O O . LEU C 1 478 ? -33.485 -19.430 -31.339 1.00 24.60 480 LEU C O 1
ATOM 11146 N N . MET C 1 479 ? -33.989 -18.066 -29.609 1.00 22.78 481 MET C N 1
ATOM 11147 C CA . MET C 1 479 ? -34.589 -17.031 -30.446 1.00 22.25 481 MET C CA 1
ATOM 11148 C C . MET C 1 479 ? -33.569 -16.448 -31.428 1.00 23.64 481 MET C C 1
ATOM 11149 O O . MET C 1 479 ? -33.895 -16.196 -32.589 1.00 21.36 481 MET C O 1
ATOM 11154 N N . PHE C 1 480 ? -32.336 -16.244 -30.968 1.00 19.54 482 PHE C N 1
ATOM 11155 C CA . PHE C 1 480 ? -31.285 -15.713 -31.834 1.00 20.30 482 PHE C CA 1
ATOM 11156 C C . PHE C 1 480 ? -30.922 -16.717 -32.921 1.00 21.20 482 PHE C C 1
ATOM 11157 O O . PHE C 1 480 ? -30.771 -16.351 -34.086 1.00 25.29 482 PHE C O 1
ATOM 11165 N N . GLY C 1 481 ? -30.784 -17.982 -32.538 1.00 21.53 483 GLY C N 1
ATOM 11166 C CA . GLY C 1 481 ? -30.445 -19.018 -33.502 1.00 24.09 483 GLY C CA 1
ATOM 11167 C C . GLY C 1 481 ? -31.514 -19.225 -34.567 1.00 26.97 483 GLY C C 1
ATOM 11168 O O . GLY C 1 481 ? -31.204 -19.432 -35.752 1.00 26.47 483 GLY C O 1
ATOM 11169 N N . VAL C 1 482 ? -32.777 -19.164 -34.155 1.00 24.29 484 VAL C N 1
ATOM 11170 C CA . VAL C 1 482 ? -33.879 -19.348 -35.090 1.00 27.02 484 VAL C CA 1
ATOM 11171 C C . VAL C 1 482 ? -33.945 -18.198 -36.089 1.00 28.71 484 VAL C C 1
ATOM 11172 O O . VAL C 1 482 ? -34.002 -18.424 -37.300 1.00 31.19 484 VAL C O 1
ATOM 11176 N N . GLN C 1 483 ? -33.921 -16.966 -35.588 1.00 27.30 485 GLN C N 1
ATOM 11177 C CA . GLN C 1 483 ? -33.961 -15.801 -36.458 1.00 25.83 485 GLN C CA 1
ATOM 11178 C C . GLN C 1 483 ? -32.753 -15.819 -37.393 1.00 26.30 485 GLN C C 1
ATOM 11179 O O . GLN C 1 483 ? -32.873 -15.525 -38.587 1.00 25.34 485 GLN C O 1
ATOM 11185 N N . ALA C 1 484 ? -31.594 -16.180 -36.844 1.00 25.03 486 ALA C N 1
ATOM 11186 C CA . ALA C 1 484 ? -30.345 -16.202 -37.605 1.00 25.82 486 ALA C CA 1
ATOM 11187 C C . ALA C 1 484 ? -30.327 -17.161 -38.793 1.00 28.11 486 ALA C C 1
ATOM 11188 O O . ALA C 1 484 ? -29.810 -16.821 -39.867 1.00 27.22 486 ALA C O 1
ATOM 11190 N N . VAL C 1 485 ? -30.875 -18.356 -38.614 1.00 27.71 487 VAL C N 1
ATOM 11191 C CA . VAL C 1 485 ? -30.883 -19.314 -39.708 1.00 26.56 487 VAL C CA 1
ATOM 11192 C C . VAL C 1 485 ? -31.877 -18.923 -40.805 1.00 27.51 487 VAL C C 1
ATOM 11193 O O . VAL C 1 485 ? -31.698 -19.307 -41.965 1.00 26.54 487 VAL C O 1
ATOM 11197 N N . ASP C 1 486 ? -32.911 -18.157 -40.451 1.00 27.34 488 ASP C N 1
ATOM 11198 C CA . ASP C 1 486 ? -33.880 -17.709 -41.451 1.00 29.10 488 ASP C CA 1
ATOM 11199 C C . ASP C 1 486 ? -33.186 -16.703 -42.359 1.00 31.56 488 ASP C C 1
ATOM 11200 O O . ASP C 1 486 ? -33.331 -16.749 -43.584 1.00 29.45 488 ASP C O 1
ATOM 11205 N N . LEU C 1 487 ? -32.431 -15.793 -41.744 1.00 29.53 489 LEU C N 1
ATOM 11206 C CA . LEU C 1 487 ? -31.710 -14.765 -42.482 1.00 29.41 489 LEU C CA 1
ATOM 11207 C C . LEU C 1 487 ? -30.554 -15.337 -43.300 1.00 30.03 489 LEU C C 1
ATOM 11208 O O . LEU C 1 487 ? -30.193 -14.778 -44.342 1.00 30.55 489 LEU C O 1
ATOM 11213 N N . ARG C 1 488 ? -29.967 -16.439 -42.839 1.00 28.12 490 ARG C N 1
ATOM 11214 C CA . ARG C 1 488 ? -28.880 -17.065 -43.592 1.00 30.52 490 ARG C CA 1
ATOM 11215 C C . ARG C 1 488 ? -29.478 -17.782 -44.798 1.00 32.23 490 ARG C C 1
ATOM 11216 O O . ARG C 1 488 ? -28.928 -17.734 -45.900 1.00 31.85 490 ARG C O 1
ATOM 11224 N N . THR C 1 489 ? -30.603 -18.456 -44.573 1.00 32.75 491 THR C N 1
ATOM 11225 C CA . THR C 1 489 ? -31.299 -19.179 -45.629 1.00 32.99 491 THR C CA 1
ATOM 11226 C C . THR C 1 489 ? -31.686 -18.191 -46.722 1.00 34.77 491 THR C C 1
ATOM 11227 O O . THR C 1 489 ? -31.549 -18.479 -47.913 1.00 33.51 491 THR C O 1
ATOM 11231 N N . TYR C 1 490 ? -32.174 -17.025 -46.308 1.00 35.16 492 TYR C N 1
ATOM 11232 C CA . TYR C 1 490 ? -32.568 -15.989 -47.253 1.00 35.60 492 TYR C CA 1
ATOM 11233 C C . TYR C 1 490 ? -31.374 -15.552 -48.097 1.00 38.15 492 TYR C C 1
ATOM 11234 O O . TYR C 1 490 ? -31.480 -15.394 -49.317 1.00 36.43 492 TYR C O 1
ATOM 11243 N N . LYS C 1 491 ? -30.240 -15.347 -47.436 1.00 36.39 493 LYS C N 1
ATOM 11244 C CA . LYS C 1 491 ? -29.027 -14.910 -48.113 1.00 38.45 493 LYS C CA 1
ATOM 11245 C C . LYS C 1 491 ? -28.565 -15.970 -49.107 1.00 39.08 493 LYS C C 1
ATOM 11246 O O . LYS C 1 491 ? -27.949 -15.658 -50.125 1.00 38.97 493 LYS C O 1
ATOM 11252 N N . LYS C 1 492 ? -28.888 -17.223 -48.810 1.00 39.06 494 LYS C N 1
ATOM 11253 C CA . LYS C 1 492 ? -28.500 -18.346 -49.644 1.00 42.65 494 LYS C CA 1
ATOM 11254 C C . LYS C 1 492 ? -29.515 -18.719 -50.725 1.00 42.94 494 LYS C C 1
ATOM 11255 O O . LYS C 1 492 ? -29.126 -19.066 -51.844 1.00 44.91 494 LYS C O 1
ATOM 11261 N N . THR C 1 493 ? -30.804 -18.641 -50.402 1.00 41.14 495 THR C N 1
ATOM 11262 C CA . THR C 1 493 ? -31.843 -19.035 -51.349 1.00 41.92 495 THR C CA 1
ATOM 11263 C C . THR C 1 493 ? -32.869 -17.989 -51.783 1.00 41.84 495 THR C C 1
ATOM 11264 O O . THR C 1 493 ? -33.621 -18.226 -52.726 1.00 40.75 495 THR C O 1
ATOM 11268 N N . GLY C 1 494 ? -32.926 -16.848 -51.104 1.00 41.61 496 GLY C N 1
ATOM 11269 C CA . GLY C 1 494 ? -33.892 -15.827 -51.488 1.00 37.94 496 GLY C CA 1
ATOM 11270 C C . GLY C 1 494 ? -35.216 -15.875 -50.736 1.00 36.61 496 GLY C C 1
ATOM 11271 O O . GLY C 1 494 ? -36.068 -14.997 -50.906 1.00 36.33 496 GLY C O 1
ATOM 11272 N N . HIS C 1 495 ? -35.408 -16.902 -49.914 1.00 35.73 497 HIS C N 1
ATOM 11273 C CA . HIS C 1 495 ? -36.634 -17.022 -49.129 1.00 36.11 497 HIS C CA 1
ATOM 11274 C C . HIS C 1 495 ? -36.258 -17.251 -47.668 1.00 35.64 497 HIS C C 1
ATOM 11275 O O . HIS C 1 495 ? -35.092 -17.504 -47.359 1.00 33.62 497 HIS C O 1
ATOM 11282 N N . TYR C 1 496 ? -37.241 -17.167 -46.777 1.00 35.95 498 TYR C N 1
ATOM 11283 C CA . TYR C 1 496 ? -36.987 -17.316 -45.346 1.00 35.69 498 TYR C CA 1
ATOM 11284 C C . TYR C 1 496 ? -37.368 -18.633 -44.673 1.00 36.63 498 TYR C C 1
ATOM 11285 O O . TYR C 1 496 ? -37.431 -18.702 -43.442 1.00 37.11 498 TYR C O 1
ATOM 11294 N N . ASP C 1 497 ? -37.616 -19.678 -45.455 1.00 34.87 499 ASP C N 1
ATOM 11295 C CA . ASP C 1 497 ? -37.981 -20.957 -44.859 1.00 34.67 499 ASP C CA 1
ATOM 11296 C C . ASP C 1 497 ? -36.729 -21.780 -44.587 1.00 35.09 499 ASP C C 1
ATOM 11297 O O . ASP C 1 497 ? -36.270 -22.529 -45.450 1.00 33.53 499 ASP C O 1
ATOM 11302 N N . ALA C 1 498 ? -36.184 -21.643 -43.379 1.00 30.98 500 ALA C N 1
ATOM 11303 C CA . ALA C 1 498 ? -34.980 -22.370 -42.998 1.00 30.38 500 ALA C CA 1
ATOM 11304 C C . ALA C 1 498 ? -35.130 -23.891 -43.081 1.00 29.11 500 ALA C C 1
ATOM 11305 O O . ALA C 1 498 ? -34.139 -24.611 -43.224 1.00 31.12 500 ALA C O 1
ATOM 11307 N N . ARG C 1 499 ? -36.361 -24.385 -42.995 1.00 27.27 501 ARG C N 1
ATOM 11308 C CA . ARG C 1 499 ? -36.580 -25.826 -43.042 1.00 30.14 501 ARG C CA 1
ATOM 11309 C C . ARG C 1 499 ? -36.061 -26.468 -44.331 1.00 31.46 501 ARG C C 1
ATOM 11310 O O . ARG C 1 499 ? -35.841 -27.676 -44.384 1.00 33.07 501 ARG C O 1
ATOM 11318 N N . ALA C 1 500 ? -35.856 -25.659 -45.361 1.00 31.94 502 ALA C N 1
ATOM 11319 C CA . ALA C 1 500 ? -35.366 -26.172 -46.636 1.00 35.86 502 ALA C CA 1
ATOM 11320 C C . ALA C 1 500 ? -33.851 -26.376 -46.636 1.00 36.70 502 ALA C C 1
ATOM 11321 O O . ALA C 1 500 ? -33.319 -27.122 -47.462 1.00 36.61 502 ALA C O 1
ATOM 11323 N N . CYS C 1 501 ? -33.156 -25.732 -45.700 1.00 36.65 503 CYS C N 1
ATOM 11324 C CA . CYS C 1 501 ? -31.701 -25.839 -45.642 1.00 34.73 503 CYS C CA 1
ATOM 11325 C C . CYS C 1 501 ? -31.122 -26.438 -44.366 1.00 32.60 503 CYS C C 1
ATOM 11326 O O . CYS C 1 501 ? -30.013 -26.971 -44.377 1.00 33.16 503 CYS C O 1
ATOM 11329 N N . LEU C 1 502 ? -31.863 -26.347 -43.267 1.00 31.68 504 LEU C N 1
ATOM 11330 C CA . LEU C 1 502 ? -31.393 -26.874 -41.987 1.00 29.39 504 LEU C CA 1
ATOM 11331 C C . LEU C 1 502 ? -31.198 -28.383 -41.961 1.00 31.22 504 LEU C C 1
ATOM 11332 O O . LEU C 1 502 ? -31.885 -29.133 -42.659 1.00 29.72 504 LEU C O 1
ATOM 11337 N N . SER C 1 503 ? -30.252 -28.829 -41.145 1.00 29.72 505 SER C N 1
ATOM 11338 C CA . SER C 1 503 ? -30.019 -30.254 -40.995 1.00 29.99 505 SER C CA 1
ATOM 11339 C C . SER C 1 503 ? -31.304 -30.752 -40.343 1.00 30.44 505 SER C C 1
ATOM 11340 O O . SER C 1 503 ? -31.920 -30.034 -39.549 1.00 32.86 505 SER C O 1
ATOM 11343 N N . PRO C 1 504 ? -31.736 -31.978 -40.667 1.00 31.18 506 PRO C N 1
ATOM 11344 C CA . PRO C 1 504 ? -32.968 -32.498 -40.066 1.00 31.30 506 PRO C CA 1
ATOM 11345 C C . PRO C 1 504 ? -32.989 -32.435 -38.531 1.00 32.55 506 PRO C C 1
ATOM 11346 O O . PRO C 1 504 ? -34.030 -32.161 -37.930 1.00 31.51 506 PRO C O 1
ATOM 11350 N N . ALA C 1 505 ? -31.842 -32.683 -37.903 1.00 30.47 507 ALA C N 1
ATOM 11351 C CA . ALA C 1 505 ? -31.755 -32.646 -36.443 1.00 31.64 507 ALA C CA 1
ATOM 11352 C C . ALA C 1 505 ? -32.100 -31.265 -35.872 1.00 31.99 507 ALA C C 1
ATOM 11353 O O . ALA C 1 505 ? -32.854 -31.154 -34.901 1.00 31.78 507 ALA C O 1
ATOM 11355 N N . THR C 1 506 ? -31.552 -30.210 -36.466 1.00 29.54 508 THR C N 1
ATOM 11356 C CA . THR C 1 506 ? -31.840 -28.870 -35.976 1.00 28.76 508 THR C CA 1
ATOM 11357 C C . THR C 1 506 ? -33.183 -28.358 -36.479 1.00 28.64 508 THR C C 1
ATOM 11358 O O . THR C 1 506 ? -33.753 -27.431 -35.906 1.00 25.81 508 THR C O 1
ATOM 11362 N N . GLU C 1 507 ? -33.698 -28.966 -37.545 1.00 28.36 509 GLU C N 1
ATOM 11363 C CA . GLU C 1 507 ? -34.990 -28.551 -38.075 1.00 28.29 509 GLU C CA 1
ATOM 11364 C C . GLU C 1 507 ? -36.066 -28.849 -37.035 1.00 26.30 509 GLU C C 1
ATOM 11365 O O . GLU C 1 507 ? -37.011 -28.079 -36.867 1.00 26.26 509 GLU C O 1
ATOM 11371 N N . ARG C 1 508 ? -35.916 -29.968 -36.335 1.00 27.76 510 ARG C N 1
ATOM 11372 C CA . ARG C 1 508 ? -36.882 -30.347 -35.310 1.00 30.79 510 ARG C CA 1
ATOM 11373 C C . ARG C 1 508 ? -36.942 -29.283 -34.205 1.00 31.32 510 ARG C C 1
ATOM 11374 O O . ARG C 1 508 ? -38.023 -28.821 -33.825 1.00 27.42 510 ARG C O 1
ATOM 11382 N N . LEU C 1 509 ? -35.774 -28.896 -33.697 1.00 29.85 511 LEU C N 1
ATOM 11383 C CA . LEU C 1 509 ? -35.695 -27.891 -32.637 1.00 27.92 511 LEU C CA 1
ATOM 11384 C C . LEU C 1 509 ? -36.270 -26.574 -33.149 1.00 26.72 511 LEU C C 1
ATOM 11385 O O . LEU C 1 509 ? -37.119 -25.957 -32.507 1.00 24.20 511 LEU C O 1
ATOM 11390 N N . TYR C 1 510 ? -35.796 -26.166 -34.323 1.00 25.38 512 TYR C N 1
ATOM 11391 C CA . TYR C 1 510 ? -36.237 -24.949 -34.990 1.00 25.22 512 TYR C CA 1
ATOM 11392 C C . TYR C 1 510 ? -37.764 -24.873 -35.041 1.00 27.66 512 TYR C C 1
ATOM 11393 O O . TYR C 1 510 ? -38.365 -23.873 -34.634 1.00 28.27 512 TYR C O 1
ATOM 11402 N N . SER C 1 511 ? -38.393 -25.935 -35.538 1.00 28.38 513 SER C N 1
ATOM 11403 C CA . SER C 1 511 ? -39.849 -25.957 -35.645 1.00 27.93 513 SER C CA 1
ATOM 11404 C C . SER C 1 511 ? -40.554 -25.995 -34.285 1.00 26.98 513 SER C C 1
ATOM 11405 O O . SER C 1 511 ? -41.633 -25.417 -34.127 1.00 25.93 513 SER C O 1
ATOM 11408 N N . ALA C 1 512 ? -39.951 -26.672 -33.312 1.00 25.63 514 ALA C N 1
ATOM 11409 C CA . ALA C 1 512 ? -40.538 -26.757 -31.973 1.00 26.04 514 ALA C CA 1
ATOM 11410 C C . ALA C 1 512 ? -40.624 -25.360 -31.367 1.00 25.97 514 ALA C C 1
ATOM 11411 O O . ALA C 1 512 ? -41.624 -24.998 -30.736 1.00 29.48 514 ALA C O 1
ATOM 11413 N N . VAL C 1 513 ? -39.565 -24.578 -31.556 1.00 25.33 515 VAL C N 1
ATOM 11414 C CA . VAL C 1 513 ? -39.540 -23.213 -31.049 1.00 25.16 515 VAL C CA 1
ATOM 11415 C C . VAL C 1 513 ? -40.604 -22.364 -31.750 1.00 24.38 515 VAL C C 1
ATOM 11416 O O . VAL C 1 513 ? -41.358 -21.642 -31.103 1.00 20.60 515 VAL C O 1
ATOM 11420 N N . ARG C 1 514 ? -40.662 -22.450 -33.077 1.00 22.73 516 ARG C N 1
ATOM 11421 C CA . ARG C 1 514 ? -41.636 -21.674 -33.843 1.00 23.78 516 ARG C CA 1
ATOM 11422 C C . ARG C 1 514 ? -43.080 -22.001 -33.477 1.00 23.79 516 ARG C C 1
ATOM 11423 O O . ARG C 1 514 ? -43.954 -21.128 -33.546 1.00 24.50 516 ARG C O 1
ATOM 11431 N N . HIS C 1 515 ? -43.316 -23.256 -33.091 1.00 24.58 517 HIS C N 1
ATOM 11432 C CA . HIS C 1 515 ? -44.638 -23.724 -32.677 1.00 26.61 517 HIS C CA 1
ATOM 11433 C C . HIS C 1 515 ? -44.983 -23.050 -31.349 1.00 26.72 517 HIS C C 1
ATOM 11434 O O . HIS C 1 515 ? -46.061 -22.467 -31.168 1.00 24.37 517 HIS C O 1
ATOM 11441 N N . VAL C 1 516 ? -44.040 -23.140 -30.420 1.00 24.39 518 VAL C N 1
ATOM 11442 C CA . VAL C 1 516 ? -44.203 -22.560 -29.093 1.00 24.72 518 VAL C CA 1
ATOM 11443 C C . VAL C 1 516 ? -44.531 -21.071 -29.095 1.00 24.41 518 VAL C C 1
ATOM 11444 O O . VAL C 1 516 ? -45.437 -20.640 -28.381 1.00 28.18 518 VAL C O 1
ATOM 11448 N N . VAL C 1 517 ? -43.803 -20.282 -29.883 1.00 24.68 519 VAL C N 1
ATOM 11449 C CA . VAL C 1 517 ? -44.056 -18.848 -29.931 1.00 23.37 519 VAL C CA 1
ATOM 11450 C C . VAL C 1 517 ? -45.262 -18.506 -30.806 1.00 27.21 519 VAL C C 1
ATOM 11451 O O . VAL C 1 517 ? -45.782 -17.389 -30.743 1.00 26.62 519 VAL C O 1
ATOM 11455 N N . GLY C 1 518 ? -45.715 -19.473 -31.604 1.00 29.17 520 GLY C N 1
ATOM 11456 C CA . GLY C 1 518 ? -46.879 -19.259 -32.456 1.00 30.14 520 GLY C CA 1
ATOM 11457 C C . GLY C 1 518 ? -46.615 -18.546 -33.771 1.00 34.78 520 GLY C C 1
ATOM 11458 O O . GLY C 1 518 ? -47.524 -17.959 -34.366 1.00 35.09 520 GLY C O 1
ATOM 11459 N N . GLN C 1 519 ? -45.371 -18.610 -34.236 1.00 36.20 521 GLN C N 1
ATOM 11460 C CA . GLN C 1 519 ? -44.968 -17.963 -35.480 1.00 37.22 521 GLN C CA 1
ATOM 11461 C C . GLN C 1 519 ? -44.578 -19.047 -36.487 1.00 39.01 521 GLN C C 1
ATOM 11462 O O . GLN C 1 519 ? -43.481 -19.603 -36.415 1.00 38.79 521 GLN C O 1
ATOM 11468 N N . LYS C 1 520 ? -45.478 -19.348 -37.419 1.00 40.43 522 LYS C N 1
ATOM 11469 C CA . LYS C 1 520 ? -45.230 -20.375 -38.430 1.00 42.07 522 LYS C CA 1
ATOM 11470 C C . LYS C 1 520 ? -44.199 -19.977 -39.478 1.00 42.49 522 LYS C C 1
ATOM 11471 O O . LYS C 1 520 ? -44.318 -18.931 -40.113 1.00 42.50 522 LYS C O 1
ATOM 11477 N N . PRO C 1 521 ? -43.172 -20.819 -39.682 1.00 43.20 523 PRO C N 1
ATOM 11478 C CA . PRO C 1 521 ? -42.159 -20.482 -40.685 1.00 42.70 523 PRO C CA 1
ATOM 11479 C C . PRO C 1 521 ? -42.792 -20.334 -42.067 1.00 43.58 523 PRO C C 1
ATOM 11480 O O . PRO C 1 521 ? -43.700 -21.085 -42.424 1.00 42.94 523 PRO C O 1
ATOM 11484 N N . THR C 1 522 ? -42.315 -19.353 -42.827 1.00 43.97 524 THR C N 1
ATOM 11485 C CA . THR C 1 522 ? -42.822 -19.085 -44.170 1.00 43.81 524 THR C CA 1
ATOM 11486 C C . THR C 1 522 ? -41.684 -18.581 -45.058 1.00 42.00 524 THR C C 1
ATOM 11487 O O . THR C 1 522 ? -40.735 -17.965 -44.573 1.00 40.39 524 THR C O 1
ATOM 11491 N N . SER C 1 523 ? -41.768 -18.844 -46.358 1.00 39.17 525 SER C N 1
ATOM 11492 C CA . SER C 1 523 ? -40.714 -18.399 -47.260 1.00 36.77 525 SER C CA 1
ATOM 11493 C C . SER C 1 523 ? -40.763 -16.884 -47.427 1.00 35.79 525 SER C C 1
ATOM 11494 O O . SER C 1 523 ? -39.757 -16.250 -47.740 1.00 36.58 525 SER C O 1
ATOM 11497 N N . ASP C 1 524 ? -41.936 -16.307 -47.187 1.00 34.16 526 ASP C N 1
ATOM 11498 C CA . ASP C 1 524 ? -42.146 -14.870 -47.337 1.00 36.58 526 ASP C CA 1
ATOM 11499 C C . ASP C 1 524 ? -41.577 -14.011 -46.206 1.00 37.08 526 ASP C C 1
ATOM 11500 O O . ASP C 1 524 ? -41.096 -12.904 -46.450 1.00 36.51 526 ASP C O 1
ATOM 11505 N N . ARG C 1 525 ? -41.636 -14.514 -44.976 1.00 35.54 527 ARG C N 1
ATOM 11506 C CA . ARG C 1 525 ? -41.141 -13.756 -43.825 1.00 35.67 527 ARG C CA 1
ATOM 11507 C C . ARG C 1 525 ? -40.357 -14.600 -42.826 1.00 29.60 527 ARG C C 1
ATOM 11508 O O . ARG C 1 525 ? -40.623 -15.791 -42.652 1.00 27.64 527 ARG C O 1
ATOM 11516 N N . PRO C 1 526 ? -39.365 -13.992 -42.165 1.00 27.83 528 PRO C N 1
ATOM 11517 C CA . PRO C 1 526 ? -38.557 -14.702 -41.174 1.00 25.80 528 PRO C CA 1
ATOM 11518 C C . PRO C 1 526 ? -39.262 -14.587 -39.820 1.00 26.54 528 PRO C C 1
ATOM 11519 O O . PRO C 1 526 ? -40.239 -13.850 -39.685 1.00 27.24 528 PRO C O 1
ATOM 11523 N N . TYR C 1 527 ? -38.760 -15.304 -38.822 1.00 24.93 529 TYR C N 1
ATOM 11524 C CA . TYR C 1 527 ? -39.337 -15.276 -37.478 1.00 25.41 529 TYR C CA 1
ATOM 11525 C C . TYR C 1 527 ? -39.702 -13.857 -37.017 1.00 24.39 529 TYR C C 1
ATOM 11526 O O . TYR C 1 527 ? -40.844 -13.599 -36.619 1.00 25.68 529 TYR C O 1
ATOM 11535 N N . ILE C 1 528 ? -38.743 -12.935 -37.073 1.00 24.90 530 ILE C N 1
ATOM 11536 C CA . ILE C 1 528 ? -38.985 -11.556 -36.663 1.00 26.58 530 ILE C CA 1
ATOM 11537 C C . ILE C 1 528 ? -38.837 -10.643 -37.880 1.00 27.14 530 ILE C C 1
ATOM 11538 O O . ILE C 1 528 ? -37.764 -10.576 -38.478 1.00 27.71 530 ILE C O 1
ATOM 11543 N N . TRP C 1 529 ? -39.919 -9.947 -38.234 1.00 28.64 531 TRP C N 1
ATOM 11544 C CA . TRP C 1 529 ? -39.944 -9.053 -39.394 1.00 31.00 531 TRP C CA 1
ATOM 11545 C C . TRP C 1 529 ? -39.845 -7.588 -38.970 1.00 29.34 531 TRP C C 1
ATOM 11546 O O . TRP C 1 529 ? -38.855 -6.921 -39.255 1.00 28.15 531 TRP C O 1
ATOM 11557 N N . ASN C 1 530 ? -40.880 -7.086 -38.303 1.00 29.00 532 ASN C N 1
ATOM 11558 C CA . ASN C 1 530 ? -40.873 -5.705 -37.837 1.00 30.49 532 ASN C CA 1
ATOM 11559 C C . ASN C 1 530 ? -40.838 -5.703 -36.308 1.00 31.05 532 ASN C C 1
ATOM 11560 O O . ASN C 1 530 ? -41.392 -6.594 -35.667 1.00 33.02 532 ASN C O 1
ATOM 11565 N N . ASP C 1 531 ? -40.191 -4.701 -35.728 1.00 31.82 533 ASP C N 1
ATOM 11566 C CA . ASP C 1 531 ? -40.076 -4.618 -34.272 1.00 32.92 533 ASP C CA 1
ATOM 11567 C C . ASP C 1 531 ? -41.410 -4.478 -33.534 1.00 32.62 533 ASP C C 1
ATOM 11568 O O . ASP C 1 531 ? -41.568 -4.994 -32.426 1.00 31.41 533 ASP C O 1
ATOM 11573 N N . ASN C 1 532 ? -42.372 -3.792 -34.144 1.00 32.36 534 ASN C N 1
ATOM 11574 C CA . ASN C 1 532 ? -43.663 -3.575 -33.493 1.00 31.51 534 ASN C CA 1
ATOM 11575 C C . ASN C 1 532 ? -44.712 -4.658 -33.726 1.00 31.89 534 ASN C C 1
ATOM 11576 O O . ASN C 1 532 ? -45.894 -4.447 -33.446 1.00 31.96 534 ASN C O 1
ATOM 11581 N N . GLU C 1 533 ? -44.286 -5.817 -34.218 1.00 29.00 535 GLU C N 1
ATOM 11582 C CA . GLU C 1 533 ? -45.219 -6.902 -34.490 1.00 32.41 535 GLU C CA 1
ATOM 11583 C C . GLU C 1 533 ? -45.296 -7.978 -33.413 1.00 33.31 535 GLU C C 1
ATOM 11584 O O . GLU C 1 533 ? -46.140 -8.871 -33.481 1.00 32.99 535 GLU C O 1
ATOM 11590 N N . GLN C 1 534 ? -44.424 -7.891 -32.413 1.00 31.44 536 GLN C N 1
ATOM 11591 C CA . GLN C 1 534 ? -44.425 -8.867 -31.337 1.00 29.80 536 GLN C CA 1
ATOM 11592 C C . GLN C 1 534 ? -43.749 -8.314 -30.095 1.00 28.64 536 GLN C C 1
ATOM 11593 O O . GLN C 1 534 ? -42.964 -7.372 -30.170 1.00 28.55 536 GLN C O 1
ATOM 11599 N N . GLY C 1 535 ? -44.090 -8.899 -28.955 1.00 27.31 537 GLY C N 1
ATOM 11600 C CA . GLY C 1 535 ? -43.473 -8.520 -27.698 1.00 23.44 537 GLY C CA 1
ATOM 11601 C C . GLY C 1 535 ? -42.487 -9.650 -27.466 1.00 20.49 537 GLY C C 1
ATOM 11602 O O . GLY C 1 535 ? -42.893 -10.773 -27.164 1.00 20.64 537 GLY C O 1
ATOM 11603 N N . LEU C 1 536 ? -41.195 -9.384 -27.626 1.00 20.12 538 LEU C N 1
ATOM 11604 C CA . LEU C 1 536 ? -40.206 -10.446 -27.451 1.00 22.31 538 LEU C CA 1
ATOM 11605 C C . LEU C 1 536 ? -40.247 -11.060 -26.051 1.00 22.48 538 LEU C C 1
ATOM 11606 O O . LEU C 1 536 ? -39.890 -12.223 -25.861 1.00 20.31 538 LEU C O 1
ATOM 11611 N N . ASP C 1 537 ? -40.708 -10.287 -25.074 1.00 22.71 539 ASP C N 1
ATOM 11612 C CA . ASP C 1 537 ? -40.789 -10.797 -23.718 1.00 23.55 539 ASP C CA 1
ATOM 11613 C C . ASP C 1 537 ? -41.776 -11.967 -23.633 1.00 22.59 539 ASP C C 1
ATOM 11614 O O . ASP C 1 537 ? -41.539 -12.936 -22.909 1.00 20.14 539 ASP C O 1
ATOM 11619 N N . GLU C 1 538 ? -42.872 -11.886 -24.383 1.00 23.15 540 GLU C N 1
ATOM 11620 C CA . GLU C 1 538 ? -43.863 -12.965 -24.388 1.00 27.40 540 GLU C CA 1
ATOM 11621 C C . GLU C 1 538 ? -43.239 -14.242 -24.933 1.00 23.53 540 GLU C C 1
ATOM 11622 O O . GLU C 1 538 ? -43.529 -15.334 -24.454 1.00 25.08 540 GLU C O 1
ATOM 11628 N N . HIS C 1 539 ? -42.386 -14.098 -25.946 1.00 23.76 541 HIS C N 1
ATOM 11629 C CA . HIS C 1 539 ? -41.731 -15.251 -26.552 1.00 21.66 541 HIS C CA 1
ATOM 11630 C C . HIS C 1 539 ? -40.735 -15.883 -25.598 1.00 22.35 541 HIS C C 1
ATOM 11631 O O . HIS C 1 539 ? -40.682 -17.102 -25.463 1.00 22.23 541 HIS C O 1
ATOM 11638 N N . ILE C 1 540 ? -39.945 -15.056 -24.925 1.00 21.75 542 ILE C N 1
ATOM 11639 C CA . ILE C 1 540 ? -38.972 -15.592 -23.983 1.00 20.85 542 ILE C CA 1
ATOM 11640 C C . ILE C 1 540 ? -39.729 -16.422 -22.961 1.00 18.28 542 ILE C C 1
ATOM 11641 O O . ILE C 1 540 ? -39.375 -17.566 -22.684 1.00 17.94 542 ILE C O 1
ATOM 11646 N N . ALA C 1 541 ? -40.789 -15.826 -22.424 1.00 19.48 543 ALA C N 1
ATOM 11647 C CA . ALA C 1 541 ? -41.630 -16.456 -21.415 1.00 22.58 543 ALA C CA 1
ATOM 11648 C C . ALA C 1 541 ? -42.249 -17.768 -21.893 1.00 21.54 543 ALA C C 1
ATOM 11649 O O . ALA C 1 541 ? -42.301 -18.738 -21.139 1.00 16.88 543 ALA C O 1
ATOM 11651 N N . ARG C 1 542 ? -42.715 -17.806 -23.143 1.00 22.17 544 ARG C N 1
ATOM 11652 C CA . ARG C 1 542 ? -43.326 -19.030 -23.669 1.00 22.21 544 ARG C CA 1
ATOM 11653 C C . ARG C 1 542 ? -42.304 -20.154 -23.846 1.00 21.53 544 ARG C C 1
ATOM 11654 O O . ARG C 1 542 ? -42.553 -21.302 -23.461 1.00 22.33 544 ARG C O 1
ATOM 11662 N N . ILE C 1 543 ? -41.153 -19.831 -24.426 1.00 21.11 545 ILE C N 1
ATOM 11663 C CA . ILE C 1 543 ? -40.113 -20.835 -24.634 1.00 19.46 545 ILE C CA 1
ATOM 11664 C C . ILE C 1 543 ? -39.636 -21.389 -23.282 1.00 18.93 545 ILE C C 1
ATOM 11665 O O . ILE C 1 543 ? -39.557 -22.608 -23.067 1.00 17.74 545 ILE C O 1
ATOM 11670 N N . SER C 1 544 ? -39.331 -20.487 -22.363 1.00 21.81 546 SER C N 1
ATOM 11671 C CA . SER C 1 544 ? -38.885 -20.884 -21.027 1.00 22.43 546 SER C CA 1
ATOM 11672 C C . SER C 1 544 ? -39.896 -21.817 -20.376 1.00 19.06 546 SER C C 1
ATOM 11673 O O . SER C 1 544 ? -39.531 -22.825 -19.774 1.00 22.06 546 SER C O 1
ATOM 11676 N N . ALA C 1 545 ? -41.171 -21.470 -20.495 1.00 25.07 547 ALA C N 1
ATOM 11677 C CA . ALA C 1 545 ? -42.238 -22.268 -19.906 1.00 25.17 547 ALA C CA 1
ATOM 11678 C C . ALA C 1 545 ? -42.308 -23.660 -20.513 1.00 25.32 547 ALA C C 1
ATOM 11679 O O . ALA C 1 545 ? -42.598 -24.642 -19.822 1.00 22.37 547 ALA C O 1
ATOM 11681 N N . ASP C 1 546 ? -42.058 -23.740 -21.817 1.00 24.85 548 ASP C N 1
ATOM 11682 C CA . ASP C 1 546 ? -42.101 -25.010 -22.525 1.00 25.21 548 ASP C CA 1
ATOM 11683 C C . ASP C 1 546 ? -40.925 -25.903 -22.124 1.00 26.53 548 ASP C C 1
ATOM 11684 O O . ASP C 1 546 ? -41.066 -27.123 -22.003 1.00 25.23 548 ASP C O 1
ATOM 11689 N N . ILE C 1 547 ? -39.764 -25.289 -21.916 1.00 25.33 549 ILE C N 1
ATOM 11690 C CA . ILE C 1 547 ? -38.577 -26.031 -21.517 1.00 23.96 549 ILE C CA 1
ATOM 11691 C C . ILE C 1 547 ? -38.814 -26.603 -20.126 1.00 25.32 549 ILE C C 1
ATOM 11692 O O . ILE C 1 547 ? -38.595 -27.787 -19.885 1.00 28.38 549 ILE C O 1
ATOM 11697 N N . ALA C 1 548 ? -39.286 -25.753 -19.222 1.00 24.91 550 ALA C N 1
ATOM 11698 C CA . ALA C 1 548 ? -39.570 -26.159 -17.851 1.00 26.95 550 ALA C CA 1
ATOM 11699 C C . ALA C 1 548 ? -40.609 -27.285 -17.782 1.00 28.40 550 ALA C C 1
ATOM 11700 O O . ALA C 1 548 ? -40.519 -28.169 -16.928 1.00 28.12 550 ALA C O 1
ATOM 11702 N N . ALA C 1 549 ? -41.588 -27.260 -18.681 1.00 26.38 551 ALA C N 1
ATOM 11703 C CA . ALA C 1 549 ? -42.635 -28.280 -18.673 1.00 25.65 551 ALA C CA 1
ATOM 11704 C C . ALA C 1 549 ? -42.266 -29.538 -19.452 1.00 28.75 551 ALA C C 1
ATOM 11705 O O . ALA C 1 549 ? -43.024 -30.511 -19.451 1.00 29.58 551 ALA C O 1
ATOM 11707 N N . GLY C 1 550 ? -41.106 -29.520 -20.104 1.00 26.89 552 GLY C N 1
ATOM 11708 C CA . GLY C 1 550 ? -40.679 -30.662 -20.889 1.00 28.02 552 GLY C CA 1
ATOM 11709 C C . GLY C 1 550 ? -41.526 -30.806 -22.145 1.00 27.74 552 GLY C C 1
ATOM 11710 O O . GLY C 1 550 ? -41.873 -31.918 -22.540 1.00 32.14 552 GLY C O 1
ATOM 11711 N N . GLY C 1 551 ? -41.853 -29.680 -22.769 1.00 26.30 553 GLY C N 1
ATOM 11712 C CA . GLY C 1 551 ? -42.663 -29.684 -23.978 1.00 25.45 553 GLY C CA 1
ATOM 11713 C C . GLY C 1 551 ? -41.942 -30.048 -25.265 1.00 24.66 553 GLY C C 1
ATOM 11714 O O . GLY C 1 551 ? -40.910 -30.723 -25.247 1.00 26.88 553 GLY C O 1
ATOM 11715 N N . VAL C 1 552 ? -42.489 -29.600 -26.390 1.00 23.65 554 VAL C N 1
ATOM 11716 C CA . VAL C 1 552 ? -41.915 -29.897 -27.701 1.00 27.77 554 VAL C CA 1
ATOM 11717 C C . VAL C 1 552 ? -40.445 -29.529 -27.895 1.00 26.95 554 VAL C C 1
ATOM 11718 O O . VAL C 1 552 ? -39.718 -30.241 -28.586 1.00 26.46 554 VAL C O 1
ATOM 11722 N N . ILE C 1 553 ? -39.997 -28.427 -27.302 1.00 26.83 555 ILE C N 1
ATOM 11723 C CA . ILE C 1 553 ? -38.596 -28.042 -27.445 1.00 27.45 555 ILE C CA 1
ATOM 11724 C C . ILE C 1 553 ? -37.680 -29.088 -26.811 1.00 28.41 555 ILE C C 1
ATOM 11725 O O . ILE C 1 553 ? -36.617 -29.410 -27.351 1.00 28.37 555 ILE C O 1
ATOM 11730 N N . VAL C 1 554 ? -38.092 -29.625 -25.669 1.00 27.64 556 VAL C N 1
ATOM 11731 C CA . VAL C 1 554 ? -37.301 -30.652 -24.999 1.00 29.32 556 VAL C CA 1
ATOM 11732 C C . VAL C 1 554 ? -37.357 -31.966 -25.776 1.00 28.87 556 VAL C C 1
ATOM 11733 O O . VAL C 1 554 ? -36.348 -32.667 -25.912 1.00 27.00 556 VAL C O 1
ATOM 11737 N N . GLN C 1 555 ? -38.542 -32.298 -26.278 1.00 29.88 557 GLN C N 1
ATOM 11738 C CA . GLN C 1 555 ? -38.719 -33.530 -27.040 1.00 32.82 557 GLN C CA 1
ATOM 11739 C C . GLN C 1 555 ? -37.846 -33.504 -28.285 1.00 28.84 557 GLN C C 1
ATOM 11740 O O . GLN C 1 555 ? -37.299 -34.526 -28.688 1.00 27.63 557 GLN C O 1
ATOM 11746 N N . ALA C 1 556 ? -37.712 -32.318 -28.871 1.00 30.50 558 ALA C N 1
ATOM 11747 C CA . ALA C 1 556 ? -36.917 -32.110 -30.080 1.00 28.89 558 ALA C CA 1
ATOM 11748 C C . ALA C 1 556 ? -35.442 -32.491 -29.956 1.00 31.30 558 ALA C C 1
ATOM 11749 O O . ALA C 1 556 ? -34.784 -32.790 -30.962 1.00 28.19 558 ALA C O 1
ATOM 11751 N N . VAL C 1 557 ? -34.911 -32.458 -28.736 1.00 30.01 559 VAL C N 1
ATOM 11752 C CA . VAL C 1 557 ? -33.511 -32.808 -28.526 1.00 31.65 559 VAL C CA 1
ATOM 11753 C C . VAL C 1 557 ? -33.375 -34.083 -27.696 1.00 32.18 559 VAL C C 1
ATOM 11754 O O . VAL C 1 557 ? -32.294 -34.392 -27.198 1.00 29.83 559 VAL C O 1
ATOM 11758 N N . GLN C 1 558 ? -34.469 -34.825 -27.552 1.00 35.70 560 GLN C N 1
ATOM 11759 C CA . GLN C 1 558 ? -34.456 -36.062 -26.770 1.00 42.99 560 GLN C CA 1
ATOM 11760 C C . GLN C 1 558 ? -33.295 -36.982 -27.073 1.00 45.68 560 GLN C C 1
ATOM 11761 O O . GLN C 1 558 ? -32.884 -37.770 -26.219 1.00 48.17 560 GLN C O 1
ATOM 11767 N N . ASP C 1 559 ? -32.773 -36.896 -28.290 1.00 49.23 561 ASP C N 1
ATOM 11768 C CA . ASP C 1 559 ? -31.668 -37.754 -28.687 1.00 52.69 561 ASP C CA 1
ATOM 11769 C C . ASP C 1 559 ? -30.293 -37.295 -28.222 1.00 53.75 561 ASP C C 1
ATOM 11770 O O . ASP C 1 559 ? -29.348 -38.085 -28.221 1.00 55.59 561 ASP C O 1
ATOM 11775 N N . ILE C 1 560 ? -30.170 -36.031 -27.831 1.00 55.07 562 ILE C N 1
ATOM 11776 C CA . ILE C 1 560 ? -28.884 -35.508 -27.373 1.00 56.01 562 ILE C CA 1
ATOM 11777 C C . ILE C 1 560 ? -28.666 -35.777 -25.887 1.00 58.41 562 ILE C C 1
ATOM 11778 O O . ILE C 1 560 ? -27.577 -35.550 -25.357 1.00 60.71 562 ILE C O 1
ATOM 11783 N N . LEU C 1 561 ? -29.705 -36.270 -25.221 1.00 58.51 563 LEU C N 1
ATOM 11784 C CA . LEU C 1 561 ? -29.633 -36.561 -23.794 1.00 61.23 563 LEU C CA 1
ATOM 11785 C C . LEU C 1 561 ? -28.976 -37.908 -23.507 1.00 62.96 563 LEU C C 1
ATOM 11786 O O . LEU C 1 561 ? -28.639 -38.601 -24.487 1.00 64.68 563 LEU C O 1
ATOM 11791 N N . ASN D 1 25 ? -46.128 16.146 -0.236 1.00 48.62 25 ASN D N 1
ATOM 11792 C CA . ASN D 1 25 ? -45.065 16.772 0.596 1.00 47.89 25 ASN D CA 1
ATOM 11793 C C . ASN D 1 25 ? -43.719 16.820 -0.117 1.00 45.51 25 ASN D C 1
ATOM 11794 O O . ASN D 1 25 ? -42.891 17.672 0.191 1.00 47.58 25 ASN D O 1
ATOM 11799 N N . VAL D 1 26 ? -43.496 15.912 -1.065 1.00 42.12 26 VAL D N 1
ATOM 11800 C CA . VAL D 1 26 ? -42.230 15.891 -1.791 1.00 37.13 26 VAL D CA 1
ATOM 11801 C C . VAL D 1 26 ? -42.325 16.637 -3.111 1.00 36.66 26 VAL D C 1
ATOM 11802 O O . VAL D 1 26 ? -43.033 16.223 -4.032 1.00 35.02 26 VAL D O 1
ATOM 11806 N N . ILE D 1 27 ? -41.599 17.743 -3.201 1.00 33.44 27 ILE D N 1
ATOM 11807 C CA . ILE D 1 27 ? -41.613 18.548 -4.410 1.00 35.71 27 ILE D CA 1
ATOM 11808 C C . ILE D 1 27 ? -40.388 18.258 -5.261 1.00 33.54 27 ILE D C 1
ATOM 11809 O O . ILE D 1 27 ? -39.270 18.173 -4.751 1.00 32.47 27 ILE D O 1
ATOM 11814 N N . ILE D 1 28 ? -40.609 18.109 -6.563 1.00 32.36 28 ILE D N 1
ATOM 11815 C CA . ILE D 1 28 ? -39.528 17.810 -7.491 1.00 35.04 28 ILE D CA 1
ATOM 11816 C C . ILE D 1 28 ? -39.163 19.023 -8.336 1.00 36.81 28 ILE D C 1
ATOM 11817 O O . ILE D 1 28 ? -40.028 19.622 -8.974 1.00 36.92 28 ILE D O 1
ATOM 11822 N N . GLY D 1 29 ? -37.882 19.378 -8.349 1.00 37.35 29 GLY D N 1
ATOM 11823 C CA . GLY D 1 29 ? -37.451 20.511 -9.146 1.00 39.27 29 GLY D CA 1
ATOM 11824 C C . GLY D 1 29 ? -36.660 21.567 -8.399 1.00 40.75 29 GLY D C 1
ATOM 11825 O O . GLY D 1 29 ? -35.716 22.134 -8.947 1.00 40.51 29 GLY D O 1
ATOM 11826 N N . ASN D 1 30 ? -37.032 21.834 -7.151 1.00 43.65 30 ASN D N 1
ATOM 11827 C CA . ASN D 1 30 ? -36.344 22.849 -6.360 1.00 45.65 30 ASN D CA 1
ATOM 11828 C C . ASN D 1 30 ? -35.085 22.354 -5.664 1.00 44.12 30 ASN D C 1
ATOM 11829 O O . ASN D 1 30 ? -33.975 22.660 -6.090 1.00 46.73 30 ASN D O 1
ATOM 11834 N N . GLN D 1 31 ? -35.261 21.601 -4.585 1.00 43.66 31 GLN D N 1
ATOM 11835 C CA . GLN D 1 31 ? -34.133 21.079 -3.825 1.00 42.00 31 GLN D CA 1
ATOM 11836 C C . GLN D 1 31 ? -33.805 19.660 -4.260 1.00 40.20 31 GLN D C 1
ATOM 11837 O O . GLN D 1 31 ? -34.643 18.971 -4.842 1.00 38.10 31 GLN D O 1
ATOM 11843 N N . LYS D 1 32 ? -32.580 19.229 -3.979 1.00 36.95 32 LYS D N 1
ATOM 11844 C CA . LYS D 1 32 ? -32.161 17.882 -4.333 1.00 36.17 32 LYS D CA 1
ATOM 11845 C C . LYS D 1 32 ? -32.928 16.867 -3.494 1.00 33.96 32 LYS D C 1
ATOM 11846 O O . LYS D 1 32 ? -33.285 17.133 -2.341 1.00 32.74 32 LYS D O 1
ATOM 11852 N N . LEU D 1 33 ? -33.199 15.710 -4.087 1.00 30.95 33 LEU D N 1
ATOM 11853 C CA . LEU D 1 33 ? -33.908 14.647 -3.389 1.00 28.26 33 LEU D CA 1
ATOM 11854 C C . LEU D 1 33 ? -32.923 13.858 -2.544 1.00 25.80 33 LEU D C 1
ATOM 11855 O O . LEU D 1 33 ? -31.782 13.636 -2.946 1.00 26.13 33 LEU D O 1
ATOM 11860 N N . THR D 1 34 ? -33.370 13.433 -1.372 1.00 22.07 34 THR D N 1
ATOM 11861 C CA . THR D 1 34 ? -32.530 12.650 -0.488 1.00 24.17 34 THR D CA 1
ATOM 11862 C C . THR D 1 34 ? -33.019 11.211 -0.582 1.00 23.50 34 THR D C 1
ATOM 11863 O O . THR D 1 34 ? -34.082 10.946 -1.149 1.00 22.08 34 THR D O 1
ATOM 11867 N N . ILE D 1 35 ? -32.247 10.292 -0.017 1.00 23.56 35 ILE D N 1
ATOM 11868 C CA . ILE D 1 35 ? -32.620 8.887 -0.001 1.00 23.41 35 ILE D CA 1
ATOM 11869 C C . ILE D 1 35 ? -33.922 8.752 0.785 1.00 24.81 35 ILE D C 1
ATOM 11870 O O . ILE D 1 35 ? -34.812 7.990 0.411 1.00 22.54 35 ILE D O 1
ATOM 11875 N N . ASN D 1 36 ? -34.033 9.516 1.869 1.00 26.25 36 ASN D N 1
ATOM 11876 C CA . ASN D 1 36 ? -35.229 9.492 2.706 1.00 27.45 36 ASN D CA 1
ATOM 11877 C C . ASN D 1 36 ? -36.464 9.909 1.889 1.00 27.35 36 ASN D C 1
ATOM 11878 O O . ASN D 1 36 ? -37.533 9.318 2.026 1.00 25.88 36 ASN D O 1
ATOM 11883 N N . ASP D 1 37 ? -36.309 10.929 1.044 1.00 28.38 37 ASP D N 1
ATOM 11884 C CA . ASP D 1 37 ? -37.410 11.412 0.207 1.00 29.64 37 ASP D CA 1
ATOM 11885 C C . ASP D 1 37 ? -37.900 10.313 -0.727 1.00 27.81 37 ASP D C 1
ATOM 11886 O O . ASP D 1 37 ? -39.100 10.107 -0.881 1.00 26.28 37 ASP D O 1
ATOM 11891 N N . VAL D 1 38 ? -36.956 9.626 -1.364 1.00 24.47 38 VAL D N 1
ATOM 11892 C CA . VAL D 1 38 ? -37.289 8.550 -2.290 1.00 23.47 38 VAL D CA 1
ATOM 11893 C C . VAL D 1 38 ? -38.007 7.410 -1.582 1.00 24.45 38 VAL D C 1
ATOM 11894 O O . VAL D 1 38 ? -38.982 6.858 -2.098 1.00 22.90 38 VAL D O 1
ATOM 11898 N N . ALA D 1 39 ? -37.520 7.058 -0.395 1.00 19.52 39 ALA D N 1
ATOM 11899 C CA . ALA D 1 39 ? -38.111 5.977 0.380 1.00 23.08 39 ALA D CA 1
ATOM 11900 C C . ALA D 1 39 ? -39.554 6.279 0.761 1.00 23.78 39 ALA D C 1
ATOM 11901 O O . ALA D 1 39 ? -40.405 5.395 0.703 1.00 21.74 39 ALA D O 1
ATOM 11903 N N . ARG D 1 40 ? -39.824 7.521 1.158 1.00 24.00 40 ARG D N 1
ATOM 11904 C CA . ARG D 1 40 ? -41.172 7.921 1.557 1.00 26.27 40 ARG D CA 1
ATOM 11905 C C . ARG D 1 40 ? -42.132 7.828 0.377 1.00 25.20 40 ARG D C 1
ATOM 11906 O O . ARG D 1 40 ? -43.248 7.321 0.501 1.00 28.10 40 ARG D O 1
ATOM 11914 N N . VAL D 1 41 ? -41.697 8.325 -0.773 1.00 24.74 41 VAL D N 1
ATOM 11915 C CA . VAL D 1 41 ? -42.540 8.278 -1.965 1.00 24.06 41 VAL D CA 1
ATOM 11916 C C . VAL D 1 41 ? -42.768 6.837 -2.437 1.00 22.78 41 VAL D C 1
ATOM 11917 O O . VAL D 1 41 ? -43.889 6.452 -2.766 1.00 23.95 41 VAL D O 1
ATOM 11921 N N . ALA D 1 42 ? -41.698 6.043 -2.458 1.00 25.93 42 ALA D N 1
ATOM 11922 C CA . ALA D 1 42 ? -41.763 4.652 -2.909 1.00 25.64 42 ALA D CA 1
ATOM 11923 C C . ALA D 1 42 ? -42.488 3.695 -1.965 1.00 24.39 42 ALA D C 1
ATOM 11924 O O . ALA D 1 42 ? -43.318 2.904 -2.397 1.00 21.90 42 ALA D O 1
ATOM 11926 N N . ARG D 1 43 ? -42.174 3.771 -0.676 1.00 25.40 43 ARG D N 1
ATOM 11927 C CA . ARG D 1 43 ? -42.765 2.871 0.314 1.00 27.18 43 ARG D CA 1
ATOM 11928 C C . ARG D 1 43 ? -44.017 3.366 1.034 1.00 30.39 43 ARG D C 1
ATOM 11929 O O . ARG D 1 43 ? -44.914 2.572 1.337 1.00 27.34 43 ARG D O 1
ATOM 11937 N N . ASN D 1 44 ? -44.072 4.666 1.322 1.00 32.73 44 ASN D N 1
ATOM 11938 C CA . ASN D 1 44 ? -45.202 5.235 2.054 1.00 34.28 44 ASN D CA 1
ATOM 11939 C C . ASN D 1 44 ? -46.284 5.922 1.230 1.00 34.28 44 ASN D C 1
ATOM 11940 O O . ASN D 1 44 ? -47.274 6.399 1.784 1.00 30.34 44 ASN D O 1
ATOM 11945 N N . GLY D 1 45 ? -46.098 5.987 -0.083 1.00 31.71 45 GLY D N 1
ATOM 11946 C CA . GLY D 1 45 ? -47.104 6.613 -0.919 1.00 32.22 45 GLY D CA 1
ATOM 11947 C C . GLY D 1 45 ? -47.191 8.119 -0.761 1.00 32.77 45 GLY D C 1
ATOM 11948 O O . GLY D 1 45 ? -48.205 8.729 -1.104 1.00 32.32 45 GLY D O 1
ATOM 11949 N N . THR D 1 46 ? -46.135 8.724 -0.226 1.00 31.17 46 THR D N 1
ATOM 11950 C CA . THR D 1 46 ? -46.105 10.171 -0.056 1.00 29.51 46 THR D CA 1
ATOM 11951 C C . THR D 1 46 ? -46.374 10.832 -1.404 1.00 31.30 46 THR D C 1
ATOM 11952 O O . THR D 1 46 ? -45.804 10.439 -2.428 1.00 29.58 46 THR D O 1
ATOM 11956 N N . LEU D 1 47 ? -47.254 11.829 -1.398 1.00 28.89 47 LEU D N 1
ATOM 11957 C CA . LEU D 1 47 ? -47.610 12.540 -2.613 1.00 29.70 47 LEU D CA 1
ATOM 11958 C C . LEU D 1 47 ? -46.448 13.367 -3.142 1.00 29.78 47 LEU D C 1
ATOM 11959 O O . LEU D 1 47 ? -45.612 13.864 -2.384 1.00 26.09 47 LEU D O 1
ATOM 11964 N N . VAL D 1 48 ? -46.407 13.500 -4.461 1.00 26.57 48 VAL D N 1
ATOM 11965 C CA . VAL D 1 48 ? -45.361 14.247 -5.125 1.00 30.71 48 VAL D CA 1
ATOM 11966 C C . VAL D 1 48 ? -45.978 15.365 -5.957 1.00 30.37 48 VAL D C 1
ATOM 11967 O O . VAL D 1 48 ? -47.108 15.245 -6.430 1.00 29.58 48 VAL D O 1
ATOM 11971 N N . SER D 1 49 ? -45.227 16.448 -6.126 1.00 31.06 49 SER D N 1
ATOM 11972 C CA . SER D 1 49 ? -45.670 17.588 -6.919 1.00 34.66 49 SER D CA 1
ATOM 11973 C C . SER D 1 49 ? -44.481 18.194 -7.657 1.00 36.25 49 SER D C 1
ATOM 11974 O O . SER D 1 49 ? -43.394 18.318 -7.098 1.00 36.72 49 SER D O 1
ATOM 11977 N N . LEU D 1 50 ? -44.680 18.560 -8.918 1.00 37.45 50 LEU D N 1
ATOM 11978 C CA . LEU D 1 50 ? -43.605 19.183 -9.675 1.00 39.38 50 LEU D CA 1
ATOM 11979 C C . LEU D 1 50 ? -43.555 20.631 -9.201 1.00 41.02 50 LEU D C 1
ATOM 11980 O O . LEU D 1 50 ? -44.582 21.196 -8.821 1.00 39.52 50 LEU D O 1
ATOM 11985 N N . THR D 1 51 ? -42.368 21.227 -9.213 1.00 41.39 51 THR D N 1
ATOM 11986 C CA . THR D 1 51 ? -42.211 22.607 -8.768 1.00 44.20 51 THR D CA 1
ATOM 11987 C C . THR D 1 51 ? -42.942 23.590 -9.679 1.00 46.42 51 THR D C 1
ATOM 11988 O O . THR D 1 51 ? -43.159 23.321 -10.863 1.00 45.39 51 THR D O 1
ATOM 11992 N N . ASN D 1 52 ? -43.324 24.728 -9.106 1.00 48.71 52 ASN D N 1
ATOM 11993 C CA . ASN D 1 52 ? -44.029 25.776 -9.835 1.00 50.32 52 ASN D CA 1
ATOM 11994 C C . ASN D 1 52 ? -43.051 26.874 -10.242 1.00 49.51 52 ASN D C 1
ATOM 11995 O O . ASN D 1 52 ? -43.413 27.807 -10.959 1.00 49.83 52 ASN D O 1
ATOM 12000 N N . ASN D 1 53 ? -41.813 26.755 -9.773 1.00 48.73 53 ASN D N 1
ATOM 12001 C CA . ASN D 1 53 ? -40.768 27.721 -10.088 1.00 47.58 53 ASN D CA 1
ATOM 12002 C C . ASN D 1 53 ? -40.733 27.938 -11.601 1.00 48.36 53 ASN D C 1
ATOM 12003 O O . ASN D 1 53 ? -40.384 27.034 -12.358 1.00 47.66 53 ASN D O 1
ATOM 12008 N N . THR D 1 54 ? -41.107 29.140 -12.032 1.00 49.27 54 THR D N 1
ATOM 12009 C CA . THR D 1 54 ? -41.150 29.477 -13.453 1.00 49.93 54 THR D CA 1
ATOM 12010 C C . THR D 1 54 ? -39.811 29.314 -14.167 1.00 49.26 54 THR D C 1
ATOM 12011 O O . THR D 1 54 ? -39.771 28.979 -15.351 1.00 49.95 54 THR D O 1
ATOM 12015 N N . ASP D 1 55 ? -38.719 29.552 -13.450 1.00 48.10 55 ASP D N 1
ATOM 12016 C CA . ASP D 1 55 ? -37.388 29.427 -14.034 1.00 49.40 55 ASP D CA 1
ATOM 12017 C C . ASP D 1 55 ? -37.120 27.974 -14.423 1.00 48.16 55 ASP D C 1
ATOM 12018 O O . ASP D 1 55 ? -36.523 27.694 -15.464 1.00 47.68 55 ASP D O 1
ATOM 12023 N N . ILE D 1 56 ? -37.571 27.052 -13.579 1.00 45.25 56 ILE D N 1
ATOM 12024 C CA . ILE D 1 56 ? -37.396 25.631 -13.841 1.00 41.55 56 ILE D CA 1
ATOM 12025 C C . ILE D 1 56 ? -38.223 25.222 -15.061 1.00 39.81 56 ILE D C 1
ATOM 12026 O O . ILE D 1 56 ? -37.691 24.659 -16.019 1.00 37.48 56 ILE D O 1
ATOM 12031 N N . LEU D 1 57 ? -39.522 25.514 -15.022 1.00 38.38 57 LEU D N 1
ATOM 12032 C CA . LEU D 1 57 ? -40.416 25.171 -16.124 1.00 38.29 57 LEU D CA 1
ATOM 12033 C C . LEU D 1 57 ? -39.927 25.795 -17.422 1.00 38.00 57 LEU D C 1
ATOM 12034 O O . LEU D 1 57 ? -40.076 25.213 -18.496 1.00 35.98 57 LEU D O 1
ATOM 12039 N N . GLN D 1 58 ? -39.343 26.984 -17.317 1.00 39.37 58 GLN D N 1
ATOM 12040 C CA . GLN D 1 58 ? -38.820 27.682 -18.481 1.00 41.07 58 GLN D CA 1
ATOM 12041 C C . GLN D 1 58 ? -37.698 26.850 -19.095 1.00 40.70 58 GLN D C 1
ATOM 12042 O O . GLN D 1 58 ? -37.661 26.639 -20.308 1.00 39.11 58 GLN D O 1
ATOM 12048 N N . GLY D 1 59 ? -36.786 26.378 -18.247 1.00 39.20 59 GLY D N 1
ATOM 12049 C CA . GLY D 1 59 ? -35.683 25.562 -18.722 1.00 37.30 59 GLY D CA 1
ATOM 12050 C C . GLY D 1 59 ? -36.190 24.320 -19.430 1.00 36.57 59 GLY D C 1
ATOM 12051 O O . GLY D 1 59 ? -35.668 23.931 -20.476 1.00 33.36 59 GLY D O 1
ATOM 12052 N N . ILE D 1 60 ? -37.213 23.698 -18.851 1.00 36.98 60 ILE D N 1
ATOM 12053 C CA . ILE D 1 60 ? -37.815 22.500 -19.424 1.00 36.01 60 ILE D CA 1
ATOM 12054 C C . ILE D 1 60 ? -38.374 22.805 -20.811 1.00 38.42 60 ILE D C 1
ATOM 12055 O O . ILE D 1 60 ? -38.173 22.043 -21.757 1.00 37.48 60 ILE D O 1
ATOM 12060 N N . GLN D 1 61 ? -39.078 23.924 -20.931 1.00 40.59 61 GLN D N 1
ATOM 12061 C CA . GLN D 1 61 ? -39.651 24.303 -22.213 1.00 41.40 61 GLN D CA 1
ATOM 12062 C C . GLN D 1 61 ? -38.543 24.676 -23.195 1.00 39.91 61 GLN D C 1
ATOM 12063 O O . GLN D 1 61 ? -38.598 24.324 -24.373 1.00 38.14 61 GLN D O 1
ATOM 12069 N N . ALA D 1 62 ? -37.531 25.376 -22.693 1.00 39.24 62 ALA D N 1
ATOM 12070 C CA . ALA D 1 62 ? -36.413 25.817 -23.520 1.00 39.49 62 ALA D CA 1
ATOM 12071 C C . ALA D 1 62 ? -35.706 24.679 -24.251 1.00 39.22 62 ALA D C 1
ATOM 12072 O O . ALA D 1 62 ? -35.393 24.797 -25.440 1.00 37.21 62 ALA D O 1
ATOM 12074 N N . SER D 1 63 ? -35.446 23.579 -23.549 1.00 39.40 63 SER D N 1
ATOM 12075 C CA . SER D 1 63 ? -34.765 22.453 -24.174 1.00 39.67 63 SER D CA 1
ATOM 12076 C C . SER D 1 63 ? -35.659 21.793 -25.217 1.00 39.62 63 SER D C 1
ATOM 12077 O O . SER D 1 63 ? -35.172 21.227 -26.195 1.00 38.56 63 SER D O 1
ATOM 12080 N N . CYS D 1 64 ? -36.970 21.872 -25.011 1.00 41.71 64 CYS D N 1
ATOM 12081 C CA . CYS D 1 64 ? -37.912 21.301 -25.966 1.00 44.58 64 CYS D CA 1
ATOM 12082 C C . CYS D 1 64 ? -37.897 22.142 -27.236 1.00 45.69 64 CYS D C 1
ATOM 12083 O O . CYS D 1 64 ? -37.893 21.605 -28.347 1.00 42.05 64 CYS D O 1
ATOM 12086 N N . ASP D 1 65 ? -37.885 23.463 -27.063 1.00 48.34 65 ASP D N 1
ATOM 12087 C CA . ASP D 1 65 ? -37.859 24.381 -28.197 1.00 50.19 65 ASP D CA 1
ATOM 12088 C C . ASP D 1 65 ? -36.605 24.135 -29.027 1.00 50.40 65 ASP D C 1
ATOM 12089 O O . ASP D 1 65 ? -36.645 24.180 -30.256 1.00 51.09 65 ASP D O 1
ATOM 12094 N N . TYR D 1 66 ? -35.493 23.872 -28.347 1.00 49.42 66 TYR D N 1
ATOM 12095 C CA . TYR D 1 66 ? -34.230 23.617 -29.028 1.00 48.68 66 TYR D CA 1
ATOM 12096 C C . TYR D 1 66 ? -34.362 22.429 -29.969 1.00 49.69 66 TYR D C 1
ATOM 12097 O O . TYR D 1 66 ? -33.923 22.481 -31.119 1.00 48.72 66 TYR D O 1
ATOM 12106 N N . ILE D 1 67 ? -34.963 21.354 -29.471 1.00 50.82 67 ILE D N 1
ATOM 12107 C CA . ILE D 1 67 ? -35.153 20.149 -30.266 1.00 53.26 67 ILE D CA 1
ATOM 12108 C C . ILE D 1 67 ? -36.149 20.406 -31.389 1.00 55.36 67 ILE D C 1
ATOM 12109 O O . ILE D 1 67 ? -35.920 20.014 -32.531 1.00 54.58 67 ILE D O 1
ATOM 12114 N N . ASN D 1 68 ? -37.256 21.063 -31.058 1.00 58.80 68 ASN D N 1
ATOM 12115 C CA . ASN D 1 68 ? -38.273 21.372 -32.055 1.00 63.48 68 ASN D CA 1
ATOM 12116 C C . ASN D 1 68 ? -37.642 22.199 -33.169 1.00 65.62 68 ASN D C 1
ATOM 12117 O O . ASN D 1 68 ? -37.642 21.794 -34.331 1.00 65.78 68 ASN D O 1
ATOM 12122 N N . ASN D 1 69 ? -37.096 23.357 -32.806 1.00 67.50 69 ASN D N 1
ATOM 12123 C CA . ASN D 1 69 ? -36.454 24.240 -33.773 1.00 69.71 69 ASN D CA 1
ATOM 12124 C C . ASN D 1 69 ? -35.339 23.519 -34.526 1.00 70.98 69 ASN D C 1
ATOM 12125 O O . ASN D 1 69 ? -35.019 23.871 -35.662 1.00 71.80 69 ASN D O 1
ATOM 12130 N N . ALA D 1 70 ? -34.749 22.514 -33.886 1.00 71.52 70 ALA D N 1
ATOM 12131 C CA . ALA D 1 70 ? -33.679 21.741 -34.505 1.00 72.64 70 ALA D CA 1
ATOM 12132 C C . ALA D 1 70 ? -34.280 20.865 -35.596 1.00 73.66 70 ALA D C 1
ATOM 12133 O O . ALA D 1 70 ? -33.632 20.571 -36.598 1.00 73.67 70 ALA D O 1
ATOM 12135 N N . VAL D 1 71 ? -35.527 20.452 -35.387 1.00 75.05 71 VAL D N 1
ATOM 12136 C CA . VAL D 1 71 ? -36.239 19.618 -36.348 1.00 76.88 71 VAL D CA 1
ATOM 12137 C C . VAL D 1 71 ? -36.718 20.490 -37.504 1.00 77.97 71 VAL D C 1
ATOM 12138 O O . VAL D 1 71 ? -36.859 20.025 -38.634 1.00 77.86 71 VAL D O 1
ATOM 12142 N N . GLU D 1 72 ? -36.968 21.761 -37.207 1.00 79.89 72 GLU D N 1
ATOM 12143 C CA . GLU D 1 72 ? -37.415 22.712 -38.216 1.00 81.83 72 GLU D CA 1
ATOM 12144 C C . GLU D 1 72 ? -36.243 23.070 -39.124 1.00 81.87 72 GLU D C 1
ATOM 12145 O O . GLU D 1 72 ? -36.430 23.593 -40.223 1.00 81.84 72 GLU D O 1
ATOM 12151 N N . SER D 1 73 ? -35.034 22.777 -38.653 1.00 82.21 73 SER D N 1
ATOM 12152 C CA . SER D 1 73 ? -33.815 23.065 -39.401 1.00 81.61 73 SER D CA 1
ATOM 12153 C C . SER D 1 73 ? -33.051 21.778 -39.725 1.00 80.94 73 SER D C 1
ATOM 12154 O O . SER D 1 73 ? -33.522 20.943 -40.501 1.00 79.85 73 SER D O 1
ATOM 12157 N N . GLY D 1 74 ? -31.874 21.620 -39.128 1.00 80.34 74 GLY D N 1
ATOM 12158 C CA . GLY D 1 74 ? -31.076 20.433 -39.375 1.00 80.24 74 GLY D CA 1
ATOM 12159 C C . GLY D 1 74 ? -30.367 19.930 -38.132 1.00 79.51 74 GLY D C 1
ATOM 12160 O O . GLY D 1 74 ? -29.886 18.777 -38.150 1.00 78.83 74 GLY D O 1
ATOM 12161 N N . ILE D 1 92 ? -33.887 12.368 -41.341 1.00 86.82 92 ILE D N 1
ATOM 12162 C CA . ILE D 1 92 ? -33.822 13.689 -40.662 1.00 86.89 92 ILE D CA 1
ATOM 12163 C C . ILE D 1 92 ? -35.108 14.448 -40.944 1.00 86.94 92 ILE D C 1
ATOM 12164 O O . ILE D 1 92 ? -35.145 15.328 -41.799 1.00 87.74 92 ILE D O 1
ATOM 12169 N N . SER D 1 93 ? -36.165 14.095 -40.224 1.00 86.07 93 SER D N 1
ATOM 12170 C CA . SER D 1 93 ? -37.463 14.732 -40.390 1.00 85.44 93 SER D CA 1
ATOM 12171 C C . SER D 1 93 ? -38.195 14.768 -39.061 1.00 84.67 93 SER D C 1
ATOM 12172 O O . SER D 1 93 ? -37.585 14.628 -38.000 1.00 85.07 93 SER D O 1
ATOM 12175 N N . ARG D 1 94 ? -39.509 14.953 -39.125 1.00 83.11 94 ARG D N 1
ATOM 12176 C CA . ARG D 1 94 ? -40.332 15.003 -37.926 1.00 81.31 94 ARG D CA 1
ATOM 12177 C C . ARG D 1 94 ? -41.024 13.664 -37.692 1.00 79.83 94 ARG D C 1
ATOM 12178 O O . ARG D 1 94 ? -40.687 12.941 -36.756 1.00 79.31 94 ARG D O 1
ATOM 12180 N N . GLU D 1 95 ? -41.988 13.333 -38.546 1.00 78.49 95 GLU D N 1
ATOM 12181 C CA . GLU D 1 95 ? -42.716 12.076 -38.407 1.00 76.93 95 GLU D CA 1
ATOM 12182 C C . GLU D 1 95 ? -41.765 10.889 -38.318 1.00 74.25 95 GLU D C 1
ATOM 12183 O O . GLU D 1 95 ? -41.952 9.997 -37.490 1.00 72.89 95 GLU D O 1
ATOM 12189 N N . GLN D 1 96 ? -40.750 10.879 -39.179 1.00 71.90 96 GLN D N 1
ATOM 12190 C CA . GLN D 1 96 ? -39.774 9.795 -39.185 1.00 69.36 96 GLN D CA 1
ATOM 12191 C C . GLN D 1 96 ? -39.040 9.780 -37.855 1.00 65.89 96 GLN D C 1
ATOM 12192 O O . GLN D 1 96 ? -38.687 8.718 -37.341 1.00 65.74 96 GLN D O 1
ATOM 12198 N N . ALA D 1 97 ? -38.814 10.969 -37.305 1.00 62.07 97 ALA D N 1
ATOM 12199 C CA . ALA D 1 97 ? -38.113 11.108 -36.041 1.00 58.18 97 ALA D CA 1
ATOM 12200 C C . ALA D 1 97 ? -38.979 10.653 -34.867 1.00 56.08 97 ALA D C 1
ATOM 12201 O O . ALA D 1 97 ? -38.459 10.275 -33.820 1.00 56.93 97 ALA D O 1
ATOM 12203 N N . SER D 1 98 ? -40.296 10.691 -35.039 1.00 52.55 98 SER D N 1
ATOM 12204 C CA . SER D 1 98 ? -41.213 10.271 -33.988 1.00 49.64 98 SER D CA 1
ATOM 12205 C C . SER D 1 98 ? -41.399 8.765 -34.045 1.00 46.65 98 SER D C 1
ATOM 12206 O O . SER D 1 98 ? -41.475 8.096 -33.012 1.00 44.28 98 SER D O 1
ATOM 12209 N N . GLU D 1 99 ? -41.454 8.238 -35.262 1.00 44.51 99 GLU D N 1
ATOM 12210 C CA . GLU D 1 99 ? -41.609 6.812 -35.475 1.00 43.53 99 GLU D CA 1
ATOM 12211 C C . GLU D 1 99 ? -40.422 6.078 -34.859 1.00 41.69 99 GLU D C 1
ATOM 12212 O O . GLU D 1 99 ? -40.582 5.014 -34.259 1.00 38.31 99 GLU D O 1
ATOM 12218 N N . LEU D 1 100 ? -39.237 6.666 -35.000 1.00 39.79 100 LEU D N 1
ATOM 12219 C CA . LEU D 1 100 ? -38.013 6.091 -34.454 1.00 38.84 100 LEU D CA 1
ATOM 12220 C C . LEU D 1 100 ? -38.117 5.961 -32.936 1.00 36.76 100 LEU D C 1
ATOM 12221 O O . LEU D 1 100 ? -37.792 4.916 -32.369 1.00 37.84 100 LEU D O 1
ATOM 12226 N N . GLN D 1 101 ? -38.566 7.028 -32.284 1.00 35.01 101 GLN D N 1
ATOM 12227 C CA . GLN D 1 101 ? -38.712 7.034 -30.830 1.00 34.54 101 GLN D CA 1
ATOM 12228 C C . GLN D 1 101 ? -39.742 6.010 -30.356 1.00 35.38 101 GLN D C 1
ATOM 12229 O O . GLN D 1 101 ? -39.529 5.317 -29.362 1.00 34.11 101 GLN D O 1
ATOM 12235 N N . THR D 1 102 ? -40.859 5.912 -31.070 1.00 36.77 102 THR D N 1
ATOM 12236 C CA . THR D 1 102 ? -41.911 4.964 -30.714 1.00 35.11 102 THR D CA 1
ATOM 12237 C C . THR D 1 102 ? -41.423 3.529 -30.894 1.00 34.33 102 THR D C 1
ATOM 12238 O O . THR D 1 102 ? -41.687 2.662 -30.056 1.00 31.59 102 THR D O 1
ATOM 12242 N N . ASN D 1 103 ? -40.710 3.275 -31.985 1.00 31.65 103 ASN D N 1
ATOM 12243 C CA . ASN D 1 103 ? -40.205 1.931 -32.234 1.00 31.98 103 ASN D CA 1
ATOM 12244 C C . ASN D 1 103 ? -39.169 1.523 -31.189 1.00 30.49 103 ASN D C 1
ATOM 12245 O O . ASN D 1 103 ? -38.926 0.333 -30.977 1.00 30.68 103 ASN D O 1
ATOM 12250 N N . LEU D 1 104 ? -38.546 2.511 -30.556 1.00 29.72 104 LEU D N 1
ATOM 12251 C CA . LEU D 1 104 ? -37.546 2.238 -29.525 1.00 29.50 104 LEU D CA 1
ATOM 12252 C C . LEU D 1 104 ? -38.252 1.473 -28.412 1.00 25.95 104 LEU D C 1
ATOM 12253 O O . LEU D 1 104 ? -37.742 0.476 -27.907 1.00 28.40 104 LEU D O 1
ATOM 12258 N N . VAL D 1 105 ? -39.445 1.928 -28.051 1.00 26.75 105 VAL D N 1
ATOM 12259 C CA . VAL D 1 105 ? -40.214 1.268 -27.003 1.00 25.96 105 VAL D CA 1
ATOM 12260 C C . VAL D 1 105 ? -40.498 -0.188 -27.371 1.00 27.32 105 VAL D C 1
ATOM 12261 O O . VAL D 1 105 ? -40.458 -1.072 -26.514 1.00 25.54 105 VAL D O 1
ATOM 12265 N N . TRP D 1 106 ? -40.780 -0.438 -28.650 1.00 24.48 106 TRP D N 1
ATOM 12266 C CA . TRP D 1 106 ? -41.088 -1.788 -29.108 1.00 25.53 106 TRP D CA 1
ATOM 12267 C C . TRP D 1 106 ? -39.961 -2.820 -29.081 1.00 24.19 106 TRP D C 1
ATOM 12268 O O . TRP D 1 106 ? -40.124 -3.887 -28.484 1.00 24.76 106 TRP D O 1
ATOM 12279 N N . PHE D 1 107 ? -38.825 -2.537 -29.716 1.00 22.75 107 PHE D N 1
ATOM 12280 C CA . PHE D 1 107 ? -37.775 -3.544 -29.709 1.00 23.82 107 PHE D CA 1
ATOM 12281 C C . PHE D 1 107 ? -37.115 -3.682 -28.342 1.00 21.65 107 PHE D C 1
ATOM 12282 O O . PHE D 1 107 ? -36.303 -4.574 -28.136 1.00 21.60 107 PHE D O 1
ATOM 12290 N N . LEU D 1 108 ? -37.495 -2.822 -27.403 1.00 22.15 108 LEU D N 1
ATOM 12291 C CA . LEU D 1 108 ? -36.935 -2.890 -26.055 1.00 21.96 108 LEU D CA 1
ATOM 12292 C C . LEU D 1 108 ? -37.835 -3.673 -25.106 1.00 23.95 108 LEU D C 1
ATOM 12293 O O . LEU D 1 108 ? -37.471 -3.904 -23.946 1.00 23.41 108 LEU D O 1
ATOM 12298 N N . LYS D 1 109 ? -39.005 -4.093 -25.591 1.00 22.45 109 LYS D N 1
ATOM 12299 C CA . LYS D 1 109 ? -39.930 -4.857 -24.752 1.00 22.96 109 LYS D CA 1
ATOM 12300 C C . LYS D 1 109 ? -39.464 -6.300 -24.741 1.00 25.99 109 LYS D C 1
ATOM 12301 O O . LYS D 1 109 ? -40.135 -7.192 -25.261 1.00 25.78 109 LYS D O 1
ATOM 12307 N N . THR D 1 110 ? -38.305 -6.517 -24.126 1.00 23.65 110 THR D N 1
ATOM 12308 C CA . THR D 1 110 ? -37.685 -7.829 -24.071 1.00 22.82 110 THR D CA 1
ATOM 12309 C C . THR D 1 110 ? -37.268 -8.234 -22.661 1.00 21.20 110 THR D C 1
ATOM 12310 O O . THR D 1 110 ? -36.306 -8.977 -22.492 1.00 20.52 110 THR D O 1
ATOM 12314 N N . GLY D 1 111 ? -37.984 -7.744 -21.652 1.00 22.88 111 GLY D N 1
ATOM 12315 C CA . GLY D 1 111 ? -37.647 -8.097 -20.284 1.00 24.31 111 GLY D CA 1
ATOM 12316 C C . GLY D 1 111 ? -37.937 -9.555 -19.987 1.00 25.55 111 GLY D C 1
ATOM 12317 O O . GLY D 1 111 ? -38.598 -10.232 -20.775 1.00 23.77 111 GLY D O 1
ATOM 12318 N N . ALA D 1 112 ? -37.426 -10.047 -18.859 1.00 21.36 112 ALA D N 1
ATOM 12319 C CA . ALA D 1 112 ? -37.640 -11.431 -18.451 1.00 20.58 112 ALA D CA 1
ATOM 12320 C C . ALA D 1 112 ? -37.377 -11.581 -16.958 1.00 22.01 112 ALA D C 1
ATOM 12321 O O . ALA D 1 112 ? -36.791 -10.698 -16.330 1.00 19.58 112 ALA D O 1
ATOM 12323 N N . GLY D 1 113 ? -37.813 -12.707 -16.403 1.00 22.20 113 GLY D N 1
ATOM 12324 C CA . GLY D 1 113 ? -37.606 -12.976 -14.986 1.00 22.30 113 GLY D CA 1
ATOM 12325 C C . GLY D 1 113 ? -38.757 -12.499 -14.129 1.00 24.01 113 GLY D C 1
ATOM 12326 O O . GLY D 1 113 ? -39.841 -12.218 -14.629 1.00 26.21 113 GLY D O 1
ATOM 12327 N N . ASN D 1 114 ? -38.528 -12.398 -12.825 1.00 24.77 114 ASN D N 1
ATOM 12328 C CA . ASN D 1 114 ? -39.570 -11.940 -11.924 1.00 25.32 114 ASN D CA 1
ATOM 12329 C C . ASN D 1 114 ? -39.745 -10.434 -12.063 1.00 25.34 114 ASN D C 1
ATOM 12330 O O . ASN D 1 114 ? -38.862 -9.745 -12.569 1.00 23.31 114 ASN D O 1
ATOM 12335 N N . LYS D 1 115 ? -40.886 -9.924 -11.619 1.00 24.18 115 LYS D N 1
ATOM 12336 C CA . LYS D 1 115 ? -41.137 -8.490 -11.687 1.00 26.45 115 LYS D CA 1
ATOM 12337 C C . LYS D 1 115 ? -40.424 -7.803 -10.521 1.00 25.82 115 LYS D C 1
ATOM 12338 O O . LYS D 1 115 ? -40.160 -8.429 -9.493 1.00 25.46 115 LYS D O 1
ATOM 12344 N N . LEU D 1 116 ? -40.106 -6.522 -10.694 1.00 23.43 116 LEU D N 1
ATOM 12345 C CA . LEU D 1 116 ? -39.462 -5.739 -9.646 1.00 23.44 116 LEU D CA 1
ATOM 12346 C C . LEU D 1 116 ? -40.510 -5.386 -8.597 1.00 22.94 116 LEU D C 1
ATOM 12347 O O . LEU D 1 116 ? -41.700 -5.318 -8.901 1.00 20.85 116 LEU D O 1
ATOM 12352 N N . PRO D 1 117 ? -40.087 -5.168 -7.344 1.00 21.90 117 PRO D N 1
ATOM 12353 C CA . PRO D 1 117 ? -41.086 -4.810 -6.331 1.00 21.71 117 PRO D CA 1
ATOM 12354 C C . PRO D 1 117 ? -41.668 -3.447 -6.735 1.00 23.34 117 PRO D C 1
ATOM 12355 O O . PRO D 1 117 ? -40.940 -2.584 -7.254 1.00 23.57 117 PRO D O 1
ATOM 12359 N N . LEU D 1 118 ? -42.961 -3.243 -6.497 1.00 22.90 118 LEU D N 1
ATOM 12360 C CA . LEU D 1 118 ? -43.617 -1.979 -6.842 1.00 24.51 118 LEU D CA 1
ATOM 12361 C C . LEU D 1 118 ? -42.921 -0.708 -6.323 1.00 23.54 118 LEU D C 1
ATOM 12362 O O . LEU D 1 118 ? -42.919 0.315 -7.005 1.00 18.61 118 LEU D O 1
ATOM 12367 N N . ALA D 1 119 ? -42.346 -0.770 -5.123 1.00 21.86 119 ALA D N 1
ATOM 12368 C CA . ALA D 1 119 ? -41.661 0.381 -4.532 1.00 22.87 119 ALA D CA 1
ATOM 12369 C C . ALA D 1 119 ? -40.459 0.824 -5.362 1.00 22.29 119 ALA D C 1
ATOM 12370 O O . ALA D 1 119 ? -40.175 2.015 -5.469 1.00 22.68 119 ALA D O 1
ATOM 12372 N N . ASP D 1 120 ? -39.744 -0.137 -5.939 1.00 23.74 120 ASP D N 1
ATOM 12373 C CA . ASP D 1 120 ? -38.583 0.198 -6.752 1.00 23.81 120 ASP D CA 1
ATOM 12374 C C . ASP D 1 120 ? -39.017 0.895 -8.036 1.00 21.78 120 ASP D C 1
ATOM 12375 O O . ASP D 1 120 ? -38.320 1.780 -8.529 1.00 22.54 120 ASP D O 1
ATOM 12380 N N . VAL D 1 121 ? -40.167 0.508 -8.576 1.00 18.52 121 VAL D N 1
ATOM 12381 C CA . VAL D 1 121 ? -40.649 1.139 -9.801 1.00 19.14 121 VAL D CA 1
ATOM 12382 C C . VAL D 1 121 ? -41.112 2.563 -9.495 1.00 20.25 121 VAL D C 1
ATOM 12383 O O . VAL D 1 121 ? -40.909 3.481 -10.288 1.00 19.77 121 VAL D O 1
ATOM 12387 N N . ARG D 1 122 ? -41.713 2.760 -8.326 1.00 18.25 122 ARG D N 1
ATOM 12388 C CA . ARG D 1 122 ? -42.147 4.096 -7.949 1.00 18.08 122 ARG D CA 1
ATOM 12389 C C . ARG D 1 122 ? -40.902 4.977 -7.799 1.00 19.37 122 ARG D C 1
ATOM 12390 O O . ARG D 1 122 ? -40.891 6.137 -8.217 1.00 19.06 122 ARG D O 1
ATOM 12398 N N . ALA D 1 123 ? -39.852 4.412 -7.206 1.00 20.07 123 ALA D N 1
ATOM 12399 C CA . ALA D 1 123 ? -38.603 5.133 -6.999 1.00 18.38 123 ALA D CA 1
ATOM 12400 C C . ALA D 1 123 ? -38.006 5.510 -8.350 1.00 19.55 123 ALA D C 1
ATOM 12401 O O . ALA D 1 123 ? -37.486 6.616 -8.531 1.00 19.66 123 ALA D O 1
ATOM 12403 N N . ALA D 1 124 ? -38.078 4.582 -9.294 1.00 17.80 124 ALA D N 1
ATOM 12404 C CA . ALA D 1 124 ? -37.542 4.823 -10.633 1.00 22.58 124 ALA D CA 1
ATOM 12405 C C . ALA D 1 124 ? -38.259 5.986 -11.303 1.00 23.73 124 ALA D C 1
ATOM 12406 O O . ALA D 1 124 ? -37.623 6.845 -11.918 1.00 21.65 124 ALA D O 1
ATOM 12408 N N . MET D 1 125 ? -39.582 6.025 -11.182 1.00 22.96 125 MET D N 1
ATOM 12409 C CA . MET D 1 125 ? -40.344 7.105 -11.797 1.00 24.63 125 MET D CA 1
ATOM 12410 C C . MET D 1 125 ? -40.010 8.434 -11.129 1.00 22.30 125 MET D C 1
ATOM 12411 O O . MET D 1 125 ? -39.824 9.443 -11.804 1.00 22.84 125 MET D O 1
ATOM 12416 N N . LEU D 1 126 ? -39.928 8.431 -9.802 1.00 22.57 126 LEU D N 1
ATOM 12417 C CA . LEU D 1 126 ? -39.590 9.637 -9.076 1.00 18.50 126 LEU D CA 1
ATOM 12418 C C . LEU D 1 126 ? -38.270 10.202 -9.580 1.00 20.77 126 LEU D C 1
ATOM 12419 O O . LEU D 1 126 ? -38.150 11.411 -9.820 1.00 19.69 126 LEU D O 1
ATOM 12424 N N . LEU D 1 127 ? -37.274 9.336 -9.766 1.00 21.02 127 LEU D N 1
ATOM 12425 C CA . LEU D 1 127 ? -35.962 9.785 -10.215 1.00 20.92 127 LEU D CA 1
ATOM 12426 C C . LEU D 1 127 ? -35.970 10.225 -11.670 1.00 19.62 127 LEU D C 1
ATOM 12427 O O . LEU D 1 127 ? -35.328 11.193 -12.037 1.00 18.81 127 LEU D O 1
ATOM 12432 N N . ARG D 1 128 ? -36.695 9.526 -12.523 1.00 22.91 128 ARG D N 1
ATOM 12433 C CA . ARG D 1 128 ? -36.741 9.869 -13.927 1.00 22.79 128 ARG D CA 1
ATOM 12434 C C . ARG D 1 128 ? -37.301 11.285 -14.038 1.00 25.35 128 ARG D C 1
ATOM 12435 O O . ARG D 1 128 ? -36.698 12.143 -14.695 1.00 23.70 128 ARG D O 1
ATOM 12443 N N . ALA D 1 129 ? -38.406 11.553 -13.341 1.00 24.76 129 ALA D N 1
ATOM 12444 C CA . ALA D 1 129 ? -39.015 12.883 -13.354 1.00 26.23 129 ALA D CA 1
ATOM 12445 C C . ALA D 1 129 ? -38.062 13.922 -12.775 1.00 26.98 129 ALA D C 1
ATOM 12446 O O . ALA D 1 129 ? -37.935 15.030 -13.309 1.00 26.42 129 ALA D O 1
ATOM 12448 N N . ASN D 1 130 ? -37.398 13.570 -11.679 1.00 26.11 130 ASN D N 1
ATOM 12449 C CA . ASN D 1 130 ? -36.461 14.484 -11.046 1.00 27.16 130 ASN D CA 1
ATOM 12450 C C . ASN D 1 130 ? -35.367 14.880 -12.033 1.00 28.17 130 ASN D C 1
ATOM 12451 O O . ASN D 1 130 ? -34.932 16.033 -12.069 1.00 28.77 130 ASN D O 1
ATOM 12456 N N . SER D 1 131 ? -34.938 13.919 -12.845 1.00 27.87 131 SER D N 1
ATOM 12457 C CA . SER D 1 131 ? -33.894 14.146 -13.837 1.00 31.94 131 SER D CA 1
ATOM 12458 C C . SER D 1 131 ? -34.343 15.119 -14.931 1.00 30.98 131 SER D C 1
ATOM 12459 O O . SER D 1 131 ? -33.590 15.990 -15.362 1.00 30.24 131 SER D O 1
ATOM 12462 N N . HIS D 1 132 ? -35.581 14.956 -15.374 1.00 31.17 132 HIS D N 1
ATOM 12463 C CA . HIS D 1 132 ? -36.150 15.799 -16.420 1.00 32.83 132 HIS D CA 1
ATOM 12464 C C . HIS D 1 132 ? -36.332 17.263 -16.017 1.00 33.37 132 HIS D C 1
ATOM 12465 O O . HIS D 1 132 ? -36.244 18.156 -16.855 1.00 34.81 132 HIS D O 1
ATOM 12472 N N . MET D 1 133 ? -36.579 17.507 -14.735 1.00 34.79 133 MET D N 1
ATOM 12473 C CA . MET D 1 133 ? -36.786 18.869 -14.249 1.00 35.53 133 MET D CA 1
ATOM 12474 C C . MET D 1 133 ? -35.547 19.748 -14.384 1.00 35.49 133 MET D C 1
ATOM 12475 O O . MET D 1 133 ? -35.635 20.971 -14.258 1.00 35.76 133 MET D O 1
ATOM 12480 N N . ARG D 1 134 ? -34.395 19.135 -14.640 1.00 33.57 134 ARG D N 1
ATOM 12481 C CA . ARG D 1 134 ? -33.161 19.895 -14.800 1.00 34.74 134 ARG D CA 1
ATOM 12482 C C . ARG D 1 134 ? -33.187 20.698 -16.098 1.00 34.25 134 ARG D C 1
ATOM 12483 O O . ARG D 1 134 ? -32.349 21.571 -16.315 1.00 33.78 134 ARG D O 1
ATOM 12491 N N . GLY D 1 135 ? -34.150 20.387 -16.960 1.00 33.93 135 GLY D N 1
ATOM 12492 C CA . GLY D 1 135 ? -34.302 21.102 -18.217 1.00 35.68 135 GLY D CA 1
ATOM 12493 C C . GLY D 1 135 ? -33.241 20.904 -19.283 1.00 36.28 135 GLY D C 1
ATOM 12494 O O . GLY D 1 135 ? -33.069 21.760 -20.150 1.00 39.13 135 GLY D O 1
ATOM 12495 N N . ALA D 1 136 ? -32.532 19.783 -19.243 1.00 36.45 136 ALA D N 1
ATOM 12496 C CA . ALA D 1 136 ? -31.497 19.528 -20.234 1.00 33.18 136 ALA D CA 1
ATOM 12497 C C . ALA D 1 136 ? -31.810 18.286 -21.065 1.00 33.18 136 ALA D C 1
ATOM 12498 O O . ALA D 1 136 ? -30.959 17.806 -21.818 1.00 31.91 136 ALA D O 1
ATOM 12500 N N . SER D 1 137 ? -33.037 17.785 -20.943 1.00 32.53 137 SER D N 1
ATOM 12501 C CA . SER D 1 137 ? -33.450 16.578 -21.655 1.00 34.42 137 SER D CA 1
ATOM 12502 C C . SER D 1 137 ? -34.312 16.788 -22.896 1.00 34.94 137 SER D C 1
ATOM 12503 O O . SER D 1 137 ? -34.361 15.921 -23.773 1.00 34.23 137 SER D O 1
ATOM 12506 N N . GLY D 1 138 ? -34.995 17.927 -22.970 1.00 35.30 138 GLY D N 1
ATOM 12507 C CA . GLY D 1 138 ? -35.834 18.210 -24.123 1.00 34.61 138 GLY D CA 1
ATOM 12508 C C . GLY D 1 138 ? -37.104 17.380 -24.162 1.00 35.51 138 GLY D C 1
ATOM 12509 O O . GLY D 1 138 ? -37.535 16.923 -25.225 1.00 34.73 138 GLY D O 1
ATOM 12510 N N . ILE D 1 139 ? -37.705 17.182 -22.994 1.00 33.40 139 ILE D N 1
ATOM 12511 C CA . ILE D 1 139 ? -38.936 16.409 -22.884 1.00 32.33 139 ILE D CA 1
ATOM 12512 C C . ILE D 1 139 ? -40.078 17.320 -22.420 1.00 32.28 139 ILE D C 1
ATOM 12513 O O . ILE D 1 139 ? -39.882 18.199 -21.582 1.00 31.21 139 ILE D O 1
ATOM 12518 N N . ARG D 1 140 ? -41.266 17.109 -22.980 1.00 33.75 140 ARG D N 1
ATOM 12519 C CA . ARG D 1 140 ? -42.443 17.910 -22.637 1.00 33.47 140 ARG D CA 1
ATOM 12520 C C . ARG D 1 140 ? -42.846 17.783 -21.165 1.00 33.80 140 ARG D C 1
ATOM 12521 O O . ARG D 1 140 ? -42.845 16.686 -20.606 1.00 30.46 140 ARG D O 1
ATOM 12529 N N . LEU D 1 141 ? -43.201 18.910 -20.553 1.00 31.58 141 LEU D N 1
ATOM 12530 C CA . LEU D 1 141 ? -43.624 18.937 -19.158 1.00 33.51 141 LEU D CA 1
ATOM 12531 C C . LEU D 1 141 ? -44.787 17.971 -18.955 1.00 32.94 141 LEU D C 1
ATOM 12532 O O . LEU D 1 141 ? -44.945 17.392 -17.884 1.00 32.03 141 LEU D O 1
ATOM 12537 N N . GLU D 1 142 ? -45.594 17.807 -19.999 1.00 32.91 142 GLU D N 1
ATOM 12538 C CA . GLU D 1 142 ? -46.755 16.922 -19.966 1.00 31.73 142 GLU D CA 1
ATOM 12539 C C . GLU D 1 142 ? -46.360 15.462 -19.761 1.00 31.05 142 GLU D C 1
ATOM 12540 O O . GLU D 1 142 ? -47.084 14.691 -19.129 1.00 31.09 142 GLU D O 1
ATOM 12546 N N . LEU D 1 143 ? -45.204 15.082 -20.288 1.00 31.39 143 LEU D N 1
ATOM 12547 C CA . LEU D 1 143 ? -44.751 13.710 -20.144 1.00 31.89 143 LEU D CA 1
ATOM 12548 C C . LEU D 1 143 ? -44.223 13.504 -18.728 1.00 30.47 143 LEU D C 1
ATOM 12549 O O . LEU D 1 143 ? -44.440 12.456 -18.124 1.00 31.14 143 LEU D O 1
ATOM 12554 N N . ILE D 1 144 ? -43.543 14.517 -18.203 1.00 31.09 144 ILE D N 1
ATOM 12555 C CA . ILE D 1 144 ? -42.997 14.469 -16.849 1.00 30.76 144 ILE D CA 1
ATOM 12556 C C . ILE D 1 144 ? -44.156 14.414 -15.853 1.00 31.87 144 ILE D C 1
ATOM 12557 O O . ILE D 1 144 ? -44.118 13.681 -14.861 1.00 29.34 144 ILE D O 1
ATOM 12562 N N . LYS D 1 145 ? -45.192 15.195 -16.139 1.00 32.16 145 LYS D N 1
ATOM 12563 C CA . LYS D 1 145 ? -46.379 15.272 -15.298 1.00 31.89 145 LYS D CA 1
ATOM 12564 C C . LYS D 1 145 ? -47.072 13.916 -15.218 1.00 30.25 145 LYS D C 1
ATOM 12565 O O . LYS D 1 145 ? -47.677 13.572 -14.203 1.00 27.64 145 LYS D O 1
ATOM 12571 N N . ARG D 1 146 ? -46.986 13.156 -16.303 1.00 28.12 146 ARG D N 1
ATOM 12572 C CA . ARG D 1 146 ? -47.597 11.832 -16.372 1.00 29.45 146 ARG D CA 1
ATOM 12573 C C . ARG D 1 146 ? -47.034 10.935 -15.265 1.00 28.97 146 ARG D C 1
ATOM 12574 O O . ARG D 1 146 ? -47.755 10.129 -14.680 1.00 29.41 146 ARG D O 1
ATOM 12582 N N . MET D 1 147 ? -45.747 11.081 -14.967 1.00 28.00 147 MET D N 1
ATOM 12583 C CA . MET D 1 147 ? -45.141 10.273 -13.917 1.00 28.39 147 MET D CA 1
ATOM 12584 C C . MET D 1 147 ? -45.629 10.751 -12.558 1.00 28.13 147 MET D C 1
ATOM 12585 O O . MET D 1 147 ? -45.768 9.961 -11.633 1.00 27.34 147 MET D O 1
ATOM 12590 N N . GLU D 1 148 ? -45.881 12.050 -12.439 1.00 29.79 148 GLU D N 1
ATOM 12591 C CA . GLU D 1 148 ? -46.389 12.596 -11.185 1.00 30.68 148 GLU D CA 1
ATOM 12592 C C . GLU D 1 148 ? -47.766 11.988 -10.956 1.00 28.19 148 GLU D C 1
ATOM 12593 O O . GLU D 1 148 ? -48.073 11.506 -9.870 1.00 25.70 148 GLU D O 1
ATOM 12599 N N . ILE D 1 149 ? -48.593 12.016 -11.997 1.00 29.08 149 ILE D N 1
ATOM 12600 C CA . ILE D 1 149 ? -49.945 11.473 -11.922 1.00 27.85 149 ILE D CA 1
ATOM 12601 C C . ILE D 1 149 ? -49.932 9.987 -11.562 1.00 28.63 149 ILE D C 1
ATOM 12602 O O . ILE D 1 149 ? -50.664 9.559 -10.663 1.00 28.52 149 ILE D O 1
ATOM 12607 N N . PHE D 1 150 ? -49.111 9.195 -12.251 1.00 26.70 150 PHE D N 1
ATOM 12608 C CA . PHE D 1 150 ? -49.037 7.765 -11.945 1.00 25.74 150 PHE D CA 1
ATOM 12609 C C . PHE D 1 150 ? -48.651 7.544 -10.481 1.00 22.99 150 PHE D C 1
ATOM 12610 O O . PHE D 1 150 ? -49.231 6.710 -9.793 1.00 23.42 150 PHE D O 1
ATOM 12618 N N . LEU D 1 151 ? -47.655 8.287 -10.014 1.00 23.09 151 LEU D N 1
ATOM 12619 C CA . LEU D 1 151 ? -47.214 8.139 -8.637 1.00 23.12 151 LEU D CA 1
ATOM 12620 C C . LEU D 1 151 ? -48.321 8.469 -7.643 1.00 24.12 151 LEU D C 1
ATOM 12621 O O . LEU D 1 151 ? -48.542 7.728 -6.685 1.00 25.19 151 LEU D O 1
ATOM 12626 N N . ASN D 1 152 ? -49.022 9.577 -7.865 1.00 24.29 152 ASN D N 1
ATOM 12627 C CA . ASN D 1 152 ? -50.073 9.971 -6.932 1.00 25.86 152 ASN D CA 1
ATOM 12628 C C . ASN D 1 152 ? -51.344 9.136 -7.041 1.00 27.86 152 ASN D C 1
ATOM 12629 O O . ASN D 1 152 ? -52.071 8.964 -6.054 1.00 26.38 152 ASN D O 1
ATOM 12634 N N . ALA D 1 153 ? -51.596 8.593 -8.231 1.00 26.12 153 ALA D N 1
ATOM 12635 C CA . ALA D 1 153 ? -52.780 7.767 -8.469 1.00 27.13 153 ALA D CA 1
ATOM 12636 C C . ALA D 1 153 ? -52.569 6.309 -8.059 1.00 28.21 153 ALA D C 1
ATOM 12637 O O . ALA D 1 153 ? -53.524 5.531 -7.979 1.00 26.69 153 ALA D O 1
ATOM 12639 N N . GLY D 1 154 ? -51.317 5.937 -7.810 1.00 29.92 154 GLY D N 1
ATOM 12640 C CA . GLY D 1 154 ? -51.017 4.574 -7.411 1.00 26.63 154 GLY D CA 1
ATOM 12641 C C . GLY D 1 154 ? -50.952 3.604 -8.578 1.00 27.02 154 GLY D C 1
ATOM 12642 O O . GLY D 1 154 ? -51.328 2.441 -8.455 1.00 25.68 154 GLY D O 1
ATOM 12643 N N . VAL D 1 155 ? -50.485 4.090 -9.720 1.00 27.31 155 VAL D N 1
ATOM 12644 C CA . VAL D 1 155 ? -50.355 3.259 -10.907 1.00 26.54 155 VAL D CA 1
ATOM 12645 C C . VAL D 1 155 ? -48.866 2.955 -11.085 1.00 23.77 155 VAL D C 1
ATOM 12646 O O . VAL D 1 155 ? -48.044 3.864 -11.234 1.00 21.85 155 VAL D O 1
ATOM 12650 N N . THR D 1 156 ? -48.527 1.672 -11.055 1.00 22.14 156 THR D N 1
ATOM 12651 C CA . THR D 1 156 ? -47.140 1.254 -11.176 1.00 22.48 156 THR D CA 1
ATOM 12652 C C . THR D 1 156 ? -46.932 0.259 -12.315 1.00 19.80 156 THR D C 1
ATOM 12653 O O . THR D 1 156 ? -47.435 -0.858 -12.284 1.00 21.11 156 THR D O 1
ATOM 12657 N N . PRO D 1 157 ? -46.196 0.669 -13.354 1.00 22.86 157 PRO D N 1
ATOM 12658 C CA . PRO D 1 157 ? -45.932 -0.205 -14.499 1.00 22.86 157 PRO D CA 1
ATOM 12659 C C . PRO D 1 157 ? -45.171 -1.456 -14.088 1.00 26.66 157 PRO D C 1
ATOM 12660 O O . PRO D 1 157 ? -44.324 -1.407 -13.187 1.00 24.65 157 PRO D O 1
ATOM 12664 N N . TYR D 1 158 ? -45.471 -2.576 -14.739 1.00 23.49 158 TYR D N 1
ATOM 12665 C CA . TYR D 1 158 ? -44.766 -3.808 -14.428 1.00 27.11 158 TYR D CA 1
ATOM 12666 C C . TYR D 1 158 ? -43.411 -3.752 -15.100 1.00 25.51 158 TYR D C 1
ATOM 12667 O O . TYR D 1 158 ? -43.321 -3.445 -16.297 1.00 24.04 158 TYR D O 1
ATOM 12676 N N . VAL D 1 159 ? -42.366 -4.036 -14.327 1.00 22.76 159 VAL D N 1
ATOM 12677 C CA . VAL D 1 159 ? -41.000 -4.042 -14.839 1.00 23.03 159 VAL D CA 1
ATOM 12678 C C . VAL D 1 159 ? -40.280 -5.324 -14.409 1.00 21.71 159 VAL D C 1
ATOM 12679 O O . VAL D 1 159 ? -40.384 -5.750 -13.262 1.00 19.08 159 VAL D O 1
ATOM 12683 N N . TYR D 1 160 ? -39.550 -5.922 -15.349 1.00 22.12 160 TYR D N 1
ATOM 12684 C CA . TYR D 1 160 ? -38.818 -7.172 -15.145 1.00 23.99 160 TYR D CA 1
ATOM 12685 C C . TYR D 1 160 ? -37.414 -6.993 -14.540 1.00 20.87 160 TYR D C 1
ATOM 12686 O O . TYR D 1 160 ? -36.768 -5.959 -14.723 1.00 21.83 160 TYR D O 1
ATOM 12695 N N . GLU D 1 161 ? -36.927 -8.034 -13.873 1.00 22.02 161 GLU D N 1
ATOM 12696 C CA . GLU D 1 161 ? -35.603 -7.997 -13.244 1.00 21.76 161 GLU D CA 1
ATOM 12697 C C . GLU D 1 161 ? -34.443 -8.198 -14.229 1.00 22.58 161 GLU D C 1
ATOM 12698 O O . GLU D 1 161 ? -33.304 -7.816 -13.939 1.00 20.70 161 GLU D O 1
ATOM 12704 N N . PHE D 1 162 ? -34.709 -8.801 -15.385 1.00 21.65 162 PHE D N 1
ATOM 12705 C CA . PHE D 1 162 ? -33.641 -9.010 -16.366 1.00 24.03 162 PHE D CA 1
ATOM 12706 C C . PHE D 1 162 ? -33.849 -8.081 -17.553 1.00 23.86 162 PHE D C 1
ATOM 12707 O O . PHE D 1 162 ? -34.987 -7.835 -17.967 1.00 21.99 162 PHE D O 1
ATOM 12715 N N . GLY D 1 163 ? -32.759 -7.545 -18.092 1.00 21.93 163 GLY D N 1
ATOM 12716 C CA . GLY D 1 163 ? -32.905 -6.674 -19.238 1.00 25.42 163 GLY D CA 1
ATOM 12717 C C . GLY D 1 163 ? -31.918 -5.536 -19.360 1.00 24.96 163 GLY D C 1
ATOM 12718 O O . GLY D 1 163 ? -31.688 -5.040 -20.464 1.00 28.03 163 GLY D O 1
ATOM 12719 N N . SER D 1 164 ? -31.318 -5.132 -18.243 1.00 22.72 164 SER D N 1
ATOM 12720 C CA . SER D 1 164 ? -30.380 -4.021 -18.252 1.00 20.49 164 SER D CA 1
ATOM 12721 C C . SER D 1 164 ? -28.951 -4.382 -17.845 1.00 22.47 164 SER D C 1
ATOM 12722 O O . SER D 1 164 ? -28.743 -5.112 -16.872 1.00 18.47 164 SER D O 1
ATOM 12725 N N . ILE D 1 165 ? -27.971 -3.876 -18.595 1.00 20.31 165 ILE D N 1
ATOM 12726 C CA . ILE D 1 165 ? -26.572 -4.128 -18.261 1.00 21.47 165 ILE D CA 1
ATOM 12727 C C . ILE D 1 165 ? -26.020 -2.882 -17.574 1.00 22.05 165 ILE D C 1
ATOM 12728 O O . ILE D 1 165 ? -24.820 -2.776 -17.307 1.00 22.20 165 ILE D O 1
ATOM 12733 N N . GLY D 1 166 ? -26.920 -1.942 -17.294 1.00 22.32 166 GLY D N 1
ATOM 12734 C CA . GLY D 1 166 ? -26.544 -0.716 -16.608 1.00 25.03 166 GLY D CA 1
ATOM 12735 C C . GLY D 1 166 ? -25.788 0.314 -17.426 1.00 27.70 166 GLY D C 1
ATOM 12736 O O . GLY D 1 166 ? -24.828 0.925 -16.937 1.00 26.34 166 GLY D O 1
ATOM 12750 N N . ASP D 1 168 ? -30.647 1.914 -18.301 1.00 20.39 170 ASP D N 1
ATOM 12751 C CA . ASP D 1 168 ? -31.753 0.983 -18.100 1.00 19.03 170 ASP D CA 1
ATOM 12752 C C . ASP D 1 168 ? -32.777 0.990 -19.228 1.00 18.69 170 ASP D C 1
ATOM 12753 O O . ASP D 1 168 ? -33.975 1.039 -18.983 1.00 19.48 170 ASP D O 1
ATOM 12758 N N . LEU D 1 169 ? -32.298 0.918 -20.462 1.00 19.71 171 LEU D N 1
ATOM 12759 C CA . LEU D 1 169 ? -33.173 0.931 -21.631 1.00 22.39 171 LEU D CA 1
ATOM 12760 C C . LEU D 1 169 ? -34.419 0.045 -21.534 1.00 20.18 171 LEU D C 1
ATOM 12761 O O . LEU D 1 169 ? -35.544 0.540 -21.576 1.00 21.52 171 LEU D O 1
ATOM 12766 N N . VAL D 1 170 ? -34.210 -1.262 -21.414 1.00 20.07 172 VAL D N 1
ATOM 12767 C CA . VAL D 1 170 ? -35.305 -2.220 -21.345 1.00 22.15 172 VAL D CA 1
ATOM 12768 C C . VAL D 1 170 ? -36.311 -1.943 -20.220 1.00 22.76 172 VAL D C 1
ATOM 12769 O O . VAL D 1 170 ? -37.511 -1.786 -20.472 1.00 20.36 172 VAL D O 1
ATOM 12773 N N . PRO D 1 171 ? -35.842 -1.867 -18.966 1.00 20.70 173 PRO D N 1
ATOM 12774 C CA . PRO D 1 171 ? -36.783 -1.599 -17.871 1.00 19.38 173 PRO D CA 1
ATOM 12775 C C . PRO D 1 171 ? -37.575 -0.315 -18.075 1.00 17.70 173 PRO D C 1
ATOM 12776 O O . PRO D 1 171 ? -38.792 -0.298 -17.917 1.00 20.94 173 PRO D O 1
ATOM 12780 N N . LEU D 1 172 ? -36.878 0.764 -18.425 1.00 22.40 174 LEU D N 1
ATOM 12781 C CA . LEU D 1 172 ? -37.523 2.063 -18.626 1.00 21.49 174 LEU D CA 1
ATOM 12782 C C . LEU D 1 172 ? -38.513 2.067 -19.787 1.00 23.19 174 LEU D C 1
ATOM 12783 O O . LEU D 1 172 ? -39.455 2.863 -19.803 1.00 22.57 174 LEU D O 1
ATOM 12788 N N . SER D 1 173 ? -38.304 1.181 -20.756 1.00 22.84 175 SER D N 1
ATOM 12789 C CA . SER D 1 173 ? -39.206 1.104 -21.902 1.00 23.05 175 SER D CA 1
ATOM 12790 C C . SER D 1 173 ? -40.592 0.599 -21.467 1.00 25.06 175 SER D C 1
ATOM 12791 O O . SER D 1 173 ? -41.608 0.948 -22.079 1.00 25.45 175 SER D O 1
ATOM 12794 N N . TYR D 1 174 ? -40.638 -0.218 -20.416 1.00 22.42 176 TYR D N 1
ATOM 12795 C CA . TYR D 1 174 ? -41.914 -0.724 -19.914 1.00 24.52 176 TYR D CA 1
ATOM 12796 C C . TYR D 1 174 ? -42.673 0.403 -19.221 1.00 28.31 176 TYR D C 1
ATOM 12797 O O . TYR D 1 174 ? -43.899 0.490 -19.311 1.00 27.25 176 TYR D O 1
ATOM 12806 N N . ILE D 1 175 ? -41.932 1.257 -18.519 1.00 27.17 177 ILE D N 1
ATOM 12807 C CA . ILE D 1 175 ? -42.521 2.397 -17.828 1.00 27.31 177 ILE D CA 1
ATOM 12808 C C . ILE D 1 175 ? -42.992 3.398 -18.882 1.00 26.16 177 ILE D C 1
ATOM 12809 O O . ILE D 1 175 ? -44.089 3.947 -18.786 1.00 26.56 177 ILE D O 1
ATOM 12814 N N . THR D 1 176 ? -42.162 3.616 -19.897 1.00 26.20 178 THR D N 1
ATOM 12815 C CA . THR D 1 176 ? -42.502 4.542 -20.969 1.00 26.58 178 THR D CA 1
ATOM 12816 C C . THR D 1 176 ? -43.771 4.087 -21.685 1.00 25.94 178 THR D C 1
ATOM 12817 O O . THR D 1 176 ? -44.747 4.834 -21.769 1.00 25.71 178 THR D O 1
ATOM 12821 N N . GLY D 1 177 ? -43.751 2.858 -22.192 1.00 27.19 179 GLY D N 1
ATOM 12822 C CA . GLY D 1 177 ? -44.904 2.314 -22.889 1.00 29.43 179 GLY D CA 1
ATOM 12823 C C . GLY D 1 177 ? -46.182 2.366 -22.070 1.00 30.48 179 GLY D C 1
ATOM 12824 O O . GLY D 1 177 ? -47.277 2.542 -22.614 1.00 29.99 179 GLY D O 1
ATOM 12825 N N . SER D 1 178 ? -46.053 2.199 -20.758 1.00 27.91 180 SER D N 1
ATOM 12826 C CA . SER D 1 178 ? -47.220 2.248 -19.885 1.00 28.59 180 SER D CA 1
ATOM 12827 C C . SER D 1 178 ? -47.734 3.682 -19.752 1.00 27.79 180 SER D C 1
ATOM 12828 O O . SER D 1 178 ? -48.934 3.929 -19.866 1.00 28.52 180 SER D O 1
ATOM 12831 N N . LEU D 1 179 ? -46.815 4.618 -19.522 1.00 27.23 181 LEU D N 1
ATOM 12832 C CA . LEU D 1 179 ? -47.152 6.032 -19.365 1.00 27.22 181 LEU D CA 1
ATOM 12833 C C . LEU D 1 179 ? -47.884 6.621 -20.565 1.00 28.44 181 LEU D C 1
ATOM 12834 O O . LEU D 1 179 ? -48.802 7.437 -20.409 1.00 24.94 181 LEU D O 1
ATOM 12839 N N . ILE D 1 180 ? -47.467 6.212 -21.762 1.00 28.17 182 ILE D N 1
ATOM 12840 C CA . ILE D 1 180 ? -48.065 6.723 -22.988 1.00 29.89 182 ILE D CA 1
ATOM 12841 C C . ILE D 1 180 ? -49.233 5.881 -23.481 1.00 32.01 182 ILE D C 1
ATOM 12842 O O . ILE D 1 180 ? -49.956 6.292 -24.393 1.00 33.17 182 ILE D O 1
ATOM 12847 N N . GLY D 1 181 ? -49.410 4.707 -22.875 1.00 31.10 183 GLY D N 1
ATOM 12848 C CA . GLY D 1 181 ? -50.486 3.811 -23.260 1.00 32.25 183 GLY D CA 1
ATOM 12849 C C . GLY D 1 181 ? -50.300 3.283 -24.672 1.00 34.32 183 GLY D C 1
ATOM 12850 O O . GLY D 1 181 ? -51.257 3.165 -25.431 1.00 32.97 183 GLY D O 1
ATOM 12851 N N . LEU D 1 182 ? -49.061 2.954 -25.017 1.00 34.30 184 LEU D N 1
ATOM 12852 C CA . LEU D 1 182 ? -48.726 2.456 -26.352 1.00 36.23 184 LEU D CA 1
ATOM 12853 C C . LEU D 1 182 ? -49.497 1.227 -26.846 1.00 37.78 184 LEU D C 1
ATOM 12854 O O . LEU D 1 182 ? -49.864 1.149 -28.019 1.00 38.79 184 LEU D O 1
ATOM 12859 N N . ASP D 1 183 ? -49.741 0.267 -25.960 1.00 37.84 185 ASP D N 1
ATOM 12860 C CA . ASP D 1 183 ? -50.432 -0.962 -26.350 1.00 39.65 185 ASP D CA 1
ATOM 12861 C C . ASP D 1 183 ? -50.950 -1.710 -25.120 1.00 39.37 185 ASP D C 1
ATOM 12862 O O . ASP D 1 183 ? -50.461 -1.508 -24.007 1.00 38.09 185 ASP D O 1
ATOM 12867 N N . PRO D 1 184 ? -51.957 -2.579 -25.301 1.00 39.29 186 PRO D N 1
ATOM 12868 C CA . PRO D 1 184 ? -52.505 -3.346 -24.175 1.00 36.90 186 PRO D CA 1
ATOM 12869 C C . PRO D 1 184 ? -51.487 -4.328 -23.597 1.00 36.30 186 PRO D C 1
ATOM 12870 O O . PRO D 1 184 ? -51.671 -4.839 -22.490 1.00 36.35 186 PRO D O 1
ATOM 12874 N N . SER D 1 185 ? -50.427 -4.598 -24.360 1.00 32.75 187 SER D N 1
ATOM 12875 C CA . SER D 1 185 ? -49.390 -5.527 -23.918 1.00 32.73 187 SER D CA 1
ATOM 12876 C C . SER D 1 185 ? -48.638 -4.987 -22.709 1.00 31.86 187 SER D C 1
ATOM 12877 O O . SER D 1 185 ? -47.998 -5.745 -21.990 1.00 33.33 187 SER D O 1
ATOM 12880 N N . PHE D 1 186 ? -48.700 -3.678 -22.491 1.00 31.87 188 PHE D N 1
ATOM 12881 C CA . PHE D 1 186 ? -48.027 -3.087 -21.336 1.00 32.97 188 PHE D CA 1
ATOM 12882 C C . PHE D 1 186 ? -48.989 -3.144 -20.151 1.00 31.90 188 PHE D C 1
ATOM 12883 O O . PHE D 1 186 ? -50.067 -2.542 -20.192 1.00 30.50 188 PHE D O 1
ATOM 12891 N N . LYS D 1 187 ? -48.602 -3.881 -19.110 1.00 28.66 189 LYS D N 1
ATOM 12892 C CA . LYS D 1 187 ? -49.437 -4.030 -17.921 1.00 30.15 189 LYS D CA 1
ATOM 12893 C C . LYS D 1 187 ? -48.957 -3.159 -16.775 1.00 28.16 189 LYS D C 1
ATOM 12894 O O . LYS D 1 187 ? -47.780 -2.808 -16.687 1.00 26.64 189 LYS D O 1
ATOM 12900 N N . VAL D 1 188 ? -49.883 -2.822 -15.887 1.00 27.63 190 VAL D N 1
ATOM 12901 C CA . VAL D 1 188 ? -49.568 -1.992 -14.738 1.00 25.60 190 VAL D CA 1
ATOM 12902 C C . VAL D 1 188 ? -50.365 -2.465 -13.532 1.00 27.14 190 VAL D C 1
ATOM 12903 O O . VAL D 1 188 ? -51.298 -3.255 -13.663 1.00 27.54 190 VAL D O 1
ATOM 12907 N N . ASP D 1 189 ? -49.977 -2.001 -12.352 1.00 27.11 191 ASP D N 1
ATOM 12908 C CA . ASP D 1 189 ? -50.718 -2.326 -11.149 1.00 30.32 191 ASP D CA 1
ATOM 12909 C C . ASP D 1 189 ? -51.383 -1.018 -10.758 1.00 31.41 191 ASP D C 1
ATOM 12910 O O . ASP D 1 189 ? -50.709 -0.003 -10.593 1.00 32.46 191 ASP D O 1
ATOM 12915 N N . PHE D 1 190 ? -52.706 -1.033 -10.641 1.00 32.15 192 PHE D N 1
ATOM 12916 C CA . PHE D 1 190 ? -53.441 0.169 -10.279 1.00 34.22 192 PHE D CA 1
ATOM 12917 C C . PHE D 1 190 ? -54.074 -0.061 -8.909 1.00 37.33 192 PHE D C 1
ATOM 12918 O O . PHE D 1 190 ? -55.190 -0.564 -8.794 1.00 37.26 192 PHE D O 1
ATOM 12926 N N . ASN D 1 191 ? -53.322 0.291 -7.870 1.00 40.01 193 ASN D N 1
ATOM 12927 C CA . ASN D 1 191 ? -53.760 0.135 -6.489 1.00 40.45 193 ASN D CA 1
ATOM 12928 C C . ASN D 1 191 ? -54.274 -1.259 -6.145 1.00 40.21 193 ASN D C 1
ATOM 12929 O O . ASN D 1 191 ? -55.239 -1.394 -5.396 1.00 41.76 193 ASN D O 1
ATOM 12934 N N . GLY D 1 192 ? -53.652 -2.304 -6.684 1.00 40.82 194 GLY D N 1
ATOM 12935 C CA . GLY D 1 192 ? -54.114 -3.639 -6.335 1.00 43.28 194 GLY D CA 1
ATOM 12936 C C . GLY D 1 192 ? -54.189 -4.710 -7.397 1.00 44.21 194 GLY D C 1
ATOM 12937 O O . GLY D 1 192 ? -53.671 -5.807 -7.202 1.00 46.59 194 GLY D O 1
ATOM 12938 N N . LYS D 1 193 ? -54.840 -4.424 -8.518 1.00 45.03 195 LYS D N 1
ATOM 12939 C CA . LYS D 1 193 ? -54.934 -5.446 -9.556 1.00 46.76 195 LYS D CA 1
ATOM 12940 C C . LYS D 1 193 ? -54.352 -5.041 -10.896 1.00 43.76 195 LYS D C 1
ATOM 12941 O O . LYS D 1 193 ? -54.239 -3.861 -11.228 1.00 40.31 195 LYS D O 1
ATOM 12947 N N . GLU D 1 194 ? -53.992 -6.062 -11.659 1.00 43.18 196 GLU D N 1
ATOM 12948 C CA . GLU D 1 194 ? -53.412 -5.912 -12.978 1.00 41.81 196 GLU D CA 1
ATOM 12949 C C . GLU D 1 194 ? -54.405 -5.256 -13.932 1.00 41.11 196 GLU D C 1
ATOM 12950 O O . GLU D 1 194 ? -55.608 -5.508 -13.866 1.00 39.50 196 GLU D O 1
ATOM 12956 N N . MET D 1 195 ? -53.879 -4.401 -14.800 1.00 39.71 197 MET D N 1
ATOM 12957 C CA . MET D 1 195 ? -54.656 -3.685 -15.805 1.00 39.24 197 MET D CA 1
ATOM 12958 C C . MET D 1 195 ? -53.700 -3.326 -16.931 1.00 37.25 197 MET D C 1
ATOM 12959 O O . MET D 1 195 ? -52.498 -3.197 -16.701 1.00 36.95 197 MET D O 1
ATOM 12964 N N . ASP D 1 196 ? -54.216 -3.167 -18.144 1.00 36.31 198 ASP D N 1
ATOM 12965 C CA . ASP D 1 196 ? -53.357 -2.785 -19.251 1.00 36.71 198 ASP D CA 1
ATOM 12966 C C . ASP D 1 196 ? -53.206 -1.266 -19.179 1.00 36.07 198 ASP D C 1
ATOM 12967 O O . ASP D 1 196 ? -54.080 -0.581 -18.638 1.00 36.97 198 ASP D O 1
ATOM 12972 N N . ALA D 1 197 ? -52.096 -0.747 -19.696 1.00 33.38 199 ALA D N 1
ATOM 12973 C CA . ALA D 1 197 ? -51.845 0.686 -19.660 1.00 32.06 199 ALA D CA 1
ATOM 12974 C C . ALA D 1 197 ? -52.979 1.523 -20.266 1.00 33.35 199 ALA D C 1
ATOM 12975 O O . ALA D 1 197 ? -53.446 2.473 -19.648 1.00 32.90 199 ALA D O 1
ATOM 12977 N N . PRO D 1 198 ? -53.433 1.183 -21.487 1.00 33.21 200 PRO D N 1
ATOM 12978 C CA . PRO D 1 198 ? -54.515 1.958 -22.099 1.00 34.04 200 PRO D CA 1
ATOM 12979 C C . PRO D 1 198 ? -55.733 2.104 -21.183 1.00 33.83 200 PRO D C 1
ATOM 12980 O O . PRO D 1 198 ? -56.299 3.194 -21.063 1.00 32.18 200 PRO D O 1
ATOM 12984 N N . THR D 1 199 ? -56.135 1.006 -20.542 1.00 32.24 201 THR D N 1
ATOM 12985 C CA . THR D 1 199 ? -57.286 1.027 -19.640 1.00 34.50 201 THR D CA 1
ATOM 12986 C C . THR D 1 199 ? -57.042 1.948 -18.441 1.00 35.57 201 THR D C 1
ATOM 12987 O O . THR D 1 199 ? -57.949 2.653 -17.994 1.00 36.03 201 THR D O 1
ATOM 12991 N N . ALA D 1 200 ? -55.818 1.944 -17.922 1.00 31.99 202 ALA D N 1
ATOM 12992 C CA . ALA D 1 200 ? -55.483 2.794 -16.786 1.00 31.67 202 ALA D CA 1
ATOM 12993 C C . ALA D 1 200 ? -55.572 4.256 -17.203 1.00 29.38 202 ALA D C 1
ATOM 12994 O O . ALA D 1 200 ? -56.100 5.086 -16.470 1.00 30.04 202 ALA D O 1
ATOM 12996 N N . LEU D 1 201 ? -55.051 4.573 -18.385 1.00 30.65 203 LEU D N 1
ATOM 12997 C CA . LEU D 1 201 ? -55.093 5.946 -18.877 1.00 33.39 203 LEU D CA 1
ATOM 12998 C C . LEU D 1 201 ? -56.544 6.395 -19.055 1.00 35.58 203 LEU D C 1
ATOM 12999 O O . LEU D 1 201 ? -56.868 7.564 -18.838 1.00 35.52 203 LEU D O 1
ATOM 13004 N N . ARG D 1 202 ? -57.414 5.467 -19.449 1.00 36.66 204 ARG D N 1
ATOM 13005 C CA . ARG D 1 202 ? -58.825 5.796 -19.635 1.00 38.72 204 ARG D CA 1
ATOM 13006 C C . ARG D 1 202 ? -59.463 6.106 -18.285 1.00 37.75 204 ARG D C 1
ATOM 13007 O O . ARG D 1 202 ? -60.210 7.074 -18.152 1.00 37.10 204 ARG D O 1
ATOM 13015 N N . GLN D 1 203 ? -59.164 5.282 -17.285 1.00 38.99 205 GLN D N 1
ATOM 13016 C CA . GLN D 1 203 ? -59.701 5.482 -15.943 1.00 39.20 205 GLN D CA 1
ATOM 13017 C C . GLN D 1 203 ? -59.183 6.774 -15.316 1.00 39.21 205 GLN D C 1
ATOM 13018 O O . GLN D 1 203 ? -59.848 7.374 -14.472 1.00 39.16 205 GLN D O 1
ATOM 13024 N N . LEU D 1 204 ? -57.995 7.196 -15.734 1.00 35.73 206 LEU D N 1
ATOM 13025 C CA . LEU D 1 204 ? -57.387 8.420 -15.226 1.00 34.01 206 LEU D CA 1
ATOM 13026 C C . LEU D 1 204 ? -57.840 9.606 -16.067 1.00 34.37 206 LEU D C 1
ATOM 13027 O O . LEU D 1 204 ? -57.465 10.750 -15.804 1.00 31.46 206 LEU D O 1
ATOM 13032 N N . ASN D 1 205 ? -58.642 9.319 -17.088 1.00 35.37 207 ASN D N 1
ATOM 13033 C CA . ASN D 1 205 ? -59.124 10.350 -17.996 1.00 36.42 207 ASN D CA 1
ATOM 13034 C C . ASN D 1 205 ? -57.944 11.053 -18.678 1.00 35.76 207 ASN D C 1
ATOM 13035 O O . ASN D 1 205 ? -57.924 12.281 -18.807 1.00 33.47 207 ASN D O 1
ATOM 13040 N N . LEU D 1 206 ? -56.958 10.261 -19.101 1.00 33.45 208 LEU D N 1
ATOM 13041 C CA . LEU D 1 206 ? -55.780 10.785 -19.789 1.00 31.95 208 LEU D CA 1
ATOM 13042 C C . LEU D 1 206 ? -55.736 10.201 -21.191 1.00 32.63 208 LEU D C 1
ATOM 13043 O O . LEU D 1 206 ? -56.182 9.078 -21.422 1.00 33.05 208 LEU D O 1
ATOM 13048 N N . SER D 1 207 ? -55.185 10.953 -22.131 1.00 34.71 209 SER D N 1
ATOM 13049 C CA . SER D 1 207 ? -55.110 10.464 -23.496 1.00 38.35 209 SER D CA 1
ATOM 13050 C C . SER D 1 207 ? -53.750 9.839 -23.768 1.00 39.01 209 SER D C 1
ATOM 13051 O O . SER D 1 207 ? -52.740 10.230 -23.176 1.00 37.49 209 SER D O 1
ATOM 13054 N N . PRO D 1 208 ? -53.710 8.843 -24.660 1.00 37.96 210 PRO D N 1
ATOM 13055 C CA . PRO D 1 208 ? -52.423 8.219 -24.964 1.00 38.25 210 PRO D CA 1
ATOM 13056 C C . PRO D 1 208 ? -51.503 9.322 -25.490 1.00 37.37 210 PRO D C 1
ATOM 13057 O O . PRO D 1 208 ? -51.979 10.367 -25.932 1.00 38.33 210 PRO D O 1
ATOM 13061 N N . LEU D 1 209 ? -50.195 9.110 -25.439 1.00 36.85 211 LEU D N 1
ATOM 13062 C CA . LEU D 1 209 ? -49.274 10.127 -25.927 1.00 35.57 211 LEU D CA 1
ATOM 13063 C C . LEU D 1 209 ? -48.397 9.613 -27.058 1.00 34.53 211 LEU D C 1
ATOM 13064 O O . LEU D 1 209 ? -48.180 8.410 -27.196 1.00 33.15 211 LEU D O 1
ATOM 13069 N N . THR D 1 210 ? -47.904 10.535 -27.876 1.00 36.26 212 THR D N 1
ATOM 13070 C CA . THR D 1 210 ? -47.026 10.183 -28.984 1.00 39.05 212 THR D CA 1
ATOM 13071 C C . THR D 1 210 ? -45.679 10.823 -28.712 1.00 38.38 212 THR D C 1
ATOM 13072 O O . THR D 1 210 ? -45.588 12.036 -28.522 1.00 39.68 212 THR D O 1
ATOM 13076 N N . LEU D 1 211 ? -44.635 10.005 -28.683 1.00 36.24 213 LEU D N 1
ATOM 13077 C CA . LEU D 1 211 ? -43.295 10.503 -28.416 1.00 37.14 213 LEU D CA 1
ATOM 13078 C C . LEU D 1 211 ? -42.757 11.353 -29.555 1.00 38.37 213 LEU D C 1
ATOM 13079 O O . LEU D 1 211 ? -42.787 10.946 -30.719 1.00 38.93 213 LEU D O 1
ATOM 13084 N N . LEU D 1 212 ? -42.276 12.540 -29.204 1.00 39.53 214 LEU D N 1
ATOM 13085 C CA . LEU D 1 212 ? -41.700 13.467 -30.167 1.00 41.54 214 LEU D CA 1
ATOM 13086 C C . LEU D 1 212 ? -40.207 13.176 -30.222 1.00 42.64 214 LEU D C 1
ATOM 13087 O O . LEU D 1 212 ? -39.689 12.434 -29.385 1.00 42.76 214 LEU D O 1
ATOM 13092 N N . PRO D 1 213 ? -39.493 13.744 -31.208 1.00 43.12 215 PRO D N 1
ATOM 13093 C CA . PRO D 1 213 ? -38.052 13.493 -31.297 1.00 42.79 215 PRO D CA 1
ATOM 13094 C C . PRO D 1 213 ? -37.368 13.670 -29.940 1.00 41.72 215 PRO D C 1
ATOM 13095 O O . PRO D 1 213 ? -37.722 14.566 -29.174 1.00 43.64 215 PRO D O 1
ATOM 13099 N N . LYS D 1 214 ? -36.405 12.803 -29.645 1.00 41.21 216 LYS D N 1
ATOM 13100 C CA . LYS D 1 214 ? -35.657 12.855 -28.387 1.00 40.69 216 LYS D CA 1
ATOM 13101 C C . LYS D 1 214 ? -36.406 12.361 -27.145 1.00 39.40 216 LYS D C 1
ATOM 13102 O O . LYS D 1 214 ? -35.777 11.910 -26.187 1.00 36.96 216 LYS D O 1
ATOM 13108 N N . GLU D 1 215 ? -37.734 12.439 -27.150 1.00 36.51 217 GLU D N 1
ATOM 13109 C CA . GLU D 1 215 ? -38.507 12.008 -25.985 1.00 36.18 217 GLU D CA 1
ATOM 13110 C C . GLU D 1 215 ? -38.340 10.531 -25.639 1.00 34.87 217 GLU D C 1
ATOM 13111 O O . GLU D 1 215 ? -38.370 10.153 -24.467 1.00 34.03 217 GLU D O 1
ATOM 13117 N N . GLY D 1 216 ? -38.172 9.692 -26.652 1.00 33.63 218 GLY D N 1
ATOM 13118 C CA . GLY D 1 216 ? -37.985 8.280 -26.389 1.00 32.92 218 GLY D CA 1
ATOM 13119 C C . GLY D 1 216 ? -36.690 8.095 -25.624 1.00 33.27 218 GLY D C 1
ATOM 13120 O O . GLY D 1 216 ? -36.660 7.453 -24.569 1.00 31.57 218 GLY D O 1
ATOM 13121 N N . LEU D 1 217 ? -35.615 8.670 -26.154 1.00 33.06 219 LEU D N 1
ATOM 13122 C CA . LEU D 1 217 ? -34.307 8.576 -25.519 1.00 32.78 219 LEU D CA 1
ATOM 13123 C C . LEU D 1 217 ? -34.316 9.205 -24.136 1.00 33.21 219 LEU D C 1
ATOM 13124 O O . LEU D 1 217 ? -33.711 8.678 -23.205 1.00 34.85 219 LEU D O 1
ATOM 13129 N N . ALA D 1 218 ? -34.999 10.336 -24.007 1.00 31.30 220 ALA D N 1
ATOM 13130 C CA . ALA D 1 218 ? -35.069 11.030 -22.731 1.00 32.40 220 ALA D CA 1
ATOM 13131 C C . ALA D 1 218 ? -35.763 10.169 -21.679 1.00 29.91 220 ALA D C 1
ATOM 13132 O O . ALA D 1 218 ? -35.459 10.254 -20.487 1.00 30.47 220 ALA D O 1
ATOM 13134 N N . MET D 1 219 ? -36.692 9.331 -22.120 1.00 27.99 221 MET D N 1
ATOM 13135 C CA . MET D 1 219 ? -37.417 8.464 -21.199 1.00 27.58 221 MET D CA 1
ATOM 13136 C C . MET D 1 219 ? -36.683 7.160 -20.898 1.00 27.99 221 MET D C 1
ATOM 13137 O O . MET D 1 219 ? -36.648 6.709 -19.753 1.00 25.61 221 MET D O 1
ATOM 13142 N N . MET D 1 220 ? -36.064 6.574 -21.915 1.00 26.68 222 MET D N 1
ATOM 13143 C CA . MET D 1 220 ? -35.398 5.286 -21.745 1.00 28.67 222 MET D CA 1
ATOM 13144 C C . MET D 1 220 ? -33.880 5.265 -21.507 1.00 30.06 222 MET D C 1
ATOM 13145 O O . MET D 1 220 ? -33.328 4.248 -21.096 1.00 31.34 222 MET D O 1
ATOM 13150 N N . ASN D 1 221 ? -33.207 6.380 -21.765 1.00 27.51 223 ASN D N 1
ATOM 13151 C CA . ASN D 1 221 ? -31.761 6.464 -21.541 1.00 29.75 223 ASN D CA 1
ATOM 13152 C C . ASN D 1 221 ? -31.542 6.869 -20.087 1.00 27.44 223 ASN D C 1
ATOM 13153 O O . ASN D 1 221 ? -32.128 7.845 -19.635 1.00 29.01 223 ASN D O 1
ATOM 13158 N N . GLY D 1 222 ? -30.707 6.158 -19.342 1.00 26.70 224 GLY D N 1
ATOM 13159 C CA . GLY D 1 222 ? -30.512 6.589 -17.967 1.00 26.27 224 GLY D CA 1
ATOM 13160 C C . GLY D 1 222 ? -30.389 5.530 -16.896 1.00 25.28 224 GLY D C 1
ATOM 13161 O O . GLY D 1 222 ? -30.581 4.341 -17.135 1.00 24.24 224 GLY D O 1
ATOM 13162 N N . THR D 1 223 ? -30.104 5.990 -15.685 1.00 21.78 225 THR D N 1
ATOM 13163 C CA . THR D 1 223 ? -29.901 5.095 -14.560 1.00 21.07 225 THR D CA 1
ATOM 13164 C C . THR D 1 223 ? -31.017 5.106 -13.525 1.00 20.92 225 THR D C 1
ATOM 13165 O O . THR D 1 223 ? -30.835 4.583 -12.432 1.00 15.12 225 THR D O 1
ATOM 13169 N N . SER D 1 224 ? -32.173 5.668 -13.874 1.00 19.20 226 SER D N 1
ATOM 13170 C CA . SER D 1 224 ? -33.289 5.790 -12.930 1.00 22.24 226 SER D CA 1
ATOM 13171 C C . SER D 1 224 ? -33.784 4.534 -12.205 1.00 23.02 226 SER D C 1
ATOM 13172 O O . SER D 1 224 ? -34.145 4.589 -11.019 1.00 20.15 226 SER D O 1
ATOM 13175 N N . VAL D 1 225 ? -33.823 3.405 -12.899 1.00 16.99 227 VAL D N 1
ATOM 13176 C CA . VAL D 1 225 ? -34.325 2.202 -12.268 1.00 20.01 227 VAL D CA 1
ATOM 13177 C C . VAL D 1 225 ? -33.307 1.570 -11.338 1.00 19.65 227 VAL D C 1
ATOM 13178 O O . VAL D 1 225 ? -33.641 1.226 -10.200 1.00 18.38 227 VAL D O 1
ATOM 13182 N N . MET D 1 226 ? -32.072 1.420 -11.805 1.00 15.55 228 MET D N 1
ATOM 13183 C CA . MET D 1 226 ? -31.044 0.815 -10.959 1.00 19.41 228 MET D CA 1
ATOM 13184 C C . MET D 1 226 ? -30.778 1.672 -9.722 1.00 20.38 228 MET D C 1
ATOM 13185 O O . MET D 1 226 ? -30.547 1.155 -8.630 1.00 18.51 228 MET D O 1
ATOM 13190 N N . THR D 1 227 ? -30.810 2.986 -9.902 1.00 23.54 229 THR D N 1
ATOM 13191 C CA . THR D 1 227 ? -30.558 3.909 -8.805 1.00 23.46 229 THR D CA 1
ATOM 13192 C C . THR D 1 227 ? -31.733 3.937 -7.822 1.00 22.62 229 THR D C 1
ATOM 13193 O O . THR D 1 227 ? -31.550 4.062 -6.609 1.00 21.30 229 THR D O 1
ATOM 13197 N N . GLY D 1 228 ? -32.943 3.823 -8.355 1.00 21.03 230 GLY D N 1
ATOM 13198 C CA . GLY D 1 228 ? -34.108 3.798 -7.493 1.00 22.01 230 GLY D CA 1
ATOM 13199 C C . GLY D 1 228 ? -34.048 2.564 -6.616 1.00 21.64 230 GLY D C 1
ATOM 13200 O O . GLY D 1 228 ? -34.366 2.615 -5.419 1.00 21.68 230 GLY D O 1
ATOM 13201 N N . ILE D 1 229 ? -33.643 1.445 -7.214 1.00 19.57 231 ILE D N 1
ATOM 13202 C CA . ILE D 1 229 ? -33.517 0.188 -6.482 1.00 20.72 231 ILE D CA 1
ATOM 13203 C C . ILE D 1 229 ? -32.431 0.338 -5.413 1.00 20.11 231 ILE D C 1
ATOM 13204 O O . ILE D 1 229 ? -32.632 -0.016 -4.243 1.00 18.07 231 ILE D O 1
ATOM 13209 N N . ALA D 1 230 ? -31.284 0.869 -5.827 1.00 18.40 232 ALA D N 1
ATOM 13210 C CA . ALA D 1 230 ? -30.163 1.073 -4.916 1.00 20.56 232 ALA D CA 1
ATOM 13211 C C . ALA D 1 230 ? -30.541 2.014 -3.759 1.00 19.32 232 ALA D C 1
ATOM 13212 O O . ALA D 1 230 ? -30.133 1.789 -2.615 1.00 20.53 232 ALA D O 1
ATOM 13214 N N . ALA D 1 231 ? -31.321 3.056 -4.059 1.00 20.47 233 ALA D N 1
ATOM 13215 C CA . ALA D 1 231 ? -31.756 4.026 -3.048 1.00 21.72 233 ALA D CA 1
ATOM 13216 C C . ALA D 1 231 ? -32.514 3.328 -1.928 1.00 23.05 233 ALA D C 1
ATOM 13217 O O . ALA D 1 231 ? -32.201 3.519 -0.753 1.00 22.99 233 ALA D O 1
ATOM 13219 N N . ASN D 1 232 ? -33.512 2.521 -2.291 1.00 20.69 234 ASN D N 1
ATOM 13220 C CA . ASN D 1 232 ? -34.272 1.778 -1.289 1.00 19.95 234 ASN D CA 1
ATOM 13221 C C . ASN D 1 232 ? -33.355 0.811 -0.535 1.00 18.57 234 ASN D C 1
ATOM 13222 O O . ASN D 1 232 ? -33.511 0.602 0.668 1.00 16.62 234 ASN D O 1
ATOM 13227 N N . CYS D 1 233 ? -32.393 0.218 -1.235 1.00 16.58 235 CYS D N 1
ATOM 13228 C CA . CYS D 1 233 ? -31.457 -0.697 -0.584 1.00 18.56 235 CYS D CA 1
ATOM 13229 C C . CYS D 1 233 ? -30.626 0.005 0.489 1.00 19.20 235 CYS D C 1
ATOM 13230 O O . CYS D 1 233 ? -30.435 -0.520 1.589 1.00 19.64 235 CYS D O 1
ATOM 13233 N N . VAL D 1 234 ? -30.129 1.194 0.173 1.00 20.01 236 VAL D N 1
ATOM 13234 C CA . VAL D 1 234 ? -29.321 1.929 1.138 1.00 20.57 236 VAL D CA 1
ATOM 13235 C C . VAL D 1 234 ? -30.163 2.309 2.353 1.00 22.25 236 VAL D C 1
ATOM 13236 O O . VAL D 1 234 ? -29.704 2.190 3.496 1.00 20.28 236 VAL D O 1
ATOM 13240 N N . TYR D 1 235 ? -31.392 2.760 2.094 1.00 19.79 237 TYR D N 1
ATOM 13241 C CA . TYR D 1 235 ? -32.326 3.145 3.151 1.00 21.21 237 TYR D CA 1
ATOM 13242 C C . TYR D 1 235 ? -32.499 1.989 4.134 1.00 21.83 237 TYR D C 1
ATOM 13243 O O . TYR D 1 235 ? -32.283 2.149 5.342 1.00 21.45 237 TYR D O 1
ATOM 13252 N N . ASP D 1 236 ? -32.880 0.824 3.609 1.00 20.62 238 ASP D N 1
ATOM 13253 C CA . ASP D 1 236 ? -33.094 -0.372 4.431 1.00 21.90 238 ASP D CA 1
ATOM 13254 C C . ASP D 1 236 ? -31.838 -0.826 5.173 1.00 19.67 238 ASP D C 1
ATOM 13255 O O . ASP D 1 236 ? -31.916 -1.308 6.306 1.00 18.00 238 ASP D O 1
ATOM 13260 N N . THR D 1 237 ? -30.684 -0.684 4.529 1.00 18.99 239 THR D N 1
ATOM 13261 C CA . THR D 1 237 ? -29.432 -1.123 5.140 1.00 20.74 239 THR D CA 1
ATOM 13262 C C . THR D 1 237 ? -28.998 -0.213 6.287 1.00 21.40 239 THR D C 1
ATOM 13263 O O . THR D 1 237 ? -28.379 -0.673 7.252 1.00 19.91 239 THR D O 1
ATOM 13267 N N . GLN D 1 238 ? -29.323 1.072 6.171 1.00 21.92 240 GLN D N 1
ATOM 13268 C CA . GLN D 1 238 ? -29.002 2.041 7.212 1.00 21.41 240 GLN D CA 1
ATOM 13269 C C . GLN D 1 238 ? -29.818 1.654 8.438 1.00 21.61 240 GLN D C 1
ATOM 13270 O O . GLN D 1 238 ? -29.317 1.645 9.571 1.00 20.58 240 GLN D O 1
ATOM 13276 N N . ILE D 1 239 ? -31.082 1.323 8.196 1.00 19.60 241 ILE D N 1
ATOM 13277 C CA . ILE D 1 239 ? -31.983 0.896 9.257 1.00 20.84 241 ILE D CA 1
ATOM 13278 C C . ILE D 1 239 ? -31.505 -0.419 9.875 1.00 21.09 241 ILE D C 1
ATOM 13279 O O . ILE D 1 239 ? -31.452 -0.551 11.098 1.00 20.19 241 ILE D O 1
ATOM 13284 N N . LEU D 1 240 ?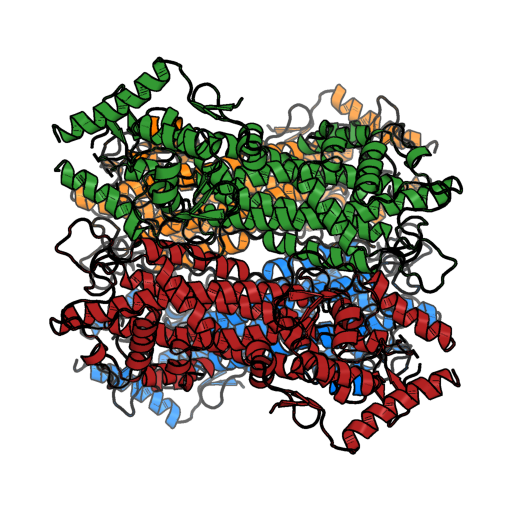 -31.148 -1.394 9.042 1.00 17.46 242 LEU D N 1
ATOM 13285 C CA . LEU D 1 240 ? -30.672 -2.680 9.559 1.00 21.15 242 LEU D CA 1
ATOM 13286 C C . LEU D 1 240 ? -29.368 -2.532 10.341 1.00 20.85 242 LEU D C 1
ATOM 13287 O O . LEU D 1 240 ? -29.148 -3.239 11.334 1.00 22.36 242 LEU D O 1
ATOM 13292 N N . THR D 1 241 ? -28.516 -1.603 9.913 1.00 20.81 243 THR D N 1
ATOM 13293 C CA . THR D 1 241 ? -27.248 -1.375 10.602 1.00 22.98 243 THR D CA 1
ATOM 13294 C C . THR D 1 241 ? -27.507 -0.812 12.008 1.00 21.75 243 THR D C 1
ATOM 13295 O O . THR D 1 241 ? -26.839 -1.190 12.973 1.00 19.94 243 THR D O 1
ATOM 13299 N N . ALA D 1 242 ? -28.482 0.084 12.110 1.00 20.91 244 ALA D N 1
ATOM 13300 C CA . ALA D 1 242 ? -28.832 0.670 13.391 1.00 20.36 244 ALA D CA 1
ATOM 13301 C C . ALA D 1 242 ? -29.379 -0.422 14.310 1.00 23.04 244 ALA D C 1
ATOM 13302 O O . ALA D 1 242 ? -29.036 -0.483 15.494 1.00 22.06 244 ALA D O 1
ATOM 13304 N N . ILE D 1 243 ? -30.228 -1.293 13.763 1.00 21.64 245 ILE D N 1
ATOM 13305 C CA . ILE D 1 243 ? -30.798 -2.381 14.547 1.00 20.60 245 ILE D CA 1
ATOM 13306 C C . ILE D 1 243 ? -29.700 -3.347 14.985 1.00 21.34 245 ILE D C 1
ATOM 13307 O O . ILE D 1 243 ? -29.692 -3.836 16.122 1.00 20.32 245 ILE D O 1
ATOM 13312 N N . ALA D 1 244 ? -28.767 -3.614 14.078 1.00 20.08 246 ALA D N 1
ATOM 13313 C CA . ALA D 1 244 ? -27.657 -4.500 14.379 1.00 20.38 246 ALA D CA 1
ATOM 13314 C C . ALA D 1 244 ? -26.861 -3.953 15.576 1.00 17.83 246 ALA D C 1
ATOM 13315 O O . ALA D 1 244 ? -26.384 -4.726 16.401 1.00 17.36 246 ALA D O 1
ATOM 13317 N N . MET D 1 245 ? -26.721 -2.630 15.653 1.00 21.49 247 MET D N 1
ATOM 13318 C CA . MET D 1 245 ? -26.003 -1.990 16.766 1.00 25.24 247 MET D CA 1
ATOM 13319 C C . MET D 1 245 ? -26.771 -2.274 18.055 1.00 21.67 247 MET D C 1
ATOM 13320 O O . MET D 1 245 ? -26.183 -2.552 19.101 1.00 22.55 247 MET D O 1
ATOM 13325 N N . GLY D 1 246 ? -28.093 -2.188 17.963 1.00 22.24 248 GLY D N 1
ATOM 13326 C CA . GLY D 1 246 ? -28.950 -2.474 19.103 1.00 24.23 248 GLY D CA 1
ATOM 13327 C C . GLY D 1 246 ? -28.846 -3.935 19.509 1.00 24.56 248 GLY D C 1
ATOM 13328 O O . GLY D 1 246 ? -28.949 -4.285 20.689 1.00 19.85 248 GLY D O 1
ATOM 13329 N N . VAL D 1 247 ? -28.645 -4.805 18.523 1.00 21.25 249 VAL D N 1
ATOM 13330 C CA . VAL D 1 247 ? -28.494 -6.227 18.803 1.00 19.62 249 VAL D CA 1
ATOM 13331 C C . VAL D 1 247 ? -27.178 -6.458 19.555 1.00 17.57 249 VAL D C 1
ATOM 13332 O O . VAL D 1 247 ? -27.148 -7.147 20.575 1.00 20.17 249 VAL D O 1
ATOM 13336 N N . HIS D 1 248 ? -26.091 -5.887 19.049 1.00 16.23 250 HIS D N 1
ATOM 13337 C CA . HIS D 1 248 ? -24.797 -6.039 19.706 1.00 17.57 250 HIS D CA 1
ATOM 13338 C C . HIS D 1 248 ? -24.883 -5.514 21.143 1.00 20.03 250 HIS D C 1
ATOM 13339 O O . HIS D 1 248 ? -24.240 -6.052 22.039 1.00 22.15 250 HIS D O 1
ATOM 13346 N N . ALA D 1 249 ? -25.682 -4.474 21.359 1.00 20.71 251 ALA D N 1
ATOM 13347 C CA . ALA D 1 249 ? -25.820 -3.906 22.702 1.00 25.55 251 ALA D CA 1
ATOM 13348 C C . ALA D 1 249 ? -26.500 -4.899 23.647 1.00 26.30 251 ALA D C 1
ATOM 13349 O O . ALA D 1 249 ? -26.141 -4.996 24.825 1.00 27.16 251 ALA D O 1
ATOM 13351 N N . LEU D 1 250 ? -27.489 -5.628 23.133 1.00 23.24 252 LEU D N 1
ATOM 13352 C CA . LEU D 1 250 ? -28.188 -6.634 23.926 1.00 22.32 252 LEU D CA 1
ATOM 13353 C C . LEU D 1 250 ? -27.229 -7.796 24.192 1.00 23.64 252 LEU D C 1
ATOM 13354 O O . LEU D 1 250 ? -27.186 -8.347 25.297 1.00 22.73 252 LEU D O 1
ATOM 13359 N N . ASP D 1 251 ? -26.449 -8.155 23.174 1.00 19.12 253 ASP D N 1
ATOM 13360 C CA . ASP D 1 251 ? -25.486 -9.243 23.280 1.00 19.08 253 ASP D CA 1
ATOM 13361 C C . ASP D 1 251 ? -24.439 -8.996 24.369 1.00 19.82 253 ASP D C 1
ATOM 13362 O O . ASP D 1 251 ? -24.166 -9.874 25.185 1.00 18.94 253 ASP D O 1
ATOM 13367 N N . ILE D 1 252 ? -23.848 -7.805 24.341 1.00 21.15 254 ILE D N 1
ATOM 13368 C CA . ILE D 1 252 ? -22.826 -7.397 25.294 1.00 24.80 254 ILE D CA 1
ATOM 13369 C C . ILE D 1 252 ? -23.348 -7.488 26.730 1.00 25.46 254 ILE D C 1
ATOM 13370 O O . ILE D 1 252 ? -22.649 -7.958 27.632 1.00 23.96 254 ILE D O 1
ATOM 13375 N N . GLN D 1 253 ? -24.577 -7.034 26.933 1.00 24.10 255 GLN D N 1
ATOM 13376 C CA . GLN D 1 253 ? -25.178 -7.080 28.258 1.00 27.28 255 GLN D CA 1
ATOM 13377 C C . GLN D 1 253 ? -25.450 -8.527 28.675 1.00 28.34 255 GLN D C 1
ATOM 13378 O O . GLN D 1 253 ? -25.169 -8.907 29.806 1.00 25.73 255 GLN D O 1
ATOM 13384 N N . ALA D 1 254 ? -25.983 -9.336 27.761 1.00 26.14 256 ALA D N 1
ATOM 13385 C CA . ALA D 1 254 ? -26.282 -10.735 28.078 1.00 25.84 256 ALA D CA 1
ATOM 13386 C C . ALA D 1 254 ? -25.019 -11.537 28.368 1.00 26.76 256 ALA D C 1
ATOM 13387 O O . ALA D 1 254 ? -25.052 -12.520 29.114 1.00 26.45 256 ALA D O 1
ATOM 13389 N N . LEU D 1 255 ? -23.904 -11.121 27.779 1.00 25.58 257 LEU D N 1
ATOM 13390 C CA . LEU D 1 255 ? -22.640 -11.810 27.990 1.00 27.57 257 LEU D CA 1
ATOM 13391 C C . LEU D 1 255 ? -21.871 -11.213 29.159 1.00 27.27 257 LEU D C 1
ATOM 13392 O O . LEU D 1 255 ? -20.780 -11.670 29.483 1.00 27.56 257 LEU D O 1
ATOM 13397 N N . ASN D 1 256 ? -22.448 -10.193 29.782 1.00 28.91 258 ASN D N 1
ATOM 13398 C CA . ASN D 1 256 ? -21.803 -9.508 30.892 1.00 31.53 258 ASN D CA 1
ATOM 13399 C C . ASN D 1 256 ? -20.467 -8.938 30.424 1.00 31.80 258 ASN D C 1
ATOM 13400 O O . ASN D 1 256 ? -19.452 -9.063 31.108 1.00 31.16 258 ASN D O 1
ATOM 13405 N N . GLY D 1 257 ? -20.469 -8.324 29.245 1.00 28.97 259 GLY D N 1
ATOM 13406 C CA . GLY D 1 257 ? -19.250 -7.735 28.731 1.00 29.84 259 GLY D CA 1
ATOM 13407 C C . GLY D 1 257 ? -18.968 -6.416 29.430 1.00 31.81 259 GLY D C 1
ATOM 13408 O O . GLY D 1 257 ? -19.815 -5.892 30.157 1.00 31.03 259 GLY D O 1
ATOM 13409 N N . THR D 1 258 ? -17.776 -5.874 29.215 1.00 32.18 260 THR D N 1
ATOM 13410 C CA . THR D 1 258 ? -17.406 -4.605 29.824 1.00 30.30 260 THR D CA 1
ATOM 13411 C C . THR D 1 258 ? -17.617 -3.477 28.823 1.00 31.84 260 THR D C 1
ATOM 13412 O O . THR D 1 258 ? -17.574 -3.699 27.608 1.00 30.22 260 THR D O 1
ATOM 13416 N N . ASN D 1 259 ? -17.860 -2.273 29.334 1.00 28.46 261 ASN D N 1
ATOM 13417 C CA . ASN D 1 259 ? -18.057 -1.105 28.483 1.00 28.10 261 ASN D CA 1
ATOM 13418 C C . ASN D 1 259 ? -16.732 -0.385 28.271 1.00 27.07 261 ASN D C 1
ATOM 13419 O O . ASN D 1 259 ? -16.670 0.617 27.557 1.00 29.50 261 ASN D O 1
ATOM 13424 N N . GLN D 1 260 ? -15.672 -0.905 28.883 1.00 25.78 262 GLN D N 1
ATOM 13425 C CA . GLN D 1 260 ? -14.354 -0.290 28.778 1.00 28.97 262 GLN D CA 1
ATOM 13426 C C . GLN D 1 260 ? -13.837 -0.207 27.346 1.00 27.07 262 GLN D C 1
ATOM 13427 O O . GLN D 1 260 ? -13.127 0.733 26.987 1.00 26.95 262 GLN D O 1
ATOM 13433 N N . SER D 1 261 ? -14.200 -1.184 26.527 1.00 27.50 263 SER D N 1
ATOM 13434 C CA . SER D 1 261 ? -13.750 -1.214 25.135 1.00 27.63 263 SER D CA 1
ATOM 13435 C C . SER D 1 261 ? -14.205 -0.014 24.312 1.00 25.54 263 SER D C 1
ATOM 13436 O O . SER D 1 261 ? -13.634 0.282 23.256 1.00 25.70 263 SER D O 1
ATOM 13439 N N . PHE D 1 262 ? -15.229 0.679 24.793 1.00 22.79 264 PHE D N 1
ATOM 13440 C CA . PHE D 1 262 ? -15.757 1.826 24.075 1.00 25.29 264 PHE D CA 1
ATOM 13441 C C . PHE D 1 262 ? -15.285 3.180 24.616 1.00 27.96 264 PHE D C 1
ATOM 13442 O O . PHE D 1 262 ? -15.750 4.228 24.167 1.00 25.90 264 PHE D O 1
ATOM 13450 N N . HIS D 1 263 ? -14.351 3.158 25.563 1.00 26.25 265 HIS D N 1
ATOM 13451 C CA . HIS D 1 263 ? -13.832 4.396 26.133 1.00 30.39 265 HIS D CA 1
ATOM 13452 C C . HIS D 1 263 ? -13.208 5.300 25.058 1.00 27.64 265 HIS D C 1
ATOM 13453 O O . HIS D 1 263 ? -12.344 4.870 24.295 1.00 27.18 265 HIS D O 1
ATOM 13460 N N . PRO D 1 264 ? -13.638 6.573 25.002 1.00 26.92 266 PRO D N 1
ATOM 13461 C CA . PRO D 1 264 ? -13.180 7.594 24.052 1.00 27.79 266 PRO D CA 1
ATOM 13462 C C . PRO D 1 264 ? -11.672 7.714 23.841 1.00 27.52 266 PRO D C 1
ATOM 13463 O O . PRO D 1 264 ? -11.230 8.089 22.756 1.00 25.90 266 PRO D O 1
ATOM 13467 N N . PHE D 1 265 ? -10.882 7.415 24.868 1.00 26.88 267 PHE D N 1
ATOM 13468 C CA . PHE D 1 265 ? -9.429 7.524 24.739 1.00 28.41 267 PHE D CA 1
ATOM 13469 C C . PHE D 1 265 ? -8.883 6.518 23.731 1.00 26.70 267 PHE D C 1
ATOM 13470 O O . PHE D 1 265 ? -7.942 6.814 22.993 1.00 27.71 267 PHE D O 1
ATOM 13478 N N . ILE D 1 266 ? -9.466 5.324 23.718 1.00 26.39 268 ILE D N 1
ATOM 13479 C CA . ILE D 1 266 ? -9.032 4.275 22.802 1.00 27.25 268 ILE D CA 1
ATOM 13480 C C . ILE D 1 266 ? -9.250 4.685 21.349 1.00 25.33 268 ILE D C 1
ATOM 13481 O O . ILE D 1 266 ? -8.346 4.601 20.515 1.00 25.74 268 ILE D O 1
ATOM 13486 N N . HIS D 1 267 ? -10.455 5.146 21.060 1.00 25.69 269 HIS D N 1
ATOM 13487 C CA . HIS D 1 267 ? -10.822 5.513 19.705 1.00 25.37 269 HIS D CA 1
ATOM 13488 C C . HIS D 1 267 ? -10.289 6.854 19.232 1.00 26.32 269 HIS D C 1
ATOM 13489 O O . HIS D 1 267 ? -10.051 7.048 18.041 1.00 21.96 269 HIS D O 1
ATOM 13496 N N . ASN D 1 268 ? -10.063 7.780 20.158 1.00 25.80 270 ASN D N 1
ATOM 13497 C CA . ASN D 1 268 ? -9.518 9.061 19.743 1.00 25.29 270 ASN D CA 1
ATOM 13498 C C . ASN D 1 268 ? -8.048 8.893 19.360 1.00 23.51 270 ASN D C 1
ATOM 13499 O O . ASN D 1 268 ? -7.463 9.767 18.729 1.00 24.60 270 ASN D O 1
ATOM 13504 N N . SER D 1 269 ? -7.466 7.752 19.718 1.00 20.45 271 SER D N 1
ATOM 13505 C CA . SER D 1 269 ? -6.079 7.470 19.380 1.00 26.04 271 SER D CA 1
ATOM 13506 C C . SER D 1 269 ? -5.999 6.728 18.031 1.00 23.79 271 SER D C 1
ATOM 13507 O O . SER D 1 269 ? -4.916 6.555 17.476 1.00 24.00 271 SER D O 1
ATOM 13510 N N . LYS D 1 270 ? -7.155 6.302 17.520 1.00 22.78 272 LYS D N 1
ATOM 13511 C CA . LYS D 1 270 ? -7.279 5.625 16.207 1.00 23.49 272 LYS D CA 1
ATOM 13512 C C . LYS D 1 270 ? -8.587 6.226 15.697 1.00 21.09 272 LYS D C 1
ATOM 13513 O O . LYS D 1 270 ? -9.590 5.529 15.543 1.00 24.03 272 LYS D O 1
ATOM 13519 N N . PRO D 1 271 ? -8.572 7.541 15.416 1.00 20.89 273 PRO D N 1
ATOM 13520 C CA . PRO D 1 271 ? -9.674 8.380 14.951 1.00 21.03 273 PRO D CA 1
ATOM 13521 C C . PRO D 1 271 ? -10.335 8.197 13.594 1.00 22.17 273 PRO D C 1
ATOM 13522 O O . PRO D 1 271 ? -10.493 9.163 12.858 1.00 22.43 273 PRO D O 1
ATOM 13526 N N . HIS D 1 272 ? -10.723 6.972 13.267 1.00 21.65 274 HIS D N 1
ATOM 13527 C CA . HIS D 1 272 ? -11.432 6.733 12.016 1.00 22.99 274 HIS D CA 1
ATOM 13528 C C . HIS D 1 272 ? -12.845 7.211 12.345 1.00 22.34 274 HIS D C 1
ATOM 13529 O O . HIS D 1 272 ? -13.384 6.879 13.399 1.00 22.27 274 HIS D O 1
ATOM 13536 N N . PRO D 1 273 ? -13.463 8.005 11.463 1.00 21.85 275 PRO D N 1
ATOM 13537 C CA . PRO D 1 273 ? -14.822 8.468 11.779 1.00 23.66 275 PRO D CA 1
ATOM 13538 C C . PRO D 1 273 ? -15.846 7.376 12.112 1.00 25.05 275 PRO D C 1
ATOM 13539 O O . PRO D 1 273 ? -16.616 7.522 13.062 1.00 19.77 275 PRO D O 1
ATOM 13543 N N . GLY D 1 274 ? -15.860 6.282 11.352 1.00 22.33 276 GLY D N 1
ATOM 13544 C CA . GLY D 1 274 ? -16.806 5.212 11.640 1.00 18.12 276 GLY D CA 1
ATOM 13545 C C . GLY D 1 274 ? -16.569 4.535 12.989 1.00 20.02 276 GLY D C 1
ATOM 13546 O O . GLY D 1 274 ? -17.520 4.174 13.692 1.00 20.32 276 GLY D O 1
ATOM 13547 N N . GLN D 1 275 ? -15.303 4.350 13.342 1.00 18.56 277 GLN D N 1
ATOM 13548 C CA . GLN D 1 275 ? -14.940 3.712 14.607 1.00 21.73 277 GLN D CA 1
ATOM 13549 C C . GLN D 1 275 ? -15.361 4.600 15.767 1.00 18.81 277 GLN D C 1
ATOM 13550 O O . GLN D 1 275 ? -15.981 4.136 16.717 1.00 22.37 277 GLN D O 1
ATOM 13556 N N . LEU D 1 276 ? -15.010 5.878 15.676 1.00 23.18 278 LEU D N 1
ATOM 13557 C CA . LEU D 1 276 ? -15.359 6.851 16.710 1.00 25.84 278 LEU D CA 1
ATOM 13558 C C . LEU D 1 276 ? -16.866 6.837 16.894 1.00 24.03 278 LEU D C 1
ATOM 13559 O O . LEU D 1 276 ? -17.359 6.806 18.017 1.00 23.19 278 LEU D O 1
ATOM 13564 N N . TRP D 1 277 ? -17.586 6.852 15.773 1.00 22.95 279 TRP D N 1
ATOM 13565 C CA . TRP D 1 277 ? -19.046 6.851 15.774 1.00 25.83 279 TRP D CA 1
ATOM 13566 C C . TRP D 1 277 ? -19.601 5.581 16.410 1.00 25.76 279 TRP D C 1
ATOM 13567 O O . TRP D 1 277 ? -20.523 5.638 17.224 1.00 30.13 279 TRP D O 1
ATOM 13578 N N . ALA D 1 278 ? -19.037 4.436 16.035 1.00 22.62 280 ALA D N 1
ATOM 13579 C CA . ALA D 1 278 ? -19.489 3.158 16.559 1.00 20.13 280 ALA D CA 1
ATOM 13580 C C . ALA D 1 278 ? -19.296 3.090 18.071 1.00 24.23 280 ALA D C 1
ATOM 13581 O O . ALA D 1 278 ? -20.199 2.694 18.811 1.00 22.08 280 ALA D O 1
ATOM 13583 N N . ALA D 1 279 ? -18.107 3.473 18.522 1.00 21.94 281 ALA D N 1
ATOM 13584 C CA . ALA D 1 279 ? -17.800 3.438 19.944 1.00 19.73 281 ALA D CA 1
ATOM 13585 C C . ALA D 1 279 ? -18.720 4.365 20.737 1.00 20.81 281 ALA D C 1
ATOM 13586 O O . ALA D 1 279 ? -19.247 3.982 21.785 1.00 23.14 281 ALA D O 1
ATOM 13588 N N . ASP D 1 280 ? -18.925 5.577 20.234 1.00 23.93 282 ASP D N 1
ATOM 13589 C CA . ASP D 1 280 ? -19.781 6.549 20.916 1.00 27.93 282 ASP D CA 1
ATOM 13590 C C . ASP D 1 280 ? -21.231 6.090 20.968 1.00 29.47 282 ASP D C 1
ATOM 13591 O O . ASP D 1 280 ? -21.908 6.248 21.986 1.00 25.78 282 ASP D O 1
ATOM 13596 N N . GLN D 1 281 ? -21.715 5.523 19.866 1.00 27.99 283 GLN D N 1
ATOM 13597 C CA . GLN D 1 281 ? -23.084 5.032 19.828 1.00 28.24 283 GLN D CA 1
ATOM 13598 C C . GLN D 1 281 ? -23.298 3.891 20.820 1.00 26.52 283 GLN D C 1
ATOM 13599 O O . GLN D 1 281 ? -24.363 3.785 21.433 1.00 25.35 283 GLN D O 1
ATOM 13605 N N . MET D 1 282 ? -22.289 3.039 20.978 1.00 25.75 284 MET D N 1
ATOM 13606 C CA . MET D 1 282 ? -22.393 1.916 21.901 1.00 24.98 284 MET D CA 1
ATOM 13607 C C . MET D 1 282 ? -22.436 2.414 23.341 1.00 26.30 284 MET D C 1
ATOM 13608 O O . MET D 1 282 ? -23.134 1.843 24.174 1.00 24.34 284 MET D O 1
ATOM 13613 N N . ILE D 1 283 ? -21.677 3.469 23.629 1.00 26.60 285 ILE D N 1
ATOM 13614 C CA . ILE D 1 283 ? -21.658 4.054 24.966 1.00 28.81 285 ILE D CA 1
ATOM 13615 C C . ILE D 1 283 ? -23.073 4.487 25.312 1.00 27.39 285 ILE D C 1
ATOM 13616 O O . ILE D 1 283 ? -23.562 4.208 26.403 1.00 29.22 285 ILE D O 1
ATOM 13621 N N . SER D 1 284 ? -23.722 5.171 24.375 1.00 27.19 286 SER D N 1
ATOM 13622 C CA . SER D 1 284 ? -25.092 5.645 24.566 1.00 30.26 286 SER D CA 1
ATOM 13623 C C . SER D 1 284 ? -26.065 4.474 24.701 1.00 31.68 286 SER D C 1
ATOM 13624 O O . SER D 1 284 ? -26.965 4.497 25.542 1.00 31.27 286 SER D O 1
ATOM 13627 N N . LEU D 1 285 ? -25.893 3.456 23.860 1.00 29.16 287 LEU D N 1
ATOM 13628 C CA . LEU D 1 285 ? -26.746 2.270 23.910 1.00 26.81 287 LEU D CA 1
ATOM 13629 C C . LEU D 1 285 ? -26.588 1.510 25.229 1.00 26.35 287 LEU D C 1
ATOM 13630 O O . LEU D 1 285 ? -27.531 0.885 25.713 1.00 28.57 287 LEU D O 1
ATOM 13635 N N . LEU D 1 286 ? -25.393 1.564 25.805 1.00 26.54 288 LEU D N 1
ATOM 13636 C CA . LEU D 1 286 ? -25.123 0.853 27.051 1.00 28.09 288 LEU D CA 1
ATOM 13637 C C . LEU D 1 286 ? -25.254 1.706 28.309 1.00 28.91 288 LEU D C 1
ATOM 13638 O O . LEU D 1 286 ? -25.154 1.184 29.417 1.00 30.17 288 LEU D O 1
ATOM 13643 N N . ALA D 1 287 ? -25.473 3.005 28.137 1.00 30.29 289 ALA D N 1
ATOM 13644 C CA . ALA D 1 287 ? -25.604 3.919 29.274 1.00 32.29 289 ALA D CA 1
ATOM 13645 C C . ALA D 1 287 ? -26.676 3.501 30.278 1.00 32.93 289 ALA D C 1
ATOM 13646 O O . ALA D 1 287 ? -27.830 3.275 29.916 1.00 28.02 289 ALA D O 1
ATOM 13648 N N . ASN D 1 288 ? -26.280 3.403 31.544 1.00 35.37 290 ASN D N 1
ATOM 13649 C CA . ASN D 1 288 ? -27.195 3.052 32.630 1.00 35.72 290 ASN D CA 1
ATOM 13650 C C . ASN D 1 288 ? -27.652 1.598 32.671 1.00 36.02 290 ASN D C 1
ATOM 13651 O O . ASN D 1 288 ? -28.699 1.290 33.245 1.00 36.71 290 ASN D O 1
ATOM 13656 N N . SER D 1 289 ? -26.863 0.709 32.062 1.00 34.58 291 SER D N 1
ATOM 13657 C CA . SER D 1 289 ? -27.171 -0.719 32.075 1.00 32.66 291 SER D CA 1
ATOM 13658 C C . SER D 1 289 ? -26.648 -1.344 33.364 1.00 32.82 291 SER D C 1
ATOM 13659 O O . SER D 1 289 ? -25.575 -0.981 33.846 1.00 31.67 291 SER D O 1
ATOM 13662 N N . GLN D 1 290 ? -27.384 -2.314 33.892 1.00 32.52 292 GLN D N 1
ATOM 13663 C CA . GLN D 1 290 ? -26.978 -2.994 35.111 1.00 35.58 292 GLN D CA 1
ATOM 13664 C C . GLN D 1 290 ? -26.443 -4.380 34.794 1.00 34.84 292 GLN D C 1
ATOM 13665 O O . GLN D 1 290 ? -26.138 -5.151 35.699 1.00 37.43 292 GLN D O 1
ATOM 13671 N N . LEU D 1 291 ? -26.327 -4.690 33.505 1.00 32.96 293 LEU D N 1
ATOM 13672 C CA . LEU D 1 291 ? -25.837 -5.996 33.069 1.00 32.94 293 LEU D CA 1
ATOM 13673 C C . LEU D 1 291 ? -24.397 -5.948 32.573 1.00 34.77 293 LEU D C 1
ATOM 13674 O O . LEU D 1 291 ? -23.736 -6.977 32.457 1.00 37.37 293 LEU D O 1
ATOM 13679 N N . VAL D 1 292 ? -23.916 -4.748 32.279 1.00 35.59 294 VAL D N 1
ATOM 13680 C CA . VAL D 1 292 ? -22.552 -4.568 31.804 1.00 38.20 294 VAL D CA 1
ATOM 13681 C C . VAL D 1 292 ? -21.658 -4.258 32.999 1.00 40.74 294 VAL D C 1
ATOM 13682 O O . VAL D 1 292 ? -22.097 -3.623 33.956 1.00 39.80 294 VAL D O 1
ATOM 13686 N N . ARG D 1 293 ? -20.414 -4.717 32.966 1.00 42.51 295 ARG D N 1
ATOM 13687 C CA . ARG D 1 293 ? -19.520 -4.402 34.066 1.00 45.09 295 ARG D CA 1
ATOM 13688 C C . ARG D 1 293 ? -18.870 -3.065 33.746 1.00 46.88 295 ARG D C 1
ATOM 13689 O O . ARG D 1 293 ? -18.076 -2.948 32.807 1.00 47.68 295 ARG D O 1
ATOM 13697 N N . ASP D 1 294 ? -19.253 -2.052 34.522 1.00 47.05 296 ASP D N 1
ATOM 13698 C CA . ASP D 1 294 ? -18.774 -0.685 34.349 1.00 47.41 296 ASP D CA 1
ATOM 13699 C C . ASP D 1 294 ? -17.295 -0.552 34.672 1.00 47.82 296 ASP D C 1
ATOM 13700 O O . ASP D 1 294 ? -16.877 -0.773 35.810 1.00 49.21 296 ASP D O 1
ATOM 13705 N N . GLU D 1 295 ? -16.508 -0.177 33.670 1.00 45.91 297 GLU D N 1
ATOM 13706 C CA . GLU D 1 295 ? -15.071 -0.032 33.847 1.00 46.11 297 GLU D CA 1
ATOM 13707 C C . GLU D 1 295 ? -14.504 1.132 33.049 1.00 46.17 297 GLU D C 1
ATOM 13708 O O . GLU D 1 295 ? -13.380 1.067 32.555 1.00 46.38 297 GLU D O 1
ATOM 13714 N N . LEU D 1 296 ? -15.281 2.199 32.923 1.00 47.27 298 LEU D N 1
ATOM 13715 C CA . LEU D 1 296 ? -14.824 3.367 32.188 1.00 50.32 298 LEU D CA 1
ATOM 13716 C C . LEU D 1 296 ? -13.740 4.115 32.963 1.00 54.39 298 LEU D C 1
ATOM 13717 O O . LEU D 1 296 ? -13.129 5.055 32.447 1.00 53.66 298 LEU D O 1
ATOM 13722 N N . ASP D 1 297 ? -13.500 3.685 34.200 1.00 57.74 299 ASP D N 1
ATOM 13723 C CA . ASP D 1 297 ? -12.488 4.308 35.047 1.00 61.92 299 ASP D CA 1
ATOM 13724 C C . ASP D 1 297 ? -11.096 3.734 34.778 1.00 64.15 299 ASP D C 1
ATOM 13725 O O . ASP D 1 297 ? -10.087 4.318 35.174 1.00 64.74 299 ASP D O 1
ATOM 13730 N N . GLY D 1 298 ? -11.045 2.589 34.104 1.00 65.96 300 GLY D N 1
ATOM 13731 C CA . GLY D 1 298 ? -9.767 1.963 33.801 1.00 68.89 300 GLY D CA 1
ATOM 13732 C C . GLY D 1 298 ? -9.547 0.645 34.529 1.00 71.17 300 GLY D C 1
ATOM 13733 O O . GLY D 1 298 ? -8.645 -0.121 34.185 1.00 72.39 300 GLY D O 1
ATOM 13734 N N . LYS D 1 299 ? -10.370 0.379 35.540 1.00 72.85 301 LYS D N 1
ATOM 13735 C CA . LYS D 1 299 ? -10.271 -0.853 36.320 1.00 74.05 301 LYS D CA 1
ATOM 13736 C C . LYS D 1 299 ? -11.612 -1.579 36.370 1.00 74.12 301 LYS D C 1
ATOM 13737 O O . LYS D 1 299 ? -12.602 -0.966 35.922 1.00 74.29 301 LYS D O 1
ATOM 13743 N N . ILE D 1 308 ? -9.662 -8.252 28.722 1.00 69.68 310 ILE D N 1
ATOM 13744 C CA . ILE D 1 308 ? -9.152 -9.334 27.833 1.00 68.34 310 ILE D CA 1
ATOM 13745 C C . ILE D 1 308 ? -10.131 -10.507 27.803 1.00 66.57 310 ILE D C 1
ATOM 13746 O O . ILE D 1 308 ? -10.290 -11.166 26.774 1.00 67.20 310 ILE D O 1
ATOM 13751 N N . GLN D 1 309 ? -10.788 -10.757 28.935 1.00 63.14 311 GLN D N 1
ATOM 13752 C CA . GLN D 1 309 ? -11.759 -11.847 29.044 1.00 58.29 311 GLN D CA 1
ATOM 13753 C C . GLN D 1 309 ? -12.773 -11.790 27.901 1.00 52.88 311 GLN D C 1
ATOM 13754 O O . GLN D 1 309 ? -13.232 -12.824 27.411 1.00 51.60 311 GLN D O 1
ATOM 13760 N N . ASP D 1 310 ? -13.126 -10.573 27.494 1.00 47.56 312 ASP D N 1
ATOM 13761 C CA . ASP D 1 310 ? -14.082 -10.362 26.408 1.00 41.91 312 ASP D CA 1
ATOM 13762 C C . ASP D 1 310 ? -13.450 -10.728 25.067 1.00 38.32 312 ASP D C 1
ATOM 13763 O O . ASP D 1 310 ? -12.368 -10.245 24.740 1.00 37.30 312 ASP D O 1
ATOM 13768 N N . ARG D 1 311 ? -14.129 -11.580 24.300 1.00 35.40 313 ARG D N 1
ATOM 13769 C CA . ARG D 1 311 ? -13.637 -12.002 22.988 1.00 32.78 313 ARG D CA 1
ATOM 13770 C C . ARG D 1 311 ? -13.543 -10.777 22.083 1.00 25.57 313 ARG D C 1
ATOM 13771 O O . ARG D 1 311 ? -14.136 -9.747 22.364 1.00 22.32 313 ARG D O 1
ATOM 13779 N N . TYR D 1 312 ? -12.806 -10.894 20.985 1.00 26.15 314 TYR D N 1
ATOM 13780 C CA . TYR D 1 312 ? -12.637 -9.779 20.063 1.00 21.47 314 TYR D CA 1
ATOM 13781 C C . TYR D 1 312 ? -13.951 -9.251 19.491 1.00 20.99 314 TYR D C 1
ATOM 13782 O O . TYR D 1 312 ? -14.071 -8.055 19.195 1.00 21.60 314 TYR D O 1
ATOM 13791 N N . SER D 1 313 ? -14.941 -10.128 19.334 1.00 20.11 315 SER D N 1
ATOM 13792 C CA . SER D 1 313 ? -16.217 -9.699 18.764 1.00 21.74 315 SER D CA 1
ATOM 13793 C C . SER D 1 313 ? -16.849 -8.588 19.590 1.00 22.44 315 SER D C 1
ATOM 13794 O O . SER D 1 313 ? -17.709 -7.852 19.101 1.00 18.96 315 SER D O 1
ATOM 13797 N N . LEU D 1 314 ? -16.433 -8.472 20.848 1.00 20.13 316 LEU D N 1
ATOM 13798 C CA . LEU D 1 314 ? -16.955 -7.405 21.705 1.00 24.42 316 LEU D CA 1
ATOM 13799 C C . LEU D 1 314 ? -15.925 -6.278 21.831 1.00 23.72 316 LEU D C 1
ATOM 13800 O O . LEU D 1 314 ? -16.218 -5.110 21.562 1.00 27.88 316 LEU D O 1
ATOM 13805 N N . ARG D 1 315 ? -14.712 -6.643 22.228 1.00 23.09 317 ARG D N 1
ATOM 13806 C CA . ARG D 1 315 ? -13.631 -5.676 22.423 1.00 23.75 317 ARG D CA 1
ATOM 13807 C C . ARG D 1 315 ? -13.232 -4.917 21.155 1.00 22.88 317 ARG D C 1
ATOM 13808 O O . ARG D 1 315 ? -12.841 -3.751 21.221 1.00 21.28 317 ARG D O 1
ATOM 13816 N N . CYS D 1 316 ? -13.350 -5.565 20.000 1.00 21.20 318 CYS D N 1
ATOM 13817 C CA . CYS D 1 316 ? -12.964 -4.923 18.742 1.00 19.87 318 CYS D CA 1
ATOM 13818 C C . CYS D 1 316 ? -14.162 -4.522 17.898 1.00 20.54 318 CYS D C 1
ATOM 13819 O O . CYS D 1 316 ? -14.024 -4.277 16.702 1.00 21.79 318 CYS D O 1
ATOM 13822 N N . LEU D 1 317 ? -15.331 -4.441 18.522 1.00 21.58 319 LEU D N 1
ATOM 13823 C CA . LEU D 1 317 ? -16.547 -4.086 17.806 1.00 22.62 319 LEU D CA 1
ATOM 13824 C C . LEU D 1 317 ? -16.474 -2.758 17.055 1.00 22.89 319 LEU D C 1
ATOM 13825 O O . LEU D 1 317 ? -16.855 -2.676 15.880 1.00 23.45 319 LEU D O 1
ATOM 13830 N N . PRO D 1 318 ? -15.973 -1.699 17.708 1.00 23.67 320 PRO D N 1
ATOM 13831 C CA . PRO D 1 318 ? -15.897 -0.414 17.006 1.00 20.91 320 PRO D CA 1
ATOM 13832 C C . PRO D 1 318 ? -14.934 -0.443 15.821 1.00 19.63 320 PRO D C 1
ATOM 13833 O O . PRO D 1 318 ? -15.222 0.111 14.760 1.00 18.28 320 PRO D O 1
ATOM 13837 N N . GLN D 1 319 ? -13.791 -1.088 16.021 1.00 18.33 321 GLN D N 1
ATOM 13838 C CA . GLN D 1 319 ? -12.791 -1.191 14.984 1.00 17.75 321 GLN D CA 1
ATOM 13839 C C . GLN D 1 319 ? -13.334 -1.944 13.766 1.00 17.19 321 GLN D C 1
ATOM 13840 O O . GLN D 1 319 ? -13.071 -1.562 12.626 1.00 19.01 321 GLN D O 1
ATOM 13846 N N . TYR D 1 320 ? -14.091 -3.006 14.020 1.00 18.45 322 TYR D N 1
ATOM 13847 C CA . TYR D 1 320 ? -14.665 -3.830 12.952 1.00 18.66 322 TYR D CA 1
ATOM 13848 C C . TYR D 1 320 ? -15.792 -3.133 12.197 1.00 21.82 322 TYR D C 1
ATOM 13849 O O . TYR D 1 320 ? -15.835 -3.153 10.957 1.00 20.88 322 TYR D O 1
ATOM 13858 N N . LEU D 1 321 ? -16.700 -2.506 12.938 1.00 19.06 323 LEU D N 1
ATOM 13859 C CA . LEU D 1 321 ? -17.828 -1.825 12.318 1.00 20.12 323 LEU D CA 1
ATOM 13860 C C . LEU D 1 321 ? -17.458 -0.528 11.611 1.00 19.93 323 LEU D C 1
ATOM 13861 O O . LEU D 1 321 ? -18.153 -0.097 10.687 1.00 16.91 323 LEU D O 1
ATOM 13866 N N . GLY D 1 322 ? -16.345 0.074 12.026 1.00 19.45 324 GLY D N 1
ATOM 13867 C CA . GLY D 1 322 ? -15.918 1.337 11.452 1.00 16.64 324 GLY D CA 1
ATOM 13868 C C . GLY D 1 322 ? -15.943 1.451 9.936 1.00 17.38 324 GLY D C 1
ATOM 13869 O O . GLY D 1 322 ? -16.625 2.328 9.395 1.00 14.38 324 GLY D O 1
ATOM 13870 N N . PRO D 1 323 ? -15.203 0.591 9.222 1.00 18.35 325 PRO D N 1
ATOM 13871 C CA . PRO D 1 323 ? -15.183 0.659 7.755 1.00 19.53 325 PRO D CA 1
ATOM 13872 C C . PRO D 1 323 ? -16.569 0.412 7.148 1.00 18.60 325 PRO D C 1
ATOM 13873 O O . PRO D 1 323 ? -16.911 0.980 6.107 1.00 19.31 325 PRO D O 1
ATOM 13877 N N . ILE D 1 324 ? -17.361 -0.427 7.808 1.00 19.45 326 ILE D N 1
ATOM 13878 C CA . ILE D 1 324 ? -18.702 -0.756 7.329 1.00 20.34 326 ILE D CA 1
ATOM 13879 C C . ILE D 1 324 ? -19.624 0.453 7.394 1.00 22.89 326 ILE D C 1
ATOM 13880 O O . ILE D 1 324 ? -20.296 0.801 6.420 1.00 19.46 326 ILE D O 1
ATOM 13885 N N . VAL D 1 325 ? -19.652 1.094 8.554 1.00 21.35 327 VAL D N 1
ATOM 13886 C CA . VAL D 1 325 ? -20.468 2.279 8.751 1.00 20.31 327 VAL D CA 1
ATOM 13887 C C . VAL D 1 325 ? -20.018 3.393 7.806 1.00 18.48 327 VAL D C 1
ATOM 13888 O O . VAL D 1 325 ? -20.843 4.037 7.164 1.00 19.55 327 VAL D O 1
ATOM 13892 N N . ASP D 1 326 ? -18.708 3.606 7.706 1.00 16.64 328 ASP D N 1
ATOM 13893 C CA . ASP D 1 326 ? -18.180 4.645 6.823 1.00 19.57 328 ASP D CA 1
ATOM 13894 C C . ASP D 1 326 ? -18.434 4.289 5.358 1.00 19.11 328 ASP D C 1
ATOM 13895 O O . ASP D 1 326 ? -18.674 5.168 4.528 1.00 17.10 328 ASP D O 1
ATOM 13900 N N . GLY D 1 327 ? -18.372 2.995 5.055 1.00 21.34 329 GLY D N 1
ATOM 13901 C CA . GLY D 1 327 ? -18.598 2.544 3.690 1.00 19.82 329 GLY D CA 1
ATOM 13902 C C . GLY D 1 327 ? -20.035 2.761 3.277 1.00 18.14 329 GLY D C 1
ATOM 13903 O O . GLY D 1 327 ? -20.305 3.187 2.154 1.00 21.14 329 GLY D O 1
ATOM 13904 N N . ILE D 1 328 ? -20.969 2.461 4.176 1.00 18.44 330 ILE D N 1
ATOM 13905 C CA . ILE D 1 328 ? -22.384 2.657 3.881 1.00 20.39 330 ILE D CA 1
ATOM 13906 C C . ILE D 1 328 ? -22.664 4.148 3.680 1.00 20.35 330 ILE D C 1
ATOM 13907 O O . ILE D 1 328 ? -23.480 4.532 2.836 1.00 21.75 330 ILE D O 1
ATOM 13912 N N . SER D 1 329 ? -21.986 4.993 4.452 1.00 20.97 331 SER D N 1
ATOM 13913 C CA . SER D 1 329 ? -22.154 6.441 4.323 1.00 21.50 331 SER D CA 1
ATOM 13914 C C . SER D 1 329 ? -21.610 6.939 2.984 1.00 16.75 331 SER D C 1
ATOM 13915 O O . SER D 1 329 ? -22.194 7.815 2.357 1.00 16.68 331 SER D O 1
ATOM 13918 N N . GLN D 1 330 ? -20.476 6.394 2.568 1.00 18.56 332 GLN D N 1
ATOM 13919 C CA . GLN D 1 330 ? -19.876 6.764 1.291 1.00 20.23 332 GLN D CA 1
ATOM 13920 C C . GLN D 1 330 ? -20.877 6.415 0.180 1.00 19.37 332 GLN D C 1
ATOM 13921 O O . GLN D 1 330 ? -21.187 7.230 -0.695 1.00 20.72 332 GLN D O 1
ATOM 13927 N N . ILE D 1 331 ? -21.387 5.191 0.227 1.00 19.73 333 ILE D N 1
ATOM 13928 C CA . ILE D 1 331 ? -22.352 4.736 -0.763 1.00 17.93 333 ILE D CA 1
ATOM 13929 C C . ILE D 1 331 ? -23.577 5.646 -0.791 1.00 20.13 333 ILE D C 1
ATOM 13930 O O . ILE D 1 331 ? -24.018 6.071 -1.860 1.00 18.32 333 ILE D O 1
ATOM 13935 N N . ALA D 1 332 ? -24.120 5.962 0.383 1.00 17.69 334 ALA D N 1
ATOM 13936 C CA . ALA D 1 332 ? -25.293 6.823 0.456 1.00 17.42 334 ALA D CA 1
ATOM 13937 C C . ALA D 1 332 ? -25.057 8.166 -0.227 1.00 19.65 334 ALA D C 1
ATOM 13938 O O . ALA D 1 332 ? -25.923 8.665 -0.950 1.00 20.00 334 ALA D O 1
ATOM 13940 N N . LYS D 1 333 ? -23.883 8.747 -0.003 1.00 20.91 335 LYS D N 1
ATOM 13941 C CA . LYS D 1 333 ? -23.541 10.033 -0.602 1.00 21.31 335 LYS D CA 1
ATOM 13942 C C . LYS D 1 333 ? -23.455 9.927 -2.130 1.00 21.44 335 LYS D C 1
ATOM 13943 O O . LYS D 1 333 ? -23.909 10.818 -2.848 1.00 22.50 335 LYS D O 1
ATOM 13949 N N . GLN D 1 334 ? -22.876 8.835 -2.619 1.00 20.47 336 GLN D N 1
ATOM 13950 C CA . GLN D 1 334 ? -22.724 8.623 -4.056 1.00 20.71 336 GLN D CA 1
ATOM 13951 C C . GLN D 1 334 ? -24.071 8.372 -4.729 1.00 21.18 336 GLN D C 1
ATOM 13952 O O . GLN D 1 334 ? -24.299 8.816 -5.863 1.00 22.99 336 GLN D O 1
ATOM 13958 N N . ILE D 1 335 ? -24.959 7.655 -4.039 1.00 18.77 337 ILE D N 1
ATOM 13959 C CA . ILE D 1 335 ? -26.287 7.373 -4.578 1.00 21.42 337 ILE D CA 1
ATOM 13960 C C . ILE D 1 335 ? -27.128 8.653 -4.601 1.00 24.11 337 ILE D C 1
ATOM 13961 O O . ILE D 1 335 ? -27.921 8.860 -5.528 1.00 23.54 337 ILE D O 1
ATOM 13966 N N . GLU D 1 336 ? -26.960 9.517 -3.598 1.00 23.67 338 GLU D N 1
ATOM 13967 C CA . GLU D 1 336 ? -27.733 10.757 -3.578 1.00 24.36 338 GLU D CA 1
ATOM 13968 C C . GLU D 1 336 ? -27.323 11.656 -4.744 1.00 22.88 338 GLU D C 1
ATOM 13969 O O . GLU D 1 336 ? -28.137 12.423 -5.264 1.00 21.61 338 GLU D O 1
ATOM 13975 N N . ILE D 1 337 ? -26.065 11.569 -5.163 1.00 22.77 339 ILE D N 1
ATOM 13976 C CA . ILE D 1 337 ? -25.636 12.374 -6.298 1.00 22.90 339 ILE D CA 1
ATOM 13977 C C . ILE D 1 337 ? -26.252 11.776 -7.553 1.00 24.26 339 ILE D C 1
ATOM 13978 O O . ILE D 1 337 ? -26.724 12.506 -8.427 1.00 28.35 339 ILE D O 1
ATOM 13983 N N . GLU D 1 338 ? -26.267 10.447 -7.634 1.00 22.81 340 GLU D N 1
ATOM 13984 C CA . GLU D 1 338 ? -26.833 9.767 -8.798 1.00 22.63 340 GLU D CA 1
ATOM 13985 C C . GLU D 1 338 ? -28.328 10.082 -8.918 1.00 20.16 340 GLU D C 1
ATOM 13986 O O . GLU D 1 338 ? -28.833 10.326 -10.016 1.00 18.24 340 GLU D O 1
ATOM 13992 N N . ILE D 1 339 ? -29.022 10.090 -7.783 1.00 19.59 341 ILE D N 1
ATOM 13993 C CA . ILE D 1 339 ? -30.454 10.396 -7.723 1.00 20.12 341 ILE D CA 1
ATOM 13994 C C . ILE D 1 339 ? -30.785 11.772 -8.322 1.00 21.83 341 ILE D C 1
ATOM 13995 O O . ILE D 1 339 ? -31.880 11.984 -8.860 1.00 20.31 341 ILE D O 1
ATOM 14000 N N . ASN D 1 340 ? -29.845 12.707 -8.217 1.00 20.13 342 ASN D N 1
ATOM 14001 C CA . ASN D 1 340 ? -30.057 14.061 -8.721 1.00 23.84 342 ASN D CA 1
ATOM 14002 C C . ASN D 1 340 ? -29.277 14.406 -9.985 1.00 24.12 342 ASN D C 1
ATOM 14003 O O . ASN D 1 340 ? -29.089 15.578 -10.300 1.00 25.41 342 ASN D O 1
ATOM 14008 N N . SER D 1 341 ? -28.838 13.392 -10.718 1.00 23.74 343 SER D N 1
ATOM 14009 C CA . SER D 1 341 ? -28.070 13.634 -11.928 1.00 24.75 343 SER D CA 1
ATOM 14010 C C . SER D 1 341 ? -28.935 13.472 -13.172 1.00 23.58 343 SER D C 1
ATOM 14011 O O . SER D 1 341 ? -29.953 12.789 -13.142 1.00 24.56 343 SER D O 1
ATOM 14014 N N . VAL D 1 342 ? -28.525 14.111 -14.261 1.00 24.32 344 VAL D N 1
ATOM 14015 C CA . VAL D 1 342 ? -29.237 13.992 -15.534 1.00 23.75 344 VAL D CA 1
ATOM 14016 C C . VAL D 1 342 ? -28.514 12.836 -16.223 1.00 23.55 344 VAL D C 1
ATOM 14017 O O . VAL D 1 342 ? -27.325 12.940 -16.501 1.00 23.92 344 VAL D O 1
ATOM 14021 N N . THR D 1 343 ? -29.216 11.741 -16.504 1.00 26.17 345 THR D N 1
ATOM 14022 C CA . THR D 1 343 ? -28.555 10.588 -17.106 1.00 27.11 345 THR D CA 1
ATOM 14023 C C . THR D 1 343 ? -28.929 10.179 -18.529 1.00 30.86 345 THR D C 1
ATOM 14024 O O . THR D 1 343 ? -28.455 9.145 -19.015 1.00 31.63 345 THR D O 1
ATOM 14028 N N . ASP D 1 344 ? -29.773 10.955 -19.200 1.00 29.51 346 ASP D N 1
ATOM 14029 C CA . ASP D 1 344 ? -30.117 10.609 -20.577 1.00 33.42 346 ASP D CA 1
ATOM 14030 C C . ASP D 1 344 ? -29.057 11.174 -21.521 1.00 33.29 346 ASP D C 1
ATOM 14031 O O . ASP D 1 344 ? -28.055 11.743 -21.074 1.00 31.07 346 ASP D O 1
ATOM 14036 N N . ASN D 1 345 ? -29.272 11.017 -22.823 1.00 32.40 347 ASN D N 1
ATOM 14037 C CA . ASN D 1 345 ? -28.296 11.474 -23.802 1.00 34.37 347 ASN D CA 1
ATOM 14038 C C . ASN D 1 345 ? -28.970 11.584 -25.169 1.00 34.56 347 ASN D C 1
ATOM 14039 O O . ASN D 1 345 ? -29.798 10.750 -25.520 1.00 37.57 347 ASN D O 1
ATOM 14044 N N . PRO D 1 346 ? -28.628 12.618 -25.956 1.00 36.37 348 PRO D N 1
ATOM 14045 C CA . PRO D 1 346 ? -27.665 13.677 -25.653 1.00 34.42 348 PRO D CA 1
ATOM 14046 C C . PRO D 1 346 ? -28.231 14.751 -24.730 1.00 34.99 348 PRO D C 1
ATOM 14047 O O . PRO D 1 346 ? -29.449 14.910 -24.601 1.00 34.30 348 PRO D O 1
ATOM 14051 N N . LEU D 1 347 ? -27.330 15.488 -24.091 1.00 33.32 349 LEU D N 1
ATOM 14052 C CA . LEU D 1 347 ? -27.718 16.551 -23.182 1.00 32.25 349 LEU D CA 1
ATOM 14053 C C . LEU D 1 347 ? -27.881 17.864 -23.939 1.00 34.01 349 LEU D C 1
ATOM 14054 O O . LEU D 1 347 ? -27.096 18.179 -24.837 1.00 31.44 349 LEU D O 1
ATOM 14059 N N . ILE D 1 348 ? -28.911 18.622 -23.575 1.00 33.28 350 ILE D N 1
ATOM 14060 C CA . ILE D 1 348 ? -29.197 19.897 -24.223 1.00 32.22 350 ILE D CA 1
ATOM 14061 C C . ILE D 1 348 ? -28.692 21.081 -23.408 1.00 32.35 350 ILE D C 1
ATOM 14062 O O . ILE D 1 348 ? -29.095 21.275 -22.261 1.00 32.46 350 ILE D O 1
ATOM 14067 N N . ASP D 1 349 ? -27.801 21.864 -24.008 1.00 33.21 351 ASP D N 1
ATOM 14068 C CA . ASP D 1 349 ? -27.245 23.046 -23.356 1.00 36.11 351 ASP D CA 1
ATOM 14069 C C . ASP D 1 349 ? -27.804 24.278 -24.060 1.00 37.54 351 ASP D C 1
ATOM 14070 O O . ASP D 1 349 ? -27.185 24.827 -24.970 1.00 37.33 351 ASP D O 1
ATOM 14075 N N . VAL D 1 350 ? -28.987 24.699 -23.630 1.00 40.53 352 VAL D N 1
ATOM 14076 C CA . VAL D 1 350 ? -29.668 25.845 -24.214 1.00 42.11 352 VAL D CA 1
ATOM 14077 C C . VAL D 1 350 ? -28.828 27.123 -24.244 1.00 43.71 352 VAL D C 1
ATOM 14078 O O . VAL D 1 350 ? -28.747 27.785 -25.281 1.00 42.63 352 VAL D O 1
ATOM 14082 N N . ASP D 1 351 ? -28.205 27.463 -23.118 1.00 44.31 353 ASP D N 1
ATOM 14083 C CA . ASP D 1 351 ? -27.390 28.670 -23.033 1.00 46.71 353 ASP D CA 1
ATOM 14084 C C . ASP D 1 351 ? -26.378 28.787 -24.169 1.00 47.41 353 ASP D C 1
ATOM 14085 O O . ASP D 1 351 ? -25.990 29.890 -24.556 1.00 49.16 353 ASP D O 1
ATOM 14090 N N . ASN D 1 352 ? -25.950 27.652 -24.707 1.00 45.35 354 ASN D N 1
ATOM 14091 C CA . ASN D 1 352 ? -24.987 27.664 -25.801 1.00 44.74 354 ASN D CA 1
ATOM 14092 C C . ASN D 1 352 ? -25.598 27.080 -27.069 1.00 43.21 354 ASN D C 1
ATOM 14093 O O . ASN D 1 352 ? -24.892 26.802 -28.040 1.00 42.78 354 ASN D O 1
ATOM 14098 N N . GLN D 1 353 ? -26.915 26.903 -27.053 1.00 41.11 355 GLN D N 1
ATOM 14099 C CA . GLN D 1 353 ? -27.626 26.347 -28.198 1.00 41.73 355 GLN D CA 1
ATOM 14100 C C . GLN D 1 353 ? -26.848 25.182 -28.795 1.00 41.39 355 GLN D C 1
ATOM 14101 O O . GLN D 1 353 ? -26.445 25.208 -29.961 1.00 40.12 355 GLN D O 1
ATOM 14107 N N . ALA D 1 354 ? -26.641 24.154 -27.978 1.00 39.23 356 ALA D N 1
ATOM 14108 C CA . ALA D 1 354 ? -25.912 22.969 -28.410 1.00 38.14 356 ALA D CA 1
ATOM 14109 C C . ALA D 1 354 ? -26.320 21.751 -27.590 1.00 35.87 356 ALA D C 1
ATOM 14110 O O . ALA D 1 354 ? -26.871 21.878 -26.498 1.00 35.45 356 ALA D O 1
ATOM 14112 N N . SER D 1 355 ? -26.055 20.571 -28.134 1.00 34.62 357 SER D N 1
ATOM 14113 C CA . SER D 1 355 ? -26.364 19.319 -27.456 1.00 32.77 357 SER D CA 1
ATOM 14114 C C . SER D 1 355 ? -25.073 18.512 -27.482 1.00 33.50 357 SER D C 1
ATOM 14115 O O . SER D 1 355 ? -24.329 18.565 -28.463 1.00 33.86 357 SER D O 1
ATOM 14118 N N . TYR D 1 356 ? -24.799 17.780 -26.407 1.00 31.66 358 TYR D N 1
ATOM 14119 C CA . TYR D 1 356 ? -23.574 16.993 -26.332 1.00 32.51 358 TYR D CA 1
ATOM 14120 C C . TYR D 1 356 ? -23.814 15.508 -26.149 1.00 31.88 358 TYR D C 1
ATOM 14121 O O . TYR D 1 356 ? -24.685 15.100 -25.382 1.00 31.12 358 TYR D O 1
ATOM 14130 N N . HIS D 1 357 ? -23.038 14.698 -26.859 1.00 32.49 359 HIS D N 1
ATOM 14131 C CA . HIS D 1 357 ? -23.150 13.253 -26.725 1.00 35.44 359 HIS D CA 1
ATOM 14132 C C . HIS D 1 357 ? -22.158 12.797 -25.663 1.00 32.86 359 HIS D C 1
ATOM 14133 O O . HIS D 1 357 ? -20.944 12.940 -25.829 1.00 30.01 359 HIS D O 1
ATOM 14140 N N . GLY D 1 358 ? -22.692 12.276 -24.562 1.00 29.56 360 GLY D N 1
ATOM 14141 C CA . GLY D 1 358 ? -21.857 11.820 -23.470 1.00 29.09 360 GLY D CA 1
ATOM 14142 C C . GLY D 1 358 ? -22.248 10.441 -22.981 1.00 27.55 360 GLY D C 1
ATOM 14143 O O . GLY D 1 358 ? -22.954 9.704 -23.671 1.00 27.62 360 GLY D O 1
ATOM 14144 N N . GLY D 1 359 ? -21.807 10.082 -21.781 1.00 24.11 361 GLY D N 1
ATOM 14145 C CA . GLY D 1 359 ? -22.136 8.759 -21.290 1.00 23.26 361 GLY D CA 1
ATOM 14146 C C . GLY D 1 359 ? -22.636 8.701 -19.868 1.00 24.68 361 GLY D C 1
ATOM 14147 O O . GLY D 1 359 ? -22.294 7.771 -19.138 1.00 22.21 361 GLY D O 1
ATOM 14148 N N . ASN D 1 360 ? -23.450 9.677 -19.474 1.00 23.41 362 ASN D N 1
ATOM 14149 C CA . ASN D 1 360 ? -23.985 9.719 -18.115 1.00 21.66 362 ASN D CA 1
ATOM 14150 C C . ASN D 1 360 ? -24.917 8.558 -17.794 1.00 23.84 362 ASN D C 1
ATOM 14151 O O . ASN D 1 360 ? -25.259 8.341 -16.633 1.00 20.60 362 ASN D O 1
ATOM 14156 N N . PHE D 1 361 ? -25.323 7.812 -18.822 1.00 22.64 363 PHE D N 1
ATOM 14157 C CA . PHE D 1 361 ? -26.206 6.658 -18.642 1.00 22.98 363 PHE D CA 1
ATOM 14158 C C . PHE D 1 361 ? -25.478 5.447 -18.046 1.00 21.32 363 PHE D C 1
ATOM 14159 O O . PHE D 1 361 ? -26.109 4.442 -17.723 1.00 19.16 363 PHE D O 1
ATOM 14167 N N . LEU D 1 362 ? -24.155 5.520 -17.920 1.00 18.92 364 LEU D N 1
ATOM 14168 C CA . LEU D 1 362 ? -23.420 4.408 -17.323 1.00 16.85 364 LEU D CA 1
ATOM 14169 C C . LEU D 1 362 ? -23.511 4.565 -15.807 1.00 18.31 364 LEU D C 1
ATOM 14170 O O . LEU D 1 362 ? -22.990 5.536 -15.254 1.00 18.22 364 LEU D O 1
ATOM 14175 N N . GLY D 1 363 ? -24.150 3.606 -15.146 1.00 19.57 365 GLY D N 1
ATOM 14176 C CA . GLY D 1 363 ? -24.304 3.685 -13.699 1.00 18.61 365 GLY D CA 1
ATOM 14177 C C . GLY D 1 363 ? -23.221 2.984 -12.901 1.00 17.01 365 GLY D C 1
ATOM 14178 O O . GLY D 1 363 ? -23.520 2.169 -12.026 1.00 19.36 365 GLY D O 1
ATOM 14179 N N . GLN D 1 364 ? -21.966 3.343 -13.160 1.00 13.10 366 GLN D N 1
ATOM 14180 C CA . GLN D 1 364 ? -20.838 2.720 -12.480 1.00 16.05 366 GLN D CA 1
ATOM 14181 C C . GLN D 1 364 ? -20.885 2.866 -10.953 1.00 14.55 366 GLN D C 1
ATOM 14182 O O . GLN D 1 364 ? -20.496 1.956 -10.237 1.00 13.15 366 GLN D O 1
ATOM 14188 N N . TYR D 1 365 ? -21.331 4.020 -10.462 1.00 18.18 367 TYR D N 1
ATOM 14189 C CA . TYR D 1 365 ? -21.402 4.239 -9.009 1.00 18.55 367 TYR D CA 1
ATOM 14190 C C . TYR D 1 365 ? -22.426 3.338 -8.354 1.00 19.31 367 TYR D C 1
ATOM 14191 O O . TYR D 1 365 ? -22.287 2.958 -7.181 1.00 19.39 367 TYR D O 1
ATOM 14200 N N . VAL D 1 366 ? -23.467 2.994 -9.101 1.00 15.38 368 VAL D N 1
ATOM 14201 C CA . VAL D 1 366 ? -24.495 2.126 -8.562 1.00 16.45 368 VAL D CA 1
ATOM 14202 C C . VAL D 1 366 ? -23.988 0.697 -8.597 1.00 17.19 368 VAL D C 1
ATOM 14203 O O . VAL D 1 366 ? -24.164 -0.052 -7.644 1.00 17.23 368 VAL D O 1
ATOM 14207 N N . GLY D 1 367 ? -23.361 0.316 -9.707 1.00 16.56 369 GLY D N 1
ATOM 14208 C CA . GLY D 1 367 ? -22.845 -1.037 -9.821 1.00 18.02 369 GLY D CA 1
ATOM 14209 C C . GLY D 1 367 ? -21.783 -1.388 -8.789 1.00 16.57 369 GLY D C 1
ATOM 14210 O O . GLY D 1 367 ? -21.840 -2.440 -8.157 1.00 13.57 369 GLY D O 1
ATOM 14211 N N . MET D 1 368 ? -20.798 -0.516 -8.621 1.00 13.81 370 MET D N 1
ATOM 14212 C CA . MET D 1 368 ? -19.743 -0.791 -7.663 1.00 14.64 370 MET D CA 1
ATOM 14213 C C . MET D 1 368 ? -20.237 -0.508 -6.250 1.00 13.96 370 MET D C 1
ATOM 14214 O O . MET D 1 368 ? -19.816 -1.155 -5.306 1.00 17.85 370 MET D O 1
ATOM 14219 N N . GLY D 1 369 ? -21.132 0.467 -6.115 1.00 17.44 371 GLY D N 1
ATOM 14220 C CA . GLY D 1 369 ? -21.660 0.805 -4.802 1.00 17.00 371 GLY D CA 1
ATOM 14221 C C . GLY D 1 369 ? -22.459 -0.333 -4.193 1.00 18.41 371 GLY D C 1
ATOM 14222 O O . GLY D 1 369 ? -22.372 -0.596 -2.986 1.00 16.10 371 GLY D O 1
ATOM 14223 N N . MET D 1 370 ? -23.267 -0.996 -5.018 1.00 15.58 372 MET D N 1
ATOM 14224 C CA . MET D 1 370 ? -24.068 -2.125 -4.551 1.00 13.07 372 MET D CA 1
ATOM 14225 C C . MET D 1 370 ? -23.198 -3.360 -4.307 1.00 12.74 372 MET D C 1
ATOM 14226 O O . MET D 1 370 ? -23.538 -4.207 -3.476 1.00 10.92 372 MET D O 1
ATOM 14231 N N . ASP D 1 371 ? -22.088 -3.483 -5.042 1.00 11.88 373 ASP D N 1
ATOM 14232 C CA . ASP D 1 371 ? -21.168 -4.603 -4.820 1.00 9.79 373 ASP D CA 1
ATOM 14233 C C . ASP D 1 371 ? -20.665 -4.414 -3.378 1.00 13.32 373 ASP D C 1
ATOM 14234 O O . ASP D 1 371 ? -20.678 -5.341 -2.575 1.00 14.02 373 ASP D O 1
ATOM 14239 N N . HIS D 1 372 ? -20.212 -3.200 -3.078 1.00 13.87 374 HIS D N 1
ATOM 14240 C CA . HIS D 1 372 ? -19.708 -2.878 -1.742 1.00 15.03 374 HIS D CA 1
ATOM 14241 C C . HIS D 1 372 ? -20.798 -3.090 -0.701 1.00 8.90 374 HIS D C 1
ATOM 14242 O O . HIS D 1 372 ? -20.554 -3.681 0.344 1.00 17.09 374 HIS D O 1
ATOM 14249 N N . LEU D 1 373 ? -21.997 -2.591 -0.977 1.00 14.76 375 LEU D N 1
ATOM 14250 C CA . LEU D 1 373 ? -23.106 -2.748 -0.039 1.00 14.91 375 LEU D CA 1
ATOM 14251 C C . LEU D 1 373 ? -23.347 -4.219 0.335 1.00 15.09 375 LEU D C 1
ATOM 14252 O O . LEU D 1 373 ? -23.513 -4.542 1.516 1.00 15.56 375 LEU D O 1
ATOM 14257 N N . ARG D 1 374 ? -23.362 -5.118 -0.651 1.00 13.27 376 ARG D N 1
ATOM 14258 C CA . ARG D 1 374 ? -23.586 -6.537 -0.335 1.00 10.81 376 ARG D CA 1
ATOM 14259 C C . ARG D 1 374 ? -22.418 -7.109 0.475 1.00 13.05 376 ARG D C 1
ATOM 14260 O O . ARG D 1 374 ? -22.608 -7.945 1.360 1.00 15.79 376 ARG D O 1
ATOM 14268 N N . TYR D 1 375 ? -21.215 -6.651 0.147 1.00 11.43 377 TYR D N 1
ATOM 14269 C CA . TYR D 1 375 ? -19.997 -7.058 0.829 1.00 13.92 377 TYR D CA 1
ATOM 14270 C C . TYR D 1 375 ? -20.079 -6.619 2.301 1.00 11.80 377 TYR D C 1
ATOM 14271 O O . TYR D 1 375 ? -19.745 -7.398 3.183 1.00 15.41 377 TYR D O 1
ATOM 14280 N N . TYR D 1 376 ? -20.542 -5.390 2.548 1.00 13.81 378 TYR D N 1
ATOM 14281 C CA . TYR D 1 376 ? -20.674 -4.868 3.923 1.00 17.74 378 TYR D CA 1
ATOM 14282 C C . TYR D 1 376 ? -21.735 -5.630 4.706 1.00 16.34 378 TYR D C 1
ATOM 14283 O O . TYR D 1 376 ? -21.561 -5.927 5.891 1.00 17.20 378 TYR D O 1
ATOM 14292 N N . ILE D 1 377 ? -22.853 -5.938 4.054 1.00 16.00 379 ILE D N 1
ATOM 14293 C CA . ILE D 1 377 ? -23.919 -6.690 4.712 1.00 16.15 379 ILE D CA 1
ATOM 14294 C C . ILE D 1 377 ? -23.395 -8.055 5.155 1.00 15.77 379 ILE D C 1
ATOM 14295 O O . ILE D 1 377 ? -23.639 -8.497 6.283 1.00 19.13 379 ILE D O 1
ATOM 14300 N N . GLY D 1 378 ? -22.640 -8.713 4.283 1.00 17.31 380 GLY D N 1
ATOM 14301 C CA . GLY D 1 378 ? -22.105 -10.014 4.637 1.00 14.96 380 GLY D CA 1
ATOM 14302 C C . GLY D 1 378 ? -21.259 -9.919 5.896 1.00 16.50 380 GLY D C 1
ATOM 14303 O O . GLY D 1 378 ? -21.385 -10.744 6.809 1.00 14.57 380 GLY D O 1
ATOM 14304 N N . LEU D 1 379 ? -20.408 -8.897 5.948 1.00 13.74 381 LEU D N 1
ATOM 14305 C CA . LEU D 1 379 ? -19.527 -8.684 7.102 1.00 14.44 381 LEU D CA 1
ATOM 14306 C C . LEU D 1 379 ? -20.302 -8.433 8.393 1.00 13.49 381 LEU D C 1
ATOM 14307 O O . LEU D 1 379 ? -19.905 -8.907 9.464 1.00 15.37 381 LEU D O 1
ATOM 14312 N N . LEU D 1 380 ? -21.389 -7.674 8.291 1.00 13.95 382 LEU D N 1
ATOM 14313 C CA . LEU D 1 380 ? -22.247 -7.373 9.434 1.00 18.30 382 LEU D CA 1
ATOM 14314 C C . LEU D 1 380 ? -22.848 -8.667 9.981 1.00 20.36 382 LEU D C 1
ATOM 14315 O O . LEU D 1 380 ? -22.798 -8.943 11.187 1.00 17.71 382 LEU D O 1
ATOM 14320 N N . ALA D 1 381 ? -23.401 -9.471 9.082 1.00 16.80 383 ALA D N 1
ATOM 14321 C CA . ALA D 1 381 ? -24.009 -10.745 9.452 1.00 15.55 383 ALA D CA 1
ATOM 14322 C C . ALA D 1 381 ? -23.028 -11.741 10.072 1.00 18.43 383 ALA D C 1
ATOM 14323 O O . ALA D 1 381 ? -23.359 -12.404 11.057 1.00 18.74 383 ALA D O 1
ATOM 14325 N N . LYS D 1 382 ? -21.824 -11.862 9.514 1.00 14.67 384 LYS D N 1
ATOM 14326 C CA . LYS D 1 382 ? -20.867 -12.812 10.069 1.00 13.87 384 LYS D CA 1
ATOM 14327 C C . LYS D 1 382 ? -20.482 -12.422 11.510 1.00 16.97 384 LYS D C 1
ATOM 14328 O O . LYS D 1 382 ? -20.317 -13.284 12.369 1.00 18.61 384 LYS D O 1
ATOM 14334 N N . HIS D 1 383 ? -20.352 -11.123 11.759 1.00 18.35 385 HIS D N 1
ATOM 14335 C CA . HIS D 1 383 ? -19.995 -10.615 13.089 1.00 19.36 385 HIS D CA 1
ATOM 14336 C C . HIS D 1 383 ? -21.150 -10.937 14.040 1.00 20.63 385 HIS D C 1
ATOM 14337 O O . HIS D 1 383 ? -20.934 -11.452 15.141 1.00 17.37 385 HIS D O 1
ATOM 14344 N N . LEU D 1 384 ? -22.377 -10.658 13.607 1.00 17.11 386 LEU D N 1
ATOM 14345 C CA . LEU D 1 384 ? -23.554 -10.946 14.420 1.00 18.99 386 LEU D CA 1
ATOM 14346 C C . LEU D 1 384 ? -23.675 -12.445 14.715 1.00 20.51 386 LEU D C 1
ATOM 14347 O O . LEU D 1 384 ? -24.116 -12.833 15.801 1.00 20.70 386 LEU D O 1
ATOM 14352 N N . ASP D 1 385 ? -23.283 -13.287 13.757 1.00 20.18 387 ASP D N 1
ATOM 14353 C CA . ASP D 1 385 ? -23.348 -14.744 13.943 1.00 18.67 387 ASP D CA 1
ATOM 14354 C C . ASP D 1 385 ? -22.350 -15.205 15.012 1.00 18.09 387 ASP D C 1
ATOM 14355 O O . ASP D 1 385 ? -22.648 -16.086 15.819 1.00 18.00 387 ASP D O 1
ATOM 14360 N N . VAL D 1 386 ? -21.164 -14.608 15.013 1.00 18.34 388 VAL D N 1
ATOM 14361 C CA . VAL D 1 386 ? -20.148 -14.949 16.006 1.00 18.90 388 VAL D CA 1
ATOM 14362 C C . VAL D 1 386 ? -20.646 -14.617 17.429 1.00 17.13 388 VAL D C 1
ATOM 14363 O O . VAL D 1 386 ? -20.283 -15.297 18.394 1.00 20.71 388 VAL D O 1
ATOM 14367 N N . GLN D 1 387 ? -21.478 -13.588 17.559 1.00 19.08 389 GLN D N 1
ATOM 14368 C CA . GLN D 1 387 ? -22.014 -13.220 18.883 1.00 20.33 389 GLN D CA 1
ATOM 14369 C C . GLN D 1 387 ? -22.990 -14.305 19.333 1.00 20.72 389 GLN D C 1
ATOM 14370 O O . GLN D 1 387 ? -22.972 -14.751 20.485 1.00 19.31 389 GLN D O 1
ATOM 14376 N N . ILE D 1 388 ? -23.856 -14.719 18.414 1.00 19.89 390 ILE D N 1
ATOM 14377 C CA . ILE D 1 388 ? -24.845 -15.749 18.684 1.00 18.90 390 ILE D CA 1
ATOM 14378 C C . ILE D 1 388 ? -24.149 -17.027 19.139 1.00 19.23 390 ILE D C 1
ATOM 14379 O O . ILE D 1 388 ? -24.653 -17.753 20.000 1.00 19.00 390 ILE D O 1
ATOM 14384 N N . ALA D 1 389 ? -22.981 -17.299 18.566 1.00 19.19 391 ALA D N 1
ATOM 14385 C CA . ALA D 1 389 ? -22.235 -18.492 18.924 1.00 18.44 391 ALA D CA 1
ATOM 14386 C C . ALA D 1 389 ? -21.754 -18.396 20.380 1.00 20.24 391 ALA D C 1
ATOM 14387 O O . ALA D 1 389 ? -21.741 -19.392 21.095 1.00 20.82 391 ALA D O 1
ATOM 14389 N N . LEU D 1 390 ? -21.352 -17.207 20.817 1.00 20.70 392 LEU D N 1
ATOM 14390 C CA . LEU D 1 390 ? -20.910 -17.050 22.206 1.00 22.46 392 LEU D CA 1
ATOM 14391 C C . LEU D 1 390 ? -22.111 -17.245 23.124 1.00 23.24 392 LEU D C 1
ATOM 14392 O O . LEU D 1 390 ? -22.020 -17.937 24.142 1.00 28.55 392 LEU D O 1
ATOM 14397 N N . LEU D 1 391 ? -23.238 -16.640 22.754 1.00 22.55 393 LEU D N 1
ATOM 14398 C CA . LEU D 1 391 ? -24.471 -16.738 23.536 1.00 24.66 393 LEU D CA 1
ATOM 14399 C C . LEU D 1 391 ? -24.978 -18.158 23.724 1.00 25.67 393 LEU D C 1
ATOM 14400 O O . LEU D 1 391 ? -25.399 -18.535 24.820 1.00 25.15 393 LEU D O 1
ATOM 14405 N N . ALA D 1 392 ? -24.947 -18.944 22.654 1.00 23.46 394 ALA D N 1
ATOM 14406 C CA . ALA D 1 392 ? -25.449 -20.315 22.700 1.00 23.38 394 ALA D CA 1
ATOM 14407 C C . ALA D 1 392 ? -24.551 -21.370 23.346 1.00 22.23 394 ALA D C 1
ATOM 14408 O O . ALA D 1 392 ? -25.024 -22.447 23.685 1.00 20.95 394 ALA D O 1
ATOM 14410 N N . SER D 1 393 ? -23.267 -21.075 23.515 1.00 21.62 395 SER D N 1
ATOM 14411 C CA . SER D 1 393 ? -22.344 -22.058 24.071 1.00 22.64 395 SER D CA 1
ATOM 14412 C C . SER D 1 393 ? -21.927 -21.767 25.501 1.00 26.82 395 SER D C 1
ATOM 14413 O O . SER D 1 393 ? -21.347 -20.724 25.781 1.00 26.54 395 SER D O 1
ATOM 14416 N N . PRO D 1 394 ? -22.211 -22.703 26.425 1.00 28.38 396 PRO D N 1
ATOM 14417 C CA . PRO D 1 394 ? -21.872 -22.564 27.845 1.00 32.44 396 PRO D CA 1
ATOM 14418 C C . PRO D 1 394 ? -20.392 -22.236 28.068 1.00 33.27 396 PRO D C 1
ATOM 14419 O O . PRO D 1 394 ? -20.038 -21.492 28.983 1.00 33.81 396 PRO D O 1
ATOM 14423 N N . GLU D 1 395 ? -19.528 -22.792 27.224 1.00 32.78 397 GLU D N 1
ATOM 14424 C CA . GLU D 1 395 ? -18.098 -22.548 27.358 1.00 34.57 397 GLU D CA 1
ATOM 14425 C C . GLU D 1 395 ? -17.742 -21.075 27.162 1.00 34.12 397 GLU D C 1
ATOM 14426 O O . GLU D 1 395 ? -16.762 -20.590 27.731 1.00 32.95 397 GLU D O 1
ATOM 14432 N N . PHE D 1 396 ? -18.539 -20.360 26.369 1.00 31.31 398 PHE D N 1
ATOM 14433 C CA . PHE D 1 396 ? -18.246 -18.954 26.092 1.00 29.66 398 PHE D CA 1
ATOM 14434 C C . PHE D 1 396 ? -19.308 -17.920 26.481 1.00 29.11 398 PHE D C 1
ATOM 14435 O O . PHE D 1 396 ? -19.072 -16.717 26.344 1.00 27.57 398 PHE D O 1
ATOM 14443 N N . SER D 1 397 ? -20.466 -18.368 26.957 1.00 28.03 399 SER D N 1
ATOM 14444 C CA . SER D 1 397 ? -21.539 -17.440 27.306 1.00 27.59 399 SER D CA 1
ATOM 14445 C C . SER D 1 397 ? -21.419 -16.830 28.700 1.00 28.76 399 SER D C 1
ATOM 14446 O O . SER D 1 397 ? -22.268 -16.040 29.103 1.00 22.72 399 SER D O 1
ATOM 14449 N N . ASN D 1 398 ? -20.371 -17.193 29.430 1.00 30.67 400 ASN D N 1
ATOM 14450 C CA . ASN D 1 398 ? -20.185 -16.678 30.785 1.00 30.53 400 ASN D CA 1
ATOM 14451 C C . ASN D 1 398 ? -21.352 -17.017 31.704 1.00 29.62 400 ASN D C 1
ATOM 14452 O O . ASN D 1 398 ? -21.878 -16.141 32.393 1.00 29.92 400 ASN D O 1
ATOM 14457 N N . GLY D 1 399 ? -21.770 -18.281 31.696 1.00 29.15 401 GLY D N 1
ATOM 14458 C CA . GLY D 1 399 ? -22.851 -18.703 32.571 1.00 30.61 401 GLY D CA 1
ATOM 14459 C C . GLY D 1 399 ? -24.269 -18.864 32.050 1.00 30.11 401 GLY D C 1
ATOM 14460 O O . GLY D 1 399 ? -25.151 -19.257 32.812 1.00 29.32 401 GLY D O 1
ATOM 14461 N N . LEU D 1 400 ? -24.521 -18.573 30.777 1.00 27.57 402 LEU D N 1
ATOM 14462 C CA . LEU D 1 400 ? -25.882 -18.723 30.263 1.00 26.36 402 LEU D CA 1
ATOM 14463 C C . LEU D 1 400 ? -26.192 -20.181 29.963 1.00 25.22 402 LEU D C 1
ATOM 14464 O O . LEU D 1 400 ? -25.282 -20.971 29.706 1.00 26.02 402 LEU D O 1
ATOM 14469 N N . PRO D 1 401 ? -27.484 -20.562 30.005 1.00 23.49 403 PRO D N 1
ATOM 14470 C CA . PRO D 1 401 ? -27.895 -21.941 29.729 1.00 25.27 403 PRO D CA 1
ATOM 14471 C C . PRO D 1 401 ? -27.541 -22.290 28.285 1.00 26.29 403 PRO D C 1
ATOM 14472 O O . PRO D 1 401 ? -27.529 -21.408 27.416 1.00 23.89 403 PRO D O 1
ATOM 14476 N N . PRO D 1 402 ? -27.247 -23.574 28.012 1.00 26.71 404 PRO D N 1
ATOM 14477 C CA . PRO D 1 402 ? -26.896 -24.029 26.658 1.00 27.87 404 PRO D CA 1
ATOM 14478 C C . PRO D 1 402 ? -28.018 -23.707 25.682 1.00 28.87 404 PRO D C 1
ATOM 14479 O O . PRO D 1 402 ? -29.187 -23.969 25.973 1.00 27.83 404 PRO D O 1
ATOM 14483 N N . SER D 1 403 ? -27.658 -23.132 24.536 1.00 29.38 405 SER D N 1
ATOM 14484 C CA . SER D 1 403 ? -28.626 -22.749 23.508 1.00 29.54 405 SER D CA 1
ATOM 14485 C C . SER D 1 403 ? -29.758 -21.892 24.072 1.00 27.48 405 SER D C 1
ATOM 14486 O O . SER D 1 403 ? -30.873 -21.886 23.552 1.00 25.97 405 SER D O 1
ATOM 14489 N N . LEU D 1 404 ? -29.448 -21.156 25.134 1.00 27.77 406 LEU D N 1
ATOM 14490 C CA . LEU D 1 404 ? -30.402 -20.274 25.792 1.00 25.94 406 LEU D CA 1
ATOM 14491 C C . LEU D 1 404 ? -31.717 -20.953 26.152 1.00 25.54 406 LEU D C 1
ATOM 14492 O O . LEU D 1 404 ? -32.795 -20.376 26.010 1.00 24.61 406 LEU D O 1
ATOM 14497 N N . LEU D 1 405 ? -31.607 -22.187 26.622 1.00 29.36 407 LEU D N 1
ATOM 14498 C CA . LEU D 1 405 ? -32.758 -22.973 27.052 1.00 32.51 407 LEU D CA 1
ATOM 14499 C C . LEU D 1 405 ? -33.516 -22.181 28.119 1.00 33.94 407 LEU D C 1
ATOM 14500 O O . LEU D 1 405 ? -32.906 -21.455 28.912 1.00 32.74 407 LEU D O 1
ATOM 14505 N N . GLY D 1 406 ? -34.840 -22.314 28.130 1.00 32.91 408 GLY D N 1
ATOM 14506 C CA . GLY D 1 406 ? -35.651 -21.598 29.099 1.00 36.16 408 GLY D CA 1
ATOM 14507 C C . GLY D 1 406 ? -36.035 -22.438 30.306 1.00 38.83 408 GLY D C 1
ATOM 14508 O O . GLY D 1 406 ? -35.491 -22.260 31.395 1.00 41.17 408 GLY D O 1
ATOM 14509 N N . ASN D 1 407 ? -36.972 -23.360 30.114 1.00 38.63 409 ASN D N 1
ATOM 14510 C CA . ASN D 1 407 ? -37.430 -24.218 31.201 1.00 40.06 409 ASN D CA 1
ATOM 14511 C C . ASN D 1 407 ? -36.552 -25.457 31.402 1.00 39.88 409 ASN D C 1
ATOM 14512 O O . ASN D 1 407 ? -36.768 -26.498 30.781 1.00 38.07 409 ASN D O 1
ATOM 14517 N N . ARG D 1 408 ? -35.567 -25.326 32.287 1.00 43.10 410 ARG D N 1
ATOM 14518 C CA . ARG D 1 408 ? -34.630 -26.402 32.608 1.00 47.40 410 ARG D CA 1
ATOM 14519 C C . ARG D 1 408 ? -35.346 -27.634 33.152 1.00 48.08 410 ARG D C 1
ATOM 14520 O O . ARG D 1 408 ? -34.842 -28.749 33.047 1.00 47.90 410 ARG D O 1
ATOM 14528 N N . GLU D 1 409 ? -36.516 -27.420 33.745 1.00 50.62 411 GLU D N 1
ATOM 14529 C CA . GLU D 1 409 ? -37.303 -28.505 34.317 1.00 52.80 411 GLU D CA 1
ATOM 14530 C C . GLU D 1 409 ? -37.648 -29.556 33.261 1.00 52.41 411 GLU D C 1
ATOM 14531 O O . GLU D 1 409 ? -37.578 -30.757 33.525 1.00 52.71 411 GLU D O 1
ATOM 14537 N N . ARG D 1 410 ? -38.009 -29.105 32.063 1.00 50.93 412 ARG D N 1
ATOM 14538 C CA . ARG D 1 410 ? -38.337 -30.023 30.975 1.00 50.81 412 ARG D CA 1
ATOM 14539 C C . ARG D 1 410 ? -37.046 -30.462 30.294 1.00 49.87 412 ARG D C 1
ATOM 14540 O O . ARG D 1 410 ? -36.545 -29.779 29.402 1.00 48.02 412 ARG D O 1
ATOM 14548 N N . LYS D 1 411 ? -36.514 -31.604 30.718 1.00 47.06 413 LYS D N 1
ATOM 14549 C CA . LYS D 1 411 ? -35.274 -32.128 30.159 1.00 46.14 413 LYS D CA 1
ATOM 14550 C C . LYS D 1 411 ? -35.293 -32.254 28.633 1.00 45.77 413 LYS D C 1
ATOM 14551 O O . LYS D 1 411 ? -34.242 -32.400 28.005 1.00 43.11 413 LYS D O 1
ATOM 14557 N N . VAL D 1 412 ? -36.483 -32.189 28.039 1.00 44.81 414 VAL D N 1
ATOM 14558 C CA . VAL D 1 412 ? -36.614 -32.308 26.585 1.00 43.65 414 VAL D CA 1
ATOM 14559 C C . VAL D 1 412 ? -36.302 -31.013 25.835 1.00 41.02 414 VAL D C 1
ATOM 14560 O O . VAL D 1 412 ? -35.880 -31.052 24.677 1.00 41.95 414 VAL D O 1
ATOM 14564 N N . ASN D 1 413 ? -36.498 -29.871 26.489 1.00 38.10 415 ASN D N 1
ATOM 14565 C CA . ASN D 1 413 ? -36.241 -28.580 25.853 1.00 36.76 415 ASN D CA 1
ATOM 14566 C C . ASN D 1 413 ? -34.809 -28.412 25.349 1.00 35.23 415 ASN D C 1
ATOM 14567 O O . ASN D 1 413 ? -33.853 -28.777 26.029 1.00 33.86 415 ASN D O 1
ATOM 14572 N N . MET D 1 414 ? -34.673 -27.845 24.155 1.00 31.42 416 MET D N 1
ATOM 14573 C CA . MET D 1 414 ? -33.365 -27.628 23.550 1.00 30.65 416 MET D CA 1
ATOM 14574 C C . MET D 1 414 ? -33.137 -26.153 23.243 1.00 28.59 416 MET D C 1
ATOM 14575 O O . MET D 1 414 ? -32.135 -25.785 22.637 1.00 28.08 416 MET D O 1
ATOM 14580 N N . GLY D 1 415 ? -34.094 -25.324 23.638 1.00 25.56 417 GLY D N 1
ATOM 14581 C CA . GLY D 1 415 ? -33.987 -23.893 23.438 1.00 27.13 417 GLY D CA 1
ATOM 14582 C C . GLY D 1 415 ? -33.918 -23.349 22.022 1.00 27.34 417 GLY D C 1
ATOM 14583 O O . GLY D 1 415 ? -34.768 -23.639 21.180 1.00 25.92 417 GLY D O 1
ATOM 14584 N N . LEU D 1 416 ? -32.893 -22.546 21.761 1.00 27.79 418 LEU D N 1
ATOM 14585 C CA . LEU D 1 416 ? -32.740 -21.923 20.451 1.00 27.45 418 LEU D CA 1
ATOM 14586 C C . LEU D 1 416 ? -31.718 -22.613 19.558 1.00 26.20 418 LEU D C 1
ATOM 14587 O O . LEU D 1 416 ? -31.150 -21.995 18.651 1.00 26.49 418 LEU D O 1
ATOM 14592 N N . LYS D 1 417 ? -31.494 -23.898 19.809 1.00 25.22 419 LYS D N 1
ATOM 14593 C CA . LYS D 1 417 ? -30.547 -24.672 19.017 1.00 25.68 419 LYS D CA 1
ATOM 14594 C C . LYS D 1 417 ? -30.966 -24.673 17.538 1.00 25.82 419 LYS D C 1
ATOM 14595 O O . LYS D 1 417 ? -30.130 -24.537 16.644 1.00 23.53 419 LYS D O 1
ATOM 14601 N N . GLY D 1 418 ? -32.261 -24.834 17.291 1.00 25.85 420 GLY D N 1
ATOM 14602 C CA . GLY D 1 418 ? -32.750 -24.829 15.924 1.00 25.25 420 GLY D CA 1
ATOM 14603 C C . GLY D 1 418 ? -32.561 -23.460 15.295 1.00 24.27 420 GLY D C 1
ATOM 14604 O O . GLY D 1 418 ? -32.115 -23.349 14.148 1.00 22.94 420 GLY D O 1
ATOM 14605 N N . LEU D 1 419 ? -32.890 -22.417 16.058 1.00 22.36 421 LEU D N 1
ATOM 14606 C CA . LEU D 1 419 ? -32.772 -21.035 15.602 1.00 19.06 421 LEU D CA 1
ATOM 14607 C C . LEU D 1 419 ? -31.335 -20.668 15.237 1.00 19.92 421 LEU D C 1
ATOM 14608 O O . LEU D 1 419 ? -31.103 -19.939 14.254 1.00 17.34 421 LEU D O 1
ATOM 14613 N N . GLN D 1 420 ? -30.369 -21.162 16.014 1.00 15.71 422 GLN D N 1
ATOM 14614 C CA . GLN D 1 420 ? -28.979 -20.867 15.707 1.00 17.20 422 GLN D CA 1
ATOM 14615 C C . GLN D 1 420 ? -28.637 -21.479 14.354 1.00 18.35 422 GLN D C 1
ATOM 14616 O O . GLN D 1 420 ? -27.987 -20.840 13.535 1.00 17.23 422 GLN D O 1
ATOM 14622 N N . ILE D 1 421 ? -29.076 -22.716 14.135 1.00 19.62 423 ILE D N 1
ATOM 14623 C CA . ILE D 1 421 ? -28.810 -23.418 12.883 1.00 17.65 423 ILE D CA 1
ATOM 14624 C C . ILE D 1 421 ? -29.348 -22.631 11.711 1.00 18.47 423 ILE D C 1
ATOM 14625 O O . ILE D 1 421 ? -28.692 -22.526 10.673 1.00 19.46 423 ILE D O 1
ATOM 14630 N N . CYS D 1 422 ? -30.549 -22.081 11.867 1.00 19.58 424 CYS D N 1
ATOM 14631 C CA . CYS D 1 422 ? -31.148 -21.290 10.806 1.00 22.10 424 CYS D CA 1
ATOM 14632 C C . CYS D 1 422 ? -30.276 -20.061 10.556 1.00 19.89 424 CYS D C 1
ATOM 14633 O O . CYS D 1 422 ? -30.021 -19.681 9.413 1.00 19.25 424 CYS D O 1
ATOM 14636 N N . GLY D 1 423 ? -29.815 -19.434 11.630 1.00 18.16 425 GLY D N 1
ATOM 14637 C CA . GLY D 1 423 ? -28.945 -18.285 11.459 1.00 17.57 425 GLY D CA 1
ATOM 14638 C C . GLY D 1 423 ? -27.664 -18.717 10.750 1.00 20.21 425 GLY D C 1
ATOM 14639 O O . GLY D 1 423 ? -27.188 -18.025 9.838 1.00 20.36 425 GLY D O 1
ATOM 14640 N N . ASN D 1 424 ? -27.108 -19.863 11.152 1.00 17.99 426 ASN D N 1
ATOM 14641 C CA . ASN D 1 424 ? -25.875 -20.379 10.550 1.00 16.25 426 ASN D CA 1
ATOM 14642 C C . ASN D 1 424 ? -26.061 -20.708 9.068 1.00 18.06 426 ASN D C 1
ATOM 14643 O O . ASN D 1 424 ? -25.086 -20.857 8.344 1.00 15.59 426 ASN D O 1
ATOM 14648 N N . SER D 1 425 ? -27.305 -20.850 8.631 1.00 18.44 427 SER D N 1
ATOM 14649 C CA . SER D 1 425 ? -27.559 -21.183 7.232 1.00 21.66 427 SER D CA 1
ATOM 14650 C C . SER D 1 425 ? -27.734 -19.931 6.389 1.00 22.01 427 SER D C 1
ATOM 14651 O O . SER D 1 425 ? -27.496 -19.938 5.179 1.00 25.70 427 SER D O 1
ATOM 14654 N N . ILE D 1 426 ? -28.129 -18.840 7.031 1.00 16.16 428 ILE D N 1
ATOM 14655 C CA . ILE D 1 426 ? -28.367 -17.603 6.310 1.00 16.58 428 ILE D CA 1
ATOM 14656 C C . ILE D 1 426 ? -27.118 -16.754 6.144 1.00 18.13 428 ILE D C 1
ATOM 14657 O O . ILE D 1 426 ? -26.877 -16.195 5.081 1.00 16.57 428 ILE D O 1
ATOM 14662 N N . MET D 1 427 ? -26.308 -16.684 7.190 1.00 17.80 429 MET D N 1
ATOM 14663 C CA . MET D 1 427 ? -25.108 -15.861 7.156 1.00 19.60 429 MET D CA 1
ATOM 14664 C C . MET D 1 427 ? -24.123 -16.183 6.029 1.00 16.43 429 MET D C 1
ATOM 14665 O O . MET D 1 427 ? -23.599 -15.275 5.385 1.00 19.91 429 MET D O 1
ATOM 14670 N N . PRO D 1 428 ? -23.839 -17.470 5.788 1.00 14.79 430 PRO D N 1
ATOM 14671 C CA . PRO D 1 428 ? -22.894 -17.775 4.708 1.00 14.98 430 PRO D CA 1
ATOM 14672 C C . PRO D 1 428 ? -23.451 -17.336 3.357 1.00 15.28 430 PRO D C 1
ATOM 14673 O O . PRO D 1 428 ? -22.703 -16.968 2.454 1.00 17.05 430 PRO D O 1
ATOM 14677 N N . LEU D 1 429 ? -24.772 -17.371 3.228 1.00 13.57 431 LEU D N 1
ATOM 14678 C CA . LEU D 1 429 ? -25.422 -16.973 1.981 1.00 16.66 431 LEU D CA 1
ATOM 14679 C C . LEU D 1 429 ? -25.214 -15.483 1.753 1.00 17.17 431 LEU D C 1
ATOM 14680 O O . LEU D 1 429 ? -25.020 -15.024 0.619 1.00 10.83 431 LEU D O 1
ATOM 14685 N N . LEU D 1 430 ? -25.242 -14.715 2.839 1.00 12.64 432 LEU D N 1
ATOM 14686 C CA . LEU D 1 430 ? -25.036 -13.283 2.717 1.00 12.67 432 LEU D CA 1
ATOM 14687 C C . LEU D 1 430 ? -23.593 -12.973 2.323 1.00 12.79 432 LEU D C 1
ATOM 14688 O O . LEU D 1 430 ? -23.360 -12.033 1.563 1.00 17.12 432 LEU D O 1
ATOM 14693 N N . THR D 1 431 ? -22.623 -13.738 2.823 1.00 15.12 433 THR D N 1
ATOM 14694 C CA . THR D 1 431 ? -21.241 -13.485 2.417 1.00 14.00 433 THR D CA 1
ATOM 14695 C C . THR D 1 431 ? -21.095 -13.936 0.947 1.00 15.65 433 THR D C 1
ATOM 14696 O O . THR D 1 431 ? -20.312 -13.371 0.192 1.00 16.96 433 THR D O 1
ATOM 14700 N N . PHE D 1 432 ? -21.872 -14.940 0.551 1.00 15.51 434 PHE D N 1
ATOM 14701 C CA . PHE D 1 432 ? -21.853 -15.422 -0.835 1.00 15.99 434 PHE D CA 1
ATOM 14702 C C . PHE D 1 432 ? -22.321 -14.278 -1.746 1.00 13.32 434 PHE D C 1
ATOM 14703 O O . PHE D 1 432 ? -21.707 -14.000 -2.787 1.00 14.41 434 PHE D O 1
ATOM 14711 N N . TYR D 1 433 ? -23.404 -13.611 -1.353 1.00 14.37 435 TYR D N 1
ATOM 14712 C CA . TYR D 1 433 ? -23.916 -12.486 -2.125 1.00 15.14 435 TYR D CA 1
ATOM 14713 C C . TYR D 1 433 ? -22.964 -11.293 -2.055 1.00 14.61 435 TYR D C 1
ATOM 14714 O O . TYR D 1 433 ? -23.075 -10.358 -2.845 1.00 14.57 435 TYR D O 1
ATOM 14723 N N . GLY D 1 434 ? -22.017 -11.349 -1.120 1.00 14.72 436 GLY D N 1
ATOM 14724 C CA . GLY D 1 434 ? -21.032 -10.289 -0.986 1.00 15.90 436 GLY D CA 1
ATOM 14725 C C . GLY D 1 434 ? -20.032 -10.298 -2.131 1.00 17.82 436 GLY D C 1
ATOM 14726 O O . GLY D 1 434 ? -19.180 -9.410 -2.234 1.00 14.70 436 GLY D O 1
ATOM 14727 N N . ASN D 1 435 ? -20.109 -11.321 -2.982 1.00 18.93 437 ASN D N 1
ATOM 14728 C CA . ASN D 1 435 ? -19.233 -11.398 -4.152 1.00 18.33 437 ASN D CA 1
ATOM 14729 C C . ASN D 1 435 ? -19.622 -10.214 -5.025 1.00 17.23 437 ASN D C 1
ATOM 14730 O O . ASN D 1 435 ? -20.671 -9.617 -4.811 1.00 20.21 437 ASN D O 1
ATOM 14735 N N . SER D 1 436 ? -18.793 -9.888 -6.015 1.00 15.02 438 SER D N 1
ATOM 14736 C CA . SER D 1 436 ? -19.047 -8.747 -6.884 1.00 16.61 438 SER D CA 1
ATOM 14737 C C . SER D 1 436 ? -19.504 -9.152 -8.279 1.00 15.71 438 SER D C 1
ATOM 14738 O O . SER D 1 436 ? -19.292 -10.290 -8.696 1.00 16.17 438 SER D O 1
ATOM 14741 N N . ILE D 1 437 ? -20.131 -8.218 -8.986 1.00 15.11 439 ILE D N 1
ATOM 14742 C CA . ILE D 1 437 ? -20.578 -8.478 -10.347 1.00 16.99 439 ILE D CA 1
ATOM 14743 C C . ILE D 1 437 ? -20.111 -7.405 -11.335 1.00 18.51 439 ILE D C 1
ATOM 14744 O O . ILE D 1 437 ? -20.057 -7.650 -12.542 1.00 19.27 439 ILE D O 1
ATOM 14749 N N . ALA D 1 438 ? -19.735 -6.227 -10.831 1.00 20.46 440 ALA D N 1
ATOM 14750 C CA . ALA D 1 438 ? -19.280 -5.138 -11.704 1.00 21.00 440 ALA D CA 1
ATOM 14751 C C . ALA D 1 438 ? -18.100 -5.548 -12.578 1.00 21.99 440 ALA D C 1
ATOM 14752 O O . ALA D 1 438 ? -18.030 -5.197 -13.760 1.00 23.88 440 ALA D O 1
ATOM 14754 N N . ASP D 1 439 ? -17.180 -6.297 -11.986 1.00 18.95 441 ASP D N 1
ATOM 14755 C CA . ASP D 1 439 ? -15.979 -6.778 -12.677 1.00 21.96 441 ASP D CA 1
ATOM 14756 C C . ASP D 1 439 ? -16.278 -7.861 -13.713 1.00 21.14 441 ASP D C 1
ATOM 14757 O O . ASP D 1 439 ? -15.419 -8.207 -14.523 1.00 21.31 441 ASP D O 1
ATOM 14762 N N . ARG D 1 440 ? -17.493 -8.394 -13.678 1.00 19.60 442 ARG D N 1
ATOM 14763 C CA . ARG D 1 440 ? -17.896 -9.453 -14.594 1.00 21.74 442 ARG D CA 1
ATOM 14764 C C . ARG D 1 440 ? -18.651 -8.945 -15.817 1.00 21.52 442 ARG D C 1
ATOM 14765 O O . ARG D 1 440 ? -19.381 -9.702 -16.447 1.00 19.34 442 ARG D O 1
ATOM 14773 N N . PHE D 1 441 ? -18.468 -7.677 -16.175 1.00 20.66 443 PHE D N 1
ATOM 14774 C CA . PHE D 1 441 ? -19.200 -7.155 -17.321 1.00 18.17 443 PHE D CA 1
ATOM 14775 C C . PHE D 1 441 ? -18.733 -7.761 -18.627 1.00 20.57 443 PHE D C 1
ATOM 14776 O O . PHE D 1 441 ? -17.549 -8.036 -18.797 1.00 20.58 443 PHE D O 1
ATOM 14784 N N . PRO D 1 442 ? -19.681 -8.010 -19.554 1.00 18.20 444 PRO D N 1
ATOM 14785 C CA . PRO D 1 442 ? -19.421 -8.589 -20.876 1.00 20.39 444 PRO D CA 1
ATOM 14786 C C . PRO D 1 442 ? -18.889 -7.514 -21.823 1.00 18.36 444 PRO D C 1
ATOM 14787 O O . PRO D 1 442 ? -19.563 -6.517 -22.090 1.00 21.26 444 PRO D O 1
ATOM 14791 N N . THR D 1 443 ? -17.684 -7.717 -22.338 1.00 18.25 445 THR D N 1
ATOM 14792 C CA . THR D 1 443 ? -17.073 -6.727 -23.218 1.00 22.30 445 THR D CA 1
ATOM 14793 C C . THR D 1 443 ? -17.595 -6.780 -24.656 1.00 22.88 445 THR D C 1
ATOM 14794 O O . THR D 1 443 ? -17.305 -5.890 -25.454 1.00 23.18 445 THR D O 1
ATOM 14798 N N . HIS D 1 444 ? -18.369 -7.812 -24.978 1.00 22.14 446 HIS D N 1
ATOM 14799 C CA . HIS D 1 444 ? -18.926 -7.963 -26.337 1.00 23.30 446 HIS D CA 1
ATOM 14800 C C . HIS D 1 444 ? -20.372 -7.463 -26.446 1.00 24.41 446 HIS D C 1
ATOM 14801 O O . HIS D 1 444 ? -21.041 -7.670 -27.472 1.00 23.73 446 HIS D O 1
ATOM 14808 N N . ALA D 1 445 ? -20.852 -6.811 -25.390 1.00 21.90 447 ALA D N 1
ATOM 14809 C CA . ALA D 1 445 ? -22.227 -6.303 -25.333 1.00 24.26 447 ALA D CA 1
ATOM 14810 C C . ALA D 1 445 ? -22.714 -5.340 -26.425 1.00 23.41 447 ALA D C 1
ATOM 14811 O O . ALA D 1 445 ? -22.022 -4.403 -26.830 1.00 23.29 447 ALA D O 1
ATOM 14813 N N . GLU D 1 446 ? -23.936 -5.597 -26.879 1.00 25.68 448 GLU D N 1
ATOM 14814 C CA . GLU D 1 446 ? -24.602 -4.794 -27.899 1.00 25.02 448 GLU D CA 1
ATOM 14815 C C . GLU D 1 446 ? -23.723 -4.488 -29.120 1.00 24.88 448 GLU D C 1
ATOM 14816 O O . GLU D 1 446 ? -23.237 -3.370 -29.291 1.00 22.91 448 GLU D O 1
ATOM 14822 N N . GLN D 1 447 ? -23.530 -5.487 -29.973 1.00 28.50 449 GLN D N 1
ATOM 14823 C CA . GLN D 1 447 ? -22.720 -5.318 -31.180 1.00 28.85 449 GLN D CA 1
ATOM 14824 C C . GLN D 1 447 ? -21.333 -4.755 -30.895 1.00 28.64 449 GLN D C 1
ATOM 14825 O O . GLN D 1 447 ? -20.741 -4.098 -31.747 1.00 26.66 449 GLN D O 1
ATOM 14831 N N . PHE D 1 448 ? -20.825 -5.023 -29.695 1.00 26.86 450 PHE D N 1
ATOM 14832 C CA . PHE D 1 448 ? -19.509 -4.555 -29.265 1.00 25.18 450 PHE D CA 1
ATOM 14833 C C . PHE D 1 448 ? -19.435 -3.042 -29.086 1.00 24.53 450 PHE D C 1
ATOM 14834 O O . PHE D 1 448 ? -18.348 -2.480 -28.974 1.00 25.50 450 PHE D O 1
ATOM 14842 N N . ASN D 1 449 ? -20.591 -2.386 -29.058 1.00 22.34 451 ASN D N 1
ATOM 14843 C CA . ASN D 1 449 ? -20.635 -0.946 -28.851 1.00 25.82 451 ASN D CA 1
ATOM 14844 C C . ASN D 1 449 ? -20.504 -0.609 -27.363 1.00 23.94 451 ASN D C 1
ATOM 14845 O O . ASN D 1 449 ? -19.864 0.374 -26.997 1.00 21.93 451 ASN D O 1
ATOM 14850 N N . GLN D 1 450 ? -21.119 -1.425 -26.512 1.00 24.26 452 GLN D N 1
ATOM 14851 C CA . GLN D 1 450 ? -21.053 -1.198 -25.067 1.00 22.55 452 GLN D CA 1
ATOM 14852 C C . GLN D 1 450 ? -19.981 -2.115 -24.501 1.00 21.69 452 GLN D C 1
ATOM 14853 O O . GLN D 1 450 ? -20.281 -3.035 -23.724 1.00 22.26 452 GLN D O 1
ATOM 14859 N N . ASN D 1 451 ? -18.731 -1.866 -24.910 1.00 21.92 453 ASN D N 1
ATOM 14860 C CA . ASN D 1 451 ? -17.617 -2.691 -24.478 1.00 21.20 453 ASN D CA 1
ATOM 14861 C C . ASN D 1 451 ? -17.274 -2.544 -23.000 1.00 20.96 453 ASN D C 1
ATOM 14862 O O . ASN D 1 451 ? -16.411 -3.258 -22.486 1.00 20.09 453 ASN D O 1
ATOM 14867 N N . ILE D 1 452 ? -17.941 -1.607 -22.339 1.00 23.00 454 ILE D N 1
ATOM 14868 C CA . ILE D 1 452 ? -17.832 -1.461 -20.888 1.00 19.72 454 ILE D CA 1
ATOM 14869 C C . ILE D 1 452 ? -19.248 -1.121 -20.450 1.00 20.24 454 ILE D C 1
ATOM 14870 O O . ILE D 1 452 ? -19.956 -0.364 -21.117 1.00 21.67 454 ILE D O 1
ATOM 14875 N N . ASN D 1 453 ? -19.693 -1.745 -19.372 1.00 17.13 455 ASN D N 1
ATOM 14876 C CA . ASN D 1 453 ? -21.018 -1.476 -18.854 1.00 16.57 455 ASN D CA 1
ATOM 14877 C C . ASN D 1 453 ? -20.880 -1.704 -17.359 1.00 14.54 455 ASN D C 1
ATOM 14878 O O . ASN D 1 453 ? -19.890 -2.292 -16.913 1.00 17.65 455 ASN D O 1
ATOM 14883 N N . SER D 1 454 ? -21.842 -1.230 -16.585 1.00 16.64 456 SER D N 1
ATOM 14884 C CA . SER D 1 454 ? -21.734 -1.336 -15.131 1.00 16.78 456 SER D CA 1
ATOM 14885 C C . SER D 1 454 ? -22.369 -2.523 -14.430 1.00 20.99 456 SER D C 1
ATOM 14886 O O . SER D 1 454 ? -22.063 -2.780 -13.257 1.00 18.42 456 SER D O 1
ATOM 14889 N N . GLN D 1 455 ? -23.250 -3.243 -15.119 1.00 19.43 457 GLN D N 1
ATOM 14890 C CA . GLN D 1 455 ? -23.967 -4.358 -14.496 1.00 18.19 457 GLN D CA 1
ATOM 14891 C C . GLN D 1 455 ? -24.658 -3.788 -13.251 1.00 17.61 457 GLN D C 1
ATOM 14892 O O . GLN D 1 455 ? -24.974 -4.509 -12.300 1.00 15.38 457 GLN D O 1
ATOM 14898 N N . GLY D 1 456 ? -24.898 -2.481 -13.299 1.00 19.86 458 GLY D N 1
ATOM 14899 C CA . GLY D 1 456 ? -25.525 -1.760 -12.204 1.00 19.08 458 GLY D CA 1
ATOM 14900 C C . GLY D 1 456 ? -26.926 -2.213 -11.853 1.00 22.17 458 GLY D C 1
ATOM 14901 O O . GLY D 1 456 ? -27.320 -2.195 -10.682 1.00 17.00 458 GLY D O 1
ATOM 14902 N N . TYR D 1 457 ? -27.681 -2.633 -12.862 1.00 20.18 459 TYR D N 1
ATOM 14903 C CA . TYR D 1 457 ? -29.055 -3.075 -12.656 1.00 18.33 459 TYR D CA 1
ATOM 14904 C C . TYR D 1 457 ? -29.105 -4.366 -11.857 1.00 18.24 459 TYR D C 1
ATOM 14905 O O . TYR D 1 457 ? -29.813 -4.458 -10.850 1.00 19.89 459 TYR D O 1
ATOM 14914 N N . THR D 1 458 ? -28.361 -5.372 -12.306 1.00 17.10 460 THR D N 1
ATOM 14915 C CA . THR D 1 458 ? -28.352 -6.648 -11.610 1.00 17.08 460 THR D CA 1
ATOM 14916 C C . THR D 1 458 ? -27.645 -6.497 -10.264 1.00 16.59 460 THR D C 1
ATOM 14917 O O . THR D 1 458 ? -28.003 -7.162 -9.300 1.00 14.14 460 THR D O 1
ATOM 14921 N N . SER D 1 459 ? -26.666 -5.606 -10.183 1.00 16.05 461 SER D N 1
ATOM 14922 C CA . SER D 1 459 ? -25.981 -5.399 -8.904 1.00 15.56 461 SER D CA 1
ATOM 14923 C C . SER D 1 459 ? -27.001 -4.874 -7.880 1.00 12.52 461 SER D C 1
ATOM 14924 O O . SER D 1 459 ? -26.994 -5.277 -6.719 1.00 15.08 461 SER D O 1
ATOM 14927 N N . ALA D 1 460 ? -27.879 -3.979 -8.317 1.00 12.74 462 ALA D N 1
ATOM 14928 C CA . ALA D 1 460 ? -28.905 -3.429 -7.440 1.00 14.90 462 ALA D CA 1
ATOM 14929 C C . ALA D 1 460 ? -29.931 -4.511 -7.079 1.00 17.46 462 ALA D C 1
ATOM 14930 O O . ALA D 1 460 ? -30.365 -4.594 -5.930 1.00 15.49 462 ALA D O 1
ATOM 14932 N N . THR D 1 461 ? -30.323 -5.349 -8.040 1.00 15.05 463 THR D N 1
ATOM 14933 C CA . THR D 1 461 ? -31.286 -6.421 -7.736 1.00 16.09 463 THR D CA 1
ATOM 14934 C C . THR D 1 461 ? -30.661 -7.445 -6.793 1.00 15.65 463 THR D C 1
ATOM 14935 O O . THR D 1 461 ? -31.330 -7.975 -5.885 1.00 15.60 463 THR D O 1
ATOM 14939 N N . LEU D 1 462 ? -29.375 -7.730 -6.987 1.00 13.09 464 LEU D N 1
ATOM 14940 C CA . LEU D 1 462 ? -28.706 -8.653 -6.082 1.00 15.13 464 LEU D CA 1
ATOM 14941 C C . LEU D 1 462 ? -28.714 -8.017 -4.683 1.00 15.57 464 LEU D C 1
ATOM 14942 O O . LEU D 1 462 ? -28.942 -8.697 -3.680 1.00 16.61 464 LEU D O 1
ATOM 14947 N N . ALA D 1 463 ? -28.474 -6.709 -4.618 1.00 14.99 465 ALA D N 1
ATOM 14948 C CA . ALA D 1 463 ? -28.453 -6.021 -3.330 1.00 17.47 465 ALA D CA 1
ATOM 14949 C C . ALA D 1 463 ? -29.807 -6.096 -2.636 1.00 17.32 465 ALA D C 1
ATOM 14950 O O . ALA D 1 463 ? -29.879 -6.187 -1.411 1.00 15.43 465 ALA D O 1
ATOM 14952 N N . ARG D 1 464 ? -30.882 -6.032 -3.409 1.00 14.13 466 ARG D N 1
ATOM 14953 C CA . ARG D 1 464 ? -32.221 -6.117 -2.829 1.00 15.81 466 ARG D CA 1
ATOM 14954 C C . ARG D 1 464 ? -32.403 -7.520 -2.245 1.00 16.63 466 ARG D C 1
ATOM 14955 O O . ARG D 1 464 ? -33.044 -7.688 -1.204 1.00 14.41 466 ARG D O 1
ATOM 14963 N N . ARG D 1 465 ? -31.810 -8.525 -2.888 1.00 14.82 467 ARG D N 1
ATOM 14964 C CA . ARG D 1 465 ? -31.895 -9.883 -2.359 1.00 14.70 467 ARG D CA 1
ATOM 14965 C C . ARG D 1 465 ? -31.122 -9.941 -1.018 1.00 17.38 467 ARG D C 1
ATOM 14966 O O . ARG D 1 465 ? -31.614 -10.511 -0.031 1.00 12.01 467 ARG D O 1
ATOM 14974 N N . SER D 1 466 ? -29.932 -9.337 -0.977 1.00 14.70 468 SER D N 1
ATOM 14975 C CA . SER D 1 466 ? -29.128 -9.334 0.264 1.00 16.20 468 SER D CA 1
ATOM 14976 C C . SER D 1 466 ? -29.864 -8.670 1.418 1.00 15.81 468 SER D C 1
ATOM 14977 O O . SER D 1 466 ? -29.855 -9.178 2.539 1.00 17.56 468 SER D O 1
ATOM 14980 N N . VAL D 1 467 ? -30.462 -7.515 1.149 1.00 17.27 469 VAL D N 1
ATOM 14981 C CA . VAL D 1 467 ? -31.200 -6.787 2.171 1.00 16.55 469 VAL D CA 1
ATOM 14982 C C . VAL D 1 467 ? -32.386 -7.608 2.651 1.00 18.33 469 VAL D C 1
ATOM 14983 O O . VAL D 1 467 ? -32.597 -7.748 3.857 1.00 16.84 469 VAL D O 1
ATOM 14987 N N . ASP D 1 468 ? -33.142 -8.185 1.721 1.00 17.86 470 ASP D N 1
ATOM 14988 C CA . ASP D 1 468 ? -34.281 -9.010 2.113 1.00 20.44 470 ASP D CA 1
ATOM 14989 C C . ASP D 1 468 ? -33.875 -10.177 3.002 1.00 16.48 470 ASP D C 1
ATOM 14990 O O . ASP D 1 468 ? -34.570 -10.490 3.973 1.00 20.18 470 ASP D O 1
ATOM 14995 N N . ILE D 1 469 ? -32.763 -10.829 2.668 1.00 13.90 471 ILE D N 1
ATOM 14996 C CA . ILE D 1 469 ? -32.268 -11.947 3.451 1.00 12.93 471 ILE D CA 1
ATOM 14997 C C . ILE D 1 469 ? -31.776 -11.447 4.815 1.00 15.21 471 ILE D C 1
ATOM 14998 O O . ILE D 1 469 ? -32.033 -12.077 5.848 1.00 14.88 471 ILE D O 1
ATOM 15003 N N . PHE D 1 470 ? -31.080 -10.310 4.809 1.00 15.89 472 PHE D N 1
ATOM 15004 C CA . PHE D 1 470 ? -30.536 -9.737 6.041 1.00 17.96 472 PHE D CA 1
ATOM 15005 C C . PHE D 1 470 ? -31.644 -9.311 7.032 1.00 18.36 472 PHE D C 1
ATOM 15006 O O . PHE D 1 470 ? -31.431 -9.312 8.244 1.00 16.50 472 PHE D O 1
ATOM 15014 N N . GLN D 1 471 ? -32.822 -8.946 6.528 1.00 18.00 473 GLN D N 1
ATOM 15015 C CA . GLN D 1 471 ? -33.919 -8.585 7.423 1.00 17.36 473 GLN D CA 1
ATOM 15016 C C . GLN D 1 471 ? -34.333 -9.822 8.234 1.00 20.48 473 GLN D C 1
ATOM 15017 O O . GLN D 1 471 ? -34.653 -9.714 9.424 1.00 20.02 473 GLN D O 1
ATOM 15023 N N . ASN D 1 472 ? -34.313 -10.996 7.598 1.00 20.52 474 ASN D N 1
ATOM 15024 C CA . ASN D 1 472 ? -34.654 -12.255 8.273 1.00 19.00 474 ASN D CA 1
ATOM 15025 C C . ASN D 1 472 ? -33.555 -12.607 9.278 1.00 19.31 474 ASN D C 1
ATOM 15026 O O . ASN D 1 472 ? -33.818 -13.086 10.389 1.00 15.76 474 ASN D O 1
ATOM 15031 N N . TYR D 1 473 ? -32.314 -12.376 8.872 1.00 16.28 475 TYR D N 1
ATOM 15032 C CA . TYR D 1 473 ? -31.185 -12.689 9.729 1.00 19.88 475 TYR D CA 1
ATOM 15033 C C . TYR D 1 473 ? -31.168 -11.825 10.987 1.00 17.90 475 TYR D C 1
ATOM 15034 O O . TYR D 1 473 ? -30.933 -12.332 12.083 1.00 20.51 475 TYR D O 1
ATOM 15043 N N . VAL D 1 474 ? -31.396 -10.526 10.819 1.00 17.84 476 VAL D N 1
ATOM 15044 C CA . VAL D 1 474 ? -31.405 -9.613 11.955 1.00 21.19 476 VAL D CA 1
ATOM 15045 C C . VAL D 1 474 ? -32.533 -9.972 12.914 1.00 21.65 476 VAL D C 1
ATOM 15046 O O . VAL D 1 474 ? -32.388 -9.843 14.132 1.00 21.31 476 VAL D O 1
ATOM 15050 N N . ALA D 1 475 ? -33.654 -10.435 12.367 1.00 20.04 477 ALA D N 1
ATOM 15051 C CA . ALA D 1 475 ? -34.783 -10.835 13.195 1.00 18.98 477 ALA D CA 1
ATOM 15052 C C . ALA D 1 475 ? -34.325 -11.962 14.112 1.00 20.19 477 ALA D C 1
ATOM 15053 O O . ALA D 1 475 ? -34.649 -11.987 15.302 1.00 19.08 477 ALA D O 1
ATOM 15055 N N . ILE D 1 476 ? -33.551 -12.891 13.558 1.00 19.28 478 ILE D N 1
ATOM 15056 C CA . ILE D 1 476 ? -33.036 -14.016 14.332 1.00 20.17 478 ILE D CA 1
ATOM 15057 C C . ILE D 1 476 ? -32.087 -13.525 15.425 1.00 22.20 478 ILE D C 1
ATOM 15058 O O . ILE D 1 476 ? -32.154 -13.980 16.578 1.00 20.84 478 ILE D O 1
ATOM 15063 N N . ALA D 1 477 ? -31.207 -12.594 15.059 1.00 20.63 479 ALA D N 1
ATOM 15064 C CA . ALA D 1 477 ? -30.247 -12.034 16.008 1.00 20.84 479 ALA D CA 1
ATOM 15065 C C . ALA D 1 477 ? -30.991 -11.296 17.126 1.00 18.55 479 ALA D C 1
ATOM 15066 O O . ALA D 1 477 ? -30.575 -11.341 18.287 1.00 20.88 479 ALA D O 1
ATOM 15068 N N . LEU D 1 478 ? -32.077 -10.613 16.768 1.00 18.18 480 LEU D N 1
ATOM 15069 C CA . LEU D 1 478 ? -32.892 -9.884 17.748 1.00 21.00 480 LEU D CA 1
ATOM 15070 C C . LEU D 1 478 ? -33.519 -10.851 18.755 1.00 22.14 480 LEU D C 1
ATOM 15071 O O . LEU D 1 478 ? -33.593 -10.562 19.962 1.00 22.94 480 LEU D O 1
ATOM 15076 N N . MET D 1 479 ? -33.960 -12.005 18.258 1.00 21.72 481 MET D N 1
ATOM 15077 C CA . MET D 1 479 ? -34.560 -13.035 19.101 1.00 22.17 481 MET D CA 1
ATOM 15078 C C . MET D 1 479 ? -33.540 -13.622 20.087 1.00 24.55 481 MET D C 1
ATOM 15079 O O . MET D 1 479 ? -33.864 -13.888 21.256 1.00 19.37 481 MET D O 1
ATOM 15084 N N . PHE D 1 480 ? -32.306 -13.810 19.625 1.00 19.86 482 PHE D N 1
ATOM 15085 C CA . PHE D 1 480 ? -31.263 -14.349 20.489 1.00 21.15 482 PHE D CA 1
ATOM 15086 C C . PHE D 1 480 ? -30.885 -13.338 21.561 1.00 21.75 482 PHE D C 1
ATOM 15087 O O . PHE D 1 480 ? -30.633 -13.706 22.710 1.00 23.17 482 PHE D O 1
ATOM 15095 N N . GLY D 1 481 ? -30.839 -12.066 21.178 1.00 22.14 483 GLY D N 1
ATOM 15096 C CA . GLY D 1 481 ? -30.487 -11.021 22.125 1.00 24.67 483 GLY D CA 1
ATOM 15097 C C . GLY D 1 481 ? -31.529 -10.834 23.215 1.00 27.66 483 GLY D C 1
ATOM 15098 O O . GLY D 1 481 ? -31.189 -10.676 24.398 1.00 25.33 483 GLY D O 1
ATOM 15099 N N . VAL D 1 482 ? -32.799 -10.854 22.819 1.00 24.10 484 VAL D N 1
ATOM 15100 C CA . VAL D 1 482 ? -33.899 -10.688 23.760 1.00 24.39 484 VAL D CA 1
ATOM 15101 C C . VAL D 1 482 ? -33.948 -11.840 24.749 1.00 26.45 484 VAL D C 1
ATOM 15102 O O . VAL D 1 482 ? -34.030 -11.620 25.958 1.00 29.08 484 VAL D O 1
ATOM 15106 N N . GLN D 1 483 ? -33.887 -13.069 24.244 1.00 25.68 485 GLN D N 1
ATOM 15107 C CA . GLN D 1 483 ? -33.922 -14.235 25.114 1.00 25.15 485 GLN D CA 1
ATOM 15108 C C . GLN D 1 483 ? -32.715 -14.237 26.053 1.00 26.27 485 GLN D C 1
ATOM 15109 O O . GLN D 1 483 ? -32.846 -14.540 27.237 1.00 26.16 485 GLN D O 1
ATOM 15115 N N . ALA D 1 484 ? -31.548 -13.879 25.518 1.00 24.60 486 ALA D N 1
ATOM 15116 C CA . ALA D 1 484 ? -30.312 -13.878 26.294 1.00 25.96 486 ALA D CA 1
ATOM 15117 C C . ALA D 1 484 ? -30.315 -12.909 27.473 1.00 26.55 486 ALA D C 1
ATOM 15118 O O . ALA D 1 484 ? -29.816 -13.248 28.551 1.00 27.08 486 ALA D O 1
ATOM 15120 N N . VAL D 1 485 ? -30.858 -11.709 27.279 1.00 27.12 487 VAL D N 1
ATOM 15121 C CA . VAL D 1 485 ? -30.890 -10.738 28.368 1.00 27.12 487 VAL D CA 1
ATOM 15122 C C . VAL D 1 485 ? -31.857 -11.150 29.476 1.00 29.73 487 VAL D C 1
ATOM 15123 O O . VAL D 1 485 ? -31.648 -10.805 30.647 1.00 28.42 487 VAL D O 1
ATOM 15127 N N . ASP D 1 486 ? -32.905 -11.893 29.117 1.00 31.10 488 ASP D N 1
ATOM 15128 C CA . ASP D 1 486 ? -33.867 -12.373 30.116 1.00 31.18 488 ASP D CA 1
ATOM 15129 C C . ASP D 1 486 ? -33.176 -13.408 31.002 1.00 30.44 488 ASP D C 1
ATOM 15130 O O . ASP D 1 486 ? -33.373 -13.428 32.219 1.00 29.97 488 ASP D O 1
ATOM 15135 N N . LEU D 1 487 ? -32.368 -14.270 30.386 1.00 29.35 489 LEU D N 1
ATOM 15136 C CA . LEU D 1 487 ? -31.652 -15.306 31.127 1.00 29.42 489 LEU D CA 1
ATOM 15137 C C . LEU D 1 487 ? -30.515 -14.721 31.973 1.00 32.19 489 LEU D C 1
ATOM 15138 O O . LEU D 1 487 ? -30.198 -15.247 33.050 1.00 31.86 489 LEU D O 1
ATOM 15143 N N . ARG D 1 488 ? -29.905 -13.637 31.496 1.00 30.74 490 ARG D N 1
ATOM 15144 C CA . ARG D 1 488 ? -28.837 -12.979 32.251 1.00 31.34 490 ARG D CA 1
ATOM 15145 C C . ARG D 1 488 ? -29.468 -12.270 33.446 1.00 31.76 490 ARG D C 1
ATOM 15146 O O . ARG D 1 488 ? -28.945 -12.321 34.561 1.00 31.48 490 ARG D O 1
ATOM 15154 N N . THR D 1 489 ? -30.591 -11.602 33.198 1.00 31.60 491 THR D N 1
ATOM 15155 C CA . THR D 1 489 ? -31.314 -10.893 34.248 1.00 30.01 491 THR D CA 1
ATOM 15156 C C . THR D 1 489 ? -31.683 -11.884 35.353 1.00 33.29 491 THR D C 1
ATOM 15157 O O . THR D 1 489 ? -31.529 -11.594 36.548 1.00 31.55 491 THR D O 1
ATOM 15161 N N . TYR D 1 490 ? -32.161 -13.058 34.948 1.00 33.60 492 TYR D N 1
ATOM 15162 C CA . TYR D 1 490 ? -32.538 -14.097 35.903 1.00 35.34 492 TYR D CA 1
ATOM 15163 C C . TYR D 1 490 ? -31.347 -14.528 36.759 1.00 37.90 492 TYR D C 1
ATOM 15164 O O . TYR D 1 490 ? -31.460 -14.673 37.980 1.00 34.65 492 TYR D O 1
ATOM 15173 N N . LYS D 1 491 ? -30.212 -14.745 36.103 1.00 36.20 493 LYS D N 1
ATOM 15174 C CA . LYS D 1 491 ? -28.991 -15.172 36.774 1.00 39.26 493 LYS D CA 1
ATOM 15175 C C . LYS D 1 491 ? -28.504 -14.101 37.749 1.00 40.57 493 LYS D C 1
ATOM 15176 O O . LYS D 1 491 ? -27.819 -14.400 38.727 1.00 42.28 493 LYS D O 1
ATOM 15182 N N . LYS D 1 492 ? -28.877 -12.855 37.478 1.00 40.35 494 LYS D N 1
ATOM 15183 C CA . LYS D 1 492 ? -28.467 -11.728 38.301 1.00 43.51 494 LYS D CA 1
ATOM 15184 C C . LYS D 1 492 ? -29.481 -11.316 39.368 1.00 43.62 494 LYS D C 1
ATOM 15185 O O . LYS D 1 492 ? -29.090 -10.885 40.458 1.00 44.89 494 LYS D O 1
ATOM 15191 N N . THR D 1 493 ? -30.771 -11.453 39.065 1.00 42.28 495 THR D N 1
ATOM 15192 C CA . THR D 1 493 ? -31.814 -11.032 39.999 1.00 41.38 495 THR D CA 1
ATOM 15193 C C . THR D 1 493 ? -32.848 -12.077 40.420 1.00 41.53 495 THR D C 1
ATOM 15194 O O . THR D 1 493 ? -33.648 -11.831 41.325 1.00 39.16 495 THR D O 1
ATOM 15198 N N . GLY D 1 494 ? -32.856 -13.232 39.766 1.00 41.10 496 GLY D N 1
ATOM 15199 C CA . GLY D 1 494 ? -33.822 -14.259 40.126 1.00 38.21 496 GLY D CA 1
ATOM 15200 C C . GLY D 1 494 ? -35.171 -14.158 39.430 1.00 36.53 496 GLY D C 1
ATOM 15201 O O . GLY D 1 494 ? -36.093 -14.917 39.741 1.00 36.85 496 GLY D O 1
ATOM 15202 N N . HIS D 1 495 ? -35.305 -13.214 38.503 1.00 35.28 497 HIS D N 1
ATOM 15203 C CA . HIS D 1 495 ? -36.550 -13.060 37.751 1.00 34.62 497 HIS D CA 1
ATOM 15204 C C . HIS D 1 495 ? -36.197 -12.820 36.288 1.00 33.75 497 HIS D C 1
ATOM 15205 O O . HIS D 1 495 ? -35.040 -12.548 35.971 1.00 30.73 497 HIS D O 1
ATOM 15212 N N . TYR D 1 496 ? -37.185 -12.917 35.404 1.00 32.39 498 TYR D N 1
ATOM 15213 C CA . TYR D 1 496 ? -36.935 -12.751 33.972 1.00 34.17 498 TYR D CA 1
ATOM 15214 C C . TYR D 1 496 ? -37.336 -11.429 33.316 1.00 34.55 498 TYR D C 1
ATOM 15215 O O . TYR D 1 496 ? -37.424 -11.348 32.084 1.00 36.16 498 TYR D O 1
ATOM 15224 N N . ASP D 1 497 ? -37.571 -10.392 34.112 1.00 33.92 499 ASP D N 1
ATOM 15225 C CA . ASP D 1 497 ? -37.932 -9.103 33.537 1.00 35.46 499 ASP D CA 1
ATOM 15226 C C . ASP D 1 497 ? -36.670 -8.288 33.262 1.00 34.42 499 ASP D C 1
ATOM 15227 O O . ASP D 1 497 ? -36.182 -7.553 34.127 1.00 33.13 499 ASP D O 1
ATOM 15232 N N . ALA D 1 498 ? -36.141 -8.423 32.049 1.00 31.30 500 ALA D N 1
ATOM 15233 C CA . ALA D 1 498 ? -34.930 -7.707 31.661 1.00 29.91 500 ALA D CA 1
ATOM 15234 C C . ALA D 1 498 ? -35.080 -6.189 31.724 1.00 27.44 500 ALA D C 1
ATOM 15235 O O . ALA D 1 498 ? -34.085 -5.470 31.807 1.00 30.16 500 ALA D O 1
ATOM 15237 N N . ARG D 1 499 ? -36.315 -5.696 31.685 1.00 26.39 501 ARG D N 1
ATOM 15238 C CA . ARG D 1 499 ? -36.548 -4.254 31.726 1.00 29.62 501 ARG D CA 1
ATOM 15239 C C . ARG D 1 499 ? -36.019 -3.589 33.000 1.00 31.76 501 ARG D C 1
ATOM 15240 O O . ARG D 1 499 ? -35.786 -2.377 33.028 1.00 31.43 501 ARG D O 1
ATOM 15248 N N . ALA D 1 500 ? -35.825 -4.381 34.045 1.00 32.51 502 ALA D N 1
ATOM 15249 C CA . ALA D 1 500 ? -35.328 -3.848 35.310 1.00 36.19 502 ALA D CA 1
ATOM 15250 C C . ALA D 1 500 ? -33.808 -3.692 35.335 1.00 37.21 502 ALA D C 1
ATOM 15251 O O . ALA D 1 500 ? -33.262 -3.046 36.231 1.00 38.01 502 ALA D O 1
ATOM 15253 N N . CYS D 1 501 ? -33.121 -4.261 34.347 1.00 34.74 503 CYS D N 1
ATOM 15254 C CA . CYS D 1 501 ? -31.666 -4.181 34.318 1.00 31.49 503 CYS D CA 1
ATOM 15255 C C . CYS D 1 501 ? -31.082 -3.621 33.030 1.00 29.45 503 CYS D C 1
ATOM 15256 O O . CYS D 1 501 ? -29.933 -3.186 33.010 1.00 25.86 503 CYS D O 1
ATOM 15259 N N . LEU D 1 502 ? -31.861 -3.634 31.953 1.00 30.52 504 LEU D N 1
ATOM 15260 C CA . LEU D 1 502 ? -31.371 -3.132 30.669 1.00 29.17 504 LEU D CA 1
ATOM 15261 C C . LEU D 1 502 ? -31.166 -1.626 30.635 1.00 30.52 504 LEU D C 1
ATOM 15262 O O . LEU D 1 502 ? -31.861 -0.864 31.316 1.00 27.86 504 LEU D O 1
ATOM 15267 N N . SER D 1 503 ? -30.204 -1.193 29.832 1.00 29.12 505 SER D N 1
ATOM 15268 C CA . SER D 1 503 ? -29.970 0.226 29.670 1.00 29.08 505 SER D CA 1
ATOM 15269 C C . SER D 1 503 ? -31.266 0.695 29.015 1.00 31.16 505 SER D C 1
ATOM 15270 O O . SER D 1 503 ? -31.882 -0.053 28.246 1.00 30.63 505 SER D O 1
ATOM 15273 N N . PRO D 1 504 ? -31.710 1.923 29.318 1.00 31.20 506 PRO D N 1
ATOM 15274 C CA . PRO D 1 504 ? -32.947 2.440 28.730 1.00 30.76 506 PRO D CA 1
ATOM 15275 C C . PRO D 1 504 ? -32.973 2.374 27.203 1.00 33.27 506 PRO D C 1
ATOM 15276 O O . PRO D 1 504 ? -34.015 2.109 26.603 1.00 31.19 506 PRO D O 1
ATOM 15280 N N . ALA D 1 505 ? -31.827 2.610 26.574 1.00 33.19 507 ALA D N 1
ATOM 15281 C CA . ALA D 1 505 ? -31.756 2.578 25.117 1.00 32.54 507 ALA D CA 1
ATOM 15282 C C . ALA D 1 505 ? -32.098 1.201 24.536 1.00 32.02 507 ALA D C 1
ATOM 15283 O O . ALA D 1 505 ? -32.864 1.102 23.578 1.00 32.90 507 ALA D O 1
ATOM 15285 N N . THR D 1 506 ? -31.536 0.140 25.108 1.00 29.07 508 THR D N 1
ATOM 15286 C CA . THR D 1 506 ? -31.812 -1.202 24.606 1.00 27.85 508 THR D CA 1
ATOM 15287 C C . THR D 1 506 ? -33.162 -1.718 25.087 1.00 27.03 508 THR D C 1
ATOM 15288 O O . THR D 1 506 ? -33.725 -2.650 24.509 1.00 22.00 508 THR D O 1
ATOM 15292 N N . GLU D 1 507 ? -33.690 -1.103 26.142 1.00 27.42 509 GLU D N 1
ATOM 15293 C CA . GLU D 1 507 ? -34.985 -1.506 26.668 1.00 26.53 509 GLU D CA 1
ATOM 15294 C C . GLU D 1 507 ? -36.070 -1.186 25.641 1.00 24.45 509 GLU D C 1
ATOM 15295 O O . GLU D 1 507 ? -37.030 -1.935 25.494 1.00 25.88 509 GLU D O 1
ATOM 15301 N N . ARG D 1 508 ? -35.915 -0.074 24.930 1.00 25.38 510 ARG D N 1
ATOM 15302 C CA . ARG D 1 508 ? -36.895 0.311 23.920 1.00 28.20 510 ARG D CA 1
ATOM 15303 C C . ARG D 1 508 ? -36.937 -0.742 22.802 1.00 27.65 510 ARG D C 1
ATOM 15304 O O . ARG D 1 508 ? -38.007 -1.143 22.352 1.00 25.70 510 ARG D O 1
ATOM 15312 N N . LEU D 1 509 ? -35.763 -1.185 22.366 1.00 28.15 511 LEU D N 1
ATOM 15313 C CA . LEU D 1 509 ? -35.656 -2.198 21.317 1.00 24.49 511 LEU D CA 1
ATOM 15314 C C . LEU D 1 509 ? -36.240 -3.517 21.819 1.00 23.98 511 LEU D C 1
ATOM 15315 O O . LEU D 1 509 ? -37.091 -4.133 21.168 1.00 19.97 511 LEU D O 1
ATOM 15320 N N . TYR D 1 510 ? -35.763 -3.942 22.988 1.00 21.34 512 TYR D N 1
ATOM 15321 C CA . TYR D 1 510 ? -36.212 -5.164 23.646 1.00 22.77 512 TYR D CA 1
ATOM 15322 C C . TYR D 1 510 ? -37.746 -5.228 23.691 1.00 26.47 512 TYR D C 1
ATOM 15323 O O . TYR D 1 510 ? -38.354 -6.219 23.271 1.00 26.88 512 TYR D O 1
ATOM 15332 N N . SER D 1 511 ? -38.372 -4.166 24.194 1.00 26.09 513 SER D N 1
ATOM 15333 C CA . SER D 1 511 ? -39.826 -4.125 24.295 1.00 26.28 513 SER D CA 1
ATOM 15334 C C . SER D 1 511 ? -40.529 -4.058 22.932 1.00 25.79 513 SER D C 1
ATOM 15335 O O . SER D 1 511 ? -41.605 -4.632 22.761 1.00 22.84 513 SER D O 1
ATOM 15338 N N . ALA D 1 512 ? -39.928 -3.369 21.966 1.00 24.87 514 ALA D N 1
ATOM 15339 C CA . ALA D 1 512 ? -40.532 -3.276 20.633 1.00 24.51 514 ALA D CA 1
ATOM 15340 C C . ALA D 1 512 ? -40.639 -4.680 20.043 1.00 25.09 514 ALA D C 1
ATOM 15341 O O . ALA D 1 512 ? -41.665 -5.052 19.460 1.00 28.65 514 ALA D O 1
ATOM 15343 N N . VAL D 1 513 ? -39.574 -5.458 20.202 1.00 23.66 515 VAL D N 1
ATOM 15344 C CA . VAL D 1 513 ? -39.545 -6.835 19.720 1.00 25.97 515 VAL D CA 1
ATOM 15345 C C . VAL D 1 513 ? -40.612 -7.682 20.436 1.00 25.12 515 VAL D C 1
ATOM 15346 O O . VAL D 1 513 ? -41.377 -8.407 19.801 1.00 20.34 515 VAL D O 1
ATOM 15350 N N . ARG D 1 514 ? -40.656 -7.593 21.762 1.00 23.87 516 ARG D N 1
ATOM 15351 C CA . ARG D 1 514 ? -41.633 -8.362 22.525 1.00 24.25 516 ARG D CA 1
ATOM 15352 C C . ARG D 1 514 ? -43.064 -8.038 22.124 1.00 23.55 516 ARG D C 1
ATOM 15353 O O . ARG D 1 514 ? -43.920 -8.915 22.106 1.00 25.83 516 ARG D O 1
ATOM 15361 N N . HIS D 1 515 ? -43.313 -6.776 21.801 1.00 25.51 517 HIS D N 1
ATOM 15362 C CA . HIS D 1 515 ? -44.634 -6.334 21.369 1.00 28.49 517 HIS D CA 1
ATOM 15363 C C . HIS D 1 515 ? -44.972 -6.981 20.023 1.00 28.37 517 HIS D C 1
ATOM 15364 O O . HIS D 1 515 ? -46.067 -7.511 19.819 1.00 26.93 517 HIS D O 1
ATOM 15371 N N . VAL D 1 516 ? -44.016 -6.926 19.104 1.00 27.18 518 VAL D N 1
ATOM 15372 C CA . VAL D 1 516 ? -44.198 -7.481 17.763 1.00 26.42 518 VAL D CA 1
ATOM 15373 C C . VAL D 1 516 ? -44.493 -8.974 17.731 1.00 26.63 518 VAL D C 1
ATOM 15374 O O . VAL D 1 516 ? -45.366 -9.417 16.984 1.00 26.44 518 VAL D O 1
ATOM 15378 N N . VAL D 1 517 ? -43.763 -9.755 18.521 1.00 27.19 519 VAL D N 1
ATOM 15379 C CA . VAL D 1 517 ? -43.983 -11.193 18.548 1.00 25.23 519 VAL D CA 1
ATOM 15380 C C . VAL D 1 517 ? -45.198 -11.525 19.405 1.00 28.65 519 VAL D C 1
ATOM 15381 O O . VAL D 1 517 ? -45.752 -12.626 19.315 1.00 29.60 519 VAL D O 1
ATOM 15385 N N . GLY D 1 518 ? -45.620 -10.560 20.217 1.00 28.70 520 GLY D N 1
ATOM 15386 C CA . GLY D 1 518 ? -46.785 -10.749 21.068 1.00 32.33 520 GLY D CA 1
ATOM 15387 C C . GLY D 1 518 ? -46.549 -11.486 22.372 1.00 34.80 520 GLY D C 1
ATOM 15388 O O . GLY D 1 518 ? -47.469 -12.109 22.908 1.00 36.49 520 GLY D O 1
ATOM 15389 N N . GLN D 1 519 ? -45.329 -11.397 22.897 1.00 37.54 521 GLN D N 1
ATOM 15390 C CA . GLN D 1 519 ? -44.958 -12.073 24.142 1.00 38.44 521 GLN D CA 1
ATOM 15391 C C . GLN D 1 519 ? -44.538 -11.020 25.170 1.00 40.65 521 GLN D C 1
ATOM 15392 O O . GLN D 1 519 ? -43.410 -10.525 25.139 1.00 41.11 521 GLN D O 1
ATOM 15398 N N . LYS D 1 520 ? -45.452 -10.678 26.075 1.00 41.63 522 LYS D N 1
ATOM 15399 C CA . LYS D 1 520 ? -45.196 -9.668 27.102 1.00 40.84 522 LYS D CA 1
ATOM 15400 C C . LYS D 1 520 ? -44.177 -10.079 28.161 1.00 40.18 522 LYS D C 1
ATOM 15401 O O . LYS D 1 520 ? -44.316 -11.120 28.803 1.00 37.16 522 LYS D O 1
ATOM 15407 N N . PRO D 1 521 ? -43.139 -9.254 28.364 1.00 38.68 523 PRO D N 1
ATOM 15408 C CA . PRO D 1 521 ? -42.127 -9.585 29.369 1.00 39.67 523 PRO D CA 1
ATOM 15409 C C . PRO D 1 521 ? -42.755 -9.713 30.757 1.00 39.68 523 PRO D C 1
ATOM 15410 O O . PRO D 1 521 ? -43.649 -8.946 31.120 1.00 38.24 523 PRO D O 1
ATOM 15414 N N . THR D 1 522 ? -42.291 -10.701 31.514 1.00 40.06 524 THR D N 1
ATOM 15415 C CA . THR D 1 522 ? -42.794 -10.954 32.860 1.00 41.56 524 THR D CA 1
ATOM 15416 C C . THR D 1 522 ? -41.652 -11.471 33.729 1.00 40.70 524 THR D C 1
ATOM 15417 O O . THR D 1 522 ? -40.724 -12.104 33.231 1.00 38.19 524 THR D O 1
ATOM 15421 N N . SER D 1 523 ? -41.711 -11.198 35.029 1.00 39.98 525 SER D N 1
ATOM 15422 C CA . SER D 1 523 ? -40.656 -11.647 35.928 1.00 38.06 525 SER D CA 1
ATOM 15423 C C . SER D 1 523 ? -40.715 -13.158 36.095 1.00 37.93 525 SER D C 1
ATOM 15424 O O . SER D 1 523 ? -39.718 -13.799 36.432 1.00 38.57 525 SER D O 1
ATOM 15427 N N . ASP D 1 524 ? -41.888 -13.725 35.830 1.00 37.38 526 ASP D N 1
ATOM 15428 C CA . ASP D 1 524 ? -42.114 -15.159 35.981 1.00 38.02 526 ASP D CA 1
ATOM 15429 C C . ASP D 1 524 ? -41.567 -16.022 34.854 1.00 37.18 526 ASP D C 1
ATOM 15430 O O . ASP D 1 524 ? -41.133 -17.148 35.091 1.00 34.72 526 ASP D O 1
ATOM 15435 N N . ARG D 1 525 ? -41.587 -15.501 33.631 1.00 36.36 527 ARG D N 1
ATOM 15436 C CA . ARG D 1 525 ? -41.114 -16.272 32.483 1.00 36.50 527 ARG D CA 1
ATOM 15437 C C . ARG D 1 525 ? -40.325 -15.454 31.468 1.00 30.94 527 ARG D C 1
ATOM 15438 O O . ARG D 1 525 ? -40.593 -14.270 31.267 1.00 28.78 527 ARG D O 1
ATOM 15446 N N . PRO D 1 526 ? -39.331 -16.077 30.817 1.00 28.87 528 PRO D N 1
ATOM 15447 C CA . PRO D 1 526 ? -38.533 -15.371 29.816 1.00 26.93 528 PRO D CA 1
ATOM 15448 C C . PRO D 1 526 ? -39.234 -15.503 28.457 1.00 28.10 528 PRO D C 1
ATOM 15449 O O . PRO D 1 526 ? -40.189 -16.267 28.314 1.00 28.08 528 PRO D O 1
ATOM 15453 N N . TYR D 1 527 ? -38.753 -14.759 27.468 1.00 25.41 529 TYR D N 1
ATOM 15454 C CA . TYR D 1 527 ? -39.318 -14.790 26.120 1.00 24.06 529 TYR D CA 1
ATOM 15455 C C . TYR D 1 527 ? -39.663 -16.220 25.662 1.00 22.76 529 TYR D C 1
ATOM 15456 O O . TYR D 1 527 ? -40.801 -16.499 25.268 1.00 21.53 529 TYR D O 1
ATOM 15465 N N . ILE D 1 528 ? -38.694 -17.126 25.736 1.00 23.06 530 ILE D N 1
ATOM 15466 C CA . ILE D 1 528 ? -38.911 -18.509 25.333 1.00 25.87 530 ILE D CA 1
ATOM 15467 C C . ILE D 1 528 ? -38.770 -19.451 26.531 1.00 25.27 530 ILE D C 1
ATOM 15468 O O . ILE D 1 528 ? -37.684 -19.579 27.104 1.00 27.28 530 ILE D O 1
ATOM 15473 N N . TRP D 1 529 ? -39.870 -20.113 26.892 1.00 26.72 531 TRP D N 1
ATOM 15474 C CA . TRP D 1 529 ? -39.900 -21.035 28.037 1.00 27.37 531 TRP D CA 1
ATOM 15475 C C . TRP D 1 529 ? -39.809 -22.501 27.599 1.00 26.06 531 TRP D C 1
ATOM 15476 O O . TRP D 1 529 ? -38.805 -23.169 27.855 1.00 24.97 531 TRP D O 1
ATOM 15487 N N . ASN D 1 530 ? -40.860 -23.002 26.948 1.00 24.51 532 ASN D N 1
ATOM 15488 C CA . ASN D 1 530 ? -40.867 -24.384 26.464 1.00 26.62 532 ASN D CA 1
ATOM 15489 C C . ASN D 1 530 ? -40.848 -24.379 24.938 1.00 26.84 532 ASN D C 1
ATOM 15490 O O . ASN D 1 530 ? -41.430 -23.497 24.310 1.00 27.69 532 ASN D O 1
ATOM 15495 N N . ASP D 1 531 ? -40.184 -25.365 24.345 1.00 29.11 533 ASP D N 1
ATOM 15496 C CA . ASP D 1 531 ? -40.081 -25.438 22.886 1.00 28.89 533 ASP D CA 1
ATOM 15497 C C . ASP D 1 531 ? -41.417 -25.585 22.167 1.00 30.38 533 ASP D C 1
ATOM 15498 O O . ASP D 1 531 ? -41.597 -25.057 21.072 1.00 27.34 533 ASP D O 1
ATOM 15503 N N . ASN D 1 532 ? -42.362 -26.296 22.776 1.00 31.87 534 ASN D N 1
ATOM 15504 C CA . ASN D 1 532 ? -43.654 -26.512 22.129 1.00 30.63 534 ASN D CA 1
ATOM 15505 C C . ASN D 1 532 ? -44.688 -25.411 22.331 1.00 30.86 534 ASN D C 1
ATOM 15506 O O . ASN D 1 532 ? -45.859 -25.596 21.990 1.00 32.36 534 ASN D O 1
ATOM 15511 N N . GLU D 1 533 ? -44.269 -24.267 22.867 1.00 28.65 535 GLU D N 1
ATOM 15512 C CA . GLU D 1 533 ? -45.202 -23.168 23.113 1.00 30.26 535 GLU D CA 1
ATOM 15513 C C . GLU D 1 533 ? -45.246 -22.093 22.025 1.00 30.20 535 GLU D C 1
ATOM 15514 O O . GLU D 1 533 ? -46.097 -21.204 22.060 1.00 29.95 535 GLU D O 1
ATOM 15520 N N . GLN D 1 534 ? -44.336 -22.166 21.056 1.00 31.18 536 GLN D N 1
ATOM 15521 C CA . GLN D 1 534 ? -44.322 -21.188 19.976 1.00 30.29 536 GLN D CA 1
ATOM 15522 C C . GLN D 1 534 ? -43.652 -21.715 18.721 1.00 30.52 536 GLN D C 1
ATOM 15523 O O . GLN D 1 534 ? -42.796 -22.599 18.780 1.00 31.20 536 GLN D O 1
ATOM 15529 N N . GLY D 1 535 ? -44.071 -21.163 17.586 1.00 28.23 537 GLY D N 1
ATOM 15530 C CA . GLY D 1 535 ? -43.483 -21.514 16.307 1.00 27.06 537 GLY D CA 1
ATOM 15531 C C . GLY D 1 535 ? -42.500 -20.382 16.059 1.00 23.91 537 GLY D C 1
ATOM 15532 O O . GLY D 1 535 ? -42.905 -19.264 15.726 1.00 24.21 537 GLY D O 1
ATOM 15533 N N . LEU D 1 536 ? -41.211 -20.643 16.249 1.00 22.51 538 LEU D N 1
ATOM 15534 C CA . LEU D 1 536 ? -40.210 -19.599 16.059 1.00 22.05 538 LEU D CA 1
ATOM 15535 C C . LEU D 1 536 ? -40.246 -19.005 14.648 1.00 22.60 538 LEU D C 1
ATOM 15536 O O . LEU D 1 536 ? -39.907 -17.840 14.445 1.00 20.14 538 LEU D O 1
ATOM 15541 N N . ASP D 1 537 ? -40.664 -19.797 13.668 1.00 20.49 539 ASP D N 1
ATOM 15542 C CA . ASP D 1 537 ? -40.743 -19.269 12.317 1.00 22.20 539 ASP D CA 1
ATOM 15543 C C . ASP D 1 537 ? -41.707 -18.082 12.262 1.00 21.44 539 ASP D C 1
ATOM 15544 O O . ASP D 1 537 ? -41.445 -17.104 11.570 1.00 20.82 539 ASP D O 1
ATOM 15549 N N . GLU D 1 538 ? -42.806 -18.152 13.009 1.00 23.85 540 GLU D N 1
ATOM 15550 C CA . GLU D 1 538 ? -43.783 -17.060 13.027 1.00 25.62 540 GLU D CA 1
ATOM 15551 C C . GLU D 1 538 ? -43.170 -15.781 13.590 1.00 23.38 540 GLU D C 1
ATOM 15552 O O . GLU D 1 538 ? -43.472 -14.676 13.130 1.00 22.62 540 GLU D O 1
ATOM 15558 N N . HIS D 1 539 ? -42.319 -15.934 14.599 1.00 22.12 541 HIS D N 1
ATOM 15559 C CA . HIS D 1 539 ? -41.685 -14.782 15.218 1.00 22.13 541 HIS D CA 1
ATOM 15560 C C . HIS D 1 539 ? -40.685 -14.157 14.269 1.00 21.22 541 HIS D C 1
ATOM 15561 O O . HIS D 1 539 ? -40.624 -12.936 14.140 1.00 21.04 541 HIS D O 1
ATOM 15568 N N . ILE D 1 540 ? -39.899 -14.994 13.599 1.00 19.87 542 ILE D N 1
ATOM 15569 C CA . ILE D 1 540 ? -38.924 -14.471 12.647 1.00 21.94 542 ILE D CA 1
ATOM 15570 C C . ILE D 1 540 ? -39.703 -13.659 11.623 1.00 21.04 542 ILE D C 1
ATOM 15571 O O . ILE D 1 540 ? -39.359 -12.516 11.318 1.00 19.85 542 ILE D O 1
ATOM 15576 N N . ALA D 1 541 ? -40.784 -14.253 11.128 1.00 19.68 543 ALA D N 1
ATOM 15577 C CA . ALA D 1 541 ? -41.624 -13.616 10.119 1.00 23.60 543 ALA D CA 1
ATOM 15578 C C . ALA D 1 541 ? -42.246 -12.297 10.575 1.00 20.77 543 ALA D C 1
ATOM 15579 O O . ALA D 1 541 ? -42.264 -11.322 9.817 1.00 17.93 543 ALA D O 1
ATOM 15581 N N . ARG D 1 542 ? -42.745 -12.252 11.807 1.00 20.95 544 ARG D N 1
ATOM 15582 C CA . ARG D 1 542 ? -43.364 -11.024 12.308 1.00 20.65 544 ARG D CA 1
ATOM 15583 C C . ARG D 1 542 ? -42.327 -9.915 12.501 1.00 18.27 544 ARG D C 1
ATOM 15584 O O . ARG D 1 542 ? -42.562 -8.763 12.137 1.00 19.51 544 ARG D O 1
ATOM 15592 N N . ILE D 1 543 ? -41.180 -10.264 13.069 1.00 20.65 545 ILE D N 1
ATOM 15593 C CA . ILE D 1 543 ? -40.125 -9.280 13.284 1.00 20.07 545 ILE D CA 1
ATOM 15594 C C . ILE D 1 543 ? -39.622 -8.744 11.940 1.00 19.54 545 ILE D C 1
ATOM 15595 O O . ILE D 1 543 ? -39.475 -7.533 11.745 1.00 17.63 545 ILE D O 1
ATOM 15600 N N . SER D 1 544 ? -39.364 -9.655 11.010 1.00 23.79 546 SER D N 1
ATOM 15601 C CA . SER D 1 544 ? -38.893 -9.261 9.685 1.00 24.48 546 SER D CA 1
ATOM 15602 C C . SER D 1 544 ? -39.875 -8.299 9.028 1.00 23.24 546 SER D C 1
ATOM 15603 O O . SER D 1 544 ? -39.473 -7.302 8.426 1.00 25.19 546 SER D O 1
ATOM 15606 N N . ALA D 1 545 ? -41.164 -8.610 9.140 1.00 24.83 547 ALA D N 1
ATOM 15607 C CA . ALA D 1 545 ? -42.207 -7.779 8.545 1.00 25.24 547 ALA D CA 1
ATOM 15608 C C . ALA D 1 545 ? -42.277 -6.399 9.185 1.00 24.68 547 ALA D C 1
ATOM 15609 O O . ALA D 1 545 ? -42.544 -5.409 8.508 1.00 21.83 547 ALA D O 1
ATOM 15611 N N . ASP D 1 546 ? -42.045 -6.332 10.494 1.00 24.42 548 ASP D N 1
ATOM 15612 C CA . ASP D 1 546 ? -42.095 -5.050 11.189 1.00 26.01 548 ASP D CA 1
ATOM 15613 C C . ASP D 1 546 ? -40.900 -4.163 10.824 1.00 24.95 548 ASP D C 1
ATOM 15614 O O . ASP D 1 546 ? -41.020 -2.943 10.767 1.00 24.60 548 ASP D O 1
ATOM 15619 N N . ILE D 1 547 ? -39.751 -4.781 10.578 1.00 25.54 549 ILE D N 1
ATOM 15620 C CA . ILE D 1 547 ? -38.563 -4.035 10.187 1.00 23.95 549 ILE D CA 1
ATOM 15621 C C . ILE D 1 547 ? -38.822 -3.481 8.784 1.00 25.31 549 ILE D C 1
ATOM 15622 O O . ILE D 1 547 ? -38.652 -2.289 8.535 1.00 24.12 549 ILE D O 1
ATOM 15627 N N . ALA D 1 548 ? -39.267 -4.351 7.882 1.00 27.24 550 ALA D N 1
ATOM 15628 C CA . ALA D 1 548 ? -39.566 -3.959 6.507 1.00 26.74 550 ALA D CA 1
ATOM 15629 C C . ALA D 1 548 ? -40.611 -2.842 6.435 1.00 28.26 550 ALA D C 1
ATOM 15630 O O . ALA D 1 548 ? -40.559 -2.002 5.546 1.00 30.86 550 ALA D O 1
ATOM 15632 N N . ALA D 1 549 ? -41.552 -2.823 7.373 1.00 28.95 551 ALA D N 1
ATOM 15633 C CA . ALA D 1 549 ? -42.594 -1.798 7.371 1.00 27.45 551 ALA D CA 1
ATOM 15634 C C . ALA D 1 549 ? -42.233 -0.548 8.169 1.00 28.95 551 ALA D C 1
ATOM 15635 O O . ALA D 1 549 ? -43.020 0.397 8.225 1.00 31.48 551 ALA D O 1
ATOM 15637 N N . GLY D 1 550 ? -41.048 -0.539 8.774 1.00 28.19 552 GLY D N 1
ATOM 15638 C CA . GLY D 1 550 ? -40.633 0.603 9.570 1.00 29.28 552 GLY D CA 1
ATOM 15639 C C . GLY D 1 550 ? -41.486 0.707 10.826 1.00 28.84 552 GLY D C 1
ATOM 15640 O O . GLY D 1 550 ? -41.857 1.802 11.247 1.00 31.90 552 GLY D O 1
ATOM 15641 N N . GLY D 1 551 ? -41.797 -0.441 11.417 1.00 25.08 553 GLY D N 1
ATOM 15642 C CA . GLY D 1 551 ? -42.618 -0.477 12.615 1.00 26.50 553 GLY D CA 1
ATOM 15643 C C . GLY D 1 551 ? -41.931 -0.045 13.899 1.00 25.54 553 GLY D C 1
ATOM 15644 O O . GLY D 1 551 ? -40.955 0.710 13.870 1.00 25.93 553 GLY D O 1
ATOM 15645 N N . VAL D 1 552 ? -42.445 -0.525 15.030 1.00 24.31 554 VAL D N 1
ATOM 15646 C CA . VAL D 1 552 ? -41.904 -0.167 16.340 1.00 28.34 554 VAL D CA 1
ATOM 15647 C C . VAL D 1 552 ? -40.447 -0.542 16.566 1.00 27.57 554 VAL D C 1
ATOM 15648 O O . VAL D 1 552 ? -39.745 0.134 17.312 1.00 28.94 554 VAL D O 1
ATOM 15652 N N . ILE D 1 553 ? -39.985 -1.613 15.931 1.00 27.55 555 ILE D N 1
ATOM 15653 C CA . ILE D 1 553 ? -38.597 -2.015 16.097 1.00 27.15 555 ILE D CA 1
ATOM 15654 C C . ILE D 1 553 ? -37.678 -0.974 15.478 1.00 27.39 555 ILE D C 1
ATOM 15655 O O . ILE D 1 553 ? -36.618 -0.672 16.017 1.00 27.48 555 ILE D O 1
ATOM 15660 N N . VAL D 1 554 ? -38.093 -0.418 14.347 1.00 28.04 556 VAL D N 1
ATOM 15661 C CA . VAL D 1 554 ? -37.293 0.596 13.679 1.00 29.17 556 VAL D CA 1
ATOM 15662 C C . VAL D 1 554 ? -37.333 1.916 14.445 1.00 28.23 556 VAL D C 1
ATOM 15663 O O . VAL D 1 554 ? -36.311 2.580 14.594 1.00 28.70 556 VAL D O 1
ATOM 15667 N N . GLN D 1 555 ? -38.514 2.294 14.926 1.00 28.17 557 GLN D N 1
ATOM 15668 C CA . GLN D 1 555 ? -38.659 3.540 15.676 1.00 31.26 557 GLN D CA 1
ATOM 15669 C C . GLN D 1 555 ? -37.798 3.484 16.930 1.00 28.31 557 GLN D C 1
ATOM 15670 O O . GLN D 1 555 ? -37.264 4.502 17.376 1.00 27.81 557 GLN D O 1
ATOM 15676 N N . ALA D 1 556 ? -37.658 2.282 17.480 1.00 28.71 558 ALA D N 1
ATOM 15677 C CA . ALA D 1 556 ? -36.878 2.061 18.697 1.00 27.04 558 ALA D CA 1
ATOM 15678 C C . ALA D 1 556 ? -35.392 2.406 18.585 1.00 30.34 558 ALA D C 1
ATOM 15679 O O . ALA D 1 556 ? -34.733 2.673 19.602 1.00 27.06 558 ALA D O 1
ATOM 15681 N N . VAL D 1 557 ? -34.856 2.387 17.366 1.00 28.25 559 VAL D N 1
ATOM 15682 C CA . VAL D 1 557 ? -33.442 2.702 17.159 1.00 30.91 559 VAL D CA 1
ATOM 15683 C C . VAL D 1 557 ? -33.278 3.984 16.346 1.00 32.64 559 VAL D C 1
ATOM 15684 O O . VAL D 1 557 ? -32.180 4.316 15.894 1.00 31.02 559 VAL D O 1
ATOM 15688 N N . GLN D 1 558 ? -34.382 4.700 16.179 1.00 36.20 560 GLN D N 1
ATOM 15689 C CA . GLN D 1 558 ? -34.420 5.944 15.419 1.00 44.05 560 GLN D CA 1
ATOM 15690 C C . GLN D 1 558 ? -33.277 6.906 15.739 1.00 46.00 560 GLN D C 1
ATOM 15691 O O . GLN D 1 558 ? -32.905 7.736 14.908 1.00 46.44 560 GLN D O 1
ATOM 15697 N N . ASP D 1 559 ? -32.718 6.795 16.939 1.00 49.73 561 ASP D N 1
ATOM 15698 C CA . ASP D 1 559 ? -31.627 7.671 17.348 1.00 52.65 561 ASP D CA 1
ATOM 15699 C C . ASP D 1 559 ? -30.242 7.222 16.894 1.00 53.65 561 ASP D C 1
ATOM 15700 O O . ASP D 1 559 ? -29.296 8.010 16.911 1.00 53.53 561 ASP D O 1
ATOM 15705 N N . ILE D 1 560 ? -30.116 5.962 16.492 1.00 55.37 562 ILE D N 1
ATOM 15706 C CA . ILE D 1 560 ? -28.828 5.441 16.037 1.00 56.26 562 ILE D CA 1
ATOM 15707 C C . ILE D 1 560 ? -28.625 5.703 14.546 1.00 57.82 562 ILE D C 1
ATOM 15708 O O . ILE D 1 560 ? -27.538 5.484 14.011 1.00 59.61 562 ILE D O 1
ATOM 15713 N N . LEU D 1 561 ? -29.674 6.186 13.887 1.00 57.90 563 LEU D N 1
ATOM 15714 C CA . LEU D 1 561 ? -29.621 6.471 12.457 1.00 60.93 563 LEU D CA 1
ATOM 15715 C C . LEU D 1 561 ? -28.938 7.801 12.144 1.00 63.10 563 LEU D C 1
ATOM 15716 O O . LEU D 1 561 ? -28.649 8.542 13.106 1.00 65.74 563 LEU D O 1
#

Nearest PDB structures (foldseek):
  2nyn-assembly1_D  TM=1.002E+00  e=1.729E-77  Trichormus variabilis
  5ltm-assembly1_B  TM=9.977E-01  e=1.796E-71  Anabaena
  3czo-assembly1_B  TM=9.985E-01  e=1.987E-70  Trichormus variabilis
  3czo-assembly2_D-4  TM=9.986E-01  e=5.671E-70  Trichormus variabilis
  2nyf-assembly1_A  TM=1.001E+00  e=2.003E-63  Nostoc punctiforme PCC 73102

Radius of gyration: 35.1 Å; Cα contacts (8 Å, |Δi|>4): 4734; chains: 4; bounding box: 88×89×98 Å

InterPro domains:
  IPR001106 Aromatic amino acid lyase [PF00221] (33-516)
  IPR001106 Aromatic amino acid lyase [PTHR10362] (23-496)
  IPR001106 Aromatic amino acid lyase [cd00332] (33-490)
  IPR008948 L-Aspartase-like [SSF48557] (20-529)
  IPR022313 Phenylalanine/histidine ammonia-lyases, active site [PS00488] (163-179)
  IPR024083 Fumarase/histidase, N-terminal [G3DSA:1.10.275.10] (25-225)

GO terms:
  GO:0009699 phenylpropanoid biosynthetic process (P, IDA)
  GO:0009800 cinnamic acid biosynthetic process (P, IDA)
  GO:0045548 phenylalanine ammonia-lyase activity (F, IDA)
  GO:0051289 protein homotetramerization (P, IDA)
  GO:0009072 aromatic amino acid metabolic process (P, IDA)

Secondary structure (DSSP, 8-state):
-EEESSSPP-HHHHHHHHHH---EEE---HHHHHHHHHHHHHHHHHHS----SHHHHHHHHHHHHHT---EEEEPPHHHHHHHHHHHHHHHTTS-S---HHHHHHHHHHHHHTEEE--EEES----HHHHHHHHHHHTT--TTSEEEETTEEEEHHHHHHHTT-----PPTTHHHHHHSSSHHHHHHHHHHHHHHHHHHHHHHHHHHHHHHHTT-BSGGG-HHHHHTS--HHHHHHHHHHHHHHTT-SSSB--TT----S-HHHHTHHHHHHHHHHHHHHHHHHHHHHHTS--SSSEEEGGGTEEE---TT--HHHHHHHHHHHHHHHHHHHHHHHHHHHHH-TTTTTSPPGGG-S-TTSTT--TTHHHHHHHHHHHHHHHHHTS--GGG--TTTTTTT-SS---HHHHHHHHHHHHHHHHHHHHHHHHHHHHHHHHHHHHHHSS--GGGTS-HHHHHHHHHHHHHHT---BTTB-S---GGG--HHHHHHHHHHHHHTT-HHHHTTGGG-/-EEESSSPP-HHHHHHHHHH---EEE---HHHHHHHHHHHHHHHHHHH----SHHHHHHHHHHHHHT---EEEEPPHHHHHHHHHHHHHHHTTS-S---HHHHHHHHHHHHHTEEE--EEES----HHHHHHHHHHHHT--TT-EEEETTEEEEHHHHHHHTT-------TTHHHHHHSSSHHHHHHHHHHHHHHHHHHHHHHHHHHHHHHHTT-BSGGG-HHHHHTS--HHHHHHHHHHHHHHTT-SSSBP-TT----S-HHHHTHHHHHHHHHHHHHHHHHHHHHHHTS--SSSEEEGGGTEEE---TT--HHHHHHHHHHHHHHHHHHHHHHHHHHHHH-TTTTTSPPGGG-S-TTSTT--TTHHHHHHHHHHHHHHHHHTS--GGG--TTHHHHT-SS---HHHHHHHHHHHHHHHHHHHHHHHHHHHHHHHHHHHHHHSS--GGGTS-HHHHHHHHHHHHHHT----SS--S---GGG--HHHHHHHHHHHHHTT-HHHHTTTTT-/-EEESSSPP-HHHHHHHHHH---EEE---HHHHHHHHHHHHHHHHHHH----HHHHHHHHHHHHHHT---EEEEPPHHHHHHHHHHHHHHHTTS-S---HHHHHHHHHHHHHTEEE--EEES----HHHHHHHHHHHHT--TT-EEEETTEEEEHHHHHHHTT-----PPTTHHHHHHSSSHHHHHHHHHHHHHHHHHHHHHHHHHHHHHHHTT-BSGGG-HHHHHTS--HHHHHHHHHHHHHHTT-SSSB--TT----S-HHHHTHHHHHHHHHHHHHHHHHHHHHHHTS--SSSEEEGGGTEEE---TT--HHHHHHHHHHHHHHHHHHHHHHHHHHHHH-TTTTTSPPGGG-S-TTSTT--TTHHHHHHHHHHHHHHHHHTS--GGG--TTTTTTT-SS---HHHHHHHHHHHHHHHHHHHHHHHHHHHHHHHHHHHHHHSS--GGGTS-HHHHHHHHHHHHHHT----SS--S---GGG--HHHHHHHHHHHHHHT-HHHHTTTTT-/-EEESSSPP-HHHHHHHHHH---EEE---HHHHHHHHHHHHHHHHHHH----SHHHHHHHHHHHHHT---EEEEPPHHHHHHHHHHHHHHHTTS-S---HHHHHHHHHHHHHTEEE--EEES----HHHHHHHHHHHHT--TTSEEEETTEEEEHHHHHHHTT-----PPTTHHHHHHSSSHHHHHHHHHHHHHHHHHHHHHHHHHHHHHHHTT-BSGGG-HHHHHTS--HHHHHHHHHHHHHHTT-SSSB--TT----S-HHHHTHHHHHHHHHHHHHHHHHHHHHHHTS--SSSEEEGGGTEEE---TT--HHHHHHHHHHHHHHHHHHHHHHHHHHHHH-TTTTTSPPGGG-S-TTSTT--TTHHHHHHHHHHHHHHHHHTS--GGG--TTTTTTT-SS---HHHHHHHHHHHHHHHHHHHHHHHHHHHHHHHHHHHHHHSS--GGGTS-HHHHHHHHHHHHHHT----SS--S---GGG--HHHHHHHHHHHHHTT-HHHHTTTTT-

Sequence (2044 aa):
NVIIGNQKLTINDVARVARNGTLVSLTNNTDILQGIQASCDYINNAVESGISREQASELQTNLVWFLKTGAGNKLPLADVRAAMLLRANSHMRGASGIRLELIKRMEIFLNAGVTPYVYEFGSIGDLVPLSYITGSLIGLDPSFKVDFNGKEMDAPTALRQLNLSPLTLLPKEGLAMMNGTSVMTGIAANCVYDTQILTAIAMGVHALDIQALNGTNQSFHPFIHNSKPHPGQLWAADQMISLLANSQLVRDELDGKIQDRYSLRCLPQYLGPIVDGISQIAKQIEIEINSVTDNPLIDVDNQASYHGGNFLGQYVGMGMDHLRYYIGLLAKHLDVQIALLASPEFSNGLPPSLLGNRERKVNMGLKGLQICGNSIMPLLTFYGNSIADRFPTHAEQFNQNINSQGYTSATLARRSVDIFQNYVAIALMFGVQAVDLRTYKKTGHYDARACLSPATERLYSAVRHVVGQKPTSDRPYIWNDNEQGLDEHIARISADIAAGGVIVQAVQDILNVIIGNQKLTINDVARVARNGTLVSLTNNTDILQGIQASCDYINNAVESGISREQASELQTNLVWFLKTGAGNKLPLADVRAAMLLRANSHMRGASGIRLELIKRMEIFLNAGVTPYVYEFGSIGDLVPLSYITGSLIGLDPSFKVDFNGKEMDAPTALRQLNLSPLTLLPKEGLAMMNGTSVMTGIAANCVYDTQILTAIAMGVHALDIQALNGTNQSFHPFIHNSKPHPGQLWAADQMISLLANSQLVRDELDGKIQDRYSLRCLPQYLGPIVDGISQIAKQIEIEINSVTDNPLIDVDNQASYHGGNFLGQYVGMGMDHLRYYIGLLAKHLDVQIALLASPEFSNGLPPSLLGNRERKVNMGLKGLQICGNSIMPLLTFYGNSIADRFPTHAEQFNQNINSQGYTSATLARRSVDIFQNYVAIALMFGVQAVDLRTYKKTGHYDARACLSPATERLYSAVRHVVGQKPTSDRPYIWNDNEQGLDEHIARISADIAAGGVIVQAVQDILNVIIGNQKLTINDVARVARNGTLVSLTNNTDILQGIQASCDYINNAVESGISREQASELQTNLVWFLKTGAGNKLPLADVRAAMLLRANSHMRGASGIRLELIKRMEIFLNAGVTPYVYEFGSIGDLVPLSYITGSLIGLDPSFKVDFNGKEMDAPTALRQLNLSPLTLLPKEGLAMMNGTSVMTGIAANCVYDTQILTAIAMGVHALDIQALNGTNQSFHPFIHNSKPHPGQLWAADQMISLLANSQLVRDELDGKIQDRYSLRCLPQYLGPIVDGISQIAKQIEIEINSVTDNPLIDVDNQASYHGGNFLGQYVGMGMDHLRYYIGLLAKHLDVQIALLASPEFSNGLPPSLLGNRERKVNMGLKGLQICGNSIMPLLTFYGNSIADRFPTHAEQFNQNINSQGYTSATLARRSVDIFQNYVAIALMFGVQAVDLRTYKKTGHYDARACLSPATERLYSAVRHVVGQKPTSDRPYIWNDNEQGLDEHIARISADIAAGGVIVQAVQDILNVIIGNQKLTINDVARVARNGTLVSLTNNTDILQGIQASCDYINNAVESGISREQASELQTNLVWFLKTGAGNKLPLADVRAAMLLRANSHMRGASGIRLELIKRMEIFLNAGVTPYVYEFGSIGDLVPLSYITGSLIGLDPSFKVDFNGKEMDAPTALRQLNLSPLTLLPKEGLAMMNGTSVMTGIAANCVYDTQILTAIAMGVHALDIQALNGTNQSFHPFIHNSKPHPGQLWAADQMISLLANSQLVRDELDGKIQDRYSLRCLPQYLGPIVDGISQIAKQIEIEINSVTDNPLIDVDNQASYHGGNFLGQYVGMGMDHLRYYIGLLAKHLDVQIALLASPEFSNGLPPSLLGNRERKVNMGLKGLQICGNSIMPLLTFYGNSIADRFPTHAEQFNQNINSQGYTSATLARRSVDIFQNYVAIALMFGVQAVDLRTYKKTGHYDARACLSPATERLYSAVRHVVGQKPTSDRPYIWNDNEQGLDEHIARISADIAAGGVIVQAVQDIL

CATH classification: 1.10.275.10 (+1 more: 1.20.200.10)

=== Feature glossary ===
The record interleaves many kinds of information about one protein. Here is each kind framed as the question it answers.

Q: Are the domains correctly placed relative to each other?
A: Predicted aligned error is AlphaFold's pairwise confidence. Unlike pLDDT (per-residue), PAE is per-residue-pair and captures whether two parts of the structure are correctly placed relative to each other. Units are ångströms of expected positional error.

Q: Which residues are in helices, strands, or loops?
A: Eight-state secondary structure (DSSP): H is the canonical α-helix, G the tighter 3₁₀-helix, I the wider π-helix; E/B are β-structure, T and S are turns and bends, and '-' is everything else. DSSP derives these from the pattern of main-chain N–H···O=C hydrogen bonds, not from the sequence.

Q: What if only a Cα trace is available?
A: P-SEA three-state annotation labels each residue as helix, strand, or coil based purely on the geometry of the Cα trace. It serves as a fallback when the full backbone (and thus DSSP) is unavailable.

Q: What are the backbone torsion angles?
A: φ (phi) and ψ (psi) are the two rotatable backbone dihedrals per residue: φ is the C(i-1)–N–Cα–C torsion, ψ is the N–Cα–C–N(i+1) torsion, both in degrees on (−180°, 180°]. α-helical residues cluster near (−60°, −45°); β-strand residues near (−120°, +130°). A Ramachandran plot is simply a scatter of (φ, ψ) for every residue.

Q: What known structures does this most resemble?
A: Structural nearest neighbors (via Foldseek easy-search vs the PDB). Reported per hit: target PDB id, E-value, and alignment TM-score. A TM-score above ~0.5 is the conventional threshold for 'same fold'.

Q: What family and function is it annotated with?
A: Database cross-references. InterPro integrates a dozen domain/family signature databases into unified entries with residue-range hits. GO terms attach function/process/location labels with evidence codes. CATH codes position the fold in a four-level structural taxonomy. Organism is the NCBI-taxonomy species name.

Q: Which residues are buried vs exposed?
A: Solvent accessibility: the surface area of each residue that a 1.4 Å water probe can touch, in Å². When only backbone atoms are present the absolute values are lower than full-atom SASA (side chains contribute most of the area) and are flagged as backbone-only.

Q: What do the diagnostic plots show?
A: Three diagnostic plots accompany the record. The Cα contact map visualizes the tertiary structure as a 2D adjacency matrix (8 Å cutoff, sequence-local contacts suppressed). The Ramachandran plot shows the distribution of backbone (φ, ψ) torsions, with points in the α and β basins reflecting secondary structure content. The PAE plot shows AlphaFold's inter-residue confidence as a color matrix.

Q: What is the amino-acid chain?
A: The amino-acid sequence is the protein's primary structure: the linear order of residues from the N-terminus to the C-terminus, written in one-letter code. Everything else here — the 3D coordinates, the secondary structure, the domain annotations — is ultimately a consequence of this string.

Q: What do the rendered images show?
A: The six renders are orthographic views along the three Cartesian axes in both directions. Representation (cartoon, sticks, or surface) and color scheme (sequence-rainbow or by-chain) vary across proteins so the training set covers all the common visualization conventions.

Q: Where is each backbone atom in 3D?
A: The mmCIF table is the protein's shape written out atom by atom. For each backbone N, Cα, C, and carbonyl O, it records an (x, y, z) coordinate triple in Å plus the residue type, chain letter, and residue number.

Q: How mobile is each atom in the crystal?
A: For experimental (PDB) structures, the B-factor (temperature factor) quantifies the positional spread of each atom in the crystal — a combination of thermal vibration and static disorder — in units of Å². High B-factors mark flexible loops or poorly resolved regions; low B-factors mark the rigid, well-ordered core.

Q: How big and how compact is the whole molecule?
A: Three whole-structure scalars: the radius of gyration (RMS distance of Cα from centroid, in Å), the count of Cα–Cα contacts (pairs closer than 8 Å and separated by more than four residues in sequence — i.e. tertiary, not local, contacts), and the bounding-box dimensions. Together they distinguish compact globular folds from extended fibres or disordered chains.

Q: What does the local fold look like, residue by residue?
A: A 3Di character summarizes, for each residue, the relative orientation of the Cα frame of its nearest spatial neighbor. Because it encodes fold topology rather than chemistry, 3Di alignments detect remote structural similarity that sequence alignment misses.

Q: How confident is the AlphaFold model at each residue?
A: For AlphaFold models, the B-factor field carries pLDDT — the model's own estimate of local accuracy on a 0–100 scale. Regions with pLDDT<50 should be treated as essentially unmodeled; they often correspond to intrinsically disordered segments.